Protein 5T3Y (pdb70)

CATH classification: 3.40.50.2300

Solvent-accessible surface area: 7534 Å² total; per-residue (Å²): 167,25,159,39,0,6,0,2,12,125,42,77,98,43,66,58,72,2,75,48,24,0,44,163,54,62,59,109,4,60,38,13,94,85,7,72,40,0,2,84,90,4,32,107,66,53,36,34,0,6,7,1,21,30,104,133,66,219,189,76,6,41,128,50,12,50,43,14,112,138,88,114,66,34,29,135,25,23,14,17,10,5,4,79,90,51,48,109,85,25,102,67,52,15,187,118,26,11,8,92,26,64,43,127,85,86,24,93,58,46,78,4,43,117,62,0,26,76,72,36,103,123,102,108,204

Foldseek 3Di:
DFAEEEEEDQDPCQLCQLCVLVVVVVHHYDYDNHQLVRVVVCVVVPGQEYEEEDDDPDDRGLLCLQVLCVDPRCVPRAYEYEDAPPDPVVQCVCVVSRHDYYYYDDDDSVVSVVVCCCVVDPDDD

Radius of gyration: 13.62 Å; Cα contacts (8 Å, |Δi|>4): 195; chains: 1; bounding box: 39×36×29 Å

B-factor: mean 36.86, std 23.43, range [0.03, 75.54]

Nearest PDB structures (foldseek):
  5t3y-assembly1_A  TM=9.505E-01  e=1.335E-21  Burkholderia multivorans
  4h60-assembly1_A  TM=8.193E-01  e=4.934E-11  Vibrio cholerae O395
  4hnr-assembly1_A  TM=8.234E-01  e=2.715E-10  Vibrio cholerae
  6rh1-assembly1_C  TM=8.132E-01  e=1.227E-09  Thermotoga maritima
  4jav-assembly1_D  TM=8.127E-01  e=3.074E-09  Thermotoga maritima MSB8

Secondary structure (DSSP, 8-state):
---EEEE--SSHHHHHHHHHHHHHHT-EEEE-SSHHHHHHHHHHH--SEEEEE-SS--SSSTTHHHHHHHSTTTSSS-EEEEESS--HHHHHHHHHHT-SEEEESS--HHHHHHHHHHHHS----

Sequence (125 aa):
MIRTILAIDDSATMRALLHATLAQAGYEVTVAADGEAGFDLAATTAYDLVLTDQNMPRKSGLELIAALRQLSAYADTPILVLTTEGSDAFKAAARDAGATGWIEKPIDPGVLVELVATLSEPAANMIRTILAIDDSATMRALLHATLAQAGYEVTVAADGEAGFDLAATTAYDLVLTDQNMPRKSGLELIAALRQLSAYADTPILVLTTEGSDAFKAAARDAGATGWIEKPIDPGVLVELVATLSEPAANMIRTILAIDDSATMRALLHATLAQAGYEVTVAADGEAGFDLAATTAYDLVLTDQNMPRKSGLELIAALRQLSAYADTPILVLTTEGSDAFKAAARDAGATGWIEKPIDPGVLVELVATLSEPAANMIRTILAIDDSATMRALLHATLAQAGYEVTVAADGEAGFDLAATTAYDLVLTDQNMPRKSGLELIAALRQLSAYADTPILVLTTEGSDAFKAAARDAGATGWIEKPIDPGVLVELVATLSEPAANMIRTILAIDDSATMRALLHATLAQAGYEVTVAADGEAGFDLAATTAYDLVLTDQNMPRKSGLELIAALRQLSAYADTPILVLTTEGSDAFKAAARDAGATGWIEKPIDPGVLVELVATLSEPAANMIRTILAIDDSATMRALLHATLAQAGYEVTVAADGEAGFDLAATTAYDLVLTDQNMPRKSGLELIAALRQLSAYADTPILVLTTEGSDAFKAAARDAGATGWIEKPIDPGVLVELVATLSEPAANMIRTILAIDDSATMRALLHATLAQAGYEVTVAADGEAGFDLAATTAYDLVLTDQNMPRKSGLELIAALRQLSAYADTPILVLTTEGSDAFKAAARDAGATGWIEKPIDPGVLVELVATLSEPAANMIRTILAIDDSATMRALLHATLAQAGYEVTVAADGEAGFDLAATTAYDLVLTDQNMPRKSGLELIAALRQLSAYADTPILVLTTEGSDAFKAAARDAGATGWIEKPIDPGVLVELVATLSEPAANMIRTILAIDDSATMRALLHATLAQAGYEVTVAADGEAGFDLAATTAYDLVLTDQNMPRKSGLELIAALRQLSAYADTPILVLTTEGSDAFKAAARDAGATGWIEKPIDPGVLVELVATLSEPAANMIRTILAIDDSATMRALLHATLAQAGYEVTVAADGEAGFDLAATTAYDLVLTDQNMPRKSGLELIAALRQLSAYADTPILVLTTEGSDAFKAAARDAGATGWIEKPIDPGVLVELVATLSEPAANMIRTILAIDDSATMRALLHATLAQAGYEVTVAADGEAGFDLAATTAYDLVLTDQNMPRKSGLELIAALRQLSAYADTPILVLTTEGSDAFKAAARDAGATGWIEKPIDPGVLVELVATLSEPAANMIRTILAIDDSATMRALLHATLAQAGYEVTVAADGEAGFDLAATTAYDLVLTDQNMPRKSGLELIAALRQLSAYADTPILVLTTEGSDAFKAAARDAGATGWIEKPIDPGVLVELVATLSEPAANMIRTILAIDDSATMRALLHATLAQAGYEVTVAADGEAGFDLAATTAYDLVLTDQNMPRKSGLELIAALRQLSAYADTPILVLTTEGSDAFKAAARDAGATGWIEKPIDPGVLVELVATLSEPAANMIRTILAIDDSATMRALLHATLAQAGYEVTVAADGEAGFDLAATTAYDLVLTDQNMPRKSGLELIAALRQLSAYADTPILVLTTEGSDAFKAAARDAGATGWIEKPIDPGVLVELVATLSEPAANMIRTILAIDDSATMRALLHATLAQAGYEVTVAADGEAGFDLAATTAYDLVLTDQNMPRKSGLELIAALRQLSAYADTPILVLTTEGSDAFKAAARDAGATGWIEKPIDPGVLVELVATLSEPAANMIRTILAIDDSATMRALLHATLAQAGYEVTVAADGEAGFDLAATTAYDLVLTDQNMPRKSGLELIAALRQLSAYADTPILVLTTEGSDAFKAAARDAGATGWIEKPIDPGVLVELVATLSEPAANMIRTILAIDDSATMRALLHATLAQAGYEVTVAADGEAGFDLAATTAYDLVLTDQNMPRKSGLELIAALRQLSAYADTPILVLTTEGSDAFKAAARDAGATGWIEKPIDPGVLVELVATLSEPAANMIRTILAIDDSATMRALLHATLAQAGYEVTVAADGEAGFDLAATTAYDLVLTDQNMPRKSGLELIAALRQLSAYADTPILVLTTEGSDAFKAAARDAGATGWIEKPIDPGVLVELVATLSEPAANMIRTILAIDDSATMRALLHATLAQAGYEVTVAADGEAGFDLAATTAYDLVLTDQNMPRKSGLELIAALRQLSAYADTPILVLTTEGSDAFKAAARDAGATGWIEKPIDPGVLVELVATLSEPAANMIRTILAIDDSATMRALLHATLAQAGYEVTVAADGEAGFDLAATTAYDLVLTDQNMPRKSGLELIAALRQLSAYADTPILVLTTEGSDAFKAAARDAGATGWIEKPIDPGVLVELVATLSEPAAN

Structure (mmCIF, N/CA/C/O backbone):
data_5T3Y
#
_entry.id   5T3Y
#
loop_
_atom_site.group_PDB
_atom_site.id
_atom_site.type_symbol
_atom_site.label_atom_id
_atom_site.label_alt_id
_atom_site.label_comp_id
_atom_site.label_asym_id
_atom_site.label_entity_id
_atom_site.label_seq_id
_atom_site.pdbx_PDB_ins_code
_atom_site.Cartn_x
_atom_site.Cartn_y
_atom_site.Cartn_z
_atom_site.occupancy
_atom_site.B_iso_or_equiv
_atom_site.auth_seq_id
_atom_site.auth_comp_id
_atom_site.auth_asym_id
_atom_site.auth_atom_id
_atom_site.pdbx_PDB_model_num
ATOM 1 N N . MET A 1 1 ? 1.329 0.000 0.000 1.00 0.00 1 MET A N 1
ATOM 2 C CA . MET A 1 1 ? 2.093 -0.001 -1.242 1.00 52.33 1 MET A CA 1
ATOM 3 C C . MET A 1 1 ? 3.543 -0.400 -0.989 1.00 31.33 1 MET A C 1
ATOM 4 O O . MET A 1 1 ? 3.935 -0.659 0.150 1.00 40.43 1 MET A O 1
ATOM 18 N N . ILE A 1 2 ? 4.334 -0.449 -2.055 1.00 74.34 2 ILE A N 1
ATOM 19 C CA . ILE A 1 2 ? 5.740 -0.817 -1.947 1.00 10.31 2 ILE A CA 1
ATOM 20 C C . ILE A 1 2 ? 6.549 0.295 -1.288 1.00 44.10 2 ILE A C 1
ATOM 21 O O . ILE A 1 2 ? 6.456 1.459 -1.677 1.00 52.25 2 ILE A O 1
ATOM 37 N N . ARG A 1 3 ? 7.345 -0.072 -0.289 1.00 62.20 3 ARG A N 1
ATOM 38 C CA . ARG A 1 3 ? 8.172 0.894 0.424 1.00 41.02 3 ARG A CA 1
ATOM 39 C C . ARG A 1 3 ? 9.650 0.533 0.310 1.00 4.12 3 ARG A C 1
ATOM 40 O O . ARG A 1 3 ? 10.485 1.380 -0.010 1.00 61.02 3 ARG A O 1
ATOM 61 N N . THR A 1 4 ? 9.968 -0.730 0.575 1.00 30.44 4 THR A N 1
ATOM 62 C CA . THR A 1 4 ? 11.345 -1.203 0.505 1.00 73.32 4 THR A CA 1
ATOM 63 C C . THR A 1 4 ? 11.421 -2.578 -0.150 1.00 11.13 4 THR A C 1
ATOM 64 O O . THR A 1 4 ? 10.485 -3.373 -0.056 1.00 42.11 4 THR A O 1
ATOM 75 N N . ILE A 1 5 ? 12.540 -2.852 -0.811 1.00 42.23 5 ILE A N 1
ATOM 76 C CA . ILE A 1 5 ? 12.738 -4.132 -1.480 1.00 1.14 5 ILE A CA 1
ATOM 77 C C . ILE A 1 5 ? 14.110 -4.715 -1.156 1.00 52.43 5 ILE A C 1
ATOM 78 O O . ILE A 1 5 ? 15.089 -3.982 -1.008 1.00 14.30 5 ILE A O 1
ATOM 94 N N . LEU A 1 6 ? 14.174 -6.037 -1.050 1.00 24.11 6 LEU A N 1
ATOM 95 C CA . LEU A 1 6 ? 15.427 -6.720 -0.746 1.00 42.01 6 LEU A CA 1
ATOM 96 C C . LEU A 1 6 ? 15.698 -7.834 -1.752 1.00 31.20 6 LEU A C 1
ATOM 97 O O . LEU A 1 6 ? 14.790 -8.571 -2.137 1.00 1.43 6 LEU A O 1
ATOM 113 N N . ALA A 1 7 ? 16.953 -7.953 -2.172 1.00 41.33 7 ALA A N 1
ATOM 114 C CA . ALA A 1 7 ? 17.344 -8.980 -3.130 1.00 3.31 7 ALA A CA 1
ATOM 115 C C . ALA A 1 7 ? 18.625 -9.680 -2.691 1.00 24.54 7 ALA A C 1
ATOM 116 O O . ALA A 1 7 ? 19.508 -9.063 -2.095 1.00 25.15 7 ALA A O 1
ATOM 123 N N . ILE A 1 8 ? 18.720 -10.972 -2.988 1.00 35.11 8 ILE A N 1
ATOM 124 C CA . ILE A 1 8 ? 19.893 -11.756 -2.624 1.00 3.24 8 ILE A CA 1
ATOM 125 C C . ILE A 1 8 ? 20.262 -12.740 -3.728 1.00 75.33 8 ILE A C 1
ATOM 126 O O . ILE A 1 8 ? 19.565 -13.731 -3.949 1.00 14.03 8 ILE A O 1
ATOM 142 N N . ASP A 1 9 ? 21.362 -12.462 -4.419 1.00 12.34 9 ASP A N 1
ATOM 143 C CA . ASP A 1 9 ? 21.825 -13.324 -5.499 1.00 63.32 9 ASP A CA 1
ATOM 144 C C . ASP A 1 9 ? 23.283 -13.721 -5.290 1.00 45.04 9 ASP A C 1
ATOM 145 O O . ASP A 1 9 ? 23.965 -13.181 -4.419 1.00 44.01 9 ASP A O 1
ATOM 154 N N . ASP A 1 10 ? 23.754 -14.668 -6.094 1.00 45.23 10 ASP A N 1
ATOM 155 C CA . ASP A 1 10 ? 25.132 -15.137 -5.998 1.00 32.21 10 ASP A CA 1
ATOM 156 C C . ASP A 1 10 ? 26.027 -14.402 -6.991 1.00 21.52 10 ASP A C 1
ATOM 157 O O . ASP A 1 10 ? 27.187 -14.112 -6.699 1.00 21.12 10 ASP A O 1
ATOM 166 N N . SER A 1 11 ? 25.481 -14.106 -8.166 1.00 14.25 11 SER A N 1
ATOM 167 C CA . SER A 1 11 ? 26.231 -13.409 -9.204 1.00 22.42 11 SER A CA 1
ATOM 168 C C . SER A 1 11 ? 26.134 -11.898 -9.023 1.00 0.41 11 SER A C 1
ATOM 169 O O . SER A 1 11 ? 25.041 -11.334 -8.998 1.00 14.53 11 SER A O 1
ATOM 177 N N . ALA A 1 12 ? 27.287 -11.248 -8.897 1.00 55.23 12 ALA A N 1
ATOM 178 C CA . ALA A 1 12 ? 27.333 -9.802 -8.721 1.00 12.33 12 ALA A CA 1
ATOM 179 C C . ALA A 1 12 ? 26.517 -9.091 -9.795 1.00 72.02 12 ALA A C 1
ATOM 180 O O . ALA A 1 12 ? 25.876 -8.073 -9.532 1.00 11.03 12 ALA A O 1
ATOM 187 N N . THR A 1 13 ? 26.545 -9.633 -11.009 1.00 31.33 13 THR A N 1
ATOM 188 C CA . THR A 1 13 ? 25.810 -9.050 -12.124 1.00 35.23 13 THR A CA 1
ATOM 189 C C . THR A 1 13 ? 24.319 -8.967 -11.816 1.00 11.34 13 THR A C 1
ATOM 190 O O . THR A 1 13 ? 23.688 -7.933 -12.033 1.00 12.22 13 THR A O 1
ATOM 201 N N . MET A 1 14 ? 23.762 -10.061 -11.308 1.00 22.33 14 MET A N 1
ATOM 202 C CA . MET A 1 14 ? 22.345 -10.110 -10.968 1.00 31.12 14 MET A CA 1
ATOM 203 C C . MET A 1 14 ? 22.026 -9.150 -9.826 1.00 23.32 14 MET A C 1
ATOM 204 O O . MET A 1 14 ? 21.086 -8.360 -9.911 1.00 2.01 14 MET A O 1
ATOM 218 N N . ARG A 1 15 ? 22.815 -9.225 -8.759 1.00 33.14 15 ARG A N 1
ATOM 219 C CA . ARG A 1 15 ? 22.615 -8.364 -7.599 1.00 41.23 15 ARG A CA 1
ATOM 220 C C . ARG A 1 15 ? 22.542 -6.898 -8.017 1.00 62.12 15 ARG A C 1
ATOM 221 O O . ARG A 1 15 ? 21.781 -6.117 -7.447 1.00 4.11 15 ARG A O 1
ATOM 242 N N . ALA A 1 16 ? 23.339 -6.532 -9.016 1.00 23.52 16 ALA A N 1
ATOM 243 C CA . ALA A 1 16 ? 23.364 -5.162 -9.511 1.00 2.32 16 ALA A CA 1
ATOM 244 C C . ALA A 1 16 ? 22.222 -4.911 -10.490 1.00 4.10 16 ALA A C 1
ATOM 245 O O . ALA A 1 16 ? 21.568 -3.868 -10.443 1.00 23.21 16 ALA A O 1
ATOM 252 N N . LEU A 1 17 ? 21.988 -5.872 -11.377 1.00 1.22 17 LEU A N 1
ATOM 253 C CA . LEU A 1 17 ? 20.925 -5.755 -12.369 1.00 12.33 17 LEU A CA 1
ATOM 254 C C . LEU A 1 17 ? 19.580 -5.497 -11.697 1.00 73.12 17 LEU A C 1
ATOM 255 O O . LEU A 1 17 ? 18.953 -4.460 -11.917 1.00 15.13 17 LEU A O 1
ATOM 271 N N . LEU A 1 18 ? 19.143 -6.446 -10.877 1.00 33.03 18 LEU A N 1
ATOM 272 C CA . LEU A 1 18 ? 17.872 -6.321 -10.170 1.00 64.32 18 LEU A CA 1
ATOM 273 C C . LEU A 1 18 ? 17.847 -5.060 -9.313 1.00 44.44 18 LEU A C 1
ATOM 274 O O . LEU A 1 18 ? 16.812 -4.407 -9.181 1.00 52.43 18 LEU A O 1
ATOM 290 N N . HIS A 1 19 ? 18.995 -4.721 -8.734 1.00 40.25 19 HIS A N 1
ATOM 291 C CA . HIS A 1 19 ? 19.106 -3.535 -7.892 1.00 54.03 19 HIS A CA 1
ATOM 292 C C . HIS A 1 19 ? 18.884 -2.266 -8.709 1.00 41.35 19 HIS A C 1
ATOM 293 O O . HIS A 1 19 ? 18.262 -1.314 -8.239 1.00 51.11 19 HIS A O 1
ATOM 307 N N . ALA A 1 20 ? 19.398 -2.259 -9.935 1.00 23.40 20 ALA A N 1
ATOM 308 C CA . ALA A 1 20 ? 19.255 -1.108 -10.817 1.00 65.14 20 ALA A CA 1
ATOM 309 C C . ALA A 1 20 ? 17.843 -1.023 -11.385 1.00 33.40 20 ALA A C 1
ATOM 310 O O . ALA A 1 20 ? 17.231 0.045 -11.400 1.00 13.35 20 ALA A O 1
ATOM 317 N N . THR A 1 21 ? 17.329 -2.157 -11.853 1.00 52.31 21 THR A N 1
ATOM 318 C CA . THR A 1 21 ? 15.989 -2.210 -12.424 1.00 12.03 21 THR A CA 1
ATOM 319 C C . THR A 1 21 ? 14.964 -1.592 -11.479 1.00 60.41 21 THR A C 1
ATOM 320 O O . THR A 1 21 ? 14.136 -0.778 -11.891 1.00 23.42 21 THR A O 1
ATOM 331 N N . LEU A 1 22 ? 15.025 -1.983 -10.211 1.00 34.21 22 LEU A N 1
ATOM 332 C CA . LEU A 1 22 ? 14.101 -1.467 -9.206 1.00 44.23 22 LEU A CA 1
ATOM 333 C C . LEU A 1 22 ? 14.472 -0.042 -8.807 1.00 61.12 22 LEU A C 1
ATOM 334 O O . LEU A 1 22 ? 13.600 0.792 -8.564 1.00 64.22 22 LEU A O 1
ATOM 350 N N . ALA A 1 23 ? 15.771 0.230 -8.744 1.00 4.02 23 ALA A N 1
ATOM 351 C CA . ALA A 1 23 ? 16.258 1.555 -8.379 1.00 34.23 23 ALA A CA 1
ATOM 352 C C . ALA A 1 23 ? 15.739 2.615 -9.344 1.00 51.21 23 ALA A C 1
ATOM 353 O O . ALA A 1 23 ? 15.159 3.617 -8.926 1.00 35.40 23 ALA A O 1
ATOM 360 N N . GLN A 1 24 ? 15.953 2.388 -10.636 1.00 50.00 24 GLN A N 1
ATOM 361 C CA . GLN A 1 24 ? 15.508 3.326 -11.660 1.00 73.20 24 GLN A CA 1
ATOM 362 C C . GLN A 1 24 ? 14.007 3.574 -11.555 1.00 14.21 24 GLN A C 1
ATOM 363 O O . GLN A 1 24 ? 13.530 4.677 -11.823 1.00 20.34 24 GLN A O 1
ATOM 377 N N . ALA A 1 25 ? 13.267 2.542 -11.164 1.00 31.31 25 ALA A N 1
ATOM 378 C CA . ALA A 1 25 ? 11.820 2.649 -11.022 1.00 22.30 25 ALA A CA 1
ATOM 379 C C . ALA A 1 25 ? 11.449 3.573 -9.868 1.00 13.24 25 ALA A C 1
ATOM 380 O O . ALA A 1 25 ? 10.334 4.091 -9.808 1.00 45.32 25 ALA A O 1
ATOM 387 N N . GLY A 1 26 ? 12.390 3.775 -8.951 1.00 1.25 26 GLY A N 1
ATOM 388 C CA . GLY A 1 26 ? 12.141 4.637 -7.810 1.00 25.25 26 GLY A CA 1
ATOM 389 C C . GLY A 1 26 ? 12.121 3.873 -6.500 1.00 53.32 26 GLY A C 1
ATOM 390 O O . GLY A 1 26 ? 12.519 4.399 -5.461 1.00 3.04 26 GLY A O 1
ATOM 394 N N . TYR A 1 27 ? 11.653 2.631 -6.549 1.00 65.12 27 TYR A N 1
ATOM 395 C CA . TYR A 1 27 ? 11.578 1.795 -5.357 1.00 2.02 27 TYR A CA 1
ATOM 396 C C . TYR A 1 27 ? 12.924 1.747 -4.640 1.00 32.44 27 TYR A C 1
ATOM 397 O O . TYR A 1 27 ? 13.973 1.934 -5.254 1.00 3.51 27 TYR A O 1
ATOM 415 N N . GLU A 1 28 ? 12.883 1.492 -3.335 1.00 41.54 28 GLU A N 1
ATOM 416 C CA . GLU A 1 28 ? 14.099 1.419 -2.534 1.00 10.33 28 GLU A CA 1
ATOM 417 C C . GLU A 1 28 ? 14.563 -0.026 -2.380 1.00 20.31 28 GLU A C 1
ATOM 418 O O . GLU A 1 28 ? 14.315 -0.664 -1.357 1.00 32.33 28 GLU A O 1
ATOM 430 N N . VAL A 1 29 ? 15.238 -0.537 -3.405 1.00 21.23 29 VAL A N 1
ATOM 431 C CA . VAL A 1 29 ? 15.738 -1.907 -3.384 1.00 52.35 29 VAL A CA 1
ATOM 432 C C . VAL A 1 29 ? 17.151 -1.968 -2.815 1.00 53.11 29 VAL A C 1
ATOM 433 O O . VAL A 1 29 ? 17.967 -1.077 -3.052 1.00 2.22 29 VAL A O 1
ATOM 446 N N . THR A 1 30 ? 17.434 -3.026 -2.062 1.00 63.43 30 THR A N 1
ATOM 447 C CA . THR A 1 30 ? 18.748 -3.204 -1.458 1.00 24.50 30 THR A CA 1
ATOM 448 C C . THR A 1 30 ? 19.202 -4.657 -1.545 1.00 75.33 30 THR A C 1
ATOM 449 O O . THR A 1 30 ? 18.388 -5.578 -1.461 1.00 5.11 30 THR A O 1
ATOM 460 N N . VAL A 1 31 ? 20.505 -4.857 -1.714 1.00 52.14 31 VAL A N 1
ATOM 461 C CA . VAL A 1 31 ? 21.067 -6.199 -1.811 1.00 54.23 31 VAL A CA 1
ATOM 462 C C . VAL A 1 31 ? 21.831 -6.567 -0.545 1.00 21.42 31 VAL A C 1
ATOM 463 O O . VAL A 1 31 ? 22.394 -5.703 0.126 1.00 21.02 31 VAL A O 1
ATOM 476 N N . ALA A 1 32 ? 21.847 -7.857 -0.224 1.00 11.11 32 ALA A N 1
ATOM 477 C CA . ALA A 1 32 ? 22.545 -8.341 0.961 1.00 54.21 32 ALA A CA 1
ATOM 478 C C . ALA A 1 32 ? 23.772 -9.161 0.579 1.00 41.25 32 ALA A C 1
ATOM 479 O O . ALA A 1 32 ? 24.056 -9.357 -0.603 1.00 1.43 32 ALA A O 1
ATOM 486 N N . ALA A 1 33 ? 24.497 -9.637 1.586 1.00 71.25 33 ALA A N 1
ATOM 487 C CA . ALA A 1 33 ? 25.693 -10.437 1.354 1.00 23.02 33 ALA A CA 1
ATOM 488 C C . ALA A 1 33 ? 25.340 -11.905 1.142 1.00 34.12 33 ALA A C 1
ATOM 489 O O . ALA A 1 33 ? 25.976 -12.598 0.348 1.00 32.31 33 ALA A O 1
ATOM 496 N N . ASP A 1 34 ? 24.322 -12.373 1.857 1.00 4.11 34 ASP A N 1
ATOM 497 C CA . ASP A 1 34 ? 23.884 -13.759 1.747 1.00 71.33 34 ASP A CA 1
ATOM 498 C C . ASP A 1 34 ? 22.396 -13.885 2.059 1.00 21.24 34 ASP A C 1
ATOM 499 O O . ASP A 1 34 ? 21.826 -13.052 2.762 1.00 4.43 34 ASP A O 1
ATOM 508 N N . GLY A 1 35 ? 21.772 -14.934 1.531 1.00 51.41 35 GLY A N 1
ATOM 509 C CA . GLY A 1 35 ? 20.356 -15.149 1.764 1.00 53.32 35 GLY A CA 1
ATOM 510 C C . GLY A 1 35 ? 20.000 -15.121 3.237 1.00 54.21 35 GLY A C 1
ATOM 511 O O . GLY A 1 35 ? 18.904 -14.703 3.609 1.00 74.03 35 GLY A O 1
ATOM 515 N N . GLU A 1 36 ? 20.928 -15.568 4.077 1.00 35.51 36 GLU A N 1
ATOM 516 C CA . GLU A 1 36 ? 20.704 -15.595 5.518 1.00 73.02 36 GLU A CA 1
ATOM 517 C C . GLU A 1 36 ? 20.656 -14.180 6.087 1.00 23.02 36 GLU A C 1
ATOM 518 O O . GLU A 1 36 ? 19.751 -13.835 6.846 1.00 21.11 36 GLU A O 1
ATOM 530 N N . ALA A 1 37 ? 21.638 -13.366 5.715 1.00 5.32 37 ALA A N 1
ATOM 531 C CA . ALA A 1 37 ? 21.709 -11.988 6.187 1.00 72.31 37 ALA A CA 1
ATOM 532 C C . ALA A 1 37 ? 20.500 -11.185 5.718 1.00 21.24 37 ALA A C 1
ATOM 533 O O . ALA A 1 37 ? 20.010 -10.310 6.431 1.00 43.24 37 ALA A O 1
ATOM 540 N N . GLY A 1 38 ? 20.024 -11.489 4.515 1.00 74.12 38 GLY A N 1
ATOM 541 C CA . GLY A 1 38 ? 18.876 -10.785 3.972 1.00 64.42 38 GLY A CA 1
ATOM 542 C C . GLY A 1 38 ? 17.582 -11.170 4.660 1.00 14.40 38 GLY A C 1
ATOM 543 O O . GLY A 1 38 ? 16.790 -10.305 5.037 1.00 24.05 38 GLY A O 1
ATOM 547 N N . PHE A 1 39 ? 17.363 -12.470 4.823 1.00 61.33 39 PHE A N 1
ATOM 548 C CA . PHE A 1 39 ? 16.153 -12.967 5.468 1.00 65.52 39 PHE A CA 1
ATOM 549 C C . PHE A 1 39 ? 16.122 -12.574 6.942 1.00 40.13 39 PHE A C 1
ATOM 550 O O . PHE A 1 39 ? 15.114 -12.073 7.440 1.00 11.02 39 PHE A O 1
ATOM 567 N N . ASP A 1 40 ? 17.233 -12.805 7.633 1.00 15.12 40 ASP A N 1
ATOM 568 C CA . ASP A 1 40 ? 17.334 -12.475 9.050 1.00 53.50 40 ASP A CA 1
ATOM 569 C C . ASP A 1 40 ? 16.933 -11.024 9.300 1.00 75.12 40 ASP A C 1
ATOM 570 O O . ASP A 1 40 ? 16.310 -10.707 10.314 1.00 0.22 40 ASP A O 1
ATOM 579 N N . LEU A 1 41 ? 17.294 -10.147 8.370 1.00 73.35 41 LEU A N 1
ATOM 580 C CA . LEU A 1 41 ? 16.972 -8.729 8.489 1.00 64.32 41 LEU A CA 1
ATOM 581 C C . LEU A 1 41 ? 15.569 -8.443 7.964 1.00 0.13 41 LEU A C 1
ATOM 582 O O . LEU A 1 41 ? 14.873 -7.564 8.472 1.00 4.10 41 LEU A O 1
ATOM 598 N N . ALA A 1 42 ? 15.159 -9.193 6.946 1.00 11.54 42 ALA A N 1
ATOM 599 C CA . ALA A 1 42 ? 13.837 -9.022 6.356 1.00 21.21 42 ALA A CA 1
ATOM 600 C C . ALA A 1 42 ? 12.746 -9.117 7.417 1.00 72.41 42 ALA A C 1
ATOM 601 O O . ALA A 1 42 ? 11.659 -8.563 7.254 1.00 22.24 42 ALA A O 1
ATOM 608 N N . ALA A 1 43 ? 13.042 -9.824 8.503 1.00 63.35 43 ALA A N 1
ATOM 609 C CA . ALA A 1 43 ? 12.087 -9.991 9.590 1.00 15.23 43 ALA A CA 1
ATOM 610 C C . ALA A 1 43 ? 12.147 -8.815 10.559 1.00 12.30 43 ALA A C 1
ATOM 611 O O . ALA A 1 43 ? 11.157 -8.484 11.214 1.00 45.04 43 ALA A O 1
ATOM 618 N N . THR A 1 44 ? 13.315 -8.186 10.647 1.00 53.51 44 THR A N 1
ATOM 619 C CA . THR A 1 44 ? 13.505 -7.047 11.537 1.00 33.41 44 THR A CA 1
ATOM 620 C C . THR A 1 44 ? 13.093 -5.745 10.860 1.00 33.12 44 THR A C 1
ATOM 621 O O . THR A 1 44 ? 12.693 -4.787 11.523 1.00 33.52 44 THR A O 1
ATOM 632 N N . THR A 1 45 ? 13.192 -5.715 9.535 1.00 61.22 45 THR A N 1
ATOM 633 C CA . THR A 1 45 ? 12.830 -4.530 8.768 1.00 43.02 45 THR A CA 1
ATOM 634 C C . THR A 1 45 ? 11.460 -4.691 8.120 1.00 32.41 45 THR A C 1
ATOM 635 O O . THR A 1 45 ? 10.692 -3.735 8.023 1.00 1.50 45 THR A O 1
ATOM 646 N N . ALA A 1 46 ? 11.159 -5.908 7.679 1.00 74.31 46 ALA A N 1
ATOM 647 C CA . ALA A 1 46 ? 9.879 -6.195 7.043 1.00 71.31 46 ALA A CA 1
ATOM 648 C C . ALA A 1 46 ? 9.735 -5.433 5.730 1.00 22.00 46 ALA A C 1
ATOM 649 O O . ALA A 1 46 ? 9.001 -4.448 5.650 1.00 1.32 46 ALA A O 1
ATOM 656 N N . TYR A 1 47 ? 10.441 -5.894 4.703 1.00 34.34 47 TYR A N 1
ATOM 657 C CA . TYR A 1 47 ? 10.394 -5.254 3.394 1.00 12.45 47 TYR A CA 1
ATOM 658 C C . TYR A 1 47 ? 9.093 -5.588 2.671 1.00 50.44 47 TYR A C 1
ATOM 659 O O . TYR A 1 47 ? 8.291 -6.389 3.150 1.00 60.52 47 TYR A O 1
ATOM 677 N N . ASP A 1 48 ? 8.892 -4.967 1.513 1.00 34.14 48 ASP A N 1
ATOM 678 C CA . ASP A 1 48 ? 7.690 -5.198 0.721 1.00 74.52 48 ASP A CA 1
ATOM 679 C C . ASP A 1 48 ? 7.894 -6.356 -0.251 1.00 63.23 48 ASP A C 1
ATOM 680 O O . ASP A 1 48 ? 6.963 -7.108 -0.543 1.00 40.24 48 ASP A O 1
ATOM 689 N N . LEU A 1 49 ? 9.118 -6.494 -0.750 1.00 53.43 49 LEU A N 1
ATOM 690 C CA . LEU A 1 49 ? 9.445 -7.560 -1.691 1.00 41.50 49 LEU A CA 1
ATOM 691 C C . LEU A 1 49 ? 10.803 -8.174 -1.367 1.00 31.14 49 LEU A C 1
ATOM 692 O O . LEU A 1 49 ? 11.815 -7.475 -1.308 1.00 75.01 49 LEU A O 1
ATOM 708 N N . VAL A 1 50 ? 10.818 -9.487 -1.158 1.00 40.14 50 VAL A N 1
ATOM 709 C CA . VAL A 1 50 ? 12.052 -10.197 -0.843 1.00 51.25 50 VAL A CA 1
ATOM 710 C C . VAL A 1 50 ? 12.398 -11.207 -1.932 1.00 10.13 50 VAL A C 1
ATOM 711 O O . VAL A 1 50 ? 11.518 -11.871 -2.480 1.00 74.22 50 VAL A O 1
ATOM 724 N N . LEU A 1 51 ? 13.685 -11.318 -2.240 1.00 24.33 51 LEU A N 1
ATOM 725 C CA . LEU A 1 51 ? 14.149 -12.249 -3.263 1.00 44.31 51 LEU A CA 1
ATOM 726 C C . LEU A 1 51 ? 15.365 -13.032 -2.776 1.00 55.24 51 LEU A C 1
ATOM 727 O O . LEU A 1 51 ? 16.454 -12.478 -2.625 1.00 63.30 51 LEU A O 1
ATOM 743 N N . THR A 1 52 ? 15.171 -14.325 -2.534 1.00 50.32 52 THR A N 1
ATOM 744 C CA . THR A 1 52 ? 16.251 -15.185 -2.066 1.00 15.51 52 THR A CA 1
ATOM 745 C C . THR A 1 52 ? 16.759 -16.087 -3.184 1.00 74.50 52 THR A C 1
ATOM 746 O O . THR A 1 52 ? 16.077 -16.290 -4.189 1.00 43.13 52 THR A O 1
ATOM 757 N N . ASP A 1 53 ? 17.958 -16.628 -3.002 1.00 63.23 53 ASP A N 1
ATOM 758 C CA . ASP A 1 53 ? 18.557 -17.512 -3.996 1.00 1.11 53 ASP A CA 1
ATOM 759 C C . ASP A 1 53 ? 19.404 -18.589 -3.325 1.00 43.31 53 ASP A C 1
ATOM 760 O O . ASP A 1 53 ? 20.145 -18.310 -2.383 1.00 23.43 53 ASP A O 1
ATOM 769 N N . GLN A 1 54 ? 19.288 -19.818 -3.817 1.00 51.10 54 GLN A N 1
ATOM 770 C CA . GLN A 1 54 ? 20.042 -20.936 -3.263 1.00 61.34 54 GLN A CA 1
ATOM 771 C C . GLN A 1 54 ? 19.824 -22.201 -4.087 1.00 40.15 54 GLN A C 1
ATOM 772 O O . GLN A 1 54 ? 19.129 -22.180 -5.102 1.00 14.10 54 GLN A O 1
ATOM 786 N N . ASN A 1 55 ? 20.424 -23.301 -3.644 1.00 33.00 55 ASN A N 1
ATOM 787 C CA . ASN A 1 55 ? 20.296 -24.575 -4.341 1.00 73.44 55 ASN A CA 1
ATOM 788 C C . ASN A 1 55 ? 20.172 -25.728 -3.350 1.00 23.32 55 ASN A C 1
ATOM 789 O O . ASN A 1 55 ? 21.031 -26.608 -3.295 1.00 42.04 55 ASN A O 1
ATOM 800 N N . MET A 1 56 ? 19.098 -25.717 -2.568 1.00 13.41 56 MET A N 1
ATOM 801 C CA . MET A 1 56 ? 18.861 -26.762 -1.579 1.00 70.23 56 MET A CA 1
ATOM 802 C C . MET A 1 56 ? 19.954 -26.762 -0.515 1.00 52.31 56 MET A C 1
ATOM 803 O O . MET A 1 56 ? 20.760 -27.687 -0.419 1.00 45.21 56 MET A O 1
ATOM 817 N N . PRO A 1 57 ? 19.983 -25.700 0.304 1.00 40.10 57 PRO A N 1
ATOM 818 C CA . PRO A 1 57 ? 20.972 -25.554 1.376 1.00 62.11 57 PRO A CA 1
ATOM 819 C C . PRO A 1 57 ? 20.747 -26.547 2.511 1.00 4.02 57 PRO A C 1
ATOM 820 O O . PRO A 1 57 ? 19.930 -27.461 2.397 1.00 45.25 57 PRO A O 1
ATOM 831 N N . ARG A 1 58 ? 21.477 -26.361 3.607 1.00 72.44 58 ARG A N 1
ATOM 832 C CA . ARG A 1 58 ? 21.357 -27.242 4.762 1.00 10.35 58 ARG A CA 1
ATOM 833 C C . ARG A 1 58 ? 21.306 -26.435 6.057 1.00 61.50 58 ARG A C 1
ATOM 834 O O . ARG A 1 58 ? 20.532 -26.744 6.964 1.00 65.23 58 ARG A O 1
ATOM 855 N N . LYS A 1 59 ? 22.136 -25.401 6.136 1.00 11.15 59 LYS A N 1
ATOM 856 C CA . LYS A 1 59 ? 22.186 -24.549 7.319 1.00 42.24 59 LYS A CA 1
ATOM 857 C C . LYS A 1 59 ? 20.839 -23.876 7.562 1.00 43.42 59 LYS A C 1
ATOM 858 O O . LYS A 1 59 ? 19.841 -24.217 6.928 1.00 13.11 59 LYS A O 1
ATOM 877 N N . SER A 1 60 ? 20.820 -22.917 8.482 1.00 15.03 60 SER A N 1
ATOM 878 C CA . SER A 1 60 ? 19.594 -22.197 8.810 1.00 24.44 60 SER A CA 1
ATOM 879 C C . SER A 1 60 ? 19.426 -20.974 7.914 1.00 21.32 60 SER A C 1
ATOM 880 O O . SER A 1 60 ? 20.159 -20.798 6.942 1.00 52.42 60 SER A O 1
ATOM 888 N N . GLY A 1 61 ? 18.454 -20.131 8.250 1.00 71.52 61 GLY A N 1
ATOM 889 C CA . GLY A 1 61 ? 18.206 -18.935 7.466 1.00 33.53 61 GLY A CA 1
ATOM 890 C C . GLY A 1 61 ? 16.852 -18.959 6.785 1.00 34.24 61 GLY A C 1
ATOM 891 O O . GLY A 1 61 ? 15.898 -18.342 7.262 1.00 72.14 61 GLY A O 1
ATOM 895 N N . LEU A 1 62 ? 16.766 -19.671 5.667 1.00 31.43 62 LEU A N 1
ATOM 896 C CA . LEU A 1 62 ? 15.518 -19.772 4.918 1.00 43.11 62 LEU A CA 1
ATOM 897 C C . LEU A 1 62 ? 14.371 -20.201 5.826 1.00 15.22 62 LEU A C 1
ATOM 898 O O . LEU A 1 62 ? 13.229 -19.782 5.639 1.00 11.50 62 LEU A O 1
ATOM 914 N N . GLU A 1 63 ? 14.683 -21.037 6.811 1.00 31.13 63 GLU A N 1
ATOM 915 C CA . GLU A 1 63 ? 13.677 -21.521 7.749 1.00 31.14 63 GLU A CA 1
ATOM 916 C C . GLU A 1 63 ? 12.876 -20.361 8.335 1.00 60.44 63 GLU A C 1
ATOM 917 O O . GLU A 1 63 ? 11.693 -20.504 8.647 1.00 41.11 63 GLU A O 1
ATOM 929 N N . LEU A 1 64 ? 13.529 -19.214 8.481 1.00 40.11 64 LEU A N 1
ATOM 930 C CA . LEU A 1 64 ? 12.879 -18.028 9.029 1.00 22.41 64 LEU A CA 1
ATOM 931 C C . LEU A 1 64 ? 11.561 -17.750 8.314 1.00 41.02 64 LEU A C 1
ATOM 932 O O . LEU A 1 64 ? 10.611 -17.249 8.916 1.00 51.13 64 LEU A O 1
ATOM 948 N N . ILE A 1 65 ? 11.511 -18.080 7.028 1.00 53.13 65 ILE A N 1
ATOM 949 C CA . ILE A 1 65 ? 10.308 -17.868 6.232 1.00 60.41 65 ILE A CA 1
ATOM 950 C C . ILE A 1 65 ? 9.079 -18.438 6.932 1.00 54.33 65 ILE A C 1
ATOM 951 O O . ILE A 1 65 ? 7.987 -17.877 6.843 1.00 35.54 65 ILE A O 1
ATOM 967 N N . ALA A 1 66 ? 9.265 -19.554 7.628 1.00 10.15 66 ALA A N 1
ATOM 968 C CA . ALA A 1 66 ? 8.172 -20.197 8.347 1.00 22.31 66 ALA A CA 1
ATOM 969 C C . ALA A 1 66 ? 7.582 -19.264 9.399 1.00 24.32 66 ALA A C 1
ATOM 970 O O . ALA A 1 66 ? 6.368 -19.074 9.463 1.00 23.45 66 ALA A O 1
ATOM 977 N N . ALA A 1 67 ? 8.450 -18.685 10.223 1.00 50.14 67 ALA A N 1
ATOM 978 C CA . ALA A 1 67 ? 8.015 -17.771 11.271 1.00 14.40 67 ALA A CA 1
ATOM 979 C C . ALA A 1 67 ? 7.313 -16.552 10.681 1.00 74.55 67 ALA A C 1
ATOM 980 O O . ALA A 1 67 ? 6.384 -16.008 11.279 1.00 53.24 67 ALA A O 1
ATOM 987 N N . LEU A 1 68 ? 7.762 -16.129 9.504 1.00 2.15 68 LEU A N 1
ATOM 988 C CA . LEU A 1 68 ? 7.177 -14.974 8.833 1.00 43.43 68 LEU A CA 1
ATOM 989 C C . LEU A 1 68 ? 5.835 -15.332 8.203 1.00 41.13 68 LEU A C 1
ATOM 990 O O . LEU A 1 68 ? 4.916 -14.513 8.168 1.00 22.31 68 LEU A O 1
ATOM 1006 N N . ARG A 1 69 ? 5.729 -16.561 7.708 1.00 51.44 69 ARG A N 1
ATOM 1007 C CA . ARG A 1 69 ? 4.499 -17.028 7.080 1.00 52.32 69 ARG A CA 1
ATOM 1008 C C . ARG A 1 69 ? 3.379 -17.158 8.108 1.00 10.42 69 ARG A C 1
ATOM 1009 O O . ARG A 1 69 ? 2.274 -16.658 7.902 1.00 54.32 69 ARG A O 1
ATOM 1030 N N . GLN A 1 70 ? 3.674 -17.832 9.215 1.00 61.23 70 GLN A N 1
ATOM 1031 C CA . GLN A 1 70 ? 2.692 -18.029 10.274 1.00 15.50 70 GLN A CA 1
ATOM 1032 C C . GLN A 1 70 ? 2.144 -16.692 10.763 1.00 1.23 70 GLN A C 1
ATOM 1033 O O . GLN A 1 70 ? 0.966 -16.579 11.104 1.00 53.44 70 GLN A O 1
ATOM 1047 N N . LEU A 1 71 ? 3.006 -15.682 10.797 1.00 43.34 71 LEU A N 1
ATOM 1048 C CA . LEU A 1 71 ? 2.609 -14.351 11.245 1.00 63.41 71 LEU A CA 1
ATOM 1049 C C . LEU A 1 71 ? 1.721 -13.670 10.209 1.00 34.50 71 LEU A C 1
ATOM 1050 O O . LEU A 1 71 ? 1.786 -13.982 9.020 1.00 55.11 71 LEU A O 1
ATOM 1066 N N . SER A 1 72 ? 0.892 -12.738 10.669 1.00 64.03 72 SER A N 1
ATOM 1067 C CA . SER A 1 72 ? -0.011 -12.014 9.782 1.00 2.53 72 SER A CA 1
ATOM 1068 C C . SER A 1 72 ? 0.601 -10.684 9.352 1.00 43.03 72 SER A C 1
ATOM 1069 O O . SER A 1 72 ? -0.103 -9.689 9.184 1.00 75.23 72 SER A O 1
ATOM 1077 N N . ALA A 1 73 ? 1.918 -10.676 9.175 1.00 44.21 73 ALA A N 1
ATOM 1078 C CA . ALA A 1 73 ? 2.626 -9.470 8.762 1.00 23.42 73 ALA A CA 1
ATOM 1079 C C . ALA A 1 73 ? 3.381 -9.697 7.456 1.00 14.33 73 ALA A C 1
ATOM 1080 O O . ALA A 1 73 ? 3.533 -8.779 6.649 1.00 30.42 73 ALA A O 1
ATOM 1087 N N . TYR A 1 74 ? 3.851 -10.922 7.255 1.00 21.52 74 TYR A N 1
ATOM 1088 C CA . TYR A 1 74 ? 4.593 -11.268 6.048 1.00 34.13 74 TYR A CA 1
ATOM 1089 C C . TYR A 1 74 ? 3.792 -12.227 5.173 1.00 55.24 74 TYR A C 1
ATOM 1090 O O . TYR A 1 74 ? 3.993 -12.294 3.960 1.00 3.45 74 TYR A O 1
ATOM 1108 N N . ALA A 1 75 ? 2.881 -12.967 5.796 1.00 21.15 75 ALA A N 1
ATOM 1109 C CA . ALA A 1 75 ? 2.047 -13.920 5.075 1.00 30.43 75 ALA A CA 1
ATOM 1110 C C . ALA A 1 75 ? 1.447 -13.288 3.824 1.00 60.20 75 ALA A C 1
ATOM 1111 O O . ALA A 1 75 ? 1.305 -13.945 2.792 1.00 5.32 75 ALA A O 1
ATOM 1118 N N . ASP A 1 76 ? 1.096 -12.011 3.923 1.00 54.04 76 ASP A N 1
ATOM 1119 C CA . ASP A 1 76 ? 0.511 -11.290 2.798 1.00 12.21 76 ASP A CA 1
ATOM 1120 C C . ASP A 1 76 ? 1.597 -10.778 1.857 1.00 71.12 76 ASP A C 1
ATOM 1121 O O . ASP A 1 76 ? 1.408 -10.730 0.641 1.00 63.33 76 ASP A O 1
ATOM 1130 N N . THR A 1 77 ? 2.735 -10.395 2.427 1.00 0.12 77 THR A N 1
ATOM 1131 C CA . THR A 1 77 ? 3.850 -9.885 1.640 1.00 4.41 77 THR A CA 1
ATOM 1132 C C . THR A 1 77 ? 4.297 -10.901 0.596 1.00 61.22 77 THR A C 1
ATOM 1133 O O . THR A 1 77 ? 4.460 -12.088 0.880 1.00 44.02 77 THR A O 1
ATOM 1144 N N . PRO A 1 78 ? 4.501 -10.428 -0.643 1.00 33.04 78 PRO A N 1
ATOM 1145 C CA . PRO A 1 78 ? 4.933 -11.280 -1.754 1.00 71.05 78 PRO A CA 1
ATOM 1146 C C . PRO A 1 78 ? 6.372 -11.756 -1.594 1.00 65.51 78 PRO A C 1
ATOM 1147 O O . PRO A 1 78 ? 7.263 -10.972 -1.265 1.00 53.23 78 PRO A O 1
ATOM 1158 N N . ILE A 1 79 ? 6.594 -13.045 -1.829 1.00 32.54 79 ILE A N 1
ATOM 1159 C CA . ILE A 1 79 ? 7.926 -13.625 -1.711 1.00 41.04 79 ILE A CA 1
ATOM 1160 C C . ILE A 1 79 ? 8.283 -14.438 -2.951 1.00 33.51 79 ILE A C 1
ATOM 1161 O O . ILE A 1 79 ? 7.525 -15.313 -3.372 1.00 73.32 79 ILE A O 1
ATOM 1177 N N . LEU A 1 80 ? 9.442 -14.146 -3.530 1.00 72.03 80 LEU A N 1
ATOM 1178 C CA . LEU A 1 80 ? 9.901 -14.852 -4.722 1.00 2.35 80 LEU A CA 1
ATOM 1179 C C . LEU A 1 80 ? 11.255 -15.510 -4.476 1.00 31.50 80 LEU A C 1
ATOM 1180 O O . LEU A 1 80 ? 12.247 -14.833 -4.204 1.00 74.45 80 LEU A O 1
ATOM 1196 N N . VAL A 1 81 ? 11.289 -16.836 -4.575 1.00 41.44 81 VAL A N 1
ATOM 1197 C CA . VAL A 1 81 ? 12.522 -17.586 -4.367 1.00 74.35 81 VAL A CA 1
ATOM 1198 C C . VAL A 1 81 ? 13.106 -18.061 -5.693 1.00 72.50 81 VAL A C 1
ATOM 1199 O O . VAL A 1 81 ? 12.392 -18.595 -6.543 1.00 71.50 81 VAL A O 1
ATOM 1212 N N . LEU A 1 82 ? 14.408 -17.865 -5.863 1.00 45.44 82 LEU A N 1
ATOM 1213 C CA . LEU A 1 82 ? 15.091 -18.274 -7.086 1.00 54.33 82 LEU A CA 1
ATOM 1214 C C . LEU A 1 82 ? 15.486 -19.746 -7.023 1.00 54.42 82 LEU A C 1
ATOM 1215 O O . LEU A 1 82 ? 15.727 -20.290 -5.945 1.00 42.31 82 LEU A O 1
ATOM 1231 N N . THR A 1 83 ? 15.552 -20.386 -8.186 1.00 53.15 83 THR A N 1
ATOM 1232 C CA . THR A 1 83 ? 15.919 -21.794 -8.264 1.00 75.20 83 THR A CA 1
ATOM 1233 C C . THR A 1 83 ? 16.940 -22.036 -9.369 1.00 63.31 83 THR A C 1
ATOM 1234 O O . THR A 1 83 ? 17.213 -21.152 -10.182 1.00 70.30 83 THR A O 1
ATOM 1245 N N . THR A 1 84 ? 17.504 -23.240 -9.395 1.00 34.32 84 THR A N 1
ATOM 1246 C CA . THR A 1 84 ? 18.496 -23.598 -10.400 1.00 71.52 84 THR A CA 1
ATOM 1247 C C . THR A 1 84 ? 18.166 -24.940 -11.044 1.00 64.23 84 THR A C 1
ATOM 1248 O O . THR A 1 84 ? 18.333 -25.117 -12.251 1.00 12.24 84 THR A O 1
ATOM 1259 N N . GLU A 1 85 ? 17.698 -25.882 -10.232 1.00 32.41 85 GLU A N 1
ATOM 1260 C CA . GLU A 1 85 ? 17.345 -27.209 -10.725 1.00 2.34 85 GLU A CA 1
ATOM 1261 C C . GLU A 1 85 ? 16.051 -27.163 -11.532 1.00 44.24 85 GLU A C 1
ATOM 1262 O O . GLU A 1 85 ? 15.897 -27.882 -12.519 1.00 14.14 85 GLU A O 1
ATOM 1274 N N . GLY A 1 86 ? 15.124 -26.311 -11.105 1.00 73.24 86 GLY A N 1
ATOM 1275 C CA . GLY A 1 86 ? 13.855 -26.187 -11.799 1.00 60.21 86 GLY A CA 1
ATOM 1276 C C . GLY A 1 86 ? 13.050 -27.471 -11.769 1.00 13.04 86 GLY A C 1
ATOM 1277 O O . GLY A 1 86 ? 12.478 -27.877 -12.780 1.00 63.44 86 GLY A O 1
ATOM 1281 N N . SER A 1 87 ? 13.005 -28.112 -10.605 1.00 60.33 87 SER A N 1
ATOM 1282 C CA . SER A 1 87 ? 12.268 -29.361 -10.449 1.00 3.15 87 SER A CA 1
ATOM 1283 C C . SER A 1 87 ? 10.879 -29.103 -9.874 1.00 75.21 87 SER A C 1
ATOM 1284 O O . SER A 1 87 ? 10.600 -28.022 -9.355 1.00 70.12 87 SER A O 1
ATOM 1292 N N . ASP A 1 88 ? 10.010 -30.104 -9.971 1.00 65.02 88 ASP A N 1
ATOM 1293 C CA . ASP A 1 88 ? 8.649 -29.988 -9.461 1.00 3.22 88 ASP A CA 1
ATOM 1294 C C . ASP A 1 88 ? 8.616 -30.192 -7.949 1.00 63.45 88 ASP A C 1
ATOM 1295 O O . ASP A 1 88 ? 7.843 -29.547 -7.243 1.00 32.14 88 ASP A O 1
ATOM 1304 N N . ALA A 1 89 ? 9.460 -31.096 -7.461 1.00 42.42 89 ALA A N 1
ATOM 1305 C CA . ALA A 1 89 ? 9.528 -31.385 -6.034 1.00 42.42 89 ALA A CA 1
ATOM 1306 C C . ALA A 1 89 ? 9.918 -30.142 -5.240 1.00 74.33 89 ALA A C 1
ATOM 1307 O O . ALA A 1 89 ? 9.426 -29.921 -4.133 1.00 71.15 89 ALA A O 1
ATOM 1314 N N . PHE A 1 90 ? 10.804 -29.334 -5.812 1.00 63.32 90 PHE A N 1
ATOM 1315 C CA . PHE A 1 90 ? 11.261 -28.114 -5.157 1.00 22.43 90 PHE A CA 1
ATOM 1316 C C . PHE A 1 90 ? 10.098 -27.155 -4.921 1.00 21.21 90 PHE A C 1
ATOM 1317 O O . PHE A 1 90 ? 10.042 -26.467 -3.902 1.00 3.13 90 PHE A O 1
ATOM 1334 N N . LYS A 1 91 ? 9.170 -27.115 -5.871 1.00 45.14 91 LYS A N 1
ATOM 1335 C CA . LYS A 1 91 ? 8.007 -26.242 -5.769 1.00 42.34 91 LYS A CA 1
ATOM 1336 C C . LYS A 1 91 ? 7.295 -26.438 -4.435 1.00 3.44 91 LYS A C 1
ATOM 1337 O O . LYS A 1 91 ? 6.777 -25.486 -3.852 1.00 12.13 91 LYS A O 1
ATOM 1356 N N . ALA A 1 92 ? 7.276 -27.677 -3.956 1.00 34.20 92 ALA A N 1
ATOM 1357 C CA . ALA A 1 92 ? 6.631 -27.997 -2.688 1.00 54.54 92 ALA A CA 1
ATOM 1358 C C . ALA A 1 92 ? 7.383 -27.374 -1.517 1.00 64.33 92 ALA A C 1
ATOM 1359 O O . ALA A 1 92 ? 6.777 -26.937 -0.540 1.00 2.31 92 ALA A O 1
ATOM 1366 N N . ALA A 1 93 ? 8.708 -27.339 -1.623 1.00 33.11 93 ALA A N 1
ATOM 1367 C CA . ALA A 1 93 ? 9.543 -26.769 -0.573 1.00 32.22 93 ALA A CA 1
ATOM 1368 C C . ALA A 1 93 ? 9.255 -25.283 -0.388 1.00 34.30 93 ALA A C 1
ATOM 1369 O O . ALA A 1 93 ? 8.894 -24.842 0.703 1.00 71.42 93 ALA A O 1
ATOM 1376 N N . ALA A 1 94 ? 9.417 -24.516 -1.461 1.00 11.22 94 ALA A N 1
ATOM 1377 C CA . ALA A 1 94 ? 9.173 -23.079 -1.417 1.00 33.54 94 ALA A CA 1
ATOM 1378 C C . ALA A 1 94 ? 7.798 -22.774 -0.831 1.00 24.05 94 ALA A C 1
ATOM 1379 O O . ALA A 1 94 ? 7.649 -21.863 -0.016 1.00 41.12 94 ALA A O 1
ATOM 1386 N N . ARG A 1 95 ? 6.797 -23.541 -1.250 1.00 45.24 95 ARG A N 1
ATOM 1387 C CA . ARG A 1 95 ? 5.435 -23.350 -0.768 1.00 71.42 95 ARG A CA 1
ATOM 1388 C C . ARG A 1 95 ? 5.312 -23.771 0.693 1.00 34.14 95 ARG A C 1
ATOM 1389 O O . ARG A 1 95 ? 4.572 -23.160 1.465 1.00 23.33 95 ARG A O 1
ATOM 1410 N N . ASP A 1 96 ? 6.040 -24.818 1.066 1.00 51.15 96 ASP A N 1
ATOM 1411 C CA . ASP A 1 96 ? 6.013 -25.320 2.434 1.00 32.43 96 ASP A CA 1
ATOM 1412 C C . ASP A 1 96 ? 6.513 -24.262 3.412 1.00 41.51 96 ASP A C 1
ATOM 1413 O O . ASP A 1 96 ? 5.925 -24.054 4.473 1.00 73.54 96 ASP A O 1
ATOM 1422 N N . ALA A 1 97 ? 7.604 -23.595 3.047 1.00 15.12 97 ALA A N 1
ATOM 1423 C CA . ALA A 1 97 ? 8.182 -22.557 3.891 1.00 24.13 97 ALA A CA 1
ATOM 1424 C C . ALA A 1 97 ? 7.198 -21.413 4.109 1.00 74.35 97 ALA A C 1
ATOM 1425 O O . ALA A 1 97 ? 7.154 -20.814 5.182 1.00 45.32 97 ALA A O 1
ATOM 1432 N N . GLY A 1 98 ? 6.407 -21.115 3.081 1.00 25.43 98 GLY A N 1
ATOM 1433 C CA . GLY A 1 98 ? 5.434 -20.043 3.180 1.00 24.44 98 GLY A CA 1
ATOM 1434 C C . GLY A 1 98 ? 5.716 -18.913 2.211 1.00 43.12 98 GLY A C 1
ATOM 1435 O O . GLY A 1 98 ? 5.452 -17.749 2.510 1.00 12.02 98 GLY A O 1
ATOM 1439 N N . ALA A 1 99 ? 6.256 -19.255 1.046 1.00 64.52 99 ALA A N 1
ATOM 1440 C CA . ALA A 1 99 ? 6.574 -18.261 0.029 1.00 2.41 99 ALA A CA 1
ATOM 1441 C C . ALA A 1 99 ? 5.498 -18.216 -1.050 1.00 40.34 99 ALA A C 1
ATOM 1442 O O . ALA A 1 99 ? 4.936 -19.245 -1.425 1.00 60.34 99 ALA A O 1
ATOM 1449 N N . THR A 1 100 ? 5.214 -17.016 -1.547 1.00 41.41 100 THR A N 1
ATOM 1450 C CA . THR A 1 100 ? 4.204 -16.836 -2.582 1.00 71.21 100 THR A CA 1
ATOM 1451 C C . THR A 1 100 ? 4.509 -17.697 -3.803 1.00 14.12 100 THR A C 1
ATOM 1452 O O . THR A 1 100 ? 3.822 -18.683 -4.066 1.00 52.04 100 THR A O 1
ATOM 1463 N N . GLY A 1 101 ? 5.544 -17.317 -4.545 1.00 64.44 101 GLY A N 1
ATOM 1464 C CA . GLY A 1 101 ? 5.922 -18.066 -5.730 1.00 20.33 101 GLY A CA 1
ATOM 1465 C C . GLY A 1 101 ? 7.425 -18.168 -5.897 1.00 2.44 101 GLY A C 1
ATOM 1466 O O . GLY A 1 101 ? 8.184 -17.657 -5.072 1.00 74.22 101 GLY A O 1
ATOM 1470 N N . TRP A 1 102 ? 7.857 -18.829 -6.964 1.00 53.14 102 TRP A N 1
ATOM 1471 C CA . TRP A 1 102 ? 9.280 -18.997 -7.235 1.00 70.05 102 TRP A CA 1
ATOM 1472 C C . TRP A 1 102 ? 9.583 -18.775 -8.713 1.00 75.53 102 TRP A C 1
ATOM 1473 O O . TRP A 1 102 ? 8.679 -18.788 -9.550 1.00 31.53 102 TRP A O 1
ATOM 1494 N N . ILE A 1 103 ? 10.857 -18.573 -9.028 1.00 4.42 103 ILE A N 1
ATOM 1495 C CA . ILE A 1 103 ? 11.278 -18.350 -10.406 1.00 14.33 103 ILE A CA 1
ATOM 1496 C C . ILE A 1 103 ? 12.694 -18.865 -10.639 1.00 33.13 103 ILE A C 1
ATOM 1497 O O . ILE A 1 103 ? 13.398 -19.221 -9.695 1.00 1.34 103 ILE A O 1
ATOM 1513 N N . GLU A 1 104 ? 13.104 -18.901 -11.903 1.00 2.33 104 GLU A N 1
ATOM 1514 C CA . GLU A 1 104 ? 14.437 -19.372 -12.259 1.00 43.22 104 GLU A CA 1
ATOM 1515 C C . GLU A 1 104 ? 15.340 -18.205 -12.649 1.00 64.11 104 GLU A C 1
ATOM 1516 O O . GLU A 1 104 ? 14.953 -17.340 -13.435 1.00 34.13 104 GLU A O 1
ATOM 1528 N N . LYS A 1 105 ? 16.547 -18.188 -12.094 1.00 3.32 105 LYS A N 1
ATOM 1529 C CA . LYS A 1 105 ? 17.508 -17.129 -12.382 1.00 74.12 105 LYS A CA 1
ATOM 1530 C C . LYS A 1 105 ? 18.361 -17.485 -13.595 1.00 44.32 105 LYS A C 1
ATOM 1531 O O . LYS A 1 105 ? 18.504 -18.651 -13.964 1.00 12.22 105 LYS A O 1
ATOM 1550 N N . PRO A 1 106 ? 18.945 -16.458 -14.231 1.00 11.22 106 PRO A N 1
ATOM 1551 C CA . PRO A 1 106 ? 18.782 -15.066 -13.802 1.00 1.34 106 PRO A CA 1
ATOM 1552 C C . PRO A 1 106 ? 17.371 -14.544 -14.049 1.00 33.14 106 PRO A C 1
ATOM 1553 O O . PRO A 1 106 ? 16.536 -15.238 -14.630 1.00 52.43 106 PRO A O 1
ATOM 1564 N N . ILE A 1 107 ? 17.111 -13.319 -13.604 1.00 23.32 107 ILE A N 1
ATOM 1565 C CA . ILE A 1 107 ? 15.801 -12.705 -13.779 1.00 31.23 107 ILE A CA 1
ATOM 1566 C C . ILE A 1 107 ? 15.885 -11.477 -14.679 1.00 60.30 107 ILE A C 1
ATOM 1567 O O . ILE A 1 107 ? 16.818 -10.681 -14.574 1.00 53.41 107 ILE A O 1
ATOM 1583 N N . ASP A 1 108 ? 14.904 -11.330 -15.562 1.00 72.13 108 ASP A N 1
ATOM 1584 C CA . ASP A 1 108 ? 14.865 -10.197 -16.480 1.00 35.23 108 ASP A CA 1
ATOM 1585 C C . ASP A 1 108 ? 14.212 -8.986 -15.820 1.00 75.45 108 ASP A C 1
ATOM 1586 O O . ASP A 1 108 ? 13.427 -9.109 -14.879 1.00 43.13 108 ASP A O 1
ATOM 1595 N N . PRO A 1 109 ? 14.542 -7.788 -16.324 1.00 40.02 109 PRO A N 1
ATOM 1596 C CA . PRO A 1 109 ? 13.999 -6.532 -15.799 1.00 3.41 109 PRO A CA 1
ATOM 1597 C C . PRO A 1 109 ? 12.517 -6.364 -16.113 1.00 73.14 109 PRO A C 1
ATOM 1598 O O . PRO A 1 109 ? 11.767 -5.788 -15.327 1.00 15.02 109 PRO A O 1
ATOM 1609 N N . GLY A 1 110 ? 12.100 -6.872 -17.269 1.00 64.35 110 GLY A N 1
ATOM 1610 C CA . GLY A 1 110 ? 10.708 -6.769 -17.667 1.00 5.30 110 GLY A CA 1
ATOM 1611 C C . GLY A 1 110 ? 9.801 -7.657 -16.839 1.00 64.31 110 GLY A C 1
ATOM 1612 O O . GLY A 1 110 ? 8.647 -7.313 -16.584 1.00 63.00 110 GLY A O 1
ATOM 1616 N N . VAL A 1 111 ? 10.323 -8.806 -16.419 1.00 41.43 111 VAL A N 1
ATOM 1617 C CA . VAL A 1 111 ? 9.552 -9.747 -15.616 1.00 2.01 111 VAL A CA 1
ATOM 1618 C C . VAL A 1 111 ? 9.533 -9.331 -14.149 1.00 64.23 111 VAL A C 1
ATOM 1619 O O . VAL A 1 111 ? 8.480 -9.314 -13.511 1.00 1.31 111 VAL A O 1
ATOM 1632 N N . LEU A 1 112 ? 10.705 -8.996 -13.620 1.00 71.21 112 LEU A N 1
ATOM 1633 C CA . LEU A 1 112 ? 10.824 -8.579 -12.227 1.00 61.13 112 LEU A CA 1
ATOM 1634 C C . LEU A 1 112 ? 9.951 -7.360 -11.947 1.00 72.32 112 LEU A C 1
ATOM 1635 O O . LEU A 1 112 ? 9.108 -7.380 -11.050 1.00 60.10 112 LEU A O 1
ATOM 1651 N N . VAL A 1 113 ? 10.157 -6.300 -12.723 1.00 35.43 113 VAL A N 1
ATOM 1652 C CA . VAL A 1 113 ? 9.386 -5.073 -12.561 1.00 31.44 113 VAL A CA 1
ATOM 1653 C C . VAL A 1 113 ? 7.893 -5.337 -12.718 1.00 33.52 113 VAL A C 1
ATOM 1654 O O . VAL A 1 113 ? 7.069 -4.720 -12.044 1.00 3.34 113 VAL A O 1
ATOM 1667 N N . GLU A 1 114 ? 7.551 -6.260 -13.612 1.00 42.12 114 GLU A N 1
ATOM 1668 C CA . GLU A 1 114 ? 6.156 -6.605 -13.858 1.00 30.33 114 GLU A CA 1
ATOM 1669 C C . GLU A 1 114 ? 5.569 -7.370 -12.675 1.00 74.10 114 GLU A C 1
ATOM 1670 O O . GLU A 1 114 ? 4.409 -7.174 -12.309 1.00 31.53 114 GLU A O 1
ATOM 1682 N N . LEU A 1 115 ? 6.377 -8.242 -12.082 1.00 75.11 115 LEU A N 1
ATOM 1683 C CA . LEU A 1 115 ? 5.938 -9.038 -10.941 1.00 1.22 115 LEU A CA 1
ATOM 1684 C C . LEU A 1 115 ? 5.643 -8.148 -9.738 1.00 4.15 115 LEU A C 1
ATOM 1685 O O . LEU A 1 115 ? 4.716 -8.409 -8.971 1.00 23.21 115 LEU A O 1
ATOM 1701 N N . VAL A 1 116 ? 6.438 -7.094 -9.579 1.00 14.21 116 VAL A N 1
ATOM 1702 C CA . VAL A 1 116 ? 6.260 -6.163 -8.471 1.00 42.31 116 VAL A CA 1
ATOM 1703 C C . VAL A 1 116 ? 5.211 -5.108 -8.803 1.00 14.25 116 VAL A C 1
ATOM 1704 O O . VAL A 1 116 ? 4.465 -4.664 -7.930 1.00 3.51 116 VAL A O 1
ATOM 1717 N N . ALA A 1 117 ? 5.158 -4.711 -10.070 1.00 32.41 117 ALA A N 1
ATOM 1718 C CA . ALA A 1 117 ? 4.198 -3.710 -10.518 1.00 34.33 117 ALA A CA 1
ATOM 1719 C C . ALA A 1 117 ? 2.781 -4.076 -10.086 1.00 65.34 117 ALA A C 1
ATOM 1720 O O . ALA A 1 117 ? 2.092 -3.283 -9.444 1.00 72.24 117 ALA A O 1
ATOM 1727 N N . THR A 1 118 ? 2.352 -5.283 -10.444 1.00 0.34 118 THR A N 1
ATOM 1728 C CA . THR A 1 118 ? 1.017 -5.753 -10.095 1.00 63.02 118 THR A CA 1
ATOM 1729 C C . THR A 1 118 ? 0.746 -5.582 -8.605 1.00 33.11 118 THR A C 1
ATOM 1730 O O . THR A 1 118 ? -0.382 -5.302 -8.197 1.00 74.50 118 THR A O 1
ATOM 1741 N N . LEU A 1 119 ? 1.786 -5.751 -7.796 1.00 13.12 119 LEU A N 1
ATOM 1742 C CA . LEU A 1 119 ? 1.659 -5.614 -6.349 1.00 23.31 119 LEU A CA 1
ATOM 1743 C C . LEU A 1 119 ? 1.651 -4.145 -5.939 1.00 60.13 119 LEU A C 1
ATOM 1744 O O . LEU A 1 119 ? 0.950 -3.754 -5.006 1.00 72.41 119 LEU A O 1
ATOM 1760 N N . SER A 1 120 ? 2.434 -3.335 -6.645 1.00 14.11 120 SER A N 1
ATOM 1761 C CA . SER A 1 120 ? 2.518 -1.908 -6.354 1.00 33.52 120 SER A CA 1
ATOM 1762 C C . SER A 1 120 ? 1.192 -1.214 -6.652 1.00 23.21 120 SER A C 1
ATOM 1763 O O . SER A 1 120 ? 0.765 -0.327 -5.914 1.00 44.44 120 SER A O 1
ATOM 1771 N N . GLU A 1 121 ? 0.547 -1.626 -7.739 1.00 30.03 121 GLU A N 1
ATOM 1772 C CA . GLU A 1 121 ? -0.729 -1.043 -8.135 1.00 75.12 121 GLU A CA 1
ATOM 1773 C C . GLU A 1 121 ? -1.865 -1.578 -7.267 1.00 41.12 121 GLU A C 1
ATOM 1774 O O . GLU A 1 121 ? -1.798 -2.681 -6.724 1.00 12.32 121 GLU A O 1
ATOM 1786 N N . PRO A 1 122 ? -2.933 -0.778 -7.132 1.00 72.14 122 PRO A N 1
ATOM 1787 C CA . PRO A 1 122 ? -4.104 -1.149 -6.332 1.00 2.02 122 PRO A CA 1
ATOM 1788 C C . PRO A 1 122 ? -4.907 -2.278 -6.968 1.00 20.30 122 PRO A C 1
ATOM 1789 O O . PRO A 1 122 ? -4.499 -2.850 -7.978 1.00 61.04 122 PRO A O 1
ATOM 1800 N N . ALA A 1 123 ? -6.051 -2.594 -6.370 1.00 70.20 123 ALA A N 1
ATOM 1801 C CA . ALA A 1 123 ? -6.913 -3.654 -6.880 1.00 45.42 123 ALA A CA 1
ATOM 1802 C C . ALA A 1 123 ? -8.310 -3.125 -7.187 1.00 64.00 123 ALA A C 1
ATOM 1803 O O . ALA A 1 123 ? -8.799 -2.214 -6.520 1.00 33.32 123 ALA A O 1
ATOM 1810 N N . ALA A 1 124 ? -8.946 -3.702 -8.201 1.00 41.12 124 ALA A N 1
ATOM 1811 C CA . ALA A 1 124 ? -10.287 -3.289 -8.595 1.00 73.52 124 ALA A CA 1
ATOM 1812 C C . ALA A 1 124 ? -10.879 -4.252 -9.620 1.00 4.40 124 ALA A C 1
ATOM 1813 O O . ALA A 1 124 ? -11.049 -3.902 -10.787 1.00 64.22 124 ALA A O 1
ATOM 1820 N N . ASN A 1 125 ? -11.189 -5.465 -9.175 1.00 54.12 125 ASN A N 1
ATOM 1821 C CA . ASN A 1 125 ? -11.761 -6.478 -10.055 1.00 22.21 125 ASN A CA 1
ATOM 1822 C C . ASN A 1 125 ? -13.085 -6.002 -10.645 1.00 22.31 125 ASN A C 1
ATOM 1823 O O . ASN A 1 125 ? -14.133 -6.111 -10.009 1.00 52.44 125 ASN A O 1
ATOM 1834 N N . MET A 1 1 ? 1.640 -0.250 -1.818 1.00 21.13 1 MET A N 2
ATOM 1835 C CA . MET A 1 1 ? 2.647 0.801 -1.903 1.00 4.15 1 MET A CA 2
ATOM 1836 C C . MET A 1 1 ? 4.033 0.254 -1.575 1.00 61.12 1 MET A C 2
ATOM 1837 O O . MET A 1 1 ? 4.387 0.094 -0.407 1.00 30.23 1 MET A O 2
ATOM 1851 N N . ILE A 1 2 ? 4.812 -0.031 -2.613 1.00 61.11 2 ILE A N 2
ATOM 1852 C CA . ILE A 1 2 ? 6.159 -0.559 -2.435 1.00 32.45 2 ILE A CA 2
ATOM 1853 C C . ILE A 1 2 ? 7.065 0.463 -1.758 1.00 2.15 2 ILE A C 2
ATOM 1854 O O . ILE A 1 2 ? 7.446 1.466 -2.361 1.00 50.13 2 ILE A O 2
ATOM 1870 N N . ARG A 1 3 ? 7.408 0.201 -0.501 1.00 25.13 3 ARG A N 2
ATOM 1871 C CA . ARG A 1 3 ? 8.271 1.098 0.259 1.00 61.13 3 ARG A CA 2
ATOM 1872 C C . ARG A 1 3 ? 9.725 0.641 0.190 1.00 23.14 3 ARG A C 2
ATOM 1873 O O . ARG A 1 3 ? 10.637 1.455 0.039 1.00 23.35 3 ARG A O 2
ATOM 1894 N N . THR A 1 4 ? 9.935 -0.667 0.303 1.00 23.02 4 THR A N 2
ATOM 1895 C CA . THR A 1 4 ? 11.278 -1.232 0.256 1.00 33.52 4 THR A CA 2
ATOM 1896 C C . THR A 1 4 ? 11.280 -2.586 -0.444 1.00 73.42 4 THR A C 2
ATOM 1897 O O . THR A 1 4 ? 10.244 -3.244 -0.548 1.00 14.35 4 THR A O 2
ATOM 1908 N N . ILE A 1 5 ? 12.449 -2.998 -0.923 1.00 11.11 5 ILE A N 2
ATOM 1909 C CA . ILE A 1 5 ? 12.585 -4.275 -1.612 1.00 31.21 5 ILE A CA 2
ATOM 1910 C C . ILE A 1 5 ? 13.902 -4.955 -1.254 1.00 60.32 5 ILE A C 2
ATOM 1911 O O . ILE A 1 5 ? 14.911 -4.291 -1.013 1.00 61.24 5 ILE A O 2
ATOM 1927 N N . LEU A 1 6 ? 13.886 -6.283 -1.223 1.00 22.22 6 LEU A N 2
ATOM 1928 C CA . LEU A 1 6 ? 15.080 -7.055 -0.896 1.00 64.14 6 LEU A CA 2
ATOM 1929 C C . LEU A 1 6 ? 15.307 -8.166 -1.917 1.00 54.20 6 LEU A C 2
ATOM 1930 O O . LEU A 1 6 ? 14.363 -8.830 -2.346 1.00 3.31 6 LEU A O 2
ATOM 1946 N N . ALA A 1 7 ? 16.564 -8.363 -2.300 1.00 73.31 7 ALA A N 2
ATOM 1947 C CA . ALA A 1 7 ? 16.914 -9.396 -3.267 1.00 25.32 7 ALA A CA 2
ATOM 1948 C C . ALA A 1 7 ? 18.256 -10.036 -2.924 1.00 73.13 7 ALA A C 2
ATOM 1949 O O . ALA A 1 7 ? 19.286 -9.362 -2.894 1.00 53.14 7 ALA A O 2
ATOM 1956 N N . ILE A 1 8 ? 18.236 -11.339 -2.666 1.00 75.31 8 ILE A N 2
ATOM 1957 C CA . ILE A 1 8 ? 19.451 -12.069 -2.326 1.00 74.01 8 ILE A CA 2
ATOM 1958 C C . ILE A 1 8 ? 19.854 -13.018 -3.449 1.00 62.41 8 ILE A C 2
ATOM 1959 O O . ILE A 1 8 ? 19.089 -13.903 -3.833 1.00 54.35 8 ILE A O 2
ATOM 1975 N N . ASP A 1 9 ? 21.062 -12.830 -3.970 1.00 55.02 9 ASP A N 2
ATOM 1976 C CA . ASP A 1 9 ? 21.569 -13.671 -5.048 1.00 20.43 9 ASP A CA 2
ATOM 1977 C C . ASP A 1 9 ? 23.008 -14.096 -4.774 1.00 5.23 9 ASP A C 2
ATOM 1978 O O . ASP A 1 9 ? 23.654 -13.583 -3.859 1.00 40.25 9 ASP A O 2
ATOM 1987 N N . ASP A 1 10 ? 23.505 -15.036 -5.571 1.00 15.33 10 ASP A N 2
ATOM 1988 C CA . ASP A 1 10 ? 24.868 -15.530 -5.414 1.00 52.54 10 ASP A CA 2
ATOM 1989 C C . ASP A 1 10 ? 25.725 -15.149 -6.618 1.00 32.33 10 ASP A C 2
ATOM 1990 O O . ASP A 1 10 ? 26.495 -15.964 -7.126 1.00 52.02 10 ASP A O 2
ATOM 1999 N N . SER A 1 11 ? 25.585 -13.907 -7.069 1.00 14.22 11 SER A N 2
ATOM 2000 C CA . SER A 1 11 ? 26.342 -13.420 -8.216 1.00 2.13 11 SER A CA 2
ATOM 2001 C C . SER A 1 11 ? 26.272 -11.899 -8.307 1.00 54.41 11 SER A C 2
ATOM 2002 O O . SER A 1 11 ? 25.188 -11.319 -8.369 1.00 73.34 11 SER A O 2
ATOM 2010 N N . ALA A 1 12 ? 27.436 -11.258 -8.315 1.00 11.04 12 ALA A N 2
ATOM 2011 C CA . ALA A 1 12 ? 27.508 -9.805 -8.400 1.00 54.44 12 ALA A CA 2
ATOM 2012 C C . ALA A 1 12 ? 26.686 -9.283 -9.574 1.00 42.24 12 ALA A C 2
ATOM 2013 O O . ALA A 1 12 ? 26.048 -8.233 -9.482 1.00 64.33 12 ALA A O 2
ATOM 2020 N N . THR A 1 13 ? 26.706 -10.022 -10.680 1.00 1.44 13 THR A N 2
ATOM 2021 C CA . THR A 1 13 ? 25.965 -9.632 -11.873 1.00 31.55 13 THR A CA 2
ATOM 2022 C C . THR A 1 13 ? 24.472 -9.532 -11.584 1.00 15.15 13 THR A C 2
ATOM 2023 O O . THR A 1 13 ? 23.832 -8.534 -11.913 1.00 40.44 13 THR A O 2
ATOM 2034 N N . MET A 1 14 ? 23.922 -10.572 -10.965 1.00 11.20 14 MET A N 2
ATOM 2035 C CA . MET A 1 14 ? 22.503 -10.599 -10.630 1.00 12.41 14 MET A CA 2
ATOM 2036 C C . MET A 1 14 ? 22.183 -9.585 -9.535 1.00 65.33 14 MET A C 2
ATOM 2037 O O . MET A 1 14 ? 21.244 -8.800 -9.659 1.00 14.12 14 MET A O 2
ATOM 2051 N N . ARG A 1 15 ? 22.971 -9.609 -8.465 1.00 60.10 15 ARG A N 2
ATOM 2052 C CA . ARG A 1 15 ? 22.771 -8.693 -7.348 1.00 75.45 15 ARG A CA 2
ATOM 2053 C C . ARG A 1 15 ? 22.743 -7.246 -7.831 1.00 11.04 15 ARG A C 2
ATOM 2054 O O . ARG A 1 15 ? 21.981 -6.426 -7.320 1.00 53.31 15 ARG A O 2
ATOM 2075 N N . ALA A 1 16 ? 23.580 -6.940 -8.817 1.00 30.15 16 ALA A N 2
ATOM 2076 C CA . ALA A 1 16 ? 23.650 -5.593 -9.368 1.00 45.24 16 ALA A CA 2
ATOM 2077 C C . ALA A 1 16 ? 22.529 -5.352 -10.373 1.00 40.22 16 ALA A C 2
ATOM 2078 O O . ALA A 1 16 ? 21.876 -4.307 -10.352 1.00 24.30 16 ALA A O 2
ATOM 2085 N N . LEU A 1 17 ? 22.310 -6.323 -11.253 1.00 4.03 17 LEU A N 2
ATOM 2086 C CA . LEU A 1 17 ? 21.267 -6.216 -12.267 1.00 63.10 17 LEU A CA 2
ATOM 2087 C C . LEU A 1 17 ? 19.920 -5.889 -11.631 1.00 3.15 17 LEU A C 2
ATOM 2088 O O . LEU A 1 17 ? 19.326 -4.847 -11.911 1.00 11.14 17 LEU A O 2
ATOM 2104 N N . LEU A 1 18 ? 19.445 -6.784 -10.772 1.00 12.24 18 LEU A N 2
ATOM 2105 C CA . LEU A 1 18 ? 18.168 -6.590 -10.093 1.00 4.54 18 LEU A CA 2
ATOM 2106 C C . LEU A 1 18 ? 18.168 -5.289 -9.295 1.00 61.23 18 LEU A C 2
ATOM 2107 O O . LEU A 1 18 ? 17.244 -4.483 -9.403 1.00 53.31 18 LEU A O 2
ATOM 2123 N N . HIS A 1 19 ? 19.212 -5.091 -8.496 1.00 53.43 19 HIS A N 2
ATOM 2124 C CA . HIS A 1 19 ? 19.333 -3.886 -7.683 1.00 24.14 19 HIS A CA 2
ATOM 2125 C C . HIS A 1 19 ? 19.157 -2.634 -8.536 1.00 41.21 19 HIS A C 2
ATOM 2126 O O . HIS A 1 19 ? 18.571 -1.647 -8.093 1.00 43.50 19 HIS A O 2
ATOM 2140 N N . ALA A 1 20 ? 19.669 -2.682 -9.762 1.00 31.03 20 ALA A N 2
ATOM 2141 C CA . ALA A 1 20 ? 19.567 -1.552 -10.677 1.00 72.31 20 ALA A CA 2
ATOM 2142 C C . ALA A 1 20 ? 18.159 -1.438 -11.253 1.00 4.31 20 ALA A C 2
ATOM 2143 O O . ALA A 1 20 ? 17.581 -0.351 -11.297 1.00 23.24 20 ALA A O 2
ATOM 2150 N N . THR A 1 21 ? 17.612 -2.566 -11.695 1.00 41.31 21 THR A N 2
ATOM 2151 C CA . THR A 1 21 ? 16.273 -2.591 -12.270 1.00 62.41 21 THR A CA 2
ATOM 2152 C C . THR A 1 21 ? 15.267 -1.908 -11.351 1.00 71.32 21 THR A C 2
ATOM 2153 O O . THR A 1 21 ? 14.391 -1.173 -11.810 1.00 23.15 21 THR A O 2
ATOM 2164 N N . LEU A 1 22 ? 15.397 -2.154 -10.052 1.00 61.43 22 LEU A N 2
ATOM 2165 C CA . LEU A 1 22 ? 14.499 -1.562 -9.067 1.00 52.34 22 LEU A CA 2
ATOM 2166 C C . LEU A 1 22 ? 14.958 -0.158 -8.686 1.00 63.03 22 LEU A C 2
ATOM 2167 O O . LEU A 1 22 ? 14.141 0.720 -8.412 1.00 42.21 22 LEU A O 2
ATOM 2183 N N . ALA A 1 23 ? 16.272 0.046 -8.673 1.00 75.15 23 ALA A N 2
ATOM 2184 C CA . ALA A 1 23 ? 16.840 1.344 -8.331 1.00 33.35 23 ALA A CA 2
ATOM 2185 C C . ALA A 1 23 ? 16.355 2.426 -9.289 1.00 70.13 23 ALA A C 2
ATOM 2186 O O . ALA A 1 23 ? 15.828 3.453 -8.864 1.00 3.53 23 ALA A O 2
ATOM 2193 N N . GLN A 1 24 ? 16.537 2.188 -10.584 1.00 63.31 24 GLN A N 2
ATOM 2194 C CA . GLN A 1 24 ? 16.119 3.144 -11.602 1.00 62.15 24 GLN A CA 2
ATOM 2195 C C . GLN A 1 24 ? 14.642 3.492 -11.449 1.00 62.30 24 GLN A C 2
ATOM 2196 O O . GLN A 1 24 ? 14.239 4.636 -11.656 1.00 23.11 24 GLN A O 2
ATOM 2210 N N . ALA A 1 25 ? 13.840 2.497 -11.085 1.00 72.44 25 ALA A N 2
ATOM 2211 C CA . ALA A 1 25 ? 12.408 2.698 -10.903 1.00 33.03 25 ALA A CA 2
ATOM 2212 C C . ALA A 1 25 ? 12.129 3.617 -9.718 1.00 22.31 25 ALA A C 2
ATOM 2213 O O . ALA A 1 25 ? 11.056 4.209 -9.618 1.00 54.01 25 ALA A O 2
ATOM 2220 N N . GLY A 1 26 ? 13.104 3.730 -8.821 1.00 0.13 26 GLY A N 2
ATOM 2221 C CA . GLY A 1 26 ? 12.943 4.578 -7.654 1.00 23.11 26 GLY A CA 2
ATOM 2222 C C . GLY A 1 26 ? 12.793 3.780 -6.374 1.00 14.11 26 GLY A C 2
ATOM 2223 O O . GLY A 1 26 ? 13.207 4.226 -5.304 1.00 3.12 26 GLY A O 2
ATOM 2227 N N . TYR A 1 27 ? 12.197 2.598 -6.482 1.00 55.03 27 TYR A N 2
ATOM 2228 C CA . TYR A 1 27 ? 11.988 1.738 -5.323 1.00 62.05 27 TYR A CA 2
ATOM 2229 C C . TYR A 1 27 ? 13.283 1.563 -4.535 1.00 73.34 27 TYR A C 2
ATOM 2230 O O . TYR A 1 27 ? 14.377 1.667 -5.088 1.00 70.53 27 TYR A O 2
ATOM 2248 N N . GLU A 1 28 ? 13.148 1.296 -3.240 1.00 73.51 28 GLU A N 2
ATOM 2249 C CA . GLU A 1 28 ? 14.306 1.106 -2.375 1.00 63.22 28 GLU A CA 2
ATOM 2250 C C . GLU A 1 28 ? 14.708 -0.365 -2.318 1.00 73.45 28 GLU A C 2
ATOM 2251 O O . GLU A 1 28 ? 14.362 -1.079 -1.377 1.00 31.02 28 GLU A O 2
ATOM 2263 N N . VAL A 1 29 ? 15.440 -0.813 -3.334 1.00 13.41 29 VAL A N 2
ATOM 2264 C CA . VAL A 1 29 ? 15.889 -2.198 -3.401 1.00 23.05 29 VAL A CA 2
ATOM 2265 C C . VAL A 1 29 ? 17.240 -2.371 -2.715 1.00 32.13 29 VAL A C 2
ATOM 2266 O O . VAL A 1 29 ? 18.137 -1.541 -2.865 1.00 52.14 29 VAL A O 2
ATOM 2279 N N . THR A 1 30 ? 17.379 -3.457 -1.960 1.00 2.53 30 THR A N 2
ATOM 2280 C CA . THR A 1 30 ? 18.620 -3.739 -1.250 1.00 21.35 30 THR A CA 2
ATOM 2281 C C . THR A 1 30 ? 19.011 -5.206 -1.388 1.00 33.32 30 THR A C 2
ATOM 2282 O O . THR A 1 30 ? 18.153 -6.089 -1.397 1.00 20.44 30 THR A O 2
ATOM 2293 N N . VAL A 1 31 ? 20.311 -5.460 -1.495 1.00 21.11 31 VAL A N 2
ATOM 2294 C CA . VAL A 1 31 ? 20.816 -6.821 -1.631 1.00 33.22 31 VAL A CA 2
ATOM 2295 C C . VAL A 1 31 ? 21.557 -7.261 -0.373 1.00 44.54 31 VAL A C 2
ATOM 2296 O O . VAL A 1 31 ? 22.314 -6.489 0.215 1.00 51.40 31 VAL A O 2
ATOM 2309 N N . ALA A 1 32 ? 21.335 -8.506 0.033 1.00 24.21 32 ALA A N 2
ATOM 2310 C CA . ALA A 1 32 ? 21.985 -9.050 1.220 1.00 54.24 32 ALA A CA 2
ATOM 2311 C C . ALA A 1 32 ? 23.085 -10.035 0.840 1.00 2.25 32 ALA A C 2
ATOM 2312 O O . ALA A 1 32 ? 23.379 -10.228 -0.339 1.00 4.42 32 ALA A O 2
ATOM 2319 N N . ALA A 1 33 ? 23.691 -10.655 1.848 1.00 35.10 33 ALA A N 2
ATOM 2320 C CA . ALA A 1 33 ? 24.758 -11.621 1.620 1.00 72.24 33 ALA A CA 2
ATOM 2321 C C . ALA A 1 33 ? 24.193 -13.018 1.386 1.00 60.25 33 ALA A C 2
ATOM 2322 O O . ALA A 1 33 ? 24.731 -13.791 0.592 1.00 2.24 33 ALA A O 2
ATOM 2329 N N . ASP A 1 34 ? 23.107 -13.336 2.081 1.00 54.03 34 ASP A N 2
ATOM 2330 C CA . ASP A 1 34 ? 22.468 -14.641 1.948 1.00 4.41 34 ASP A CA 2
ATOM 2331 C C . ASP A 1 34 ? 20.992 -14.564 2.323 1.00 12.22 34 ASP A C 2
ATOM 2332 O O . ASP A 1 34 ? 20.562 -13.636 3.006 1.00 12.55 34 ASP A O 2
ATOM 2341 N N . GLY A 1 35 ? 20.219 -15.547 1.870 1.00 42.40 35 GLY A N 2
ATOM 2342 C CA . GLY A 1 35 ? 18.799 -15.571 2.167 1.00 51.30 35 GLY A CA 2
ATOM 2343 C C . GLY A 1 35 ? 18.514 -15.433 3.649 1.00 22.35 35 GLY A C 2
ATOM 2344 O O . GLY A 1 35 ? 17.493 -14.869 4.042 1.00 64.14 35 GLY A O 2
ATOM 2348 N N . GLU A 1 36 ? 19.418 -15.952 4.475 1.00 42.22 36 GLU A N 2
ATOM 2349 C CA . GLU A 1 36 ? 19.257 -15.886 5.922 1.00 13.25 36 GLU A CA 2
ATOM 2350 C C . GLU A 1 36 ? 19.414 -14.453 6.423 1.00 40.33 36 GLU A C 2
ATOM 2351 O O . GLU A 1 36 ? 18.565 -13.942 7.153 1.00 61.32 36 GLU A O 2
ATOM 2363 N N . ALA A 1 37 ? 20.507 -13.810 6.024 1.00 11.24 37 ALA A N 2
ATOM 2364 C CA . ALA A 1 37 ? 20.776 -12.436 6.430 1.00 14.13 37 ALA A CA 2
ATOM 2365 C C . ALA A 1 37 ? 19.659 -11.501 5.977 1.00 21.33 37 ALA A C 2
ATOM 2366 O O . ALA A 1 37 ? 19.329 -10.534 6.663 1.00 65.24 37 ALA A O 2
ATOM 2373 N N . GLY A 1 38 ? 19.080 -11.796 4.817 1.00 24.51 38 GLY A N 2
ATOM 2374 C CA . GLY A 1 38 ? 18.008 -10.972 4.292 1.00 35.23 38 GLY A CA 2
ATOM 2375 C C . GLY A 1 38 ? 16.690 -11.216 5.001 1.00 53.42 38 GLY A C 2
ATOM 2376 O O . GLY A 1 38 ? 16.057 -10.279 5.489 1.00 74.14 38 GLY A O 2
ATOM 2380 N N . PHE A 1 39 ? 16.274 -12.476 5.057 1.00 71.53 39 PHE A N 2
ATOM 2381 C CA . PHE A 1 39 ? 15.021 -12.840 5.708 1.00 20.13 39 PHE A CA 2
ATOM 2382 C C . PHE A 1 39 ? 15.055 -12.481 7.191 1.00 21.41 39 PHE A C 2
ATOM 2383 O O . PHE A 1 39 ? 14.085 -11.954 7.736 1.00 41.24 39 PHE A O 2
ATOM 2400 N N . ASP A 1 40 ? 16.178 -12.772 7.838 1.00 23.21 40 ASP A N 2
ATOM 2401 C CA . ASP A 1 40 ? 16.340 -12.481 9.258 1.00 43.43 40 ASP A CA 2
ATOM 2402 C C . ASP A 1 40 ? 16.008 -11.022 9.554 1.00 14.41 40 ASP A C 2
ATOM 2403 O O . ASP A 1 40 ? 15.386 -10.710 10.571 1.00 53.44 40 ASP A O 2
ATOM 2412 N N . LEU A 1 41 ? 16.426 -10.132 8.661 1.00 3.43 41 LEU A N 2
ATOM 2413 C CA . LEU A 1 41 ? 16.174 -8.704 8.827 1.00 32.42 41 LEU A CA 2
ATOM 2414 C C . LEU A 1 41 ? 14.804 -8.326 8.272 1.00 4.55 41 LEU A C 2
ATOM 2415 O O . LEU A 1 41 ? 14.169 -7.385 8.749 1.00 64.14 41 LEU A O 2
ATOM 2431 N N . ALA A 1 42 ? 14.355 -9.066 7.264 1.00 14.34 42 ALA A N 2
ATOM 2432 C CA . ALA A 1 42 ? 13.059 -8.810 6.648 1.00 72.22 42 ALA A CA 2
ATOM 2433 C C . ALA A 1 42 ? 11.946 -8.806 7.690 1.00 0.24 42 ALA A C 2
ATOM 2434 O O . ALA A 1 42 ? 10.896 -8.196 7.489 1.00 61.42 42 ALA A O 2
ATOM 2441 N N . ALA A 1 43 ? 12.183 -9.490 8.805 1.00 71.22 43 ALA A N 2
ATOM 2442 C CA . ALA A 1 43 ? 11.201 -9.564 9.879 1.00 12.24 43 ALA A CA 2
ATOM 2443 C C . ALA A 1 43 ? 11.294 -8.346 10.792 1.00 11.14 43 ALA A C 2
ATOM 2444 O O . ALA A 1 43 ? 10.306 -7.938 11.405 1.00 60.43 43 ALA A O 2
ATOM 2451 N N . THR A 1 44 ? 12.488 -7.768 10.881 1.00 52.24 44 THR A N 2
ATOM 2452 C CA . THR A 1 44 ? 12.710 -6.598 11.720 1.00 3.34 44 THR A CA 2
ATOM 2453 C C . THR A 1 44 ? 12.422 -5.310 10.957 1.00 31.20 44 THR A C 2
ATOM 2454 O O . THR A 1 44 ? 12.048 -4.296 11.547 1.00 31.03 44 THR A O 2
ATOM 2465 N N . THR A 1 45 ? 12.597 -5.356 9.640 1.00 61.50 45 THR A N 2
ATOM 2466 C CA . THR A 1 45 ? 12.356 -4.193 8.795 1.00 30.45 45 THR A CA 2
ATOM 2467 C C . THR A 1 45 ? 10.997 -4.283 8.111 1.00 60.32 45 THR A C 2
ATOM 2468 O O . THR A 1 45 ? 10.311 -3.276 7.936 1.00 25.44 45 THR A O 2
ATOM 2479 N N . ALA A 1 46 ? 10.613 -5.496 7.725 1.00 0.21 46 ALA A N 2
ATOM 2480 C CA . ALA A 1 46 ? 9.334 -5.717 7.062 1.00 61.13 46 ALA A CA 2
ATOM 2481 C C . ALA A 1 46 ? 9.294 -5.027 5.702 1.00 22.42 46 ALA A C 2
ATOM 2482 O O . ALA A 1 46 ? 8.777 -3.918 5.573 1.00 14.32 46 ALA A O 2
ATOM 2489 N N . TYR A 1 47 ? 9.844 -5.691 4.691 1.00 2.24 47 TYR A N 2
ATOM 2490 C CA . TYR A 1 47 ? 9.874 -5.140 3.342 1.00 42.32 47 TYR A CA 2
ATOM 2491 C C . TYR A 1 47 ? 8.578 -5.448 2.598 1.00 21.44 47 TYR A C 2
ATOM 2492 O O . TYR A 1 47 ? 7.691 -6.118 3.127 1.00 74.31 47 TYR A O 2
ATOM 2510 N N . ASP A 1 48 ? 8.477 -4.955 1.369 1.00 24.40 48 ASP A N 2
ATOM 2511 C CA . ASP A 1 48 ? 7.291 -5.179 0.550 1.00 4.04 48 ASP A CA 2
ATOM 2512 C C . ASP A 1 48 ? 7.479 -6.389 -0.359 1.00 61.31 48 ASP A C 2
ATOM 2513 O O . ASP A 1 48 ? 6.529 -7.120 -0.642 1.00 53.13 48 ASP A O 2
ATOM 2522 N N . LEU A 1 49 ? 8.710 -6.595 -0.815 1.00 32.24 49 LEU A N 2
ATOM 2523 C CA . LEU A 1 49 ? 9.023 -7.717 -1.694 1.00 13.35 49 LEU A CA 2
ATOM 2524 C C . LEU A 1 49 ? 10.414 -8.268 -1.399 1.00 2.31 49 LEU A C 2
ATOM 2525 O O . LEU A 1 49 ? 11.404 -7.536 -1.437 1.00 32.44 49 LEU A O 2
ATOM 2541 N N . VAL A 1 50 ? 10.483 -9.563 -1.107 1.00 52.15 50 VAL A N 2
ATOM 2542 C CA . VAL A 1 50 ? 11.753 -10.213 -0.810 1.00 23.32 50 VAL A CA 2
ATOM 2543 C C . VAL A 1 50 ? 12.046 -11.330 -1.806 1.00 13.22 50 VAL A C 2
ATOM 2544 O O . VAL A 1 50 ? 11.143 -12.055 -2.225 1.00 33.21 50 VAL A O 2
ATOM 2557 N N . LEU A 1 51 ? 13.313 -11.463 -2.181 1.00 71.12 51 LEU A N 2
ATOM 2558 C CA . LEU A 1 51 ? 13.726 -12.493 -3.129 1.00 0.34 51 LEU A CA 2
ATOM 2559 C C . LEU A 1 51 ? 14.918 -13.279 -2.593 1.00 2.01 51 LEU A C 2
ATOM 2560 O O . LEU A 1 51 ? 15.907 -12.699 -2.143 1.00 21.24 51 LEU A O 2
ATOM 2576 N N . THR A 1 52 ? 14.819 -14.604 -2.646 1.00 43.32 52 THR A N 2
ATOM 2577 C CA . THR A 1 52 ? 15.889 -15.470 -2.168 1.00 1.13 52 THR A CA 2
ATOM 2578 C C . THR A 1 52 ? 16.238 -16.535 -3.201 1.00 33.32 52 THR A C 2
ATOM 2579 O O . THR A 1 52 ? 15.463 -16.799 -4.120 1.00 52.34 52 THR A O 2
ATOM 2590 N N . ASP A 1 53 ? 17.407 -17.145 -3.043 1.00 61.31 53 ASP A N 2
ATOM 2591 C CA . ASP A 1 53 ? 17.858 -18.184 -3.962 1.00 34.31 53 ASP A CA 2
ATOM 2592 C C . ASP A 1 53 ? 18.101 -19.496 -3.222 1.00 5.22 53 ASP A C 2
ATOM 2593 O O . ASP A 1 53 ? 17.363 -20.464 -3.397 1.00 72.32 53 ASP A O 2
ATOM 2602 N N . GLN A 1 54 ? 19.142 -19.518 -2.396 1.00 25.52 54 GLN A N 2
ATOM 2603 C CA . GLN A 1 54 ? 19.484 -20.712 -1.631 1.00 1.11 54 GLN A CA 2
ATOM 2604 C C . GLN A 1 54 ? 19.645 -21.919 -2.549 1.00 22.22 54 GLN A C 2
ATOM 2605 O O . GLN A 1 54 ? 18.751 -22.758 -2.649 1.00 63.31 54 GLN A O 2
ATOM 2619 N N . ASN A 1 55 ? 20.791 -21.999 -3.217 1.00 62.42 55 ASN A N 2
ATOM 2620 C CA . ASN A 1 55 ? 21.069 -23.104 -4.128 1.00 40.01 55 ASN A CA 2
ATOM 2621 C C . ASN A 1 55 ? 21.385 -24.381 -3.355 1.00 14.33 55 ASN A C 2
ATOM 2622 O O . ASN A 1 55 ? 20.588 -25.318 -3.334 1.00 20.44 55 ASN A O 2
ATOM 2633 N N . MET A 1 56 ? 22.552 -24.408 -2.720 1.00 71.20 56 MET A N 2
ATOM 2634 C CA . MET A 1 56 ? 22.972 -25.569 -1.944 1.00 10.04 56 MET A CA 2
ATOM 2635 C C . MET A 1 56 ? 22.189 -25.662 -0.638 1.00 73.20 56 MET A C 2
ATOM 2636 O O . MET A 1 56 ? 21.603 -24.687 -0.167 1.00 22.15 56 MET A O 2
ATOM 2650 N N . PRO A 1 57 ? 22.176 -26.862 -0.039 1.00 32.12 57 PRO A N 2
ATOM 2651 C CA . PRO A 1 57 ? 21.468 -27.110 1.221 1.00 70.54 57 PRO A CA 2
ATOM 2652 C C . PRO A 1 57 ? 22.132 -26.417 2.405 1.00 12.13 57 PRO A C 2
ATOM 2653 O O . PRO A 1 57 ? 21.461 -26.011 3.355 1.00 61.14 57 PRO A O 2
ATOM 2664 N N . ARG A 1 58 ? 23.453 -26.284 2.343 1.00 53.21 58 ARG A N 2
ATOM 2665 C CA . ARG A 1 58 ? 24.207 -25.640 3.411 1.00 11.44 58 ARG A CA 2
ATOM 2666 C C . ARG A 1 58 ? 23.609 -24.278 3.754 1.00 22.34 58 ARG A C 2
ATOM 2667 O O . ARG A 1 58 ? 23.600 -23.867 4.915 1.00 53.53 58 ARG A O 2
ATOM 2688 N N . LYS A 1 59 ? 23.111 -23.583 2.737 1.00 23.33 59 LYS A N 2
ATOM 2689 C CA . LYS A 1 59 ? 22.511 -22.269 2.929 1.00 12.44 59 LYS A CA 2
ATOM 2690 C C . LYS A 1 59 ? 21.218 -22.373 3.733 1.00 43.02 59 LYS A C 2
ATOM 2691 O O . LYS A 1 59 ? 20.134 -22.513 3.167 1.00 63.52 59 LYS A O 2
ATOM 2710 N N . SER A 1 60 ? 21.341 -22.302 5.054 1.00 11.14 60 SER A N 2
ATOM 2711 C CA . SER A 1 60 ? 20.182 -22.391 5.935 1.00 4.24 60 SER A CA 2
ATOM 2712 C C . SER A 1 60 ? 19.630 -21.003 6.248 1.00 20.52 60 SER A C 2
ATOM 2713 O O . SER A 1 60 ? 20.026 -20.013 5.636 1.00 51.34 60 SER A O 2
ATOM 2721 N N . GLY A 1 61 ? 18.711 -20.941 7.208 1.00 64.44 61 GLY A N 2
ATOM 2722 C CA . GLY A 1 61 ? 18.119 -19.672 7.586 1.00 54.11 61 GLY A CA 2
ATOM 2723 C C . GLY A 1 61 ? 16.770 -19.444 6.932 1.00 44.23 61 GLY A C 2
ATOM 2724 O O . GLY A 1 61 ? 15.880 -18.831 7.523 1.00 24.34 61 GLY A O 2
ATOM 2728 N N . LEU A 1 62 ? 16.618 -19.935 5.707 1.00 22.40 62 LEU A N 2
ATOM 2729 C CA . LEU A 1 62 ? 15.369 -19.781 4.970 1.00 14.43 62 LEU A CA 2
ATOM 2730 C C . LEU A 1 62 ? 14.182 -20.249 5.807 1.00 51.35 62 LEU A C 2
ATOM 2731 O O . LEU A 1 62 ? 13.070 -19.744 5.659 1.00 14.42 62 LEU A O 2
ATOM 2747 N N . GLU A 1 63 ? 14.428 -21.215 6.685 1.00 22.24 63 GLU A N 2
ATOM 2748 C CA . GLU A 1 63 ? 13.379 -21.750 7.546 1.00 44.30 63 GLU A CA 2
ATOM 2749 C C . GLU A 1 63 ? 12.636 -20.625 8.261 1.00 44.31 63 GLU A C 2
ATOM 2750 O O . GLU A 1 63 ? 11.454 -20.752 8.583 1.00 62.34 63 GLU A O 2
ATOM 2762 N N . LEU A 1 64 ? 13.338 -19.524 8.507 1.00 13.31 64 LEU A N 2
ATOM 2763 C CA . LEU A 1 64 ? 12.746 -18.375 9.185 1.00 70.23 64 LEU A CA 2
ATOM 2764 C C . LEU A 1 64 ? 11.409 -18.000 8.554 1.00 70.14 64 LEU A C 2
ATOM 2765 O O . LEU A 1 64 ? 10.495 -17.541 9.239 1.00 0.13 64 LEU A O 2
ATOM 2781 N N . ILE A 1 65 ? 11.302 -18.201 7.245 1.00 54.35 65 ILE A N 2
ATOM 2782 C CA . ILE A 1 65 ? 10.075 -17.887 6.522 1.00 1.52 65 ILE A CA 2
ATOM 2783 C C . ILE A 1 65 ? 8.859 -18.495 7.213 1.00 42.41 65 ILE A C 2
ATOM 2784 O O . ILE A 1 65 ? 7.807 -17.863 7.310 1.00 64.23 65 ILE A O 2
ATOM 2800 N N . ALA A 1 66 ? 9.012 -19.724 7.693 1.00 32.33 66 ALA A N 2
ATOM 2801 C CA . ALA A 1 66 ? 7.928 -20.417 8.379 1.00 53.41 66 ALA A CA 2
ATOM 2802 C C . ALA A 1 66 ? 7.398 -19.589 9.545 1.00 43.31 66 ALA A C 2
ATOM 2803 O O . ALA A 1 66 ? 6.202 -19.601 9.835 1.00 44.14 66 ALA A O 2
ATOM 2810 N N . ALA A 1 67 ? 8.297 -18.871 10.211 1.00 52.21 67 ALA A N 2
ATOM 2811 C CA . ALA A 1 67 ? 7.919 -18.036 11.345 1.00 64.03 67 ALA A CA 2
ATOM 2812 C C . ALA A 1 67 ? 7.056 -16.861 10.898 1.00 32.30 67 ALA A C 2
ATOM 2813 O O . ALA A 1 67 ? 6.173 -16.413 11.630 1.00 12.24 67 ALA A O 2
ATOM 2820 N N . LEU A 1 68 ? 7.316 -16.366 9.693 1.00 21.31 68 LEU A N 2
ATOM 2821 C CA . LEU A 1 68 ? 6.562 -15.242 9.149 1.00 64.14 68 LEU A CA 2
ATOM 2822 C C . LEU A 1 68 ? 5.248 -15.714 8.536 1.00 15.31 68 LEU A C 2
ATOM 2823 O O . LEU A 1 68 ? 4.240 -15.008 8.585 1.00 1.22 68 LEU A O 2
ATOM 2839 N N . ARG A 1 69 ? 5.265 -16.912 7.961 1.00 15.23 69 ARG A N 2
ATOM 2840 C CA . ARG A 1 69 ? 4.073 -17.478 7.340 1.00 24.22 69 ARG A CA 2
ATOM 2841 C C . ARG A 1 69 ? 2.898 -17.474 8.314 1.00 43.24 69 ARG A C 2
ATOM 2842 O O . ARG A 1 69 ? 1.796 -17.048 7.968 1.00 24.43 69 ARG A O 2
ATOM 2863 N N . GLN A 1 70 ? 3.142 -17.950 9.530 1.00 24.41 70 GLN A N 2
ATOM 2864 C CA . GLN A 1 70 ? 2.104 -18.002 10.552 1.00 30.23 70 GLN A CA 2
ATOM 2865 C C . GLN A 1 70 ? 1.594 -16.603 10.882 1.00 24.10 70 GLN A C 2
ATOM 2866 O O . GLN A 1 70 ? 0.411 -16.413 11.165 1.00 52.41 70 GLN A O 2
ATOM 2880 N N . LEU A 1 71 ? 2.495 -15.627 10.844 1.00 14.13 71 LEU A N 2
ATOM 2881 C CA . LEU A 1 71 ? 2.136 -14.244 11.140 1.00 44.15 71 LEU A CA 2
ATOM 2882 C C . LEU A 1 71 ? 1.300 -13.646 10.013 1.00 44.43 71 LEU A C 2
ATOM 2883 O O . LEU A 1 71 ? 1.461 -14.008 8.847 1.00 3.43 71 LEU A O 2
ATOM 2899 N N . SER A 1 72 ? 0.409 -12.726 10.368 1.00 34.34 72 SER A N 2
ATOM 2900 C CA . SER A 1 72 ? -0.454 -12.078 9.387 1.00 30.44 72 SER A CA 2
ATOM 2901 C C . SER A 1 72 ? 0.142 -10.750 8.933 1.00 44.31 72 SER A C 2
ATOM 2902 O O . SER A 1 72 ? -0.580 -9.787 8.680 1.00 55.44 72 SER A O 2
ATOM 2910 N N . ALA A 1 73 ? 1.467 -10.707 8.832 1.00 11.53 73 ALA A N 2
ATOM 2911 C CA . ALA A 1 73 ? 2.162 -9.498 8.407 1.00 53.12 73 ALA A CA 2
ATOM 2912 C C . ALA A 1 73 ? 2.999 -9.756 7.158 1.00 35.45 73 ALA A C 2
ATOM 2913 O O . ALA A 1 73 ? 3.171 -8.871 6.320 1.00 11.15 73 ALA A O 2
ATOM 2920 N N . TYR A 1 74 ? 3.517 -10.974 7.041 1.00 12.22 74 TYR A N 2
ATOM 2921 C CA . TYR A 1 74 ? 4.339 -11.348 5.896 1.00 14.52 74 TYR A CA 2
ATOM 2922 C C . TYR A 1 74 ? 3.637 -12.399 5.042 1.00 21.32 74 TYR A C 2
ATOM 2923 O O . TYR A 1 74 ? 3.869 -12.492 3.837 1.00 24.44 74 TYR A O 2
ATOM 2941 N N . ALA A 1 75 ? 2.777 -13.189 5.676 1.00 32.25 75 ALA A N 2
ATOM 2942 C CA . ALA A 1 75 ? 2.039 -14.233 4.976 1.00 14.21 75 ALA A CA 2
ATOM 2943 C C . ALA A 1 75 ? 1.410 -13.695 3.695 1.00 62.21 75 ALA A C 2
ATOM 2944 O O . ALA A 1 75 ? 1.332 -14.399 2.688 1.00 42.13 75 ALA A O 2
ATOM 2951 N N . ASP A 1 76 ? 0.963 -12.445 3.740 1.00 31.23 76 ASP A N 2
ATOM 2952 C CA . ASP A 1 76 ? 0.341 -11.813 2.583 1.00 42.05 76 ASP A CA 2
ATOM 2953 C C . ASP A 1 76 ? 1.398 -11.236 1.646 1.00 51.02 76 ASP A C 2
ATOM 2954 O O . ASP A 1 76 ? 1.226 -11.230 0.426 1.00 0.53 76 ASP A O 2
ATOM 2963 N N . THR A 1 77 ? 2.492 -10.750 2.224 1.00 63.33 77 THR A N 2
ATOM 2964 C CA . THR A 1 77 ? 3.576 -10.169 1.442 1.00 51.04 77 THR A CA 2
ATOM 2965 C C . THR A 1 77 ? 4.022 -11.114 0.332 1.00 32.40 77 THR A C 2
ATOM 2966 O O . THR A 1 77 ? 4.223 -12.310 0.546 1.00 74.22 77 THR A O 2
ATOM 2977 N N . PRO A 1 78 ? 4.182 -10.569 -0.883 1.00 12.32 78 PRO A N 2
ATOM 2978 C CA . PRO A 1 78 ? 4.607 -11.347 -2.050 1.00 42.42 78 PRO A CA 2
ATOM 2979 C C . PRO A 1 78 ? 6.062 -11.792 -1.951 1.00 21.20 78 PRO A C 2
ATOM 2980 O O . PRO A 1 78 ? 6.971 -10.964 -1.875 1.00 34.41 78 PRO A O 2
ATOM 2991 N N . ILE A 1 79 ? 6.276 -13.104 -1.953 1.00 11.43 79 ILE A N 2
ATOM 2992 C CA . ILE A 1 79 ? 7.621 -13.658 -1.865 1.00 0.15 79 ILE A CA 2
ATOM 2993 C C . ILE A 1 79 ? 7.937 -14.530 -3.075 1.00 34.11 79 ILE A C 2
ATOM 2994 O O . ILE A 1 79 ? 7.145 -15.395 -3.454 1.00 44.43 79 ILE A O 2
ATOM 3010 N N . LEU A 1 80 ? 9.098 -14.299 -3.677 1.00 22.44 80 LEU A N 2
ATOM 3011 C CA . LEU A 1 80 ? 9.521 -15.066 -4.844 1.00 13.51 80 LEU A CA 2
ATOM 3012 C C . LEU A 1 80 ? 10.855 -15.759 -4.587 1.00 11.44 80 LEU A C 2
ATOM 3013 O O . LEU A 1 80 ? 11.866 -15.106 -4.327 1.00 51.32 80 LEU A O 2
ATOM 3029 N N . VAL A 1 81 ? 10.851 -17.086 -4.662 1.00 52.23 81 VAL A N 2
ATOM 3030 C CA . VAL A 1 81 ? 12.061 -17.868 -4.441 1.00 43.10 81 VAL A CA 2
ATOM 3031 C C . VAL A 1 81 ? 12.630 -18.385 -5.758 1.00 35.44 81 VAL A C 2
ATOM 3032 O O . VAL A 1 81 ? 11.897 -18.903 -6.602 1.00 22.53 81 VAL A O 2
ATOM 3045 N N . LEU A 1 82 ? 13.939 -18.242 -5.927 1.00 23.40 82 LEU A N 2
ATOM 3046 C CA . LEU A 1 82 ? 14.608 -18.696 -7.142 1.00 33.23 82 LEU A CA 2
ATOM 3047 C C . LEU A 1 82 ? 14.930 -20.185 -7.062 1.00 43.10 82 LEU A C 2
ATOM 3048 O O . LEU A 1 82 ? 15.155 -20.726 -5.979 1.00 4.11 82 LEU A O 2
ATOM 3064 N N . THR A 1 83 ? 14.953 -20.843 -8.217 1.00 42.10 83 THR A N 2
ATOM 3065 C CA . THR A 1 83 ? 15.249 -22.269 -8.279 1.00 3.44 83 THR A CA 2
ATOM 3066 C C . THR A 1 83 ? 16.316 -22.564 -9.327 1.00 1.23 83 THR A C 2
ATOM 3067 O O . THR A 1 83 ? 16.588 -21.740 -10.201 1.00 4.35 83 THR A O 2
ATOM 3078 N N . THR A 1 84 ? 16.918 -23.746 -9.235 1.00 43.52 84 THR A N 2
ATOM 3079 C CA . THR A 1 84 ? 17.956 -24.149 -10.175 1.00 61.44 84 THR A CA 2
ATOM 3080 C C . THR A 1 84 ? 17.534 -25.385 -10.962 1.00 43.25 84 THR A C 2
ATOM 3081 O O . THR A 1 84 ? 17.866 -25.525 -12.139 1.00 51.21 84 THR A O 2
ATOM 3092 N N . GLU A 1 85 ? 16.801 -26.278 -10.305 1.00 52.22 85 GLU A N 2
ATOM 3093 C CA . GLU A 1 85 ? 16.334 -27.502 -10.945 1.00 42.05 85 GLU A CA 2
ATOM 3094 C C . GLU A 1 85 ? 14.988 -27.280 -11.628 1.00 52.34 85 GLU A C 2
ATOM 3095 O O . GLU A 1 85 ? 14.717 -27.842 -12.688 1.00 73.14 85 GLU A O 2
ATOM 3107 N N . GLY A 1 86 ? 14.147 -26.455 -11.011 1.00 52.15 86 GLY A N 2
ATOM 3108 C CA . GLY A 1 86 ? 12.839 -26.173 -11.573 1.00 14.11 86 GLY A CA 2
ATOM 3109 C C . GLY A 1 86 ? 11.931 -27.387 -11.568 1.00 25.21 86 GLY A C 2
ATOM 3110 O O . GLY A 1 86 ? 11.104 -27.556 -12.464 1.00 22.24 86 GLY A O 2
ATOM 3114 N N . SER A 1 87 ? 12.087 -28.236 -10.557 1.00 64.32 87 SER A N 2
ATOM 3115 C CA . SER A 1 87 ? 11.279 -29.445 -10.442 1.00 43.43 87 SER A CA 2
ATOM 3116 C C . SER A 1 87 ? 9.972 -29.156 -9.711 1.00 32.21 87 SER A C 2
ATOM 3117 O O . SER A 1 87 ? 9.844 -28.146 -9.020 1.00 3.54 87 SER A O 2
ATOM 3125 N N . ASP A 1 88 ? 9.003 -30.051 -9.869 1.00 21.40 88 ASP A N 2
ATOM 3126 C CA . ASP A 1 88 ? 7.705 -29.895 -9.224 1.00 32.25 88 ASP A CA 2
ATOM 3127 C C . ASP A 1 88 ? 7.818 -30.106 -7.717 1.00 30.30 88 ASP A C 2
ATOM 3128 O O . ASP A 1 88 ? 7.140 -29.441 -6.934 1.00 60.25 88 ASP A O 2
ATOM 3137 N N . ALA A 1 89 ? 8.679 -31.037 -7.318 1.00 75.21 89 ALA A N 2
ATOM 3138 C CA . ALA A 1 89 ? 8.881 -31.335 -5.906 1.00 21.33 89 ALA A CA 2
ATOM 3139 C C . ALA A 1 89 ? 9.357 -30.101 -5.147 1.00 22.31 89 ALA A C 2
ATOM 3140 O O . ALA A 1 89 ? 8.945 -29.861 -4.012 1.00 4.12 89 ALA A O 2
ATOM 3147 N N . PHE A 1 90 ? 10.227 -29.322 -5.781 1.00 3.15 90 PHE A N 2
ATOM 3148 C CA . PHE A 1 90 ? 10.761 -28.113 -5.164 1.00 50.10 90 PHE A CA 2
ATOM 3149 C C . PHE A 1 90 ? 9.634 -27.174 -4.744 1.00 41.43 90 PHE A C 2
ATOM 3150 O O . PHE A 1 90 ? 9.701 -26.535 -3.694 1.00 2.21 90 PHE A O 2
ATOM 3167 N N . LYS A 1 91 ? 8.599 -27.094 -5.573 1.00 73.21 91 LYS A N 2
ATOM 3168 C CA . LYS A 1 91 ? 7.456 -26.234 -5.290 1.00 74.30 91 LYS A CA 2
ATOM 3169 C C . LYS A 1 91 ? 6.909 -26.499 -3.891 1.00 33.30 91 LYS 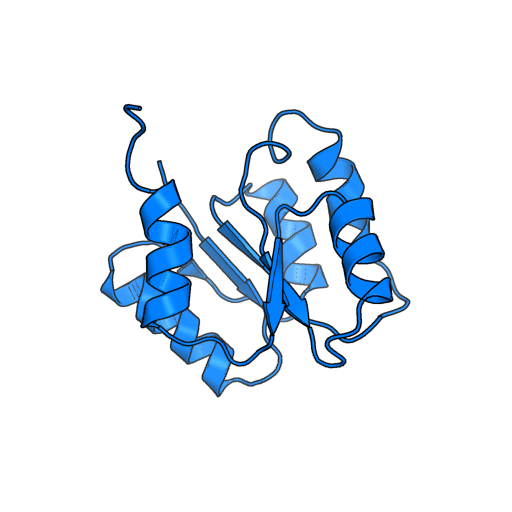A C 2
ATOM 3170 O O . LYS A 1 91 ? 6.465 -25.580 -3.204 1.00 30.25 91 LYS A O 2
ATOM 3189 N N . ALA A 1 92 ? 6.945 -27.761 -3.476 1.00 21.24 92 ALA A N 2
ATOM 3190 C CA . ALA A 1 92 ? 6.456 -28.146 -2.157 1.00 44.23 92 ALA A CA 2
ATOM 3191 C C . ALA A 1 92 ? 7.273 -27.481 -1.054 1.00 35.32 92 ALA A C 2
ATOM 3192 O O . ALA A 1 92 ? 6.732 -27.086 -0.022 1.00 11.54 92 ALA A O 2
ATOM 3199 N N . ALA A 1 93 ? 8.577 -27.363 -1.279 1.00 10.24 93 ALA A N 2
ATOM 3200 C CA . ALA A 1 93 ? 9.467 -26.745 -0.304 1.00 22.03 93 ALA A CA 2
ATOM 3201 C C . ALA A 1 93 ? 9.084 -25.290 -0.055 1.00 62.03 93 ALA A C 2
ATOM 3202 O O . ALA A 1 93 ? 8.767 -24.905 1.070 1.00 72.34 93 ALA A O 2
ATOM 3209 N N . ALA A 1 94 ? 9.117 -24.486 -1.113 1.00 1.53 94 ALA A N 2
ATOM 3210 C CA . ALA A 1 94 ? 8.772 -23.073 -1.009 1.00 21.20 94 ALA A CA 2
ATOM 3211 C C . ALA A 1 94 ? 7.417 -22.887 -0.335 1.00 71.11 94 ALA A C 2
ATOM 3212 O O . ALA A 1 94 ? 7.259 -22.034 0.538 1.00 4.14 94 ALA A O 2
ATOM 3219 N N . ARG A 1 95 ? 6.441 -23.690 -0.747 1.00 23.12 95 ARG A N 2
ATOM 3220 C CA . ARG A 1 95 ? 5.099 -23.612 -0.184 1.00 33.13 95 ARG A CA 2
ATOM 3221 C C . ARG A 1 95 ? 5.109 -23.972 1.299 1.00 3.11 95 ARG A C 2
ATOM 3222 O O . ARG A 1 95 ? 4.360 -23.401 2.092 1.00 71.31 95 ARG A O 2
ATOM 3243 N N . ASP A 1 96 ? 5.963 -24.921 1.666 1.00 73.51 96 ASP A N 2
ATOM 3244 C CA . ASP A 1 96 ? 6.072 -25.357 3.053 1.00 35.43 96 ASP A CA 2
ATOM 3245 C C . ASP A 1 96 ? 6.593 -24.229 3.938 1.00 34.21 96 ASP A C 2
ATOM 3246 O O . ASP A 1 96 ? 6.115 -24.032 5.055 1.00 53.22 96 ASP A O 2
ATOM 3255 N N . ALA A 1 97 ? 7.576 -23.493 3.431 1.00 11.33 97 ALA A N 2
ATOM 3256 C CA . ALA A 1 97 ? 8.161 -22.384 4.175 1.00 62.00 97 ALA A CA 2
ATOM 3257 C C . ALA A 1 97 ? 7.159 -21.247 4.344 1.00 3.12 97 ALA A C 2
ATOM 3258 O O . ALA A 1 97 ? 7.143 -20.568 5.370 1.00 22.33 97 ALA A O 2
ATOM 3265 N N . GLY A 1 98 ? 6.324 -21.044 3.329 1.00 4.25 98 GLY A N 2
ATOM 3266 C CA . GLY A 1 98 ? 5.331 -19.987 3.386 1.00 4.11 98 GLY A CA 2
ATOM 3267 C C . GLY A 1 98 ? 5.580 -18.902 2.357 1.00 71.22 98 GLY A C 2
ATOM 3268 O O . GLY A 1 98 ? 5.281 -17.732 2.594 1.00 63.21 98 GLY A O 2
ATOM 3272 N N . ALA A 1 99 ? 6.130 -19.291 1.211 1.00 54.21 99 ALA A N 2
ATOM 3273 C CA . ALA A 1 99 ? 6.418 -18.343 0.142 1.00 50.21 99 ALA A CA 2
ATOM 3274 C C . ALA A 1 99 ? 5.288 -18.310 -0.882 1.00 3.20 99 ALA A C 2
ATOM 3275 O O . ALA A 1 99 ? 4.681 -19.337 -1.186 1.00 61.12 99 ALA A O 2
ATOM 3282 N N . THR A 1 100 ? 5.010 -17.122 -1.411 1.00 72.31 100 THR A N 2
ATOM 3283 C CA . THR A 1 100 ? 3.952 -16.955 -2.399 1.00 72.14 100 THR A CA 2
ATOM 3284 C C . THR A 1 100 ? 4.208 -17.818 -3.630 1.00 54.50 100 THR A C 2
ATOM 3285 O O . THR A 1 100 ? 3.547 -18.835 -3.835 1.00 42.13 100 THR A O 2
ATOM 3296 N N . GLY A 1 101 ? 5.172 -17.404 -4.447 1.00 30.11 101 GLY A N 2
ATOM 3297 C CA . GLY A 1 101 ? 5.498 -18.151 -5.647 1.00 63.44 101 GLY A CA 2
ATOM 3298 C C . GLY A 1 101 ? 6.993 -18.321 -5.836 1.00 74.52 101 GLY A C 2
ATOM 3299 O O . GLY A 1 101 ? 7.785 -17.866 -5.011 1.00 72.32 101 GLY A O 2
ATOM 3303 N N . TRP A 1 102 ? 7.379 -18.979 -6.923 1.00 75.43 102 TRP A N 2
ATOM 3304 C CA . TRP A 1 102 ? 8.789 -19.210 -7.217 1.00 34.14 102 TRP A CA 2
ATOM 3305 C C . TRP A 1 102 ? 9.083 -18.974 -8.694 1.00 20.12 102 TRP A C 2
ATOM 3306 O O . TRP A 1 102 ? 8.171 -18.940 -9.520 1.00 15.41 102 TRP A O 2
ATOM 3327 N N . ILE A 1 103 ? 10.361 -18.812 -9.019 1.00 70.45 103 ILE A N 2
ATOM 3328 C CA . ILE A 1 103 ? 10.774 -18.581 -10.398 1.00 61.10 103 ILE A CA 2
ATOM 3329 C C . ILE A 1 103 ? 12.170 -19.138 -10.654 1.00 63.13 103 ILE A C 2
ATOM 3330 O O . ILE A 1 103 ? 12.869 -19.539 -9.724 1.00 70.33 103 ILE A O 2
ATOM 3346 N N . GLU A 1 104 ? 12.570 -19.158 -11.922 1.00 43.40 104 GLU A N 2
ATOM 3347 C CA . GLU A 1 104 ? 13.884 -19.665 -12.300 1.00 41.30 104 GLU A CA 2
ATOM 3348 C C . GLU A 1 104 ? 14.831 -18.519 -12.645 1.00 51.20 104 GLU A C 2
ATOM 3349 O O . GLU A 1 104 ? 14.467 -17.595 -13.373 1.00 10.22 104 GLU A O 2
ATOM 3361 N N . LYS A 1 105 ? 16.048 -18.586 -12.117 1.00 2.53 105 LYS A N 2
ATOM 3362 C CA . LYS A 1 105 ? 17.049 -17.556 -12.368 1.00 3.44 105 LYS A CA 2
ATOM 3363 C C . LYS A 1 105 ? 17.973 -17.962 -13.511 1.00 65.20 105 LYS A C 2
ATOM 3364 O O . LYS A 1 105 ? 18.102 -19.139 -13.849 1.00 21.25 105 LYS A O 2
ATOM 3383 N N . PRO A 1 106 ? 18.634 -16.967 -14.121 1.00 62.35 106 PRO A N 2
ATOM 3384 C CA . PRO A 1 106 ? 18.489 -15.562 -13.729 1.00 34.52 106 PRO A CA 2
ATOM 3385 C C . PRO A 1 106 ? 17.116 -15.001 -14.084 1.00 2.53 106 PRO A C 2
ATOM 3386 O O . PRO A 1 106 ? 16.303 -15.676 -14.715 1.00 62.04 106 PRO A O 2
ATOM 3397 N N . ILE A 1 107 ? 16.865 -13.762 -13.674 1.00 44.44 107 ILE A N 2
ATOM 3398 C CA . ILE A 1 107 ? 15.592 -13.109 -13.951 1.00 74.32 107 ILE A CA 2
ATOM 3399 C C . ILE A 1 107 ? 15.782 -11.888 -14.844 1.00 1.32 107 ILE A C 2
ATOM 3400 O O . ILE A 1 107 ? 16.825 -11.234 -14.805 1.00 70.52 107 ILE A O 2
ATOM 3416 N N . ASP A 1 108 ? 14.768 -11.584 -15.646 1.00 15.14 108 ASP A N 2
ATOM 3417 C CA . ASP A 1 108 ? 14.821 -10.438 -16.546 1.00 64.45 108 ASP A CA 2
ATOM 3418 C C . ASP A 1 108 ? 14.307 -9.179 -15.856 1.00 33.31 108 ASP A C 2
ATOM 3419 O O . ASP A 1 108 ? 13.529 -9.238 -14.904 1.00 13.15 108 ASP A O 2
ATOM 3428 N N . PRO A 1 109 ? 14.751 -8.012 -16.345 1.00 70.00 109 PRO A N 2
ATOM 3429 C CA . PRO A 1 109 ? 14.349 -6.716 -15.790 1.00 33.54 109 PRO A CA 2
ATOM 3430 C C . PRO A 1 109 ? 12.886 -6.392 -16.076 1.00 5.14 109 PRO A C 2
ATOM 3431 O O . PRO A 1 109 ? 12.210 -5.762 -15.264 1.00 30.02 109 PRO A O 2
ATOM 3442 N N . GLY A 1 110 ? 12.404 -6.827 -17.236 1.00 23.11 110 GLY A N 2
ATOM 3443 C CA . GLY A 1 110 ? 11.025 -6.573 -17.608 1.00 33.31 110 GLY A CA 2
ATOM 3444 C C . GLY A 1 110 ? 10.043 -7.381 -16.782 1.00 5.13 110 GLY A C 2
ATOM 3445 O O . GLY A 1 110 ? 8.946 -6.914 -16.476 1.00 4.35 110 GLY A O 2
ATOM 3449 N N . VAL A 1 111 ? 10.437 -8.598 -16.421 1.00 23.12 111 VAL A N 2
ATOM 3450 C CA . VAL A 1 111 ? 9.584 -9.473 -15.626 1.00 23.25 111 VAL A CA 2
ATOM 3451 C C . VAL A 1 111 ? 9.573 -9.047 -14.162 1.00 34.22 111 VAL A C 2
ATOM 3452 O O . VAL A 1 111 ? 8.511 -8.905 -13.553 1.00 71.54 111 VAL A O 2
ATOM 3465 N N . LEU A 1 112 ? 10.760 -8.844 -13.601 1.00 54.32 112 LEU A N 2
ATOM 3466 C CA . LEU A 1 112 ? 10.887 -8.433 -12.207 1.00 40.33 112 LEU A CA 2
ATOM 3467 C C . LEU A 1 112 ? 10.041 -7.195 -11.925 1.00 44.00 112 LEU A C 2
ATOM 3468 O O . LEU A 1 112 ? 9.163 -7.214 -11.063 1.00 12.21 112 LEU A O 2
ATOM 3484 N N . VAL A 1 113 ? 10.311 -6.120 -12.659 1.00 63.11 113 VAL A N 2
ATOM 3485 C CA . VAL A 1 113 ? 9.573 -4.874 -12.490 1.00 63.13 113 VAL A CA 2
ATOM 3486 C C . VAL A 1 113 ? 8.071 -5.106 -12.601 1.00 34.25 113 VAL A C 2
ATOM 3487 O O . VAL A 1 113 ? 7.282 -4.468 -11.904 1.00 72.31 113 VAL A O 2
ATOM 3500 N N . GLU A 1 114 ? 7.682 -6.024 -13.480 1.00 70.11 114 GLU A N 2
ATOM 3501 C CA . GLU A 1 114 ? 6.273 -6.340 -13.681 1.00 73.03 114 GLU A CA 2
ATOM 3502 C C . GLU A 1 114 ? 5.678 -6.993 -12.437 1.00 4.14 114 GLU A C 2
ATOM 3503 O O . GLU A 1 114 ? 4.516 -6.765 -12.097 1.00 25.12 114 GLU A O 2
ATOM 3515 N N . LEU A 1 115 ? 6.483 -7.806 -11.761 1.00 11.21 115 LEU A N 2
ATOM 3516 C CA . LEU A 1 115 ? 6.038 -8.493 -10.554 1.00 32.14 115 LEU A CA 2
ATOM 3517 C C . LEU A 1 115 ? 5.823 -7.504 -9.412 1.00 60.50 115 LEU A C 2
ATOM 3518 O O . LEU A 1 115 ? 4.935 -7.685 -8.579 1.00 74.02 115 LEU A O 2
ATOM 3534 N N . VAL A 1 116 ? 6.642 -6.458 -9.381 1.00 14.52 116 VAL A N 2
ATOM 3535 C CA . VAL A 1 116 ? 6.539 -5.438 -8.344 1.00 3.14 116 VAL A CA 2
ATOM 3536 C C . VAL A 1 116 ? 5.481 -4.399 -8.697 1.00 3.30 116 VAL A C 2
ATOM 3537 O O . VAL A 1 116 ? 4.802 -3.867 -7.820 1.00 12.23 116 VAL A O 2
ATOM 3550 N N . ALA A 1 117 ? 5.347 -4.115 -9.988 1.00 40.53 117 ALA A N 2
ATOM 3551 C CA . ALA A 1 117 ? 4.370 -3.141 -10.459 1.00 12.34 117 ALA A CA 2
ATOM 3552 C C . ALA A 1 117 ? 2.987 -3.430 -9.885 1.00 73.12 117 ALA A C 2
ATOM 3553 O O . ALA A 1 117 ? 2.364 -2.564 -9.270 1.00 11.11 117 ALA A O 2
ATOM 3560 N N . THR A 1 118 ? 2.510 -4.654 -10.091 1.00 52.13 118 THR A N 2
ATOM 3561 C CA . THR A 1 118 ? 1.199 -5.057 -9.597 1.00 5.13 118 THR A CA 2
ATOM 3562 C C . THR A 1 118 ? 1.053 -4.745 -8.112 1.00 33.33 118 THR A C 2
ATOM 3563 O O . THR A 1 118 ? -0.033 -4.400 -7.644 1.00 11.23 118 THR A O 2
ATOM 3574 N N . LEU A 1 119 ? 2.151 -4.869 -7.375 1.00 0.51 119 LEU A N 2
ATOM 3575 C CA . LEU A 1 119 ? 2.145 -4.599 -5.941 1.00 52.12 119 LEU A CA 2
ATOM 3576 C C . LEU A 1 119 ? 2.081 -3.099 -5.669 1.00 75.43 119 LEU A C 2
ATOM 3577 O O . LEU A 1 119 ? 1.309 -2.644 -4.825 1.00 23.01 119 LEU A O 2
ATOM 3593 N N . SER A 1 120 ? 2.894 -2.337 -6.392 1.00 45.32 120 SER A N 2
ATOM 3594 C CA . SER A 1 120 ? 2.931 -0.888 -6.228 1.00 64.30 120 SER A CA 2
ATOM 3595 C C . SER A 1 120 ? 1.592 -0.264 -6.608 1.00 31.24 120 SER A C 2
ATOM 3596 O O . SER A 1 120 ? 1.151 0.705 -5.992 1.00 15.14 120 SER A O 2
ATOM 3604 N N . GLU A 1 121 ? 0.951 -0.828 -7.627 1.00 31.34 121 GLU A N 2
ATOM 3605 C CA . GLU A 1 121 ? -0.338 -0.327 -8.089 1.00 43.23 121 GLU A CA 2
ATOM 3606 C C . GLU A 1 121 ? -1.476 -0.885 -7.239 1.00 43.42 121 GLU A C 2
ATOM 3607 O O . GLU A 1 121 ? -1.333 -1.897 -6.553 1.00 0.21 121 GLU A O 2
ATOM 3619 N N . PRO A 1 122 ? -2.633 -0.209 -7.284 1.00 55.04 122 PRO A N 2
ATOM 3620 C CA . PRO A 1 122 ? -3.819 -0.618 -6.525 1.00 2.11 122 PRO A CA 2
ATOM 3621 C C . PRO A 1 122 ? -4.436 -1.905 -7.062 1.00 3.12 122 PRO A C 2
ATOM 3622 O O . PRO A 1 122 ? -3.860 -2.568 -7.924 1.00 3.04 122 PRO A O 2
ATOM 3633 N N . ALA A 1 123 ? -5.611 -2.252 -6.547 1.00 23.01 123 ALA A N 2
ATOM 3634 C CA . ALA A 1 123 ? -6.307 -3.458 -6.977 1.00 23.42 123 ALA A CA 2
ATOM 3635 C C . ALA A 1 123 ? -6.464 -3.491 -8.493 1.00 51.52 123 ALA A C 2
ATOM 3636 O O . ALA A 1 123 ? -6.596 -2.449 -9.135 1.00 51.01 123 ALA A O 2
ATOM 3643 N N . ALA A 1 124 ? -6.448 -4.693 -9.060 1.00 14.42 124 ALA A N 2
ATOM 3644 C CA . ALA A 1 124 ? -6.591 -4.860 -10.501 1.00 3.13 124 ALA A CA 2
ATOM 3645 C C . ALA A 1 124 ? -6.640 -6.336 -10.880 1.00 32.12 124 ALA A C 2
ATOM 3646 O O . ALA A 1 124 ? -5.931 -6.779 -11.782 1.00 41.21 124 ALA A O 2
ATOM 3653 N N . ASN A 1 125 ? -7.482 -7.093 -10.184 1.00 32.12 125 ASN A N 2
ATOM 3654 C CA . ASN A 1 125 ? -7.623 -8.521 -10.447 1.00 41.42 125 ASN A CA 2
ATOM 3655 C C . ASN A 1 125 ? -8.108 -8.766 -11.873 1.00 14.44 125 ASN A C 2
ATOM 3656 O O . ASN A 1 125 ? -8.735 -7.900 -12.482 1.00 51.55 125 ASN A O 2
ATOM 3667 N N . MET A 1 1 ? 1.430 -0.555 -0.605 1.00 2.30 1 MET A N 3
ATOM 3668 C CA . MET A 1 1 ? 2.398 0.427 -1.082 1.00 73.40 1 MET A CA 3
ATOM 3669 C C . MET A 1 1 ? 3.824 -0.076 -0.884 1.00 43.15 1 MET A C 3
ATOM 3670 O O . MET A 1 1 ? 4.281 -0.247 0.246 1.00 34.34 1 MET A O 3
ATOM 3684 N N . ILE A 1 2 ? 4.523 -0.310 -1.990 1.00 73.32 2 ILE A N 3
ATOM 3685 C CA . ILE A 1 2 ? 5.897 -0.792 -1.937 1.00 63.32 2 ILE A CA 3
ATOM 3686 C C . ILE A 1 2 ? 6.816 0.238 -1.290 1.00 25.14 2 ILE A C 3
ATOM 3687 O O . ILE A 1 2 ? 7.055 1.309 -1.847 1.00 43.13 2 ILE A O 3
ATOM 3703 N N . ARG A 1 3 ? 7.331 -0.095 -0.110 1.00 52.42 3 ARG A N 3
ATOM 3704 C CA . ARG A 1 3 ? 8.225 0.801 0.613 1.00 12.34 3 ARG A CA 3
ATOM 3705 C C . ARG A 1 3 ? 9.683 0.493 0.288 1.00 4.31 3 ARG A C 3
ATOM 3706 O O . ARG A 1 3 ? 10.418 1.354 -0.198 1.00 3.04 3 ARG A O 3
ATOM 3727 N N . THR A 1 4 ? 10.097 -0.741 0.560 1.00 42.35 4 THR A N 3
ATOM 3728 C CA . THR A 1 4 ? 11.468 -1.162 0.298 1.00 74.23 4 THR A CA 3
ATOM 3729 C C . THR A 1 4 ? 11.506 -2.555 -0.321 1.00 13.03 4 THR A C 3
ATOM 3730 O O . THR A 1 4 ? 10.518 -3.289 -0.281 1.00 21.35 4 THR A O 3
ATOM 3741 N N . ILE A 1 5 ? 12.651 -2.913 -0.891 1.00 41.33 5 ILE A N 3
ATOM 3742 C CA . ILE A 1 5 ? 12.817 -4.219 -1.516 1.00 44.14 5 ILE A CA 3
ATOM 3743 C C . ILE A 1 5 ? 14.187 -4.810 -1.199 1.00 13.02 5 ILE A C 3
ATOM 3744 O O . ILE A 1 5 ? 15.168 -4.082 -1.043 1.00 23.41 5 ILE A O 3
ATOM 3760 N N . LEU A 1 6 ? 14.246 -6.134 -1.106 1.00 3.21 6 LEU A N 3
ATOM 3761 C CA . LEU A 1 6 ? 15.496 -6.824 -0.809 1.00 24.52 6 LEU A CA 3
ATOM 3762 C C . LEU A 1 6 ? 15.744 -7.955 -1.803 1.00 14.22 6 LEU A C 3
ATOM 3763 O O . LEU A 1 6 ? 14.861 -8.774 -2.058 1.00 65.01 6 LEU A O 3
ATOM 3779 N N . ALA A 1 7 ? 16.950 -7.994 -2.359 1.00 11.50 7 ALA A N 3
ATOM 3780 C CA . ALA A 1 7 ? 17.315 -9.026 -3.321 1.00 53.34 7 ALA A CA 3
ATOM 3781 C C . ALA A 1 7 ? 18.651 -9.665 -2.960 1.00 70.43 7 ALA A C 3
ATOM 3782 O O . ALA A 1 7 ? 19.547 -9.001 -2.440 1.00 45.42 7 ALA A O 3
ATOM 3789 N N . ILE A 1 8 ? 18.777 -10.959 -3.238 1.00 51.45 8 ILE A N 3
ATOM 3790 C CA . ILE A 1 8 ? 20.004 -11.687 -2.943 1.00 23.11 8 ILE A CA 3
ATOM 3791 C C . ILE A 1 8 ? 20.339 -12.675 -4.055 1.00 53.14 8 ILE A C 3
ATOM 3792 O O . ILE A 1 8 ? 19.624 -13.655 -4.265 1.00 55.22 8 ILE A O 3
ATOM 3808 N N . ASP A 1 9 ? 21.431 -12.411 -4.764 1.00 72.43 9 ASP A N 3
ATOM 3809 C CA . ASP A 1 9 ? 21.863 -13.279 -5.854 1.00 53.22 9 ASP A CA 3
ATOM 3810 C C . ASP A 1 9 ? 23.354 -13.583 -5.748 1.00 51.34 9 ASP A C 3
ATOM 3811 O O . ASP A 1 9 ? 24.059 -13.002 -4.923 1.00 51.10 9 ASP A O 3
ATOM 3820 N N . ASP A 1 10 ? 23.827 -14.497 -6.588 1.00 50.22 10 ASP A N 3
ATOM 3821 C CA . ASP A 1 10 ? 25.234 -14.878 -6.589 1.00 65.35 10 ASP A CA 3
ATOM 3822 C C . ASP A 1 10 ? 26.021 -14.052 -7.602 1.00 53.32 10 ASP A C 3
ATOM 3823 O O . ASP A 1 10 ? 27.040 -13.448 -7.268 1.00 64.52 10 ASP A O 3
ATOM 3832 N N . SER A 1 11 ? 25.540 -14.030 -8.841 1.00 51.32 11 SER A N 3
ATOM 3833 C CA . SER A 1 11 ? 26.200 -13.281 -9.904 1.00 64.22 11 SER A CA 3
ATOM 3834 C C . SER A 1 11 ? 26.113 -11.780 -9.647 1.00 2.04 11 SER A C 3
ATOM 3835 O O . SER A 1 11 ? 25.023 -11.219 -9.545 1.00 54.12 11 SER A O 3
ATOM 3843 N N . ALA A 1 12 ? 27.271 -11.136 -9.542 1.00 11.21 12 ALA A N 3
ATOM 3844 C CA . ALA A 1 12 ? 27.327 -9.700 -9.298 1.00 53.22 12 ALA A CA 3
ATOM 3845 C C . ALA A 1 12 ? 26.461 -8.939 -10.297 1.00 62.33 12 ALA A C 3
ATOM 3846 O O . ALA A 1 12 ? 25.801 -7.961 -9.945 1.00 44.12 12 ALA A O 3
ATOM 3853 N N . THR A 1 13 ? 26.468 -9.395 -11.546 1.00 44.54 13 THR A N 3
ATOM 3854 C CA . THR A 1 13 ? 25.686 -8.756 -12.597 1.00 72.10 13 THR A CA 3
ATOM 3855 C C . THR A 1 13 ? 24.201 -8.754 -12.252 1.00 71.03 13 THR A C 3
ATOM 3856 O O . THR A 1 13 ? 23.489 -7.792 -12.538 1.00 42.25 13 THR A O 3
ATOM 3867 N N . MET A 1 14 ? 23.740 -9.837 -11.635 1.00 71.25 14 MET A N 3
ATOM 3868 C CA . MET A 1 14 ? 22.339 -9.958 -11.250 1.00 34.40 14 MET A CA 3
ATOM 3869 C C . MET A 1 14 ? 21.995 -8.976 -10.135 1.00 54.21 14 MET A C 3
ATOM 3870 O O . MET A 1 14 ? 20.970 -8.295 -10.189 1.00 61.33 14 MET A O 3
ATOM 3884 N N . ARG A 1 15 ? 22.856 -8.908 -9.126 1.00 4.52 15 ARG A N 3
ATOM 3885 C CA . ARG A 1 15 ? 22.642 -8.009 -7.998 1.00 21.23 15 ARG A CA 3
ATOM 3886 C C . ARG A 1 15 ? 22.526 -6.563 -8.469 1.00 50.40 15 ARG A C 3
ATOM 3887 O O . ARG A 1 15 ? 21.735 -5.787 -7.934 1.00 11.42 15 ARG A O 3
ATOM 3908 N N . ALA A 1 16 ? 23.320 -6.207 -9.474 1.00 22.53 16 ALA A N 3
ATOM 3909 C CA . ALA A 1 16 ? 23.305 -4.855 -10.018 1.00 25.41 16 ALA A CA 3
ATOM 3910 C C . ALA A 1 16 ? 22.132 -4.661 -10.972 1.00 43.54 16 ALA A C 3
ATOM 3911 O O . ALA A 1 16 ? 21.417 -3.661 -10.897 1.00 15.12 16 ALA A O 3
ATOM 3918 N N . LEU A 1 17 ? 21.941 -5.621 -11.870 1.00 55.42 17 LEU A N 3
ATOM 3919 C CA . LEU A 1 17 ? 20.854 -5.554 -12.841 1.00 34.30 17 LEU A CA 3
ATOM 3920 C C . LEU A 1 17 ? 19.515 -5.327 -12.145 1.00 44.53 17 LEU A C 3
ATOM 3921 O O . LEU A 1 17 ? 18.853 -4.312 -12.368 1.00 35.44 17 LEU A O 3
ATOM 3937 N N . LEU A 1 18 ? 19.125 -6.275 -11.301 1.00 54.20 18 LEU A N 3
ATOM 3938 C CA . LEU A 1 18 ? 17.866 -6.177 -10.570 1.00 31.00 18 LEU A CA 3
ATOM 3939 C C . LEU A 1 18 ? 17.807 -4.888 -9.757 1.00 41.42 18 LEU A C 3
ATOM 3940 O O . LEU A 1 18 ? 16.816 -4.159 -9.801 1.00 14.43 18 LEU A O 3
ATOM 3956 N N . HIS A 1 19 ? 18.876 -4.611 -9.017 1.00 64.05 19 HIS A N 3
ATOM 3957 C CA . HIS A 1 19 ? 18.948 -3.407 -8.197 1.00 34.44 19 HIS A CA 3
ATOM 3958 C C . HIS A 1 19 ? 18.632 -2.166 -9.025 1.00 11.52 19 HIS A C 3
ATOM 3959 O O . HIS A 1 19 ? 17.928 -1.265 -8.568 1.00 23.32 19 HIS A O 3
ATOM 3973 N N . ALA A 1 20 ? 19.158 -2.124 -10.245 1.00 31.34 20 ALA A N 3
ATOM 3974 C CA . ALA A 1 20 ? 18.931 -0.994 -11.136 1.00 41.15 20 ALA A CA 3
ATOM 3975 C C . ALA A 1 20 ? 17.502 -0.993 -11.670 1.00 25.33 20 ALA A C 3
ATOM 3976 O O . ALA A 1 20 ? 16.839 0.044 -11.697 1.00 34.33 20 ALA A O 3
ATOM 3983 N N . THR A 1 21 ? 17.034 -2.163 -12.095 1.00 13.44 21 THR A N 3
ATOM 3984 C CA . THR A 1 21 ? 15.684 -2.296 -12.629 1.00 64.50 21 THR A CA 3
ATOM 3985 C C . THR A 1 21 ? 14.654 -1.699 -11.677 1.00 63.23 21 THR A C 3
ATOM 3986 O O . THR A 1 21 ? 13.724 -1.013 -12.104 1.00 23.14 21 THR A O 3
ATOM 3997 N N . LEU A 1 22 ? 14.825 -1.963 -10.387 1.00 23.24 22 LEU A N 3
ATOM 3998 C CA . LEU A 1 22 ? 13.910 -1.450 -9.373 1.00 71.50 22 LEU A CA 3
ATOM 3999 C C . LEU A 1 22 ? 14.276 -0.023 -8.981 1.00 3.25 22 LEU A C 3
ATOM 4000 O O . LEU A 1 22 ? 13.402 0.807 -8.732 1.00 21.22 22 LEU A O 3
ATOM 4016 N N . ALA A 1 23 ? 15.575 0.257 -8.929 1.00 74.51 23 ALA A N 3
ATOM 4017 C CA . ALA A 1 23 ? 16.057 1.585 -8.571 1.00 74.24 23 ALA A CA 3
ATOM 4018 C C . ALA A 1 23 ? 15.510 2.642 -9.524 1.00 50.34 23 ALA A C 3
ATOM 4019 O O . ALA A 1 23 ? 14.932 3.640 -9.093 1.00 24.30 23 ALA A O 3
ATOM 4026 N N . GLN A 1 24 ? 15.697 2.417 -10.821 1.00 1.31 24 GLN A N 3
ATOM 4027 C CA . GLN A 1 24 ? 15.223 3.353 -11.834 1.00 63.42 24 GLN A CA 3
ATOM 4028 C C . GLN A 1 24 ? 13.726 3.603 -11.687 1.00 21.33 24 GLN A C 3
ATOM 4029 O O . GLN A 1 24 ? 13.243 4.705 -11.943 1.00 51.01 24 GLN A O 3
ATOM 4043 N N . ALA A 1 25 ? 12.997 2.572 -11.272 1.00 70.33 25 ALA A N 3
ATOM 4044 C CA . ALA A 1 25 ? 11.555 2.680 -11.089 1.00 40.32 25 ALA A CA 3
ATOM 4045 C C . ALA A 1 25 ? 11.218 3.605 -9.925 1.00 14.33 25 ALA A C 3
ATOM 4046 O O . ALA A 1 25 ? 10.106 4.125 -9.834 1.00 21.33 25 ALA A O 3
ATOM 4053 N N . GLY A 1 26 ? 12.185 3.806 -9.035 1.00 1.31 26 GLY A N 3
ATOM 4054 C CA . GLY A 1 26 ? 11.970 4.668 -7.887 1.00 50.23 26 GLY A CA 3
ATOM 4055 C C . GLY A 1 26 ? 11.984 3.905 -6.578 1.00 72.40 26 GLY A C 3
ATOM 4056 O O . GLY A 1 26 ? 12.408 4.431 -5.549 1.00 24.40 26 GLY A O 3
ATOM 4060 N N . TYR A 1 27 ? 11.517 2.662 -6.615 1.00 60.52 27 TYR A N 3
ATOM 4061 C CA . TYR A 1 27 ? 11.473 1.825 -5.421 1.00 44.55 27 TYR A CA 3
ATOM 4062 C C . TYR A 1 27 ? 12.837 1.779 -4.739 1.00 61.41 27 TYR A C 3
ATOM 4063 O O . TYR A 1 27 ? 13.870 1.969 -5.380 1.00 22.11 27 TYR A O 3
ATOM 4081 N N . GLU A 1 28 ? 12.830 1.523 -3.435 1.00 24.05 28 GLU A N 3
ATOM 4082 C CA . GLU A 1 28 ? 14.067 1.451 -2.664 1.00 55.05 28 GLU A CA 3
ATOM 4083 C C . GLU A 1 28 ? 14.515 0.003 -2.489 1.00 72.12 28 GLU A C 3
ATOM 4084 O O . GLU A 1 28 ? 14.272 -0.612 -1.451 1.00 25.51 28 GLU A O 3
ATOM 4096 N N . VAL A 1 29 ? 15.170 -0.536 -3.513 1.00 11.41 29 VAL A N 3
ATOM 4097 C CA . VAL A 1 29 ? 15.653 -1.911 -3.473 1.00 50.31 29 VAL A CA 3
ATOM 4098 C C . VAL A 1 29 ? 17.095 -1.973 -2.982 1.00 12.43 29 VAL A C 3
ATOM 4099 O O . VAL A 1 29 ? 17.906 -1.098 -3.288 1.00 53.22 29 VAL A O 3
ATOM 4112 N N . THR A 1 30 ? 17.410 -3.014 -2.217 1.00 15.52 30 THR A N 3
ATOM 4113 C CA . THR A 1 30 ? 18.754 -3.190 -1.682 1.00 34.22 30 THR A CA 3
ATOM 4114 C C . THR A 1 30 ? 19.221 -4.633 -1.835 1.00 61.02 30 THR A C 3
ATOM 4115 O O . THR A 1 30 ? 18.446 -5.571 -1.647 1.00 51.24 30 THR A O 3
ATOM 4126 N N . VAL A 1 31 ? 20.494 -4.805 -2.177 1.00 42.41 31 VAL A N 3
ATOM 4127 C CA . VAL A 1 31 ? 21.066 -6.134 -2.354 1.00 32.22 31 VAL A CA 3
ATOM 4128 C C . VAL A 1 31 ? 21.791 -6.593 -1.093 1.00 54.25 31 VAL A C 3
ATOM 4129 O O . VAL A 1 31 ? 22.493 -5.813 -0.451 1.00 20.13 31 VAL A O 3
ATOM 4142 N N . ALA A 1 32 ? 21.615 -7.864 -0.746 1.00 5.50 32 ALA A N 3
ATOM 4143 C CA . ALA A 1 32 ? 22.255 -8.427 0.436 1.00 30.33 32 ALA A CA 3
ATOM 4144 C C . ALA A 1 32 ? 23.497 -9.227 0.060 1.00 64.23 32 ALA A C 3
ATOM 4145 O O . ALA A 1 32 ? 23.863 -9.309 -1.113 1.00 13.14 32 ALA A O 3
ATOM 4152 N N . ALA A 1 33 ? 24.143 -9.815 1.061 1.00 21.25 33 ALA A N 3
ATOM 4153 C CA . ALA A 1 33 ? 25.344 -10.610 0.835 1.00 51.34 33 ALA A CA 3
ATOM 4154 C C . ALA A 1 33 ? 24.996 -12.075 0.597 1.00 31.35 33 ALA A C 3
ATOM 4155 O O . ALA A 1 33 ? 25.647 -12.758 -0.193 1.00 45.23 33 ALA A O 3
ATOM 4162 N N . ASP A 1 34 ? 23.966 -12.553 1.287 1.00 1.14 34 ASP A N 3
ATOM 4163 C CA . ASP A 1 34 ? 23.531 -13.938 1.151 1.00 22.25 34 ASP A CA 3
ATOM 4164 C C . ASP A 1 34 ? 22.070 -14.092 1.561 1.00 12.30 34 ASP A C 3
ATOM 4165 O O . ASP A 1 34 ? 21.497 -13.209 2.198 1.00 2.14 34 ASP A O 3
ATOM 4174 N N . GLY A 1 35 ? 21.471 -15.219 1.189 1.00 23.30 35 GLY A N 3
ATOM 4175 C CA . GLY A 1 35 ? 20.081 -15.467 1.525 1.00 25.32 35 GLY A CA 3
ATOM 4176 C C . GLY A 1 35 ? 19.800 -15.279 3.003 1.00 51.13 35 GLY A C 3
ATOM 4177 O O . GLY A 1 35 ? 18.702 -14.874 3.385 1.00 64.34 35 GLY A O 3
ATOM 4181 N N . GLU A 1 36 ? 20.793 -15.574 3.835 1.00 21.54 36 GLU A N 3
ATOM 4182 C CA . GLU A 1 36 ? 20.645 -15.437 5.279 1.00 32.35 36 GLU A CA 3
ATOM 4183 C C . GLU A 1 36 ? 20.573 -13.967 5.682 1.00 64.11 36 GLU A C 3
ATOM 4184 O O . GLU A 1 36 ? 19.652 -13.548 6.382 1.00 22.43 36 GLU A O 3
ATOM 4196 N N . ALA A 1 37 ? 21.553 -13.189 5.234 1.00 41.21 37 ALA A N 3
ATOM 4197 C CA . ALA A 1 37 ? 21.601 -11.766 5.545 1.00 3.34 37 ALA A CA 3
ATOM 4198 C C . ALA A 1 37 ? 20.318 -11.065 5.112 1.00 20.12 37 ALA A C 3
ATOM 4199 O O . ALA A 1 37 ? 19.832 -10.162 5.792 1.00 21.42 37 ALA A O 3
ATOM 4206 N N . GLY A 1 38 ? 19.774 -11.487 3.975 1.00 74.12 38 GLY A N 3
ATOM 4207 C CA . GLY A 1 38 ? 18.552 -10.888 3.470 1.00 32.23 38 GLY A CA 3
ATOM 4208 C C . GLY A 1 38 ? 17.339 -11.260 4.300 1.00 54.43 38 GLY A C 3
ATOM 4209 O O . GLY A 1 38 ? 16.544 -10.396 4.671 1.00 13.05 38 GLY A O 3
ATOM 4213 N N . PHE A 1 39 ? 17.194 -12.548 4.590 1.00 70.44 39 PHE A N 3
ATOM 4214 C CA . PHE A 1 39 ? 16.067 -13.033 5.378 1.00 0.22 39 PHE A CA 3
ATOM 4215 C C . PHE A 1 39 ? 16.105 -12.459 6.791 1.00 4.45 39 PHE A C 3
ATOM 4216 O O . PHE A 1 39 ? 15.066 -12.162 7.381 1.00 21.31 39 PHE A O 3
ATOM 4233 N N . ASP A 1 40 ? 17.311 -12.305 7.329 1.00 73.25 40 ASP A N 3
ATOM 4234 C CA . ASP A 1 40 ? 17.486 -11.766 8.672 1.00 20.32 40 ASP A CA 3
ATOM 4235 C C . ASP A 1 40 ? 17.121 -10.286 8.716 1.00 40.32 40 ASP A C 3
ATOM 4236 O O . ASP A 1 40 ? 16.512 -9.813 9.677 1.00 64.40 40 ASP A O 3
ATOM 4245 N N . LEU A 1 41 ? 17.497 -9.558 7.670 1.00 3.02 41 LEU A N 3
ATOM 4246 C CA . LEU A 1 41 ? 17.211 -8.130 7.589 1.00 53.11 41 LEU A CA 3
ATOM 4247 C C . LEU A 1 41 ? 15.708 -7.880 7.509 1.00 41.21 41 LEU A C 3
ATOM 4248 O O . LEU A 1 41 ? 15.210 -6.870 8.005 1.00 53.11 41 LEU A O 3
ATOM 4264 N N . ALA A 1 42 ? 14.992 -8.808 6.883 1.00 54.42 42 ALA A N 3
ATOM 4265 C CA . ALA A 1 42 ? 13.546 -8.690 6.742 1.00 54.13 42 ALA A CA 3
ATOM 4266 C C . ALA A 1 42 ? 12.840 -8.980 8.062 1.00 72.42 42 ALA A C 3
ATOM 4267 O O . ALA A 1 42 ? 11.714 -8.537 8.285 1.00 12.11 42 ALA A O 3
ATOM 4274 N N . ALA A 1 43 ? 13.509 -9.728 8.933 1.00 32.41 43 ALA A N 3
ATOM 4275 C CA . ALA A 1 43 ? 12.946 -10.077 10.232 1.00 53.33 43 ALA A CA 3
ATOM 4276 C C . ALA A 1 43 ? 13.052 -8.909 11.207 1.00 33.30 43 ALA A C 3
ATOM 4277 O O . ALA A 1 43 ? 12.407 -8.902 12.256 1.00 32.12 43 ALA A O 3
ATOM 4284 N N . THR A 1 44 ? 13.870 -7.923 10.855 1.00 2.52 44 THR A N 3
ATOM 4285 C CA . THR A 1 44 ? 14.062 -6.751 11.700 1.00 1.23 44 THR A CA 3
ATOM 4286 C C . THR A 1 44 ? 13.545 -5.490 11.018 1.00 54.23 44 THR A C 3
ATOM 4287 O O . THR A 1 44 ? 13.126 -4.539 11.680 1.00 62.42 44 THR A O 3
ATOM 4298 N N . THR A 1 45 ? 13.574 -5.487 9.689 1.00 65.04 45 THR A N 3
ATOM 4299 C CA . THR A 1 45 ? 13.109 -4.342 8.916 1.00 33.40 45 THR A CA 3
ATOM 4300 C C . THR A 1 45 ? 11.814 -4.666 8.180 1.00 34.10 45 THR A C 3
ATOM 4301 O O . THR A 1 45 ? 10.907 -3.837 8.105 1.00 23.13 45 THR A O 3
ATOM 4312 N N . ALA A 1 46 ? 11.733 -5.877 7.638 1.00 21.03 46 ALA A N 3
ATOM 4313 C CA . ALA A 1 46 ? 10.547 -6.311 6.910 1.00 1.14 46 ALA A CA 3
ATOM 4314 C C . ALA A 1 46 ? 10.353 -5.492 5.639 1.00 0.40 46 ALA A C 3
ATOM 4315 O O . ALA A 1 46 ? 9.817 -4.384 5.679 1.00 43.34 46 ALA A O 3
ATOM 4322 N N . TYR A 1 47 ? 10.792 -6.043 4.513 1.00 1.30 47 TYR A N 3
ATOM 4323 C CA . TYR A 1 47 ? 10.669 -5.361 3.230 1.00 63.11 47 TYR A CA 3
ATOM 4324 C C . TYR A 1 47 ? 9.406 -5.803 2.497 1.00 2.21 47 TYR A C 3
ATOM 4325 O O . TYR A 1 47 ? 8.817 -6.835 2.819 1.00 41.22 47 TYR A O 3
ATOM 4343 N N . ASP A 1 48 ? 8.997 -5.014 1.510 1.00 54.20 48 ASP A N 3
ATOM 4344 C CA . ASP A 1 48 ? 7.805 -5.323 0.729 1.00 54.32 48 ASP A CA 3
ATOM 4345 C C . ASP A 1 48 ? 8.045 -6.527 -0.177 1.00 0.43 48 ASP A C 3
ATOM 4346 O O . ASP A 1 48 ? 7.140 -7.327 -0.416 1.00 62.42 48 ASP A O 3
ATOM 4355 N N . LEU A 1 49 ? 9.269 -6.648 -0.678 1.00 42.01 49 LEU A N 3
ATOM 4356 C CA . LEU A 1 49 ? 9.629 -7.754 -1.559 1.00 1.04 49 LEU A CA 3
ATOM 4357 C C . LEU A 1 49 ? 10.986 -8.336 -1.176 1.00 1.35 49 LEU A C 3
ATOM 4358 O O . LEU A 1 49 ? 11.934 -7.599 -0.900 1.00 34.51 49 LEU A O 3
ATOM 4374 N N . VAL A 1 50 ? 11.073 -9.662 -1.162 1.00 62.12 50 VAL A N 3
ATOM 4375 C CA . VAL A 1 50 ? 12.315 -10.343 -0.816 1.00 61.24 50 VAL A CA 3
ATOM 4376 C C . VAL A 1 50 ? 12.666 -11.405 -1.852 1.00 61.51 50 VAL A C 3
ATOM 4377 O O . VAL A 1 50 ? 11.802 -12.161 -2.300 1.00 25.23 50 VAL A O 3
ATOM 4390 N N . LEU A 1 51 ? 13.939 -11.458 -2.229 1.00 73.41 51 LEU A N 3
ATOM 4391 C CA . LEU A 1 51 ? 14.406 -12.429 -3.213 1.00 34.43 51 LEU A CA 3
ATOM 4392 C C . LEU A 1 51 ? 15.595 -13.219 -2.676 1.00 31.30 51 LEU A C 3
ATOM 4393 O O . LEU A 1 51 ? 16.693 -12.683 -2.522 1.00 14.31 51 LEU A O 3
ATOM 4409 N N . THR A 1 52 ? 15.370 -14.499 -2.394 1.00 63.13 52 THR A N 3
ATOM 4410 C CA . THR A 1 52 ? 16.423 -15.364 -1.876 1.00 51.21 52 THR A CA 3
ATOM 4411 C C . THR A 1 52 ? 16.752 -16.480 -2.860 1.00 75.35 52 THR A C 3
ATOM 4412 O O . THR A 1 52 ? 15.872 -16.981 -3.562 1.00 23.54 52 THR A O 3
ATOM 4423 N N . ASP A 1 53 ? 18.022 -16.866 -2.908 1.00 32.25 53 ASP A N 3
ATOM 4424 C CA . ASP A 1 53 ? 18.466 -17.926 -3.805 1.00 43.24 53 ASP A CA 3
ATOM 4425 C C . ASP A 1 53 ? 18.616 -19.246 -3.056 1.00 75.10 53 ASP A C 3
ATOM 4426 O O . ASP A 1 53 ? 19.704 -19.589 -2.596 1.00 62.31 53 ASP A O 3
ATOM 4435 N N . GLN A 1 54 ? 17.514 -19.981 -2.937 1.00 4.22 54 GLN A N 3
ATOM 4436 C CA . GLN A 1 54 ? 17.523 -21.262 -2.241 1.00 62.33 54 GLN A CA 3
ATOM 4437 C C . GLN A 1 54 ? 18.338 -22.295 -3.014 1.00 35.14 54 GLN A C 3
ATOM 4438 O O . GLN A 1 54 ? 18.174 -22.451 -4.223 1.00 12.41 54 GLN A O 3
ATOM 4452 N N . ASN A 1 55 ? 19.216 -22.998 -2.306 1.00 73.40 55 ASN A N 3
ATOM 4453 C CA . ASN A 1 55 ? 20.057 -24.016 -2.926 1.00 34.13 55 ASN A CA 3
ATOM 4454 C C . ASN A 1 55 ? 19.734 -25.400 -2.371 1.00 32.22 55 ASN A C 3
ATOM 4455 O O . ASN A 1 55 ? 19.268 -26.278 -3.097 1.00 3.10 55 ASN A O 3
ATOM 4466 N N . MET A 1 56 ? 19.984 -25.587 -1.079 1.00 41.10 56 MET A N 3
ATOM 4467 C CA . MET A 1 56 ? 19.718 -26.864 -0.426 1.00 43.43 56 MET A CA 3
ATOM 4468 C C . MET A 1 56 ? 18.896 -26.664 0.843 1.00 73.52 56 MET A C 3
ATOM 4469 O O . MET A 1 56 ? 18.874 -25.585 1.434 1.00 3.13 56 MET A O 3
ATOM 4483 N N . PRO A 1 57 ? 18.202 -27.729 1.272 1.00 13.24 57 PRO A N 3
ATOM 4484 C CA . PRO A 1 57 ? 17.365 -27.695 2.476 1.00 61.23 57 PRO A CA 3
ATOM 4485 C C . PRO A 1 57 ? 18.191 -27.595 3.753 1.00 22.15 57 PRO A C 3
ATOM 4486 O O . PRO A 1 57 ? 18.849 -28.555 4.155 1.00 21.02 57 PRO A O 3
ATOM 4497 N N . ARG A 1 58 ? 18.152 -26.428 4.388 1.00 21.00 58 ARG A N 3
ATOM 4498 C CA . ARG A 1 58 ? 18.898 -26.203 5.620 1.00 30.03 58 ARG A CA 3
ATOM 4499 C C . ARG A 1 58 ? 18.039 -25.477 6.651 1.00 34.12 58 ARG A C 3
ATOM 4500 O O . ARG A 1 58 ? 17.216 -24.629 6.304 1.00 44.01 58 ARG A O 3
ATOM 4521 N N . LYS A 1 59 ? 18.234 -25.816 7.921 1.00 70.30 59 LYS A N 3
ATOM 4522 C CA . LYS A 1 59 ? 17.478 -25.197 9.004 1.00 64.53 59 LYS A CA 3
ATOM 4523 C C . LYS A 1 59 ? 18.172 -23.932 9.497 1.00 23.04 59 LYS A C 3
ATOM 4524 O O . LYS A 1 59 ? 18.636 -23.871 10.636 1.00 64.11 59 LYS A O 3
ATOM 4543 N N . SER A 1 60 ? 18.238 -22.923 8.634 1.00 22.41 60 SER A N 3
ATOM 4544 C CA . SER A 1 60 ? 18.878 -21.660 8.982 1.00 14.11 60 SER A CA 3
ATOM 4545 C C . SER A 1 60 ? 18.581 -20.594 7.932 1.00 43.22 60 SER A C 3
ATOM 4546 O O . SER A 1 60 ? 18.677 -20.845 6.731 1.00 22.34 60 SER A O 3
ATOM 4554 N N . GLY A 1 61 ? 18.220 -19.400 8.394 1.00 22.52 61 GLY A N 3
ATOM 4555 C CA . GLY A 1 61 ? 17.915 -18.313 7.483 1.00 71.12 61 GLY A CA 3
ATOM 4556 C C . GLY A 1 61 ? 16.582 -18.499 6.785 1.00 44.35 61 GLY A C 3
ATOM 4557 O O . GLY A 1 61 ? 15.577 -17.908 7.182 1.00 61.21 61 GLY A O 3
ATOM 4561 N N . LEU A 1 62 ? 16.573 -19.320 5.740 1.00 0.51 62 LEU A N 3
ATOM 4562 C CA . LEU A 1 62 ? 15.354 -19.580 4.983 1.00 73.41 62 LEU A CA 3
ATOM 4563 C C . LEU A 1 62 ? 14.231 -20.050 5.903 1.00 64.11 62 LEU A C 3
ATOM 4564 O O . LEU A 1 62 ? 13.064 -19.729 5.686 1.00 15.23 62 LEU A O 3
ATOM 4580 N N . GLU A 1 63 ? 14.595 -20.810 6.931 1.00 31.50 63 GLU A N 3
ATOM 4581 C CA . GLU A 1 63 ? 13.618 -21.323 7.885 1.00 51.34 63 GLU A CA 3
ATOM 4582 C C . GLU A 1 63 ? 12.733 -20.198 8.414 1.00 0.11 63 GLU A C 3
ATOM 4583 O O . GLU A 1 63 ? 11.566 -20.414 8.744 1.00 1.54 63 GLU A O 3
ATOM 4595 N N . LEU A 1 64 ? 13.296 -18.997 8.493 1.00 64.41 64 LEU A N 3
ATOM 4596 C CA . LEU A 1 64 ? 12.560 -17.837 8.983 1.00 71.33 64 LEU A CA 3
ATOM 4597 C C . LEU A 1 64 ? 11.219 -17.702 8.268 1.00 20.14 64 LEU A C 3
ATOM 4598 O O . LEU A 1 64 ? 10.238 -17.239 8.851 1.00 2.31 64 LEU A O 3
ATOM 4614 N N . ILE A 1 65 ? 11.184 -18.111 7.005 1.00 72.52 65 ILE A N 3
ATOM 4615 C CA . ILE A 1 65 ? 9.962 -18.039 6.213 1.00 64.04 65 ILE A CA 3
ATOM 4616 C C . ILE A 1 65 ? 8.781 -18.639 6.968 1.00 41.24 65 ILE A C 3
ATOM 4617 O O . ILE A 1 65 ? 7.659 -18.142 6.880 1.00 74.22 65 ILE A O 3
ATOM 4633 N N . ALA A 1 66 ? 9.043 -19.709 7.711 1.00 53.01 66 ALA A N 3
ATOM 4634 C CA . ALA A 1 66 ? 8.002 -20.374 8.485 1.00 62.52 66 ALA A CA 3
ATOM 4635 C C . ALA A 1 66 ? 7.524 -19.493 9.634 1.00 62.22 66 ALA A C 3
ATOM 4636 O O . ALA A 1 66 ? 6.329 -19.421 9.917 1.00 12.31 66 ALA A O 3
ATOM 4643 N N . ALA A 1 67 ? 8.466 -18.825 10.293 1.00 73.54 67 ALA A N 3
ATOM 4644 C CA . ALA A 1 67 ? 8.140 -17.948 11.410 1.00 32.10 67 ALA A CA 3
ATOM 4645 C C . ALA A 1 67 ? 7.412 -16.697 10.931 1.00 12.42 67 ALA A C 3
ATOM 4646 O O . ALA A 1 67 ? 6.576 -16.141 11.645 1.00 2.52 67 ALA A O 3
ATOM 4653 N N . LEU A 1 68 ? 7.734 -16.258 9.720 1.00 42.44 68 LEU A N 3
ATOM 4654 C CA . LEU A 1 68 ? 7.111 -15.070 9.145 1.00 31.22 68 LEU A CA 3
ATOM 4655 C C . LEU A 1 68 ? 5.735 -15.399 8.576 1.00 73.24 68 LEU A C 3
ATOM 4656 O O . LEU A 1 68 ? 4.821 -14.575 8.618 1.00 44.23 68 LEU A O 3
ATOM 4672 N N . ARG A 1 69 ? 5.593 -16.610 8.045 1.00 3.44 69 ARG A N 3
ATOM 4673 C CA . ARG A 1 69 ? 4.328 -17.048 7.469 1.00 62.05 69 ARG A CA 3
ATOM 4674 C C . ARG A 1 69 ? 3.209 -16.987 8.503 1.00 14.04 69 ARG A C 3
ATOM 4675 O O . ARG A 1 69 ? 2.154 -16.402 8.256 1.00 22.44 69 ARG A O 3
ATOM 4696 N N . GLN A 1 70 ? 3.446 -17.595 9.661 1.00 1.12 70 GLN A N 3
ATOM 4697 C CA . GLN A 1 70 ? 2.457 -17.610 10.732 1.00 20.34 70 GLN A CA 3
ATOM 4698 C C . GLN A 1 70 ? 2.038 -16.192 11.107 1.00 72.53 70 GLN A C 3
ATOM 4699 O O . GLN A 1 70 ? 0.881 -15.946 11.450 1.00 32.01 70 GLN A O 3
ATOM 4713 N N . LEU A 1 71 ? 2.985 -15.264 11.039 1.00 40.42 71 LEU A N 3
ATOM 4714 C CA . LEU A 1 71 ? 2.714 -13.869 11.371 1.00 63.11 71 LEU A CA 3
ATOM 4715 C C . LEU A 1 71 ? 1.852 -13.211 10.298 1.00 20.33 71 LEU A C 3
ATOM 4716 O O . LEU A 1 71 ? 1.913 -13.581 9.126 1.00 73.22 71 LEU A O 3
ATOM 4732 N N . SER A 1 72 ? 1.051 -12.233 10.708 1.00 41.20 72 SER A N 3
ATOM 4733 C CA . SER A 1 72 ? 0.175 -11.524 9.782 1.00 21.04 72 SER A CA 3
ATOM 4734 C C . SER A 1 72 ? 0.834 -10.240 9.286 1.00 35.24 72 SER A C 3
ATOM 4735 O O . SER A 1 72 ? 0.164 -9.232 9.064 1.00 72.10 72 SER A O 3
ATOM 4743 N N . ALA A 1 73 ? 2.151 -10.286 9.116 1.00 73.25 73 ALA A N 3
ATOM 4744 C CA . ALA A 1 73 ? 2.901 -9.129 8.644 1.00 13.41 73 ALA A CA 3
ATOM 4745 C C . ALA A 1 73 ? 3.666 -9.454 7.366 1.00 5.22 73 ALA A C 3
ATOM 4746 O O . ALA A 1 73 ? 3.865 -8.589 6.513 1.00 42.22 73 ALA A O 3
ATOM 4753 N N . TYR A 1 74 ? 4.095 -10.705 7.241 1.00 34.00 74 TYR A N 3
ATOM 4754 C CA . TYR A 1 74 ? 4.842 -11.143 6.068 1.00 33.41 74 TYR A CA 3
ATOM 4755 C C . TYR A 1 74 ? 4.025 -12.129 5.239 1.00 75.32 74 TYR A C 3
ATOM 4756 O O . TYR A 1 74 ? 4.239 -12.272 4.035 1.00 33.35 74 TYR A O 3
ATOM 4774 N N . ALA A 1 75 ? 3.086 -12.807 5.892 1.00 2.33 75 ALA A N 3
ATOM 4775 C CA . ALA A 1 75 ? 2.234 -13.777 5.216 1.00 22.35 75 ALA A CA 3
ATOM 4776 C C . ALA A 1 75 ? 1.665 -13.202 3.924 1.00 13.02 75 ALA A C 3
ATOM 4777 O O . ALA A 1 75 ? 1.497 -13.917 2.936 1.00 45.11 75 ALA A O 3
ATOM 4784 N N . ASP A 1 76 ? 1.368 -11.907 3.939 1.00 62.22 76 ASP A N 3
ATOM 4785 C CA . ASP A 1 76 ? 0.817 -11.236 2.767 1.00 4.44 76 ASP A CA 3
ATOM 4786 C C . ASP A 1 76 ? 1.927 -10.822 1.806 1.00 63.41 76 ASP A C 3
ATOM 4787 O O . ASP A 1 76 ? 1.751 -10.850 0.587 1.00 12.44 76 ASP A O 3
ATOM 4796 N N . THR A 1 77 ? 3.072 -10.438 2.362 1.00 64.43 77 THR A N 3
ATOM 4797 C CA . THR A 1 77 ? 4.210 -10.017 1.554 1.00 24.25 77 THR A CA 3
ATOM 4798 C C . THR A 1 77 ? 4.578 -11.080 0.526 1.00 61.15 77 THR A C 3
ATOM 4799 O O . THR A 1 77 ? 4.808 -12.244 0.855 1.00 44.12 77 THR A O 3
ATOM 4810 N N . PRO A 1 78 ? 4.636 -10.674 -0.751 1.00 51.24 78 PRO A N 3
ATOM 4811 C CA . PRO A 1 78 ? 4.977 -11.577 -1.855 1.00 12.32 78 PRO A CA 3
ATOM 4812 C C . PRO A 1 78 ? 6.440 -12.005 -1.822 1.00 51.04 78 PRO A C 3
ATOM 4813 O O . PRO A 1 78 ? 7.342 -11.176 -1.948 1.00 32.10 78 PRO A O 3
ATOM 4824 N N . ILE A 1 79 ? 6.668 -13.303 -1.654 1.00 31.12 79 ILE A N 3
ATOM 4825 C CA . ILE A 1 79 ? 8.022 -13.841 -1.607 1.00 0.53 79 ILE A CA 3
ATOM 4826 C C . ILE A 1 79 ? 8.391 -14.517 -2.922 1.00 71.24 79 ILE A C 3
ATOM 4827 O O . ILE A 1 79 ? 7.552 -15.151 -3.564 1.00 31.10 79 ILE A O 3
ATOM 4843 N N . LEU A 1 80 ? 9.651 -14.380 -3.319 1.00 25.24 80 LEU A N 3
ATOM 4844 C CA . LEU A 1 80 ? 10.134 -14.980 -4.558 1.00 35.21 80 LEU A CA 3
ATOM 4845 C C . LEU A 1 80 ? 11.479 -15.667 -4.343 1.00 54.34 80 LEU A C 3
ATOM 4846 O O . LEU A 1 80 ? 12.469 -15.021 -3.999 1.00 71.41 80 LEU A O 3
ATOM 4862 N N . VAL A 1 81 ? 11.507 -16.979 -4.551 1.00 62.33 81 VAL A N 3
ATOM 4863 C CA . VAL A 1 81 ? 12.731 -17.753 -4.384 1.00 64.30 81 VAL A CA 3
ATOM 4864 C C . VAL A 1 81 ? 13.337 -18.123 -5.734 1.00 12.44 81 VAL A C 3
ATOM 4865 O O . VAL A 1 81 ? 12.631 -18.555 -6.646 1.00 31.13 81 VAL A O 3
ATOM 4878 N N . LEU A 1 82 ? 14.648 -17.950 -5.854 1.00 44.14 82 LEU A N 3
ATOM 4879 C CA . LEU A 1 82 ? 15.351 -18.266 -7.093 1.00 53.35 82 LEU A CA 3
ATOM 4880 C C . LEU A 1 82 ? 15.699 -19.749 -7.159 1.00 24.21 82 LEU A C 3
ATOM 4881 O O . LEU A 1 82 ? 15.878 -20.403 -6.130 1.00 42.44 82 LEU A O 3
ATOM 4897 N N . THR A 1 83 ? 15.797 -20.276 -8.376 1.00 1.14 83 THR A N 3
ATOM 4898 C CA . THR A 1 83 ? 16.126 -21.682 -8.576 1.00 14.42 83 THR A CA 3
ATOM 4899 C C . THR A 1 83 ? 17.035 -21.867 -9.785 1.00 40.11 83 THR A C 3
ATOM 4900 O O . THR A 1 83 ? 17.186 -20.962 -10.606 1.00 43.24 83 THR A O 3
ATOM 4911 N N . THR A 1 84 ? 17.640 -23.046 -9.890 1.00 75.41 84 THR A N 3
ATOM 4912 C CA . THR A 1 84 ? 18.535 -23.350 -10.999 1.00 72.33 84 THR A CA 3
ATOM 4913 C C . THR A 1 84 ? 17.834 -24.196 -12.056 1.00 35.10 84 THR A C 3
ATOM 4914 O O . THR A 1 84 ? 18.086 -24.046 -13.251 1.00 32.41 84 THR A O 3
ATOM 4925 N N . GLU A 1 85 ? 16.952 -25.084 -11.607 1.00 72.22 85 GLU A N 3
ATOM 4926 C CA . GLU A 1 85 ? 16.214 -25.954 -12.516 1.00 44.22 85 GLU A CA 3
ATOM 4927 C C . GLU A 1 85 ? 14.725 -25.950 -12.184 1.00 60.30 85 GLU A C 3
ATOM 4928 O O . GLU A 1 85 ? 14.336 -25.792 -11.028 1.00 1.33 85 GLU A O 3
ATOM 4940 N N . GLY A 1 86 ? 13.896 -26.126 -13.208 1.00 54.25 86 GLY A N 3
ATOM 4941 C CA . GLY A 1 86 ? 12.459 -26.139 -13.006 1.00 13.12 86 GLY A CA 3
ATOM 4942 C C . GLY A 1 86 ? 11.944 -27.504 -12.593 1.00 52.50 86 GLY A C 3
ATOM 4943 O O . GLY A 1 86 ? 11.054 -28.059 -13.237 1.00 31.43 86 GLY A O 3
ATOM 4947 N N . SER A 1 87 ? 12.505 -28.046 -11.517 1.00 45.32 87 SER A N 3
ATOM 4948 C CA . SER A 1 87 ? 12.101 -29.357 -11.023 1.00 5.44 87 SER A CA 3
ATOM 4949 C C . SER A 1 87 ? 10.885 -29.241 -10.109 1.00 72.32 87 SER A C 3
ATOM 4950 O O . SER A 1 87 ? 10.895 -28.488 -9.136 1.00 12.32 87 SER A O 3
ATOM 4958 N N . ASP A 1 88 ? 9.838 -29.994 -10.431 1.00 4.31 88 ASP A N 3
ATOM 4959 C CA . ASP A 1 88 ? 8.613 -29.978 -9.640 1.00 3.12 88 ASP A CA 3
ATOM 4960 C C . ASP A 1 88 ? 8.915 -30.232 -8.166 1.00 53.02 88 ASP A C 3
ATOM 4961 O O . ASP A 1 88 ? 8.284 -29.650 -7.284 1.00 74.52 88 ASP A O 3
ATOM 4970 N N . ALA A 1 89 ? 9.883 -31.105 -7.907 1.00 73.14 89 ALA A N 3
ATOM 4971 C CA . ALA A 1 89 ? 10.268 -31.435 -6.541 1.00 62.51 89 ALA A CA 3
ATOM 4972 C C . ALA A 1 89 ? 10.681 -30.186 -5.770 1.00 22.41 89 ALA A C 3
ATOM 4973 O O . ALA A 1 89 ? 10.387 -30.052 -4.582 1.00 72.40 89 ALA A O 3
ATOM 4980 N N . PHE A 1 90 ? 11.365 -29.274 -6.453 1.00 24.53 90 PHE A N 3
ATOM 4981 C CA . PHE A 1 90 ? 11.821 -28.036 -5.831 1.00 34.42 90 PHE A CA 3
ATOM 4982 C C . PHE A 1 90 ? 10.636 -27.167 -5.419 1.00 20.33 90 PHE A C 3
ATOM 4983 O O . PHE A 1 90 ? 10.642 -26.555 -4.350 1.00 73.53 90 PHE A O 3
ATOM 5000 N N . LYS A 1 91 ? 9.621 -27.117 -6.274 1.00 73.33 91 LYS A N 3
ATOM 5001 C CA . LYS A 1 91 ? 8.428 -26.325 -6.001 1.00 52.43 91 LYS A CA 3
ATOM 5002 C C . LYS A 1 91 ? 7.857 -26.657 -4.626 1.00 53.25 91 LYS A C 3
ATOM 5003 O O . LYS A 1 91 ? 7.360 -25.779 -3.922 1.00 14.21 91 LYS A O 3
ATOM 5022 N N . ALA A 1 92 ? 7.933 -27.929 -4.251 1.00 33.32 92 ALA A N 3
ATOM 5023 C CA . ALA A 1 92 ? 7.427 -28.376 -2.959 1.00 14.00 92 ALA A CA 3
ATOM 5024 C C . ALA A 1 92 ? 8.197 -27.728 -1.814 1.00 21.04 92 ALA A C 3
ATOM 5025 O O . ALA A 1 92 ? 7.628 -27.416 -0.768 1.00 73.31 92 ALA A O 3
ATOM 5032 N N . ALA A 1 93 ? 9.495 -27.529 -2.018 1.00 1.21 93 ALA A N 3
ATOM 5033 C CA . ALA A 1 93 ? 10.343 -26.917 -1.002 1.00 40.35 93 ALA A CA 3
ATOM 5034 C C . ALA A 1 93 ? 9.947 -25.464 -0.760 1.00 23.25 93 ALA A C 3
ATOM 5035 O O . ALA A 1 93 ? 9.690 -25.063 0.375 1.00 54.22 93 ALA A O 3
ATOM 5042 N N . ALA A 1 94 ? 9.902 -24.681 -1.832 1.00 50.21 94 ALA A N 3
ATOM 5043 C CA . ALA A 1 94 ? 9.536 -23.273 -1.735 1.00 24.11 94 ALA A CA 3
ATOM 5044 C C . ALA A 1 94 ? 8.194 -23.102 -1.032 1.00 50.21 94 ALA A C 3
ATOM 5045 O O . ALA A 1 94 ? 8.058 -22.280 -0.125 1.00 71.41 94 ALA A O 3
ATOM 5052 N N . ARG A 1 95 ? 7.205 -23.881 -1.457 1.00 61.40 95 ARG A N 3
ATOM 5053 C CA . ARG A 1 95 ? 5.873 -23.814 -0.869 1.00 54.02 95 ARG A CA 3
ATOM 5054 C C . ARG A 1 95 ? 5.883 -24.339 0.564 1.00 43.34 95 ARG A C 3
ATOM 5055 O O . ARG A 1 95 ? 5.169 -23.829 1.427 1.00 34.51 95 ARG A O 3
ATOM 5076 N N . ASP A 1 96 ? 6.698 -25.359 0.808 1.00 32.22 96 ASP A N 3
ATOM 5077 C CA . ASP A 1 96 ? 6.802 -25.953 2.136 1.00 1.21 96 ASP A CA 3
ATOM 5078 C C . ASP A 1 96 ? 7.192 -24.903 3.172 1.00 41.23 96 ASP A C 3
ATOM 5079 O O . ASP A 1 96 ? 6.709 -24.923 4.303 1.00 35.11 96 ASP A O 3
ATOM 5088 N N . ALA A 1 97 ? 8.070 -23.987 2.777 1.00 44.05 97 ALA A N 3
ATOM 5089 C CA . ALA A 1 97 ? 8.525 -22.929 3.670 1.00 53.42 97 ALA A CA 3
ATOM 5090 C C . ALA A 1 97 ? 7.445 -21.869 3.859 1.00 13.21 97 ALA A C 3
ATOM 5091 O O . ALA A 1 97 ? 7.279 -21.325 4.950 1.00 31.32 97 ALA A O 3
ATOM 5098 N N . GLY A 1 98 ? 6.712 -21.579 2.788 1.00 41.11 98 GLY A N 3
ATOM 5099 C CA . GLY A 1 98 ? 5.658 -20.584 2.857 1.00 33.24 98 GLY A CA 3
ATOM 5100 C C . GLY A 1 98 ? 5.898 -19.418 1.920 1.00 42.24 98 GLY A C 3
ATOM 5101 O O . GLY A 1 98 ? 5.628 -18.268 2.266 1.00 72.31 98 GLY A O 3
ATOM 5105 N N . ALA A 1 99 ? 6.410 -19.713 0.729 1.00 34.51 99 ALA A N 3
ATOM 5106 C CA . ALA A 1 99 ? 6.686 -18.680 -0.261 1.00 64.53 99 ALA A CA 3
ATOM 5107 C C . ALA A 1 99 ? 5.552 -18.574 -1.275 1.00 1.21 99 ALA A C 3
ATOM 5108 O O . ALA A 1 9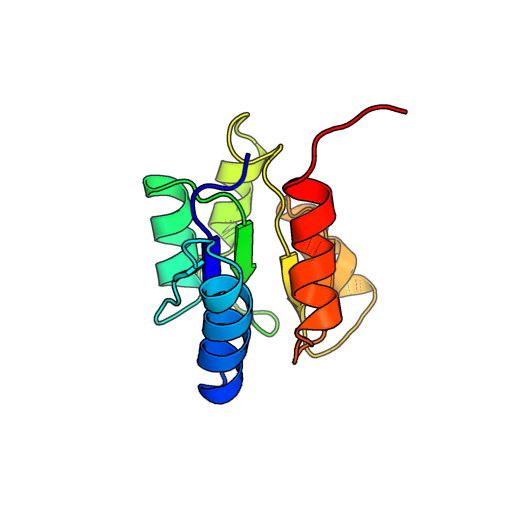9 ? 4.901 -19.567 -1.602 1.00 4.01 99 ALA A O 3
ATOM 5115 N N . THR A 1 100 ? 5.319 -17.362 -1.770 1.00 33.12 100 THR A N 3
ATOM 5116 C CA . THR A 1 100 ? 4.262 -17.125 -2.745 1.00 33.32 100 THR A CA 3
ATOM 5117 C C . THR A 1 100 ? 4.572 -17.811 -4.070 1.00 65.21 100 THR A C 3
ATOM 5118 O O . THR A 1 100 ? 3.828 -18.682 -4.519 1.00 42.33 100 THR A O 3
ATOM 5129 N N . GLY A 1 101 ? 5.678 -17.413 -4.692 1.00 62.34 101 GLY A N 3
ATOM 5130 C CA . GLY A 1 101 ? 6.068 -18.001 -5.961 1.00 20.24 101 GLY A CA 3
ATOM 5131 C C . GLY A 1 101 ? 7.572 -18.126 -6.104 1.00 31.22 101 GLY A C 3
ATOM 5132 O O . GLY A 1 101 ? 8.324 -17.655 -5.251 1.00 44.43 101 GLY A O 3
ATOM 5136 N N . TRP A 1 102 ? 8.011 -18.764 -7.183 1.00 34.33 102 TRP A N 3
ATOM 5137 C CA . TRP A 1 102 ? 9.435 -18.952 -7.433 1.00 42.52 102 TRP A CA 3
ATOM 5138 C C . TRP A 1 102 ? 9.766 -18.710 -8.902 1.00 10.11 102 TRP A C 3
ATOM 5139 O O . TRP A 1 102 ? 8.877 -18.697 -9.754 1.00 13.35 102 TRP A O 3
ATOM 5160 N N . ILE A 1 103 ? 11.049 -18.520 -9.191 1.00 53.44 103 ILE A N 3
ATOM 5161 C CA . ILE A 1 103 ? 11.495 -18.280 -10.558 1.00 64.01 103 ILE A CA 3
ATOM 5162 C C . ILE A 1 103 ? 12.909 -18.810 -10.775 1.00 53.23 103 ILE A C 3
ATOM 5163 O O . ILE A 1 103 ? 13.665 -18.997 -9.823 1.00 12.53 103 ILE A O 3
ATOM 5179 N N . GLU A 1 104 ? 13.258 -19.048 -12.036 1.00 23.04 104 GLU A N 3
ATOM 5180 C CA . GLU A 1 104 ? 14.582 -19.555 -12.378 1.00 30.45 104 GLU A CA 3
ATOM 5181 C C . GLU A 1 104 ? 15.460 -18.445 -12.947 1.00 0.32 104 GLU A C 3
ATOM 5182 O O . GLU A 1 104 ? 15.040 -17.695 -13.828 1.00 74.14 104 GLU A O 3
ATOM 5194 N N . LYS A 1 105 ? 16.682 -18.345 -12.436 1.00 4.51 105 LYS A N 3
ATOM 5195 C CA . LYS A 1 105 ? 17.622 -17.327 -12.892 1.00 51.00 105 LYS A CA 3
ATOM 5196 C C . LYS A 1 105 ? 18.228 -17.710 -14.238 1.00 71.33 105 LYS A C 3
ATOM 5197 O O . LYS A 1 105 ? 18.215 -18.873 -14.643 1.00 43.14 105 LYS A O 3
ATOM 5216 N N . PRO A 1 106 ? 18.773 -16.712 -14.949 1.00 11.32 106 PRO A N 3
ATOM 5217 C CA . PRO A 1 106 ? 18.793 -15.324 -14.477 1.00 42.11 106 PRO A CA 3
ATOM 5218 C C . PRO A 1 106 ? 17.405 -14.693 -14.471 1.00 71.23 106 PRO A C 3
ATOM 5219 O O . PRO A 1 106 ? 16.430 -15.313 -14.898 1.00 50.41 106 PRO A O 3
ATOM 5230 N N . ILE A 1 107 ? 17.323 -13.459 -13.986 1.00 71.01 107 ILE A N 3
ATOM 5231 C CA . ILE A 1 107 ? 16.054 -12.745 -13.927 1.00 13.22 107 ILE A CA 3
ATOM 5232 C C . ILE A 1 107 ? 16.032 -11.580 -14.911 1.00 32.11 107 ILE A C 3
ATOM 5233 O O . ILE A 1 107 ? 17.018 -10.858 -15.056 1.00 64.10 107 ILE A O 3
ATOM 5249 N N . ASP A 1 108 ? 14.900 -11.402 -15.583 1.00 61.34 108 ASP A N 3
ATOM 5250 C CA . ASP A 1 108 ? 14.748 -10.323 -16.552 1.00 71.02 108 ASP A CA 3
ATOM 5251 C C . ASP A 1 108 ? 14.256 -9.049 -15.873 1.00 53.32 108 ASP A C 3
ATOM 5252 O O . ASP A 1 108 ? 13.619 -9.083 -14.820 1.00 60.40 108 ASP A O 3
ATOM 5261 N N . PRO A 1 109 ? 14.558 -7.896 -16.488 1.00 54.43 109 PRO A N 3
ATOM 5262 C CA . PRO A 1 109 ? 14.156 -6.588 -15.961 1.00 21.23 109 PRO A CA 3
ATOM 5263 C C . PRO A 1 109 ? 12.652 -6.360 -16.059 1.00 74.53 109 PRO A C 3
ATOM 5264 O O . PRO A 1 109 ? 12.061 -5.681 -15.221 1.00 75.02 109 PRO A O 3
ATOM 5275 N N . GLY A 1 110 ? 12.037 -6.934 -17.090 1.00 10.04 110 GLY A N 3
ATOM 5276 C CA . GLY A 1 110 ? 10.606 -6.782 -17.278 1.00 42.42 110 GLY A CA 3
ATOM 5277 C C . GLY A 1 110 ? 9.801 -7.608 -16.296 1.00 34.42 110 GLY A C 3
ATOM 5278 O O . GLY A 1 110 ? 8.810 -7.134 -15.740 1.00 31.13 110 GLY A O 3
ATOM 5282 N N . VAL A 1 111 ? 10.225 -8.850 -16.082 1.00 12.00 111 VAL A N 3
ATOM 5283 C CA . VAL A 1 111 ? 9.536 -9.745 -15.160 1.00 74.34 111 VAL A CA 3
ATOM 5284 C C . VAL A 1 111 ? 9.653 -9.251 -13.723 1.00 50.10 111 VAL A C 3
ATOM 5285 O O . VAL A 1 111 ? 8.665 -9.201 -12.989 1.00 53.55 111 VAL A O 3
ATOM 5298 N N . LEU A 1 112 ? 10.867 -8.886 -13.326 1.00 61.30 112 LEU A N 3
ATOM 5299 C CA . LEU A 1 112 ? 11.115 -8.395 -11.975 1.00 52.51 112 LEU A CA 3
ATOM 5300 C C . LEU A 1 112 ? 10.217 -7.204 -11.656 1.00 14.21 112 LEU A C 3
ATOM 5301 O O . LEU A 1 112 ? 9.657 -7.110 -10.563 1.00 70.04 112 LEU A O 3
ATOM 5317 N N . VAL A 1 113 ? 10.081 -6.296 -12.618 1.00 24.32 113 VAL A N 3
ATOM 5318 C CA . VAL A 1 113 ? 9.248 -5.113 -12.441 1.00 3.12 113 VAL A CA 3
ATOM 5319 C C . VAL A 1 113 ? 7.767 -5.468 -12.509 1.00 23.22 113 VAL A C 3
ATOM 5320 O O . VAL A 1 113 ? 6.946 -4.883 -11.803 1.00 61.43 113 VAL A O 3
ATOM 5333 N N . GLU A 1 114 ? 7.434 -6.431 -13.363 1.00 31.14 114 GLU A N 3
ATOM 5334 C CA . GLU A 1 114 ? 6.051 -6.864 -13.522 1.00 74.05 114 GLU A CA 3
ATOM 5335 C C . GLU A 1 114 ? 5.513 -7.458 -12.224 1.00 31.03 114 GLU A C 3
ATOM 5336 O O . GLU A 1 114 ? 4.340 -7.287 -11.888 1.00 42.30 114 GLU A O 3
ATOM 5348 N N . LEU A 1 115 ? 6.378 -8.157 -11.497 1.00 72.34 115 LEU A N 3
ATOM 5349 C CA . LEU A 1 115 ? 5.991 -8.778 -10.235 1.00 41.01 115 LEU A CA 3
ATOM 5350 C C . LEU A 1 115 ? 5.740 -7.722 -9.163 1.00 63.04 115 LEU A C 3
ATOM 5351 O O . LEU A 1 115 ? 4.881 -7.892 -8.298 1.00 70.04 115 LEU A O 3
ATOM 5367 N N . VAL A 1 116 ? 6.495 -6.630 -9.228 1.00 2.21 116 VAL A N 3
ATOM 5368 C CA . VAL A 1 116 ? 6.353 -5.544 -8.265 1.00 72.02 116 VAL A CA 3
ATOM 5369 C C . VAL A 1 116 ? 5.198 -4.623 -8.643 1.00 5.41 116 VAL A C 3
ATOM 5370 O O . VAL A 1 116 ? 4.528 -4.063 -7.776 1.00 21.33 116 VAL A O 3
ATOM 5383 N N . ALA A 1 117 ? 4.972 -4.470 -9.943 1.00 51.45 117 ALA A N 3
ATOM 5384 C CA . ALA A 1 117 ? 3.897 -3.618 -10.437 1.00 13.14 117 ALA A CA 3
ATOM 5385 C C . ALA A 1 117 ? 2.576 -3.947 -9.749 1.00 22.13 117 ALA A C 3
ATOM 5386 O O . ALA A 1 117 ? 1.936 -3.075 -9.161 1.00 35.14 117 ALA A O 3
ATOM 5393 N N . THR A 1 118 ? 2.173 -5.212 -9.826 1.00 52.43 118 THR A N 3
ATOM 5394 C CA . THR A 1 118 ? 0.928 -5.656 -9.213 1.00 15.40 118 THR A CA 3
ATOM 5395 C C . THR A 1 118 ? 0.851 -5.227 -7.752 1.00 71.20 118 THR A C 3
ATOM 5396 O O . THR A 1 118 ? -0.226 -4.919 -7.240 1.00 54.35 118 THR A O 3
ATOM 5407 N N . LEU A 1 119 ? 1.999 -5.209 -7.085 1.00 23.33 119 LEU A N 3
ATOM 5408 C CA . LEU A 1 119 ? 2.063 -4.817 -5.681 1.00 35.31 119 LEU A CA 3
ATOM 5409 C C . LEU A 1 119 ? 1.886 -3.310 -5.528 1.00 42.00 119 LEU A C 3
ATOM 5410 O O . LEU A 1 119 ? 1.112 -2.847 -4.690 1.00 25.32 119 LEU A O 3
ATOM 5426 N N . SER A 1 120 ? 2.607 -2.549 -6.345 1.00 64.00 120 SER A N 3
ATOM 5427 C CA . SER A 1 120 ? 2.532 -1.093 -6.300 1.00 30.53 120 SER A CA 3
ATOM 5428 C C . SER A 1 120 ? 1.084 -0.622 -6.386 1.00 14.34 120 SER A C 3
ATOM 5429 O O . SER A 1 120 ? 0.703 0.365 -5.756 1.00 22.41 120 SER A O 3
ATOM 5437 N N . GLU A 1 121 ? 0.281 -1.334 -7.170 1.00 62.41 121 GLU A N 3
ATOM 5438 C CA . GLU A 1 121 ? -1.125 -0.988 -7.339 1.00 72.24 121 GLU A CA 3
ATOM 5439 C C . GLU A 1 121 ? -2.015 -1.905 -6.506 1.00 34.42 121 GLU A C 3
ATOM 5440 O O . GLU A 1 121 ? -1.645 -3.029 -6.163 1.00 40.55 121 GLU A O 3
ATOM 5452 N N . PRO A 1 122 ? -3.218 -1.416 -6.170 1.00 75.43 122 PRO A N 3
ATOM 5453 C CA . PRO A 1 122 ? -4.187 -2.175 -5.373 1.00 1.11 122 PRO A CA 3
ATOM 5454 C C . PRO A 1 122 ? -4.772 -3.355 -6.141 1.00 31.34 122 PRO A C 3
ATOM 5455 O O . PRO A 1 122 ? -4.491 -3.539 -7.325 1.00 2.55 122 PRO A O 3
ATOM 5466 N N . ALA A 1 123 ? -5.588 -4.153 -5.459 1.00 4.12 123 ALA A N 3
ATOM 5467 C CA . ALA A 1 123 ? -6.214 -5.314 -6.078 1.00 32.21 123 ALA A CA 3
ATOM 5468 C C . ALA A 1 123 ? -7.732 -5.172 -6.101 1.00 33.03 123 ALA A C 3
ATOM 5469 O O . ALA A 1 123 ? -8.323 -4.575 -5.201 1.00 22.31 123 ALA A O 3
ATOM 5476 N N . ALA A 1 124 ? -8.358 -5.723 -7.135 1.00 72.43 124 ALA A N 3
ATOM 5477 C CA . ALA A 1 124 ? -9.808 -5.659 -7.274 1.00 42.10 124 ALA A CA 3
ATOM 5478 C C . ALA A 1 124 ? -10.282 -6.480 -8.468 1.00 51.13 124 ALA A C 3
ATOM 5479 O O . ALA A 1 124 ? -10.784 -5.933 -9.449 1.00 54.01 124 ALA A O 3
ATOM 5486 N N . ASN A 1 125 ? -10.118 -7.796 -8.378 1.00 53.24 125 ASN A N 3
ATOM 5487 C CA . ASN A 1 125 ? -10.529 -8.692 -9.453 1.00 61.20 125 ASN A CA 3
ATOM 5488 C C . ASN A 1 125 ? -12.042 -8.653 -9.646 1.00 42.21 125 ASN A C 3
ATOM 5489 O O . ASN A 1 125 ? -12.723 -9.667 -9.499 1.00 24.54 125 ASN A O 3
ATOM 5500 N N . MET A 1 1 ? 1.494 -0.746 -0.457 1.00 25.24 1 MET A N 4
ATOM 5501 C CA . MET A 1 1 ? 2.418 0.243 -1.000 1.00 25.32 1 MET A CA 4
ATOM 5502 C C . MET A 1 1 ? 3.865 -0.205 -0.814 1.00 72.24 1 MET A C 4
ATOM 5503 O O . MET A 1 1 ? 4.375 -0.239 0.306 1.00 73.40 1 MET A O 4
ATOM 5517 N N . ILE A 1 2 ? 4.520 -0.548 -1.919 1.00 14.44 2 ILE A N 4
ATOM 5518 C CA . ILE A 1 2 ? 5.907 -0.992 -1.877 1.00 20.45 2 ILE A CA 4
ATOM 5519 C C . ILE A 1 2 ? 6.815 0.093 -1.309 1.00 23.02 2 ILE A C 4
ATOM 5520 O O . ILE A 1 2 ? 7.145 1.062 -1.993 1.00 70.45 2 ILE A O 4
ATOM 5536 N N . ARG A 1 3 ? 7.218 -0.077 -0.054 1.00 12.24 3 ARG A N 4
ATOM 5537 C CA . ARG A 1 3 ? 8.089 0.888 0.606 1.00 10.14 3 ARG A CA 4
ATOM 5538 C C . ARG A 1 3 ? 9.555 0.495 0.447 1.00 33.03 3 ARG A C 4
ATOM 5539 O O . ARG A 1 3 ? 10.400 1.326 0.113 1.00 13.44 3 ARG A O 4
ATOM 5560 N N . THR A 1 4 ? 9.850 -0.778 0.689 1.00 23.52 4 THR A N 4
ATOM 5561 C CA . THR A 1 4 ? 11.213 -1.282 0.575 1.00 43.23 4 THR A CA 4
ATOM 5562 C C . THR A 1 4 ? 11.235 -2.671 -0.053 1.00 5.05 4 THR A C 4
ATOM 5563 O O . THR A 1 4 ? 10.226 -3.376 -0.058 1.00 11.13 4 THR A O 4
ATOM 5574 N N . ILE A 1 5 ? 12.392 -3.059 -0.580 1.00 11.44 5 ILE A N 4
ATOM 5575 C CA . ILE A 1 5 ? 12.545 -4.365 -1.208 1.00 31.03 5 ILE A CA 4
ATOM 5576 C C . ILE A 1 5 ? 13.913 -4.966 -0.901 1.00 53.52 5 ILE A C 4
ATOM 5577 O O . ILE A 1 5 ? 14.906 -4.247 -0.784 1.00 64.15 5 ILE A O 4
ATOM 5593 N N . LEU A 1 6 ? 13.957 -6.287 -0.774 1.00 21.13 6 LEU A N 4
ATOM 5594 C CA . LEU A 1 6 ? 15.204 -6.986 -0.483 1.00 21.12 6 LEU A CA 4
ATOM 5595 C C . LEU A 1 6 ? 15.501 -8.036 -1.549 1.00 22.15 6 LEU A C 4
ATOM 5596 O O . LEU A 1 6 ? 14.616 -8.785 -1.960 1.00 32.23 6 LEU A O 4
ATOM 5612 N N . ALA A 1 7 ? 16.754 -8.086 -1.990 1.00 12.41 7 ALA A N 4
ATOM 5613 C CA . ALA A 1 7 ? 17.169 -9.047 -3.004 1.00 52.44 7 ALA A CA 4
ATOM 5614 C C . ALA A 1 7 ? 18.494 -9.701 -2.631 1.00 24.11 7 ALA A C 4
ATOM 5615 O O . ALA A 1 7 ? 19.354 -9.074 -2.012 1.00 2.24 7 ALA A O 4
ATOM 5622 N N . ILE A 1 8 ? 18.653 -10.965 -3.010 1.00 53.43 8 ILE A N 4
ATOM 5623 C CA . ILE A 1 8 ? 19.874 -11.703 -2.715 1.00 61.20 8 ILE A CA 4
ATOM 5624 C C . ILE A 1 8 ? 20.279 -12.588 -3.889 1.00 70.01 8 ILE A C 4
ATOM 5625 O O . ILE A 1 8 ? 19.571 -13.531 -4.242 1.00 31.42 8 ILE A O 4
ATOM 5641 N N . ASP A 1 9 ? 21.423 -12.278 -4.489 1.00 72.13 9 ASP A N 4
ATOM 5642 C CA . ASP A 1 9 ? 21.924 -13.047 -5.622 1.00 45.15 9 ASP A CA 4
ATOM 5643 C C . ASP A 1 9 ? 23.402 -13.381 -5.441 1.00 33.41 9 ASP A C 4
ATOM 5644 O O . ASP A 1 9 ? 24.079 -12.804 -4.590 1.00 41.04 9 ASP A O 4
ATOM 5653 N N . ASP A 1 10 ? 23.894 -14.318 -6.245 1.00 0.45 10 ASP A N 4
ATOM 5654 C CA . ASP A 1 10 ? 25.291 -14.729 -6.173 1.00 21.43 10 ASP A CA 4
ATOM 5655 C C . ASP A 1 10 ? 26.068 -14.228 -7.386 1.00 25.02 10 ASP A C 4
ATOM 5656 O O . ASP A 1 10 ? 26.949 -14.918 -7.900 1.00 10.23 10 ASP A O 4
ATOM 5665 N N . SER A 1 11 ? 25.736 -13.024 -7.839 1.00 12.50 11 SER A N 4
ATOM 5666 C CA . SER A 1 11 ? 26.399 -12.432 -8.995 1.00 2.42 11 SER A CA 4
ATOM 5667 C C . SER A 1 11 ? 26.290 -10.910 -8.964 1.00 23.25 11 SER A C 4
ATOM 5668 O O . SER A 1 11 ? 25.192 -10.356 -8.925 1.00 61.23 11 SER A O 4
ATOM 5676 N N . ALA A 1 12 ? 27.438 -10.241 -8.980 1.00 3.31 12 ALA A N 4
ATOM 5677 C CA . ALA A 1 12 ? 27.473 -8.784 -8.955 1.00 43.35 12 ALA A CA 4
ATOM 5678 C C . ALA A 1 12 ? 26.581 -8.195 -10.043 1.00 1.21 12 ALA A C 4
ATOM 5679 O O . ALA A 1 12 ? 25.952 -7.154 -9.849 1.00 41.11 12 ALA A O 4
ATOM 5686 N N . THR A 1 13 ? 26.531 -8.867 -11.189 1.00 54.20 13 THR A N 4
ATOM 5687 C CA . THR A 1 13 ? 25.717 -8.409 -12.308 1.00 70.02 13 THR A CA 4
ATOM 5688 C C . THR A 1 13 ? 24.235 -8.419 -11.951 1.00 61.30 13 THR A C 4
ATOM 5689 O O . THR A 1 13 ? 23.543 -7.414 -12.106 1.00 11.44 13 THR A O 4
ATOM 5700 N N . MET A 1 14 ? 23.754 -9.562 -11.472 1.00 65.11 14 MET A N 4
ATOM 5701 C CA . MET A 1 14 ? 22.354 -9.702 -11.091 1.00 52.40 14 MET A CA 4
ATOM 5702 C C . MET A 1 14 ? 22.022 -8.806 -9.902 1.00 0.50 14 MET A C 4
ATOM 5703 O O . MET A 1 14 ? 21.040 -8.064 -9.927 1.00 52.30 14 MET A O 4
ATOM 5717 N N . ARG A 1 15 ? 22.847 -8.880 -8.862 1.00 53.24 15 ARG A N 4
ATOM 5718 C CA . ARG A 1 15 ? 22.639 -8.076 -7.664 1.00 22.43 15 ARG A CA 4
ATOM 5719 C C . ARG A 1 15 ? 22.474 -6.602 -8.020 1.00 15.25 15 ARG A C 4
ATOM 5720 O O . ARG A 1 15 ? 21.694 -5.886 -7.392 1.00 54.35 15 ARG A O 4
ATOM 5741 N N . ALA A 1 16 ? 23.213 -6.155 -9.029 1.00 62.44 16 ALA A N 4
ATOM 5742 C CA . ALA A 1 16 ? 23.147 -4.767 -9.469 1.00 62.44 16 ALA A CA 4
ATOM 5743 C C . ALA A 1 16 ? 21.977 -4.549 -10.423 1.00 4.21 16 ALA A C 4
ATOM 5744 O O . ALA A 1 16 ? 21.328 -3.503 -10.395 1.00 53.43 16 ALA A O 4
ATOM 5751 N N . LEU A 1 17 ? 21.714 -5.541 -11.266 1.00 42.01 17 LEU A N 4
ATOM 5752 C CA . LEU A 1 17 ? 20.622 -5.457 -12.230 1.00 1.14 17 LEU A CA 4
ATOM 5753 C C . LEU A 1 17 ? 19.279 -5.323 -11.520 1.00 33.02 17 LEU A C 4
ATOM 5754 O O . LEU A 1 17 ? 18.572 -4.329 -11.688 1.00 54.43 17 LEU A O 4
ATOM 5770 N N . LEU A 1 18 ? 18.933 -6.329 -10.724 1.00 23.01 18 LEU A N 4
ATOM 5771 C CA . LEU A 1 18 ? 17.675 -6.323 -9.986 1.00 22.25 18 LEU A CA 4
ATOM 5772 C C . LEU A 1 18 ? 17.565 -5.081 -9.107 1.00 50.13 18 LEU A C 4
ATOM 5773 O O . LEU A 1 18 ? 16.478 -4.531 -8.925 1.00 44.34 18 LEU A O 4
ATOM 5789 N N . HIS A 1 19 ? 18.697 -4.643 -8.566 1.00 43.43 19 HIS A N 4
ATOM 5790 C CA . HIS A 1 19 ? 18.728 -3.463 -7.709 1.00 45.21 19 HIS A CA 4
ATOM 5791 C C . HIS A 1 19 ? 18.473 -2.196 -8.519 1.00 53.44 19 HIS A C 4
ATOM 5792 O O . HIS A 1 19 ? 17.783 -1.284 -8.063 1.00 63.20 19 HIS A O 4
ATOM 5806 N N . ALA A 1 20 ? 19.034 -2.146 -9.723 1.00 54.52 20 ALA A N 4
ATOM 5807 C CA . ALA A 1 20 ? 18.865 -0.991 -10.597 1.00 22.10 20 ALA A CA 4
ATOM 5808 C C . ALA A 1 20 ? 17.450 -0.932 -11.162 1.00 11.35 20 ALA A C 4
ATOM 5809 O O . ALA A 1 20 ? 16.803 0.116 -11.135 1.00 73.34 20 ALA A O 4
ATOM 5816 N N . THR A 1 21 ? 16.974 -2.063 -11.673 1.00 13.30 21 THR A N 4
ATOM 5817 C CA . THR A 1 21 ? 15.636 -2.139 -12.246 1.00 13.22 21 THR A CA 4
ATOM 5818 C C . THR A 1 21 ? 14.592 -1.587 -11.281 1.00 44.10 21 THR A C 4
ATOM 5819 O O . THR A 1 21 ? 13.706 -0.828 -11.676 1.00 62.13 21 THR A O 4
ATOM 5830 N N . LEU A 1 22 ? 14.703 -1.971 -10.014 1.00 70.33 22 LEU A N 4
ATOM 5831 C CA . LEU A 1 22 ? 13.769 -1.514 -8.992 1.00 13.24 22 LEU A CA 4
ATOM 5832 C C . LEU A 1 22 ? 14.100 -0.093 -8.548 1.00 4.34 22 LEU A C 4
ATOM 5833 O O . LEU A 1 22 ? 13.206 0.716 -8.302 1.00 1.11 22 LEU A O 4
ATOM 5849 N N . ALA A 1 23 ? 15.392 0.205 -8.449 1.00 30.41 23 ALA A N 4
ATOM 5850 C CA . ALA A 1 23 ? 15.842 1.529 -8.039 1.00 52.10 23 ALA A CA 4
ATOM 5851 C C . ALA A 1 23 ? 15.292 2.607 -8.967 1.00 13.24 23 ALA A C 4
ATOM 5852 O O . ALA A 1 23 ? 14.679 3.574 -8.514 1.00 25.00 23 ALA A O 4
ATOM 5859 N N . GLN A 1 24 ? 15.515 2.434 -10.265 1.00 40.23 24 GLN A N 4
ATOM 5860 C CA . GLN A 1 24 ? 15.042 3.394 -11.256 1.00 2.22 24 GLN A CA 4
ATOM 5861 C C . GLN A 1 24 ? 13.536 3.603 -11.136 1.00 3.12 24 GLN A C 4
ATOM 5862 O O . GLN A 1 24 ? 13.032 4.701 -11.368 1.00 52.21 24 GLN A O 4
ATOM 5876 N N . ALA A 1 25 ? 12.824 2.542 -10.772 1.00 72.10 25 ALA A N 4
ATOM 5877 C CA . ALA A 1 25 ? 11.376 2.610 -10.620 1.00 33.43 25 ALA A CA 4
ATOM 5878 C C . ALA A 1 25 ? 10.989 3.489 -9.435 1.00 71.41 25 ALA A C 4
ATOM 5879 O O . ALA A 1 25 ? 9.863 3.979 -9.355 1.00 23.43 25 ALA A O 4
ATOM 5886 N N . GLY A 1 26 ? 11.930 3.684 -8.516 1.00 60.33 26 GLY A N 4
ATOM 5887 C CA . GLY A 1 26 ? 11.667 4.503 -7.348 1.00 4.03 26 GLY A CA 4
ATOM 5888 C C . GLY A 1 26 ? 11.668 3.698 -6.063 1.00 43.22 26 GLY A C 4
ATOM 5889 O O . GLY A 1 26 ? 12.049 4.203 -5.007 1.00 32.15 26 GLY A O 4
ATOM 5893 N N . TYR A 1 27 ? 11.240 2.444 -6.153 1.00 1.04 27 TYR A N 4
ATOM 5894 C CA . TYR A 1 27 ? 11.189 1.569 -4.987 1.00 61.15 27 TYR A CA 4
ATOM 5895 C C . TYR A 1 27 ? 12.530 1.550 -4.261 1.00 4.42 27 TYR A C 4
ATOM 5896 O O . TYR A 1 27 ? 13.576 1.799 -4.860 1.00 21.01 27 TYR A O 4
ATOM 5914 N N . GLU A 1 28 ? 12.490 1.253 -2.966 1.00 4.23 28 GLU A N 4
ATOM 5915 C CA . GLU A 1 28 ? 13.702 1.202 -2.157 1.00 4.24 28 GLU A CA 4
ATOM 5916 C C . GLU A 1 28 ? 14.218 -0.229 -2.039 1.00 64.11 28 GLU A C 4
ATOM 5917 O O . GLU A 1 28 ? 14.058 -0.876 -1.004 1.00 54.10 28 GLU A O 4
ATOM 5929 N N . VAL A 1 29 ? 14.839 -0.718 -3.108 1.00 52.13 29 VAL A N 4
ATOM 5930 C CA . VAL A 1 29 ? 15.379 -2.072 -3.126 1.00 41.02 29 VAL A CA 4
ATOM 5931 C C . VAL A 1 29 ? 16.824 -2.094 -2.639 1.00 15.21 29 VAL A C 4
ATOM 5932 O O . VAL A 1 29 ? 17.593 -1.168 -2.900 1.00 22.42 29 VAL A O 4
ATOM 5945 N N . THR A 1 30 ? 17.187 -3.157 -1.929 1.00 60.50 30 THR A N 4
ATOM 5946 C CA . THR A 1 30 ? 18.539 -3.300 -1.404 1.00 61.51 30 THR A CA 4
ATOM 5947 C C . THR A 1 30 ? 19.032 -4.737 -1.538 1.00 51.33 30 THR A C 4
ATOM 5948 O O . THR A 1 30 ? 18.257 -5.684 -1.407 1.00 22.40 30 THR A O 4
ATOM 5959 N N . VAL A 1 31 ? 20.326 -4.892 -1.800 1.00 51.50 31 VAL A N 4
ATOM 5960 C CA . VAL A 1 31 ? 20.923 -6.213 -1.950 1.00 72.31 31 VAL A CA 4
ATOM 5961 C C . VAL A 1 31 ? 21.643 -6.639 -0.676 1.00 11.04 31 VAL A C 4
ATOM 5962 O O . VAL A 1 31 ? 22.084 -5.801 0.110 1.00 44.44 31 VAL A O 4
ATOM 5975 N N . ALA A 1 32 ? 21.758 -7.948 -0.477 1.00 2.02 32 ALA A N 4
ATOM 5976 C CA . ALA A 1 32 ? 22.427 -8.486 0.701 1.00 2.33 32 ALA A CA 4
ATOM 5977 C C . ALA A 1 32 ? 23.708 -9.220 0.318 1.00 12.43 32 ALA A C 4
ATOM 5978 O O . ALA A 1 32 ? 24.089 -9.253 -0.851 1.00 60.32 32 ALA A O 4
ATOM 5985 N N . ALA A 1 33 ? 24.368 -9.806 1.312 1.00 41.33 33 ALA A N 4
ATOM 5986 C CA . ALA A 1 33 ? 25.605 -10.540 1.078 1.00 23.11 33 ALA A CA 4
ATOM 5987 C C . ALA A 1 33 ? 25.324 -12.010 0.785 1.00 42.13 33 ALA A C 4
ATOM 5988 O O . ALA A 1 33 ? 26.013 -12.634 -0.022 1.00 72.45 33 ALA A O 4
ATOM 5995 N N . ASP A 1 34 ? 24.310 -12.557 1.445 1.00 15.43 34 ASP A N 4
ATOM 5996 C CA . ASP A 1 34 ? 23.937 -13.954 1.255 1.00 42.41 34 ASP A CA 4
ATOM 5997 C C . ASP A 1 34 ? 22.459 -14.169 1.563 1.00 12.14 34 ASP A C 4
ATOM 5998 O O . ASP A 1 34 ? 21.820 -13.335 2.203 1.00 11.42 34 ASP A O 4
ATOM 6007 N N . GLY A 1 35 ? 21.921 -15.294 1.102 1.00 32.15 35 GLY A N 4
ATOM 6008 C CA . GLY A 1 35 ? 20.521 -15.598 1.338 1.00 25.11 35 GLY A CA 4
ATOM 6009 C C . GLY A 1 35 ? 20.146 -15.501 2.803 1.00 31.54 35 GLY A C 4
ATOM 6010 O O . GLY A 1 35 ? 19.020 -15.136 3.139 1.00 52.13 35 GLY A O 4
ATOM 6014 N N . GLU A 1 36 ? 21.091 -15.832 3.678 1.00 10.41 36 GLU A N 4
ATOM 6015 C CA . GLU A 1 36 ? 20.851 -15.782 5.116 1.00 63.34 36 GLU A CA 4
ATOM 6016 C C . GLU A 1 36 ? 20.927 -14.348 5.631 1.00 44.01 36 GLU A C 4
ATOM 6017 O O . GLU A 1 36 ? 20.082 -13.912 6.412 1.00 71.14 36 GLU A O 4
ATOM 6029 N N . ALA A 1 37 ? 21.947 -13.620 5.188 1.00 3.24 37 ALA A N 4
ATOM 6030 C CA . ALA A 1 37 ? 22.134 -12.235 5.603 1.00 51.11 37 ALA A CA 4
ATOM 6031 C C . ALA A 1 37 ? 20.940 -11.376 5.201 1.00 35.05 37 ALA A C 4
ATOM 6032 O O . ALA A 1 37 ? 20.559 -10.451 5.918 1.00 72.22 37 ALA A O 4
ATOM 6039 N N . GLY A 1 38 ? 20.352 -11.688 4.050 1.00 21.11 38 GLY A N 4
ATOM 6040 C CA . GLY A 1 38 ? 19.207 -10.934 3.573 1.00 24.51 38 GLY A CA 4
ATOM 6041 C C . GLY A 1 38 ? 17.930 -11.294 4.306 1.00 61.52 38 GLY A C 4
ATOM 6042 O O . GLY A 1 38 ? 17.221 -10.418 4.801 1.00 44.34 38 GLY A O 4
ATOM 6046 N N . PHE A 1 39 ? 17.634 -12.588 4.374 1.00 32.15 39 PHE A N 4
ATOM 6047 C CA . PHE A 1 39 ? 16.431 -13.062 5.050 1.00 64.13 39 PHE A CA 4
ATOM 6048 C C . PHE A 1 39 ? 16.470 -12.718 6.536 1.00 45.23 39 PHE A C 4
ATOM 6049 O O . PHE A 1 39 ? 15.493 -12.220 7.094 1.00 1.35 39 PHE A O 4
ATOM 6066 N N . ASP A 1 40 ? 17.606 -12.988 7.169 1.00 4.45 40 ASP A N 4
ATOM 6067 C CA . ASP A 1 40 ? 17.775 -12.706 8.591 1.00 75.55 40 ASP A CA 4
ATOM 6068 C C . ASP A 1 40 ? 17.420 -11.256 8.903 1.00 3.01 40 ASP A C 4
ATOM 6069 O O . ASP A 1 40 ? 16.793 -10.965 9.923 1.00 42.44 40 ASP A O 4
ATOM 6078 N N . LEU A 1 41 ? 17.826 -10.350 8.021 1.00 45.13 41 LEU A N 4
ATOM 6079 C CA . LEU A 1 41 ? 17.553 -8.928 8.203 1.00 60.54 41 LEU A CA 4
ATOM 6080 C C . LEU A 1 41 ? 16.131 -8.588 7.770 1.00 55.10 41 LEU A C 4
ATOM 6081 O O . LEU A 1 41 ? 15.486 -7.717 8.353 1.00 34.11 41 LEU A O 4
ATOM 6097 N N . ALA A 1 42 ? 15.647 -9.282 6.745 1.00 20.31 42 ALA A N 4
ATOM 6098 C CA . ALA A 1 42 ? 14.300 -9.057 6.237 1.00 15.53 42 ALA A CA 4
ATOM 6099 C C . ALA A 1 42 ? 13.265 -9.184 7.350 1.00 31.22 42 ALA A C 4
ATOM 6100 O O . ALA A 1 42 ? 12.184 -8.601 7.275 1.00 12.03 42 ALA A O 4
ATOM 6107 N N . ALA A 1 43 ? 13.603 -9.951 8.381 1.00 23.23 43 ALA A N 4
ATOM 6108 C CA . ALA A 1 43 ? 12.704 -10.154 9.510 1.00 31.12 43 ALA A CA 4
ATOM 6109 C C . ALA A 1 43 ? 12.843 -9.030 10.532 1.00 73.34 43 ALA A C 4
ATOM 6110 O O . ALA A 1 43 ? 11.891 -8.700 11.240 1.00 3.43 43 ALA A O 4
ATOM 6117 N N . THR A 1 44 ? 14.035 -8.446 10.603 1.00 14.24 44 THR A N 4
ATOM 6118 C CA . THR A 1 44 ? 14.299 -7.360 11.539 1.00 35.44 44 THR A CA 4
ATOM 6119 C C . THR A 1 44 ? 13.872 -6.017 10.958 1.00 22.22 44 THR A C 4
ATOM 6120 O O . THR A 1 44 ? 13.529 -5.091 11.694 1.00 40.24 44 THR A O 4
ATOM 6131 N N . THR A 1 45 ? 13.895 -5.917 9.633 1.00 40.03 45 THR A N 4
ATOM 6132 C CA . THR A 1 45 ? 13.511 -4.687 8.952 1.00 2.55 45 THR A CA 4
ATOM 6133 C C . THR A 1 45 ? 12.101 -4.790 8.384 1.00 54.41 45 THR A C 4
ATOM 6134 O O . THR A 1 45 ? 11.359 -3.808 8.357 1.00 40.14 45 THR A O 4
ATOM 6145 N N . ALA A 1 46 ? 11.736 -5.985 7.931 1.00 11.23 46 ALA A N 4
ATOM 6146 C CA . ALA A 1 46 ? 10.413 -6.216 7.366 1.00 75.32 46 ALA A CA 4
ATOM 6147 C C . ALA A 1 46 ? 10.215 -5.413 6.085 1.00 53.02 46 ALA A C 4
ATOM 6148 O O . ALA A 1 46 ? 9.720 -4.286 6.117 1.00 35.24 46 ALA A O 4
ATOM 6155 N N . TYR A 1 47 ? 10.605 -5.999 4.959 1.00 41.05 47 TYR A N 4
ATOM 6156 C CA . TYR A 1 47 ? 10.473 -5.336 3.667 1.00 65.04 47 TYR A CA 4
ATOM 6157 C C . TYR A 1 47 ? 9.136 -5.675 3.014 1.00 5.53 47 TYR A C 4
ATOM 6158 O O . TYR A 1 47 ? 8.375 -6.497 3.524 1.00 52.41 47 TYR A O 4
ATOM 6176 N N . ASP A 1 48 ? 8.859 -5.035 1.884 1.00 52.14 48 ASP A N 4
ATOM 6177 C CA . ASP A 1 48 ? 7.615 -5.268 1.159 1.00 60.12 48 ASP A CA 4
ATOM 6178 C C . ASP A 1 48 ? 7.747 -6.467 0.225 1.00 71.20 48 ASP A C 4
ATOM 6179 O O . ASP A 1 48 ? 6.798 -7.229 0.038 1.00 35.51 48 ASP A O 4
ATOM 6188 N N . LEU A 1 49 ? 8.929 -6.628 -0.360 1.00 12.22 49 LEU A N 4
ATOM 6189 C CA . LEU A 1 49 ? 9.185 -7.734 -1.276 1.00 2.12 49 LEU A CA 4
ATOM 6190 C C . LEU A 1 49 ? 10.564 -8.338 -1.028 1.00 35.14 49 LEU A C 4
ATOM 6191 O O . LEU A 1 49 ? 11.531 -7.620 -0.774 1.00 20.55 49 LEU A O 4
ATOM 6207 N N . VAL A 1 50 ? 10.646 -9.663 -1.105 1.00 1.40 50 VAL A N 4
ATOM 6208 C CA . VAL A 1 50 ? 11.907 -10.364 -0.892 1.00 54.31 50 VAL A CA 4
ATOM 6209 C C . VAL A 1 50 ? 12.301 -11.171 -2.124 1.00 22.13 50 VAL A C 4
ATOM 6210 O O . VAL A 1 50 ? 11.443 -11.651 -2.866 1.00 24.42 50 VAL A O 4
ATOM 6223 N N . LEU A 1 51 ? 13.604 -11.318 -2.336 1.00 4.55 51 LEU A N 4
ATOM 6224 C CA . LEU A 1 51 ? 14.114 -12.068 -3.478 1.00 22.11 51 LEU A CA 4
ATOM 6225 C C . LEU A 1 51 ? 15.301 -12.936 -3.073 1.00 61.40 51 LEU A C 4
ATOM 6226 O O . LEU A 1 51 ? 16.350 -12.428 -2.676 1.00 0.15 51 LEU A O 4
ATOM 6242 N N . THR A 1 52 ? 15.130 -14.251 -3.178 1.00 52.45 52 THR A N 4
ATOM 6243 C CA . THR A 1 52 ? 16.186 -15.190 -2.825 1.00 5.13 52 THR A CA 4
ATOM 6244 C C . THR A 1 52 ? 16.523 -16.105 -3.996 1.00 61.50 52 THR A C 4
ATOM 6245 O O . THR A 1 52 ? 15.704 -16.309 -4.892 1.00 60.23 52 THR A O 4
ATOM 6256 N N . ASP A 1 53 ? 17.732 -16.655 -3.982 1.00 62.44 53 ASP A N 4
ATOM 6257 C CA . ASP A 1 53 ? 18.177 -17.552 -5.043 1.00 54.35 53 ASP A CA 4
ATOM 6258 C C . ASP A 1 53 ? 18.876 -18.777 -4.463 1.00 11.33 53 ASP A C 4
ATOM 6259 O O . ASP A 1 53 ? 19.919 -19.200 -4.959 1.00 63.31 53 ASP A O 4
ATOM 6268 N N . GLN A 1 54 ? 18.294 -19.340 -3.409 1.00 2.45 54 GLN A N 4
ATOM 6269 C CA . GLN A 1 54 ? 18.863 -20.515 -2.760 1.00 3.25 54 GLN A CA 4
ATOM 6270 C C . GLN A 1 54 ? 17.794 -21.284 -1.991 1.00 54.12 54 GLN A C 4
ATOM 6271 O O . GLN A 1 54 ? 16.880 -20.691 -1.419 1.00 73.24 54 GLN A O 4
ATOM 6285 N N . ASN A 1 55 ? 17.914 -22.607 -1.983 1.00 24.41 55 ASN A N 4
ATOM 6286 C CA . ASN A 1 55 ? 16.957 -23.458 -1.285 1.00 52.03 55 ASN A CA 4
ATOM 6287 C C . ASN A 1 55 ? 17.628 -24.731 -0.780 1.00 32.44 55 ASN A C 4
ATOM 6288 O O . ASN A 1 55 ? 18.014 -25.596 -1.566 1.00 11.22 55 ASN A O 4
ATOM 6299 N N . MET A 1 56 ? 17.762 -24.839 0.538 1.00 25.52 56 MET A N 4
ATOM 6300 C CA . MET A 1 56 ? 18.385 -26.008 1.149 1.00 21.20 56 MET A CA 4
ATOM 6301 C C . MET A 1 56 ? 18.153 -26.022 2.657 1.00 72.45 56 MET A C 4
ATOM 6302 O O . MET A 1 56 ? 17.893 -24.992 3.278 1.00 34.14 56 MET A O 4
ATOM 6316 N N . PRO A 1 57 ? 18.248 -27.217 3.260 1.00 40.42 57 PRO A N 4
ATOM 6317 C CA . PRO A 1 57 ? 18.052 -27.393 4.702 1.00 52.13 57 PRO A CA 4
ATOM 6318 C C . PRO A 1 57 ? 19.183 -26.780 5.520 1.00 40.20 57 PRO A C 4
ATOM 6319 O O . PRO A 1 57 ? 20.360 -27.004 5.236 1.00 74.42 57 PRO A O 4
ATOM 6330 N N . ARG A 1 58 ? 18.819 -26.005 6.537 1.00 62.32 58 ARG A N 4
ATOM 6331 C CA . ARG A 1 58 ? 19.804 -25.359 7.396 1.00 63.32 58 ARG A CA 4
ATOM 6332 C C . ARG A 1 58 ? 19.137 -24.751 8.626 1.00 42.10 58 ARG A C 4
ATOM 6333 O O . ARG A 1 58 ? 17.952 -24.418 8.603 1.00 70.53 58 ARG A O 4
ATOM 6354 N N . LYS A 1 59 ? 19.906 -24.608 9.700 1.00 64.50 59 LYS A N 4
ATOM 6355 C CA . LYS A 1 59 ? 19.392 -24.040 10.940 1.00 10.21 59 LYS A CA 4
ATOM 6356 C C . LYS A 1 59 ? 19.157 -22.540 10.794 1.00 12.24 59 LYS A C 4
ATOM 6357 O O . LYS A 1 59 ? 18.198 -21.996 11.343 1.00 61.13 59 LYS A O 4
ATOM 6376 N N . SER A 1 60 ? 20.037 -21.877 10.051 1.00 11.30 60 SER A N 4
ATOM 6377 C CA . SER A 1 60 ? 19.926 -20.439 9.835 1.00 12.12 60 SER A CA 4
ATOM 6378 C C . SER A 1 60 ? 19.983 -20.107 8.347 1.00 13.12 60 SER A C 4
ATOM 6379 O O . SER A 1 60 ? 20.827 -20.623 7.616 1.00 33.42 60 SER A O 4
ATOM 6387 N N . GLY A 1 61 ? 19.076 -19.240 7.906 1.00 45.25 61 GLY A N 4
ATOM 6388 C CA . GLY A 1 61 ? 19.040 -18.853 6.507 1.00 14.03 61 GLY A CA 4
ATOM 6389 C C . GLY A 1 61 ? 17.654 -18.980 5.907 1.00 54.00 61 GLY A C 4
ATOM 6390 O O . GLY A 1 61 ? 16.681 -18.460 6.456 1.00 41.35 61 GLY A O 4
ATOM 6394 N N . LEU A 1 62 ? 17.561 -19.672 4.777 1.00 44.44 62 LEU A N 4
ATOM 6395 C CA . LEU A 1 62 ? 16.284 -19.864 4.099 1.00 33.25 62 LEU A CA 4
ATOM 6396 C C . LEU A 1 62 ? 15.234 -20.411 5.062 1.00 2.52 62 LEU A C 4
ATOM 6397 O O . LEU A 1 62 ? 14.057 -20.062 4.975 1.00 44.22 62 LEU A O 4
ATOM 6413 N N . GLU A 1 63 ? 15.670 -21.267 5.981 1.00 71.13 63 GLU A N 4
ATOM 6414 C CA . GLU A 1 63 ? 14.767 -21.860 6.961 1.00 42.04 63 GLU A CA 4
ATOM 6415 C C . GLU A 1 63 ? 13.952 -20.783 7.671 1.00 70.12 63 GLU A C 4
ATOM 6416 O O . GLU A 1 63 ? 12.804 -21.010 8.056 1.00 22.11 63 GLU A O 4
ATOM 6428 N N . LEU A 1 64 ? 14.553 -19.611 7.841 1.00 11.31 64 LEU A N 4
ATOM 6429 C CA . LEU A 1 64 ? 13.884 -18.497 8.505 1.00 20.45 64 LEU A CA 4
ATOM 6430 C C . LEU A 1 64 ? 12.504 -18.254 7.904 1.00 73.22 64 LEU A C 4
ATOM 6431 O O . LEU A 1 64 ? 11.574 -17.848 8.602 1.00 23.21 64 LEU A O 4
ATOM 6447 N N . ILE A 1 65 ? 12.377 -18.507 6.605 1.00 1.15 65 ILE A N 4
ATOM 6448 C CA . ILE A 1 65 ? 11.109 -18.318 5.911 1.00 24.51 65 ILE A CA 4
ATOM 6449 C C . ILE A 1 65 ? 9.967 -19.001 6.657 1.00 45.42 65 ILE A C 4
ATOM 6450 O O . ILE A 1 65 ? 8.844 -18.499 6.686 1.00 42.14 65 ILE A O 4
ATOM 6466 N N . ALA A 1 66 ? 10.264 -20.147 7.261 1.00 53.13 66 ALA A N 4
ATOM 6467 C CA . ALA A 1 66 ? 9.263 -20.896 8.010 1.00 21.32 66 ALA A CA 4
ATOM 6468 C C . ALA A 1 66 ? 8.781 -20.107 9.223 1.00 72.32 66 ALA A C 4
ATOM 6469 O O . ALA A 1 66 ? 7.597 -20.130 9.559 1.00 42.41 66 ALA A O 4
ATOM 6476 N N . ALA A 1 67 ? 9.706 -19.411 9.876 1.00 35.30 67 ALA A N 4
ATOM 6477 C CA . ALA A 1 67 ? 9.374 -18.614 11.051 1.00 72.44 67 ALA A CA 4
ATOM 6478 C C . ALA A 1 67 ? 8.544 -17.393 10.669 1.00 31.30 67 ALA A C 4
ATOM 6479 O O . ALA A 1 67 ? 7.673 -16.961 11.425 1.00 12.00 67 ALA A O 4
ATOM 6486 N N . LEU A 1 68 ? 8.819 -16.841 9.493 1.00 45.31 68 LEU A N 4
ATOM 6487 C CA . LEU A 1 68 ? 8.098 -15.668 9.011 1.00 42.22 68 LEU A CA 4
ATOM 6488 C C . LEU A 1 68 ? 6.740 -16.061 8.438 1.00 44.02 68 LEU A C 4
ATOM 6489 O O . LEU A 1 68 ? 5.765 -15.321 8.564 1.00 35.10 68 LEU A O 4
ATOM 6505 N N . ARG A 1 69 ? 6.685 -17.231 7.810 1.00 43.13 69 ARG A N 4
ATOM 6506 C CA . ARG A 1 69 ? 5.447 -17.723 7.218 1.00 11.03 69 ARG A CA 4
ATOM 6507 C C . ARG A 1 69 ? 4.350 -17.841 8.273 1.00 63.42 69 ARG A C 4
ATOM 6508 O O . ARG A 1 69 ? 3.248 -17.323 8.096 1.00 4.42 69 ARG A O 4
ATOM 6529 N N . GLN A 1 70 ? 4.661 -18.528 9.368 1.00 42.51 70 GLN A N 4
ATOM 6530 C CA . GLN A 1 70 ? 3.701 -18.715 10.450 1.00 45.34 70 GLN A CA 4
ATOM 6531 C C . GLN A 1 70 ? 3.185 -17.373 10.957 1.00 12.42 70 GLN A C 4
ATOM 6532 O O . GLN A 1 70 ? 2.020 -17.248 11.338 1.00 1.50 70 GLN A O 4
ATOM 6546 N N . LEU A 1 71 ? 4.058 -16.371 10.961 1.00 72.35 71 LEU A N 4
ATOM 6547 C CA . LEU A 1 71 ? 3.690 -15.037 11.422 1.00 70.11 71 LEU A CA 4
ATOM 6548 C C . LEU A 1 71 ? 2.740 -14.363 10.437 1.00 33.14 71 LEU A C 4
ATOM 6549 O O . LEU A 1 71 ? 2.765 -14.649 9.240 1.00 12.04 71 LEU A O 4
ATOM 6565 N N . SER A 1 72 ? 1.904 -13.465 10.950 1.00 71.53 72 SER A N 4
ATOM 6566 C CA . SER A 1 72 ? 0.944 -12.751 10.116 1.00 60.41 72 SER A CA 4
ATOM 6567 C C . SER A 1 72 ? 1.500 -11.398 9.685 1.00 43.32 72 SER A C 4
ATOM 6568 O O . SER A 1 72 ? 0.764 -10.418 9.576 1.00 74.15 72 SER A O 4
ATOM 6576 N N . ALA A 1 73 ? 2.806 -11.352 9.441 1.00 10.05 73 ALA A N 4
ATOM 6577 C CA . ALA A 1 73 ? 3.462 -10.120 9.020 1.00 31.25 73 ALA A CA 4
ATOM 6578 C C . ALA A 1 73 ? 4.149 -10.298 7.671 1.00 52.33 73 ALA A C 4
ATOM 6579 O O . ALA A 1 73 ? 4.238 -9.358 6.880 1.00 14.11 73 ALA A O 4
ATOM 6586 N N . TYR A 1 74 ? 4.634 -11.507 7.413 1.00 34.35 74 TYR A N 4
ATOM 6587 C CA . TYR A 1 74 ? 5.316 -11.807 6.160 1.00 13.31 74 TYR A CA 4
ATOM 6588 C C . TYR A 1 74 ? 4.496 -12.774 5.311 1.00 11.32 74 TYR A C 4
ATOM 6589 O O . TYR A 1 74 ? 4.615 -12.797 4.087 1.00 41.43 74 TYR A O 4
ATOM 6607 N N . ALA A 1 75 ? 3.663 -13.571 5.972 1.00 11.22 75 ALA A N 4
ATOM 6608 C CA . ALA A 1 75 ? 2.821 -14.538 5.280 1.00 73.41 75 ALA A CA 4
ATOM 6609 C C . ALA A 1 75 ? 2.095 -13.893 4.105 1.00 51.45 75 ALA A C 4
ATOM 6610 O O . ALA A 1 75 ? 1.893 -14.522 3.066 1.00 43.13 75 ALA A O 4
ATOM 6617 N N . ASP A 1 76 ? 1.704 -12.635 4.276 1.00 42.44 76 ASP A N 4
ATOM 6618 C CA . ASP A 1 76 ? 1.001 -11.903 3.228 1.00 34.32 76 ASP A CA 4
ATOM 6619 C C . ASP A 1 76 ? 1.979 -11.375 2.184 1.00 53.33 76 ASP A C 4
ATOM 6620 O O . ASP A 1 76 ? 1.666 -11.324 0.993 1.00 24.25 76 ASP A O 4
ATOM 6629 N N . THR A 1 77 ? 3.165 -10.980 2.637 1.00 54.11 77 THR A N 4
ATOM 6630 C CA . THR A 1 77 ? 4.188 -10.453 1.743 1.00 53.22 77 THR A CA 4
ATOM 6631 C C . THR A 1 77 ? 4.476 -11.424 0.604 1.00 25.42 77 THR A C 4
ATOM 6632 O O . THR A 1 77 ? 4.787 -12.596 0.820 1.00 71.23 77 THR A O 4
ATOM 6643 N N . PRO A 1 78 ? 4.373 -10.929 -0.638 1.00 25.00 78 PRO A N 4
ATOM 6644 C CA . PRO A 1 78 ? 4.621 -11.737 -1.836 1.00 21.34 78 PRO A CA 4
ATOM 6645 C C . PRO A 1 78 ? 6.094 -12.099 -1.997 1.00 13.05 78 PRO A C 4
ATOM 6646 O O . PRO A 1 78 ? 6.867 -11.344 -2.587 1.00 73.23 78 PRO A O 4
ATOM 6657 N N . ILE A 1 79 ? 6.475 -13.257 -1.468 1.00 71.02 79 ILE A N 4
ATOM 6658 C CA . ILE A 1 79 ? 7.855 -13.718 -1.555 1.00 72.43 79 ILE A CA 4
ATOM 6659 C C . ILE A 1 79 ? 8.138 -14.352 -2.913 1.00 71.12 79 ILE A C 4
ATOM 6660 O O . ILE A 1 79 ? 7.310 -15.088 -3.452 1.00 52.42 79 ILE A O 4
ATOM 6676 N N . LEU A 1 80 ? 9.313 -14.064 -3.461 1.00 3.42 80 LEU A N 4
ATOM 6677 C CA . LEU A 1 80 ? 9.708 -14.607 -4.756 1.00 12.30 80 LEU A CA 4
ATOM 6678 C C . LEU A 1 80 ? 11.065 -15.298 -4.666 1.00 53.32 80 LEU A C 4
ATOM 6679 O O . LEU A 1 80 ? 12.074 -14.668 -4.349 1.00 20.11 80 LEU A O 4
ATOM 6695 N N . VAL A 1 81 ? 11.082 -16.596 -4.950 1.00 32.21 81 VAL A N 4
ATOM 6696 C CA . VAL A 1 81 ? 12.315 -17.372 -4.905 1.00 22.54 81 VAL A CA 4
ATOM 6697 C C . VAL A 1 81 ? 12.712 -17.855 -6.295 1.00 61.12 81 VAL A C 4
ATOM 6698 O O . VAL A 1 81 ? 11.856 -18.125 -7.139 1.00 10.32 81 VAL A O 4
ATOM 6711 N N . LEU A 1 82 ? 14.016 -17.963 -6.528 1.00 55.42 82 LEU A N 4
ATOM 6712 C CA . LEU A 1 82 ? 14.528 -18.414 -7.818 1.00 15.14 82 LEU A CA 4
ATOM 6713 C C . LEU A 1 82 ? 14.789 -19.916 -7.804 1.00 24.52 82 LEU A C 4
ATOM 6714 O O . LEU A 1 82 ? 15.088 -20.497 -6.759 1.00 42.43 82 LEU A O 4
ATOM 6730 N N . THR A 1 83 ? 14.677 -20.542 -8.971 1.00 63.43 83 THR A N 4
ATOM 6731 C CA . THR A 1 83 ? 14.903 -21.977 -9.094 1.00 73.02 83 THR A CA 4
ATOM 6732 C C . THR A 1 83 ? 15.807 -22.292 -10.281 1.00 13.15 83 THR A C 4
ATOM 6733 O O . THR A 1 83 ? 15.756 -21.618 -11.310 1.00 75.22 83 THR A O 4
ATOM 6744 N N . THR A 1 84 ? 16.635 -23.321 -10.131 1.00 1.01 84 THR A N 4
ATOM 6745 C CA . THR A 1 84 ? 17.551 -23.725 -11.190 1.00 21.01 84 THR A CA 4
ATOM 6746 C C . THR A 1 84 ? 16.947 -24.832 -12.047 1.00 2.24 84 THR A C 4
ATOM 6747 O O . THR A 1 84 ? 17.167 -24.882 -13.256 1.00 52.23 84 THR A O 4
ATOM 6758 N N . GLU A 1 85 ? 16.185 -25.717 -11.411 1.00 43.23 85 GLU A N 4
ATOM 6759 C CA . GLU A 1 85 ? 15.550 -26.823 -12.117 1.00 71.23 85 GLU A CA 4
ATOM 6760 C C . GLU A 1 85 ? 14.287 -26.356 -12.836 1.00 65.43 85 GLU A C 4
ATOM 6761 O O . GLU A 1 85 ? 14.253 -26.275 -14.063 1.00 71.24 85 GLU A O 4
ATOM 6773 N N . GLY A 1 86 ? 13.251 -26.051 -12.062 1.00 33.12 86 GLY A N 4
ATOM 6774 C CA . GLY A 1 86 ? 12.000 -25.597 -12.641 1.00 61.13 86 GLY A CA 4
ATOM 6775 C C . GLY A 1 86 ? 10.984 -26.714 -12.777 1.00 25.34 86 GLY A C 4
ATOM 6776 O O . GLY A 1 86 ? 10.262 -26.789 -13.770 1.00 40.44 86 GLY A O 4
ATOM 6780 N N . SER A 1 87 ? 10.930 -27.587 -11.775 1.00 52.33 87 SER A N 4
ATOM 6781 C CA . SER A 1 87 ? 9.999 -28.709 -11.789 1.00 70.13 87 SER A CA 4
ATOM 6782 C C . SER A 1 87 ? 8.947 -28.556 -10.695 1.00 20.21 87 SER A C 4
ATOM 6783 O O . SER A 1 87 ? 9.085 -27.725 -9.798 1.00 3.34 87 SER A O 4
ATOM 6791 N N . ASP A 1 88 ? 7.896 -29.364 -10.777 1.00 31.44 88 ASP A N 4
ATOM 6792 C CA . ASP A 1 88 ? 6.820 -29.321 -9.793 1.00 52.14 88 ASP A CA 4
ATOM 6793 C C . ASP A 1 88 ? 7.344 -29.651 -8.399 1.00 51.52 88 ASP A C 4
ATOM 6794 O O . ASP A 1 88 ? 6.997 -28.988 -7.422 1.00 51.42 88 ASP A O 4
ATOM 6803 N N . ALA A 1 89 ? 8.181 -30.680 -8.315 1.00 53.41 89 ALA A N 4
ATOM 6804 C CA . ALA A 1 89 ? 8.753 -31.097 -7.041 1.00 42.42 89 ALA A CA 4
ATOM 6805 C C . ALA A 1 89 ? 9.403 -29.921 -6.320 1.00 44.44 89 ALA A C 4
ATOM 6806 O O . ALA A 1 89 ? 9.271 -29.775 -5.105 1.00 44.40 89 ALA A O 4
ATOM 6813 N N . PHE A 1 90 ? 10.107 -29.084 -7.077 1.00 35.40 90 PHE A N 4
ATOM 6814 C CA . PHE A 1 90 ? 10.779 -27.922 -6.510 1.00 2.44 90 PHE A CA 4
ATOM 6815 C C . PHE A 1 90 ? 9.773 -26.969 -5.872 1.00 14.53 90 PHE A C 4
ATOM 6816 O O . PHE A 1 90 ? 10.011 -26.426 -4.792 1.00 60.24 90 PHE A O 4
ATOM 6833 N N . LYS A 1 91 ? 8.646 -26.769 -6.547 1.00 41.43 91 LYS A N 4
ATOM 6834 C CA . LYS A 1 91 ? 7.601 -25.882 -6.049 1.00 23.15 91 LYS A CA 4
ATOM 6835 C C . LYS A 1 91 ? 7.222 -26.240 -4.615 1.00 64.31 91 LYS A C 4
ATOM 6836 O O . LYS A 1 91 ? 6.936 -25.363 -3.801 1.00 41.22 91 LYS A O 4
ATOM 6855 N N . ALA A 1 92 ? 7.224 -27.534 -4.313 1.00 64.50 92 ALA A N 4
ATOM 6856 C CA . ALA A 1 92 ? 6.884 -28.008 -2.977 1.00 4.41 92 ALA A CA 4
ATOM 6857 C C . ALA A 1 92 ? 7.860 -27.466 -1.938 1.00 2.12 92 ALA A C 4
ATOM 6858 O O . ALA A 1 92 ? 7.473 -27.155 -0.812 1.00 22.43 92 ALA A O 4
ATOM 6865 N N . ALA A 1 93 ? 9.127 -27.356 -2.324 1.00 2.35 93 ALA A N 4
ATOM 6866 C CA . ALA A 1 93 ? 10.158 -26.850 -1.425 1.00 71.23 93 ALA A CA 4
ATOM 6867 C C . ALA A 1 93 ? 9.901 -25.392 -1.060 1.00 71.11 93 ALA A C 4
ATOM 6868 O O . ALA A 1 93 ? 9.744 -25.055 0.113 1.00 43.31 93 ALA A O 4
ATOM 6875 N N . ALA A 1 94 ? 9.860 -24.532 -2.072 1.00 55.12 94 ALA A N 4
ATOM 6876 C CA . ALA A 1 94 ? 9.620 -23.110 -1.857 1.00 62.21 94 ALA A CA 4
ATOM 6877 C C . ALA A 1 94 ? 8.365 -22.885 -1.020 1.00 65.13 94 ALA A C 4
ATOM 6878 O O . ALA A 1 94 ? 8.375 -22.106 -0.067 1.00 41.23 94 ALA A O 4
ATOM 6885 N N . ARG A 1 95 ? 7.287 -23.572 -1.383 1.00 11.30 95 ARG A N 4
ATOM 6886 C CA . ARG A 1 95 ? 6.024 -23.445 -0.666 1.00 53.33 95 ARG A CA 4
ATOM 6887 C C . ARG A 1 95 ? 6.143 -24.003 0.749 1.00 41.21 95 ARG A C 4
ATOM 6888 O O . ARG A 1 95 ? 5.541 -23.479 1.686 1.00 3.24 95 ARG A O 4
ATOM 6909 N N . ASP A 1 96 ? 6.923 -25.069 0.895 1.00 14.50 96 ASP A N 4
ATOM 6910 C CA . ASP A 1 96 ? 7.121 -25.698 2.195 1.00 5.25 96 ASP A CA 4
ATOM 6911 C C . ASP A 1 96 ? 7.819 -24.744 3.160 1.00 44.33 96 ASP A C 4
ATOM 6912 O O . ASP A 1 96 ? 7.464 -24.663 4.335 1.00 74.10 96 ASP A O 4
ATOM 6921 N N . ALA A 1 97 ? 8.816 -24.024 2.654 1.00 14.43 97 ALA A N 4
ATOM 6922 C CA . ALA A 1 97 ? 9.563 -23.075 3.470 1.00 12.33 97 ALA A CA 4
ATOM 6923 C C . ALA A 1 97 ? 8.675 -21.919 3.920 1.00 30.44 97 ALA A C 4
ATOM 6924 O O . ALA A 1 97 ? 8.800 -21.427 5.041 1.00 64.31 97 ALA A O 4
ATOM 6931 N N . GLY A 1 98 ? 7.777 -21.490 3.038 1.00 24.22 98 GLY A N 4
ATOM 6932 C CA . GLY A 1 98 ? 6.882 -20.395 3.364 1.00 64.14 98 GLY A CA 4
ATOM 6933 C C . GLY A 1 98 ? 6.932 -19.281 2.337 1.00 61.12 98 GLY A C 4
ATOM 6934 O O . GLY A 1 98 ? 6.821 -18.105 2.681 1.00 13.03 98 GLY A O 4
ATOM 6938 N N . ALA A 1 99 ? 7.102 -19.652 1.072 1.00 55.42 99 ALA A N 4
ATOM 6939 C CA . ALA A 1 99 ? 7.166 -18.675 -0.008 1.00 54.13 99 ALA A CA 4
ATOM 6940 C C . ALA A 1 99 ? 5.830 -18.575 -0.738 1.00 64.11 99 ALA A C 4
ATOM 6941 O O . ALA A 1 99 ? 4.985 -19.465 -0.633 1.00 41.43 99 ALA A O 4
ATOM 6948 N N . THR A 1 100 ? 5.645 -17.486 -1.478 1.00 64.21 100 THR A N 4
ATOM 6949 C CA . THR A 1 100 ? 4.412 -17.269 -2.224 1.00 22.31 100 THR A CA 4
ATOM 6950 C C . THR A 1 100 ? 4.573 -17.679 -3.683 1.00 41.24 100 THR A C 4
ATOM 6951 O O . THR A 1 100 ? 3.822 -18.511 -4.191 1.00 44.42 100 THR A O 4
ATOM 6962 N N . GLY A 1 101 ? 5.558 -17.089 -4.354 1.00 3.12 101 GLY A N 4
ATOM 6963 C CA . GLY A 1 101 ? 5.800 -17.406 -5.749 1.00 71.21 101 GLY A CA 4
ATOM 6964 C C . GLY A 1 101 ? 7.260 -17.697 -6.033 1.00 42.02 101 GLY A C 4
ATOM 6965 O O . GLY A 1 101 ? 8.129 -17.409 -5.210 1.00 13.04 101 GLY A O 4
ATOM 6969 N N . TRP A 1 102 ? 7.531 -18.270 -7.200 1.00 23.20 102 TRP A N 4
ATOM 6970 C CA . TRP A 1 102 ? 8.897 -18.602 -7.589 1.00 43.24 102 TRP A CA 4
ATOM 6971 C C . TRP A 1 102 ? 9.132 -18.297 -9.065 1.00 11.03 102 TRP A C 4
ATOM 6972 O O . TRP A 1 102 ? 8.184 -18.105 -9.826 1.00 53.44 102 TRP A O 4
ATOM 6993 N N . ILE A 1 103 ? 10.399 -18.255 -9.461 1.00 43.44 103 ILE A N 4
ATOM 6994 C CA . ILE A 1 103 ? 10.757 -17.974 -10.846 1.00 72.44 103 ILE A CA 4
ATOM 6995 C C . ILE A 1 103 ? 12.000 -18.754 -11.262 1.00 11.12 103 ILE A C 4
ATOM 6996 O O . ILE A 1 103 ? 12.677 -19.352 -10.426 1.00 73.13 103 ILE A O 4
ATOM 7012 N N . GLU A 1 104 ? 12.295 -18.740 -12.558 1.00 74.31 104 GLU A N 4
ATOM 7013 C CA . GLU A 1 104 ? 13.458 -19.446 -13.084 1.00 14.43 104 GLU A CA 4
ATOM 7014 C C . GLU A 1 104 ? 14.545 -18.462 -13.507 1.00 72.01 104 GLU A C 4
ATOM 7015 O O . GLU A 1 104 ? 14.471 -17.861 -14.579 1.00 2.40 104 GLU A O 4
ATOM 7027 N N . LYS A 1 105 ? 15.554 -18.303 -12.657 1.00 53.33 105 LYS A N 4
ATOM 7028 C CA . LYS A 1 105 ? 16.658 -17.394 -12.941 1.00 54.53 105 LYS A CA 4
ATOM 7029 C C . LYS A 1 105 ? 17.489 -17.898 -14.117 1.00 1.54 105 LYS A C 4
ATOM 7030 O O . LYS A 1 105 ? 17.515 -19.090 -14.424 1.00 2.54 105 LYS A O 4
ATOM 7049 N N . PRO A 1 106 ? 18.187 -16.971 -14.790 1.00 15.51 106 PRO A N 4
ATOM 7050 C CA . PRO A 1 106 ? 18.163 -15.549 -14.434 1.00 12.31 106 PRO A CA 4
ATOM 7051 C C . PRO A 1 106 ? 16.817 -14.898 -14.737 1.00 5.33 106 PRO A C 4
ATOM 7052 O O . PRO A 1 106 ? 15.980 -15.476 -15.430 1.00 41.53 106 PRO A O 4
ATOM 7063 N N . ILE A 1 107 ? 16.617 -13.693 -14.213 1.00 22.10 107 ILE A N 4
ATOM 7064 C CA . ILE A 1 107 ? 15.374 -12.964 -14.429 1.00 52.23 107 ILE A CA 4
ATOM 7065 C C . ILE A 1 107 ? 15.619 -11.681 -15.216 1.00 12.31 107 ILE A C 4
ATOM 7066 O O . ILE A 1 107 ? 16.684 -11.071 -15.113 1.00 74.34 107 ILE A O 4
ATOM 7082 N N . ASP A 1 108 ? 14.626 -11.275 -16.000 1.00 32.14 108 ASP A N 4
ATOM 7083 C CA . ASP A 1 108 ? 14.732 -10.062 -16.802 1.00 73.11 108 ASP A CA 4
ATOM 7084 C C . ASP A 1 108 ? 14.248 -8.847 -16.017 1.00 3.03 108 ASP A C 4
ATOM 7085 O O . ASP A 1 108 ? 13.486 -8.961 -15.056 1.00 45.13 108 ASP A O 4
ATOM 7094 N N . PRO A 1 109 ? 14.701 -7.655 -16.432 1.00 44.12 109 PRO A N 4
ATOM 7095 C CA . PRO A 1 109 ? 14.329 -6.396 -15.781 1.00 55.51 109 PRO A CA 4
ATOM 7096 C C . PRO A 1 109 ? 12.867 -6.032 -16.017 1.00 14.23 109 PRO A C 4
ATOM 7097 O O . PRO A 1 109 ? 12.203 -5.485 -15.137 1.00 22.14 109 PRO A O 4
ATOM 7108 N N . GLY A 1 110 ? 12.370 -6.340 -17.211 1.00 53.40 110 GLY A N 4
ATOM 7109 C CA . GLY A 1 110 ? 10.989 -6.038 -17.540 1.00 50.23 110 GLY A CA 4
ATOM 7110 C C . GLY A 1 110 ? 10.011 -6.956 -16.835 1.00 73.32 110 GLY A C 4
ATOM 7111 O O . GLY A 1 110 ? 8.949 -6.520 -16.389 1.00 65.10 110 GLY A O 4
ATOM 7115 N N . VAL A 1 111 ? 10.367 -8.233 -16.735 1.00 72.13 111 VAL A N 4
ATOM 7116 C CA . VAL A 1 111 ? 9.512 -9.216 -16.080 1.00 63.11 111 VAL A CA 4
ATOM 7117 C C . VAL A 1 111 ? 9.430 -8.960 -14.579 1.00 44.25 111 VAL A C 4
ATOM 7118 O O . VAL A 1 111 ? 8.345 -8.958 -13.997 1.00 41.10 111 VAL A O 4
ATOM 7131 N N . LEU A 1 112 ? 10.584 -8.743 -13.958 1.00 65.32 112 LEU A N 4
ATOM 7132 C CA . LEU A 1 112 ? 10.644 -8.485 -12.524 1.00 4.33 112 LEU A CA 4
ATOM 7133 C C . LEU A 1 112 ? 9.741 -7.317 -12.143 1.00 14.43 112 LEU A C 4
ATOM 7134 O O . LEU A 1 112 ? 8.879 -7.442 -11.272 1.00 25.51 112 LEU A O 4
ATOM 7150 N N . VAL A 1 113 ? 9.941 -6.180 -12.802 1.00 61.14 113 VAL A N 4
ATOM 7151 C CA . VAL A 1 113 ? 9.142 -4.990 -12.536 1.00 23.05 113 VAL A CA 4
ATOM 7152 C C . VAL A 1 113 ? 7.652 -5.297 -12.625 1.00 73.24 113 VAL A C 4
ATOM 7153 O O . VAL A 1 113 ? 6.847 -4.738 -11.881 1.00 23.12 113 VAL A O 4
ATOM 7166 N N . GLU A 1 114 ? 7.291 -6.190 -13.542 1.00 42.11 114 GLU A N 4
ATOM 7167 C CA . GLU A 1 114 ? 5.896 -6.571 -13.729 1.00 62.01 114 GLU A CA 4
ATOM 7168 C C . GLU A 1 114 ? 5.396 -7.401 -12.550 1.00 62.23 114 GLU A C 4
ATOM 7169 O O . GLU A 1 114 ? 4.246 -7.273 -12.130 1.00 13.05 114 GLU A O 4
ATOM 7181 N N . LEU A 1 115 ? 6.268 -8.253 -12.022 1.00 43.31 115 LEU A N 4
ATOM 7182 C CA . LEU A 1 115 ? 5.917 -9.105 -10.892 1.00 34.32 115 LEU A CA 4
ATOM 7183 C C . LEU A 1 115 ? 5.644 -8.271 -9.644 1.00 45.13 115 LEU A C 4
ATOM 7184 O O . LEU A 1 115 ? 4.761 -8.593 -8.850 1.00 22.15 115 LEU A O 4
ATOM 7200 N N . VAL A 1 116 ? 6.408 -7.195 -9.480 1.00 21.33 116 VAL A N 4
ATOM 7201 C CA . VAL A 1 116 ? 6.247 -6.312 -8.331 1.00 23.12 116 VAL A CA 4
ATOM 7202 C C . VAL A 1 116 ? 5.149 -5.284 -8.578 1.00 4.42 116 VAL A C 4
ATOM 7203 O O . VAL A 1 116 ? 4.431 -4.895 -7.658 1.00 14.04 116 VAL A O 4
ATOM 7216 N N . ALA A 1 117 ? 5.026 -4.847 -9.827 1.00 14.32 117 ALA A N 4
ATOM 7217 C CA . ALA A 1 117 ? 4.013 -3.865 -10.196 1.00 4.12 117 ALA A CA 4
ATOM 7218 C C . ALA A 1 117 ? 2.627 -4.307 -9.739 1.00 4.14 117 ALA A C 4
ATOM 7219 O O . ALA A 1 117 ? 1.922 -3.566 -9.053 1.00 2.12 117 ALA A O 4
ATOM 7226 N N . THR A 1 118 ? 2.241 -5.520 -10.123 1.00 40.52 118 THR A N 4
ATOM 7227 C CA . THR A 1 118 ? 0.939 -6.059 -9.754 1.00 74.54 118 THR A CA 4
ATOM 7228 C C . THR A 1 118 ? 0.703 -5.948 -8.253 1.00 35.55 118 THR A C 4
ATOM 7229 O O . THR A 1 118 ? -0.426 -5.744 -7.804 1.00 55.15 118 THR A O 4
ATOM 7240 N N . LEU A 1 119 ? 1.774 -6.084 -7.479 1.00 13.34 119 LEU A N 4
ATOM 7241 C CA . LEU A 1 119 ? 1.683 -5.998 -6.025 1.00 42.41 119 LEU A CA 4
ATOM 7242 C C . LEU A 1 119 ? 1.649 -4.543 -5.567 1.00 24.22 119 LEU A C 4
ATOM 7243 O O . LEU A 1 119 ? 0.965 -4.202 -4.602 1.00 50.44 119 LEU A O 4
ATOM 7259 N N . SER A 1 120 ? 2.391 -3.690 -6.266 1.00 63.31 120 SER A N 4
ATOM 7260 C CA . SER A 1 120 ? 2.448 -2.272 -5.930 1.00 74.51 120 SER A CA 4
ATOM 7261 C C . SER A 1 120 ? 1.094 -1.607 -6.156 1.00 15.45 120 SER A C 4
ATOM 7262 O O . SER A 1 120 ? 0.642 -0.804 -5.340 1.00 10.42 120 SER A O 4
ATOM 7270 N N . GLU A 1 121 ? 0.452 -1.947 -7.269 1.00 34.13 121 GLU A N 4
ATOM 7271 C CA . GLU A 1 121 ? -0.850 -1.382 -7.602 1.00 55.32 121 GLU A CA 4
ATOM 7272 C C . GLU A 1 121 ? -1.969 -2.373 -7.294 1.00 71.04 121 GLU A C 4
ATOM 7273 O O . GLU A 1 121 ? -1.764 -3.586 -7.252 1.00 64.25 121 GLU A O 4
ATOM 7285 N N . PRO A 1 122 ? -3.182 -1.845 -7.073 1.00 32.51 122 PRO A N 4
ATOM 7286 C CA . PRO A 1 122 ? -4.358 -2.665 -6.765 1.00 22.31 122 PRO A CA 4
ATOM 7287 C C . PRO A 1 122 ? -4.824 -3.483 -7.964 1.00 75.22 122 PRO A C 4
ATOM 7288 O O . PRO A 1 122 ? -4.144 -3.546 -8.988 1.00 2.35 122 PRO A O 4
ATOM 7299 N N . ALA A 1 123 ? -5.990 -4.108 -7.831 1.00 24.51 123 ALA A N 4
ATOM 7300 C CA . ALA A 1 123 ? -6.548 -4.920 -8.905 1.00 31.41 123 ALA A CA 4
ATOM 7301 C C . ALA A 1 123 ? -6.614 -4.134 -10.210 1.00 20.41 123 ALA A C 4
ATOM 7302 O O . ALA A 1 123 ? -6.783 -2.915 -10.203 1.00 61.54 123 ALA A O 4
ATOM 7309 N N . ALA A 1 124 ? -6.479 -4.840 -11.328 1.00 22.21 124 ALA A N 4
ATOM 7310 C CA . ALA A 1 124 ? -6.524 -4.208 -12.641 1.00 33.25 124 ALA A CA 4
ATOM 7311 C C . ALA A 1 124 ? -6.503 -5.251 -13.753 1.00 33.01 124 ALA A C 4
ATOM 7312 O O . ALA A 1 124 ? -5.706 -5.162 -14.685 1.00 43.42 124 ALA A O 4
ATOM 7319 N N . ASN A 1 125 ? -7.385 -6.240 -13.647 1.00 40.04 125 ASN A N 4
ATOM 7320 C CA . ASN A 1 125 ? -7.466 -7.301 -14.645 1.00 33.14 125 ASN A CA 4
ATOM 7321 C C . ASN A 1 125 ? -7.781 -6.729 -16.023 1.00 51.24 125 ASN A C 4
ATOM 7322 O O . ASN A 1 125 ? -8.771 -6.020 -16.200 1.00 53.33 125 ASN A O 4
ATOM 7333 N N . MET A 1 1 ? 0.899 -1.054 -0.420 1.00 63.23 1 MET A N 5
ATOM 7334 C CA . MET A 1 1 ? 1.799 -0.199 -1.186 1.00 23.33 1 MET A CA 5
ATOM 7335 C C . MET A 1 1 ? 3.253 -0.603 -0.963 1.00 23.11 1 MET A C 5
ATOM 7336 O O . MET A 1 1 ? 3.687 -0.793 0.174 1.00 41.32 1 MET A O 5
ATOM 7350 N N . ILE A 1 2 ? 4.000 -0.733 -2.054 1.00 24.10 2 ILE A N 5
ATOM 7351 C CA . ILE A 1 2 ? 5.405 -1.114 -1.976 1.00 43.43 2 ILE A CA 5
ATOM 7352 C C . ILE A 1 2 ? 6.250 0.017 -1.400 1.00 1.53 2 ILE A C 5
ATOM 7353 O O . ILE A 1 2 ? 6.169 1.159 -1.853 1.00 4.31 2 ILE A O 5
ATOM 7369 N N . ARG A 1 3 ? 7.062 -0.308 -0.399 1.00 35.41 3 ARG A N 5
ATOM 7370 C CA . ARG A 1 3 ? 7.922 0.680 0.240 1.00 43.04 3 ARG A CA 5
ATOM 7371 C C . ARG A 1 3 ? 9.393 0.313 0.065 1.00 2.53 3 ARG A C 5
ATOM 7372 O O . ARG A 1 3 ? 10.218 1.158 -0.288 1.00 33.44 3 ARG A O 5
ATOM 7393 N N . THR A 1 4 ? 9.716 -0.952 0.316 1.00 44.43 4 THR A N 5
ATOM 7394 C CA . THR A 1 4 ? 11.087 -1.430 0.188 1.00 1.14 4 THR A CA 5
ATOM 7395 C C . THR A 1 4 ? 11.133 -2.792 -0.494 1.00 20.31 4 THR A C 5
ATOM 7396 O O . THR A 1 4 ? 10.122 -3.490 -0.576 1.00 32.14 4 THR A O 5
ATOM 7407 N N . ILE A 1 5 ? 12.311 -3.165 -0.982 1.00 24.15 5 ILE A N 5
ATOM 7408 C CA . ILE A 1 5 ? 12.488 -4.446 -1.655 1.00 43.42 5 ILE A CA 5
ATOM 7409 C C . ILE A 1 5 ? 13.848 -5.055 -1.330 1.00 11.31 5 ILE A C 5
ATOM 7410 O O . ILE A 1 5 ? 14.831 -4.338 -1.136 1.00 30.43 5 ILE A O 5
ATOM 7426 N N . LEU A 1 6 ? 13.897 -6.381 -1.274 1.00 4.03 6 LEU A N 5
ATOM 7427 C CA . LEU A 1 6 ? 15.138 -7.088 -0.974 1.00 34.21 6 LEU A CA 5
ATOM 7428 C C . LEU A 1 6 ? 15.416 -8.166 -2.017 1.00 51.31 6 LEU A C 5
ATOM 7429 O O . LEU A 1 6 ? 14.520 -8.914 -2.405 1.00 35.53 6 LEU A O 5
ATOM 7445 N N . ALA A 1 7 ? 16.665 -8.239 -2.466 1.00 34.00 7 ALA A N 5
ATOM 7446 C CA . ALA A 1 7 ? 17.062 -9.228 -3.461 1.00 0.52 7 ALA A CA 5
ATOM 7447 C C . ALA A 1 7 ? 18.345 -9.939 -3.045 1.00 61.24 7 ALA A C 5
ATOM 7448 O O . ALA A 1 7 ? 19.232 -9.336 -2.441 1.00 25.30 7 ALA A O 5
ATOM 7455 N N . ILE A 1 8 ? 18.436 -11.224 -3.373 1.00 1.25 8 ILE A N 5
ATOM 7456 C CA . ILE A 1 8 ? 19.611 -12.017 -3.033 1.00 42.43 8 ILE A CA 5
ATOM 7457 C C . ILE A 1 8 ? 19.969 -12.979 -4.160 1.00 61.25 8 ILE A C 5
ATOM 7458 O O . ILE A 1 8 ? 19.226 -13.917 -4.449 1.00 33.30 8 ILE A O 5
ATOM 7474 N N . ASP A 1 9 ? 21.113 -12.742 -4.793 1.00 53.51 9 ASP A N 5
ATOM 7475 C CA . ASP A 1 9 ? 21.572 -13.589 -5.887 1.00 74.25 9 ASP A CA 5
ATOM 7476 C C . ASP A 1 9 ? 23.094 -13.691 -5.894 1.00 73.23 9 ASP A C 5
ATOM 7477 O O . ASP A 1 9 ? 23.776 -12.996 -5.142 1.00 13.54 9 ASP A O 5
ATOM 7486 N N . ASP A 1 10 ? 23.619 -14.563 -6.748 1.00 22.02 10 ASP A N 5
ATOM 7487 C CA . ASP A 1 10 ? 25.061 -14.756 -6.853 1.00 32.53 10 ASP A CA 5
ATOM 7488 C C . ASP A 1 10 ? 25.585 -14.227 -8.184 1.00 13.42 10 ASP A C 5
ATOM 7489 O O . ASP A 1 10 ? 25.835 -14.994 -9.114 1.00 15.35 10 ASP A O 5
ATOM 7498 N N . SER A 1 11 ? 25.748 -12.910 -8.268 1.00 74.11 11 SER A N 5
ATOM 7499 C CA . SER A 1 11 ? 26.237 -12.277 -9.487 1.00 40.01 11 SER A CA 5
ATOM 7500 C C . SER A 1 11 ? 26.333 -10.764 -9.313 1.00 22.34 11 SER A C 5
ATOM 7501 O O . SER A 1 11 ? 25.320 -10.078 -9.182 1.00 42.01 11 SER A O 5
ATOM 7509 N N . ALA A 1 12 ? 27.559 -10.252 -9.311 1.00 65.04 12 ALA A N 5
ATOM 7510 C CA . ALA A 1 12 ? 27.789 -8.821 -9.155 1.00 65.21 12 ALA A CA 5
ATOM 7511 C C . ALA A 1 12 ? 26.943 -8.019 -10.138 1.00 3.44 12 ALA A C 5
ATOM 7512 O O . ALA A 1 12 ? 26.233 -7.091 -9.749 1.00 32.04 12 ALA A O 5
ATOM 7519 N N . THR A 1 13 ? 27.024 -8.381 -11.414 1.00 41.54 13 THR A N 5
ATOM 7520 C CA . THR A 1 13 ? 26.267 -7.693 -12.453 1.00 64.00 13 THR A CA 5
ATOM 7521 C C . THR A 1 13 ? 24.777 -7.687 -12.134 1.00 53.14 13 THR A C 5
ATOM 7522 O O . THR A 1 13 ? 24.073 -6.722 -12.431 1.00 41.20 13 THR A O 5
ATOM 7533 N N . MET A 1 14 ? 24.301 -8.770 -11.528 1.00 5.10 14 MET A N 5
ATOM 7534 C CA . MET A 1 14 ? 22.893 -8.887 -11.167 1.00 63.44 14 MET A CA 5
ATOM 7535 C C . MET A 1 14 ? 22.544 -7.939 -10.025 1.00 31.44 14 MET A C 5
ATOM 7536 O O . MET A 1 14 ? 21.568 -7.193 -10.101 1.00 73.23 14 MET A O 5
ATOM 7550 N N . ARG A 1 15 ? 23.347 -7.974 -8.966 1.00 73.50 15 ARG A N 5
ATOM 7551 C CA . ARG A 1 15 ? 23.121 -7.119 -7.807 1.00 74.41 15 ARG A CA 5
ATOM 7552 C C . ARG A 1 15 ? 23.038 -5.653 -8.221 1.00 71.11 15 ARG A C 5
ATOM 7553 O O . ARG A 1 15 ? 22.291 -4.873 -7.632 1.00 11.32 15 ARG A O 5
ATOM 7574 N N . ALA A 1 16 ? 23.811 -5.286 -9.238 1.00 71.21 16 ALA A N 5
ATOM 7575 C CA . ALA A 1 16 ? 23.824 -3.915 -9.732 1.00 11.22 16 ALA A CA 5
ATOM 7576 C C . ALA A 1 16 ? 22.658 -3.662 -10.681 1.00 15.01 16 ALA A C 5
ATOM 7577 O O . ALA A 1 16 ? 22.092 -2.568 -10.708 1.00 34.20 16 ALA A O 5
ATOM 7584 N N . LEU A 1 17 ? 22.303 -4.679 -11.459 1.00 11.32 17 LEU A N 5
ATOM 7585 C CA . LEU A 1 17 ? 21.203 -4.566 -12.411 1.00 23.41 17 LEU A CA 5
ATOM 7586 C C . LEU A 1 17 ? 19.860 -4.521 -11.689 1.00 24.31 17 LEU A C 5
ATOM 7587 O O . LEU A 1 17 ? 19.132 -3.531 -11.770 1.00 64.05 17 LEU A O 5
ATOM 7603 N N . LEU A 1 18 ? 19.539 -5.598 -10.981 1.00 31.31 18 LEU A N 5
ATOM 7604 C CA . LEU A 1 18 ? 18.284 -5.681 -10.242 1.00 30.53 18 LEU A CA 5
ATOM 7605 C C . LEU A 1 18 ? 18.102 -4.466 -9.339 1.00 3.43 18 LEU A C 5
ATOM 7606 O O . LEU A 1 18 ? 16.986 -3.981 -9.149 1.00 42.15 18 LEU A O 5
ATOM 7622 N N . HIS A 1 19 ? 19.207 -3.976 -8.785 1.00 0.12 19 HIS A N 5
ATOM 7623 C CA . HIS A 1 19 ? 19.170 -2.814 -7.904 1.00 21.24 19 HIS A CA 5
ATOM 7624 C C . HIS A 1 19 ? 18.778 -1.558 -8.676 1.00 71.43 19 HIS A C 5
ATOM 7625 O O . HIS A 1 19 ? 18.049 -0.708 -8.168 1.00 13.52 19 HIS A O 5
ATOM 7639 N N . ALA A 1 20 ? 19.268 -1.450 -9.907 1.00 54.31 20 ALA A N 5
ATOM 7640 C CA . ALA A 1 20 ? 18.967 -0.299 -10.750 1.00 3.02 20 ALA A CA 5
ATOM 7641 C C . ALA A 1 20 ? 17.558 -0.393 -11.325 1.00 44.15 20 ALA A C 5
ATOM 7642 O O . ALA A 1 20 ? 16.815 0.589 -11.340 1.00 32.25 20 ALA A O 5
ATOM 7649 N N . THR A 1 21 ? 17.196 -1.580 -11.801 1.00 62.42 21 THR A N 5
ATOM 7650 C CA . THR A 1 21 ? 15.877 -1.802 -12.380 1.00 22.00 21 THR A CA 5
ATOM 7651 C C . THR A 1 21 ? 14.778 -1.305 -11.449 1.00 15.23 21 THR A C 5
ATOM 7652 O O . THR A 1 21 ? 13.815 -0.674 -11.889 1.00 21.33 21 THR A O 5
ATOM 7663 N N . LEU A 1 22 ? 14.926 -1.591 -10.160 1.00 71.10 22 LEU A N 5
ATOM 7664 C CA . LEU A 1 22 ? 13.945 -1.172 -9.165 1.00 53.22 22 LEU A CA 5
ATOM 7665 C C . LEU A 1 22 ? 14.212 0.258 -8.706 1.00 54.11 22 LEU A C 5
ATOM 7666 O O . LEU A 1 22 ? 13.282 1.015 -8.429 1.00 50.32 22 LEU A O 5
ATOM 7682 N N . ALA A 1 23 ? 15.488 0.621 -8.630 1.00 12.02 23 ALA A N 5
ATOM 7683 C CA . ALA A 1 23 ? 15.877 1.961 -8.209 1.00 0.13 23 ALA A CA 5
ATOM 7684 C C . ALA A 1 23 ? 15.221 3.024 -9.084 1.00 21.30 23 ALA A C 5
ATOM 7685 O O . ALA A 1 23 ? 14.562 3.933 -8.582 1.00 15.14 23 ALA A O 5
ATOM 7692 N N . GLN A 1 24 ? 15.408 2.902 -10.394 1.00 52.33 24 GLN A N 5
ATOM 7693 C CA . GLN A 1 24 ? 14.835 3.854 -11.339 1.00 12.25 24 GLN A CA 5
ATOM 7694 C C . GLN A 1 24 ? 13.324 3.959 -11.157 1.00 2.04 24 GLN A C 5
ATOM 7695 O O . GLN A 1 24 ? 12.740 5.028 -11.335 1.00 65.55 24 GLN A O 5
ATOM 7709 N N . ALA A 1 25 ? 12.697 2.843 -10.801 1.00 21.35 25 ALA A N 5
ATOM 7710 C CA . ALA A 1 25 ? 11.255 2.810 -10.593 1.00 32.30 25 ALA A CA 5
ATOM 7711 C C . ALA A 1 25 ? 10.858 3.626 -9.367 1.00 73.44 25 ALA A C 5
ATOM 7712 O O . ALA A 1 25 ? 9.706 4.036 -9.229 1.00 43.34 25 ALA A O 5
ATOM 7719 N N . GLY A 1 26 ? 11.819 3.856 -8.479 1.00 4.44 26 GLY A N 5
ATOM 7720 C CA . GLY A 1 26 ? 11.549 4.622 -7.275 1.00 64.35 26 GLY A CA 5
ATOM 7721 C C . GLY A 1 26 ? 11.567 3.763 -6.026 1.00 43.42 26 GLY A C 5
ATOM 7722 O O . GLY A 1 26 ? 11.943 4.229 -4.950 1.00 64.12 26 GLY A O 5
ATOM 7726 N N . TYR A 1 27 ? 11.158 2.508 -6.167 1.00 65.55 27 TYR A N 5
ATOM 7727 C CA . TYR A 1 27 ? 11.125 1.583 -5.040 1.00 40.33 27 TYR A CA 5
ATOM 7728 C C . TYR A 1 27 ? 12.469 1.554 -4.319 1.00 42.53 27 TYR A C 5
ATOM 7729 O O . TYR A 1 27 ? 13.510 1.835 -4.913 1.00 12.41 27 TYR A O 5
ATOM 7747 N N . GLU A 1 28 ? 12.437 1.212 -3.035 1.00 64.02 28 GLU A N 5
ATOM 7748 C CA . GLU A 1 28 ? 13.653 1.146 -2.232 1.00 50.44 28 GLU A CA 5
ATOM 7749 C C . GLU A 1 28 ? 14.203 -0.276 -2.194 1.00 23.43 28 GLU A C 5
ATOM 7750 O O . GLU A 1 28 ? 14.060 -0.982 -1.195 1.00 64.43 28 GLU A O 5
ATOM 7762 N N . VAL A 1 29 ? 14.833 -0.691 -3.289 1.00 32.24 29 VAL A N 5
ATOM 7763 C CA . VAL A 1 29 ? 15.405 -2.029 -3.381 1.00 3.12 29 VAL A CA 5
ATOM 7764 C C . VAL A 1 29 ? 16.801 -2.073 -2.768 1.00 53.14 29 VAL A C 5
ATOM 7765 O O . VAL A 1 29 ? 17.569 -1.117 -2.876 1.00 42.41 29 VAL A O 5
ATOM 7778 N N . THR A 1 30 ? 17.124 -3.190 -2.125 1.00 33.43 30 THR A N 5
ATOM 7779 C CA . THR A 1 30 ? 18.427 -3.360 -1.494 1.00 14.21 30 THR A CA 5
ATOM 7780 C C . THR A 1 30 ? 18.954 -4.776 -1.693 1.00 71.12 30 THR A C 5
ATOM 7781 O O . THR A 1 30 ? 18.211 -5.749 -1.569 1.00 35.54 30 THR A O 5
ATOM 7792 N N . VAL A 1 31 ? 20.242 -4.885 -2.003 1.00 1.01 31 VAL A N 5
ATOM 7793 C CA . VAL A 1 31 ? 20.870 -6.183 -2.218 1.00 33.34 31 VAL A CA 5
ATOM 7794 C C . VAL A 1 31 ? 21.570 -6.671 -0.954 1.00 42.24 31 VAL A C 5
ATOM 7795 O O . VAL A 1 31 ? 21.851 -5.888 -0.047 1.00 33.52 31 VAL A O 5
ATOM 7808 N N . ALA A 1 32 ? 21.851 -7.969 -0.903 1.00 53.23 32 ALA A N 5
ATOM 7809 C CA . ALA A 1 32 ? 22.521 -8.561 0.248 1.00 41.23 32 ALA A CA 5
ATOM 7810 C C . ALA A 1 32 ? 23.738 -9.373 -0.183 1.00 52.34 32 ALA A C 5
ATOM 7811 O O . ALA A 1 32 ? 24.073 -9.426 -1.366 1.00 74.33 32 ALA A O 5
ATOM 7818 N N . ALA A 1 33 ? 24.396 -10.003 0.784 1.00 2.52 33 ALA A N 5
ATOM 7819 C CA . ALA A 1 33 ? 25.575 -10.813 0.504 1.00 41.40 33 ALA A CA 5
ATOM 7820 C C . ALA A 1 33 ? 25.206 -12.284 0.348 1.00 53.23 33 ALA A C 5
ATOM 7821 O O . ALA A 1 33 ? 25.798 -13.000 -0.460 1.00 54.11 33 ALA A O 5
ATOM 7828 N N . ASP A 1 34 ? 24.225 -12.729 1.126 1.00 40.53 34 ASP A N 5
ATOM 7829 C CA . ASP A 1 34 ? 23.776 -14.115 1.073 1.00 25.13 34 ASP A CA 5
ATOM 7830 C C . ASP A 1 34 ? 22.312 -14.228 1.485 1.00 20.51 34 ASP A C 5
ATOM 7831 O O . ASP A 1 34 ? 21.768 -13.335 2.133 1.00 20.53 34 ASP A O 5
ATOM 7840 N N . GLY A 1 35 ? 21.679 -15.333 1.103 1.00 74.31 35 GLY A N 5
ATOM 7841 C CA . GLY A 1 35 ? 20.283 -15.543 1.440 1.00 13.52 35 GLY A CA 5
ATOM 7842 C C . GLY A 1 35 ? 20.010 -15.361 2.920 1.00 25.43 35 GLY A C 5
ATOM 7843 O O . GLY A 1 35 ? 18.923 -14.938 3.310 1.00 50.40 35 GLY A O 5
ATOM 7847 N N . GLU A 1 36 ? 21.000 -15.685 3.747 1.00 44.25 36 GLU A N 5
ATOM 7848 C CA . GLU A 1 36 ? 20.860 -15.557 5.192 1.00 22.43 36 GLU A CA 5
ATOM 7849 C C . GLU A 1 36 ? 20.919 -14.093 5.618 1.00 62.13 36 GLU A C 5
ATOM 7850 O O . GLU A 1 36 ? 20.091 -13.629 6.400 1.00 34.35 36 GLU A O 5
ATOM 7862 N N . ALA A 1 37 ? 21.905 -13.371 5.096 1.00 5.14 37 ALA A N 5
ATOM 7863 C CA . ALA A 1 37 ? 22.073 -11.960 5.420 1.00 14.43 37 ALA A CA 5
ATOM 7864 C C . ALA A 1 37 ? 20.831 -11.159 5.042 1.00 0.15 37 ALA A C 5
ATOM 7865 O O . ALA A 1 37 ? 20.465 -10.203 5.725 1.00 21.35 37 ALA A O 5
ATOM 7872 N N . GLY A 1 38 ? 20.187 -11.555 3.949 1.00 73.21 38 GLY A N 5
ATOM 7873 C CA . GLY A 1 38 ? 18.993 -10.863 3.499 1.00 4.40 38 GLY A CA 5
ATOM 7874 C C . GLY A 1 38 ? 17.769 -11.228 4.314 1.00 32.40 38 GLY A C 5
ATOM 7875 O O . GLY A 1 38 ? 16.993 -10.357 4.708 1.00 63.00 38 GLY A O 5
ATOM 7879 N N . PHE A 1 39 ? 17.593 -12.521 4.567 1.00 74.13 39 PHE A N 5
ATOM 7880 C CA . PHE A 1 39 ? 16.452 -13.001 5.338 1.00 53.31 39 PHE A CA 5
ATOM 7881 C C . PHE A 1 39 ? 16.533 -12.523 6.785 1.00 44.54 39 PHE A C 5
ATOM 7882 O O . PHE A 1 39 ? 15.554 -12.028 7.342 1.00 12.44 39 PHE A O 5
ATOM 7899 N N . ASP A 1 40 ? 17.708 -12.675 7.386 1.00 0.31 40 ASP A N 5
ATOM 7900 C CA . ASP A 1 40 ? 17.919 -12.259 8.768 1.00 42.53 40 ASP A CA 5
ATOM 7901 C C . ASP A 1 40 ? 17.487 -10.810 8.971 1.00 50.32 40 ASP A C 5
ATOM 7902 O O . ASP A 1 40 ? 16.903 -10.463 9.998 1.00 31.15 40 ASP A O 5
ATOM 7911 N N . LEU A 1 41 ? 17.778 -9.967 7.986 1.00 64.20 41 LEU A N 5
ATOM 7912 C CA . LEU A 1 41 ? 17.421 -8.555 8.057 1.00 52.44 41 LEU A CA 5
ATOM 7913 C C . LEU A 1 41 ? 15.974 -8.337 7.625 1.00 10.05 41 LEU A C 5
ATOM 7914 O O . LEU A 1 41 ? 15.289 -7.453 8.139 1.00 3.21 41 LEU A O 5
ATOM 7930 N N . ALA A 1 42 ? 15.515 -9.151 6.680 1.00 12.34 42 ALA A N 5
ATOM 7931 C CA . ALA A 1 42 ? 14.148 -9.050 6.183 1.00 2.05 42 ALA A CA 5
ATOM 7932 C C . ALA A 1 42 ? 13.141 -9.133 7.326 1.00 62.25 42 ALA A C 5
ATOM 7933 O O . ALA A 1 42 ? 12.025 -8.625 7.220 1.00 63.11 42 ALA A O 5
ATOM 7940 N N . ALA A 1 43 ? 13.542 -9.778 8.416 1.00 5.44 43 ALA A N 5
ATOM 7941 C CA . ALA A 1 43 ? 12.675 -9.926 9.578 1.00 2.05 43 ALA A CA 5
ATOM 7942 C C . ALA A 1 43 ? 12.762 -8.705 10.488 1.00 40.23 43 ALA A C 5
ATOM 7943 O O . ALA A 1 43 ? 11.812 -8.379 11.200 1.00 11.12 43 ALA A O 5
ATOM 7950 N N . THR A 1 44 ? 13.908 -8.032 10.460 1.00 43.15 44 THR A N 5
ATOM 7951 C CA . THR A 1 44 ? 14.120 -6.848 11.282 1.00 12.24 44 THR A CA 5
ATOM 7952 C C . THR A 1 44 ? 13.615 -5.593 10.580 1.00 50.31 44 THR A C 5
ATOM 7953 O O . THR A 1 44 ? 13.228 -4.619 11.227 1.00 42.20 44 THR A O 5
ATOM 7964 N N . THR A 1 45 ? 13.620 -5.621 9.251 1.00 61.22 45 THR A N 5
ATOM 7965 C CA . THR A 1 45 ? 13.163 -4.485 8.460 1.00 30.51 45 THR A CA 5
ATOM 7966 C C . THR A 1 45 ? 11.757 -4.721 7.921 1.00 34.13 45 THR A C 5
ATOM 7967 O O . THR A 1 45 ? 10.950 -3.795 7.840 1.00 33.42 45 THR A O 5
ATOM 7978 N N . ALA A 1 46 ? 11.469 -5.966 7.555 1.00 41.32 46 ALA A N 5
ATOM 7979 C CA . ALA A 1 46 ? 10.159 -6.323 7.026 1.00 34.12 46 ALA A CA 5
ATOM 7980 C C . ALA A 1 46 ? 9.894 -5.626 5.696 1.00 3.31 46 ALA A C 5
ATOM 7981 O O . ALA A 1 46 ? 9.126 -4.666 5.629 1.00 31.01 46 ALA A O 5
ATOM 7988 N N . TYR A 1 47 ? 10.536 -6.113 4.640 1.00 31.42 47 TYR A N 5
ATOM 7989 C CA . TYR A 1 47 ? 10.372 -5.535 3.312 1.00 43.40 47 TYR A CA 5
ATOM 7990 C C . TYR A 1 47 ? 9.042 -5.954 2.695 1.00 15.01 47 TYR A C 5
ATOM 7991 O O . TYR A 1 47 ? 8.381 -6.873 3.181 1.00 44.23 47 TYR A O 5
ATOM 8009 N N . ASP A 1 48 ? 8.654 -5.274 1.622 1.00 64.05 48 ASP A N 5
ATOM 8010 C CA . ASP A 1 48 ? 7.403 -5.576 0.935 1.00 5.34 48 ASP A CA 5
ATOM 8011 C C . ASP A 1 48 ? 7.578 -6.751 -0.021 1.00 61.21 48 ASP A C 5
ATOM 8012 O O . ASP A 1 48 ? 6.662 -7.553 -0.210 1.00 41.35 48 ASP A O 5
ATOM 8021 N N . LEU A 1 49 ? 8.759 -6.848 -0.622 1.00 53.54 49 LEU A N 5
ATOM 8022 C CA . LEU A 1 49 ? 9.054 -7.925 -1.561 1.00 13.22 49 LEU A CA 5
ATOM 8023 C C . LEU A 1 49 ? 10.490 -8.412 -1.396 1.00 74.42 49 LEU A C 5
ATOM 8024 O O . LEU A 1 49 ? 11.435 -7.628 -1.469 1.00 42.55 49 LEU A O 5
ATOM 8040 N N . VAL A 1 50 ? 10.646 -9.714 -1.175 1.00 55.13 50 VAL A N 5
ATOM 8041 C CA . VAL A 1 50 ? 11.966 -10.307 -1.004 1.00 22.32 50 VAL A CA 5
ATOM 8042 C C . VAL A 1 50 ? 12.208 -11.415 -2.023 1.00 54.13 50 VAL A C 5
ATOM 8043 O O . VAL A 1 50 ? 11.273 -12.092 -2.454 1.00 1.01 50 VAL A O 5
ATOM 8056 N N . LEU A 1 51 ? 13.467 -11.595 -2.406 1.00 20.15 51 LEU A N 5
ATOM 8057 C CA . LEU A 1 51 ? 13.833 -12.622 -3.375 1.00 51.10 51 LEU A CA 5
ATOM 8058 C C . LEU A 1 51 ? 15.051 -13.409 -2.901 1.00 54.14 51 LEU A C 5
ATOM 8059 O O . LEU A 1 51 ? 16.116 -12.840 -2.658 1.00 74.13 51 LEU A O 5
ATOM 8075 N N . THR A 1 52 ? 14.887 -14.722 -2.774 1.00 24.12 52 THR A N 5
ATOM 8076 C CA . THR A 1 52 ? 15.973 -15.588 -2.331 1.00 11.23 52 THR A CA 5
ATOM 8077 C C . THR A 1 52 ? 16.379 -16.566 -3.427 1.00 40.43 52 THR A C 5
ATOM 8078 O O . THR A 1 52 ? 15.631 -16.793 -4.378 1.00 54.52 52 THR A O 5
ATOM 8089 N N . ASP A 1 53 ? 17.568 -17.142 -3.289 1.00 33.34 53 ASP A N 5
ATOM 8090 C CA . ASP A 1 53 ? 18.073 -18.098 -4.267 1.00 73.05 53 ASP A CA 5
ATOM 8091 C C . ASP A 1 53 ? 18.308 -19.461 -3.625 1.00 23.25 53 ASP A C 5
ATOM 8092 O O . ASP A 1 53 ? 17.849 -20.484 -4.131 1.00 74.13 53 ASP A O 5
ATOM 8101 N N . GLN A 1 54 ? 19.028 -19.466 -2.507 1.00 71.31 54 GLN A N 5
ATOM 8102 C CA . GLN A 1 54 ? 19.326 -20.704 -1.797 1.00 33.35 54 GLN A CA 5
ATOM 8103 C C . GLN A 1 54 ? 18.044 -21.452 -1.445 1.00 12.24 54 GLN A C 5
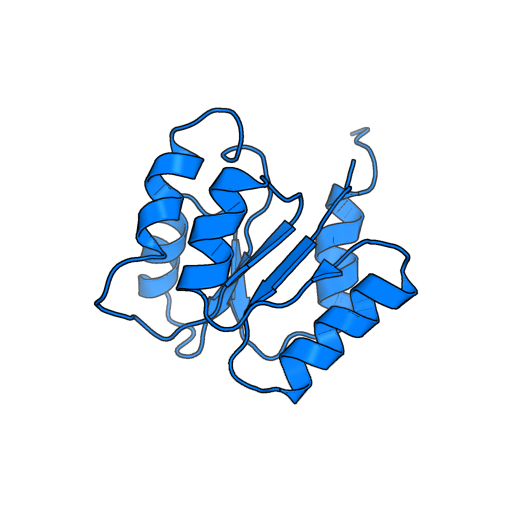ATOM 8104 O O . GLN A 1 54 ? 17.032 -20.842 -1.101 1.00 45.50 54 GLN A O 5
ATOM 8118 N N . ASN A 1 55 ? 18.094 -22.777 -1.533 1.00 61.02 55 ASN A N 5
ATOM 8119 C CA . ASN A 1 55 ? 16.936 -23.608 -1.225 1.00 20.21 55 ASN A CA 5
ATOM 8120 C C . ASN A 1 55 ? 17.209 -24.493 -0.013 1.00 31.24 55 ASN A C 5
ATOM 8121 O O . ASN A 1 55 ? 17.596 -25.653 -0.153 1.00 2.13 55 ASN A O 5
ATOM 8132 N N . MET A 1 56 ? 17.003 -23.938 1.177 1.00 5.41 56 MET A N 5
ATOM 8133 C CA . MET A 1 56 ? 17.226 -24.677 2.414 1.00 34.22 56 MET A CA 5
ATOM 8134 C C . MET A 1 56 ? 18.619 -25.297 2.434 1.00 21.31 56 MET A C 5
ATOM 8135 O O . MET A 1 56 ? 18.783 -26.516 2.380 1.00 70.33 56 MET A O 5
ATOM 8149 N N . PRO A 1 57 ? 19.648 -24.441 2.514 1.00 41.44 57 PRO A N 5
ATOM 8150 C CA . PRO A 1 57 ? 21.046 -24.882 2.543 1.00 75.44 57 PRO A CA 5
ATOM 8151 C C . PRO A 1 57 ? 21.404 -25.587 3.847 1.00 51.52 57 PRO A C 5
ATOM 8152 O O . PRO A 1 57 ? 21.996 -26.666 3.838 1.00 3.30 57 PRO A O 5
ATOM 8163 N N . ARG A 1 58 ? 21.041 -24.969 4.966 1.00 35.43 58 ARG A N 5
ATOM 8164 C CA . ARG A 1 58 ? 21.325 -25.537 6.279 1.00 72.44 58 ARG A CA 5
ATOM 8165 C C . ARG A 1 58 ? 20.121 -25.395 7.205 1.00 75.31 58 ARG A C 5
ATOM 8166 O O . ARG A 1 58 ? 19.078 -24.872 6.810 1.00 21.25 58 ARG A O 5
ATOM 8187 N N . LYS A 1 59 ? 20.271 -25.865 8.439 1.00 60.13 59 LYS A N 5
ATOM 8188 C CA . LYS A 1 59 ? 19.198 -25.790 9.423 1.00 75.54 59 LYS A CA 5
ATOM 8189 C C . LYS A 1 59 ? 18.792 -24.342 9.677 1.00 25.11 59 LYS A C 5
ATOM 8190 O O . LYS A 1 59 ? 17.618 -24.045 9.895 1.00 72.35 59 LYS A O 5
ATOM 8209 N N . SER A 1 60 ? 19.772 -23.444 9.647 1.00 22.43 60 SER A N 5
ATOM 8210 C CA . SER A 1 60 ? 19.518 -22.027 9.877 1.00 35.12 60 SER A CA 5
ATOM 8211 C C . SER A 1 60 ? 19.486 -21.260 8.559 1.00 43.12 60 SER A C 5
ATOM 8212 O O . SER A 1 60 ? 19.866 -21.785 7.513 1.00 3.30 60 SER A O 5
ATOM 8220 N N . GLY A 1 61 ? 19.030 -20.012 8.618 1.00 71.43 61 GLY A N 5
ATOM 8221 C CA . GLY A 1 61 ? 18.957 -19.192 7.423 1.00 73.02 61 GLY A CA 5
ATOM 8222 C C . GLY A 1 61 ? 17.596 -19.257 6.757 1.00 23.04 61 GLY A C 5
ATOM 8223 O O . GLY A 1 61 ? 16.620 -18.707 7.268 1.00 11.43 61 GLY A O 5
ATOM 8227 N N . LEU A 1 62 ? 17.531 -19.930 5.614 1.00 54.53 62 LEU A N 5
ATOM 8228 C CA . LEU A 1 62 ? 16.279 -20.063 4.876 1.00 65.35 62 LEU A CA 5
ATOM 8229 C C . LEU A 1 62 ? 15.164 -20.572 5.783 1.00 72.13 62 LEU A C 5
ATOM 8230 O O . LEU A 1 62 ? 14.002 -20.202 5.620 1.00 74.25 62 LEU A O 5
ATOM 8246 N N . GLU A 1 63 ? 15.527 -21.421 6.740 1.00 54.54 63 GLU A N 5
ATOM 8247 C CA . GLU A 1 63 ? 14.556 -21.978 7.673 1.00 35.45 63 GLU A CA 5
ATOM 8248 C C . GLU A 1 63 ? 13.725 -20.873 8.320 1.00 63.21 63 GLU A C 5
ATOM 8249 O O . GLU A 1 63 ? 12.567 -21.083 8.683 1.00 50.41 63 GLU A O 5
ATOM 8261 N N . LEU A 1 64 ? 14.325 -19.697 8.461 1.00 4.52 64 LEU A N 5
ATOM 8262 C CA . LEU A 1 64 ? 13.643 -18.557 9.064 1.00 32.03 64 LEU A CA 5
ATOM 8263 C C . LEU A 1 64 ? 12.269 -18.350 8.435 1.00 34.23 64 LEU A C 5
ATOM 8264 O O . LEU A 1 64 ? 11.332 -17.904 9.099 1.00 44.40 64 LEU A O 5
ATOM 8280 N N . ILE A 1 65 ? 12.155 -18.680 7.153 1.00 11.32 65 ILE A N 5
ATOM 8281 C CA . ILE A 1 65 ? 10.894 -18.533 6.436 1.00 23.02 65 ILE A CA 5
ATOM 8282 C C . ILE A 1 65 ? 9.740 -19.145 7.223 1.00 61.13 65 ILE A C 5
ATOM 8283 O O . ILE A 1 65 ? 8.618 -18.640 7.193 1.00 64.04 65 ILE A O 5
ATOM 8299 N N . ALA A 1 66 ? 10.024 -20.235 7.928 1.00 61.34 66 ALA A N 5
ATOM 8300 C CA . ALA A 1 66 ? 9.011 -20.914 8.726 1.00 70.43 66 ALA A CA 5
ATOM 8301 C C . ALA A 1 66 ? 8.285 -19.934 9.641 1.00 71.13 66 ALA A C 5
ATOM 8302 O O . ALA A 1 66 ? 7.057 -19.938 9.720 1.00 11.14 66 ALA A O 5
ATOM 8309 N N . ALA A 1 67 ? 9.052 -19.096 10.330 1.00 41.10 67 ALA A N 5
ATOM 8310 C CA . ALA A 1 67 ? 8.481 -18.109 11.238 1.00 23.24 67 ALA A CA 5
ATOM 8311 C C . ALA A 1 67 ? 7.683 -17.058 10.475 1.00 14.15 67 ALA A C 5
ATOM 8312 O O . ALA A 1 67 ? 6.645 -16.589 10.946 1.00 22.10 67 ALA A O 5
ATOM 8319 N N . LEU A 1 68 ? 8.172 -16.691 9.296 1.00 11.33 68 LEU A N 5
ATOM 8320 C CA . LEU A 1 68 ? 7.504 -15.693 8.468 1.00 74.24 68 LEU A CA 5
ATOM 8321 C C . LEU A 1 68 ? 6.162 -16.215 7.963 1.00 10.11 68 LEU A C 5
ATOM 8322 O O . LEU A 1 68 ? 5.206 -15.454 7.813 1.00 34.34 68 LEU A O 5
ATOM 8338 N N . ARG A 1 69 ? 6.099 -17.517 7.705 1.00 54.04 69 ARG A N 5
ATOM 8339 C CA . ARG A 1 69 ? 4.874 -18.141 7.218 1.00 51.40 69 ARG A CA 5
ATOM 8340 C C . ARG A 1 69 ? 3.786 -18.110 8.288 1.00 62.13 69 ARG A C 5
ATOM 8341 O O . ARG A 1 69 ? 2.630 -17.801 8.001 1.00 0.42 69 ARG A O 5
ATOM 8362 N N . GLN A 1 70 ? 4.166 -18.434 9.520 1.00 53.34 70 GLN A N 5
ATOM 8363 C CA . GLN A 1 70 ? 3.222 -18.444 10.631 1.00 30.41 70 GLN A CA 5
ATOM 8364 C C . GLN A 1 70 ? 2.858 -17.024 11.050 1.00 3.31 70 GLN A C 5
ATOM 8365 O O . GLN A 1 70 ? 1.720 -16.751 11.434 1.00 3.45 70 GLN A O 5
ATOM 8379 N N . LEU A 1 71 ? 3.831 -16.122 10.974 1.00 62.52 71 LEU A N 5
ATOM 8380 C CA . LEU A 1 71 ? 3.614 -14.729 11.345 1.00 12.45 71 LEU A CA 5
ATOM 8381 C C . LEU A 1 71 ? 2.671 -14.043 10.362 1.00 60.45 71 LEU A C 5
ATOM 8382 O O . LEU A 1 71 ? 2.676 -14.346 9.168 1.00 34.34 71 LEU A O 5
ATOM 8398 N N . SER A 1 72 ? 1.865 -13.117 10.870 1.00 52.22 72 SER A N 5
ATOM 8399 C CA . SER A 1 72 ? 0.915 -12.389 10.036 1.00 21.21 72 SER A CA 5
ATOM 8400 C C . SER A 1 72 ? 1.502 -11.057 9.580 1.00 64.13 72 SER A C 5
ATOM 8401 O O . SER A 1 72 ? 0.788 -10.064 9.449 1.00 41.41 72 SER A O 5
ATOM 8409 N N . ALA A 1 73 ? 2.809 -11.045 9.339 1.00 64.30 73 ALA A N 5
ATOM 8410 C CA . ALA A 1 73 ? 3.494 -9.837 8.895 1.00 34.13 73 ALA A CA 5
ATOM 8411 C C . ALA A 1 73 ? 4.248 -10.081 7.593 1.00 43.52 73 ALA A C 5
ATOM 8412 O O . ALA A 1 73 ? 4.360 -9.187 6.753 1.00 65.32 73 ALA A O 5
ATOM 8419 N N . TYR A 1 74 ? 4.765 -11.294 7.432 1.00 54.34 74 TYR A N 5
ATOM 8420 C CA . TYR A 1 74 ? 5.512 -11.653 6.232 1.00 32.33 74 TYR A CA 5
ATOM 8421 C C . TYR A 1 74 ? 4.767 -12.711 5.423 1.00 24.24 74 TYR A C 5
ATOM 8422 O O . TYR A 1 74 ? 4.918 -12.797 4.205 1.00 12.41 74 TYR A O 5
ATOM 8440 N N . ALA A 1 75 ? 3.963 -13.515 6.111 1.00 23.23 75 ALA A N 5
ATOM 8441 C CA . ALA A 1 75 ? 3.193 -14.566 5.458 1.00 33.12 75 ALA A CA 5
ATOM 8442 C C . ALA A 1 75 ? 2.462 -14.030 4.232 1.00 15.54 75 ALA A C 5
ATOM 8443 O O . ALA A 1 75 ? 2.351 -14.714 3.215 1.00 43.43 75 ALA A O 5
ATOM 8450 N N . ASP A 1 76 ? 1.963 -12.803 4.337 1.00 41.43 76 ASP A N 5
ATOM 8451 C CA . ASP A 1 76 ? 1.242 -12.174 3.236 1.00 42.01 76 ASP A CA 5
ATOM 8452 C C . ASP A 1 76 ? 2.210 -11.676 2.167 1.00 52.31 76 ASP A C 5
ATOM 8453 O O . ASP A 1 76 ? 1.910 -11.720 0.973 1.00 4.01 76 ASP A O 5
ATOM 8462 N N . THR A 1 77 ? 3.372 -11.200 2.603 1.00 0.12 77 THR A N 5
ATOM 8463 C CA . THR A 1 77 ? 4.383 -10.691 1.685 1.00 53.02 77 THR A CA 5
ATOM 8464 C C . THR A 1 77 ? 4.693 -11.707 0.591 1.00 3.43 77 THR A C 5
ATOM 8465 O O . THR A 1 77 ? 5.020 -12.863 0.859 1.00 31.14 77 THR A O 5
ATOM 8476 N N . PRO A 1 78 ? 4.591 -11.267 -0.672 1.00 33.42 78 PRO A N 5
ATOM 8477 C CA . PRO A 1 78 ? 4.858 -12.123 -1.832 1.00 22.13 78 PRO A CA 5
ATOM 8478 C C . PRO A 1 78 ? 6.337 -12.469 -1.968 1.00 40.23 78 PRO A C 5
ATOM 8479 O O . PRO A 1 78 ? 7.124 -11.675 -2.485 1.00 61.43 78 PRO A O 5
ATOM 8490 N N . ILE A 1 79 ? 6.708 -13.657 -1.503 1.00 14.34 79 ILE A N 5
ATOM 8491 C CA . ILE A 1 79 ? 8.092 -14.107 -1.575 1.00 20.01 79 ILE A CA 5
ATOM 8492 C C . ILE A 1 79 ? 8.346 -14.902 -2.851 1.00 74.21 79 ILE A C 5
ATOM 8493 O O . ILE A 1 79 ? 7.549 -15.762 -3.228 1.00 72.54 79 ILE A O 5
ATOM 8509 N N . LEU A 1 80 ? 9.461 -14.611 -3.511 1.00 53.55 80 LEU A N 5
ATOM 8510 C CA . LEU A 1 80 ? 9.822 -15.300 -4.746 1.00 15.34 80 LEU A CA 5
ATOM 8511 C C . LEU A 1 80 ? 11.202 -15.938 -4.629 1.00 50.02 80 LEU A C 5
ATOM 8512 O O . LEU A 1 80 ? 12.193 -15.255 -4.370 1.00 63.52 80 LEU A O 5
ATOM 8528 N N . VAL A 1 81 ? 11.259 -17.252 -4.824 1.00 44.44 81 VAL A N 5
ATOM 8529 C CA . VAL A 1 81 ? 12.519 -17.982 -4.745 1.00 33.13 81 VAL A CA 5
ATOM 8530 C C . VAL A 1 81 ? 13.032 -18.346 -6.133 1.00 53.14 81 VAL A C 5
ATOM 8531 O O . VAL A 1 81 ? 12.257 -18.714 -7.017 1.00 74.20 81 VAL A O 5
ATOM 8544 N N . LEU A 1 82 ? 14.343 -18.241 -6.320 1.00 12.12 82 LEU A N 5
ATOM 8545 C CA . LEU A 1 82 ? 14.961 -18.560 -7.602 1.00 43.40 82 LEU A CA 5
ATOM 8546 C C . LEU A 1 82 ? 15.228 -20.057 -7.721 1.00 10.22 82 LEU A C 5
ATOM 8547 O O . LEU A 1 82 ? 15.482 -20.735 -6.725 1.00 1.34 82 LEU A O 5
ATOM 8563 N N . THR A 1 83 ? 15.170 -20.568 -8.947 1.00 5.51 83 THR A N 5
ATOM 8564 C CA . THR A 1 83 ? 15.407 -21.984 -9.197 1.00 13.23 83 THR A CA 5
ATOM 8565 C C . THR A 1 83 ? 16.127 -22.195 -10.523 1.00 61.54 83 THR A C 5
ATOM 8566 O O . THR A 1 83 ? 16.317 -21.256 -11.296 1.00 41.41 83 THR A O 5
ATOM 8577 N N . THR A 1 84 ? 16.527 -23.437 -10.783 1.00 54.42 84 THR A N 5
ATOM 8578 C CA . THR A 1 84 ? 17.227 -23.772 -12.017 1.00 12.33 84 THR A CA 5
ATOM 8579 C C . THR A 1 84 ? 16.659 -25.039 -12.644 1.00 73.35 84 THR A C 5
ATOM 8580 O O . THR A 1 84 ? 16.508 -25.125 -13.863 1.00 14.04 84 THR A O 5
ATOM 8591 N N . GLU A 1 85 ? 16.345 -26.021 -11.805 1.00 3.04 85 GLU A N 5
ATOM 8592 C CA . GLU A 1 85 ? 15.794 -27.285 -12.279 1.00 54.53 85 GLU A CA 5
ATOM 8593 C C . GLU A 1 85 ? 14.474 -27.061 -13.012 1.00 14.13 85 GLU A C 5
ATOM 8594 O O . GLU A 1 85 ? 14.412 -27.133 -14.238 1.00 52.42 85 GLU A O 5
ATOM 8606 N N . GLY A 1 86 ? 13.419 -26.790 -12.249 1.00 13.11 86 GLY A N 5
ATOM 8607 C CA . GLY A 1 86 ? 12.114 -26.561 -12.842 1.00 0.35 86 GLY A CA 5
ATOM 8608 C C . GLY A 1 86 ? 11.160 -27.714 -12.606 1.00 75.51 86 GLY A C 5
ATOM 8609 O O . GLY A 1 86 ? 10.374 -28.068 -13.485 1.00 74.10 86 GLY A O 5
ATOM 8613 N N . SER A 1 87 ? 11.228 -28.304 -11.417 1.00 24.21 87 SER A N 5
ATOM 8614 C CA . SER A 1 87 ? 10.367 -29.429 -11.070 1.00 42.23 87 SER A CA 5
ATOM 8615 C C . SER A 1 87 ? 9.430 -29.062 -9.924 1.00 31.14 87 SER A C 5
ATOM 8616 O O . SER A 1 87 ? 9.851 -28.476 -8.926 1.00 41.34 87 SER A O 5
ATOM 8624 N N . ASP A 1 88 ? 8.157 -29.412 -10.074 1.00 2.24 88 ASP A N 5
ATOM 8625 C CA . ASP A 1 88 ? 7.159 -29.121 -9.051 1.00 71.21 88 ASP A CA 5
ATOM 8626 C C . ASP A 1 88 ? 7.604 -29.649 -7.691 1.00 63.40 88 ASP A C 5
ATOM 8627 O O . ASP A 1 88 ? 7.264 -29.083 -6.653 1.00 22.24 88 ASP A O 5
ATOM 8636 N N . ALA A 1 89 ? 8.366 -30.738 -7.705 1.00 62.24 89 ALA A N 5
ATOM 8637 C CA . ALA A 1 89 ? 8.859 -31.342 -6.474 1.00 32.24 89 ALA A CA 5
ATOM 8638 C C . ALA A 1 89 ? 9.792 -30.392 -5.731 1.00 40.22 89 ALA A C 5
ATOM 8639 O O . ALA A 1 89 ? 9.857 -30.404 -4.502 1.00 1.02 89 ALA A O 5
ATOM 8646 N N . PHE A 1 90 ? 10.514 -29.569 -6.485 1.00 73.33 90 PHE A N 5
ATOM 8647 C CA . PHE A 1 90 ? 11.445 -28.613 -5.898 1.00 61.13 90 PHE A CA 5
ATOM 8648 C C . PHE A 1 90 ? 10.697 -27.445 -5.262 1.00 31.41 90 PHE A C 5
ATOM 8649 O O . PHE A 1 90 ? 10.921 -27.109 -4.099 1.00 42.41 90 PHE A O 5
ATOM 8666 N N . LYS A 1 91 ? 9.807 -26.831 -6.033 1.00 55.51 91 LYS A N 5
ATOM 8667 C CA . LYS A 1 91 ? 9.023 -25.701 -5.547 1.00 44.31 91 LYS A CA 5
ATOM 8668 C C . LYS A 1 91 ? 8.159 -26.109 -4.358 1.00 71.05 91 LYS A C 5
ATOM 8669 O O . LYS A 1 91 ? 7.909 -25.309 -3.457 1.00 74.24 91 LYS A O 5
ATOM 8688 N N . ALA A 1 92 ? 7.707 -27.359 -4.363 1.00 1.12 92 ALA A N 5
ATOM 8689 C CA . ALA A 1 92 ? 6.874 -27.874 -3.283 1.00 40.32 92 ALA A CA 5
ATOM 8690 C C . ALA A 1 92 ? 7.509 -27.603 -1.923 1.00 74.13 92 ALA A C 5
ATOM 8691 O O . ALA A 1 92 ? 6.811 -27.350 -0.942 1.00 10.23 92 ALA A O 5
ATOM 8698 N N . ALA A 1 93 ? 8.835 -27.659 -1.873 1.00 25.21 93 ALA A N 5
ATOM 8699 C CA . ALA A 1 93 ? 9.564 -27.419 -0.633 1.00 53.24 93 ALA A CA 5
ATOM 8700 C C . ALA A 1 93 ? 9.652 -25.927 -0.329 1.00 64.22 93 ALA A C 5
ATOM 8701 O O . ALA A 1 93 ? 9.560 -25.513 0.826 1.00 70.11 93 ALA A O 5
ATOM 8708 N N . ALA A 1 94 ? 9.833 -25.125 -1.373 1.00 51.22 94 ALA A N 5
ATOM 8709 C CA . ALA A 1 94 ? 9.933 -23.679 -1.217 1.00 73.03 94 ALA A CA 5
ATOM 8710 C C . ALA A 1 94 ? 8.665 -23.105 -0.593 1.00 61.34 94 ALA A C 5
ATOM 8711 O O . ALA A 1 94 ? 8.728 -22.326 0.357 1.00 12.15 94 ALA A O 5
ATOM 8718 N N . ARG A 1 95 ? 7.516 -23.495 -1.135 1.00 72.21 95 ARG A N 5
ATOM 8719 C CA . ARG A 1 95 ? 6.233 -23.018 -0.632 1.00 43.34 95 ARG A CA 5
ATOM 8720 C C . ARG A 1 95 ? 5.929 -23.617 0.737 1.00 31.43 95 ARG A C 5
ATOM 8721 O O . ARG A 1 95 ? 5.344 -22.960 1.598 1.00 52.41 95 ARG A O 5
ATOM 8742 N N . ASP A 1 96 ? 6.329 -24.869 0.931 1.00 23.04 96 ASP A N 5
ATOM 8743 C CA . ASP A 1 96 ? 6.100 -25.558 2.196 1.00 1.33 96 ASP A CA 5
ATOM 8744 C C . ASP A 1 96 ? 6.727 -24.789 3.355 1.00 0.31 96 ASP A C 5
ATOM 8745 O O . ASP A 1 96 ? 6.144 -24.688 4.434 1.00 32.40 96 ASP A O 5
ATOM 8754 N N . ALA A 1 97 ? 7.919 -24.248 3.124 1.00 61.50 97 ALA A N 5
ATOM 8755 C CA . ALA A 1 97 ? 8.625 -23.488 4.148 1.00 74.00 97 ALA A CA 5
ATOM 8756 C C . ALA A 1 97 ? 7.925 -22.162 4.427 1.00 61.03 97 ALA A C 5
ATOM 8757 O O . ALA A 1 97 ? 7.901 -21.688 5.562 1.00 64.03 97 ALA A O 5
ATOM 8764 N N . GLY A 1 98 ? 7.356 -21.567 3.382 1.00 4.03 98 GLY A N 5
ATOM 8765 C CA . GLY A 1 98 ? 6.665 -20.300 3.536 1.00 32.51 98 GLY A CA 5
ATOM 8766 C C . GLY A 1 98 ? 6.965 -19.335 2.407 1.00 63.02 98 GLY A C 5
ATOM 8767 O O . GLY A 1 98 ? 7.092 -18.131 2.628 1.00 65.12 98 GLY A O 5
ATOM 8771 N N . ALA A 1 99 ? 7.081 -19.864 1.193 1.00 13.01 99 ALA A N 5
ATOM 8772 C CA . ALA A 1 99 ? 7.368 -19.041 0.025 1.00 11.41 99 ALA A CA 5
ATOM 8773 C C . ALA A 1 99 ? 6.135 -18.895 -0.861 1.00 22.23 99 ALA A C 5
ATOM 8774 O O . ALA A 1 99 ? 5.566 -19.887 -1.319 1.00 12.53 99 ALA A O 5
ATOM 8781 N N . THR A 1 100 ? 5.726 -17.653 -1.099 1.00 2.24 100 THR A N 5
ATOM 8782 C CA . THR A 1 100 ? 4.560 -17.378 -1.928 1.00 13.32 100 THR A CA 5
ATOM 8783 C C . THR A 1 100 ? 4.650 -18.107 -3.264 1.00 5.35 100 THR A C 5
ATOM 8784 O O . THR A 1 100 ? 3.756 -18.869 -3.628 1.00 24.44 100 THR A O 5
ATOM 8795 N N . GLY A 1 101 ? 5.738 -17.867 -3.991 1.00 33.54 101 GLY A N 5
ATOM 8796 C CA . GLY A 1 101 ? 5.925 -18.510 -5.278 1.00 41.14 101 GLY A CA 5
ATOM 8797 C C . GLY A 1 101 ? 7.387 -18.620 -5.664 1.00 31.31 101 GLY A C 5
ATOM 8798 O O . GLY A 1 101 ? 8.267 -18.201 -4.912 1.00 61.14 101 GLY A O 5
ATOM 8802 N N . TRP A 1 102 ? 7.646 -19.187 -6.837 1.00 23.14 102 TRP A N 5
ATOM 8803 C CA . TRP A 1 102 ? 9.013 -19.353 -7.319 1.00 74.15 102 TRP A CA 5
ATOM 8804 C C . TRP A 1 102 ? 9.113 -19.000 -8.799 1.00 65.33 102 TRP A C 5
ATOM 8805 O O . TRP A 1 102 ? 8.102 -18.915 -9.497 1.00 1.05 102 TRP A O 5
ATOM 8826 N N . ILE A 1 103 ? 10.338 -18.797 -9.272 1.00 43.34 103 ILE A N 5
ATOM 8827 C CA . ILE A 1 103 ? 10.570 -18.455 -10.670 1.00 53.43 103 ILE A CA 5
ATOM 8828 C C . ILE A 1 103 ? 11.924 -18.970 -11.145 1.00 40.34 103 ILE A C 5
ATOM 8829 O O . ILE A 1 103 ? 12.738 -19.430 -10.346 1.00 65.33 103 ILE A O 5
ATOM 8845 N N . GLU A 1 104 ? 12.158 -18.886 -12.451 1.00 73.55 104 GLU A N 5
ATOM 8846 C CA . GLU A 1 104 ? 13.415 -19.344 -13.033 1.00 14.35 104 GLU A CA 5
ATOM 8847 C C . GLU A 1 104 ? 14.355 -18.169 -13.286 1.00 65.45 104 GLU A C 5
ATOM 8848 O O . GLU A 1 104 ? 14.040 -17.260 -14.054 1.00 75.22 104 GLU A O 5
ATOM 8860 N N . LYS A 1 105 ? 15.514 -18.195 -12.636 1.00 35.54 105 LYS A N 5
ATOM 8861 C CA . LYS A 1 105 ? 16.502 -17.135 -12.790 1.00 24.14 105 LYS A CA 5
ATOM 8862 C C . LYS A 1 105 ? 17.480 -17.462 -13.914 1.00 21.01 105 LYS A C 5
ATOM 8863 O O . LYS A 1 105 ? 17.634 -18.614 -14.320 1.00 32.12 105 LYS A O 5
ATOM 8882 N N . PRO A 1 106 ? 18.159 -16.426 -14.429 1.00 75.12 106 PRO A N 5
ATOM 8883 C CA . PRO A 1 106 ? 17.983 -15.050 -13.954 1.00 64.35 106 PRO A CA 5
ATOM 8884 C C . PRO A 1 106 ? 16.623 -14.475 -14.334 1.00 43.32 106 PRO A C 5
ATOM 8885 O O . PRO A 1 106 ? 15.847 -15.111 -15.048 1.00 43.20 106 PRO A O 5
ATOM 8896 N N . ILE A 1 107 ? 16.341 -13.269 -13.853 1.00 43.33 107 ILE A N 5
ATOM 8897 C CA . ILE A 1 107 ? 15.075 -12.608 -14.144 1.00 42.33 107 ILE A CA 5
ATOM 8898 C C . ILE A 1 107 ? 15.292 -11.345 -14.972 1.00 34.14 107 ILE A C 5
ATOM 8899 O O . ILE A 1 107 ? 16.267 -10.621 -14.774 1.00 1.42 107 ILE A O 5
ATOM 8915 N N . ASP A 1 108 ? 14.375 -11.087 -15.898 1.00 13.15 108 ASP A N 5
ATOM 8916 C CA . ASP A 1 108 ? 14.463 -9.910 -16.754 1.00 0.33 108 ASP A CA 5
ATOM 8917 C C . ASP A 1 108 ? 14.149 -8.641 -15.967 1.00 51.12 108 ASP A C 5
ATOM 8918 O O . ASP A 1 108 ? 13.481 -8.671 -14.934 1.00 34.45 108 ASP A O 5
ATOM 8927 N N . PRO A 1 109 ? 14.642 -7.498 -16.466 1.00 3.32 109 PRO A N 5
ATOM 8928 C CA . PRO A 1 109 ? 14.428 -6.197 -15.825 1.00 55.22 109 PRO A CA 5
ATOM 8929 C C . PRO A 1 109 ? 12.979 -5.731 -15.929 1.00 61.52 109 PRO A C 5
ATOM 8930 O O . PRO A 1 109 ? 12.438 -5.140 -14.996 1.00 23.33 109 PRO A O 5
ATOM 8941 N N . GLY A 1 110 ? 12.355 -6.003 -17.072 1.00 5.02 110 GLY A N 5
ATOM 8942 C CA . GLY A 1 110 ? 10.975 -5.605 -17.276 1.00 71.11 110 GLY A CA 5
ATOM 8943 C C . GLY A 1 110 ? 10.001 -6.471 -16.501 1.00 43.22 110 GLY A C 5
ATOM 8944 O O . GLY A 1 110 ? 8.958 -5.996 -16.052 1.00 3.50 110 GLY A O 5
ATOM 8948 N N . VAL A 1 111 ? 10.341 -7.746 -16.345 1.00 72.50 111 VAL A N 5
ATOM 8949 C CA . VAL A 1 111 ? 9.489 -8.681 -15.620 1.00 33.13 111 VAL A CA 5
ATOM 8950 C C . VAL A 1 111 ? 9.580 -8.454 -14.115 1.00 53.30 111 VAL A C 5
ATOM 8951 O O . VAL A 1 111 ? 8.562 -8.333 -13.432 1.00 1.45 111 VAL A O 5
ATOM 8964 N N . LEU A 1 112 ? 10.805 -8.396 -13.604 1.00 54.12 112 LEU A N 5
ATOM 8965 C CA . LEU A 1 112 ? 11.030 -8.182 -12.179 1.00 32.12 112 LEU A CA 5
ATOM 8966 C C . LEU A 1 112 ? 10.250 -6.970 -11.680 1.00 41.42 112 LEU A C 5
ATOM 8967 O O . LEU A 1 112 ? 9.702 -6.981 -10.578 1.00 75.31 112 LEU A O 5
ATOM 8983 N N . VAL A 1 113 ? 10.203 -5.924 -12.500 1.00 64.42 113 VAL A N 5
ATOM 8984 C CA . VAL A 1 113 ? 9.488 -4.705 -12.144 1.00 51.13 113 VAL A CA 5
ATOM 8985 C C . VAL A 1 113 ? 7.981 -4.936 -12.132 1.00 10.43 113 VAL A C 5
ATOM 8986 O O . VAL A 1 113 ? 7.258 -4.332 -11.340 1.00 32.10 113 VAL A O 5
ATOM 8999 N N . GLU A 1 114 ? 7.515 -5.813 -13.015 1.00 32.45 114 GLU A N 5
ATOM 9000 C CA . GLU A 1 114 ? 6.093 -6.123 -13.105 1.00 32.44 114 GLU A CA 5
ATOM 9001 C C . GLU A 1 114 ? 5.616 -6.859 -11.855 1.00 40.24 114 GLU A C 5
ATOM 9002 O O . GLU A 1 114 ? 4.556 -6.554 -11.308 1.00 54.40 114 GLU A O 5
ATOM 9014 N N . LEU A 1 115 ? 6.406 -7.829 -11.410 1.00 61.50 115 LEU A N 5
ATOM 9015 C CA . LEU A 1 115 ? 6.066 -8.610 -10.226 1.00 32.05 115 LEU A CA 5
ATOM 9016 C C . LEU A 1 115 ? 5.735 -7.698 -9.049 1.00 13.32 115 LEU A C 5
ATOM 9017 O O . LEU A 1 115 ? 4.781 -7.942 -8.309 1.00 42.14 115 LEU A O 5
ATOM 9033 N N . VAL A 1 116 ? 6.528 -6.644 -8.882 1.00 53.12 116 VAL A N 5
ATOM 9034 C CA . VAL A 1 116 ? 6.317 -5.693 -7.798 1.00 2.44 116 VAL A CA 5
ATOM 9035 C C . VAL A 1 116 ? 5.283 -4.641 -8.182 1.00 55.00 116 VAL A C 5
ATOM 9036 O O . VAL A 1 116 ? 4.520 -4.169 -7.340 1.00 34.13 116 VAL A O 5
ATOM 9049 N N . ALA A 1 117 ? 5.262 -4.278 -9.460 1.00 63.45 117 ALA A N 5
ATOM 9050 C CA . ALA A 1 117 ? 4.319 -3.284 -9.958 1.00 25.23 117 ALA A CA 5
ATOM 9051 C C . ALA A 1 117 ? 2.892 -3.628 -9.548 1.00 34.52 117 ALA A C 5
ATOM 9052 O O . ALA A 1 117 ? 2.194 -2.813 -8.943 1.00 60.40 117 ALA A O 5
ATOM 9059 N N . THR A 1 118 ? 2.461 -4.841 -9.881 1.00 70.34 118 THR A N 5
ATOM 9060 C CA . THR A 1 118 ? 1.116 -5.293 -9.550 1.00 15.43 118 THR A CA 5
ATOM 9061 C C . THR A 1 118 ? 0.813 -5.080 -8.071 1.00 0.31 118 THR A C 5
ATOM 9062 O O . THR A 1 118 ? -0.320 -4.775 -7.696 1.00 11.00 118 THR A O 5
ATOM 9073 N N . LEU A 1 119 ? 1.832 -5.241 -7.234 1.00 42.13 119 LEU A N 5
ATOM 9074 C CA . LEU A 1 119 ? 1.675 -5.065 -5.795 1.00 25.34 119 LEU A CA 5
ATOM 9075 C C . LEU A 1 119 ? 1.567 -3.587 -5.435 1.00 3.10 119 LEU A C 5
ATOM 9076 O O . LEU A 1 119 ? 0.721 -3.193 -4.632 1.00 25.41 119 LEU A O 5
ATOM 9092 N N . SER A 1 120 ? 2.428 -2.772 -6.037 1.00 23.35 120 SER A N 5
ATOM 9093 C CA . SER A 1 120 ? 2.431 -1.337 -5.779 1.00 32.14 120 SER A CA 5
ATOM 9094 C C . SER A 1 120 ? 1.117 -0.703 -6.225 1.00 10.32 120 SER A C 5
ATOM 9095 O O . SER A 1 120 ? 0.480 0.028 -5.467 1.00 42.42 120 SER A O 5
ATOM 9103 N N . GLU A 1 121 ? 0.719 -0.989 -7.460 1.00 55.24 121 GLU A N 5
ATOM 9104 C CA . GLU A 1 121 ? -0.519 -0.446 -8.008 1.00 42.33 121 GLU A CA 5
ATOM 9105 C C . GLU A 1 121 ? -1.719 -1.286 -7.580 1.00 5.22 121 GLU A C 5
ATOM 9106 O O . GLU A 1 121 ? -1.604 -2.479 -7.299 1.00 12.15 121 GLU A O 5
ATOM 9118 N N . PRO A 1 122 ? -2.898 -0.649 -7.528 1.00 21.01 122 PRO A N 5
ATOM 9119 C CA . PRO A 1 122 ? -4.142 -1.318 -7.135 1.00 2.43 122 PRO A CA 5
ATOM 9120 C C . PRO A 1 122 ? -4.618 -2.319 -8.181 1.00 64.15 122 PRO A C 5
ATOM 9121 O O . PRO A 1 122 ? -3.913 -2.601 -9.150 1.00 42.31 122 PRO A O 5
ATOM 9132 N N . ALA A 1 123 ? -5.818 -2.854 -7.980 1.00 4.41 123 ALA A N 5
ATOM 9133 C CA . ALA A 1 123 ? -6.388 -3.822 -8.908 1.00 52.11 123 ALA A CA 5
ATOM 9134 C C . ALA A 1 123 ? -6.374 -3.288 -10.336 1.00 53.42 123 ALA A C 5
ATOM 9135 O O . ALA A 1 123 ? -6.422 -2.078 -10.557 1.00 1.22 123 ALA A O 5
ATOM 9142 N N . ALA A 1 124 ? -6.308 -4.197 -11.303 1.00 31.32 124 ALA A N 5
ATOM 9143 C CA . ALA A 1 124 ? -6.289 -3.817 -12.710 1.00 12.12 124 ALA A CA 5
ATOM 9144 C C . ALA A 1 124 ? -6.265 -5.047 -13.611 1.00 5.03 124 ALA A C 5
ATOM 9145 O O . ALA A 1 124 ? -5.374 -5.198 -14.446 1.00 71.20 124 ALA A O 5
ATOM 9152 N N . ASN A 1 125 ? -7.248 -5.924 -13.434 1.00 42.35 125 ASN A N 5
ATOM 9153 C CA . ASN A 1 125 ? -7.338 -7.142 -14.231 1.00 44.13 125 ASN A CA 5
ATOM 9154 C C . ASN A 1 125 ? -7.578 -6.814 -15.702 1.00 13.43 125 ASN A C 5
ATOM 9155 O O . ASN A 1 125 ? -8.654 -7.078 -16.239 1.00 24.54 125 ASN A O 5
ATOM 9166 N N . MET A 1 1 ? 1.255 0.279 0.216 1.00 43.21 1 MET A N 6
ATOM 9167 C CA . MET A 1 1 ? 2.173 0.744 -0.818 1.00 73.42 1 MET A CA 6
ATOM 9168 C C . MET A 1 1 ? 3.589 0.242 -0.554 1.00 33.20 1 MET A C 6
ATOM 9169 O O . MET A 1 1 ? 4.062 0.263 0.582 1.00 25.14 1 MET A O 6
ATOM 9183 N N . ILE A 1 2 ? 4.258 -0.209 -1.609 1.00 45.14 2 ILE A N 6
ATOM 9184 C CA . ILE A 1 2 ? 5.620 -0.715 -1.490 1.00 42.02 2 ILE A CA 6
ATOM 9185 C C . ILE A 1 2 ? 6.539 0.324 -0.857 1.00 23.24 2 ILE A C 6
ATOM 9186 O O . ILE A 1 2 ? 6.778 1.388 -1.429 1.00 30.54 2 ILE A O 6
ATOM 9202 N N . ARG A 1 3 ? 7.054 0.007 0.327 1.00 13.22 3 ARG A N 6
ATOM 9203 C CA . ARG A 1 3 ? 7.948 0.913 1.039 1.00 74.23 3 ARG A CA 6
ATOM 9204 C C . ARG A 1 3 ? 9.406 0.600 0.718 1.00 3.01 3 ARG A C 6
ATOM 9205 O O . ARG A 1 3 ? 10.207 1.503 0.473 1.00 24.30 3 ARG A O 6
ATOM 9226 N N . THR A 1 4 ? 9.745 -0.686 0.722 1.00 3.52 4 THR A N 6
ATOM 9227 C CA . THR A 1 4 ? 11.107 -1.118 0.434 1.00 50.21 4 THR A CA 6
ATOM 9228 C C . THR A 1 4 ? 11.122 -2.508 -0.192 1.00 13.32 4 THR A C 6
ATOM 9229 O O . THR A 1 4 ? 10.114 -3.215 -0.179 1.00 31.12 4 THR A O 6
ATOM 9240 N N . ILE A 1 5 ? 12.270 -2.893 -0.738 1.00 71.41 5 ILE A N 6
ATOM 9241 C CA . ILE A 1 5 ? 12.415 -4.200 -1.367 1.00 62.30 5 ILE A CA 6
ATOM 9242 C C . ILE A 1 5 ? 13.767 -4.823 -1.035 1.00 11.10 5 ILE A C 6
ATOM 9243 O O . ILE A 1 5 ? 14.786 -4.133 -0.988 1.00 1.32 5 ILE A O 6
ATOM 9259 N N . LEU A 1 6 ? 13.769 -6.132 -0.807 1.00 41.31 6 LEU A N 6
ATOM 9260 C CA . LEU A 1 6 ? 14.997 -6.849 -0.481 1.00 74.51 6 LEU A CA 6
ATOM 9261 C C . LEU A 1 6 ? 15.260 -7.963 -1.489 1.00 62.24 6 LEU A C 6
ATOM 9262 O O . LEU A 1 6 ? 14.370 -8.751 -1.805 1.00 74.53 6 LEU A O 6
ATOM 9278 N N . ALA A 1 7 ? 16.490 -8.023 -1.989 1.00 41.24 7 ALA A N 6
ATOM 9279 C CA . ALA A 1 7 ? 16.872 -9.043 -2.958 1.00 42.53 7 ALA A CA 6
ATOM 9280 C C . ALA A 1 7 ? 18.242 -9.626 -2.630 1.00 4.11 7 ALA A C 6
ATOM 9281 O O . ALA A 1 7 ? 19.105 -8.938 -2.083 1.00 30.33 7 ALA A O 6
ATOM 9288 N N . ILE A 1 8 ? 18.435 -10.897 -2.967 1.00 3.44 8 ILE A N 6
ATOM 9289 C CA . ILE A 1 8 ? 19.701 -11.571 -2.707 1.00 61.34 8 ILE A CA 6
ATOM 9290 C C . ILE A 1 8 ? 20.083 -12.488 -3.865 1.00 14.12 8 ILE A C 6
ATOM 9291 O O . ILE A 1 8 ? 19.235 -13.183 -4.425 1.00 31.32 8 ILE A O 6
ATOM 9307 N N . ASP A 1 9 ? 21.363 -12.485 -4.217 1.00 25.01 9 ASP A N 6
ATOM 9308 C CA . ASP A 1 9 ? 21.859 -13.319 -5.306 1.00 51.31 9 ASP A CA 6
ATOM 9309 C C . ASP A 1 9 ? 23.366 -13.523 -5.192 1.00 3.04 9 ASP A C 6
ATOM 9310 O O . ASP A 1 9 ? 24.031 -12.874 -4.384 1.00 21.23 9 ASP A O 6
ATOM 9319 N N . ASP A 1 10 ? 23.899 -14.429 -6.004 1.00 53.14 10 ASP A N 6
ATOM 9320 C CA . ASP A 1 10 ? 25.328 -14.719 -5.995 1.00 32.14 10 ASP A CA 6
ATOM 9321 C C . ASP A 1 10 ? 26.078 -13.790 -6.944 1.00 15.31 10 ASP A C 6
ATOM 9322 O O . ASP A 1 10 ? 26.921 -13.000 -6.519 1.00 34.15 10 ASP A O 6
ATOM 9331 N N . SER A 1 11 ? 25.765 -13.890 -8.232 1.00 22.40 11 SER A N 6
ATOM 9332 C CA . SER A 1 11 ? 26.413 -13.062 -9.243 1.00 32.44 11 SER A CA 6
ATOM 9333 C C . SER A 1 11 ? 26.349 -11.587 -8.859 1.00 22.24 11 SER A C 6
ATOM 9334 O O . SER A 1 11 ? 25.291 -10.962 -8.925 1.00 61.32 11 SER A O 6
ATOM 9342 N N . ALA A 1 12 ? 27.490 -11.037 -8.456 1.00 62.33 12 ALA A N 6
ATOM 9343 C CA . ALA A 1 12 ? 27.566 -9.636 -8.063 1.00 51.32 12 ALA A CA 6
ATOM 9344 C C . ALA A 1 12 ? 27.012 -8.728 -9.157 1.00 24.33 12 ALA A C 6
ATOM 9345 O O . ALA A 1 12 ? 26.089 -7.948 -8.923 1.00 33.13 12 ALA A O 6
ATOM 9352 N N . THR A 1 13 ? 27.583 -8.834 -10.353 1.00 22.43 13 THR A N 6
ATOM 9353 C CA . THR A 1 13 ? 27.148 -8.022 -11.482 1.00 22.11 13 THR A CA 6
ATOM 9354 C C . THR A 1 13 ? 25.640 -8.117 -11.679 1.00 15.04 13 THR A C 6
ATOM 9355 O O . THR A 1 13 ? 24.991 -7.142 -12.057 1.00 1.21 13 THR A O 6
ATOM 9366 N N . MET A 1 14 ? 25.087 -9.297 -11.419 1.00 34.22 14 MET A N 6
ATOM 9367 C CA . MET A 1 14 ? 23.653 -9.518 -11.566 1.00 14.22 14 MET A CA 6
ATOM 9368 C C . MET A 1 14 ? 22.862 -8.568 -10.672 1.00 11.22 14 MET A C 6
ATOM 9369 O O . MET A 1 14 ? 22.006 -7.821 -11.147 1.00 64.13 14 MET A O 6
ATOM 9383 N N . ARG A 1 15 ? 23.153 -8.602 -9.376 1.00 5.23 15 ARG A N 6
ATOM 9384 C CA . ARG A 1 15 ? 22.468 -7.745 -8.416 1.00 3.23 15 ARG A CA 6
ATOM 9385 C C . ARG A 1 15 ? 22.510 -6.286 -8.862 1.00 63.32 15 ARG A C 6
ATOM 9386 O O . ARG A 1 15 ? 21.548 -5.542 -8.678 1.00 34.34 15 ARG A O 6
ATOM 9407 N N . ALA A 1 16 ? 23.633 -5.885 -9.450 1.00 13.20 16 ALA A N 6
ATOM 9408 C CA . ALA A 1 16 ? 23.800 -4.517 -9.924 1.00 13.41 16 ALA A CA 6
ATOM 9409 C C . ALA A 1 16 ? 22.790 -4.188 -11.019 1.00 2.35 16 ALA A C 6
ATOM 9410 O O . ALA A 1 16 ? 22.298 -3.062 -11.106 1.00 1.13 16 ALA A O 6
ATOM 9417 N N . LEU A 1 17 ? 22.486 -5.176 -11.852 1.00 70.05 17 LEU A N 6
ATOM 9418 C CA . LEU A 1 17 ? 21.535 -4.991 -12.943 1.00 72.40 17 LEU A CA 6
ATOM 9419 C C . LEU A 1 17 ? 20.105 -4.930 -12.414 1.00 63.23 17 LEU A C 6
ATOM 9420 O O . LEU A 1 17 ? 19.369 -3.983 -12.693 1.00 73.24 17 LEU A O 6
ATOM 9436 N N . LEU A 1 18 ? 19.720 -5.944 -11.648 1.00 33.50 18 LEU A N 6
ATOM 9437 C CA . LEU A 1 18 ? 18.379 -6.005 -11.077 1.00 75.53 18 LEU A CA 6
ATOM 9438 C C . LEU A 1 18 ? 18.119 -4.809 -10.168 1.00 54.42 18 LEU A C 6
ATOM 9439 O O . LEU A 1 18 ? 17.042 -4.211 -10.203 1.00 21.52 18 LEU A O 6
ATOM 9455 N N . HIS A 1 19 ? 19.112 -4.462 -9.357 1.00 5.45 19 HIS A N 6
ATOM 9456 C CA . HIS A 1 19 ? 18.992 -3.333 -8.440 1.00 24.52 19 HIS A CA 6
ATOM 9457 C C . HIS A 1 19 ? 18.609 -2.062 -9.190 1.00 51.25 19 HIS A C 6
ATOM 9458 O O . HIS A 1 19 ? 17.745 -1.305 -8.749 1.00 34.54 19 HIS A O 6
ATOM 9472 N N . ALA A 1 20 ? 19.258 -1.833 -10.327 1.00 43.22 20 ALA A N 6
ATOM 9473 C CA . ALA A 1 20 ? 18.984 -0.654 -11.139 1.00 44.23 20 ALA A CA 6
ATOM 9474 C C . ALA A 1 20 ? 17.562 -0.684 -11.688 1.00 50.23 20 ALA A C 6
ATOM 9475 O O . ALA A 1 20 ? 16.924 0.357 -11.846 1.00 53.53 20 ALA A O 6
ATOM 9482 N N . THR A 1 21 ? 17.070 -1.884 -11.979 1.00 33.23 21 THR A N 6
ATOM 9483 C CA . THR A 1 21 ? 15.724 -2.050 -12.512 1.00 15.40 21 THR A CA 6
ATOM 9484 C C . THR A 1 21 ? 14.683 -1.452 -11.572 1.00 74.12 21 THR A C 6
ATOM 9485 O O . THR A 1 21 ? 13.917 -0.567 -11.958 1.00 65.44 21 THR A O 6
ATOM 9496 N N . LEU A 1 22 ? 14.659 -1.940 -10.337 1.00 12.33 22 LEU A N 6
ATOM 9497 C CA . LEU A 1 22 ? 13.711 -1.453 -9.340 1.00 43.21 22 LEU A CA 6
ATOM 9498 C C . LEU A 1 22 ? 14.072 -0.041 -8.890 1.00 52.42 22 LEU A C 6
ATOM 9499 O O . LEU A 1 22 ? 13.206 0.827 -8.782 1.00 51.11 22 LEU A O 6
ATOM 9515 N N . ALA A 1 23 ? 15.356 0.183 -8.631 1.00 61.43 23 ALA A N 6
ATOM 9516 C CA . ALA A 1 23 ? 15.832 1.490 -8.198 1.00 12.35 23 ALA A CA 6
ATOM 9517 C C . ALA A 1 23 ? 15.407 2.581 -9.175 1.00 13.12 23 ALA A C 6
ATOM 9518 O O . ALA A 1 23 ? 14.781 3.566 -8.785 1.00 1.35 23 ALA A O 6
ATOM 9525 N N . GLN A 1 24 ? 15.751 2.398 -10.445 1.00 62.13 24 GLN A N 6
ATOM 9526 C CA . GLN A 1 24 ? 15.406 3.368 -11.477 1.00 52.24 24 GLN A CA 6
ATOM 9527 C C . GLN A 1 24 ? 13.899 3.598 -11.526 1.00 11.11 24 GLN A C 6
ATOM 9528 O O . GLN A 1 24 ? 13.439 4.703 -11.811 1.00 52.23 24 GLN A O 6
ATOM 9542 N N . ALA A 1 25 ? 13.136 2.547 -11.246 1.00 34.13 25 ALA A N 6
ATOM 9543 C CA . ALA A 1 25 ? 11.681 2.635 -11.256 1.00 34.12 25 ALA A CA 6
ATOM 9544 C C . ALA A 1 25 ? 11.176 3.523 -10.123 1.00 65.21 25 ALA A C 6
ATOM 9545 O O . ALA A 1 25 ? 10.056 4.029 -10.170 1.00 44.50 25 ALA A O 6
ATOM 9552 N N . GLY A 1 26 ? 12.011 3.706 -9.105 1.00 4.53 26 GLY A N 6
ATOM 9553 C CA . GLY A 1 26 ? 11.632 4.533 -7.974 1.00 35.22 26 GLY A CA 6
ATOM 9554 C C . GLY A 1 26 ? 11.677 3.776 -6.661 1.00 63.13 26 GLY A C 6
ATOM 9555 O O . GLY A 1 26 ? 11.989 4.349 -5.617 1.00 24.40 26 GLY A O 6
ATOM 9559 N N . TYR A 1 27 ? 11.364 2.486 -6.713 1.00 41.10 27 TYR A N 6
ATOM 9560 C CA . TYR A 1 27 ? 11.367 1.650 -5.518 1.00 53.51 27 TYR A CA 6
ATOM 9561 C C . TYR A 1 27 ? 12.754 1.610 -4.885 1.00 1.03 27 TYR A C 6
ATOM 9562 O O . TYR A 1 27 ? 13.765 1.771 -5.568 1.00 54.20 27 TYR A O 6
ATOM 9580 N N . GLU A 1 28 ? 12.793 1.393 -3.574 1.00 32.12 28 GLU A N 6
ATOM 9581 C CA . GLU A 1 28 ? 14.056 1.331 -2.847 1.00 53.24 28 GLU A CA 6
ATOM 9582 C C . GLU A 1 28 ? 14.491 -0.116 -2.635 1.00 41.21 28 GLU A C 6
ATOM 9583 O O . GLU A 1 28 ? 14.294 -0.684 -1.561 1.00 30.10 28 GLU A O 6
ATOM 9595 N N . VAL A 1 29 ? 15.084 -0.707 -3.668 1.00 2.23 29 VAL A N 6
ATOM 9596 C CA . VAL A 1 29 ? 15.548 -2.087 -3.595 1.00 44.04 29 VAL A CA 6
ATOM 9597 C C . VAL A 1 29 ? 16.937 -2.168 -2.971 1.00 41.25 29 VAL A C 6
ATOM 9598 O O . VAL A 1 29 ? 17.842 -1.420 -3.344 1.00 22.23 29 VAL A O 6
ATOM 9611 N N . THR A 1 30 ? 17.100 -3.081 -2.019 1.00 71.23 30 THR A N 6
ATOM 9612 C CA . THR A 1 30 ? 18.378 -3.260 -1.342 1.00 61.14 30 THR A CA 6
ATOM 9613 C C . THR A 1 30 ? 18.897 -4.683 -1.515 1.00 44.12 30 THR A C 6
ATOM 9614 O O . THR A 1 30 ? 18.139 -5.648 -1.417 1.00 52.42 30 THR A O 6
ATOM 9625 N N . VAL A 1 31 ? 20.196 -4.807 -1.772 1.00 53.02 31 VAL A N 6
ATOM 9626 C CA . VAL A 1 31 ? 20.817 -6.113 -1.957 1.00 0.01 31 VAL A CA 6
ATOM 9627 C C . VAL A 1 31 ? 21.642 -6.506 -0.737 1.00 21.42 31 VAL A C 6
ATOM 9628 O O . VAL A 1 31 ? 22.320 -5.672 -0.138 1.00 12.02 31 VAL A O 6
ATOM 9641 N N . ALA A 1 32 ? 21.580 -7.784 -0.374 1.00 42.52 32 ALA A N 6
ATOM 9642 C CA . ALA A 1 32 ? 22.324 -8.289 0.773 1.00 12.21 32 ALA A CA 6
ATOM 9643 C C . ALA A 1 32 ? 23.572 -9.043 0.329 1.00 23.42 32 ALA A C 6
ATOM 9644 O O . ALA A 1 32 ? 23.884 -9.101 -0.860 1.00 31.41 32 ALA A O 6
ATOM 9651 N N . ALA A 1 33 ? 24.284 -9.620 1.293 1.00 53.44 33 ALA A N 6
ATOM 9652 C CA . ALA A 1 33 ? 25.498 -10.372 1.000 1.00 14.42 33 ALA A CA 6
ATOM 9653 C C . ALA A 1 33 ? 25.182 -11.837 0.722 1.00 31.33 33 ALA A C 6
ATOM 9654 O O . ALA A 1 33 ? 25.802 -12.464 -0.137 1.00 43.31 33 ALA A O 6
ATOM 9661 N N . ASP A 1 34 ? 24.215 -12.378 1.455 1.00 74.43 34 ASP A N 6
ATOM 9662 C CA . ASP A 1 34 ? 23.816 -13.771 1.287 1.00 63.15 34 ASP A CA 6
ATOM 9663 C C . ASP A 1 34 ? 22.350 -13.966 1.659 1.00 53.54 34 ASP A C 6
ATOM 9664 O O . ASP A 1 34 ? 21.749 -13.120 2.321 1.00 64.31 34 ASP A O 6
ATOM 9673 N N . GLY A 1 35 ? 21.778 -15.086 1.226 1.00 10.53 35 GLY A N 6
ATOM 9674 C CA . GLY A 1 35 ? 20.386 -15.370 1.523 1.00 61.05 35 GLY A CA 6
ATOM 9675 C C . GLY A 1 35 ? 20.073 -15.257 3.001 1.00 23.45 35 GLY A C 6
ATOM 9676 O O . GLY A 1 35 ? 18.968 -14.872 3.380 1.00 31.04 35 GLY A O 6
ATOM 9680 N N . GLU A 1 36 ? 21.049 -15.596 3.839 1.00 71.34 36 GLU A N 6
ATOM 9681 C CA . GLU A 1 36 ? 20.870 -15.533 5.284 1.00 20.34 36 GLU A CA 6
ATOM 9682 C C . GLU A 1 36 ? 20.861 -14.086 5.769 1.00 25.31 36 GLU A C 6
ATOM 9683 O O . GLU A 1 36 ? 19.990 -13.684 6.539 1.00 3.23 36 GLU A O 6
ATOM 9695 N N . ALA A 1 37 ? 21.838 -13.310 5.312 1.00 4.31 37 ALA A N 6
ATOM 9696 C CA . ALA A 1 37 ? 21.943 -11.908 5.697 1.00 2.21 37 ALA A CA 6
ATOM 9697 C C . ALA A 1 37 ? 20.713 -11.123 5.253 1.00 64.00 37 ALA A C 6
ATOM 9698 O O . ALA A 1 37 ? 20.270 -10.204 5.940 1.00 41.31 37 ALA A O 6
ATOM 9705 N N . GLY A 1 38 ? 20.167 -11.492 4.098 1.00 14.05 38 GLY A N 6
ATOM 9706 C CA . GLY A 1 38 ? 18.993 -10.811 3.582 1.00 24.43 38 GLY A CA 6
ATOM 9707 C C . GLY A 1 38 ? 17.734 -11.167 4.346 1.00 35.33 38 GLY A C 6
ATOM 9708 O O . GLY A 1 38 ? 16.990 -10.286 4.777 1.00 0.41 38 GLY A O 6
ATOM 9712 N N . PHE A 1 39 ? 17.491 -12.463 4.514 1.00 62.12 39 PHE A N 6
ATOM 9713 C CA . PHE A 1 39 ? 16.311 -12.934 5.229 1.00 53.02 39 PHE A CA 6
ATOM 9714 C C . PHE A 1 39 ? 16.371 -12.535 6.700 1.00 22.35 39 PHE A C 6
ATOM 9715 O O . PHE A 1 39 ? 15.407 -12.003 7.251 1.00 70.23 39 PHE A O 6
ATOM 9732 N N . ASP A 1 40 ? 17.510 -12.797 7.332 1.00 64.24 40 ASP A N 6
ATOM 9733 C CA . ASP A 1 40 ? 17.698 -12.466 8.739 1.00 3.13 40 ASP A CA 6
ATOM 9734 C C . ASP A 1 40 ? 17.343 -11.007 9.006 1.00 15.33 40 ASP A C 6
ATOM 9735 O O . ASP A 1 40 ? 16.784 -10.674 10.053 1.00 63.03 40 ASP A O 6
ATOM 9744 N N . LEU A 1 41 ? 17.670 -10.140 8.055 1.00 51.34 41 LEU A N 6
ATOM 9745 C CA . LEU A 1 41 ? 17.386 -8.715 8.187 1.00 40.11 41 LEU A CA 6
ATOM 9746 C C . LEU A 1 41 ? 15.952 -8.404 7.770 1.00 61.42 41 LEU A C 6
ATOM 9747 O O . LEU A 1 41 ? 15.315 -7.508 8.322 1.00 50.23 41 LEU A O 6
ATOM 9763 N N . ALA A 1 42 ? 15.450 -9.153 6.793 1.00 30.23 42 ALA A N 6
ATOM 9764 C CA . ALA A 1 42 ? 14.090 -8.961 6.305 1.00 0.23 42 ALA A CA 6
ATOM 9765 C C . ALA A 1 42 ? 13.082 -9.026 7.448 1.00 4.20 42 ALA A C 6
ATOM 9766 O O . ALA A 1 42 ? 11.999 -8.447 7.367 1.00 63.24 42 ALA A O 6
ATOM 9773 N N . ALA A 1 43 ? 13.446 -9.734 8.512 1.00 61.20 43 ALA A N 6
ATOM 9774 C CA . ALA A 1 43 ? 12.574 -9.873 9.672 1.00 61.54 43 ALA A CA 6
ATOM 9775 C C . ALA A 1 43 ? 12.734 -8.693 10.623 1.00 14.24 43 ALA A C 6
ATOM 9776 O O . ALA A 1 43 ? 11.805 -8.337 11.350 1.00 60.01 43 ALA A O 6
ATOM 9783 N N . THR A 1 44 ? 13.918 -8.088 10.616 1.00 74.13 44 THR A N 6
ATOM 9784 C CA . THR A 1 44 ? 14.199 -6.949 11.480 1.00 45.34 44 THR A CA 6
ATOM 9785 C C . THR A 1 44 ? 13.755 -5.643 10.830 1.00 24.10 44 THR A C 6
ATOM 9786 O O . THR A 1 44 ? 13.425 -4.676 11.517 1.00 1.12 44 THR A O 6
ATOM 9797 N N . THR A 1 45 ? 13.749 -5.621 9.501 1.00 75.03 45 THR A N 6
ATOM 9798 C CA . THR A 1 45 ? 13.3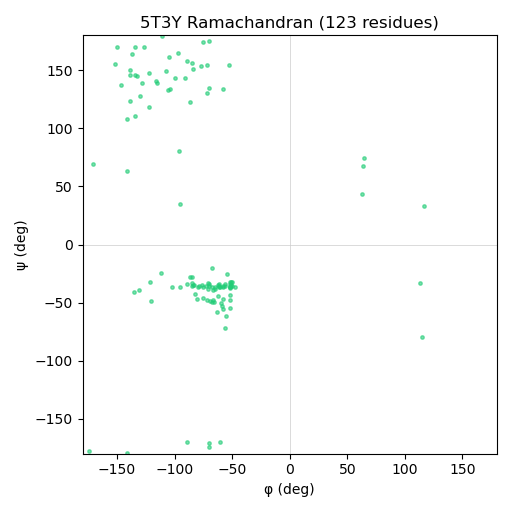45 -4.434 8.758 1.00 2.31 45 THR A CA 6
ATOM 9799 C C . THR A 1 45 ? 11.924 -4.575 8.224 1.00 23.33 45 THR A C 6
ATOM 9800 O O . THR A 1 45 ? 11.173 -3.603 8.167 1.00 12.43 45 THR A O 6
ATOM 9811 N N . ALA A 1 46 ? 11.562 -5.793 7.835 1.00 62.32 46 ALA A N 6
ATOM 9812 C CA . ALA A 1 46 ? 10.230 -6.062 7.308 1.00 30.31 46 ALA A CA 6
ATOM 9813 C C . ALA A 1 46 ? 9.997 -5.319 5.997 1.00 5.12 46 ALA A C 6
ATOM 9814 O O . ALA A 1 46 ? 9.406 -4.239 5.981 1.00 2.01 46 ALA A O 6
ATOM 9821 N N . TYR A 1 47 ? 10.467 -5.903 4.900 1.00 15.12 47 TYR A N 6
ATOM 9822 C CA . TYR A 1 47 ? 10.312 -5.294 3.584 1.00 3.25 47 TYR A CA 6
ATOM 9823 C C . TYR A 1 47 ? 8.972 -5.673 2.962 1.00 32.03 47 TYR A C 6
ATOM 9824 O O . TYR A 1 47 ? 8.225 -6.481 3.514 1.00 12.05 47 TYR A O 6
ATOM 9842 N N . ASP A 1 48 ? 8.675 -5.084 1.809 1.00 33.03 48 ASP A N 6
ATOM 9843 C CA . ASP A 1 48 ? 7.426 -5.360 1.109 1.00 35.13 48 ASP A CA 6
ATOM 9844 C C . ASP A 1 48 ? 7.577 -6.560 0.180 1.00 21.30 48 ASP A C 6
ATOM 9845 O O . ASP A 1 48 ? 6.646 -7.349 0.010 1.00 43.11 48 ASP A O 6
ATOM 9854 N N . LEU A 1 49 ? 8.755 -6.692 -0.420 1.00 30.31 49 LEU A N 6
ATOM 9855 C CA . LEU A 1 49 ? 9.029 -7.796 -1.334 1.00 32.25 49 LEU A CA 6
ATOM 9856 C C . LEU A 1 49 ? 10.427 -8.360 -1.103 1.00 44.40 49 LEU A C 6
ATOM 9857 O O . LEU A 1 49 ? 11.411 -7.620 -1.084 1.00 41.44 49 LEU A O 6
ATOM 9873 N N . VAL A 1 50 ? 10.509 -9.675 -0.930 1.00 32.12 50 VAL A N 6
ATOM 9874 C CA . VAL A 1 50 ? 11.787 -10.339 -0.704 1.00 42.21 50 VAL A CA 6
ATOM 9875 C C . VAL A 1 50 ? 12.145 -11.254 -1.870 1.00 12.21 50 VAL A C 6
ATOM 9876 O O . VAL A 1 50 ? 11.276 -11.907 -2.450 1.00 4.01 50 VAL A O 6
ATOM 9889 N N . LEU A 1 51 ? 13.429 -11.297 -2.209 1.00 14.15 51 LEU A N 6
ATOM 9890 C CA . LEU A 1 51 ? 13.903 -12.133 -3.306 1.00 33.01 51 LEU A CA 6
ATOM 9891 C C . LEU A 1 51 ? 15.106 -12.966 -2.875 1.00 42.55 51 LEU A C 6
ATOM 9892 O O . LEU A 1 51 ? 16.183 -12.430 -2.609 1.00 14.02 51 LEU A O 6
ATOM 9908 N N . THR A 1 52 ? 14.918 -14.280 -2.812 1.00 33.14 52 THR A N 6
ATOM 9909 C CA . THR A 1 52 ? 15.987 -15.187 -2.415 1.00 22.10 52 THR A CA 6
ATOM 9910 C C . THR A 1 52 ? 16.306 -16.181 -3.526 1.00 54.01 52 THR A C 6
ATOM 9911 O O . THR A 1 52 ? 15.487 -16.417 -4.415 1.00 14.44 52 THR A O 6
ATOM 9922 N N . ASP A 1 53 ? 17.499 -16.762 -3.470 1.00 1.41 53 ASP A N 6
ATOM 9923 C CA . ASP A 1 53 ? 17.925 -17.732 -4.471 1.00 60.34 53 ASP A CA 6
ATOM 9924 C C . ASP A 1 53 ? 18.522 -18.970 -3.809 1.00 61.00 53 ASP A C 6
ATOM 9925 O O . ASP A 1 53 ? 18.258 -20.097 -4.227 1.00 50.11 53 ASP A O 6
ATOM 9934 N N . GLN A 1 54 ? 19.328 -18.751 -2.775 1.00 62.02 54 GLN A N 6
ATOM 9935 C CA . GLN A 1 54 ? 19.964 -19.849 -2.057 1.00 32.22 54 GLN A CA 6
ATOM 9936 C C . GLN A 1 54 ? 18.923 -20.841 -1.548 1.00 64.41 54 GLN A C 6
ATOM 9937 O O . GLN A 1 54 ? 17.829 -20.454 -1.141 1.00 3.23 54 GLN A O 6
ATOM 9951 N N . ASN A 1 55 ? 19.273 -22.124 -1.575 1.00 54.53 55 ASN A N 6
ATOM 9952 C CA . ASN A 1 55 ? 18.368 -23.172 -1.118 1.00 0.04 55 ASN A CA 6
ATOM 9953 C C . ASN A 1 55 ? 19.007 -23.993 -0.002 1.00 23.20 55 ASN A C 6
ATOM 9954 O O . ASN A 1 55 ? 19.917 -24.786 -0.244 1.00 41.43 55 ASN A O 6
ATOM 9965 N N . MET A 1 56 ? 18.524 -23.798 1.221 1.00 50.15 56 MET A N 6
ATOM 9966 C CA . MET A 1 56 ? 19.047 -24.522 2.373 1.00 1.13 56 MET A CA 6
ATOM 9967 C C . MET A 1 56 ? 18.231 -24.213 3.625 1.00 64.42 56 MET A C 6
ATOM 9968 O O . MET A 1 56 ? 18.673 -23.494 4.521 1.00 21.00 56 MET A O 6
ATOM 9982 N N . PRO A 1 57 ? 17.012 -24.769 3.690 1.00 43.03 57 PRO A N 6
ATOM 9983 C CA . PRO A 1 57 ? 16.110 -24.567 4.827 1.00 31.12 57 PRO A CA 6
ATOM 9984 C C . PRO A 1 57 ? 16.603 -25.266 6.089 1.00 30.25 57 PRO A C 6
ATOM 9985 O O . PRO A 1 57 ? 16.398 -24.778 7.201 1.00 71.10 57 PRO A O 6
ATOM 9996 N N . ARG A 1 58 ? 17.254 -26.411 5.911 1.00 41.25 58 ARG A N 6
ATOM 9997 C CA . ARG A 1 58 ? 17.776 -27.177 7.036 1.00 73.12 58 ARG A CA 6
ATOM 9998 C C . ARG A 1 58 ? 18.670 -26.309 7.916 1.00 22.44 58 ARG A C 6
ATOM 9999 O O . ARG A 1 58 ? 18.679 -26.449 9.140 1.00 42.24 58 ARG A O 6
ATOM 10020 N N . LYS A 1 59 ? 19.422 -25.414 7.286 1.00 43.41 59 LYS A N 6
ATOM 10021 C CA . LYS A 1 59 ? 20.320 -24.522 8.010 1.00 22.14 59 LYS A CA 6
ATOM 10022 C C . LYS A 1 59 ? 19.664 -23.166 8.250 1.00 42.02 59 LYS A C 6
ATOM 10023 O O . LYS A 1 59 ? 18.500 -22.960 7.907 1.00 31.03 59 LYS A O 6
ATOM 10042 N N . SER A 1 60 ? 20.419 -22.244 8.839 1.00 62.05 60 SER A N 6
ATOM 10043 C CA . SER A 1 60 ? 19.910 -20.908 9.126 1.00 71.14 60 SER A CA 6
ATOM 10044 C C . SER A 1 60 ? 19.783 -20.088 7.845 1.00 22.31 60 SER A C 6
ATOM 10045 O O . SER A 1 60 ? 20.241 -20.503 6.781 1.00 21.03 60 SER A O 6
ATOM 10053 N N . GLY A 1 61 ? 19.157 -18.921 7.957 1.00 41.41 61 GLY A N 6
ATOM 10054 C CA . GLY A 1 61 ? 18.980 -18.060 6.802 1.00 64.12 61 GLY A CA 6
ATOM 10055 C C . GLY A 1 61 ? 17.645 -18.276 6.117 1.00 44.20 61 GLY A C 6
ATOM 10056 O O . GLY A 1 61 ? 16.707 -17.502 6.312 1.00 33.54 61 GLY A O 6
ATOM 10060 N N . LEU A 1 62 ? 17.559 -19.328 5.311 1.00 61.02 62 LEU A N 6
ATOM 10061 C CA . LEU A 1 62 ? 16.329 -19.643 4.593 1.00 50.25 62 LEU A CA 6
ATOM 10062 C C . LEU A 1 62 ? 15.251 -20.140 5.550 1.00 1.04 62 LEU A C 6
ATOM 10063 O O . LEU A 1 62 ? 14.066 -19.872 5.358 1.00 33.13 62 LEU A O 6
ATOM 10079 N N . GLU A 1 63 ? 15.672 -20.863 6.583 1.00 23.42 63 GLU A N 6
ATOM 10080 C CA . GLU A 1 63 ? 14.742 -21.396 7.572 1.00 62.44 63 GLU A CA 6
ATOM 10081 C C . GLU A 1 63 ? 13.825 -20.299 8.103 1.00 4.55 63 GLU A C 6
ATOM 10082 O O . GLU A 1 63 ? 12.671 -20.552 8.451 1.00 2.01 63 GLU A O 6
ATOM 10094 N N . LEU A 1 64 ? 14.347 -19.078 8.165 1.00 62.44 64 LEU A N 6
ATOM 10095 C CA . LEU A 1 64 ? 13.577 -17.940 8.654 1.00 30.54 64 LEU A CA 6
ATOM 10096 C C . LEU A 1 64 ? 12.222 -17.861 7.959 1.00 15.34 64 LEU A C 6
ATOM 10097 O O . LEU A 1 64 ? 11.226 -17.460 8.563 1.00 2.33 64 LEU A O 6
ATOM 10113 N N . ILE A 1 65 ? 12.191 -18.247 6.688 1.00 14.24 65 ILE A N 6
ATOM 10114 C CA . ILE A 1 65 ? 10.957 -18.222 5.913 1.00 53.11 65 ILE A CA 6
ATOM 10115 C C . ILE A 1 65 ? 9.824 -18.917 6.660 1.00 73.51 65 ILE A C 6
ATOM 10116 O O . ILE A 1 65 ? 8.698 -18.423 6.701 1.00 52.43 65 ILE A O 6
ATOM 10132 N N . ALA A 1 66 ? 10.131 -20.067 7.251 1.00 34.35 66 ALA A N 6
ATOM 10133 C CA . ALA A 1 66 ? 9.139 -20.829 8.001 1.00 64.32 66 ALA A CA 6
ATOM 10134 C C . ALA A 1 66 ? 8.508 -19.979 9.098 1.00 51.01 66 ALA A C 6
ATOM 10135 O O . ALA A 1 66 ? 7.288 -19.824 9.151 1.00 3.43 66 ALA A O 6
ATOM 10142 N N . ALA A 1 67 ? 9.346 -19.431 9.972 1.00 60.12 67 ALA A N 6
ATOM 10143 C CA . ALA A 1 67 ? 8.869 -18.596 11.067 1.00 43.41 67 ALA A CA 6
ATOM 10144 C C . ALA A 1 67 ? 7.988 -17.463 10.550 1.00 22.31 67 ALA A C 6
ATOM 10145 O O . ALA A 1 67 ? 6.925 -17.187 11.107 1.00 53.12 67 ALA A O 6
ATOM 10152 N N . LEU A 1 68 ? 8.437 -16.811 9.484 1.00 53.34 68 LEU A N 6
ATOM 10153 C CA . LEU A 1 68 ? 7.689 -15.707 8.892 1.00 52.14 68 LEU A CA 6
ATOM 10154 C C . LEU A 1 68 ? 6.280 -16.147 8.509 1.00 74.44 68 LEU A C 6
ATOM 10155 O O . LEU A 1 68 ? 5.330 -15.369 8.596 1.00 10.11 68 LEU A O 6
ATOM 10171 N N . ARG A 1 69 ? 6.151 -17.401 8.086 1.00 4.11 69 ARG A N 6
ATOM 10172 C CA . ARG A 1 69 ? 4.858 -17.945 7.691 1.00 60.41 69 ARG A CA 6
ATOM 10173 C C . ARG A 1 69 ? 3.900 -17.988 8.878 1.00 24.01 69 ARG A C 6
ATOM 10174 O O . ARG A 1 69 ? 2.698 -17.773 8.725 1.00 4.25 69 ARG A O 6
ATOM 10195 N N . GLN A 1 70 ? 4.442 -18.268 10.059 1.00 3.41 70 GLN A N 6
ATOM 10196 C CA . GLN A 1 70 ? 3.635 -18.340 11.271 1.00 3.45 70 GLN A CA 6
ATOM 10197 C C . GLN A 1 70 ? 3.154 -16.954 11.688 1.00 54.21 70 GLN A C 6
ATOM 10198 O O . GLN A 1 70 ? 2.000 -16.778 12.082 1.00 73.35 70 GLN A O 6
ATOM 10212 N N . LEU A 1 71 ? 4.044 -15.972 11.599 1.00 22.10 71 LEU A N 6
ATOM 10213 C CA . LEU A 1 71 ? 3.710 -14.600 11.967 1.00 61.51 71 LEU A CA 6
ATOM 10214 C C . LEU A 1 71 ? 2.714 -13.999 10.980 1.00 22.25 71 LEU A C 6
ATOM 10215 O O . LEU A 1 71 ? 2.702 -14.354 9.802 1.00 54.12 71 LEU A O 6
ATOM 10231 N N . SER A 1 72 ? 1.882 -13.086 11.470 1.00 1.32 72 SER A N 6
ATOM 10232 C CA . SER A 1 72 ? 0.881 -12.436 10.632 1.00 3.22 72 SER A CA 6
ATOM 10233 C C . SER A 1 72 ? 1.396 -11.098 10.109 1.00 65.41 72 SER A C 6
ATOM 10234 O O . SER A 1 72 ? 0.633 -10.147 9.948 1.00 1.33 72 SER A O 6
ATOM 10242 N N . ALA A 1 73 ? 2.697 -11.035 9.845 1.00 64.01 73 ALA A N 6
ATOM 10243 C CA . ALA A 1 73 ? 3.316 -9.816 9.338 1.00 75.20 73 ALA A CA 6
ATOM 10244 C C . ALA A 1 73 ? 4.024 -10.071 8.012 1.00 41.41 73 ALA A C 6
ATOM 10245 O O . ALA A 1 73 ? 4.075 -9.196 7.146 1.00 33.42 73 ALA A O 6
ATOM 10252 N N . TYR A 1 74 ? 4.571 -11.272 7.859 1.00 15.44 74 TYR A N 6
ATOM 10253 C CA . TYR A 1 74 ? 5.279 -11.640 6.640 1.00 44.45 74 TYR A CA 6
ATOM 10254 C C . TYR A 1 74 ? 4.531 -12.733 5.883 1.00 31.14 74 TYR A C 6
ATOM 10255 O O . TYR A 1 74 ? 4.614 -12.825 4.659 1.00 24.11 74 TYR A O 6
ATOM 10273 N N . ALA A 1 75 ? 3.799 -13.560 6.623 1.00 51.21 75 ALA A N 6
ATOM 10274 C CA . ALA A 1 75 ? 3.033 -14.646 6.024 1.00 40.33 75 ALA A CA 6
ATOM 10275 C C . ALA A 1 75 ? 2.225 -14.153 4.828 1.00 10.11 75 ALA A C 6
ATOM 10276 O O . ALA A 1 75 ? 2.085 -14.858 3.829 1.00 52.25 75 ALA A O 6
ATOM 10283 N N . ASP A 1 76 ? 1.695 -12.940 4.938 1.00 41.32 76 ASP A N 6
ATOM 10284 C CA . ASP A 1 76 ? 0.901 -12.352 3.865 1.00 72.40 76 ASP A CA 6
ATOM 10285 C C . ASP A 1 76 ? 1.800 -11.722 2.806 1.00 72.22 76 ASP A C 6
ATOM 10286 O O . ASP A 1 76 ? 1.477 -11.728 1.617 1.00 34.24 76 ASP A O 6
ATOM 10295 N N . THR A 1 77 ? 2.930 -11.177 3.244 1.00 24.23 77 THR A N 6
ATOM 10296 C CA . THR A 1 77 ? 3.875 -10.541 2.335 1.00 1.22 77 THR A CA 6
ATOM 10297 C C . THR A 1 77 ? 4.226 -11.463 1.173 1.00 3.03 77 THR A C 6
ATOM 10298 O O . THR A 1 77 ? 4.513 -12.647 1.353 1.00 1.45 77 THR A O 6
ATOM 10309 N N . PRO A 1 78 ? 4.205 -10.911 -0.049 1.00 11.31 78 PRO A N 6
ATOM 10310 C CA . PRO A 1 78 ? 4.520 -11.667 -1.265 1.00 1.53 78 PRO A CA 6
ATOM 10311 C C . PRO A 1 78 ? 5.997 -12.037 -1.351 1.00 12.43 78 PRO A C 6
ATOM 10312 O O . PRO A 1 78 ? 6.856 -11.168 -1.500 1.00 3.40 78 PRO A O 6
ATOM 10323 N N . ILE A 1 79 ? 6.284 -13.330 -1.256 1.00 62.41 79 ILE A N 6
ATOM 10324 C CA . ILE A 1 79 ? 7.657 -13.814 -1.325 1.00 24.50 79 ILE A CA 6
ATOM 10325 C C . ILE A 1 79 ? 7.955 -14.433 -2.687 1.00 34.13 79 ILE A C 6
ATOM 10326 O O . ILE A 1 79 ? 7.111 -15.117 -3.268 1.00 31.34 79 ILE A O 6
ATOM 10342 N N . LEU A 1 80 ? 9.159 -14.190 -3.190 1.00 44.14 80 LEU A N 6
ATOM 10343 C CA . LEU A 1 80 ? 9.570 -14.725 -4.484 1.00 41.21 80 LEU A CA 6
ATOM 10344 C C . LEU A 1 80 ? 10.945 -15.378 -4.391 1.00 62.44 80 LEU A C 6
ATOM 10345 O O . LEU A 1 80 ? 11.946 -14.709 -4.136 1.00 64.12 80 LEU A O 6
ATOM 10361 N N . VAL A 1 81 ? 10.987 -16.690 -4.603 1.00 33.14 81 VAL A N 6
ATOM 10362 C CA . VAL A 1 81 ? 12.239 -17.434 -4.546 1.00 63.23 81 VAL A CA 6
ATOM 10363 C C . VAL A 1 81 ? 12.685 -17.865 -5.939 1.00 24.41 81 VAL A C 6
ATOM 10364 O O . VAL A 1 81 ? 11.860 -18.110 -6.820 1.00 14.25 81 VAL A O 6
ATOM 10377 N N . LEU A 1 82 ? 13.996 -17.958 -6.132 1.00 5.51 82 LEU A N 6
ATOM 10378 C CA . LEU A 1 82 ? 14.554 -18.360 -7.418 1.00 60.33 82 LEU A CA 6
ATOM 10379 C C . LEU A 1 82 ? 14.908 -19.844 -7.418 1.00 5.13 82 LEU A C 6
ATOM 10380 O O . LEU A 1 82 ? 15.225 -20.418 -6.375 1.00 42.21 82 LEU A O 6
ATOM 10396 N N . THR A 1 83 ? 14.855 -20.460 -8.594 1.00 61.54 83 THR A N 6
ATOM 10397 C CA . THR A 1 83 ? 15.171 -21.877 -8.730 1.00 43.32 83 THR A CA 6
ATOM 10398 C C . THR A 1 83 ? 16.153 -22.114 -9.872 1.00 55.25 83 THR A C 6
ATOM 10399 O O . THR A 1 83 ? 16.215 -21.334 -10.824 1.00 31.41 83 THR A O 6
ATOM 10410 N N . THR A 1 84 ? 16.919 -23.196 -9.774 1.00 14.15 84 THR A N 6
ATOM 10411 C CA . THR A 1 84 ? 17.898 -23.536 -10.798 1.00 55.43 84 THR A CA 6
ATOM 10412 C C . THR A 1 84 ? 17.347 -24.583 -11.759 1.00 31.41 84 THR A C 6
ATOM 10413 O O . THR A 1 84 ? 17.619 -24.542 -12.958 1.00 71.32 84 THR A O 6
ATOM 10424 N N . GLU A 1 85 ? 16.571 -25.521 -11.224 1.00 0.14 85 GLU A N 6
ATOM 10425 C CA . GLU A 1 85 ? 15.983 -26.580 -12.035 1.00 55.44 85 GLU A CA 6
ATOM 10426 C C . GLU A 1 85 ? 14.705 -26.097 -12.716 1.00 14.04 85 GLU A C 6
ATOM 10427 O O . GLU A 1 85 ? 14.683 -25.859 -13.922 1.00 52.24 85 GLU A O 6
ATOM 10439 N N . GLY A 1 86 ? 13.640 -25.956 -11.931 1.00 44.31 86 GLY A N 6
ATOM 10440 C CA . GLY A 1 86 ? 12.373 -25.503 -12.474 1.00 61.24 86 GLY A CA 6
ATOM 10441 C C . GLY A 1 86 ? 11.365 -26.628 -12.609 1.00 4.42 86 GLY A C 6
ATOM 10442 O O . GLY A 1 86 ? 10.574 -26.651 -13.551 1.00 73.41 86 GLY A O 6
ATOM 10446 N N . SER A 1 87 ? 11.395 -27.563 -11.665 1.00 2.11 87 SER A N 6
ATOM 10447 C CA . SER A 1 87 ? 10.481 -28.699 -11.685 1.00 11.30 87 SER A CA 6
ATOM 10448 C C . SER A 1 87 ? 9.358 -28.511 -10.669 1.00 4.50 87 SER A C 6
ATOM 10449 O O . SER A 1 87 ? 9.530 -27.832 -9.656 1.00 41.34 87 SER A O 6
ATOM 10457 N N . ASP A 1 88 ? 8.210 -29.117 -10.947 1.00 55.54 88 ASP A N 6
ATOM 10458 C CA . ASP A 1 88 ? 7.058 -29.018 -10.058 1.00 51.33 88 ASP A CA 6
ATOM 10459 C C . ASP A 1 88 ? 7.425 -29.451 -8.643 1.00 25.04 88 ASP A C 6
ATOM 10460 O O . ASP A 1 88 ? 6.986 -28.848 -7.664 1.00 52.43 88 ASP A O 6
ATOM 10469 N N . ALA A 1 89 ? 8.234 -30.501 -8.542 1.00 34.32 89 ALA A N 6
ATOM 10470 C CA . ALA A 1 89 ? 8.661 -31.015 -7.246 1.00 51.23 89 ALA A CA 6
ATOM 10471 C C . ALA A 1 89 ? 9.304 -29.917 -6.406 1.00 25.22 89 ALA A C 6
ATOM 10472 O O . ALA A 1 89 ? 8.999 -29.768 -5.222 1.00 41.15 89 ALA A O 6
ATOM 10479 N N . PHE A 1 90 ? 10.197 -29.152 -7.024 1.00 43.53 90 PHE A N 6
ATOM 10480 C CA . PHE A 1 90 ? 10.886 -28.068 -6.332 1.00 74.11 90 PHE A CA 6
ATOM 10481 C C . PHE A 1 90 ? 9.887 -27.142 -5.644 1.00 4.31 90 PHE A C 6
ATOM 10482 O O . PHE A 1 90 ? 10.120 -26.678 -4.527 1.00 64.13 90 PHE A O 6
ATOM 10499 N N . LYS A 1 91 ? 8.774 -26.875 -6.319 1.00 22.44 91 LYS A N 6
ATOM 10500 C CA . LYS A 1 91 ? 7.739 -26.005 -5.774 1.00 74.21 91 LYS A CA 6
ATOM 10501 C C . LYS A 1 91 ? 7.321 -26.463 -4.380 1.00 41.41 91 LYS A C 6
ATOM 10502 O O . LYS A 1 91 ? 7.034 -25.643 -3.508 1.00 72.21 91 LYS A O 6
ATOM 10521 N N . ALA A 1 92 ? 7.291 -27.776 -4.177 1.00 44.33 92 ALA A N 6
ATOM 10522 C CA . ALA A 1 92 ? 6.913 -28.341 -2.888 1.00 73.13 92 ALA A CA 6
ATOM 10523 C C . ALA A 1 92 ? 7.775 -27.775 -1.766 1.00 3.44 92 ALA A C 6
ATOM 10524 O O . ALA A 1 92 ? 7.294 -27.543 -0.657 1.00 21.21 92 ALA A O 6
ATOM 10531 N N . ALA A 1 93 ? 9.052 -27.554 -2.060 1.00 63.35 93 ALA A N 6
ATOM 10532 C CA . ALA A 1 93 ? 9.981 -27.014 -1.076 1.00 4.21 93 ALA A CA 6
ATOM 10533 C C . ALA A 1 93 ? 9.668 -25.553 -0.770 1.00 24.12 93 ALA A C 6
ATOM 10534 O O . ALA A 1 93 ? 9.358 -25.200 0.368 1.00 71.25 93 ALA A O 6
ATOM 10541 N N . ALA A 1 94 ? 9.753 -24.708 -1.792 1.00 12.21 94 ALA A N 6
ATOM 10542 C CA . ALA A 1 94 ? 9.477 -23.286 -1.632 1.00 2.53 94 ALA A CA 6
ATOM 10543 C C . ALA A 1 94 ? 8.119 -23.060 -0.975 1.00 43.05 94 ALA A C 6
ATOM 10544 O O . ALA A 1 94 ? 7.962 -22.166 -0.144 1.00 40.42 94 ALA A O 6
ATOM 10551 N N . ARG A 1 95 ? 7.141 -23.876 -1.355 1.00 1.23 95 ARG A N 6
ATOM 10552 C CA . ARG A 1 95 ? 5.796 -23.763 -0.804 1.00 71.50 95 ARG A CA 6
ATOM 10553 C C . ARG A 1 95 ? 5.757 -24.256 0.640 1.00 75.14 95 ARG A C 6
ATOM 10554 O O . ARG A 1 95 ? 5.030 -23.713 1.472 1.00 53.02 95 ARG A O 6
ATOM 10575 N N . ASP A 1 96 ? 6.542 -25.288 0.929 1.00 41.42 96 ASP A N 6
ATOM 10576 C CA . ASP A 1 96 ? 6.598 -25.853 2.272 1.00 73.43 96 ASP A CA 6
ATOM 10577 C C . ASP A 1 96 ? 7.313 -24.907 3.231 1.00 64.32 96 ASP A C 6
ATOM 10578 O O . ASP A 1 96 ? 6.948 -24.800 4.401 1.00 73.21 96 ASP A O 6
ATOM 10587 N N . ALA A 1 97 ? 8.336 -24.224 2.727 1.00 52.11 97 ALA A N 6
ATOM 10588 C CA . ALA A 1 97 ? 9.102 -23.286 3.538 1.00 22.53 97 ALA A CA 6
ATOM 10589 C C . ALA A 1 97 ? 8.254 -22.082 3.934 1.00 23.41 97 ALA A C 6
ATOM 10590 O O . ALA A 1 97 ? 8.370 -21.567 5.045 1.00 25.32 97 ALA A O 6
ATOM 10597 N N . GLY A 1 98 ? 7.401 -21.638 3.016 1.00 2.53 98 GLY A N 6
ATOM 10598 C CA . GLY A 1 98 ? 6.547 -20.496 3.289 1.00 71.43 98 GLY A CA 6
ATOM 10599 C C . GLY A 1 98 ? 6.666 -19.417 2.231 1.00 71.43 98 GLY A C 6
ATOM 10600 O O . GLY A 1 98 ? 6.559 -18.229 2.532 1.00 65.01 98 GLY A O 6
ATOM 10604 N N . ALA A 1 99 ? 6.889 -19.832 0.988 1.00 51.32 99 ALA A N 6
ATOM 10605 C CA . ALA A 1 99 ? 7.022 -18.892 -0.118 1.00 43.23 99 ALA A CA 6
ATOM 10606 C C . ALA A 1 99 ? 5.744 -18.836 -0.949 1.00 25.23 99 ALA A C 6
ATOM 10607 O O . ALA A 1 99 ? 5.096 -19.857 -1.179 1.00 71.51 99 ALA A O 6
ATOM 10614 N N . THR A 1 100 ? 5.386 -17.637 -1.396 1.00 4.40 100 THR A N 6
ATOM 10615 C CA . THR A 1 100 ? 4.185 -17.448 -2.199 1.00 50.41 100 THR A CA 6
ATOM 10616 C C . THR A 1 100 ? 4.411 -17.894 -3.639 1.00 54.42 100 THR A C 6
ATOM 10617 O O . THR A 1 100 ? 3.687 -18.743 -4.157 1.00 32.11 100 THR A O 6
ATOM 10628 N N . GLY A 1 101 ? 5.421 -17.315 -4.282 1.00 15.10 101 GLY A N 6
ATOM 10629 C CA . GLY A 1 101 ? 5.724 -17.667 -5.657 1.00 14.50 101 GLY A CA 6
ATOM 10630 C C . GLY A 1 101 ? 7.206 -17.888 -5.886 1.00 34.24 101 GLY A C 6
ATOM 10631 O O . GLY A 1 101 ? 8.029 -17.549 -5.036 1.00 11.42 101 GLY A O 6
ATOM 10635 N N . TRP A 1 102 ? 7.546 -18.460 -7.035 1.00 31.44 102 TRP A N 6
ATOM 10636 C CA . TRP A 1 102 ? 8.939 -18.729 -7.371 1.00 45.23 102 TRP A CA 6
ATOM 10637 C C . TRP A 1 102 ? 9.214 -18.422 -8.839 1.00 55.05 102 TRP A C 6
ATOM 10638 O O . TRP A 1 102 ? 8.286 -18.277 -9.636 1.00 52.11 102 TRP A O 6
ATOM 10659 N N . ILE A 1 103 ? 10.491 -18.325 -9.191 1.00 3.34 103 ILE A N 6
ATOM 10660 C CA . ILE A 1 103 ? 10.886 -18.036 -10.564 1.00 32.41 103 ILE A CA 6
ATOM 10661 C C . ILE A 1 103 ? 12.169 -18.773 -10.933 1.00 51.04 103 ILE A C 6
ATOM 10662 O O . ILE A 1 103 ? 12.848 -19.327 -10.070 1.00 2.01 103 ILE A O 6
ATOM 10678 N N . GLU A 1 104 ? 12.495 -18.773 -12.222 1.00 53.12 104 GLU A N 6
ATOM 10679 C CA . GLU A 1 104 ? 13.698 -19.441 -12.705 1.00 55.24 104 GLU A CA 6
ATOM 10680 C C . GLU A 1 104 ? 14.737 -18.423 -13.167 1.00 73.11 104 GLU A C 6
ATOM 10681 O O . GLU A 1 104 ? 14.486 -17.630 -14.075 1.00 33.02 104 GLU A O 6
ATOM 10693 N N . LYS A 1 105 ? 15.905 -18.451 -12.535 1.00 61.20 105 LYS A N 6
ATOM 10694 C CA . LYS A 1 105 ? 16.984 -17.533 -12.879 1.00 61.04 105 LYS A CA 6
ATOM 10695 C C . LYS A 1 105 ? 17.686 -17.974 -14.160 1.00 21.23 105 LYS A C 6
ATOM 10696 O O . LYS A 1 105 ? 17.639 -19.140 -14.552 1.00 75.21 105 LYS A O 6
ATOM 10715 N N . PRO A 1 106 ? 18.355 -17.022 -14.827 1.00 60.20 106 PRO A N 6
ATOM 10716 C CA . PRO A 1 106 ? 18.418 -15.631 -14.370 1.00 2.21 106 PRO A CA 6
ATOM 10717 C C . PRO A 1 106 ? 17.077 -14.917 -14.499 1.00 41.32 106 PRO A C 6
ATOM 10718 O O . PRO A 1 106 ? 16.118 -15.470 -15.039 1.00 4.12 106 PRO A O 6
ATOM 10729 N N . ILE A 1 107 ? 17.017 -13.686 -14.002 1.00 30.12 107 ILE A N 6
ATOM 10730 C CA . ILE A 1 107 ? 15.793 -12.897 -14.064 1.00 3.42 107 ILE A CA 6
ATOM 10731 C C . ILE A 1 107 ? 15.975 -11.669 -14.950 1.00 4.12 107 ILE A C 6
ATOM 10732 O O . ILE A 1 107 ? 17.019 -11.017 -14.917 1.00 41.34 107 ILE A O 6
ATOM 10748 N N . ASP A 1 108 ? 14.953 -11.359 -15.739 1.00 12.21 108 ASP A N 6
ATOM 10749 C CA . ASP A 1 108 ? 14.998 -10.207 -16.632 1.00 62.12 108 ASP A CA 6
ATOM 10750 C C . ASP A 1 108 ? 14.424 -8.968 -15.952 1.00 21.44 108 ASP A C 6
ATOM 10751 O O . ASP A 1 108 ? 13.658 -9.056 -14.992 1.00 32.30 108 ASP A O 6
ATOM 10760 N N . PRO A 1 109 ? 14.803 -7.785 -16.458 1.00 20.53 109 PRO A N 6
ATOM 10761 C CA . PRO A 1 109 ? 14.338 -6.506 -15.914 1.00 21.25 109 PRO A CA 6
ATOM 10762 C C . PRO A 1 109 ? 12.859 -6.262 -16.191 1.00 12.53 109 PRO A C 6
ATOM 10763 O O . PRO A 1 109 ? 12.162 -5.641 -15.390 1.00 15.53 109 PRO A O 6
ATOM 10774 N N . GLY A 1 110 ? 12.385 -6.755 -17.331 1.00 44.32 110 GLY A N 6
ATOM 10775 C CA . GLY A 1 110 ? 10.991 -6.579 -17.693 1.00 61.32 110 GLY A CA 6
ATOM 10776 C C . GLY A 1 110 ? 10.065 -7.462 -16.879 1.00 44.44 110 GLY A C 6
ATOM 10777 O O . GLY A 1 110 ? 8.974 -7.041 -16.496 1.00 34.52 110 GLY A O 6
ATOM 10781 N N . VAL A 1 111 ? 10.501 -8.690 -16.616 1.00 12.41 111 VAL A N 6
ATOM 10782 C CA . VAL A 1 111 ? 9.703 -9.634 -15.843 1.00 22.21 111 VAL A CA 6
ATOM 10783 C C . VAL A 1 111 ? 9.692 -9.263 -14.364 1.00 52.34 111 VAL A C 6
ATOM 10784 O O . VAL A 1 111 ? 8.659 -9.349 -13.699 1.00 73.41 111 VAL A O 6
ATOM 10797 N N . LEU A 1 112 ? 10.847 -8.848 -13.855 1.00 74.24 112 LEU A N 6
ATOM 10798 C CA . LEU A 1 112 ? 10.971 -8.462 -12.454 1.00 75.20 112 LEU A CA 6
ATOM 10799 C C . LEU A 1 112 ? 10.047 -7.293 -12.128 1.00 31.04 112 LEU A C 6
ATOM 10800 O O . LEU A 1 112 ? 9.210 -7.381 -11.229 1.00 23.23 112 LEU A O 6
ATOM 10816 N N . VAL A 1 113 ? 10.203 -6.198 -12.865 1.00 72.45 113 VAL A N 6
ATOM 10817 C CA . VAL A 1 113 ? 9.381 -5.012 -12.657 1.00 72.40 113 VAL A CA 6
ATOM 10818 C C . VAL A 1 113 ? 7.897 -5.359 -12.696 1.00 54.44 113 VAL A C 6
ATOM 10819 O O . VAL A 1 113 ? 7.095 -4.781 -11.963 1.00 43.50 113 VAL A O 6
ATOM 10832 N N . GLU A 1 114 ? 7.538 -6.306 -13.557 1.00 41.03 114 GLU A N 6
ATOM 10833 C CA . GLU A 1 114 ? 6.149 -6.729 -13.692 1.00 1.20 114 GLU A CA 6
ATOM 10834 C C . GLU A 1 114 ? 5.688 -7.487 -12.450 1.00 42.42 114 GLU A C 6
ATOM 10835 O O . GLU A 1 114 ? 4.537 -7.367 -12.028 1.00 23.44 114 GLU A O 6
ATOM 10847 N N . LEU A 1 115 ? 6.594 -8.267 -11.870 1.00 51.54 115 LEU A N 6
ATOM 10848 C CA . LEU A 1 115 ? 6.282 -9.045 -10.677 1.00 35.20 115 LEU A CA 6
ATOM 10849 C C . LEU A 1 115 ? 5.967 -8.131 -9.497 1.00 43.11 115 LEU A C 6
ATOM 10850 O O . LEU A 1 115 ? 5.088 -8.425 -8.687 1.00 50.13 115 LEU A O 6
ATOM 10866 N N . VAL A 1 116 ? 6.691 -7.019 -9.407 1.00 73.33 116 VAL A N 6
ATOM 10867 C CA . VAL A 1 116 ? 6.487 -6.060 -8.329 1.00 2.34 116 VAL A CA 6
ATOM 10868 C C . VAL A 1 116 ? 5.355 -5.093 -8.659 1.00 63.41 116 VAL A C 6
ATOM 10869 O O . VAL A 1 116 ? 4.605 -4.676 -7.778 1.00 12.22 116 VAL A O 6
ATOM 10882 N N . ALA A 1 117 ? 5.238 -4.742 -9.936 1.00 22.25 117 ALA A N 6
ATOM 10883 C CA . ALA A 1 117 ? 4.196 -3.827 -10.383 1.00 40.24 117 ALA A CA 6
ATOM 10884 C C . ALA A 1 117 ? 2.823 -4.277 -9.896 1.00 2.15 117 ALA A C 6
ATOM 10885 O O . ALA A 1 117 ? 2.102 -3.516 -9.249 1.00 73.33 117 ALA A O 6
ATOM 10892 N N . THR A 1 118 ? 2.466 -5.519 -10.209 1.00 44.43 118 THR A N 6
ATOM 10893 C CA . THR A 1 118 ? 1.179 -6.069 -9.805 1.00 22.44 118 THR A CA 6
ATOM 10894 C C . THR A 1 118 ? 0.947 -5.884 -8.309 1.00 42.55 118 THR A C 6
ATOM 10895 O O . THR A 1 118 ? -0.181 -5.659 -7.869 1.00 1.50 118 THR A O 6
ATOM 10906 N N . LEU A 1 119 ? 2.021 -5.978 -7.533 1.00 32.02 119 LEU A N 6
ATOM 10907 C CA . LEU A 1 119 ? 1.934 -5.819 -6.085 1.00 63.32 119 LEU A CA 6
ATOM 10908 C C . LEU A 1 119 ? 1.785 -4.349 -5.707 1.00 21.24 119 LEU A C 6
ATOM 10909 O O . LEU A 1 119 ? 0.973 -3.998 -4.851 1.00 0.40 119 LEU A O 6
ATOM 10925 N N . SER A 1 120 ? 2.573 -3.495 -6.351 1.00 50.52 120 SER A N 6
ATOM 10926 C CA . SER A 1 120 ? 2.530 -2.062 -6.081 1.00 72.21 120 SER A CA 6
ATOM 10927 C C . SER A 1 120 ? 1.158 -1.487 -6.420 1.00 42.53 120 SER A C 6
ATOM 10928 O O . SER A 1 120 ? 0.616 -0.670 -5.677 1.00 14.11 120 SER A O 6
ATOM 10936 N N . GLU A 1 121 ? 0.604 -1.919 -7.549 1.00 24.23 121 GLU A N 6
ATOM 10937 C CA . GLU A 1 121 ? -0.703 -1.446 -7.987 1.00 74.23 121 GLU A CA 6
ATOM 10938 C C . GLU A 1 121 ? -1.812 -2.367 -7.485 1.00 24.20 121 GLU A C 6
ATOM 10939 O O . GLU A 1 121 ? -1.602 -3.555 -7.239 1.00 30.24 121 GLU A O 6
ATOM 10951 N N . PRO A 1 122 ? -3.020 -1.807 -7.329 1.00 33.24 122 PRO A N 6
ATOM 10952 C CA . PRO A 1 122 ? -4.186 -2.559 -6.854 1.00 62.24 122 PRO A CA 6
ATOM 10953 C C . PRO A 1 122 ? -4.680 -3.572 -7.882 1.00 43.20 122 PRO A C 6
ATOM 10954 O O . PRO A 1 122 ? -4.026 -3.809 -8.897 1.00 61.11 122 PRO A O 6
ATOM 10965 N N . ALA A 1 123 ? -5.838 -4.165 -7.612 1.00 24.42 123 ALA A N 6
ATOM 10966 C CA . ALA A 1 123 ? -6.420 -5.151 -8.515 1.00 1.54 123 ALA A CA 6
ATOM 10967 C C . ALA A 1 123 ? -6.527 -4.600 -9.933 1.00 23.13 123 ALA A C 6
ATOM 10968 O O . ALA A 1 123 ? -6.565 -3.387 -10.137 1.00 30.25 123 ALA A O 6
ATOM 10975 N N . ALA A 1 124 ? -6.574 -5.500 -10.910 1.00 4.13 124 ALA A N 6
ATOM 10976 C CA . ALA A 1 124 ? -6.677 -5.104 -12.309 1.00 11.24 124 ALA A CA 6
ATOM 10977 C C . ALA A 1 124 ? -6.795 -6.323 -13.217 1.00 40.21 124 ALA A C 6
ATOM 10978 O O . ALA A 1 124 ? -5.995 -6.505 -14.134 1.00 11.12 124 ALA A O 6
ATOM 10985 N N . ASN A 1 125 ? -7.797 -7.155 -12.955 1.00 74.44 125 ASN A N 6
ATOM 10986 C CA . ASN A 1 125 ? -8.019 -8.359 -13.749 1.00 43.44 125 ASN A CA 6
ATOM 10987 C C . ASN A 1 125 ? -8.431 -8.002 -15.174 1.00 42.24 125 ASN A C 6
ATOM 10988 O O . ASN A 1 125 ? -8.103 -8.715 -16.122 1.00 42.34 125 ASN A O 6
ATOM 10999 N N . MET A 1 1 ? 0.786 -1.589 -1.198 1.00 12.44 1 MET A N 7
ATOM 11000 C CA . MET A 1 1 ? 1.803 -0.777 -1.856 1.00 55.31 1 MET A CA 7
ATOM 11001 C C . MET A 1 1 ? 3.203 -1.259 -1.493 1.00 22.34 1 MET A C 7
ATOM 11002 O O . MET A 1 1 ? 3.426 -1.777 -0.398 1.00 24.02 1 MET A O 7
ATOM 11016 N N . ILE A 1 2 ? 4.142 -1.087 -2.417 1.00 1.43 2 ILE A N 7
ATOM 11017 C CA . ILE A 1 2 ? 5.520 -1.504 -2.192 1.00 64.10 2 ILE A CA 7
ATOM 11018 C C . ILE A 1 2 ? 6.344 -0.376 -1.580 1.00 52.35 2 ILE A C 7
ATOM 11019 O O . ILE A 1 2 ? 6.395 0.731 -2.118 1.00 65.52 2 ILE A O 7
ATOM 11035 N N . ARG A 1 3 ? 6.988 -0.664 -0.454 1.00 52.22 3 ARG A N 7
ATOM 11036 C CA . ARG A 1 3 ? 7.810 0.327 0.231 1.00 71.54 3 ARG A CA 7
ATOM 11037 C C . ARG A 1 3 ? 9.292 -0.008 0.092 1.00 43.32 3 ARG A C 7
ATOM 11038 O O . ARG A 1 3 ? 10.100 0.843 -0.284 1.00 73.22 3 ARG A O 7
ATOM 11059 N N . THR A 1 4 ? 9.644 -1.253 0.398 1.00 3.54 4 THR A N 7
ATOM 11060 C CA . THR A 1 4 ? 11.029 -1.699 0.310 1.00 72.12 4 THR A CA 7
ATOM 11061 C C . THR A 1 4 ? 11.119 -3.095 -0.296 1.00 35.22 4 THR A C 7
ATOM 11062 O O . THR A 1 4 ? 10.132 -3.831 -0.331 1.00 31.23 4 THR A O 7
ATOM 11073 N N . ILE A 1 5 ? 12.306 -3.454 -0.771 1.00 4.31 5 ILE A N 7
ATOM 11074 C CA . ILE A 1 5 ? 12.524 -4.763 -1.373 1.00 42.13 5 ILE A CA 7
ATOM 11075 C C . ILE A 1 5 ? 13.903 -5.309 -1.019 1.00 2.23 5 ILE A C 7
ATOM 11076 O O . ILE A 1 5 ? 14.875 -4.558 -0.924 1.00 51.31 5 ILE A O 7
ATOM 11092 N N . LEU A 1 6 ? 13.982 -6.621 -0.825 1.00 42.40 6 LEU A N 7
ATOM 11093 C CA . LEU A 1 6 ? 15.243 -7.269 -0.483 1.00 3.14 6 LEU A CA 7
ATOM 11094 C C . LEU A 1 6 ? 15.462 -8.517 -1.332 1.00 22.04 6 LEU A C 7
ATOM 11095 O O . LEU A 1 6 ? 14.584 -9.373 -1.432 1.00 22.42 6 LEU A O 7
ATOM 11111 N N . ALA A 1 7 ? 16.640 -8.614 -1.940 1.00 0.24 7 ALA A N 7
ATOM 11112 C CA . ALA A 1 7 ? 16.976 -9.759 -2.776 1.00 70.13 7 ALA A CA 7
ATOM 11113 C C . ALA A 1 7 ? 18.369 -10.286 -2.452 1.00 25.35 7 ALA A C 7
ATOM 11114 O O . ALA A 1 7 ? 19.214 -9.556 -1.933 1.00 2.14 7 ALA A O 7
ATOM 11121 N N . ILE A 1 8 ? 18.602 -11.558 -2.759 1.00 45.33 8 ILE A N 7
ATOM 11122 C CA . ILE A 1 8 ? 19.894 -12.182 -2.500 1.00 1.40 8 ILE A CA 7
ATOM 11123 C C . ILE A 1 8 ? 20.294 -13.112 -3.640 1.00 32.10 8 ILE A C 7
ATOM 11124 O O . ILE A 1 8 ? 19.472 -13.874 -4.150 1.00 24.31 8 ILE A O 7
ATOM 11140 N N . ASP A 1 9 ? 21.561 -13.046 -4.034 1.00 12.41 9 ASP A N 7
ATOM 11141 C CA . ASP A 1 9 ? 22.071 -13.884 -5.112 1.00 63.30 9 ASP A CA 7
ATOM 11142 C C . ASP A 1 9 ? 23.596 -13.927 -5.092 1.00 21.35 9 ASP A C 7
ATOM 11143 O O . ASP A 1 9 ? 24.237 -13.196 -4.337 1.00 25.23 9 ASP A O 7
ATOM 11152 N N . ASP A 1 10 ? 24.170 -14.789 -5.924 1.00 53.12 10 ASP A N 7
ATOM 11153 C CA . ASP A 1 10 ? 25.619 -14.928 -6.002 1.00 3.41 10 ASP A CA 7
ATOM 11154 C C . ASP A 1 10 ? 26.197 -14.002 -7.068 1.00 23.10 10 ASP A C 7
ATOM 11155 O O . ASP A 1 10 ? 27.005 -13.123 -6.769 1.00 11.41 10 ASP A O 7
ATOM 11164 N N . SER A 1 11 ? 25.779 -14.208 -8.313 1.00 10.42 11 SER A N 7
ATOM 11165 C CA . SER A 1 11 ? 26.259 -13.395 -9.424 1.00 52.14 11 SER A CA 7
ATOM 11166 C C . SER A 1 11 ? 26.049 -11.910 -9.142 1.00 71.33 11 SER A C 7
ATOM 11167 O O . SER A 1 11 ? 24.939 -11.394 -9.269 1.00 30.23 11 SER A O 7
ATOM 11175 N N . ALA A 1 12 ? 27.124 -11.230 -8.759 1.00 41.53 12 ALA A N 7
ATOM 11176 C CA . ALA A 1 12 ? 27.060 -9.804 -8.461 1.00 34.20 12 ALA A CA 7
ATOM 11177 C C . ALA A 1 12 ? 26.422 -9.031 -9.610 1.00 61.14 12 ALA A C 7
ATOM 11178 O O . ALA A 1 12 ? 25.700 -8.057 -9.393 1.00 61.42 12 ALA A O 7
ATOM 11185 N N . THR A 1 13 ? 26.694 -9.470 -10.836 1.00 11.04 13 THR A N 7
ATOM 11186 C CA . THR A 1 13 ? 26.149 -8.818 -12.019 1.00 74.15 13 THR A CA 7
ATOM 11187 C C . THR A 1 13 ? 24.626 -8.895 -12.038 1.00 23.34 13 THR A C 7
ATOM 11188 O O . THR A 1 13 ? 23.951 -7.927 -12.384 1.00 54.12 13 THR A O 7
ATOM 11199 N N . MET A 1 14 ? 24.093 -10.053 -11.662 1.00 14.25 14 MET A N 7
ATOM 11200 C CA . MET A 1 14 ? 22.649 -10.255 -11.633 1.00 54.31 14 MET A CA 7
ATOM 11201 C C . MET A 1 14 ? 21.986 -9.301 -10.644 1.00 53.25 14 MET A C 7
ATOM 11202 O O . MET A 1 14 ? 21.099 -8.529 -11.011 1.00 61.44 14 MET A O 7
ATOM 11216 N N . ARG A 1 15 ? 22.421 -9.359 -9.390 1.00 71.21 15 ARG A N 7
ATOM 11217 C CA . ARG A 1 15 ? 21.868 -8.501 -8.349 1.00 21.31 15 ARG A CA 7
ATOM 11218 C C . ARG A 1 15 ? 22.071 -7.029 -8.693 1.00 43.31 15 ARG A C 7
ATOM 11219 O O . ARG A 1 15 ? 21.238 -6.184 -8.367 1.00 74.23 15 ARG A O 7
ATOM 11240 N N . ALA A 1 16 ? 23.185 -6.729 -9.353 1.00 42.10 16 ALA A N 7
ATOM 11241 C CA . ALA A 1 16 ? 23.497 -5.359 -9.742 1.00 62.35 16 ALA A CA 7
ATOM 11242 C C . ALA A 1 16 ? 22.554 -4.871 -10.836 1.00 74.25 16 ALA A C 7
ATOM 11243 O O . ALA A 1 16 ? 22.157 -3.705 -10.854 1.00 63.10 16 ALA A O 7
ATOM 11250 N N . LEU A 1 17 ? 22.198 -5.769 -11.748 1.00 73.42 17 LEU A N 7
ATOM 11251 C CA . LEU A 1 17 ? 21.300 -5.430 -12.847 1.00 44.22 17 LEU A CA 7
ATOM 11252 C C . LEU A 1 17 ? 19.869 -5.259 -12.348 1.00 40.25 17 LEU A C 7
ATOM 11253 O O . LEU A 1 17 ? 19.173 -4.320 -12.737 1.00 10.44 17 LEU A O 7
ATOM 11269 N N . LEU A 1 18 ? 19.436 -6.171 -11.485 1.00 1.30 18 LEU A N 7
ATOM 11270 C CA . LEU A 1 18 ? 18.088 -6.120 -10.930 1.00 52.04 18 LEU A CA 7
ATOM 11271 C C . LEU A 1 18 ? 17.943 -4.956 -9.955 1.00 44.14 18 LEU A C 7
ATOM 11272 O O . LEU A 1 18 ? 16.951 -4.227 -9.984 1.00 70.43 18 LEU A O 7
ATOM 11288 N N . HIS A 1 19 ? 18.941 -4.785 -9.094 1.00 21.24 19 HIS A N 7
ATOM 11289 C CA . HIS A 1 19 ? 18.927 -3.707 -8.111 1.00 73.31 19 HIS A CA 7
ATOM 11290 C C . HIS A 1 19 ? 18.654 -2.364 -8.782 1.00 33.42 19 HIS A C 7
ATOM 11291 O O . HIS A 1 19 ? 17.876 -1.555 -8.278 1.00 11.11 19 HIS A O 7
ATOM 11305 N N . ALA A 1 20 ? 19.300 -2.135 -9.920 1.00 75.05 20 ALA A N 7
ATOM 11306 C CA . ALA A 1 20 ? 19.125 -0.891 -10.660 1.00 63.34 20 ALA A CA 7
ATOM 11307 C C . ALA A 1 20 ? 17.718 -0.789 -11.239 1.00 20.22 20 ALA A C 7
ATOM 11308 O O . ALA A 1 20 ? 17.141 0.297 -11.310 1.00 24.32 20 ALA A O 7
ATOM 11315 N N . THR A 1 21 ? 17.169 -1.927 -11.653 1.00 21.25 21 THR A N 7
ATOM 11316 C CA . THR A 1 21 ? 15.830 -1.965 -12.227 1.00 21.43 21 THR A CA 7
ATOM 11317 C C . THR A 1 21 ? 14.794 -1.435 -11.242 1.00 43.31 21 THR A C 7
ATOM 11318 O O . THR A 1 21 ? 14.071 -0.483 -11.539 1.00 72.10 21 THR A O 7
ATOM 11329 N N . LEU A 1 22 ? 14.728 -2.055 -10.069 1.00 41.31 22 LEU A N 7
ATOM 11330 C CA . LEU A 1 22 ? 13.780 -1.644 -9.039 1.00 43.30 22 LEU A CA 7
ATOM 11331 C C . LEU A 1 22 ? 14.139 -0.268 -8.486 1.00 63.22 22 LEU A C 7
ATOM 11332 O O . LEU A 1 22 ? 13.261 0.541 -8.190 1.00 51.34 22 LEU A O 7
ATOM 11348 N N . ALA A 1 23 ? 15.436 -0.010 -8.352 1.00 21.34 23 ALA A N 7
ATOM 11349 C CA . ALA A 1 23 ? 15.911 1.269 -7.839 1.00 24.32 23 ALA A CA 7
ATOM 11350 C C . ALA A 1 23 ? 15.478 2.418 -8.743 1.00 23.22 23 ALA A C 7
ATOM 11351 O O . ALA A 1 23 ? 14.960 3.429 -8.270 1.00 43.12 23 ALA A O 7
ATOM 11358 N N . GLN A 1 24 ? 15.695 2.255 -10.044 1.00 73.20 24 GLN A N 7
ATOM 11359 C CA . GLN A 1 24 ? 15.327 3.280 -11.013 1.00 44.43 24 GLN A CA 7
ATOM 11360 C C . GLN A 1 24 ? 13.817 3.490 -11.038 1.00 0.32 24 GLN A C 7
ATOM 11361 O O . GLN A 1 24 ? 13.339 4.602 -11.258 1.00 52.54 24 GLN A O 7
ATOM 11375 N N . ALA A 1 25 ? 13.071 2.414 -10.810 1.00 42.12 25 ALA A N 7
ATOM 11376 C CA . ALA A 1 25 ? 11.615 2.481 -10.805 1.00 22.04 25 ALA A CA 7
ATOM 11377 C C . ALA A 1 25 ? 11.108 3.297 -9.621 1.00 13.51 25 ALA A C 7
ATOM 11378 O O . ALA A 1 25 ? 9.979 3.787 -9.630 1.00 42.24 25 ALA A O 7
ATOM 11385 N N . GLY A 1 26 ? 11.949 3.439 -8.601 1.00 43.53 26 GLY A N 7
ATOM 11386 C CA . GLY A 1 26 ? 11.567 4.197 -7.424 1.00 20.21 26 GLY A CA 7
ATOM 11387 C C . GLY A 1 26 ? 11.598 3.360 -6.161 1.00 24.44 26 GLY A C 7
ATOM 11388 O O . GLY A 1 26 ? 11.898 3.866 -5.079 1.00 55.21 26 GLY A O 7
ATOM 11392 N N . TYR A 1 27 ? 11.287 2.075 -6.296 1.00 45.33 27 TYR A N 7
ATOM 11393 C CA . TYR A 1 27 ? 11.277 1.167 -5.156 1.00 22.21 27 TYR A CA 7
ATOM 11394 C C . TYR A 1 27 ? 12.644 1.128 -4.478 1.00 73.54 27 TYR A C 7
ATOM 11395 O O . TYR A 1 27 ? 13.670 1.364 -5.114 1.00 62.02 27 TYR A O 7
ATOM 11413 N N . GLU A 1 28 ? 12.647 0.826 -3.184 1.00 15.34 28 GLU A N 7
ATOM 11414 C CA . GLU A 1 28 ? 13.886 0.756 -2.419 1.00 62.11 28 GLU A CA 7
ATOM 11415 C C . GLU A 1 28 ? 14.396 -0.680 -2.340 1.00 71.21 28 GLU A C 7
ATOM 11416 O O . GLU A 1 28 ? 14.227 -1.356 -1.325 1.00 75.12 28 GLU A O 7
ATOM 11428 N N . VAL A 1 29 ? 15.021 -1.140 -3.419 1.00 71.43 29 VAL A N 7
ATOM 11429 C CA . VAL A 1 29 ? 15.556 -2.496 -3.473 1.00 41.53 29 VAL A CA 7
ATOM 11430 C C . VAL A 1 29 ? 16.951 -2.560 -2.861 1.00 33.32 29 VAL A C 7
ATOM 11431 O O . VAL A 1 29 ? 17.795 -1.701 -3.118 1.00 31.24 29 VAL A O 7
ATOM 11444 N N . THR A 1 30 ? 17.187 -3.586 -2.049 1.00 25.03 30 THR A N 7
ATOM 11445 C CA . THR A 1 30 ? 18.480 -3.764 -1.398 1.00 54.44 30 THR A CA 7
ATOM 11446 C C . THR A 1 30 ? 18.965 -5.203 -1.524 1.00 21.10 30 THR A C 7
ATOM 11447 O O . THR A 1 30 ? 18.166 -6.140 -1.533 1.00 3.22 30 THR A O 7
ATOM 11458 N N . VAL A 1 31 ? 20.280 -5.373 -1.620 1.00 70.13 31 VAL A N 7
ATOM 11459 C CA . VAL A 1 31 ? 20.872 -6.700 -1.743 1.00 44.44 31 VAL A CA 7
ATOM 11460 C C . VAL A 1 31 ? 21.802 -6.997 -0.572 1.00 62.25 31 VAL A C 7
ATOM 11461 O O . VAL A 1 31 ? 22.563 -6.134 -0.136 1.00 31.01 31 VAL A O 7
ATOM 11474 N N . ALA A 1 32 ? 21.736 -8.225 -0.068 1.00 74.04 32 ALA A N 7
ATOM 11475 C CA . ALA A 1 32 ? 22.573 -8.638 1.051 1.00 43.13 32 ALA A CA 7
ATOM 11476 C C . ALA A 1 32 ? 23.759 -9.469 0.572 1.00 74.12 32 ALA A C 7
ATOM 11477 O O . ALA A 1 32 ? 23.951 -9.658 -0.629 1.00 25.22 32 ALA A O 7
ATOM 11484 N N . ALA A 1 33 ? 24.550 -9.963 1.518 1.00 3.33 33 ALA A N 7
ATOM 11485 C CA . ALA A 1 33 ? 25.716 -10.775 1.192 1.00 0.24 33 ALA A CA 7
ATOM 11486 C C . ALA A 1 33 ? 25.329 -12.236 0.994 1.00 72.22 33 ALA A C 7
ATOM 11487 O O . ALA A 1 33 ? 25.898 -12.930 0.151 1.00 53.14 33 ALA A O 7
ATOM 11494 N N . ASP A 1 34 ? 24.359 -12.698 1.775 1.00 11.14 34 ASP A N 7
ATOM 11495 C CA . ASP A 1 34 ? 23.895 -14.078 1.685 1.00 44.41 34 ASP A CA 7
ATOM 11496 C C . ASP A 1 34 ? 22.434 -14.189 2.107 1.00 54.52 34 ASP A C 7
ATOM 11497 O O . ASP A 1 34 ? 21.874 -13.263 2.693 1.00 3.12 34 ASP A O 7
ATOM 11506 N N . GLY A 1 35 ? 21.820 -15.328 1.803 1.00 71.32 35 GLY A N 7
ATOM 11507 C CA . GLY A 1 35 ? 20.428 -15.539 2.157 1.00 43.32 35 GLY A CA 7
ATOM 11508 C C . GLY A 1 35 ? 20.174 -15.361 3.640 1.00 2.55 35 GLY A C 7
ATOM 11509 O O . GLY A 1 35 ? 19.110 -14.891 4.042 1.00 71.12 35 GLY A O 7
ATOM 11513 N N . GLU A 1 36 ? 21.153 -15.738 4.457 1.00 44.23 36 GLU A N 7
ATOM 11514 C CA . GLU A 1 36 ? 21.028 -15.619 5.905 1.00 64.14 36 GLU A CA 7
ATOM 11515 C C . GLU A 1 36 ? 21.017 -14.154 6.331 1.00 11.03 36 GLU A C 7
ATOM 11516 O O . GLU A 1 36 ? 20.162 -13.730 7.109 1.00 44.33 36 GLU A O 7
ATOM 11528 N N . ALA A 1 37 ? 21.972 -13.387 5.817 1.00 3.52 37 ALA A N 7
ATOM 11529 C CA . ALA A 1 37 ? 22.072 -11.969 6.143 1.00 31.31 37 ALA A CA 7
ATOM 11530 C C . ALA A 1 37 ? 20.823 -11.215 5.701 1.00 74.14 37 ALA A C 7
ATOM 11531 O O . ALA A 1 37 ? 20.394 -10.266 6.356 1.00 70.14 37 ALA A O 7
ATOM 11538 N N . GLY A 1 38 ? 20.243 -11.644 4.584 1.00 54.35 38 GLY A N 7
ATOM 11539 C CA . GLY A 1 38 ? 19.048 -10.997 4.072 1.00 4.44 38 GLY A CA 7
ATOM 11540 C C . GLY A 1 38 ? 17.800 -11.398 4.833 1.00 24.52 38 GLY A C 7
ATOM 11541 O O . GLY A 1 38 ? 16.978 -10.552 5.183 1.00 3.53 38 GLY A O 7
ATOM 11545 N N . PHE A 1 39 ? 17.657 -12.695 5.089 1.00 52.42 39 PHE A N 7
ATOM 11546 C CA . PHE A 1 39 ? 16.498 -13.208 5.811 1.00 43.33 39 PHE A CA 7
ATOM 11547 C C . PHE A 1 39 ? 16.490 -12.706 7.252 1.00 73.32 39 PHE A C 7
ATOM 11548 O O . PHE A 1 39 ? 15.462 -12.253 7.756 1.00 5.44 39 PHE A O 7
ATOM 11565 N N . ASP A 1 40 ? 17.641 -12.792 7.909 1.00 62.35 40 ASP A N 7
ATOM 11566 C CA . ASP A 1 40 ? 17.768 -12.347 9.291 1.00 32.25 40 ASP A CA 7
ATOM 11567 C C . ASP A 1 40 ? 17.281 -10.910 9.447 1.00 52.14 40 ASP A C 7
ATOM 11568 O O . ASP A 1 40 ? 16.687 -10.551 10.464 1.00 1.33 40 ASP A O 7
ATOM 11577 N N . LEU A 1 41 ? 17.536 -10.091 8.432 1.00 25.50 41 LEU A N 7
ATOM 11578 C CA . LEU A 1 41 ? 17.125 -8.692 8.456 1.00 60.05 41 LEU A CA 7
ATOM 11579 C C . LEU A 1 41 ? 15.688 -8.539 7.966 1.00 5.54 41 LEU A C 7
ATOM 11580 O O . LEU A 1 41 ? 14.959 -7.656 8.419 1.00 63.44 41 LEU A O 7
ATOM 11596 N N . ALA A 1 42 ? 15.288 -9.405 7.041 1.00 1.42 42 ALA A N 7
ATOM 11597 C CA . ALA A 1 42 ? 13.938 -9.368 6.494 1.00 54.00 42 ALA A CA 7
ATOM 11598 C C . ALA A 1 42 ? 12.894 -9.424 7.604 1.00 13.42 42 ALA A C 7
ATOM 11599 O O . ALA A 1 42 ? 11.773 -8.944 7.440 1.00 53.45 42 ALA A O 7
ATOM 11606 N N . ALA A 1 43 ? 13.270 -10.013 8.734 1.00 35.24 43 ALA A N 7
ATOM 11607 C CA . ALA A 1 43 ? 12.366 -10.130 9.872 1.00 31.21 43 ALA A CA 7
ATOM 11608 C C . ALA A 1 43 ? 12.403 -8.873 10.734 1.00 21.14 43 ALA A C 7
ATOM 11609 O O . ALA A 1 43 ? 11.428 -8.541 11.410 1.00 24.42 43 ALA A O 7
ATOM 11616 N N . THR A 1 44 ? 13.535 -8.176 10.708 1.00 52.24 44 THR A N 7
ATOM 11617 C CA . THR A 1 44 ? 13.700 -6.956 11.488 1.00 33.22 44 THR A CA 7
ATOM 11618 C C . THR A 1 44 ? 13.186 -5.741 10.725 1.00 72.04 44 THR A C 7
ATOM 11619 O O . THR A 1 44 ? 12.761 -4.752 11.323 1.00 32.11 44 THR A O 7
ATOM 11630 N N . THR A 1 45 ? 13.226 -5.821 9.398 1.00 3.41 45 THR A N 7
ATOM 11631 C CA . THR A 1 45 ? 12.765 -4.727 8.552 1.00 20.04 45 THR A CA 7
ATOM 11632 C C . THR A 1 45 ? 11.385 -5.022 7.977 1.00 53.24 45 THR A C 7
ATOM 11633 O O . THR A 1 45 ? 10.545 -4.129 7.864 1.00 22.13 45 THR A O 7
ATOM 11644 N N . ALA A 1 46 ? 11.156 -6.280 7.614 1.00 42.31 46 ALA A N 7
ATOM 11645 C CA . ALA A 1 46 ? 9.876 -6.692 7.052 1.00 20.32 46 ALA A CA 7
ATOM 11646 C C . ALA A 1 46 ? 9.625 -6.020 5.707 1.00 72.35 46 ALA A C 7
ATOM 11647 O O . ALA A 1 46 ? 8.716 -5.201 5.571 1.00 73.21 46 ALA A O 7
ATOM 11654 N N . TYR A 1 47 ? 10.436 -6.371 4.715 1.00 60.21 47 TYR A N 7
ATOM 11655 C CA . TYR A 1 47 ? 10.303 -5.799 3.380 1.00 24.33 47 TYR A CA 7
ATOM 11656 C C . TYR A 1 47 ? 9.002 -6.247 2.722 1.00 32.35 47 TYR A C 7
ATOM 11657 O O . TYR A 1 47 ? 8.402 -7.245 3.123 1.00 11.01 47 TYR A O 7
ATOM 11675 N N . ASP A 1 48 ? 8.572 -5.503 1.710 1.00 14.41 48 ASP A N 7
ATOM 11676 C CA . ASP A 1 48 ? 7.342 -5.822 0.994 1.00 21.40 48 ASP A CA 7
ATOM 11677 C C . ASP A 1 48 ? 7.546 -7.022 0.074 1.00 54.13 48 ASP A C 7
ATOM 11678 O O . ASP A 1 48 ? 6.632 -7.822 -0.133 1.00 11.15 48 ASP A O 7
ATOM 11687 N N . LEU A 1 49 ? 8.748 -7.140 -0.478 1.00 23.41 49 LEU A N 7
ATOM 11688 C CA . LEU A 1 49 ? 9.072 -8.242 -1.378 1.00 1.03 49 LEU A CA 7
ATOM 11689 C C . LEU A 1 49 ? 10.461 -8.798 -1.080 1.00 32.21 49 LEU A C 7
ATOM 11690 O O . LEU A 1 49 ? 11.439 -8.053 -1.017 1.00 61.52 49 LEU A O 7
ATOM 11706 N N . VAL A 1 50 ? 10.540 -10.113 -0.899 1.00 11.31 50 VAL A N 7
ATOM 11707 C CA . VAL A 1 50 ? 11.809 -10.770 -0.611 1.00 43.21 50 VAL A CA 7
ATOM 11708 C C . VAL A 1 50 ? 12.196 -11.732 -1.729 1.00 11.13 50 VAL A C 7
ATOM 11709 O O . VAL A 1 50 ? 11.334 -12.335 -2.370 1.00 0.41 50 VAL A O 7
ATOM 11722 N N . LEU A 1 51 ? 13.497 -11.872 -1.957 1.00 71.12 51 LEU A N 7
ATOM 11723 C CA . LEU A 1 51 ? 13.999 -12.762 -2.998 1.00 64.30 51 LEU A CA 7
ATOM 11724 C C . LEU A 1 51 ? 15.219 -13.537 -2.510 1.00 21.13 51 LEU A C 7
ATOM 11725 O O . LEU A 1 51 ? 16.288 -12.964 -2.296 1.00 62.30 51 LEU A O 7
ATOM 11741 N N . THR A 1 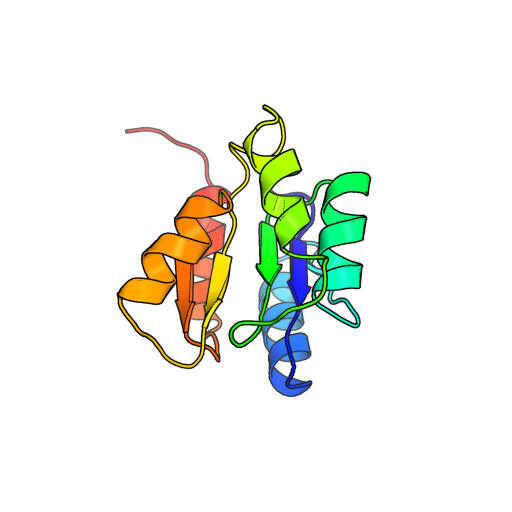52 ? 15.053 -14.845 -2.337 1.00 11.25 52 THR A N 7
ATOM 11742 C CA . THR A 1 52 ? 16.140 -15.699 -1.875 1.00 12.12 52 THR A CA 7
ATOM 11743 C C . THR A 1 52 ? 16.434 -16.806 -2.880 1.00 62.13 52 THR A C 7
ATOM 11744 O O . THR A 1 52 ? 15.616 -17.099 -3.752 1.00 60.52 52 THR A O 7
ATOM 11755 N N . ASP A 1 53 ? 17.606 -17.418 -2.753 1.00 23.00 53 ASP A N 7
ATOM 11756 C CA . ASP A 1 53 ? 18.008 -18.495 -3.650 1.00 60.22 53 ASP A CA 7
ATOM 11757 C C . ASP A 1 53 ? 17.868 -19.852 -2.967 1.00 72.02 53 ASP A C 7
ATOM 11758 O O . ASP A 1 53 ? 17.483 -19.933 -1.801 1.00 60.01 53 ASP A O 7
ATOM 11767 N N . GLN A 1 54 ? 18.182 -20.914 -3.702 1.00 74.02 54 GLN A N 7
ATOM 11768 C CA . GLN A 1 54 ? 18.089 -22.267 -3.167 1.00 74.22 54 GLN A CA 7
ATOM 11769 C C . GLN A 1 54 ? 19.381 -23.039 -3.411 1.00 23.02 54 GLN A C 7
ATOM 11770 O O . GLN A 1 54 ? 19.359 -24.244 -3.657 1.00 71.02 54 GLN A O 7
ATOM 11784 N N . ASN A 1 55 ? 20.507 -22.336 -3.340 1.00 52.35 55 ASN A N 7
ATOM 11785 C CA . ASN A 1 55 ? 21.810 -22.955 -3.555 1.00 33.05 55 ASN A CA 7
ATOM 11786 C C . ASN A 1 55 ? 22.767 -22.615 -2.417 1.00 3.25 55 ASN A C 7
ATOM 11787 O O . ASN A 1 55 ? 23.719 -21.856 -2.599 1.00 31.24 55 ASN A O 7
ATOM 11798 N N . MET A 1 56 ? 22.508 -23.182 -1.243 1.00 22.20 56 MET A N 7
ATOM 11799 C CA . MET A 1 56 ? 23.348 -22.940 -0.076 1.00 22.43 56 MET A CA 7
ATOM 11800 C C . MET A 1 56 ? 23.861 -24.254 0.506 1.00 3.23 56 MET A C 7
ATOM 11801 O O . MET A 1 56 ? 23.313 -25.327 0.256 1.00 21.42 56 MET A O 7
ATOM 11815 N N . PRO A 1 57 ? 24.938 -24.169 1.301 1.00 24.21 57 PRO A N 7
ATOM 11816 C CA . PRO A 1 57 ? 25.549 -25.342 1.935 1.00 54.21 57 PRO A CA 7
ATOM 11817 C C . PRO A 1 57 ? 24.667 -25.934 3.029 1.00 75.34 57 PRO A C 7
ATOM 11818 O O . PRO A 1 57 ? 24.527 -27.153 3.134 1.00 13.11 57 PRO A O 7
ATOM 11829 N N . ARG A 1 58 ? 24.073 -25.065 3.840 1.00 44.31 58 ARG A N 7
ATOM 11830 C CA . ARG A 1 58 ? 23.205 -25.503 4.926 1.00 3.22 58 ARG A CA 7
ATOM 11831 C C . ARG A 1 58 ? 22.110 -24.475 5.195 1.00 3.33 58 ARG A C 7
ATOM 11832 O O . ARG A 1 58 ? 22.147 -23.360 4.673 1.00 64.52 58 ARG A O 7
ATOM 11853 N N . LYS A 1 59 ? 21.136 -24.857 6.014 1.00 53.43 59 LYS A N 7
ATOM 11854 C CA . LYS A 1 59 ? 20.030 -23.969 6.354 1.00 72.21 59 LYS A CA 7
ATOM 11855 C C . LYS A 1 59 ? 20.470 -22.913 7.363 1.00 60.32 59 LYS A C 7
ATOM 11856 O O . LYS A 1 59 ? 20.223 -23.046 8.562 1.00 44.35 59 LYS A O 7
ATOM 11875 N N . SER A 1 60 ? 21.121 -21.865 6.869 1.00 25.04 60 SER A N 7
ATOM 11876 C CA . SER A 1 60 ? 21.598 -20.787 7.729 1.00 71.44 60 SER A CA 7
ATOM 11877 C C . SER A 1 60 ? 20.432 -19.953 8.251 1.00 61.14 60 SER A C 7
ATOM 11878 O O . SER A 1 60 ? 20.064 -20.044 9.421 1.00 71.11 60 SER A O 7
ATOM 11886 N N . GLY A 1 61 ? 19.855 -19.139 7.372 1.00 52.01 61 GLY A N 7
ATOM 11887 C CA . GLY A 1 61 ? 18.737 -18.300 7.761 1.00 11.45 61 GLY A CA 7
ATOM 11888 C C . GLY A 1 61 ? 17.548 -18.450 6.833 1.00 10.23 61 GLY A C 7
ATOM 11889 O O . GLY A 1 61 ? 16.797 -17.498 6.615 1.00 30.20 61 GLY A O 7
ATOM 11893 N N . LEU A 1 62 ? 17.376 -19.647 6.284 1.00 42.13 62 LEU A N 7
ATOM 11894 C CA . LEU A 1 62 ? 16.270 -19.919 5.372 1.00 44.42 62 LEU A CA 7
ATOM 11895 C C . LEU A 1 62 ? 15.045 -20.413 6.134 1.00 40.12 62 LEU A C 7
ATOM 11896 O O . LEU A 1 62 ? 13.910 -20.113 5.764 1.00 24.00 62 LEU A O 7
ATOM 11912 N N . GLU A 1 63 ? 15.283 -21.170 7.200 1.00 2.13 63 GLU A N 7
ATOM 11913 C CA . GLU A 1 63 ? 14.198 -21.704 8.015 1.00 61.01 63 GLU A CA 7
ATOM 11914 C C . GLU A 1 63 ? 13.288 -20.584 8.511 1.00 2.01 63 GLU A C 7
ATOM 11915 O O . GLU A 1 63 ? 12.114 -20.808 8.807 1.00 13.12 63 GLU A O 7
ATOM 11927 N N . LEU A 1 64 ? 13.839 -19.378 8.600 1.00 32.31 64 LEU A N 7
ATOM 11928 C CA . LEU A 1 64 ? 13.078 -18.222 9.061 1.00 41.01 64 LEU A CA 7
ATOM 11929 C C . LEU A 1 64 ? 11.739 -18.127 8.336 1.00 4.31 64 LEU A C 7
ATOM 11930 O O . LEU A 1 64 ? 10.744 -17.678 8.906 1.00 5.21 64 LEU A O 7
ATOM 11946 N N . ILE A 1 65 ? 11.722 -18.554 7.078 1.00 41.51 65 ILE A N 7
ATOM 11947 C CA . ILE A 1 65 ? 10.505 -18.519 6.277 1.00 72.22 65 ILE A CA 7
ATOM 11948 C C . ILE A 1 65 ? 9.328 -19.118 7.039 1.00 31.23 65 ILE A C 7
ATOM 11949 O O . ILE A 1 65 ? 8.209 -18.611 6.971 1.00 33.35 65 ILE A O 7
ATOM 11965 N N . ALA A 1 66 ? 9.590 -20.199 7.766 1.00 33.45 66 ALA A N 7
ATOM 11966 C CA . ALA A 1 66 ? 8.553 -20.866 8.545 1.00 3.54 66 ALA A CA 7
ATOM 11967 C C . ALA A 1 66 ? 8.083 -19.986 9.699 1.00 70.10 66 ALA A C 7
ATOM 11968 O O . ALA A 1 66 ? 6.884 -19.854 9.943 1.00 71.44 66 ALA A O 7
ATOM 11975 N N . ALA A 1 67 ? 9.035 -19.387 10.406 1.00 1.34 67 ALA A N 7
ATOM 11976 C CA . ALA A 1 67 ? 8.718 -18.519 11.534 1.00 53.14 67 ALA A CA 7
ATOM 11977 C C . ALA A 1 67 ? 7.930 -17.295 11.079 1.00 14.02 67 ALA A C 7
ATOM 11978 O O . ALA A 1 67 ? 7.094 -16.772 11.818 1.00 24.12 67 ALA A O 7
ATOM 11985 N N . LEU A 1 68 ? 8.200 -16.842 9.860 1.00 5.01 68 LEU A N 7
ATOM 11986 C CA . LEU A 1 68 ? 7.517 -15.678 9.307 1.00 73.10 68 LEU A CA 7
ATOM 11987 C C . LEU A 1 68 ? 6.136 -16.057 8.780 1.00 65.03 68 LEU A C 7
ATOM 11988 O O . LEU A 1 68 ? 5.196 -15.265 8.848 1.00 62.22 68 LEU A O 7
ATOM 12004 N N . ARG A 1 69 ? 6.022 -17.273 8.256 1.00 21.21 69 ARG A N 7
ATOM 12005 C CA . ARG A 1 69 ? 4.757 -17.758 7.718 1.00 14.53 69 ARG A CA 7
ATOM 12006 C C . ARG A 1 69 ? 3.674 -17.759 8.794 1.00 71.14 69 ARG A C 7
ATOM 12007 O O . ARG A 1 69 ? 2.588 -17.216 8.594 1.00 11.33 69 ARG A O 7
ATOM 12028 N N . GLN A 1 70 ? 3.979 -18.374 9.932 1.00 54.11 70 GLN A N 7
ATOM 12029 C CA . GLN A 1 70 ? 3.031 -18.447 11.038 1.00 52.15 70 GLN A CA 7
ATOM 12030 C C . GLN A 1 70 ? 2.571 -17.053 11.453 1.00 21.54 70 GLN A C 7
ATOM 12031 O O . GLN A 1 70 ? 1.418 -16.858 11.841 1.00 23.42 70 GLN A O 7
ATOM 12045 N N . LEU A 1 71 ? 3.479 -16.087 11.371 1.00 61.32 71 LEU A N 7
ATOM 12046 C CA . LEU A 1 71 ? 3.167 -14.711 11.739 1.00 41.40 71 LEU A CA 7
ATOM 12047 C C . LEU A 1 71 ? 2.202 -14.084 10.737 1.00 20.44 71 LEU A C 7
ATOM 12048 O O . LEU A 1 71 ? 2.185 -14.452 9.563 1.00 64.42 71 LEU A O 7
ATOM 12064 N N . SER A 1 72 ? 1.401 -13.135 11.210 1.00 52.24 72 SER A N 7
ATOM 12065 C CA . SER A 1 72 ? 0.432 -12.458 10.356 1.00 75.11 72 SER A CA 7
ATOM 12066 C C . SER A 1 72 ? 1.001 -11.149 9.819 1.00 4.51 72 SER A C 7
ATOM 12067 O O . SER A 1 72 ? 0.278 -10.167 9.651 1.00 4.14 72 SER A O 7
ATOM 12075 N N . ALA A 1 73 ? 2.303 -11.143 9.552 1.00 42.42 73 ALA A N 7
ATOM 12076 C CA . ALA A 1 73 ? 2.971 -9.956 9.032 1.00 11.43 73 ALA A CA 7
ATOM 12077 C C . ALA A 1 73 ? 3.678 -10.256 7.715 1.00 4.13 73 ALA A C 7
ATOM 12078 O O . ALA A 1 73 ? 3.771 -9.396 6.839 1.00 3.21 73 ALA A O 7
ATOM 12085 N N . TYR A 1 74 ? 4.176 -11.480 7.582 1.00 22.24 74 TYR A N 7
ATOM 12086 C CA . TYR A 1 74 ? 4.878 -11.893 6.373 1.00 45.41 74 TYR A CA 7
ATOM 12087 C C . TYR A 1 74 ? 4.052 -12.901 5.580 1.00 3.03 74 TYR A C 7
ATOM 12088 O O . TYR A 1 74 ? 4.216 -13.039 4.369 1.00 43.35 74 TYR A O 7
ATOM 12106 N N . ALA A 1 75 ? 3.163 -13.604 6.275 1.00 42.44 75 ALA A N 7
ATOM 12107 C CA . ALA A 1 75 ? 2.309 -14.597 5.637 1.00 73.51 75 ALA A CA 7
ATOM 12108 C C . ALA A 1 75 ? 1.671 -14.041 4.369 1.00 40.44 75 ALA A C 7
ATOM 12109 O O . ALA A 1 75 ? 1.478 -14.763 3.391 1.00 72.22 75 ALA A O 7
ATOM 12116 N N . ASP A 1 76 ? 1.346 -12.753 4.392 1.00 52.20 76 ASP A N 7
ATOM 12117 C CA . ASP A 1 76 ? 0.730 -12.099 3.243 1.00 12.23 76 ASP A CA 7
ATOM 12118 C C . ASP A 1 76 ? 1.790 -11.632 2.251 1.00 50.22 76 ASP A C 7
ATOM 12119 O O . ASP A 1 76 ? 1.572 -11.649 1.039 1.00 44.53 76 ASP A O 7
ATOM 12128 N N . THR A 1 77 ? 2.939 -11.214 2.773 1.00 40.22 77 THR A N 7
ATOM 12129 C CA . THR A 1 77 ? 4.032 -10.740 1.934 1.00 42.24 77 THR A CA 7
ATOM 12130 C C . THR A 1 77 ? 4.362 -11.748 0.839 1.00 24.43 77 THR A C 7
ATOM 12131 O O . THR A 1 77 ? 4.580 -12.932 1.098 1.00 63.21 77 THR A O 7
ATOM 12142 N N . PRO A 1 78 ? 4.402 -11.271 -0.414 1.00 34.53 78 PRO A N 7
ATOM 12143 C CA . PRO A 1 78 ? 4.706 -12.116 -1.573 1.00 1.32 78 PRO A CA 7
ATOM 12144 C C . PRO A 1 78 ? 6.162 -12.567 -1.595 1.00 24.14 78 PRO A C 7
ATOM 12145 O O . PRO A 1 78 ? 7.055 -11.798 -1.952 1.00 1.34 78 PRO A O 7
ATOM 12156 N N . ILE A 1 79 ? 6.395 -13.818 -1.211 1.00 40.13 79 ILE A N 7
ATOM 12157 C CA . ILE A 1 79 ? 7.743 -14.371 -1.189 1.00 23.22 79 ILE A CA 7
ATOM 12158 C C . ILE A 1 79 ? 8.076 -15.062 -2.507 1.00 2.11 79 ILE A C 7
ATOM 12159 O O . ILE A 1 79 ? 7.300 -15.878 -3.007 1.00 1.45 79 ILE A O 7
ATOM 12175 N N . LEU A 1 80 ? 9.236 -14.732 -3.065 1.00 55.41 80 LEU A N 7
ATOM 12176 C CA . LEU A 1 80 ? 9.673 -15.322 -4.325 1.00 44.55 80 LEU A CA 7
ATOM 12177 C C . LEU A 1 80 ? 11.032 -15.997 -4.168 1.00 31.15 80 LEU A C 7
ATOM 12178 O O . LEU A 1 80 ? 12.028 -15.346 -3.851 1.00 73.12 80 LEU A O 7
ATOM 12194 N N . VAL A 1 81 ? 11.065 -17.307 -4.392 1.00 4.10 81 VAL A N 7
ATOM 12195 C CA . VAL A 1 81 ? 12.302 -18.071 -4.278 1.00 41.40 81 VAL A CA 7
ATOM 12196 C C . VAL A 1 81 ? 12.851 -18.435 -5.653 1.00 24.34 81 VAL A C 7
ATOM 12197 O O . VAL A 1 81 ? 12.101 -18.816 -6.552 1.00 41.44 81 VAL A O 7
ATOM 12210 N N . LEU A 1 82 ? 14.165 -18.318 -5.809 1.00 4.34 82 LEU A N 7
ATOM 12211 C CA . LEU A 1 82 ? 14.817 -18.636 -7.074 1.00 41.34 82 LEU A CA 7
ATOM 12212 C C . LEU A 1 82 ? 15.096 -20.131 -7.182 1.00 62.45 82 LEU A C 7
ATOM 12213 O O . LEU A 1 82 ? 15.347 -20.802 -6.180 1.00 54.22 82 LEU A O 7
ATOM 12229 N N . THR A 1 83 ? 15.054 -20.649 -8.406 1.00 74.32 83 THR A N 7
ATOM 12230 C CA . THR A 1 83 ? 15.303 -22.065 -8.646 1.00 32.10 83 THR A CA 7
ATOM 12231 C C . THR A 1 83 ? 15.993 -22.282 -9.988 1.00 33.42 83 THR A C 7
ATOM 12232 O O . THR A 1 83 ? 16.191 -21.340 -10.756 1.00 61.50 83 THR A O 7
ATOM 12243 N N . THR A 1 84 ? 16.357 -23.531 -10.266 1.00 14.52 84 THR A N 7
ATOM 12244 C CA . THR A 1 84 ? 17.025 -23.871 -11.515 1.00 71.53 84 THR A CA 7
ATOM 12245 C C . THR A 1 84 ? 16.312 -25.016 -12.226 1.00 15.11 84 THR A C 7
ATOM 12246 O O . THR A 1 84 ? 16.101 -24.971 -13.437 1.00 41.44 84 THR A O 7
ATOM 12257 N N . GLU A 1 85 ? 15.941 -26.040 -11.464 1.00 23.50 85 GLU A N 7
ATOM 12258 C CA . GLU A 1 85 ? 15.251 -27.197 -12.023 1.00 0.01 85 GLU A CA 7
ATOM 12259 C C . GLU A 1 85 ? 14.651 -28.059 -10.916 1.00 73.44 85 GLU A C 7
ATOM 12260 O O . GLU A 1 85 ? 15.074 -29.194 -10.700 1.00 74.45 85 GLU A O 7
ATOM 12272 N N . GLY A 1 86 ? 13.662 -27.511 -10.217 1.00 55.12 86 GLY A N 7
ATOM 12273 C CA . GLY A 1 86 ? 13.019 -28.243 -9.141 1.00 42.31 86 GLY A CA 7
ATOM 12274 C C . GLY A 1 86 ? 11.699 -28.856 -9.564 1.00 62.12 86 GLY A C 7
ATOM 12275 O O . GLY A 1 86 ? 11.219 -29.803 -8.941 1.00 50.13 86 GLY A O 7
ATOM 12279 N N . SER A 1 87 ? 11.110 -28.315 -10.626 1.00 0.34 87 SER A N 7
ATOM 12280 C CA . SER A 1 87 ? 9.834 -28.811 -11.128 1.00 64.31 87 SER A CA 7
ATOM 12281 C C . SER A 1 87 ? 8.731 -28.620 -10.092 1.00 52.12 87 SER A C 7
ATOM 12282 O O . SER A 1 87 ? 8.973 -28.111 -8.997 1.00 63.35 87 SER A O 7
ATOM 12290 N N . ASP A 1 88 ? 7.518 -29.031 -10.446 1.00 42.22 88 ASP A N 7
ATOM 12291 C CA . ASP A 1 88 ? 6.376 -28.906 -9.548 1.00 61.20 88 ASP A CA 7
ATOM 12292 C C . ASP A 1 88 ? 6.700 -29.485 -8.174 1.00 54.11 88 ASP A C 7
ATOM 12293 O O . ASP A 1 88 ? 6.233 -28.982 -7.152 1.00 42.15 88 ASP A O 7
ATOM 12302 N N . ALA A 1 89 ? 7.500 -30.545 -8.158 1.00 24.40 89 ALA A N 7
ATOM 12303 C CA . ALA A 1 89 ? 7.887 -31.192 -6.910 1.00 52.10 89 ALA A CA 7
ATOM 12304 C C . ALA A 1 89 ? 8.506 -30.190 -5.941 1.00 54.23 89 ALA A C 7
ATOM 12305 O O . ALA A 1 89 ? 8.385 -30.332 -4.724 1.00 51.23 89 ALA A O 7
ATOM 12312 N N . PHE A 1 90 ? 9.169 -29.177 -6.489 1.00 1.12 90 PHE A N 7
ATOM 12313 C CA . PHE A 1 90 ? 9.809 -28.152 -5.673 1.00 14.45 90 PHE A CA 7
ATOM 12314 C C . PHE A 1 90 ? 8.792 -27.111 -5.211 1.00 21.50 90 PHE A C 7
ATOM 12315 O O . PHE A 1 90 ? 8.886 -26.583 -4.103 1.00 21.11 90 PHE A O 7
ATOM 12332 N N . LYS A 1 91 ? 7.820 -26.821 -6.069 1.00 61.43 91 LYS A N 7
ATOM 12333 C CA . LYS A 1 91 ? 6.784 -25.845 -5.752 1.00 24.51 91 LYS A CA 7
ATOM 12334 C C . LYS A 1 91 ? 6.156 -26.141 -4.394 1.00 22.02 91 LYS A C 7
ATOM 12335 O O . LYS A 1 91 ? 5.770 -25.227 -3.666 1.00 3.11 91 LYS A O 7
ATOM 12354 N N . ALA A 1 92 ? 6.058 -27.423 -4.059 1.00 21.33 92 ALA A N 7
ATOM 12355 C CA . ALA A 1 92 ? 5.480 -27.838 -2.787 1.00 22.45 92 ALA A CA 7
ATOM 12356 C C . ALA A 1 92 ? 6.418 -27.518 -1.627 1.00 75.12 92 ALA A C 7
ATOM 12357 O O . ALA A 1 92 ? 5.972 -27.156 -0.538 1.00 63.45 92 ALA A O 7
ATOM 12364 N N . ALA A 1 93 ? 7.717 -27.654 -1.868 1.00 64.23 93 ALA A N 7
ATOM 12365 C CA . ALA A 1 93 ? 8.717 -27.378 -0.844 1.00 42.13 93 ALA A CA 7
ATOM 12366 C C . ALA A 1 93 ? 8.727 -25.899 -0.471 1.00 72.41 93 ALA A C 7
ATOM 12367 O O . ALA A 1 93 ? 8.556 -25.543 0.694 1.00 11.41 93 ALA A O 7
ATOM 12374 N N . ALA A 1 94 ? 8.928 -25.044 -1.468 1.00 5.43 94 ALA A N 7
ATOM 12375 C CA . ALA A 1 94 ? 8.959 -23.604 -1.244 1.00 10.33 94 ALA A CA 7
ATOM 12376 C C . ALA A 1 94 ? 7.728 -23.142 -0.472 1.00 13.13 94 ALA A C 7
ATOM 12377 O O . ALA A 1 94 ? 7.833 -22.361 0.474 1.00 23.23 94 ALA A O 7
ATOM 12384 N N . ARG A 1 95 ? 6.561 -23.629 -0.882 1.00 10.43 95 ARG A N 7
ATOM 12385 C CA . ARG A 1 95 ? 5.309 -23.264 -0.229 1.00 43.13 95 ARG A CA 7
ATOM 12386 C C . ARG A 1 95 ? 5.231 -23.864 1.171 1.00 22.14 95 ARG A C 7
ATOM 12387 O O . ARG A 1 95 ? 4.702 -23.244 2.095 1.00 64.55 95 ARG A O 7
ATOM 12408 N N . ASP A 1 96 ? 5.761 -25.073 1.322 1.00 74.25 96 ASP A N 7
ATOM 12409 C CA . ASP A 1 96 ? 5.752 -25.757 2.609 1.00 34.34 96 ASP A CA 7
ATOM 12410 C C . ASP A 1 96 ? 6.521 -24.957 3.655 1.00 4.13 96 ASP A C 7
ATOM 12411 O O . ASP A 1 96 ? 6.083 -24.826 4.798 1.00 72.24 96 ASP A O 7
ATOM 12420 N N . ALA A 1 97 ? 7.672 -24.424 3.257 1.00 71.35 97 ALA A N 7
ATOM 12421 C CA . ALA A 1 97 ? 8.502 -23.636 4.159 1.00 62.22 97 ALA A CA 7
ATOM 12422 C C . ALA A 1 97 ? 7.775 -22.376 4.614 1.00 52.40 97 ALA A C 7
ATOM 12423 O O . ALA A 1 97 ? 7.899 -21.956 5.764 1.00 65.12 97 ALA A O 7
ATOM 12430 N N . GLY A 1 98 ? 7.015 -21.775 3.703 1.00 12.33 98 GLY A N 7
ATOM 12431 C CA . GLY A 1 98 ? 6.279 -20.567 4.031 1.00 64.24 98 GLY A CA 7
ATOM 12432 C C . GLY A 1 98 ? 6.432 -19.491 2.974 1.00 74.22 98 GLY A C 7
ATOM 12433 O O . GLY A 1 98 ? 6.512 -18.305 3.293 1.00 60.51 98 GLY A O 7
ATOM 12437 N N . ALA A 1 99 ? 6.473 -19.905 1.712 1.00 71.33 99 ALA A N 7
ATOM 12438 C CA . ALA A 1 99 ? 6.616 -18.968 0.605 1.00 63.15 99 ALA A CA 7
ATOM 12439 C C . ALA A 1 99 ? 5.322 -18.861 -0.195 1.00 2.52 99 ALA A C 7
ATOM 12440 O O . ALA A 1 99 ? 4.380 -19.623 0.023 1.00 14.54 99 ALA A O 7
ATOM 12447 N N . THR A 1 100 ? 5.282 -17.909 -1.122 1.00 10.40 100 THR A N 7
ATOM 12448 C CA . THR A 1 100 ? 4.103 -17.700 -1.953 1.00 12.14 100 THR A CA 7
ATOM 12449 C C . THR A 1 100 ? 4.306 -18.275 -3.350 1.00 14.13 100 THR A C 7
ATOM 12450 O O . THR A 1 100 ? 3.551 -19.140 -3.791 1.00 74.12 100 THR A O 7
ATOM 12461 N N . GLY A 1 101 ? 5.332 -17.789 -4.042 1.00 15.42 101 GLY A N 7
ATOM 12462 C CA . GLY A 1 101 ? 5.615 -18.267 -5.382 1.00 43.23 101 GLY A CA 7
ATOM 12463 C C . GLY A 1 101 ? 7.100 -18.436 -5.635 1.00 43.33 101 GLY A C 7
ATOM 12464 O O . GLY A 1 101 ? 7.924 -18.099 -4.784 1.00 73.05 101 GLY A O 7
ATOM 12468 N N . TRP A 1 102 ? 7.443 -18.960 -6.806 1.00 41.24 102 TRP A N 7
ATOM 12469 C CA . TRP A 1 102 ? 8.840 -19.174 -7.168 1.00 32.51 102 TRP A CA 7
ATOM 12470 C C . TRP A 1 102 ? 9.094 -18.777 -8.618 1.00 1.13 102 TRP A C 7
ATOM 12471 O O . TRP A 1 102 ? 8.159 -18.648 -9.408 1.00 70.25 102 TRP A O 7
ATOM 12492 N N . ILE A 1 103 ? 10.363 -18.584 -8.960 1.00 24.01 103 ILE A N 7
ATOM 12493 C CA . ILE A 1 103 ? 10.739 -18.202 -10.316 1.00 21.45 103 ILE A CA 7
ATOM 12494 C C . ILE A 1 103 ? 12.131 -18.718 -10.666 1.00 75.42 103 ILE A C 7
ATOM 12495 O O . ILE A 1 103 ? 12.859 -19.204 -9.802 1.00 34.45 103 ILE A O 7
ATOM 12511 N N . GLU A 1 104 ? 12.493 -18.607 -11.940 1.00 63.24 104 GLU A N 7
ATOM 12512 C CA . GLU A 1 104 ? 13.799 -19.062 -12.405 1.00 14.03 104 GLU A CA 7
ATOM 12513 C C . GLU A 1 104 ? 14.734 -17.880 -12.641 1.00 2.20 104 GLU A C 7
ATOM 12514 O O . GLU A 1 104 ? 14.348 -16.879 -13.245 1.00 44.30 104 GLU A O 7
ATOM 12526 N N . LYS A 1 105 ? 15.967 -18.003 -12.160 1.00 15.13 105 LYS A N 7
ATOM 12527 C CA . LYS A 1 105 ? 16.959 -16.947 -12.318 1.00 2.33 105 LYS A CA 7
ATOM 12528 C C . LYS A 1 105 ? 17.924 -17.272 -13.453 1.00 70.34 105 LYS A C 7
ATOM 12529 O O . LYS A 1 105 ? 18.086 -18.426 -13.851 1.00 23.45 105 LYS A O 7
ATOM 12548 N N . PRO A 1 106 ? 18.581 -16.233 -13.989 1.00 25.01 106 PRO A N 7
ATOM 12549 C CA . PRO A 1 106 ? 18.396 -14.855 -13.525 1.00 11.12 106 PRO A CA 7
ATOM 12550 C C . PRO A 1 106 ? 17.023 -14.300 -13.890 1.00 21.35 106 PRO A C 7
ATOM 12551 O O . PRO A 1 106 ? 16.239 -14.960 -14.572 1.00 55.42 106 PRO A O 7
ATOM 12562 N N . ILE A 1 107 ? 16.740 -13.086 -13.431 1.00 12.11 107 ILE A N 7
ATOM 12563 C CA . ILE A 1 107 ? 15.462 -12.443 -13.711 1.00 0.01 107 ILE A CA 7
ATOM 12564 C C . ILE A 1 107 ? 15.644 -11.229 -14.616 1.00 11.05 107 ILE A C 7
ATOM 12565 O O . ILE A 1 107 ? 16.633 -10.504 -14.507 1.00 11.30 107 ILE A O 7
ATOM 12581 N N . ASP A 1 108 ? 14.683 -11.013 -15.507 1.00 13.15 108 ASP A N 7
ATOM 12582 C CA . ASP A 1 108 ? 14.735 -9.884 -16.429 1.00 33.51 108 ASP A CA 7
ATOM 12583 C C . ASP A 1 108 ? 14.176 -8.623 -15.777 1.00 24.42 108 ASP A C 7
ATOM 12584 O O . ASP A 1 108 ? 13.383 -8.680 -14.837 1.00 73.13 108 ASP A O 7
ATOM 12593 N N . PRO A 1 109 ? 14.600 -7.457 -16.285 1.00 4.32 109 PRO A N 7
ATOM 12594 C CA . PRO A 1 109 ? 14.156 -6.159 -15.767 1.00 30.54 109 PRO A CA 7
ATOM 12595 C C . PRO A 1 109 ? 12.692 -5.879 -16.086 1.00 13.50 109 PRO A C 7
ATOM 12596 O O . PRO A 1 109 ? 11.981 -5.260 -15.295 1.00 3.22 109 PRO A O 7
ATOM 12607 N N . GLY A 1 110 ? 12.246 -6.338 -17.251 1.00 71.24 110 GLY A N 7
ATOM 12608 C CA . GLY A 1 110 ? 10.868 -6.126 -17.654 1.00 71.42 110 GLY A CA 7
ATOM 12609 C C . GLY A 1 110 ? 9.894 -6.970 -16.855 1.00 41.51 110 GLY A C 7
ATOM 12610 O O . GLY A 1 110 ? 8.784 -6.531 -16.554 1.00 31.11 110 GLY A O 7
ATOM 12614 N N . VAL A 1 111 ? 10.309 -8.185 -16.512 1.00 3.34 111 VAL A N 7
ATOM 12615 C CA . VAL A 1 111 ? 9.466 -9.092 -15.743 1.00 75.11 111 VAL A CA 7
ATOM 12616 C C . VAL A 1 111 ? 9.564 -8.802 -14.250 1.00 23.03 111 VAL A C 7
ATOM 12617 O O . VAL A 1 111 ? 8.584 -8.931 -13.515 1.00 23.33 111 VAL A O 7
ATOM 12630 N N . LEU A 1 112 ? 10.753 -8.409 -13.807 1.00 3.25 112 LEU A N 7
ATOM 12631 C CA . LEU A 1 112 ? 10.981 -8.099 -12.399 1.00 61.13 112 LEU A CA 7
ATOM 12632 C C . LEU A 1 112 ? 10.181 -6.872 -11.975 1.00 40.33 112 LEU A C 7
ATOM 12633 O O . LEU A 1 112 ? 9.674 -6.804 -10.856 1.00 31.45 112 LEU A O 7
ATOM 12649 N N . VAL A 1 113 ? 10.070 -5.903 -12.879 1.00 1.12 113 VAL A N 7
ATOM 12650 C CA . VAL A 1 113 ? 9.329 -4.679 -12.600 1.00 54.20 113 VAL A CA 7
ATOM 12651 C C . VAL A 1 113 ? 7.829 -4.894 -12.768 1.00 72.51 113 VAL A C 7
ATOM 12652 O O . VAL A 1 113 ? 7.020 -4.223 -12.129 1.00 2.44 113 VAL A O 7
ATOM 12665 N N . GLU A 1 114 ? 7.465 -5.837 -13.632 1.00 40.35 114 GLU A N 7
ATOM 12666 C CA . GLU A 1 114 ? 6.061 -6.140 -13.884 1.00 63.35 114 GLU A CA 7
ATOM 12667 C C . GLU A 1 114 ? 5.445 -6.883 -12.703 1.00 34.04 114 GLU A C 7
ATOM 12668 O O . GLU A 1 114 ? 4.325 -6.587 -12.284 1.00 54.53 114 GLU A O 7
ATOM 12680 N N . LEU A 1 115 ? 6.183 -7.850 -12.169 1.00 51.00 115 LEU A N 7
ATOM 12681 C CA . LEU A 1 115 ? 5.710 -8.637 -11.035 1.00 53.33 115 LEU A CA 7
ATOM 12682 C C . LEU A 1 115 ? 5.513 -7.756 -9.806 1.00 22.15 115 LEU A C 7
ATOM 12683 O O . LEU A 1 115 ? 4.601 -7.978 -9.009 1.00 61.21 115 LEU A O 7
ATOM 12699 N N . VAL A 1 116 ? 6.374 -6.754 -9.658 1.00 10.11 116 VAL A N 7
ATOM 12700 C CA . VAL A 1 116 ? 6.293 -5.837 -8.527 1.00 63.11 116 VAL A CA 7
ATOM 12701 C C . VAL A 1 116 ? 5.299 -4.714 -8.800 1.00 31.10 116 VAL A C 7
ATOM 12702 O O . VAL A 1 116 ? 4.623 -4.235 -7.890 1.00 21.00 116 VAL A O 7
ATOM 12715 N N . ALA A 1 117 ? 5.215 -4.299 -10.060 1.00 14.04 117 ALA A N 7
ATOM 12716 C CA . ALA A 1 117 ? 4.301 -3.234 -10.453 1.00 52.14 117 ALA A CA 7
ATOM 12717 C C . ALA A 1 117 ? 2.882 -3.523 -9.975 1.00 70.23 117 ALA A C 7
ATOM 12718 O O . ALA A 1 117 ? 2.251 -2.687 -9.327 1.00 70.51 117 ALA A O 7
ATOM 12725 N N . THR A 1 118 ? 2.384 -4.712 -10.300 1.00 31.42 118 THR A N 7
ATOM 12726 C CA . THR A 1 118 ? 1.039 -5.111 -9.905 1.00 72.12 118 THR A CA 7
ATOM 12727 C C . THR A 1 118 ? 0.824 -4.915 -8.409 1.00 11.12 118 THR A C 7
ATOM 12728 O O . THR A 1 118 ? -0.280 -4.593 -7.967 1.00 21.44 118 THR A O 7
ATOM 12739 N N . LEU A 1 119 ? 1.885 -5.109 -7.633 1.00 74.31 119 LEU A N 7
ATOM 12740 C CA . LEU A 1 119 ? 1.812 -4.953 -6.185 1.00 1.35 119 LEU A CA 7
ATOM 12741 C C . LEU A 1 119 ? 1.938 -3.485 -5.789 1.00 30.15 119 LEU A C 7
ATOM 12742 O O . LEU A 1 119 ? 1.303 -3.032 -4.836 1.00 71.13 119 LEU A O 7
ATOM 12758 N N . SER A 1 120 ? 2.760 -2.747 -6.527 1.00 41.41 120 SER A N 7
ATOM 12759 C CA . SER A 1 120 ? 2.970 -1.330 -6.252 1.00 65.12 120 SER A CA 7
ATOM 12760 C C . SER A 1 120 ? 1.699 -0.530 -6.518 1.00 33.40 120 SER A C 7
ATOM 12761 O O . SER A 1 120 ? 1.267 0.264 -5.683 1.00 42.13 120 SER A O 7
ATOM 12769 N N . GLU A 1 121 ? 1.104 -0.747 -7.687 1.00 61.30 121 GLU A N 7
ATOM 12770 C CA . GLU A 1 121 ? -0.118 -0.046 -8.064 1.00 22.34 121 GLU A CA 7
ATOM 12771 C C . GLU A 1 121 ? -1.333 -0.958 -7.924 1.00 73.32 121 GLU A C 7
ATOM 12772 O O . GLU A 1 121 ? -1.236 -2.182 -8.013 1.00 60.42 121 GLU A O 7
ATOM 12784 N N . PRO A 1 122 ? -2.507 -0.349 -7.700 1.00 20.15 122 PRO A N 7
ATOM 12785 C CA . PRO A 1 122 ? -3.764 -1.086 -7.543 1.00 33.22 122 PRO A CA 7
ATOM 12786 C C . PRO A 1 122 ? -4.232 -1.720 -8.849 1.00 4.42 122 PRO A C 7
ATOM 12787 O O . PRO A 1 122 ? -3.505 -1.726 -9.842 1.00 4.54 122 PRO A O 7
ATOM 12798 N N . ALA A 1 123 ? -5.449 -2.252 -8.841 1.00 14.35 123 ALA A N 7
ATOM 12799 C CA . ALA A 1 123 ? -6.014 -2.885 -10.025 1.00 72.35 123 ALA A CA 7
ATOM 12800 C C . ALA A 1 123 ? -5.961 -1.948 -11.227 1.00 75.02 123 ALA A C 7
ATOM 12801 O O . ALA A 1 123 ? -6.276 -0.763 -11.117 1.00 31.55 123 ALA A O 7
ATOM 12808 N N . ALA A 1 124 ? -5.561 -2.486 -12.374 1.00 71.34 124 ALA A N 7
ATOM 12809 C CA . ALA A 1 124 ? -5.469 -1.698 -13.597 1.00 5.21 124 ALA A CA 7
ATOM 12810 C C . ALA A 1 124 ? -5.743 -2.557 -14.826 1.00 61.14 124 ALA A C 7
ATOM 12811 O O . ALA A 1 124 ? -5.098 -2.399 -15.862 1.00 23.31 124 ALA A O 7
ATOM 12818 N N . ASN A 1 125 ? -6.704 -3.467 -14.704 1.00 61.13 125 ASN A N 7
ATOM 12819 C CA . ASN A 1 125 ? -7.062 -4.353 -15.806 1.00 54.32 125 ASN A CA 7
ATOM 12820 C C . ASN A 1 125 ? -7.387 -3.552 -17.064 1.00 24.31 125 ASN A C 7
ATOM 12821 O O . ASN A 1 125 ? -8.061 -4.045 -17.968 1.00 42.11 125 ASN A O 7
ATOM 12832 N N . MET A 1 1 ? 1.885 -1.016 0.594 1.00 53.25 1 MET A N 8
ATOM 12833 C CA . MET A 1 1 ? 2.537 -0.682 -0.667 1.00 63.22 1 MET A CA 8
ATOM 12834 C C . MET A 1 1 ? 4.014 -1.063 -0.632 1.00 50.15 1 MET A C 8
ATOM 12835 O O . MET A 1 1 ? 4.634 -1.085 0.431 1.00 35.55 1 MET A O 8
ATOM 12849 N N . ILE A 1 2 ? 4.571 -1.361 -1.801 1.00 61.42 2 ILE A N 8
ATOM 12850 C CA . ILE A 1 2 ? 5.975 -1.740 -1.903 1.00 71.12 2 ILE A CA 8
ATOM 12851 C C . ILE A 1 2 ? 6.884 -0.624 -1.400 1.00 55.41 2 ILE A C 8
ATOM 12852 O O . ILE A 1 2 ? 7.173 0.329 -2.124 1.00 54.13 2 ILE A O 8
ATOM 12868 N N . ARG A 1 3 ? 7.332 -0.749 -0.155 1.00 42.14 3 ARG A N 8
ATOM 12869 C CA . ARG A 1 3 ? 8.209 0.249 0.445 1.00 50.42 3 ARG A CA 8
ATOM 12870 C C . ARG A 1 3 ? 9.673 -0.157 0.302 1.00 11.33 3 ARG A C 8
ATOM 12871 O O . ARG A 1 3 ? 10.510 0.636 -0.131 1.00 12.45 3 ARG A O 8
ATOM 12892 N N . THR A 1 4 ? 9.976 -1.398 0.670 1.00 40.02 4 THR A N 8
ATOM 12893 C CA . THR A 1 4 ? 11.338 -1.909 0.585 1.00 62.22 4 THR A CA 8
ATOM 12894 C C . THR A 1 4 ? 11.370 -3.281 -0.079 1.00 21.34 4 THR A C 8
ATOM 12895 O O . THR A 1 4 ? 10.355 -3.975 -0.139 1.00 72.42 4 THR A O 8
ATOM 12906 N N . ILE A 1 5 ? 12.541 -3.667 -0.574 1.00 2.31 5 ILE A N 8
ATOM 12907 C CA . ILE A 1 5 ? 12.705 -4.957 -1.231 1.00 74.41 5 ILE A CA 8
ATOM 12908 C C . ILE A 1 5 ? 14.053 -5.582 -0.889 1.00 0.22 5 ILE A C 8
ATOM 12909 O O . ILE A 1 5 ? 15.066 -4.887 -0.796 1.00 71.05 5 ILE A O 8
ATOM 12925 N N . LEU A 1 6 ? 14.059 -6.897 -0.703 1.00 64.22 6 LEU A N 8
ATOM 12926 C CA . LEU A 1 6 ? 15.284 -7.617 -0.373 1.00 24.31 6 LEU A CA 8
ATOM 12927 C C . LEU A 1 6 ? 15.517 -8.771 -1.344 1.00 14.34 6 LEU A C 8
ATOM 12928 O O . LEU A 1 6 ? 14.613 -9.563 -1.609 1.00 23.22 6 LEU A O 8
ATOM 12944 N N . ALA A 1 7 ? 16.734 -8.859 -1.869 1.00 22.21 7 ALA A N 8
ATOM 12945 C CA . ALA A 1 7 ? 17.087 -9.918 -2.807 1.00 35.14 7 ALA A CA 8
ATOM 12946 C C . ALA A 1 7 ? 18.493 -10.442 -2.539 1.00 63.34 7 ALA A C 8
ATOM 12947 O O . ALA A 1 7 ? 19.345 -9.723 -2.016 1.00 53.00 7 ALA A O 8
ATOM 12954 N N . ILE A 1 8 ? 18.730 -11.699 -2.901 1.00 41.32 8 ILE A N 8
ATOM 12955 C CA . ILE A 1 8 ? 20.034 -12.318 -2.700 1.00 62.15 8 ILE A CA 8
ATOM 12956 C C . ILE A 1 8 ? 20.407 -13.210 -3.880 1.00 34.11 8 ILE A C 8
ATOM 12957 O O . ILE A 1 8 ? 19.566 -13.933 -4.415 1.00 15.24 8 ILE A O 8
ATOM 12973 N N . ASP A 1 9 ? 21.672 -13.155 -4.279 1.00 63.34 9 ASP A N 8
ATOM 12974 C CA . ASP A 1 9 ? 22.158 -13.961 -5.394 1.00 52.51 9 ASP A CA 8
ATOM 12975 C C . ASP A 1 9 ? 23.681 -14.035 -5.388 1.00 5.24 9 ASP A C 8
ATOM 12976 O O . ASP A 1 9 ? 24.343 -13.352 -4.606 1.00 11.52 9 ASP A O 8
ATOM 12985 N N . ASP A 1 10 ? 24.232 -14.869 -6.263 1.00 34.11 10 ASP A N 8
ATOM 12986 C CA . ASP A 1 10 ? 25.678 -15.033 -6.358 1.00 75.03 10 ASP A CA 8
ATOM 12987 C C . ASP A 1 10 ? 26.263 -14.093 -7.408 1.00 31.22 10 ASP A C 8
ATOM 12988 O O . ASP A 1 10 ? 27.188 -13.331 -7.126 1.00 71.53 10 ASP A O 8
ATOM 12997 N N . SER A 1 11 ? 25.718 -14.154 -8.619 1.00 0.33 11 SER A N 8
ATOM 12998 C CA . SER A 1 11 ? 26.189 -13.312 -9.712 1.00 4.41 11 SER A CA 8
ATOM 12999 C C . SER A 1 11 ? 25.997 -11.835 -9.382 1.00 15.41 11 SER A C 8
ATOM 13000 O O . SER A 1 11 ? 24.890 -11.305 -9.479 1.00 31.12 11 SER A O 8
ATOM 13008 N N . ALA A 1 12 ? 27.082 -11.175 -8.992 1.00 24.34 12 ALA A N 8
ATOM 13009 C CA . ALA A 1 12 ? 27.035 -9.759 -8.649 1.00 35.30 12 ALA A CA 8
ATOM 13010 C C . ALA A 1 12 ? 26.372 -8.948 -9.758 1.00 22.34 12 ALA A C 8
ATOM 13011 O O . ALA A 1 12 ? 25.663 -7.977 -9.493 1.00 5.35 12 ALA A O 8
ATOM 13018 N N . THR A 1 13 ? 26.608 -9.353 -11.002 1.00 51.30 13 THR A N 8
ATOM 13019 C CA . THR A 1 13 ? 26.036 -8.663 -12.151 1.00 51.42 13 THR A CA 8
ATOM 13020 C C . THR A 1 13 ? 24.513 -8.731 -12.132 1.00 2.25 13 THR A C 8
ATOM 13021 O O . THR A 1 13 ? 23.835 -7.737 -12.391 1.00 32.42 13 THR A O 8
ATOM 13032 N N . MET A 1 14 ? 23.982 -9.909 -11.822 1.00 22.13 14 MET A N 8
ATOM 13033 C CA . MET A 1 14 ? 22.538 -10.105 -11.766 1.00 62.45 14 MET A CA 8
ATOM 13034 C C . MET A 1 14 ? 21.905 -9.191 -10.722 1.00 71.43 14 MET A C 8
ATOM 13035 O O . MET A 1 14 ? 21.015 -8.400 -11.034 1.00 71.25 14 MET A O 8
ATOM 13049 N N . ARG A 1 15 ? 22.369 -9.306 -9.482 1.00 62.13 15 ARG A N 8
ATOM 13050 C CA . ARG A 1 15 ? 21.847 -8.491 -8.392 1.00 54.14 15 ARG A CA 8
ATOM 13051 C C . ARG A 1 15 ? 22.042 -7.006 -8.682 1.00 43.42 15 ARG A C 8
ATOM 13052 O O . ARG A 1 15 ? 21.216 -6.175 -8.304 1.00 65.31 15 ARG A O 8
ATOM 13073 N N . ALA A 1 16 ? 23.141 -6.679 -9.355 1.00 30.02 16 ALA A N 8
ATOM 13074 C CA . ALA A 1 16 ? 23.444 -5.295 -9.696 1.00 44.15 16 ALA A CA 8
ATOM 13075 C C . ALA A 1 16 ? 22.449 -4.750 -10.716 1.00 24.23 16 ALA A C 8
ATOM 13076 O O . ALA A 1 16 ? 22.084 -3.575 -10.675 1.00 11.41 16 ALA A O 8
ATOM 13083 N N . LEU A 1 17 ? 22.015 -5.611 -11.630 1.00 10.15 17 LEU A N 8
ATOM 13084 C CA . LEU A 1 17 ? 21.062 -5.216 -12.661 1.00 11.32 17 LEU A CA 8
ATOM 13085 C C . LEU A 1 17 ? 19.673 -5.004 -12.067 1.00 1.04 17 LEU A C 8
ATOM 13086 O O . LEU A 1 17 ? 19.063 -3.950 -12.248 1.00 14.30 17 LEU A O 8
ATOM 13102 N N . LEU A 1 18 ? 19.180 -6.011 -11.355 1.00 23.44 18 LEU A N 8
ATOM 13103 C CA . LEU A 1 18 ? 17.864 -5.935 -10.731 1.00 32.22 18 LEU A CA 8
ATOM 13104 C C . LEU A 1 18 ? 17.814 -4.813 -9.698 1.00 65.54 18 LEU A C 8
ATOM 13105 O O . LEU A 1 18 ? 16.821 -4.092 -9.596 1.00 64.44 18 LEU A O 8
ATOM 13121 N N . HIS A 1 19 ? 18.894 -4.670 -8.936 1.00 33.34 19 HIS A N 8
ATOM 13122 C CA . HIS A 1 19 ? 18.975 -3.634 -7.912 1.00 53.25 19 HIS A CA 8
ATOM 13123 C C . HIS A 1 19 ? 18.626 -2.267 -8.495 1.00 24.32 19 HIS A C 8
ATOM 13124 O O . HIS A 1 19 ? 17.911 -1.481 -7.874 1.00 25.31 19 HIS A O 8
ATOM 13138 N N . ALA A 1 20 ? 19.137 -1.991 -9.690 1.00 64.11 20 ALA A N 8
ATOM 13139 C CA . ALA A 1 20 ? 18.879 -0.721 -10.356 1.00 43.52 20 ALA A CA 8
ATOM 13140 C C . ALA A 1 20 ? 17.473 -0.685 -10.946 1.00 24.42 20 ALA A C 8
ATOM 13141 O O . ALA A 1 20 ? 16.820 0.358 -10.959 1.00 14.24 20 ALA A O 8
ATOM 13148 N N . THR A 1 21 ? 17.013 -1.833 -11.435 1.00 13.33 21 THR A N 8
ATOM 13149 C CA . THR A 1 21 ? 15.685 -1.933 -12.028 1.00 1.44 21 THR A CA 8
ATOM 13150 C C . THR A 1 21 ? 14.612 -1.452 -11.057 1.00 60.33 21 THR A C 8
ATOM 13151 O O . THR A 1 21 ? 13.684 -0.741 -11.445 1.00 34.45 21 THR A O 8
ATOM 13162 N N . LEU A 1 2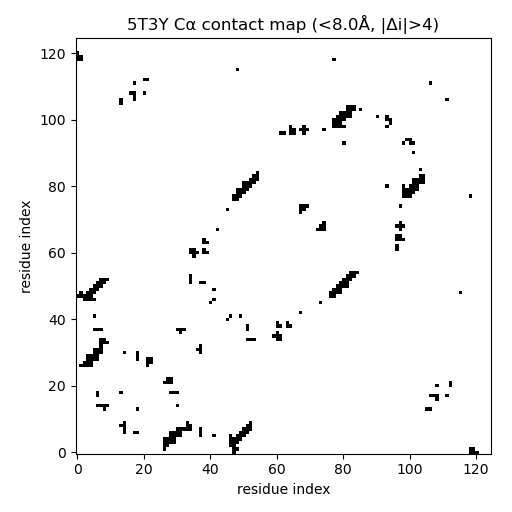2 ? 14.745 -1.844 -9.795 1.00 12.42 22 LEU A N 8
ATOM 13163 C CA . LEU A 1 22 ? 13.786 -1.452 -8.767 1.00 50.25 22 LEU A CA 8
ATOM 13164 C C . LEU A 1 22 ? 14.119 -0.072 -8.210 1.00 1.33 22 LEU A C 8
ATOM 13165 O O . LEU A 1 22 ? 13.226 0.702 -7.867 1.00 11.13 22 LEU A O 8
ATOM 13181 N N . ALA A 1 23 ? 15.410 0.230 -8.124 1.00 5.21 23 ALA A N 8
ATOM 13182 C CA . ALA A 1 23 ? 15.861 1.518 -7.612 1.00 44.41 23 ALA A CA 8
ATOM 13183 C C . ALA A 1 23 ? 15.331 2.665 -8.467 1.00 24.32 23 ALA A C 8
ATOM 13184 O O . ALA A 1 23 ? 14.727 3.605 -7.953 1.00 14.13 23 ALA A O 8
ATOM 13191 N N . GLN A 1 24 ? 15.563 2.579 -9.773 1.00 3.43 24 GLN A N 8
ATOM 13192 C CA . GLN A 1 24 ? 15.110 3.611 -10.698 1.00 12.34 24 GLN A CA 8
ATOM 13193 C C . GLN A 1 24 ? 13.609 3.845 -10.559 1.00 70.35 24 GLN A C 8
ATOM 13194 O O . GLN A 1 24 ? 13.137 4.978 -10.646 1.00 74.33 24 GLN A O 8
ATOM 13208 N N . ALA A 1 25 ? 12.865 2.765 -10.344 1.00 74.13 25 ALA A N 8
ATOM 13209 C CA . ALA A 1 25 ? 11.418 2.853 -10.193 1.00 34.54 25 ALA A CA 8
ATOM 13210 C C . ALA A 1 25 ? 11.044 3.600 -8.917 1.00 74.20 25 ALA A C 8
ATOM 13211 O O . ALA A 1 25 ? 9.930 4.107 -8.787 1.00 4.21 25 ALA A O 8
ATOM 13218 N N . GLY A 1 26 ? 11.982 3.663 -7.977 1.00 34.13 26 GLY A N 8
ATOM 13219 C CA . GLY A 1 26 ? 11.730 4.350 -6.723 1.00 64.51 26 GLY A CA 8
ATOM 13220 C C . GLY A 1 26 ? 11.792 3.418 -5.529 1.00 75.42 26 GLY A C 8
ATOM 13221 O O . GLY A 1 26 ? 12.204 3.818 -4.441 1.00 10.34 26 GLY A O 8
ATOM 13225 N N . TYR A 1 27 ? 11.379 2.171 -5.732 1.00 12.40 27 TYR A N 8
ATOM 13226 C CA . TYR A 1 27 ? 11.385 1.181 -4.662 1.00 75.21 27 TYR A CA 8
ATOM 13227 C C . TYR A 1 27 ? 12.751 1.115 -3.988 1.00 4.13 27 TYR A C 8
ATOM 13228 O O . TYR A 1 27 ? 13.772 1.431 -4.598 1.00 60.54 27 TYR A O 8
ATOM 13246 N N . GLU A 1 28 ? 12.761 0.702 -2.724 1.00 44.21 28 GLU A N 8
ATOM 13247 C CA . GLU A 1 28 ? 14.002 0.595 -1.966 1.00 44.00 28 GLU A CA 8
ATOM 13248 C C . GLU A 1 28 ? 14.483 -0.852 -1.911 1.00 62.22 28 GLU A C 8
ATOM 13249 O O . GLU A 1 28 ? 14.266 -1.554 -0.923 1.00 55.51 28 GLU A O 8
ATOM 13261 N N . VAL A 1 29 ? 15.138 -1.293 -2.981 1.00 1.03 29 VAL A N 8
ATOM 13262 C CA . VAL A 1 29 ? 15.651 -2.656 -3.055 1.00 54.14 29 VAL A CA 8
ATOM 13263 C C . VAL A 1 29 ? 17.083 -2.733 -2.540 1.00 63.31 29 VAL A C 8
ATOM 13264 O O . VAL A 1 29 ? 17.900 -1.852 -2.808 1.00 3.52 29 VAL A O 8
ATOM 13277 N N . THR A 1 30 ? 17.383 -3.795 -1.799 1.00 23.24 30 THR A N 8
ATOM 13278 C CA . THR A 1 30 ? 18.717 -3.988 -1.245 1.00 23.44 30 THR A CA 8
ATOM 13279 C C . THR A 1 30 ? 19.188 -5.426 -1.432 1.00 74.30 30 THR A C 8
ATOM 13280 O O . THR A 1 30 ? 18.383 -6.358 -1.437 1.00 13.21 30 THR A O 8
ATOM 13291 N N . VAL A 1 31 ? 20.496 -5.601 -1.586 1.00 4.24 31 VAL A N 8
ATOM 13292 C CA . VAL A 1 31 ? 21.074 -6.926 -1.772 1.00 23.44 31 VAL A CA 8
ATOM 13293 C C . VAL A 1 31 ? 22.015 -7.282 -0.625 1.00 54.34 31 VAL A C 8
ATOM 13294 O O . VAL A 1 31 ? 22.789 -6.445 -0.163 1.00 24.13 31 VAL A O 8
ATOM 13307 N N . ALA A 1 32 ? 21.941 -8.529 -0.172 1.00 41.20 32 ALA A N 8
ATOM 13308 C CA . ALA A 1 32 ? 22.788 -8.996 0.919 1.00 74.23 32 ALA A CA 8
ATOM 13309 C C . ALA A 1 32 ? 23.887 -9.919 0.404 1.00 50.03 32 ALA A C 8
ATOM 13310 O O . ALA A 1 32 ? 24.024 -10.124 -0.802 1.00 3.50 32 ALA A O 8
ATOM 13317 N N . ALA A 1 33 ? 24.668 -10.473 1.325 1.00 1.12 33 ALA A N 8
ATOM 13318 C CA . ALA A 1 33 ? 25.755 -11.375 0.964 1.00 55.12 33 ALA A CA 8
ATOM 13319 C C . ALA A 1 33 ? 25.252 -12.806 0.811 1.00 31.55 33 ALA A C 8
ATOM 13320 O O . ALA A 1 33 ? 25.730 -13.555 -0.042 1.00 14.35 33 ALA A O 8
ATOM 13327 N N . ASP A 1 34 ? 24.287 -13.181 1.644 1.00 74.24 34 ASP A N 8
ATOM 13328 C CA . ASP A 1 34 ? 23.719 -14.524 1.601 1.00 12.20 34 ASP A CA 8
ATOM 13329 C C . ASP A 1 34 ? 22.253 -14.507 2.023 1.00 71.42 34 ASP A C 8
ATOM 13330 O O . ASP A 1 34 ? 21.776 -13.537 2.610 1.00 22.31 34 ASP A O 8
ATOM 13339 N N . GLY A 1 35 ? 21.542 -15.589 1.718 1.00 62.15 35 GLY A N 8
ATOM 13340 C CA . GLY A 1 35 ? 20.138 -15.678 2.071 1.00 14.12 35 GLY A CA 8
ATOM 13341 C C . GLY A 1 35 ? 19.903 -15.511 3.559 1.00 13.54 35 GLY A C 8
ATOM 13342 O O . GLY A 1 35 ? 18.876 -14.975 3.975 1.00 31.12 35 GLY A O 8
ATOM 13346 N N . GLU A 1 36 ? 20.856 -15.971 4.363 1.00 23.20 36 GLU A N 8
ATOM 13347 C CA . GLU A 1 36 ? 20.746 -15.871 5.814 1.00 70.44 36 GLU A CA 8
ATOM 13348 C C . GLU A 1 36 ? 20.826 -14.416 6.267 1.00 72.45 36 GLU A C 8
ATOM 13349 O O . GLU A 1 36 ? 20.068 -13.983 7.134 1.00 41.11 36 GLU A O 8
ATOM 13361 N N . ALA A 1 37 ? 21.750 -13.668 5.673 1.00 53.11 37 ALA A N 8
ATOM 13362 C CA . ALA A 1 37 ? 21.928 -12.262 6.013 1.00 4.05 37 ALA A CA 8
ATOM 13363 C C . ALA A 1 37 ? 20.750 -11.425 5.527 1.00 61.21 37 ALA A C 8
ATOM 13364 O O . ALA A 1 37 ? 20.352 -10.459 6.176 1.00 31.34 37 ALA A O 8
ATOM 13371 N N . GLY A 1 38 ? 20.196 -11.803 4.378 1.00 2.45 38 GLY A N 8
ATOM 13372 C CA . GLY A 1 38 ? 19.069 -11.075 3.824 1.00 22.42 38 GLY A CA 8
ATOM 13373 C C . GLY A 1 38 ? 17.790 -11.305 4.605 1.00 64.23 38 GLY A C 8
ATOM 13374 O O . GLY A 1 38 ? 17.075 -10.358 4.932 1.00 4.20 38 GLY A O 8
ATOM 13378 N N . PHE A 1 39 ? 17.500 -12.567 4.903 1.00 74.22 39 PHE A N 8
ATOM 13379 C CA . PHE A 1 39 ? 16.296 -12.919 5.648 1.00 63.14 39 PHE A CA 8
ATOM 13380 C C . PHE A 1 39 ? 16.406 -12.471 7.102 1.00 24.11 39 PHE A C 8
ATOM 13381 O O . PHE A 1 39 ? 15.421 -12.052 7.710 1.00 44.31 39 PHE A O 8
ATOM 13398 N N . ASP A 1 40 ? 17.611 -12.564 7.654 1.00 43.14 40 ASP A N 8
ATOM 13399 C CA . ASP A 1 40 ? 17.852 -12.168 9.036 1.00 32.14 40 ASP A CA 8
ATOM 13400 C C . ASP A 1 40 ? 17.382 -10.738 9.282 1.00 50.42 40 ASP A C 8
ATOM 13401 O O . ASP A 1 40 ? 16.670 -10.464 10.249 1.00 52.11 40 ASP A O 8
ATOM 13410 N N . LEU A 1 41 ? 17.786 -9.829 8.401 1.00 13.32 41 LEU A N 8
ATOM 13411 C CA . LEU A 1 41 ? 17.407 -8.425 8.522 1.00 30.03 41 LEU A CA 8
ATOM 13412 C C . LEU A 1 41 ? 15.903 -8.249 8.338 1.00 0.03 41 LEU A C 8
ATOM 13413 O O . LEU A 1 41 ? 15.258 -7.514 9.086 1.00 62.23 41 LEU A O 8
ATOM 13429 N N . ALA A 1 42 ? 15.351 -8.930 7.340 1.00 54.14 42 ALA A N 8
ATOM 13430 C CA . ALA A 1 42 ? 13.922 -8.852 7.060 1.00 21.13 42 ALA A CA 8
ATOM 13431 C C . ALA A 1 42 ? 13.102 -9.280 8.272 1.00 34.32 42 ALA A C 8
ATOM 13432 O O . ALA A 1 42 ? 11.931 -8.921 8.400 1.00 64.34 42 ALA A O 8
ATOM 13439 N N . ALA A 1 43 ? 13.723 -10.050 9.160 1.00 71.35 43 ALA A N 8
ATOM 13440 C CA . ALA A 1 43 ? 13.050 -10.526 10.362 1.00 61.22 43 ALA A CA 8
ATOM 13441 C C . ALA A 1 43 ? 12.626 -9.362 11.251 1.00 63.10 43 ALA A C 8
ATOM 13442 O O . ALA A 1 43 ? 11.625 -9.444 11.964 1.00 44.51 43 ALA A O 8
ATOM 13449 N N . THR A 1 44 ? 13.395 -8.278 11.205 1.00 34.13 44 THR A N 8
ATOM 13450 C CA . THR A 1 44 ? 13.100 -7.098 12.008 1.00 12.10 44 THR A CA 8
ATOM 13451 C C . THR A 1 44 ? 12.681 -5.925 11.129 1.00 65.25 44 THR A C 8
ATOM 13452 O O . THR A 1 44 ? 11.882 -5.082 11.538 1.00 63.23 44 THR A O 8
ATOM 13463 N N . THR A 1 45 ? 13.226 -5.877 9.917 1.00 52.45 45 THR A N 8
ATOM 13464 C CA . THR A 1 45 ? 12.909 -4.807 8.979 1.00 43.41 45 THR A CA 8
ATOM 13465 C C . THR A 1 45 ? 11.574 -5.059 8.287 1.00 4.43 45 THR A C 8
ATOM 13466 O O . THR A 1 45 ? 10.801 -4.131 8.054 1.00 15.31 45 THR A O 8
ATOM 13477 N N . ALA A 1 46 ? 11.311 -6.320 7.962 1.00 15.02 46 ALA A N 8
ATOM 13478 C CA . ALA A 1 46 ? 10.067 -6.694 7.300 1.00 43.14 46 ALA A CA 8
ATOM 13479 C C . ALA A 1 46 ? 9.921 -5.977 5.962 1.00 52.32 46 ALA A C 8
ATOM 13480 O O . ALA A 1 46 ? 9.248 -4.950 5.867 1.00 11.03 46 ALA A O 8
ATOM 13487 N N . TYR A 1 47 ? 10.555 -6.523 4.931 1.00 61.14 47 TYR A N 8
ATOM 13488 C CA . TYR A 1 47 ? 10.498 -5.933 3.598 1.00 32.24 47 TYR A CA 8
ATOM 13489 C C . TYR A 1 47 ? 9.195 -6.302 2.895 1.00 42.31 47 TYR A C 8
ATOM 13490 O O . TYR A 1 47 ? 8.551 -7.294 3.237 1.00 40.32 47 TYR A O 8
ATOM 13508 N N . ASP A 1 48 ? 8.814 -5.496 1.910 1.00 1.10 48 ASP A N 8
ATOM 13509 C CA . ASP A 1 48 ? 7.589 -5.737 1.156 1.00 44.53 48 ASP A CA 8
ATOM 13510 C C . ASP A 1 48 ? 7.751 -6.935 0.225 1.00 12.43 48 ASP A C 8
ATOM 13511 O O . ASP A 1 48 ? 6.807 -7.695 0.005 1.00 11.11 48 ASP A O 8
ATOM 13520 N N . LEU A 1 49 ? 8.952 -7.097 -0.319 1.00 54.20 49 LEU A N 8
ATOM 13521 C CA . LEU A 1 49 ? 9.237 -8.202 -1.227 1.00 61.22 49 LEU A CA 8
ATOM 13522 C C . LEU A 1 49 ? 10.598 -8.820 -0.922 1.00 50.13 49 LEU A C 8
ATOM 13523 O O . LEU A 1 49 ? 11.586 -8.110 -0.734 1.00 52.31 49 LEU A O 8
ATOM 13539 N N . VAL A 1 50 ? 10.643 -10.148 -0.877 1.00 52.41 50 VAL A N 8
ATOM 13540 C CA . VAL A 1 50 ? 11.883 -10.862 -0.599 1.00 1.34 50 VAL A CA 8
ATOM 13541 C C . VAL A 1 50 ? 12.224 -11.831 -1.725 1.00 32.12 50 VAL A C 8
ATOM 13542 O O . VAL A 1 50 ? 11.335 -12.357 -2.396 1.00 42.14 50 VAL A O 8
ATOM 13555 N N . LEU A 1 51 ? 13.516 -12.064 -1.926 1.00 70.43 51 LEU A N 8
ATOM 13556 C CA . LEU A 1 51 ? 13.976 -12.972 -2.972 1.00 34.13 51 LEU A CA 8
ATOM 13557 C C . LEU A 1 51 ? 15.143 -13.822 -2.480 1.00 42.14 51 LEU A C 8
ATOM 13558 O O . LEU A 1 51 ? 16.120 -13.302 -1.940 1.00 31.03 51 LEU A O 8
ATOM 13574 N N . THR A 1 52 ? 15.037 -15.133 -2.674 1.00 11.13 52 THR A N 8
ATOM 13575 C CA . THR A 1 52 ? 16.084 -16.055 -2.252 1.00 34.04 52 THR A CA 8
ATOM 13576 C C . THR A 1 52 ? 16.150 -17.269 -3.171 1.00 23.10 52 THR A C 8
ATOM 13577 O O . THR A 1 52 ? 15.136 -17.701 -3.720 1.00 2.43 52 THR A O 8
ATOM 13588 N N . ASP A 1 53 ? 17.350 -17.816 -3.334 1.00 73.33 53 ASP A N 8
ATOM 13589 C CA . ASP A 1 53 ? 17.548 -18.983 -4.187 1.00 3.15 53 ASP A CA 8
ATOM 13590 C C . ASP A 1 53 ? 17.732 -20.244 -3.348 1.00 2.34 53 ASP A C 8
ATOM 13591 O O . ASP A 1 53 ? 18.099 -20.172 -2.175 1.00 51.31 53 ASP A O 8
ATOM 13600 N N . GLN A 1 54 ? 17.474 -21.396 -3.957 1.00 32.54 54 GLN A N 8
ATOM 13601 C CA . GLN A 1 54 ? 17.609 -22.673 -3.264 1.00 42.35 54 GLN A CA 8
ATOM 13602 C C . GLN A 1 54 ? 19.048 -22.895 -2.810 1.00 32.24 54 GLN A C 8
ATOM 13603 O O . GLN A 1 54 ? 19.293 -23.502 -1.768 1.00 74.41 54 GLN A O 8
ATOM 13617 N N . ASN A 1 55 ? 19.996 -22.400 -3.598 1.00 50.51 55 ASN A N 8
ATOM 13618 C CA . ASN A 1 55 ? 21.411 -22.545 -3.276 1.00 60.35 55 ASN A CA 8
ATOM 13619 C C . ASN A 1 55 ? 21.748 -21.834 -1.969 1.00 51.05 55 ASN A C 8
ATOM 13620 O O . ASN A 1 55 ? 21.865 -20.610 -1.930 1.00 14.42 55 ASN A O 8
ATOM 13631 N N . MET A 1 56 ? 21.903 -22.611 -0.902 1.00 42.24 56 MET A N 8
ATOM 13632 C CA . MET A 1 56 ? 22.229 -22.055 0.406 1.00 34.20 56 MET A CA 8
ATOM 13633 C C . MET A 1 56 ? 23.097 -23.021 1.206 1.00 32.02 56 MET A C 8
ATOM 13634 O O . MET A 1 56 ? 23.117 -24.227 0.958 1.00 52.21 56 MET A O 8
ATOM 13648 N N . PRO A 1 57 ? 23.832 -22.481 2.190 1.00 63.45 57 PRO A N 8
ATOM 13649 C CA . PRO A 1 57 ? 24.716 -23.278 3.046 1.00 73.41 57 PRO A CA 8
ATOM 13650 C C . PRO A 1 57 ? 23.940 -24.188 3.992 1.00 14.13 57 PRO A C 8
ATOM 13651 O O . PRO A 1 57 ? 22.723 -24.330 3.873 1.00 15.32 57 PRO A O 8
ATOM 13662 N N . ARG A 1 58 ? 24.651 -24.802 4.932 1.00 3.41 58 ARG A N 8
ATOM 13663 C CA . ARG A 1 58 ? 24.029 -25.698 5.899 1.00 73.25 58 ARG A CA 8
ATOM 13664 C C . ARG A 1 58 ? 23.442 -24.914 7.069 1.00 42.34 58 ARG A C 8
ATOM 13665 O O . ARG A 1 58 ? 22.407 -25.284 7.622 1.00 31.53 58 ARG A O 8
ATOM 13686 N N . LYS A 1 59 ? 24.111 -23.828 7.441 1.00 43.34 59 LYS A N 8
ATOM 13687 C CA . LYS A 1 59 ? 23.658 -22.989 8.544 1.00 74.40 59 LYS A CA 8
ATOM 13688 C C . LYS A 1 59 ? 22.191 -22.607 8.369 1.00 3.14 59 LYS A C 8
ATOM 13689 O O . LYS A 1 59 ? 21.622 -22.770 7.290 1.00 12.53 59 LYS A O 8
ATOM 13708 N N . SER A 1 60 ? 21.586 -22.097 9.437 1.00 3.33 60 SER A N 8
ATOM 13709 C CA . SER A 1 60 ? 20.186 -21.693 9.402 1.00 34.03 60 SER A CA 8
ATOM 13710 C C . SER A 1 60 ? 19.983 -20.515 8.454 1.00 62.21 60 SER A C 8
ATOM 13711 O O . SER A 1 60 ? 20.899 -20.118 7.735 1.00 1.01 60 SER A O 8
ATOM 13719 N N . GLY A 1 61 ? 18.775 -19.961 8.458 1.00 13.44 61 GLY A N 8
ATOM 13720 C CA . GLY A 1 61 ? 18.472 -18.834 7.595 1.00 3.00 61 GLY A CA 8
ATOM 13721 C C . GLY A 1 61 ? 17.106 -18.949 6.949 1.00 13.24 61 GLY A C 8
ATOM 13722 O O . GLY A 1 61 ? 16.130 -18.378 7.438 1.00 33.13 61 GLY A O 8
ATOM 13726 N N . LEU A 1 62 ? 17.034 -19.687 5.847 1.00 2.31 62 LEU A N 8
ATOM 13727 C CA . LEU A 1 62 ? 15.777 -19.873 5.132 1.00 74.44 62 LEU A CA 8
ATOM 13728 C C . LEU A 1 62 ? 14.679 -20.352 6.076 1.00 33.30 62 LEU A C 8
ATOM 13729 O O . LEU A 1 62 ? 13.509 -20.008 5.908 1.00 4.13 62 LEU A O 8
ATOM 13745 N N . GLU A 1 63 ? 15.065 -21.147 7.070 1.00 52.43 63 GLU A N 8
ATOM 13746 C CA . GLU A 1 63 ? 14.112 -21.671 8.041 1.00 25.15 63 GLU A CA 8
ATOM 13747 C C . GLU A 1 63 ? 13.256 -20.550 8.623 1.00 32.22 63 GLU A C 8
ATOM 13748 O O . GLU A 1 63 ? 12.097 -20.762 8.985 1.00 65.43 63 GLU A O 8
ATOM 13760 N N . LEU A 1 64 ? 13.833 -19.357 8.711 1.00 23.22 64 LEU A N 8
ATOM 13761 C CA . LEU A 1 64 ? 13.124 -18.202 9.249 1.00 1.45 64 LEU A CA 8
ATOM 13762 C C . LEU A 1 64 ? 11.756 -18.047 8.592 1.00 64.30 64 LEU A C 8
ATOM 13763 O O . LEU A 1 64 ? 10.796 -17.613 9.229 1.00 61.30 64 LEU A O 8
ATOM 13779 N N . ILE A 1 65 ? 11.675 -18.407 7.316 1.00 64.35 65 ILE A N 8
ATOM 13780 C CA . ILE A 1 65 ? 10.425 -18.312 6.573 1.00 14.23 65 ILE A CA 8
ATOM 13781 C C . ILE A 1 65 ? 9.279 -18.963 7.341 1.00 70.13 65 ILE A C 8
ATOM 13782 O O . ILE A 1 65 ? 8.162 -18.448 7.363 1.00 14.02 65 ILE A O 8
ATOM 13798 N N . ALA A 1 66 ? 9.565 -20.098 7.970 1.00 24.00 66 ALA A N 8
ATOM 13799 C CA . ALA A 1 66 ? 8.560 -20.818 8.742 1.00 3.02 66 ALA A CA 8
ATOM 13800 C C . ALA A 1 66 ? 7.918 -19.912 9.788 1.00 63.25 66 ALA A C 8
ATOM 13801 O O . ALA A 1 66 ? 6.697 -19.889 9.936 1.00 0.23 66 ALA A O 8
ATOM 13808 N N . ALA A 1 67 ? 8.750 -19.168 10.510 1.00 74.12 67 ALA A N 8
ATOM 13809 C CA . ALA A 1 67 ? 8.262 -18.260 11.540 1.00 4.24 67 ALA A CA 8
ATOM 13810 C C . ALA A 1 67 ? 7.552 -17.060 10.923 1.00 2.33 67 ALA A C 8
ATOM 13811 O O . ALA A 1 67 ? 6.605 -16.522 11.499 1.00 71.51 67 ALA A O 8
ATOM 13818 N N . LEU A 1 68 ? 8.015 -16.643 9.750 1.00 24.11 68 LEU A N 8
ATOM 13819 C CA . LEU A 1 68 ? 7.424 -15.505 9.055 1.00 65.04 68 LEU A CA 8
ATOM 13820 C C . LEU A 1 68 ? 6.045 -15.858 8.508 1.00 51.52 68 LEU A C 8
ATOM 13821 O O . LEU A 1 68 ? 5.152 -15.012 8.457 1.00 53.30 68 LEU A O 8
ATOM 13837 N N . ARG A 1 69 ? 5.878 -17.112 8.102 1.00 52.12 69 ARG A N 8
ATOM 13838 C CA . ARG A 1 69 ? 4.607 -17.577 7.560 1.00 54.41 69 ARG A CA 8
ATOM 13839 C C . ARG A 1 69 ? 3.547 -17.660 8.654 1.00 13.45 69 ARG A C 8
ATOM 13840 O O . ARG A 1 69 ? 2.449 -17.121 8.510 1.00 25.34 69 ARG A O 8
ATOM 13861 N N . GLN A 1 70 ? 3.883 -18.338 9.747 1.00 44.32 70 GLN A N 8
ATOM 13862 C CA . GLN A 1 70 ? 2.960 -18.492 10.865 1.00 51.33 70 GLN A CA 8
ATOM 13863 C C . GLN A 1 70 ? 2.487 -17.133 11.372 1.00 63.25 70 GLN A C 8
ATOM 13864 O O . GLN A 1 70 ? 1.340 -16.981 11.793 1.00 51.20 70 GLN A O 8
ATOM 13878 N N . LEU A 1 71 ? 3.378 -16.149 11.328 1.00 1.33 71 LEU A N 8
ATOM 13879 C CA . LEU A 1 71 ? 3.052 -14.802 11.784 1.00 43.44 71 LEU A CA 8
ATOM 13880 C C . LEU A 1 71 ? 2.166 -14.084 10.771 1.00 74.00 71 LEU A C 8
ATOM 13881 O O . LEU A 1 71 ? 2.213 -14.372 9.575 1.00 20.42 71 LEU A O 8
ATOM 13897 N N . SER A 1 72 ? 1.359 -13.147 11.258 1.00 50.51 72 SER A N 8
ATOM 13898 C CA . SER A 1 72 ? 0.460 -12.388 10.396 1.00 61.34 72 SER A CA 8
ATOM 13899 C C . SER A 1 72 ? 1.095 -11.065 9.979 1.00 61.25 72 SER A C 8
ATOM 13900 O O . SER A 1 72 ? 0.411 -10.052 9.841 1.00 54.12 72 SER A O 8
ATOM 13908 N N . ALA A 1 73 ? 2.409 -11.084 9.779 1.00 11.41 73 ALA A N 8
ATOM 13909 C CA . ALA A 1 73 ? 3.137 -9.887 9.376 1.00 62.01 73 ALA A CA 8
ATOM 13910 C C . ALA A 1 73 ? 3.863 -10.106 8.053 1.00 52.23 73 ALA A C 8
ATOM 13911 O O . ALA A 1 73 ? 4.035 -9.174 7.267 1.00 41.14 73 ALA A O 8
ATOM 13918 N N . TYR A 1 74 ? 4.286 -11.342 7.813 1.00 4.31 74 TYR A N 8
ATOM 13919 C CA . TYR A 1 74 ? 4.997 -11.682 6.586 1.00 54.21 74 TYR A CA 8
ATOM 13920 C C . TYR A 1 74 ? 4.165 -12.621 5.717 1.00 13.44 74 TYR A C 8
ATOM 13921 O O . TYR A 1 74 ? 4.338 -12.675 4.500 1.00 13.42 74 TYR A O 8
ATOM 13939 N N . ALA A 1 75 ? 3.261 -13.358 6.353 1.00 35.52 75 ALA A N 8
ATOM 13940 C CA . ALA A 1 75 ? 2.399 -14.293 5.640 1.00 22.40 75 ALA A CA 8
ATOM 13941 C C . ALA A 1 75 ? 1.765 -13.634 4.420 1.00 71.30 75 ALA A C 8
ATOM 13942 O O . ALA A 1 75 ? 1.591 -14.269 3.379 1.00 25.15 75 ALA A O 8
ATOM 13949 N N . ASP A 1 76 ? 1.420 -12.359 4.555 1.00 1.50 76 ASP A N 8
ATOM 13950 C CA . ASP A 1 76 ? 0.805 -11.613 3.463 1.00 71.00 76 ASP A CA 8
ATOM 13951 C C . ASP A 1 76 ? 1.854 -11.171 2.448 1.00 44.11 76 ASP A C 8
ATOM 13952 O O . ASP A 1 76 ? 1.594 -11.135 1.245 1.00 65.44 76 ASP A O 8
ATOM 13961 N N . THR A 1 77 ? 3.042 -10.833 2.941 1.00 71.01 77 THR A N 8
ATOM 13962 C CA . THR A 1 77 ? 4.130 -10.391 2.078 1.00 40.00 77 THR A CA 8
ATOM 13963 C C . THR A 1 77 ? 4.369 -11.381 0.944 1.00 41.13 77 THR A C 8
ATOM 13964 O O . THR A 1 77 ? 4.576 -12.575 1.163 1.00 52.34 77 THR A O 8
ATOM 13975 N N . PRO A 1 78 ? 4.342 -10.876 -0.299 1.00 35.32 78 PRO A N 8
ATOM 13976 C CA . PRO A 1 78 ? 4.555 -11.700 -1.493 1.00 13.04 78 PRO A CA 8
ATOM 13977 C C . PRO A 1 78 ? 5.996 -12.182 -1.615 1.00 4.53 78 PRO A C 8
ATOM 13978 O O . PRO A 1 78 ? 6.854 -11.473 -2.143 1.00 24.34 78 PRO A O 8
ATOM 13989 N N . ILE A 1 79 ? 6.256 -13.389 -1.124 1.00 54.13 79 ILE A N 8
ATOM 13990 C CA . ILE A 1 79 ? 7.593 -13.965 -1.181 1.00 4.34 79 ILE A CA 8
ATOM 13991 C C . ILE A 1 79 ? 7.818 -14.706 -2.494 1.00 41.11 79 ILE A C 8
ATOM 13992 O O . ILE A 1 79 ? 6.959 -15.463 -2.948 1.00 15.34 79 ILE A O 8
ATOM 14008 N N . LEU A 1 80 ? 8.979 -14.485 -3.100 1.00 63.14 80 LEU A N 8
ATOM 14009 C CA . LEU A 1 80 ? 9.319 -15.134 -4.362 1.00 41.31 80 LEU A CA 8
ATOM 14010 C C . LEU A 1 80 ? 10.649 -15.873 -4.254 1.00 1.34 80 LEU A C 8
ATOM 14011 O O . LEU A 1 80 ? 11.687 -15.268 -3.983 1.00 71.30 80 LEU A O 8
ATOM 14027 N N . VAL A 1 81 ? 10.611 -17.184 -4.469 1.00 10.14 81 VAL A N 8
ATOM 14028 C CA . VAL A 1 81 ? 11.813 -18.005 -4.398 1.00 65.44 81 VAL A CA 8
ATOM 14029 C C . VAL A 1 81 ? 12.238 -18.478 -5.784 1.00 51.13 81 VAL A C 8
ATOM 14030 O O . VAL A 1 81 ? 11.410 -18.921 -6.582 1.00 23.02 81 VAL A O 8
ATOM 14043 N N . LEU A 1 82 ? 13.533 -18.381 -6.065 1.00 74.24 82 LEU A N 8
ATOM 14044 C CA . LEU A 1 82 ? 14.069 -18.800 -7.356 1.00 53.40 82 LEU A CA 8
ATOM 14045 C C . LEU A 1 82 ? 14.344 -20.300 -7.371 1.00 10.21 82 LEU A C 8
ATOM 14046 O O . LEU A 1 82 ? 14.657 -20.895 -6.339 1.00 61.45 82 LEU A O 8
ATOM 14062 N N . THR A 1 83 ? 14.227 -20.906 -8.548 1.00 62.13 83 THR A N 8
ATOM 14063 C CA . THR A 1 83 ? 14.464 -22.336 -8.698 1.00 62.34 83 THR A CA 8
ATOM 14064 C C . THR A 1 83 ? 15.460 -22.614 -9.819 1.00 31.02 83 THR A C 8
ATOM 14065 O O . THR A 1 83 ? 15.505 -21.894 -10.817 1.00 1.33 83 THR A O 8
ATOM 14076 N N . THR A 1 84 ? 16.258 -23.664 -9.649 1.00 14.13 84 THR A N 8
ATOM 14077 C CA . THR A 1 84 ? 17.253 -24.037 -10.646 1.00 2.34 84 THR A CA 8
ATOM 14078 C C . THR A 1 84 ? 16.759 -25.189 -11.513 1.00 15.42 84 THR A C 8
ATOM 14079 O O . THR A 1 84 ? 17.062 -25.256 -12.703 1.00 44.53 84 THR A O 8
ATOM 14090 N N . GLU A 1 85 ? 15.994 -26.093 -10.908 1.00 44.10 85 GLU A N 8
ATOM 14091 C CA . GLU A 1 85 ? 15.458 -27.243 -11.627 1.00 40.51 85 GLU A CA 8
ATOM 14092 C C . GLU A 1 85 ? 14.096 -26.917 -12.234 1.00 64.45 85 GLU A C 8
ATOM 14093 O O . GLU A 1 85 ? 13.808 -27.287 -13.372 1.00 13.21 85 GLU A O 8
ATOM 14105 N N . GLY A 1 86 ? 13.262 -26.223 -11.466 1.00 24.21 86 GLY A N 8
ATOM 14106 C CA . GLY A 1 86 ? 11.941 -25.860 -11.944 1.00 61.40 86 GLY A CA 8
ATOM 14107 C C . GLY A 1 86 ? 11.007 -27.051 -12.026 1.00 61.44 86 GLY A C 8
ATOM 14108 O O . GLY A 1 86 ? 10.355 -27.268 -13.048 1.00 24.21 86 GLY A O 8
ATOM 14112 N N . SER A 1 87 ? 10.943 -27.827 -10.949 1.00 13.33 87 SER A N 8
ATOM 14113 C CA . SER A 1 87 ? 10.086 -29.006 -10.905 1.00 54.43 87 SER A CA 8
ATOM 14114 C C . SER A 1 87 ? 8.821 -28.729 -10.097 1.00 44.35 87 SER A C 8
ATOM 14115 O O . SER A 1 87 ? 8.765 -27.777 -9.318 1.00 63.32 87 SER A O 8
ATOM 14123 N N . ASP A 1 88 ? 7.809 -29.567 -10.290 1.00 11.13 88 ASP A N 8
ATOM 14124 C CA . ASP A 1 88 ? 6.545 -29.414 -9.579 1.00 74.50 88 ASP A CA 8
ATOM 14125 C C . ASP A 1 88 ? 6.701 -29.784 -8.107 1.00 53.21 88 ASP A C 8
ATOM 14126 O O . ASP A 1 88 ? 6.109 -29.152 -7.232 1.00 40.15 88 ASP A O 8
ATOM 14135 N N . ALA A 1 89 ? 7.500 -30.812 -7.842 1.00 2.32 89 ALA A N 8
ATOM 14136 C CA . ALA A 1 89 ? 7.735 -31.264 -6.476 1.00 74.53 89 ALA A CA 8
ATOM 14137 C C . ALA A 1 89 ? 8.413 -30.180 -5.647 1.00 44.40 89 ALA A C 8
ATOM 14138 O O . ALA A 1 89 ? 8.121 -30.015 -4.462 1.00 70.54 89 ALA A O 8
ATOM 14145 N N . PHE A 1 90 ? 9.322 -29.441 -6.277 1.00 34.44 90 PHE A N 8
ATOM 14146 C CA . PHE A 1 90 ? 10.044 -28.373 -5.596 1.00 15.21 90 PHE A CA 8
ATOM 14147 C C . PHE A 1 90 ? 9.079 -27.313 -5.071 1.00 70.22 90 PHE A C 8
ATOM 14148 O O . PHE A 1 90 ? 9.274 -26.761 -3.988 1.00 34.40 90 PHE A O 8
ATOM 14165 N N . LYS A 1 91 ? 8.038 -27.033 -5.848 1.00 32.23 91 LYS A N 8
ATOM 14166 C CA . LYS A 1 91 ? 7.041 -26.041 -5.463 1.00 41.24 91 LYS A CA 8
ATOM 14167 C C . LYS A 1 91 ? 6.506 -26.321 -4.063 1.00 32.41 91 LYS A C 8
ATOM 14168 O O . LYS A 1 91 ? 6.219 -25.398 -3.301 1.00 64.23 91 LYS A O 8
ATOM 14187 N N . ALA A 1 92 ? 6.375 -27.601 -3.730 1.00 34.31 92 ALA A N 8
ATOM 14188 C CA . ALA A 1 92 ? 5.877 -28.003 -2.420 1.00 3.42 92 ALA A CA 8
ATOM 14189 C C . ALA A 1 92 ? 6.827 -27.559 -1.312 1.00 41.35 92 ALA A C 8
ATOM 14190 O O . ALA A 1 92 ? 6.394 -27.186 -0.223 1.00 32.44 92 ALA A O 8
ATOM 14197 N N . ALA A 1 93 ? 8.124 -27.602 -1.599 1.00 41.42 93 ALA A N 8
ATOM 14198 C CA . ALA A 1 93 ? 9.135 -27.202 -0.628 1.00 32.52 93 ALA A CA 8
ATOM 14199 C C . ALA A 1 93 ? 8.984 -25.732 -0.251 1.00 61.53 93 ALA A C 8
ATOM 14200 O O . ALA A 1 93 ? 8.770 -25.399 0.914 1.00 74.32 93 ALA A O 8
ATOM 14207 N N . ALA A 1 94 ? 9.098 -24.857 -1.245 1.00 25.22 94 ALA A N 8
ATOM 14208 C CA . ALA A 1 94 ? 8.974 -23.423 -1.017 1.00 55.14 94 ALA A CA 8
ATOM 14209 C C . ALA A 1 94 ? 7.689 -23.096 -0.263 1.00 22.51 94 ALA A C 8
ATOM 14210 O O . ALA A 1 94 ? 7.704 -22.339 0.708 1.00 72.42 94 ALA A O 8
ATOM 14217 N N . ARG A 1 95 ? 6.580 -23.672 -0.716 1.00 11.44 95 ARG A N 8
ATOM 14218 C CA . ARG A 1 95 ? 5.287 -23.440 -0.084 1.00 14.21 95 ARG A CA 8
ATOM 14219 C C . ARG A 1 95 ? 5.269 -23.993 1.338 1.00 3.42 95 ARG A C 8
ATOM 14220 O O . ARG A 1 95 ? 4.651 -23.414 2.232 1.00 30.51 95 ARG A O 8
ATOM 14241 N N . ASP A 1 96 ? 5.951 -25.115 1.539 1.00 1.23 96 ASP A N 8
ATOM 14242 C CA . ASP A 1 96 ? 6.015 -25.746 2.852 1.00 13.15 96 ASP A CA 8
ATOM 14243 C C . ASP A 1 96 ? 6.761 -24.860 3.846 1.00 55.05 96 ASP A C 8
ATOM 14244 O O . ASP A 1 96 ? 6.355 -24.726 4.999 1.00 34.15 96 ASP A O 8
ATOM 14253 N N . ALA A 1 97 ? 7.854 -24.258 3.389 1.00 72.13 97 ALA A N 8
ATOM 14254 C CA . ALA A 1 97 ? 8.656 -23.385 4.236 1.00 13.54 97 ALA A CA 8
ATOM 14255 C C . ALA A 1 97 ? 7.874 -22.138 4.635 1.00 13.32 97 ALA A C 8
ATOM 14256 O O . ALA A 1 97 ? 8.013 -21.636 5.750 1.00 42.44 97 ALA A O 8
ATOM 14263 N N . GLY A 1 98 ? 7.050 -21.642 3.716 1.00 3.24 98 GLY A N 8
ATOM 14264 C CA . GLY A 1 98 ? 6.259 -20.457 3.992 1.00 51.25 98 GLY A CA 8
ATOM 14265 C C . GLY A 1 98 ? 6.427 -19.388 2.930 1.00 73.23 98 GLY A C 8
ATOM 14266 O O . GLY A 1 98 ? 6.576 -18.208 3.245 1.00 32.14 98 GLY A O 8
ATOM 14270 N N . ALA A 1 99 ? 6.404 -19.802 1.667 1.00 22.10 99 ALA A N 8
ATOM 14271 C CA . ALA A 1 99 ? 6.555 -18.872 0.555 1.00 13.53 99 ALA A CA 8
ATOM 14272 C C . ALA A 1 99 ? 5.263 -18.761 -0.247 1.00 74.21 99 ALA A C 8
ATOM 14273 O O . ALA A 1 99 ? 4.475 -19.706 -0.310 1.00 22.13 99 ALA A O 8
ATOM 14280 N N . THR A 1 100 ? 5.049 -17.601 -0.860 1.00 1.11 100 THR A N 8
ATOM 14281 C CA . THR A 1 100 ? 3.852 -17.366 -1.657 1.00 34.42 100 THR A CA 8
ATOM 14282 C C . THR A 1 100 ? 3.982 -17.989 -3.042 1.00 44.11 100 THR A C 8
ATOM 14283 O O . THR A 1 100 ? 3.240 -18.905 -3.394 1.00 43.34 100 THR A O 8
ATOM 14294 N N . GLY A 1 101 ? 4.932 -17.486 -3.825 1.00 2.21 101 GLY A N 8
ATOM 14295 C CA . GLY A 1 101 ? 5.143 -18.006 -5.163 1.00 41.43 101 GLY A CA 8
ATOM 14296 C C . GLY A 1 101 ? 6.611 -18.209 -5.482 1.00 20.34 101 GLY A C 8
ATOM 14297 O O . GLY A 1 101 ? 7.480 -17.866 -4.680 1.00 40.43 101 GLY A O 8
ATOM 14301 N N . TRP A 1 102 ? 6.888 -18.771 -6.653 1.00 1.42 102 TRP A N 8
ATOM 14302 C CA . TRP A 1 102 ? 8.262 -19.021 -7.074 1.00 71.11 102 TRP A CA 8
ATOM 14303 C C . TRP A 1 102 ? 8.460 -18.644 -8.538 1.00 74.42 102 TRP A C 8
ATOM 14304 O O . TRP A 1 102 ? 7.492 -18.477 -9.281 1.00 61.44 102 TRP A O 8
ATOM 14325 N N . ILE A 1 103 ? 9.717 -18.513 -8.946 1.00 42.51 103 ILE A N 8
ATOM 14326 C CA . ILE A 1 103 ? 10.040 -18.157 -10.322 1.00 41.23 103 ILE A CA 8
ATOM 14327 C C . ILE A 1 103 ? 11.375 -18.759 -10.747 1.00 3.32 103 ILE A C 8
ATOM 14328 O O . ILE A 1 103 ? 12.117 -19.292 -9.922 1.00 54.11 103 ILE A O 8
ATOM 14344 N N . GLU A 1 104 ? 11.675 -18.667 -12.039 1.00 24.43 104 GLU A N 8
ATOM 14345 C CA . GLU A 1 104 ? 12.923 -19.202 -12.572 1.00 75.52 104 GLU A CA 8
ATOM 14346 C C . GLU A 1 104 ? 13.935 -18.086 -12.812 1.00 71.22 104 GLU A C 8
ATOM 14347 O O . GLU A 1 104 ? 13.602 -17.039 -13.367 1.00 12.43 104 GLU A O 8
ATOM 14359 N N . LYS A 1 105 ? 15.173 -18.318 -12.390 1.00 43.10 105 LYS A N 8
ATOM 14360 C CA . LYS A 1 105 ? 16.236 -17.334 -12.558 1.00 62.14 105 LYS A CA 8
ATOM 14361 C C . LYS A 1 105 ? 17.116 -17.683 -13.755 1.00 12.11 105 LYS A C 8
ATOM 14362 O O . LYS A 1 105 ? 17.170 -18.828 -14.203 1.00 71.31 105 LYS A O 8
ATOM 14381 N N . PRO A 1 106 ? 17.823 -16.674 -14.285 1.00 0.23 106 PRO A N 8
ATOM 14382 C CA . PRO A 1 106 ? 17.766 -15.306 -13.760 1.00 22.21 106 PRO A CA 8
ATOM 14383 C C . PRO A 1 106 ? 16.423 -14.637 -14.031 1.00 1.24 106 PRO A C 8
ATOM 14384 O O . PRO A 1 106 ? 15.559 -15.206 -14.699 1.00 2.43 106 PRO A O 8
ATOM 14395 N N . ILE A 1 107 ? 16.255 -13.427 -13.509 1.00 14.35 107 ILE A N 8
ATOM 14396 C CA . ILE A 1 107 ? 15.017 -12.680 -13.696 1.00 11.01 107 ILE A CA 8
ATOM 14397 C C . ILE A 1 107 ? 15.251 -11.431 -14.538 1.00 52.43 107 ILE A C 8
ATOM 14398 O O . ILE A 1 107 ? 16.274 -10.759 -14.401 1.00 34.32 107 ILE A O 8
ATOM 14414 N N . ASP A 1 108 ? 14.295 -11.123 -15.409 1.00 25.52 108 ASP A N 8
ATOM 14415 C CA . ASP A 1 108 ? 14.395 -9.952 -16.272 1.00 64.41 108 ASP A CA 8
ATOM 14416 C C . ASP A 1 108 ? 13.878 -8.706 -15.560 1.00 21.51 108 ASP A C 8
ATOM 14417 O O . ASP A 1 108 ? 13.100 -8.783 -14.609 1.00 73.21 108 ASP A O 8
ATOM 14426 N N . PRO A 1 109 ? 14.321 -7.530 -16.028 1.00 75.13 109 PRO A N 8
ATOM 14427 C CA . PRO A 1 109 ? 13.916 -6.245 -15.450 1.00 74.24 109 PRO A CA 8
ATOM 14428 C C . PRO A 1 109 ? 12.453 -5.918 -15.732 1.00 31.35 109 PRO A C 8
ATOM 14429 O O . PRO A 1 109 ? 11.766 -5.333 -14.896 1.00 33.35 109 PRO A O 8
ATOM 14440 N N . GLY A 1 110 ? 11.982 -6.301 -16.915 1.00 5.20 110 GLY A N 8
ATOM 14441 C CA . GLY A 1 110 ? 10.604 -6.040 -17.285 1.00 14.13 110 GLY A CA 8
ATOM 14442 C C . GLY A 1 110 ? 9.626 -6.925 -16.538 1.00 73.32 110 GLY A C 8
ATOM 14443 O O . GLY A 1 110 ? 8.537 -6.486 -16.168 1.00 74.25 110 GLY A O 8
ATOM 14447 N N . VAL A 1 111 ? 10.013 -8.177 -16.317 1.00 24.41 111 VAL A N 8
ATOM 14448 C CA . VAL A 1 111 ? 9.163 -9.128 -15.610 1.00 53.42 111 VAL A CA 8
ATOM 14449 C C . VAL A 1 111 ? 9.077 -8.791 -14.126 1.00 4.51 111 VAL A C 8
ATOM 14450 O O . VAL A 1 111 ? 7.992 -8.775 -13.543 1.00 4.42 111 VAL A O 8
ATOM 14463 N N . LEU A 1 112 ? 10.228 -8.521 -13.519 1.00 51.12 112 LEU A N 8
ATOM 14464 C CA . LEU A 1 112 ? 10.284 -8.183 -12.101 1.00 43.11 112 LEU A CA 8
ATOM 14465 C C . LEU A 1 112 ? 9.446 -6.944 -11.803 1.00 31.01 112 LEU A C 8
ATOM 14466 O O . LEU A 1 112 ? 8.497 -6.997 -11.020 1.00 62.21 112 LEU A O 8
ATOM 14482 N N . VAL A 1 113 ? 9.801 -5.829 -12.434 1.00 22.31 113 VAL A N 8
ATOM 14483 C CA . VAL A 1 113 ? 9.080 -4.577 -12.239 1.00 33.40 113 VAL A CA 8
ATOM 14484 C C . VAL A 1 113 ? 7.581 -4.770 -12.440 1.00 52.10 113 VAL A C 8
ATOM 14485 O O . VAL A 1 113 ? 6.768 -4.150 -11.754 1.00 65.42 113 VAL A O 8
ATOM 14498 N N . GLU A 1 114 ? 7.222 -5.633 -13.385 1.00 20.40 114 GLU A N 8
ATOM 14499 C CA . GLU A 1 114 ? 5.820 -5.907 -13.676 1.00 73.12 114 GLU A CA 8
ATOM 14500 C C . GLU A 1 114 ? 5.192 -6.758 -12.576 1.00 74.34 114 GLU A C 8
ATOM 14501 O O . GLU A 1 114 ? 4.020 -6.589 -12.237 1.00 54.13 114 GLU A O 8
ATOM 14513 N N . LEU A 1 115 ? 5.979 -7.674 -12.023 1.00 71.23 115 LEU A N 8
ATOM 14514 C CA . LEU A 1 115 ? 5.501 -8.553 -10.962 1.00 23.43 115 LEU A CA 8
ATOM 14515 C C . LEU A 1 115 ? 5.323 -7.784 -9.657 1.00 31.33 115 LEU A C 8
ATOM 14516 O O . LEU A 1 115 ? 4.412 -8.065 -8.878 1.00 14.11 115 LEU A O 8
ATOM 14532 N N . VAL A 1 116 ? 6.198 -6.811 -9.425 1.00 22.11 116 VAL A N 8
ATOM 14533 C CA . VAL A 1 116 ? 6.136 -5.999 -8.216 1.00 13.42 116 VAL A CA 8
ATOM 14534 C C . VAL A 1 116 ? 5.151 -4.846 -8.379 1.00 3.13 116 VAL A C 8
ATOM 14535 O O . VAL A 1 116 ? 4.475 -4.455 -7.428 1.00 10.21 116 VAL A O 8
ATOM 14548 N N . ALA A 1 117 ? 5.076 -4.306 -9.591 1.00 2.03 117 ALA A N 8
ATOM 14549 C CA . ALA A 1 117 ? 4.172 -3.199 -9.879 1.00 65.44 117 ALA A CA 8
ATOM 14550 C C . ALA A 1 117 ? 2.753 -3.515 -9.419 1.00 5.13 117 ALA A C 8
ATOM 14551 O O . ALA A 1 117 ? 2.152 -2.755 -8.658 1.00 64.23 117 ALA A O 8
ATOM 14558 N N . THR A 1 118 ? 2.221 -4.641 -9.885 1.00 5.25 118 THR A N 8
ATOM 14559 C CA . THR A 1 118 ? 0.872 -5.056 -9.522 1.00 3.21 118 THR A CA 8
ATOM 14560 C C . THR A 1 118 ? 0.679 -5.036 -8.010 1.00 54.10 118 THR A C 8
ATOM 14561 O O . THR A 1 118 ? -0.406 -4.722 -7.517 1.00 23.53 118 THR A O 8
ATOM 14572 N N . LEU A 1 119 ? 1.735 -5.371 -7.279 1.00 25.55 119 LEU A N 8
ATOM 14573 C CA . LEU A 1 119 ? 1.682 -5.391 -5.821 1.00 31.32 119 LEU A CA 8
ATOM 14574 C C . LEU A 1 119 ? 1.600 -3.975 -5.260 1.00 25.44 119 LEU A C 8
ATOM 14575 O O . LEU A 1 119 ? 0.790 -3.692 -4.378 1.00 31.25 119 LEU A O 8
ATOM 14591 N N . SER A 1 120 ? 2.444 -3.089 -5.779 1.00 23.24 120 SER A N 8
ATOM 14592 C CA . SER A 1 120 ? 2.469 -1.702 -5.328 1.00 60.42 120 SER A CA 8
ATOM 14593 C C . SER A 1 120 ? 1.165 -0.993 -5.682 1.00 25.10 120 SER A C 8
ATOM 14594 O O . SER A 1 120 ? 0.518 -0.398 -4.822 1.00 35.24 120 SER A O 8
ATOM 14602 N N . GLU A 1 121 ? 0.788 -1.061 -6.955 1.00 24.51 121 GLU A N 8
ATOM 14603 C CA . GLU A 1 121 ? -0.437 -0.425 -7.423 1.00 73.11 121 GLU A CA 8
ATOM 14604 C C . GLU A 1 121 ? -1.270 -1.395 -8.256 1.00 61.24 121 GLU A C 8
ATOM 14605 O O . GLU A 1 121 ? -0.753 -2.332 -8.865 1.00 30.53 121 GLU A O 8
ATOM 14617 N N . PRO A 1 122 ? -2.591 -1.166 -8.285 1.00 73.41 122 PRO A N 8
ATOM 14618 C CA . PRO A 1 122 ? -3.524 -2.008 -9.040 1.00 33.54 122 PRO A CA 8
ATOM 14619 C C . PRO A 1 122 ? -3.364 -1.844 -10.547 1.00 70.41 122 PRO A C 8
ATOM 14620 O O . PRO A 1 122 ? -2.719 -0.906 -11.014 1.00 25.43 122 PRO A O 8
ATOM 14631 N N . ALA A 1 123 ? -3.956 -2.763 -11.304 1.00 11.42 123 ALA A N 8
ATOM 14632 C CA . ALA A 1 123 ? -3.881 -2.718 -12.759 1.00 2.32 123 ALA A CA 8
ATOM 14633 C C . ALA A 1 123 ? -5.247 -2.972 -13.387 1.00 42.33 123 ALA A C 8
ATOM 14634 O O . ALA A 1 123 ? -6.214 -3.277 -12.690 1.00 51.24 123 ALA A O 8
ATOM 14641 N N . ALA A 1 124 ? -5.318 -2.843 -14.708 1.00 74.11 124 ALA A N 8
ATOM 14642 C CA . ALA A 1 124 ? -6.566 -3.060 -15.430 1.00 62.12 124 ALA A CA 8
ATOM 14643 C C . ALA A 1 124 ? -6.339 -3.035 -16.938 1.00 1.11 124 ALA A C 8
ATOM 14644 O O . ALA A 1 124 ? -7.179 -2.548 -17.693 1.00 43.43 124 ALA A O 8
ATOM 14651 N N . ASN A 1 125 ? -5.198 -3.563 -17.369 1.00 2.22 125 ASN A N 8
ATOM 14652 C CA . ASN A 1 125 ? -4.860 -3.599 -18.787 1.00 70.51 125 ASN A CA 8
ATOM 14653 C C . ASN A 1 125 ? -5.972 -4.263 -19.594 1.00 50.31 125 ASN A C 8
ATOM 14654 O O . ASN A 1 125 ? -5.753 -5.280 -20.251 1.00 32.44 125 ASN A O 8
ATOM 14665 N N . MET A 1 1 ? 1.339 -0.890 -0.665 1.00 12.24 1 MET A N 9
ATOM 14666 C CA . MET A 1 1 ? 2.190 0.290 -0.562 1.00 21.20 1 MET A CA 9
ATOM 14667 C C . MET A 1 1 ? 3.652 -0.109 -0.383 1.00 53.53 1 MET A C 9
ATOM 14668 O O . MET A 1 1 ? 4.141 -0.220 0.741 1.00 10.12 1 MET A O 9
ATOM 14682 N N . ILE A 1 2 ? 4.343 -0.322 -1.498 1.00 14.11 2 ILE A N 9
ATOM 14683 C CA . ILE A 1 2 ? 5.748 -0.707 -1.463 1.00 40.10 2 ILE A CA 9
ATOM 14684 C C . ILE A 1 2 ? 6.618 0.435 -0.948 1.00 61.23 2 ILE A C 9
ATOM 14685 O O . ILE A 1 2 ? 6.377 1.601 -1.260 1.00 4.33 2 ILE A O 9
ATOM 14701 N N . ARG A 1 3 ? 7.631 0.090 -0.160 1.00 44.34 3 ARG A N 9
ATOM 14702 C CA . ARG A 1 3 ? 8.538 1.086 0.397 1.00 5.32 3 ARG A CA 9
ATOM 14703 C C . ARG A 1 3 ? 9.991 0.645 0.245 1.00 61.44 3 ARG A C 9
ATOM 14704 O O . ARG A 1 3 ? 10.847 1.421 -0.181 1.00 53.51 3 ARG A O 9
ATOM 14725 N N . THR A 1 4 ? 10.263 -0.608 0.596 1.00 64.44 4 THR A N 9
ATOM 14726 C CA . THR A 1 4 ? 11.612 -1.153 0.500 1.00 73.25 4 THR A CA 9
ATOM 14727 C C . THR A 1 4 ? 11.594 -2.566 -0.073 1.00 44.11 4 THR A C 9
ATOM 14728 O O . THR A 1 4 ? 10.622 -3.302 0.096 1.00 21.32 4 THR A O 9
ATOM 14739 N N . ILE A 1 5 ? 12.675 -2.938 -0.750 1.00 43.03 5 ILE A N 9
ATOM 14740 C CA . ILE A 1 5 ? 12.784 -4.264 -1.346 1.00 41.21 5 ILE A CA 9
ATOM 14741 C C . ILE A 1 5 ? 14.127 -4.906 -1.016 1.00 31.53 5 ILE A C 9
ATOM 14742 O O . ILE A 1 5 ? 15.153 -4.228 -0.952 1.00 23.50 5 ILE A O 9
ATOM 14758 N N . LEU A 1 6 ? 14.113 -6.218 -0.808 1.00 63.51 6 LEU A N 9
ATOM 14759 C CA . LEU A 1 6 ? 15.331 -6.955 -0.486 1.00 52.20 6 LEU A CA 9
ATOM 14760 C C . LEU A 1 6 ? 15.604 -8.037 -1.526 1.00 41.51 6 LEU A C 9
ATOM 14761 O O . LEU A 1 6 ? 14.707 -8.790 -1.902 1.00 63.53 6 LEU A O 9
ATOM 14777 N N . ALA A 1 7 ? 16.849 -8.108 -1.985 1.00 43.31 7 ALA A N 9
ATOM 14778 C CA . ALA A 1 7 ? 17.242 -9.100 -2.978 1.00 51.22 7 ALA A CA 9
ATOM 14779 C C . ALA A 1 7 ? 18.514 -9.826 -2.555 1.00 60.42 7 ALA A C 9
ATOM 14780 O O . ALA A 1 7 ? 19.386 -9.245 -1.908 1.00 73.30 7 ALA A O 9
ATOM 14787 N N . ILE A 1 8 ? 18.613 -11.099 -2.924 1.00 24.00 8 ILE A N 9
ATOM 14788 C CA . ILE A 1 8 ? 19.780 -11.904 -2.583 1.00 14.05 8 ILE A CA 9
ATOM 14789 C C . ILE A 1 8 ? 20.175 -12.816 -3.738 1.00 63.54 8 ILE A C 9
ATOM 14790 O O . ILE A 1 8 ? 19.489 -13.795 -4.034 1.00 15.34 8 ILE A O 9
ATOM 14806 N N . ASP A 1 9 ? 21.287 -12.491 -4.388 1.00 3.31 9 ASP A N 9
ATOM 14807 C CA . ASP A 1 9 ? 21.777 -13.283 -5.510 1.00 40.43 9 ASP A CA 9
ATOM 14808 C C . ASP A 1 9 ? 23.300 -13.371 -5.490 1.00 11.14 9 ASP A C 9
ATOM 14809 O O . ASP A 1 9 ? 23.960 -12.693 -4.702 1.00 42.12 9 ASP A O 9
ATOM 14818 N N . ASP A 1 10 ? 23.850 -14.211 -6.359 1.00 24.01 10 ASP A N 9
ATOM 14819 C CA . ASP A 1 10 ? 25.296 -14.388 -6.441 1.00 34.33 10 ASP A CA 9
ATOM 14820 C C . ASP A 1 10 ? 25.865 -13.656 -7.652 1.00 22.22 10 ASP A C 9
ATOM 14821 O O . ASP A 1 10 ? 26.852 -12.928 -7.542 1.00 70.51 10 ASP A O 9
ATOM 14830 N N . SER A 1 11 ? 25.237 -13.855 -8.806 1.00 44.03 11 SER A N 9
ATOM 14831 C CA . SER A 1 11 ? 25.685 -13.218 -10.039 1.00 54.43 11 SER A CA 9
ATOM 14832 C C . SER A 1 11 ? 25.829 -11.711 -9.850 1.00 54.55 11 SER A C 9
ATOM 14833 O O . SER A 1 11 ? 24.839 -10.996 -9.693 1.00 30.43 11 SER A O 9
ATOM 14841 N N . ALA A 1 12 ? 27.069 -11.234 -9.868 1.00 22.31 12 ALA A N 9
ATOM 14842 C CA . ALA A 1 12 ? 27.344 -9.813 -9.701 1.00 2.42 12 ALA A CA 9
ATOM 14843 C C . ALA A 1 12 ? 26.516 -8.976 -10.670 1.00 12.33 12 ALA A C 9
ATOM 14844 O O . ALA A 1 12 ? 26.074 -7.876 -10.336 1.00 40.41 12 ALA A O 9
ATOM 14851 N N . THR A 1 13 ? 26.309 -9.503 -11.873 1.00 12.05 13 THR A N 9
ATOM 14852 C CA . THR A 1 13 ? 25.535 -8.804 -12.891 1.00 2.23 13 THR A CA 9
ATOM 14853 C C . THR A 1 13 ? 24.057 -8.757 -12.522 1.00 53.12 13 THR A C 9
ATOM 14854 O O . THR A 1 13 ? 23.383 -7.752 -12.748 1.00 72.32 13 THR A O 9
ATOM 14865 N N . MET A 1 14 ? 23.559 -9.850 -11.953 1.00 54.40 14 MET A N 9
ATOM 14866 C CA . MET A 1 14 ? 22.159 -9.931 -11.551 1.00 60.34 14 MET A CA 9
ATOM 14867 C C . MET A 1 14 ? 21.876 -9.004 -10.374 1.00 4.22 14 MET A C 9
ATOM 14868 O O . MET A 1 14 ? 20.936 -8.210 -10.409 1.00 30.12 14 MET A O 9
ATOM 14882 N N . ARG A 1 15 ? 22.696 -9.110 -9.333 1.00 13.22 15 ARG A N 9
ATOM 14883 C CA . ARG A 1 15 ? 22.532 -8.281 -8.144 1.00 61.43 15 ARG A CA 9
ATOM 14884 C C . ARG A 1 15 ? 22.583 -6.799 -8.504 1.00 30.34 15 ARG A C 9
ATOM 14885 O O . ARG A 1 15 ? 21.865 -5.985 -7.924 1.00 60.00 15 ARG A O 9
ATOM 14906 N N . ALA A 1 16 ? 23.437 -6.457 -9.463 1.00 31.22 16 ALA A N 9
ATOM 14907 C CA . ALA A 1 16 ? 23.580 -5.074 -9.900 1.00 64.21 16 ALA A CA 9
ATOM 14908 C C . ALA A 1 16 ? 22.430 -4.665 -10.813 1.00 53.11 16 ALA A C 9
ATOM 14909 O O . ALA A 1 16 ? 21.860 -3.583 -10.664 1.00 34.22 16 ALA A O 9
ATOM 14916 N N . LEU A 1 17 ? 22.093 -5.535 -11.759 1.00 10.21 17 LEU A N 9
ATOM 14917 C CA . LEU A 1 17 ? 21.010 -5.263 -12.698 1.00 33.45 17 LEU A CA 9
ATOM 14918 C C . LEU A 1 17 ? 19.680 -5.115 -11.966 1.00 14.22 17 LEU A C 9
ATOM 14919 O O . LEU A 1 17 ? 19.049 -4.058 -12.011 1.00 12.35 17 LEU A O 9
ATOM 14935 N N . LEU A 1 18 ? 19.260 -6.179 -11.291 1.00 34.02 18 LEU A N 9
ATOM 14936 C CA . LEU A 1 18 ? 18.005 -6.167 -10.547 1.00 10.15 18 LEU A CA 9
ATOM 14937 C C . LEU A 1 18 ? 17.936 -4.961 -9.615 1.00 50.23 18 LEU A C 9
ATOM 14938 O O . LEU A 1 18 ? 16.870 -4.377 -9.416 1.00 30.44 18 LEU A O 9
ATOM 14954 N N . HIS A 1 19 ? 19.080 -4.590 -9.049 1.00 62.51 19 HIS A N 9
ATOM 14955 C CA . HIS A 1 19 ? 19.150 -3.451 -8.141 1.00 23.42 19 HIS A CA 9
ATOM 14956 C C . HIS A 1 19 ? 18.787 -2.157 -8.863 1.00 62.41 19 HIS A C 9
ATOM 14957 O O . HIS A 1 19 ? 18.080 -1.310 -8.320 1.00 13.31 19 HIS A O 9
ATOM 14971 N N . ALA A 1 20 ? 19.277 -2.013 -10.090 1.00 41.20 20 ALA A N 9
ATOM 14972 C CA . ALA A 1 20 ? 19.003 -0.823 -10.887 1.00 21.34 20 ALA A CA 9
ATOM 14973 C C . ALA A 1 20 ? 17.590 -0.859 -11.458 1.00 71.05 20 ALA A C 9
ATOM 14974 O O . ALA A 1 20 ? 16.890 0.154 -11.476 1.00 72.04 20 ALA A O 9
ATOM 14981 N N . THR A 1 21 ? 17.175 -2.032 -11.926 1.00 62.35 21 THR A N 9
ATOM 14982 C CA . THR A 1 21 ? 15.846 -2.200 -12.501 1.00 3.42 21 THR A CA 9
ATOM 14983 C C . THR A 1 21 ? 14.770 -1.665 -11.562 1.00 64.52 21 THR A C 9
ATOM 14984 O O . THR A 1 21 ? 13.842 -0.980 -11.992 1.00 12.41 21 THR A O 9
ATOM 14995 N N . LEU A 1 22 ? 14.901 -1.983 -10.279 1.00 11.21 22 LEU A N 9
ATOM 14996 C CA . LEU A 1 22 ? 13.939 -1.534 -9.278 1.00 43.30 22 LEU A CA 9
ATOM 14997 C C . LEU A 1 22 ? 14.271 -0.125 -8.798 1.00 3.52 22 LEU A C 9
ATOM 14998 O O . LEU A 1 22 ? 13.377 0.678 -8.532 1.00 21.02 22 LEU A O 9
ATOM 15014 N N . ALA A 1 23 ? 15.563 0.170 -8.691 1.00 71.23 23 ALA A N 9
ATOM 15015 C CA . ALA A 1 23 ? 16.013 1.483 -8.248 1.00 0.35 23 ALA A CA 9
ATOM 15016 C C . ALA A 1 23 ? 15.471 2.584 -9.153 1.00 45.12 23 ALA A C 9
ATOM 15017 O O . ALA A 1 23 ? 14.863 3.544 -8.682 1.00 4.44 23 ALA A O 9
ATOM 15024 N N . GLN A 1 24 ? 15.697 2.438 -10.455 1.00 22.42 24 GLN A N 9
ATOM 15025 C CA . GLN A 1 24 ? 15.232 3.421 -11.426 1.00 5.34 24 GLN A CA 9
ATOM 15026 C C . GLN A 1 24 ? 13.727 3.634 -11.307 1.00 71.11 24 GLN A C 9
ATOM 15027 O O . GLN A 1 24 ? 13.227 4.737 -11.524 1.00 2.43 24 GLN A O 9
ATOM 15041 N N . ALA A 1 25 ? 13.009 2.570 -10.962 1.00 64.33 25 ALA A N 9
ATOM 15042 C CA . ALA A 1 25 ? 11.561 2.640 -10.813 1.00 41.44 25 ALA A CA 9
ATOM 15043 C C . ALA A 1 25 ? 11.174 3.505 -9.619 1.00 14.42 25 ALA A C 9
ATOM 15044 O O . ALA A 1 25 ? 10.049 3.998 -9.535 1.00 63.32 25 ALA A O 9
ATOM 15051 N N . GLY A 1 26 ? 12.113 3.686 -8.695 1.00 72.00 26 GLY A N 9
ATOM 15052 C CA . GLY A 1 26 ? 11.849 4.491 -7.517 1.00 4.22 26 GLY A CA 9
ATOM 15053 C C . GLY A 1 26 ? 11.916 3.684 -6.236 1.00 20.52 26 GLY A C 9
ATOM 15054 O O . GLY A 1 26 ? 12.319 4.196 -5.191 1.00 61.42 26 GLY A O 9
ATOM 15058 N N . TYR A 1 27 ? 11.519 2.419 -6.315 1.00 35.43 27 TYR A N 9
ATOM 15059 C CA . TYR A 1 27 ? 11.531 1.540 -5.151 1.00 70.45 27 TYR A CA 9
ATOM 15060 C C . TYR A 1 27 ? 12.916 1.501 -4.513 1.00 31.32 27 TYR A C 9
ATOM 15061 O O . TYR A 1 27 ? 13.924 1.734 -5.178 1.00 43.41 27 TYR A O 9
ATOM 15079 N N . GLU A 1 28 ? 12.955 1.203 -3.218 1.00 21.12 28 GLU A N 9
ATOM 15080 C CA . GLU A 1 28 ? 14.216 1.133 -2.488 1.00 51.35 28 GLU A CA 9
ATOM 15081 C C . GLU A 1 28 ? 14.684 -0.312 -2.348 1.00 31.35 28 GLU A C 9
ATOM 15082 O O . GLU A 1 28 ? 14.493 -0.940 -1.306 1.00 2.34 28 GLU A O 9
ATOM 15094 N N . VAL A 1 29 ? 15.297 -0.835 -3.405 1.00 22.34 29 VAL A N 9
ATOM 15095 C CA . VAL A 1 29 ? 15.793 -2.206 -3.400 1.00 22.42 29 VAL A CA 9
ATOM 15096 C C . VAL A 1 29 ? 17.227 -2.270 -2.886 1.00 22.20 29 VAL A C 9
ATOM 15097 O O . VAL A 1 29 ? 18.034 -1.377 -3.149 1.00 34.32 29 VAL A O 9
ATOM 15110 N N . THR A 1 30 ? 17.540 -3.333 -2.151 1.00 60.12 30 THR A N 9
ATOM 15111 C CA . THR A 1 30 ? 18.877 -3.514 -1.599 1.00 73.13 30 THR A CA 9
ATOM 15112 C C . THR A 1 30 ? 19.324 -4.967 -1.708 1.00 21.33 30 THR A C 9
ATOM 15113 O O . THR A 1 30 ? 18.547 -5.887 -1.453 1.00 72.43 30 THR A O 9
ATOM 15124 N N . VAL A 1 31 ? 20.583 -5.168 -2.086 1.00 55.44 31 VAL A N 9
ATOM 15125 C CA . VAL A 1 31 ? 21.134 -6.510 -2.227 1.00 3.14 31 VAL A CA 9
ATOM 15126 C C . VAL A 1 31 ? 21.903 -6.921 -0.976 1.00 64.33 31 VAL A C 9
ATOM 15127 O O . VAL A 1 31 ? 22.636 -6.122 -0.395 1.00 4.20 31 VAL A O 9
ATOM 15140 N N . ALA A 1 32 ? 21.731 -8.174 -0.568 1.00 23.30 32 ALA A N 9
ATOM 15141 C CA . ALA A 1 32 ? 22.411 -8.693 0.612 1.00 23.32 32 ALA A CA 9
ATOM 15142 C C . ALA A 1 32 ? 23.644 -9.502 0.224 1.00 23.31 32 ALA A C 9
ATOM 15143 O O . ALA A 1 32 ? 23.948 -9.660 -0.958 1.00 33.31 32 ALA A O 9
ATOM 15150 N N . ALA A 1 33 ? 24.352 -10.012 1.227 1.00 13.01 33 ALA A N 9
ATOM 15151 C CA . ALA A 1 33 ? 25.551 -10.806 0.990 1.00 0.31 33 ALA A CA 9
ATOM 15152 C C . ALA A 1 33 ? 25.202 -12.273 0.762 1.00 3.35 33 ALA A C 9
ATOM 15153 O O . ALA A 1 33 ? 25.847 -12.958 -0.032 1.00 53.30 33 ALA A O 9
ATOM 15160 N N . ASP A 1 34 ? 24.180 -12.749 1.465 1.00 41.33 34 ASP A N 9
ATOM 15161 C CA . ASP A 1 34 ? 23.746 -14.135 1.339 1.00 74.12 34 ASP A CA 9
ATOM 15162 C C . ASP A 1 34 ? 22.290 -14.289 1.767 1.00 33.23 34 ASP A C 9
ATOM 15163 O O . ASP A 1 34 ? 21.736 -13.423 2.443 1.00 73.02 34 ASP A O 9
ATOM 15172 N N . GLY A 1 35 ? 21.675 -15.399 1.368 1.00 13.34 35 GLY A N 9
ATOM 15173 C CA . GLY A 1 35 ? 20.288 -15.645 1.719 1.00 24.53 35 GLY A CA 9
ATOM 15174 C C . GLY A 1 35 ? 20.034 -15.508 3.207 1.00 15.51 35 GLY A C 9
ATOM 15175 O O . GLY A 1 35 ? 18.948 -15.102 3.622 1.00 45.31 35 GLY A O 9
ATOM 15179 N N . GLU A 1 36 ? 21.036 -15.848 4.012 1.00 54.22 36 GLU A N 9
ATOM 15180 C CA . GLU A 1 36 ? 20.913 -15.762 5.462 1.00 14.32 36 GLU A CA 9
ATOM 15181 C C . GLU A 1 36 ? 20.909 -14.307 5.923 1.00 52.24 36 GLU A C 9
ATOM 15182 O O . GLU A 1 36 ? 20.033 -13.886 6.678 1.00 50.04 36 GLU A O 9
ATOM 15194 N N . ALA A 1 37 ? 21.895 -13.544 5.462 1.00 21.22 37 ALA A N 9
ATOM 15195 C CA . ALA A 1 37 ? 22.005 -12.137 5.825 1.00 43.32 37 ALA A CA 9
ATOM 15196 C C . ALA A 1 37 ? 20.781 -11.353 5.364 1.00 70.44 37 ALA A C 9
ATOM 15197 O O . ALA A 1 37 ? 20.345 -10.416 6.030 1.00 53.32 37 ALA A O 9
ATOM 15204 N N . GLY A 1 38 ? 20.231 -11.744 4.218 1.00 72.40 38 GLY A N 9
ATOM 15205 C CA . GLY A 1 38 ? 19.062 -11.067 3.687 1.00 22.21 38 GLY A CA 9
ATOM 15206 C C . GLY A 1 38 ? 17.802 -11.391 4.464 1.00 75.22 38 GLY A C 9
ATOM 15207 O O . GLY A 1 38 ? 17.081 -10.491 4.896 1.00 63.00 38 GLY A O 9
ATOM 15211 N N . PHE A 1 39 ? 17.532 -12.680 4.641 1.00 64.53 39 PHE A N 9
ATOM 15212 C CA . PHE A 1 39 ? 16.348 -13.121 5.368 1.00 21.44 39 PHE A CA 9
ATOM 15213 C C . PHE A 1 39 ? 16.424 -12.704 6.834 1.00 33.02 39 PHE A C 9
ATOM 15214 O O . PHE A 1 39 ? 15.465 -12.164 7.387 1.00 22.53 39 PHE A O 9
ATOM 15231 N N . ASP A 1 40 ? 17.569 -12.958 7.457 1.00 61.30 40 ASP A N 9
ATOM 15232 C CA . ASP A 1 40 ? 17.771 -12.609 8.858 1.00 24.23 40 ASP A CA 9
ATOM 15233 C C . ASP A 1 40 ? 17.417 -11.147 9.111 1.00 41.03 40 ASP A C 9
ATOM 15234 O O . ASP A 1 40 ? 16.885 -10.799 10.166 1.00 61.12 40 ASP A O 9
ATOM 15243 N N . LEU A 1 41 ? 17.716 -10.295 8.137 1.00 42.34 41 LEU A N 9
ATOM 15244 C CA . LEU A 1 41 ? 17.430 -8.869 8.253 1.00 4.10 41 LEU A CA 9
ATOM 15245 C C . LEU A 1 41 ? 16.002 -8.562 7.814 1.00 62.20 41 LEU A C 9
ATOM 15246 O O . LEU A 1 41 ? 15.357 -7.663 8.351 1.00 13.33 41 LEU A O 9
ATOM 15262 N N . ALA A 1 42 ? 15.514 -9.318 6.835 1.00 3.34 42 ALA A N 9
ATOM 15263 C CA . ALA A 1 42 ? 14.161 -9.129 6.327 1.00 22.53 42 ALA A CA 9
ATOM 15264 C C . ALA A 1 42 ? 13.138 -9.185 7.457 1.00 41.54 42 ALA A C 9
ATOM 15265 O O . ALA A 1 42 ? 12.057 -8.605 7.356 1.00 2.13 42 ALA A O 9
ATOM 15272 N N . ALA A 1 43 ? 13.486 -9.886 8.531 1.00 42.34 43 ALA A N 9
ATOM 15273 C CA . ALA A 1 43 ? 12.598 -10.015 9.679 1.00 23.13 43 ALA A CA 9
ATOM 15274 C C . ALA A 1 43 ? 12.750 -8.830 10.627 1.00 40.13 43 ALA A C 9
ATOM 15275 O O . ALA A 1 43 ? 11.810 -8.460 11.331 1.00 1.12 43 ALA A O 9
ATOM 15282 N N . THR A 1 44 ? 13.940 -8.237 10.640 1.00 21.30 44 THR A N 9
ATOM 15283 C CA . THR A 1 44 ? 14.215 -7.095 11.502 1.00 24.13 44 THR A CA 9
ATOM 15284 C C . THR A 1 44 ? 13.780 -5.791 10.843 1.00 23.24 44 THR A C 9
ATOM 15285 O O . THR A 1 44 ? 13.446 -4.820 11.524 1.00 63.35 44 THR A O 9
ATOM 15296 N N . THR A 1 45 ? 13.785 -5.775 9.514 1.00 4.40 45 THR A N 9
ATOM 15297 C CA . THR A 1 45 ? 13.392 -4.589 8.763 1.00 74.41 45 THR A CA 9
ATOM 15298 C C . THR A 1 45 ? 11.975 -4.730 8.217 1.00 2.22 45 THR A C 9
ATOM 15299 O O . THR A 1 45 ? 11.221 -3.759 8.164 1.00 3.31 45 THR A O 9
ATOM 15310 N N . ALA A 1 46 ? 11.619 -5.945 7.813 1.00 5.11 46 ALA A N 9
ATOM 15311 C CA . ALA A 1 46 ? 10.292 -6.212 7.274 1.00 71.51 46 ALA A CA 9
ATOM 15312 C C . ALA A 1 46 ? 10.064 -5.451 5.972 1.00 24.43 46 ALA A C 9
ATOM 15313 O O . ALA A 1 46 ? 9.248 -4.532 5.914 1.00 10.42 46 ALA A O 9
ATOM 15320 N N . TYR A 1 47 ? 10.791 -5.840 4.931 1.00 44.14 47 TYR A N 9
ATOM 15321 C CA . TYR A 1 47 ? 10.671 -5.192 3.630 1.00 12.31 47 TYR A CA 9
ATOM 15322 C C . TYR A 1 47 ? 9.311 -5.481 3.001 1.00 2.22 47 TYR A C 9
ATOM 15323 O O . TYR A 1 47 ? 8.521 -6.259 3.535 1.00 14.12 47 TYR A O 9
ATOM 15341 N N . ASP A 1 48 ? 9.047 -4.849 1.863 1.00 1.10 48 ASP A N 9
ATOM 15342 C CA . ASP A 1 48 ? 7.784 -5.038 1.159 1.00 63.34 48 ASP A CA 9
ATOM 15343 C C . ASP A 1 48 ? 7.861 -6.237 0.218 1.00 43.21 48 ASP A C 9
ATOM 15344 O O . ASP A 1 48 ? 6.877 -6.951 0.023 1.00 53.22 48 ASP A O 9
ATOM 15353 N N . LEU A 1 49 ? 9.036 -6.451 -0.364 1.00 23.34 49 LEU A N 9
ATOM 15354 C CA . LEU A 1 49 ? 9.242 -7.563 -1.285 1.00 61.14 49 LEU A CA 9
ATOM 15355 C C . LEU A 1 49 ? 10.620 -8.187 -1.087 1.00 41.44 49 LEU A C 9
ATOM 15356 O O . LEU A 1 49 ? 11.630 -7.484 -1.038 1.00 13.01 49 LEU A O 9
ATOM 15372 N N . VAL A 1 50 ? 10.654 -9.511 -0.977 1.00 5.11 50 VAL A N 9
ATOM 15373 C CA . VAL A 1 50 ? 11.909 -10.230 -0.788 1.00 13.10 50 VAL A CA 9
ATOM 15374 C C . VAL A 1 50 ? 12.245 -11.079 -2.009 1.00 13.02 50 VAL A C 9
ATOM 15375 O O . VAL A 1 50 ? 11.353 -11.571 -2.701 1.00 34.31 50 VAL A O 9
ATOM 15388 N N . LEU A 1 51 ? 13.537 -11.247 -2.268 1.00 34.42 51 LEU A N 9
ATOM 15389 C CA . LEU A 1 51 ? 13.992 -12.038 -3.406 1.00 20.31 51 LEU A CA 9
ATOM 15390 C C . LEU A 1 51 ? 15.142 -12.957 -3.005 1.00 43.55 51 LEU A C 9
ATOM 15391 O O . LEU A 1 51 ? 16.238 -12.494 -2.684 1.00 35.44 51 LEU A O 9
ATOM 15407 N N . THR A 1 52 ? 14.887 -14.261 -3.029 1.00 64.24 52 THR A N 9
ATOM 15408 C CA . THR A 1 52 ? 15.901 -15.245 -2.670 1.00 40.32 52 THR A CA 9
ATOM 15409 C C . THR A 1 52 ? 16.251 -16.133 -3.859 1.00 1.23 52 THR A C 9
ATOM 15410 O O . THR A 1 52 ? 15.434 -16.333 -4.758 1.00 22.22 52 THR A O 9
ATOM 15421 N N . ASP A 1 53 ? 17.469 -16.663 -3.857 1.00 0.05 53 ASP A N 9
ATOM 15422 C CA . ASP A 1 53 ? 17.927 -17.532 -4.935 1.00 14.04 53 ASP A CA 9
ATOM 15423 C C . ASP A 1 53 ? 18.185 -18.945 -4.421 1.00 74.11 53 ASP A C 9
ATOM 15424 O O . ASP A 1 53 ? 17.409 -19.863 -4.688 1.00 3.05 53 ASP A O 9
ATOM 15433 N N . GLN A 1 54 ? 19.279 -19.111 -3.685 1.00 73.31 54 GLN A N 9
ATOM 15434 C CA . GLN A 1 54 ? 19.639 -20.413 -3.136 1.00 62.23 54 GLN A CA 9
ATOM 15435 C C . GLN A 1 54 ? 18.624 -20.863 -2.090 1.00 45.13 54 GLN A C 9
ATOM 15436 O O . GLN A 1 54 ? 18.249 -20.095 -1.205 1.00 61.05 54 GLN A O 9
ATOM 15450 N N . ASN A 1 55 ? 18.184 -22.112 -2.199 1.00 22.22 55 ASN A N 9
ATOM 15451 C CA . ASN A 1 55 ? 17.212 -22.664 -1.262 1.00 53.15 55 ASN A CA 9
ATOM 15452 C C . ASN A 1 55 ? 17.610 -24.072 -0.832 1.00 32.34 55 ASN A C 9
ATOM 15453 O O . ASN A 1 55 ? 17.580 -25.008 -1.630 1.00 74.21 55 ASN A O 9
ATOM 15464 N N . MET A 1 56 ? 17.982 -24.214 0.436 1.00 30.33 56 MET A N 9
ATOM 15465 C CA . MET A 1 56 ? 18.384 -25.509 0.974 1.00 42.12 56 MET A CA 9
ATOM 15466 C C . MET A 1 56 ? 17.961 -25.647 2.433 1.00 61.02 56 MET A C 9
ATOM 15467 O O . MET A 1 56 ? 17.684 -24.663 3.120 1.00 65.44 56 MET A O 9
ATOM 15481 N N . PRO A 1 57 ? 17.909 -26.896 2.919 1.00 14.01 57 PRO A N 9
ATOM 15482 C CA . PRO A 1 57 ? 17.520 -27.192 4.301 1.00 1.43 57 PRO A CA 9
ATOM 15483 C C . PRO A 1 57 ? 18.572 -26.739 5.308 1.00 13.15 57 PRO A C 9
ATOM 15484 O O . PRO A 1 57 ? 19.745 -27.095 5.198 1.00 71.14 57 PRO A O 9
ATOM 15495 N N . ARG A 1 58 ? 18.144 -25.952 6.291 1.00 72.43 58 ARG A N 9
ATOM 15496 C CA . ARG A 1 58 ? 19.049 -25.451 7.317 1.00 3.42 58 ARG A CA 9
ATOM 15497 C C . ARG A 1 58 ? 18.270 -24.914 8.514 1.00 22.25 58 ARG A C 9
ATOM 15498 O O . ARG A 1 58 ? 17.234 -24.269 8.356 1.00 35.12 58 ARG A O 9
ATOM 15519 N N . LYS A 1 59 ? 18.776 -25.186 9.713 1.00 50.13 59 LYS A N 9
ATOM 15520 C CA . LYS A 1 59 ? 18.129 -24.731 10.938 1.00 43.12 59 LYS A CA 9
ATOM 15521 C C . LYS A 1 59 ? 17.920 -23.220 10.914 1.00 62.12 59 LYS A C 9
ATOM 15522 O O . LYS A 1 59 ? 16.900 -22.718 11.385 1.00 2.34 59 LYS A O 9
ATOM 15541 N N . SER A 1 60 ? 18.892 -22.501 10.360 1.00 33.44 60 SER A N 9
ATOM 15542 C CA . SER A 1 60 ? 18.815 -21.048 10.277 1.00 14.41 60 SER A CA 9
ATOM 15543 C C . SER A 1 60 ? 19.000 -20.575 8.838 1.00 35.42 60 SER A C 9
ATOM 15544 O O . SER A 1 60 ? 19.604 -21.266 8.019 1.00 3.11 60 SER A O 9
ATOM 15552 N N . GLY A 1 61 ? 18.473 -19.392 8.538 1.00 40.20 61 GLY A N 9
ATOM 15553 C CA . GLY A 1 61 ? 18.590 -18.846 7.198 1.00 32.33 61 GLY A CA 9
ATOM 15554 C C . GLY A 1 61 ? 17.279 -18.890 6.438 1.00 22.40 61 GLY A C 9
ATOM 15555 O O . GLY A 1 61 ? 16.363 -18.116 6.719 1.00 44.01 61 GLY A O 9
ATOM 15559 N N . LEU A 1 62 ? 17.188 -19.797 5.471 1.00 22.14 62 LEU A N 9
ATOM 15560 C CA . LEU A 1 62 ? 15.980 -19.938 4.666 1.00 31.43 62 LEU A CA 9
ATOM 15561 C C . LEU A 1 62 ? 14.801 -20.384 5.526 1.00 4.53 62 LEU A C 9
ATOM 15562 O O . LEU A 1 62 ? 13.663 -19.977 5.294 1.00 5.02 62 LEU A O 9
ATOM 15578 N N . GLU A 1 63 ? 15.083 -21.219 6.521 1.00 65.20 63 GLU A N 9
ATOM 15579 C CA . GLU A 1 63 ? 14.046 -21.718 7.416 1.00 2.23 63 GLU A CA 9
ATOM 15580 C C . GLU A 1 63 ? 13.225 -20.567 7.991 1.00 35.50 63 GLU A C 9
ATOM 15581 O O . GLU A 1 63 ? 12.042 -20.726 8.296 1.00 33.03 63 GLU A O 9
ATOM 15593 N N . LEU A 1 64 ? 13.860 -19.410 8.136 1.00 15.24 64 LEU A N 9
ATOM 15594 C CA . LEU A 1 64 ? 13.189 -18.232 8.675 1.00 12.40 64 LEU A CA 9
ATOM 15595 C C . LEU A 1 64 ? 11.856 -17.995 7.972 1.00 12.03 64 LEU A C 9
ATOM 15596 O O . LEU A 1 64 ? 10.899 -17.514 8.581 1.00 62.24 64 LEU A O 9
ATOM 15612 N N . ILE A 1 65 ? 11.800 -18.338 6.690 1.00 41.43 65 ILE A N 9
ATOM 15613 C CA . ILE A 1 65 ? 10.583 -18.166 5.906 1.00 44.52 65 ILE A CA 9
ATOM 15614 C C . ILE A 1 65 ? 9.377 -18.759 6.625 1.00 21.14 65 ILE A C 9
ATOM 15615 O O . ILE A 1 65 ? 8.276 -18.212 6.568 1.00 3.13 65 ILE A O 9
ATOM 15631 N N . ALA A 1 66 ? 9.593 -19.881 7.304 1.00 20.12 66 ALA A N 9
ATOM 15632 C CA . ALA A 1 66 ? 8.525 -20.547 8.039 1.00 73.23 66 ALA A CA 9
ATOM 15633 C C . ALA A 1 66 ? 8.060 -19.701 9.219 1.00 31.23 66 ALA A C 9
ATOM 15634 O O . ALA A 1 66 ? 6.863 -19.584 9.478 1.00 55.03 66 ALA A O 9
ATOM 15641 N N . ALA A 1 67 ? 9.015 -19.114 9.933 1.00 41.01 67 ALA A N 9
ATOM 15642 C CA . ALA A 1 67 ? 8.703 -18.278 11.085 1.00 11.22 67 ALA A CA 9
ATOM 15643 C C . ALA A 1 67 ? 7.937 -17.028 10.665 1.00 11.03 67 ALA A C 9
ATOM 15644 O O . ALA A 1 67 ? 7.085 -16.532 11.404 1.00 51.02 67 ALA A O 9
ATOM 15651 N N . LEU A 1 68 ? 8.245 -16.523 9.476 1.00 1.40 68 LEU A N 9
ATOM 15652 C CA . LEU A 1 68 ? 7.586 -15.329 8.958 1.00 74.14 68 LEU A CA 9
ATOM 15653 C C . LEU A 1 68 ? 6.203 -15.666 8.408 1.00 22.12 68 LEU A C 9
ATOM 15654 O O . LEU A 1 68 ? 5.272 -14.868 8.512 1.00 52.33 68 LEU A O 9
ATOM 15670 N N . ARG A 1 69 ? 6.077 -16.854 7.826 1.00 31.10 69 ARG A N 9
ATOM 15671 C CA . ARG A 1 69 ? 4.808 -17.297 7.261 1.00 31.24 69 ARG A CA 9
ATOM 15672 C C . ARG A 1 69 ? 3.724 -17.348 8.334 1.00 53.40 69 ARG A C 9
ATOM 15673 O O . ARG A 1 69 ? 2.644 -16.783 8.164 1.00 14.13 69 ARG A O 9
ATOM 15694 N N . GLN A 1 70 ? 4.020 -18.028 9.437 1.00 45.05 70 GLN A N 9
ATOM 15695 C CA . GLN A 1 70 ? 3.070 -18.153 10.535 1.00 3.25 70 GLN A CA 9
ATOM 15696 C C . GLN A 1 70 ? 2.627 -16.780 11.030 1.00 34.11 70 GLN A C 9
ATOM 15697 O O . GLN A 1 70 ? 1.474 -16.592 11.421 1.00 73.01 70 GLN A O 9
ATOM 15711 N N . LEU A 1 71 ? 3.548 -15.824 11.011 1.00 4.31 71 LEU A N 9
ATOM 15712 C CA . LEU A 1 71 ? 3.252 -14.467 11.458 1.00 5.11 71 LEU A CA 9
ATOM 15713 C C . LEU A 1 71 ? 2.349 -13.749 10.460 1.00 65.51 71 LEU A C 9
ATOM 15714 O O . LEU A 1 71 ? 2.380 -14.035 9.263 1.00 62.20 71 LEU A O 9
ATOM 15730 N N . SER A 1 72 ? 1.548 -12.815 10.960 1.00 13.14 72 SER A N 9
ATOM 15731 C CA . SER A 1 72 ? 0.635 -12.057 10.113 1.00 74.12 72 SER A CA 9
ATOM 15732 C C . SER A 1 72 ? 1.259 -10.730 9.692 1.00 31.11 72 SER A C 9
ATOM 15733 O O . SER A 1 72 ? 0.570 -9.717 9.574 1.00 20.30 72 SER A O 9
ATOM 15741 N N . ALA A 1 73 ? 2.569 -10.745 9.467 1.00 13.44 73 ALA A N 9
ATOM 15742 C CA . ALA A 1 73 ? 3.287 -9.544 9.058 1.00 32.00 73 ALA A CA 9
ATOM 15743 C C . ALA A 1 73 ? 3.987 -9.753 7.719 1.00 14.43 73 ALA A C 9
ATOM 15744 O O . ALA A 1 73 ? 4.130 -8.818 6.930 1.00 35.33 73 ALA A O 9
ATOM 15751 N N . TYR A 1 74 ? 4.422 -10.983 7.470 1.00 54.40 74 TYR A N 9
ATOM 15752 C CA . TYR A 1 74 ? 5.110 -11.313 6.228 1.00 53.24 74 TYR A CA 9
ATOM 15753 C C . TYR A 1 74 ? 4.268 -12.255 5.372 1.00 12.23 74 TYR A C 9
ATOM 15754 O O . TYR A 1 74 ? 4.422 -12.308 4.153 1.00 73.05 74 TYR A O 9
ATOM 15772 N N . ALA A 1 75 ? 3.377 -12.996 6.022 1.00 33.23 75 ALA A N 9
ATOM 15773 C CA . ALA A 1 75 ? 2.508 -13.934 5.323 1.00 72.43 75 ALA A CA 9
ATOM 15774 C C . ALA A 1 75 ? 1.851 -13.277 4.114 1.00 73.33 75 ALA A C 9
ATOM 15775 O O . ALA A 1 75 ? 1.700 -13.900 3.062 1.00 0.13 75 ALA A O 9
ATOM 15782 N N . ASP A 1 76 ? 1.461 -12.017 4.270 1.00 21.03 76 ASP A N 9
ATOM 15783 C CA . ASP A 1 76 ? 0.820 -11.275 3.191 1.00 70.22 76 ASP A CA 9
ATOM 15784 C C . ASP A 1 76 ? 1.844 -10.840 2.148 1.00 44.15 76 ASP A C 9
ATOM 15785 O O . ASP A 1 76 ? 1.552 -10.803 0.952 1.00 63.13 76 ASP A O 9
ATOM 15794 N N . THR A 1 77 ? 3.047 -10.509 2.608 1.00 31.31 77 THR A N 9
ATOM 15795 C CA . THR A 1 77 ? 4.114 -10.074 1.716 1.00 60.31 77 THR A CA 9
ATOM 15796 C C . THR A 1 77 ? 4.417 -11.135 0.663 1.00 2.54 77 THR A C 9
ATOM 15797 O O . THR A 1 77 ? 4.678 -12.297 0.975 1.00 3.44 77 THR A O 9
ATOM 15808 N N . PRO A 1 78 ? 4.383 -10.728 -0.614 1.00 44.23 78 PRO A N 9
ATOM 15809 C CA . PRO A 1 78 ? 4.654 -11.628 -1.739 1.00 74.21 78 PRO A CA 9
ATOM 15810 C C . PRO A 1 78 ? 6.119 -12.046 -1.808 1.00 55.13 78 PRO A C 9
ATOM 15811 O O . PRO A 1 78 ? 7.004 -11.209 -1.988 1.00 61.40 78 PRO A O 9
ATOM 15822 N N . ILE A 1 79 ? 6.366 -13.343 -1.665 1.00 64.42 79 ILE A N 9
ATOM 15823 C CA . ILE A 1 79 ? 7.724 -13.871 -1.713 1.00 63.03 79 ILE A CA 9
ATOM 15824 C C . ILE A 1 79 ? 8.006 -14.543 -3.053 1.00 33.11 79 ILE A C 9
ATOM 15825 O O . ILE A 1 79 ? 7.253 -15.412 -3.495 1.00 35.05 79 ILE A O 9
ATOM 15841 N N . LEU A 1 80 ? 9.096 -14.137 -3.695 1.00 14.03 80 LEU A N 9
ATOM 15842 C CA . LEU A 1 80 ? 9.479 -14.701 -4.984 1.00 71.13 80 LEU A CA 9
ATOM 15843 C C . LEU A 1 80 ? 10.884 -15.291 -4.924 1.00 63.05 80 LEU A C 9
ATOM 15844 O O . LEU A 1 80 ? 11.866 -14.568 -4.752 1.00 13.00 80 LEU A O 9
ATOM 15860 N N . VAL A 1 81 ? 10.974 -16.609 -5.070 1.00 60.22 81 VAL A N 9
ATOM 15861 C CA . VAL A 1 81 ? 12.259 -17.296 -5.036 1.00 65.42 81 VAL A CA 9
ATOM 15862 C C . VAL A 1 81 ? 12.699 -17.709 -6.436 1.00 44.14 81 VAL A C 9
ATOM 15863 O O . VAL A 1 81 ? 11.872 -18.044 -7.286 1.00 23.15 81 VAL A O 9
ATOM 15876 N N . LEU A 1 82 ? 14.007 -17.683 -6.671 1.00 55.44 82 LEU A N 9
ATOM 15877 C CA . LEU A 1 82 ? 14.558 -18.055 -7.970 1.00 1.42 82 LEU A CA 9
ATOM 15878 C C . LEU A 1 82 ? 15.113 -19.475 -7.939 1.00 32.20 82 LEU A C 9
ATOM 15879 O O . LEU A 1 82 ? 15.548 -19.962 -6.895 1.00 13.45 82 LEU A O 9
ATOM 15895 N N . THR A 1 83 ? 15.097 -20.137 -9.092 1.00 54.52 83 THR A N 9
ATOM 15896 C CA . THR A 1 83 ? 15.599 -21.501 -9.198 1.00 55.40 83 THR A CA 9
ATOM 15897 C C . THR A 1 83 ? 16.447 -21.679 -10.452 1.00 55.32 83 THR A C 9
ATOM 15898 O O . THR A 1 83 ? 16.372 -20.877 -11.384 1.00 72.44 83 THR A O 9
ATOM 15909 N N . THR A 1 84 ? 17.254 -22.735 -10.470 1.00 74.04 84 THR A N 9
ATOM 15910 C CA . THR A 1 84 ? 18.116 -23.018 -11.610 1.00 65.13 84 THR A CA 9
ATOM 15911 C C . THR A 1 84 ? 17.563 -24.165 -12.448 1.00 34.24 84 THR A C 9
ATOM 15912 O O . THR A 1 84 ? 17.525 -24.087 -13.675 1.00 70.20 84 THR A O 9
ATOM 15923 N N . GLU A 1 85 ? 17.133 -25.229 -11.776 1.00 2.24 85 GLU A N 9
ATOM 15924 C CA . GLU A 1 85 ? 16.581 -26.392 -12.460 1.00 22.22 85 GLU A CA 9
ATOM 15925 C C . GLU A 1 85 ? 15.176 -26.102 -12.979 1.00 32.24 85 GLU A C 9
ATOM 15926 O O . GLU A 1 85 ? 14.928 -26.134 -14.183 1.00 41.32 85 GLU A O 9
ATOM 15938 N N . GLY A 1 86 ? 14.258 -25.820 -12.059 1.00 1.03 86 GLY A N 9
ATOM 15939 C CA . GLY A 1 86 ? 12.889 -25.529 -12.442 1.00 32.24 86 GLY A CA 9
ATOM 15940 C C . GLY A 1 86 ? 12.024 -26.773 -12.493 1.00 24.32 86 GLY A C 9
ATOM 15941 O O . GLY A 1 86 ? 11.115 -26.872 -13.316 1.00 70.05 86 GLY A O 9
ATOM 15945 N N . SER A 1 87 ? 12.309 -27.727 -11.612 1.00 3.35 87 SER A N 9
ATOM 15946 C CA . SER A 1 87 ? 11.554 -28.973 -11.563 1.00 64.43 87 SER A CA 9
ATOM 15947 C C . SER A 1 87 ? 10.259 -28.794 -10.778 1.00 54.24 87 SER A C 9
ATOM 15948 O O . SER A 1 87 ? 10.139 -27.886 -9.955 1.00 62.21 87 SER A O 9
ATOM 15956 N N . ASP A 1 88 ? 9.291 -29.665 -11.040 1.00 34.23 88 ASP A N 9
ATOM 15957 C CA . ASP A 1 88 ? 8.003 -29.605 -10.358 1.00 11.11 88 ASP A CA 9
ATOM 15958 C C . ASP A 1 88 ? 8.161 -29.904 -8.870 1.00 41.14 88 ASP A C 9
ATOM 15959 O O . ASP A 1 88 ? 7.473 -29.321 -8.033 1.00 40.54 88 ASP A O 9
ATOM 15968 N N . ALA A 1 89 ? 9.071 -30.817 -8.549 1.00 64.52 89 ALA A N 9
ATOM 15969 C CA . ALA A 1 89 ? 9.320 -31.193 -7.163 1.00 64.31 89 ALA A CA 9
ATOM 15970 C C . ALA A 1 89 ? 9.835 -30.006 -6.356 1.00 51.13 89 ALA A C 9
ATOM 15971 O O . ALA A 1 89 ? 9.494 -29.844 -5.184 1.00 72.34 89 ALA A O 9
ATOM 15978 N N . PHE A 1 90 ? 10.658 -29.178 -6.991 1.00 10.44 90 PHE A N 9
ATOM 15979 C CA . PHE A 1 90 ? 11.221 -28.005 -6.331 1.00 21.32 90 PHE A CA 9
ATOM 15980 C C . PHE A 1 90 ? 10.116 -27.077 -5.836 1.00 2.24 90 PHE A C 9
ATOM 15981 O O . PHE A 1 90 ? 10.227 -26.475 -4.767 1.00 43.45 90 PHE A O 9
ATOM 15998 N N . LYS A 1 91 ? 9.050 -26.965 -6.620 1.00 74.20 91 LYS A N 9
ATOM 15999 C CA . LYS A 1 91 ? 7.923 -26.111 -6.263 1.00 72.43 91 LYS A CA 9
ATOM 16000 C C . LYS A 1 91 ? 7.428 -26.424 -4.855 1.00 2.54 91 LYS A C 9
ATOM 16001 O O . LYS A 1 91 ? 7.015 -25.528 -4.119 1.00 52.31 91 LYS A O 9
ATOM 16020 N N . ALA A 1 92 ? 7.475 -27.699 -4.485 1.00 72.30 92 ALA A N 9
ATOM 16021 C CA . ALA A 1 92 ? 7.035 -28.128 -3.163 1.00 72.33 92 ALA A CA 9
ATOM 16022 C C . ALA A 1 92 ? 7.921 -27.538 -2.071 1.00 72.34 92 ALA A C 9
ATOM 16023 O O . ALA A 1 92 ? 7.447 -27.210 -0.984 1.00 53.24 92 ALA A O 9
ATOM 16030 N N . ALA A 1 93 ? 9.210 -27.407 -2.368 1.00 74.30 93 ALA A N 9
ATOM 16031 C CA . ALA A 1 93 ? 10.161 -26.856 -1.412 1.00 3.43 93 ALA A CA 9
ATOM 16032 C C . ALA A 1 93 ? 9.840 -25.399 -1.096 1.00 2.31 93 ALA A C 9
ATOM 16033 O O . ALA A 1 93 ? 9.632 -25.036 0.061 1.00 20.15 93 ALA A O 9
ATOM 16040 N N . ALA A 1 94 ? 9.802 -24.568 -2.132 1.00 45.24 94 ALA A N 9
ATOM 16041 C CA . ALA A 1 94 ? 9.505 -23.151 -1.965 1.00 5.40 94 ALA A CA 9
ATOM 16042 C C . ALA A 1 94 ? 8.219 -22.949 -1.171 1.00 24.32 94 ALA A C 9
ATOM 16043 O O . ALA A 1 94 ? 8.186 -22.179 -0.211 1.00 34.32 94 ALA A O 9
ATOM 16050 N N . ARG A 1 95 ? 7.163 -23.646 -1.578 1.00 0.43 95 ARG A N 9
ATOM 16051 C CA . ARG A 1 95 ? 5.874 -23.541 -0.905 1.00 31.32 95 ARG A CA 9
ATOM 16052 C C . ARG A 1 95 ? 5.955 -24.094 0.515 1.00 25.30 95 ARG A C 9
ATOM 16053 O O . ARG A 1 95 ? 5.312 -23.580 1.430 1.00 5.22 95 ARG A O 9
ATOM 16074 N N . ASP A 1 96 ? 6.749 -25.145 0.690 1.00 3.14 96 ASP A N 9
ATOM 16075 C CA . ASP A 1 96 ? 6.916 -25.768 1.998 1.00 14.25 96 ASP A CA 9
ATOM 16076 C C . ASP A 1 96 ? 7.471 -24.769 3.009 1.00 31.12 96 ASP A C 9
ATOM 16077 O O . ASP A 1 96 ? 7.003 -24.695 4.145 1.00 72.22 96 ASP A O 9
ATOM 16086 N N . ALA A 1 97 ? 8.472 -24.004 2.588 1.00 3.40 97 ALA A N 9
ATOM 16087 C CA . ALA A 1 97 ? 9.091 -23.009 3.456 1.00 53.02 97 ALA A CA 9
ATOM 16088 C C . ALA A 1 97 ? 8.117 -21.881 3.779 1.00 33.13 97 ALA A C 9
ATOM 16089 O O . ALA A 1 97 ? 8.101 -21.362 4.895 1.00 70.24 97 ALA A O 9
ATOM 16096 N N . GLY A 1 98 ? 7.305 -21.505 2.795 1.00 21.52 98 GLY A N 9
ATOM 16097 C CA . GLY A 1 98 ? 6.340 -20.440 2.995 1.00 31.55 98 GLY A CA 9
ATOM 16098 C C . GLY A 1 98 ? 6.460 -19.346 1.954 1.00 51.22 98 GLY A C 9
ATOM 16099 O O . GLY A 1 98 ? 6.265 -18.169 2.256 1.00 44.25 98 GLY A O 9
ATOM 16103 N N . ALA A 1 99 ? 6.783 -19.734 0.724 1.00 11.25 99 ALA A N 9
ATOM 16104 C CA . ALA A 1 99 ? 6.928 -18.777 -0.365 1.00 44.32 99 ALA A CA 9
ATOM 16105 C C . ALA A 1 99 ? 5.697 -18.778 -1.265 1.00 64.11 99 ALA A C 9
ATOM 16106 O O . ALA A 1 99 ? 5.107 -19.827 -1.526 1.00 53.21 99 ALA A O 9
ATOM 16113 N N . THR A 1 100 ? 5.314 -17.596 -1.737 1.00 53.04 100 THR A N 9
ATOM 16114 C CA . THR A 1 100 ? 4.152 -17.461 -2.607 1.00 12.34 100 THR A CA 9
ATOM 16115 C C . THR A 1 100 ? 4.418 -18.069 -3.979 1.00 32.02 100 THR A C 9
ATOM 16116 O O . THR A 1 100 ? 3.820 -19.079 -4.348 1.00 15.34 100 THR A O 9
ATOM 16127 N N . GLY A 1 101 ? 5.321 -17.448 -4.732 1.00 14.33 101 GLY A N 9
ATOM 16128 C CA . GLY A 1 101 ? 5.650 -17.943 -6.055 1.00 63.23 101 GLY A CA 9
ATOM 16129 C C . GLY A 1 101 ? 7.146 -18.036 -6.284 1.00 31.14 101 GLY A C 9
ATOM 16130 O O . GLY A 1 101 ? 7.936 -17.557 -5.470 1.00 14.02 101 GLY A O 9
ATOM 16134 N N . TRP A 1 102 ? 7.536 -18.655 -7.392 1.00 30.00 102 TRP A N 9
ATOM 16135 C CA . TRP A 1 102 ? 8.948 -18.811 -7.724 1.00 13.32 102 TRP A CA 9
ATOM 16136 C C . TRP A 1 102 ? 9.184 -18.590 -9.214 1.00 22.42 102 TRP A C 9
ATOM 16137 O O . TRP A 1 102 ? 8.240 -18.566 -10.004 1.00 42.21 102 TRP A O 9
ATOM 16158 N N . ILE A 1 103 ? 10.448 -18.431 -9.591 1.00 23.03 103 ILE A N 9
ATOM 16159 C CA . ILE A 1 103 ? 10.807 -18.214 -10.987 1.00 22.33 103 ILE A CA 9
ATOM 16160 C C . ILE A 1 103 ? 12.122 -18.907 -11.330 1.00 54.23 103 ILE A C 9
ATOM 16161 O O . ILE A 1 103 ? 12.854 -19.344 -10.443 1.00 41.24 103 ILE A O 9
ATOM 16177 N N . GLU A 1 104 ? 12.414 -19.001 -12.624 1.00 20.33 104 GLU A N 9
ATOM 16178 C CA . GLU A 1 104 ? 13.641 -19.640 -13.084 1.00 24.00 104 GLU A CA 9
ATOM 16179 C C . GLU A 1 104 ? 14.616 -18.607 -13.642 1.00 41.11 104 GLU A C 9
ATOM 16180 O O . GLU A 1 104 ? 14.256 -17.792 -14.491 1.00 51.44 104 GLU A O 9
ATOM 16192 N N . LYS A 1 105 ? 15.853 -18.647 -13.158 1.00 32.10 105 LYS A N 9
ATOM 16193 C CA . LYS A 1 105 ? 16.881 -17.716 -13.607 1.00 64.42 105 LYS A CA 9
ATOM 16194 C C . LYS A 1 105 ? 17.382 -18.089 -14.999 1.00 51.11 105 LYS A C 9
ATOM 16195 O O . LYS A 1 105 ? 17.218 -19.218 -15.462 1.00 44.12 105 LYS A O 9
ATOM 16214 N N . PRO A 1 106 ? 18.008 -17.119 -15.683 1.00 32.51 106 PRO A N 9
ATOM 16215 C CA . PRO A 1 106 ? 18.208 -15.772 -15.142 1.00 54.31 106 PRO A CA 9
ATOM 16216 C C . PRO A 1 106 ? 16.903 -14.990 -15.037 1.00 13.12 106 PRO A C 9
ATOM 16217 O O . PRO A 1 106 ? 15.844 -15.474 -15.439 1.00 23.01 106 PRO A O 9
ATOM 16228 N N . ILE A 1 107 ? 16.986 -13.780 -14.495 1.00 15.34 107 ILE A N 9
ATOM 16229 C CA . ILE A 1 107 ? 15.811 -12.931 -14.339 1.00 32.15 107 ILE A CA 9
ATOM 16230 C C . ILE A 1 107 ? 15.871 -11.731 -15.277 1.00 51.05 107 ILE A C 9
ATOM 16231 O O . ILE A 1 107 ? 16.933 -11.145 -15.485 1.00 45.02 107 ILE A O 9
ATOM 16247 N N . ASP A 1 108 ? 14.723 -11.370 -15.841 1.00 4.43 108 ASP A N 9
ATOM 16248 C CA . ASP A 1 108 ? 14.644 -10.237 -16.756 1.00 1.12 108 ASP A CA 9
ATOM 16249 C C . ASP A 1 108 ? 14.119 -8.996 -16.040 1.00 63.03 108 ASP A C 9
ATOM 16250 O O . ASP A 1 108 ? 13.431 -9.081 -15.023 1.00 55.53 108 ASP A O 9
ATOM 16259 N N . PRO A 1 109 ? 14.452 -7.815 -16.582 1.00 5.02 109 PRO A N 9
ATOM 16260 C CA . PRO A 1 109 ? 14.026 -6.534 -16.011 1.00 52.11 109 PRO A CA 9
ATOM 16261 C C . PRO A 1 109 ? 12.528 -6.297 -16.174 1.00 3.13 109 PRO A C 9
ATOM 16262 O O . PRO A 1 109 ? 11.899 -5.646 -15.341 1.00 11.21 109 PRO A O 9
ATOM 16273 N N . GLY A 1 110 ? 11.963 -6.831 -17.252 1.00 53.44 110 GLY A N 9
ATOM 16274 C CA . GLY A 1 110 ? 10.543 -6.666 -17.504 1.00 0.01 110 GLY A CA 9
ATOM 16275 C C . GLY A 1 110 ? 9.689 -7.525 -16.592 1.00 43.31 110 GLY A C 9
ATOM 16276 O O . GLY A 1 110 ? 8.618 -7.104 -16.155 1.00 73.43 110 GLY A O 9
ATOM 16280 N N . VAL A 1 111 ? 10.163 -8.733 -16.305 1.00 4.24 111 VAL A N 9
ATOM 16281 C CA . VAL A 1 111 ? 9.436 -9.654 -15.439 1.00 51.43 111 VAL A CA 9
ATOM 16282 C C . VAL A 1 111 ? 9.574 -9.256 -13.974 1.00 55.41 111 VAL A C 9
ATOM 16283 O O . VAL A 1 111 ? 8.589 -9.216 -13.235 1.00 51.40 111 VAL A O 9
ATOM 16296 N N . LEU A 1 112 ? 10.801 -8.961 -13.560 1.00 32.24 112 LEU A N 9
ATOM 16297 C CA . LEU A 1 112 ? 11.068 -8.565 -12.181 1.00 44.04 112 LEU A CA 9
ATOM 16298 C C . LEU A 1 112 ? 10.221 -7.360 -11.787 1.00 14.02 112 LEU A C 9
ATOM 16299 O O . LEU A 1 112 ? 9.532 -7.379 -10.767 1.00 31.55 112 LEU A O 9
ATOM 16315 N N . VAL A 1 113 ? 10.274 -6.312 -12.603 1.00 61.33 113 VAL A N 9
ATOM 16316 C CA . VAL A 1 113 ? 9.509 -5.099 -12.342 1.00 34.34 113 VAL A CA 9
ATOM 16317 C C . VAL A 1 113 ? 8.010 -5.376 -12.382 1.00 51.23 113 VAL A C 9
ATOM 16318 O O . VAL A 1 113 ? 7.281 -5.038 -11.450 1.00 43.52 113 VAL A O 9
ATOM 16331 N N . GLU A 1 114 ? 7.557 -5.993 -13.469 1.00 32.31 114 GLU A N 9
ATOM 16332 C CA . GLU A 1 114 ? 6.144 -6.315 -13.631 1.00 12.13 114 GLU A CA 9
ATOM 16333 C C . GLU A 1 114 ? 5.626 -7.109 -12.435 1.00 63.41 114 GLU A C 9
ATOM 16334 O O . GLU A 1 114 ? 4.482 -6.941 -12.012 1.00 31.14 114 GLU A O 9
ATOM 16346 N N . LEU A 1 115 ? 6.476 -7.976 -11.896 1.00 5.14 115 LEU A N 9
ATOM 16347 C CA . LEU A 1 115 ? 6.106 -8.798 -10.749 1.00 3.03 115 LEU A CA 9
ATOM 16348 C C . LEU A 1 115 ? 5.800 -7.930 -9.532 1.00 45.24 115 LEU A C 9
ATOM 16349 O O . LEU A 1 115 ? 4.916 -8.247 -8.737 1.00 4.15 115 LEU A O 9
ATOM 16365 N N . VAL A 1 116 ? 6.536 -6.831 -9.396 1.00 23.12 116 VAL A N 9
ATOM 16366 C CA . VAL A 1 116 ? 6.342 -5.915 -8.279 1.00 13.34 116 VAL A CA 9
ATOM 16367 C C . VAL A 1 116 ? 5.225 -4.920 -8.572 1.00 53.43 116 VAL A C 9
ATOM 16368 O O . VAL A 1 116 ? 4.474 -4.532 -7.678 1.00 0.24 116 VAL A O 9
ATOM 16381 N N . ALA A 1 117 ? 5.121 -4.510 -9.832 1.00 74.24 117 ALA A N 9
ATOM 16382 C CA . ALA A 1 117 ? 4.093 -3.562 -10.245 1.00 44.01 117 ALA A CA 9
ATOM 16383 C C . ALA A 1 117 ? 2.711 -4.019 -9.792 1.00 52.32 117 ALA A C 9
ATOM 16384 O O . ALA A 1 117 ? 1.986 -3.276 -9.128 1.00 63.42 117 ALA A O 9
ATOM 16391 N N . THR A 1 118 ? 2.349 -5.245 -10.156 1.00 20.21 118 THR A N 9
ATOM 16392 C CA . THR A 1 118 ? 1.052 -5.800 -9.789 1.00 24.24 118 THR A CA 9
ATOM 16393 C C . THR A 1 118 ? 0.797 -5.657 -8.293 1.00 13.23 118 THR A C 9
ATOM 16394 O O . THR A 1 118 ? -0.339 -5.448 -7.864 1.00 20.53 118 THR A O 9
ATOM 16405 N N . LEU A 1 119 ? 1.859 -5.769 -7.502 1.00 54.45 119 LEU A N 9
ATOM 16406 C CA . LEU A 1 119 ? 1.749 -5.650 -6.053 1.00 22.44 119 LEU A CA 9
ATOM 16407 C C . LEU A 1 119 ? 1.671 -4.187 -5.630 1.00 4.11 119 LEU A C 9
ATOM 16408 O O . LEU A 1 119 ? 0.969 -3.841 -4.680 1.00 22.43 119 LEU A O 9
ATOM 16424 N N . SER A 1 120 ? 2.396 -3.331 -6.343 1.00 52.15 120 SER A N 9
ATOM 16425 C CA . SER A 1 120 ? 2.410 -1.904 -6.041 1.00 61.34 120 SER A CA 9
ATOM 16426 C C . SER A 1 120 ? 1.020 -1.299 -6.212 1.00 1.00 120 SER A C 9
ATOM 16427 O O . SER A 1 120 ? 0.618 -0.419 -5.452 1.00 34.35 120 SER A O 9
ATOM 16435 N N . GLU A 1 121 ? 0.292 -1.778 -7.216 1.00 42.52 121 GLU A N 9
ATOM 16436 C CA . GLU A 1 121 ? -1.053 -1.283 -7.487 1.00 65.05 121 GLU A CA 9
ATOM 16437 C C . GLU A 1 121 ? -2.106 -2.270 -6.992 1.00 65.21 121 GLU A C 9
ATOM 16438 O O . GLU A 1 121 ? -1.854 -3.467 -6.853 1.00 61.31 121 GLU A O 9
ATOM 16450 N N . PRO A 1 122 ? -3.314 -1.757 -6.718 1.00 73.45 122 PRO A N 9
ATOM 16451 C CA . PRO A 1 122 ? -4.430 -2.576 -6.234 1.00 51.43 122 PRO A CA 9
ATOM 16452 C C . PRO A 1 122 ? -4.965 -3.519 -7.306 1.00 62.22 122 PRO A C 9
ATOM 16453 O O . PRO A 1 122 ? -4.375 -3.655 -8.377 1.00 65.13 122 PRO A O 9
ATOM 16464 N N . ALA A 1 123 ? -6.086 -4.169 -7.010 1.00 41.24 123 ALA A N 9
ATOM 16465 C CA . ALA A 1 123 ? -6.701 -5.098 -7.950 1.00 52.31 123 ALA A CA 9
ATOM 16466 C C . ALA A 1 123 ? -6.988 -4.419 -9.285 1.00 41.21 123 ALA A C 9
ATOM 16467 O O . ALA A 1 123 ? -7.240 -3.215 -9.339 1.00 31.54 123 ALA A O 9
ATOM 16474 N N . ALA A 1 124 ? -6.947 -5.198 -10.361 1.00 22.02 124 ALA A N 9
ATOM 16475 C CA . ALA A 1 124 ? -7.203 -4.672 -11.696 1.00 15.34 124 ALA A CA 9
ATOM 16476 C C . ALA A 1 124 ? -7.442 -5.799 -12.694 1.00 35.41 124 ALA A C 9
ATOM 16477 O O . ALA A 1 124 ? -6.796 -5.863 -13.739 1.00 31.44 124 ALA A O 9
ATOM 16484 N N . ASN A 1 125 ? -8.375 -6.688 -12.364 1.00 43.52 125 ASN A N 9
ATOM 16485 C CA . ASN A 1 125 ? -8.698 -7.814 -13.232 1.00 61.21 125 ASN A CA 9
ATOM 16486 C C . ASN A 1 125 ? -9.248 -7.330 -14.570 1.00 44.14 125 ASN A C 9
ATOM 16487 O O . ASN A 1 125 ? -10.261 -7.833 -15.055 1.00 21.04 125 ASN A O 9
ATOM 16498 N N . MET A 1 1 ? 1.238 -0.199 -0.660 1.00 11.20 1 MET A N 10
ATOM 16499 C CA . MET A 1 1 ? 2.174 0.746 -1.258 1.00 13.51 1 MET A CA 10
ATOM 16500 C C . MET A 1 1 ? 3.614 0.291 -1.049 1.00 65.00 1 MET A C 10
ATOM 16501 O O . MET A 1 1 ? 4.113 0.274 0.077 1.00 35.10 1 MET A O 10
ATOM 16515 N N . ILE A 1 2 ? 4.278 -0.077 -2.140 1.00 32.22 2 ILE A N 10
ATOM 16516 C CA . ILE A 1 2 ? 5.661 -0.532 -2.075 1.00 2.21 2 ILE A CA 10
ATOM 16517 C C . ILE A 1 2 ? 6.566 0.543 -1.481 1.00 72.14 2 ILE A C 10
ATOM 16518 O O . ILE A 1 2 ? 6.729 1.619 -2.057 1.00 73.21 2 ILE A O 10
ATOM 16534 N N . ARG A 1 3 ? 7.153 0.243 -0.328 1.00 2.14 3 ARG A N 10
ATOM 16535 C CA . ARG A 1 3 ? 8.042 1.183 0.344 1.00 44.21 3 ARG A CA 10
ATOM 16536 C C . ARG A 1 3 ? 9.503 0.794 0.135 1.00 10.02 3 ARG A C 10
ATOM 16537 O O . ARG A 1 3 ? 10.336 1.630 -0.218 1.00 73.33 3 ARG A O 10
ATOM 16558 N N . THR A 1 4 ? 9.808 -0.481 0.357 1.00 50.11 4 THR A N 10
ATOM 16559 C CA . THR A 1 4 ? 11.167 -0.981 0.195 1.00 3.11 4 THR A CA 10
ATOM 16560 C C . THR A 1 4 ? 11.171 -2.368 -0.436 1.00 63.43 4 THR A C 10
ATOM 16561 O O . THR A 1 4 ? 10.140 -3.039 -0.489 1.00 61.31 4 THR A O 10
ATOM 16572 N N . ILE A 1 5 ? 12.337 -2.793 -0.913 1.00 54.11 5 ILE A N 10
ATOM 16573 C CA . ILE A 1 5 ? 12.474 -4.102 -1.539 1.00 71.02 5 ILE A CA 10
ATOM 16574 C C . ILE A 1 5 ? 13.805 -4.749 -1.173 1.00 61.53 5 ILE A C 10
ATOM 16575 O O . ILE A 1 5 ? 14.826 -4.071 -1.053 1.00 41.25 5 ILE A O 10
ATOM 16591 N N . LEU A 1 6 ? 13.788 -6.066 -0.998 1.00 71.25 6 LEU A N 10
ATOM 16592 C CA . LEU A 1 6 ? 14.995 -6.807 -0.648 1.00 34.30 6 LEU A CA 10
ATOM 16593 C C . LEU A 1 6 ? 15.271 -7.910 -1.665 1.00 45.54 6 LEU A C 10
ATOM 16594 O O . LEU A 1 6 ? 14.360 -8.617 -2.093 1.00 15.33 6 LEU A O 10
ATOM 16610 N N . ALA A 1 7 ? 16.536 -8.051 -2.047 1.00 45.14 7 ALA A N 10
ATOM 16611 C CA . ALA A 1 7 ? 16.934 -9.070 -3.011 1.00 2.30 7 ALA A CA 10
ATOM 16612 C C . ALA A 1 7 ? 18.229 -9.753 -2.584 1.00 71.24 7 ALA A C 10
ATOM 16613 O O . ALA A 1 7 ? 19.093 -9.134 -1.963 1.00 41.23 7 ALA A O 10
ATOM 16620 N N . ILE A 1 8 ? 18.356 -11.032 -2.921 1.00 33.33 8 ILE A N 10
ATOM 16621 C CA . ILE A 1 8 ? 19.546 -11.799 -2.572 1.00 55.13 8 ILE A CA 10
ATOM 16622 C C . ILE A 1 8 ? 19.947 -12.736 -3.706 1.00 62.02 8 ILE A C 10
ATOM 16623 O O . ILE A 1 8 ? 19.128 -13.504 -4.210 1.00 73.23 8 ILE A O 10
ATOM 16639 N N . ASP A 1 9 ? 21.214 -12.668 -4.102 1.00 34.45 9 ASP A N 10
ATOM 16640 C CA . ASP A 1 9 ? 21.726 -13.513 -5.174 1.00 71.03 9 ASP A CA 10
ATOM 16641 C C . ASP A 1 9 ? 23.243 -13.648 -5.083 1.00 13.15 9 ASP A C 10
ATOM 16642 O O . ASP A 1 9 ? 23.908 -12.850 -4.422 1.00 50.54 9 ASP A O 10
ATOM 16651 N N . ASP A 1 10 ? 23.782 -14.663 -5.748 1.00 25.23 10 ASP A N 10
ATOM 16652 C CA . ASP A 1 10 ? 25.221 -14.903 -5.741 1.00 71.04 10 ASP A CA 10
ATOM 16653 C C . ASP A 1 10 ? 25.900 -14.165 -6.891 1.00 10.33 10 ASP A C 10
ATOM 16654 O O . ASP A 1 10 ? 26.966 -13.574 -6.718 1.00 51.33 10 ASP A O 10
ATOM 16663 N N . SER A 1 11 ? 25.276 -14.204 -8.064 1.00 32.24 11 SER A N 10
ATOM 16664 C CA . SER A 1 11 ? 25.822 -13.543 -9.243 1.00 22.21 11 SER A CA 10
ATOM 16665 C C . SER A 1 11 ? 25.754 -12.026 -9.096 1.00 72.20 11 SER A C 10
ATOM 16666 O O . SER A 1 11 ? 24.671 -11.443 -9.059 1.00 34.53 11 SER A O 10
ATOM 16674 N N . ALA A 1 12 ? 26.919 -11.393 -9.013 1.00 43.10 12 ALA A N 10
ATOM 16675 C CA . ALA A 1 12 ? 26.993 -9.944 -8.872 1.00 61.02 12 ALA A CA 10
ATOM 16676 C C . ALA A 1 12 ? 26.163 -9.245 -9.943 1.00 74.34 12 ALA A C 10
ATOM 16677 O O . ALA A 1 12 ? 25.544 -8.211 -9.689 1.00 30.33 12 ALA A O 10
ATOM 16684 N N . THR A 1 13 ? 26.153 -9.816 -11.144 1.00 40.12 13 THR A N 10
ATOM 16685 C CA . THR A 1 13 ? 25.400 -9.247 -12.255 1.00 1.12 13 THR A CA 10
ATOM 16686 C C . THR A 1 13 ? 23.932 -9.065 -11.888 1.00 12.24 13 THR A C 10
ATOM 16687 O O . THR A 1 13 ? 23.361 -7.993 -12.085 1.00 44.55 13 THR A O 10
ATOM 16698 N N . MET A 1 14 ? 23.326 -10.119 -11.351 1.00 53.04 14 MET A N 10
ATOM 16699 C CA . MET A 1 14 ? 21.923 -10.074 -10.955 1.00 1.43 14 MET A CA 10
ATOM 16700 C C . MET A 1 14 ? 21.717 -9.102 -9.797 1.00 54.45 14 MET A C 10
ATOM 16701 O O . MET A 1 14 ? 20.801 -8.279 -9.822 1.00 2.23 14 MET A O 10
ATOM 16715 N N . ARG A 1 15 ? 22.573 -9.203 -8.786 1.00 15.42 15 ARG A N 10
ATOM 16716 C CA . ARG A 1 15 ? 22.482 -8.333 -7.619 1.00 63.10 15 ARG A CA 10
ATOM 16717 C C . ARG A 1 15 ? 22.434 -6.866 -8.036 1.00 61.25 15 ARG A C 10
ATOM 16718 O O . ARG A 1 15 ? 21.718 -6.064 -7.439 1.00 10.34 15 ARG A O 10
ATOM 16739 N N . ALA A 1 16 ? 23.202 -6.524 -9.066 1.00 13.20 16 ALA A N 10
ATOM 16740 C CA . ALA A 1 16 ? 23.245 -5.155 -9.564 1.00 45.32 16 ALA A CA 10
ATOM 16741 C C . ALA A 1 16 ? 22.083 -4.878 -10.511 1.00 50.24 16 ALA A C 10
ATOM 16742 O O . ALA A 1 16 ? 21.445 -3.827 -10.437 1.00 42.44 16 ALA A O 10
ATOM 16749 N N . LEU A 1 17 ? 21.812 -5.826 -11.401 1.00 65.14 17 LEU A N 10
ATOM 16750 C CA . LEU A 1 17 ? 20.726 -5.684 -12.365 1.00 2.03 17 LEU A CA 10
ATOM 16751 C C . LEU A 1 17 ? 19.407 -5.389 -11.658 1.00 71.21 17 LEU A C 10
ATOM 16752 O O . LEU A 1 17 ? 18.804 -4.334 -11.860 1.00 4.13 17 LEU A O 10
ATOM 16768 N N . LEU A 1 18 ? 18.964 -6.327 -10.828 1.00 22.01 18 LEU A N 10
ATOM 16769 C CA . LEU A 1 18 ? 17.717 -6.167 -10.088 1.00 72.35 18 LEU A CA 10
ATOM 16770 C C . LEU A 1 18 ? 17.748 -4.905 -9.233 1.00 45.44 18 LEU A C 10
ATOM 16771 O O . LEU A 1 18 ? 16.731 -4.232 -9.063 1.00 43.44 18 LEU A O 10
ATOM 16787 N N . HIS A 1 19 ? 18.923 -4.587 -8.699 1.00 24.43 19 HIS A N 10
ATOM 16788 C CA . HIS A 1 19 ? 19.088 -3.403 -7.863 1.00 64.22 19 HIS A CA 10
ATOM 16789 C C . HIS A 1 19 ? 18.863 -2.131 -8.674 1.00 13.40 19 HIS A C 10
ATOM 16790 O O . HIS A 1 19 ? 18.266 -1.171 -8.187 1.00 40.21 19 HIS A O 10
ATOM 16804 N N . ALA A 1 20 ? 19.344 -2.131 -9.913 1.00 5.44 20 ALA A N 10
ATOM 16805 C CA . ALA A 1 20 ? 19.194 -0.977 -10.791 1.00 1.03 20 ALA A CA 10
ATOM 16806 C C . ALA A 1 20 ? 17.777 -0.893 -11.349 1.00 5.22 20 ALA A C 10
ATOM 16807 O O . ALA A 1 20 ? 17.153 0.168 -11.329 1.00 15.22 20 ALA A O 10
ATOM 16814 N N . THR A 1 21 ? 17.275 -2.018 -11.848 1.00 20.01 21 THR A N 10
ATOM 16815 C CA . THR A 1 21 ? 15.933 -2.071 -12.413 1.00 51.04 21 THR A CA 10
ATOM 16816 C C . THR A 1 21 ? 14.907 -1.485 -11.450 1.00 32.40 21 THR A C 10
ATOM 16817 O O . THR A 1 21 ? 13.987 -0.777 -11.862 1.00 31.34 21 THR A O 10
ATOM 16828 N N . LEU A 1 22 ? 15.070 -1.784 -10.166 1.00 21.20 22 LEU A N 10
ATOM 16829 C CA . LEU A 1 22 ? 14.158 -1.286 -9.143 1.00 34.25 22 LEU A CA 10
ATOM 16830 C C . LEU A 1 22 ? 14.534 0.130 -8.720 1.00 54.54 22 LEU A C 10
ATOM 16831 O O . LEU A 1 22 ? 13.666 0.952 -8.427 1.00 11.14 22 LEU A O 10
ATOM 16847 N N . ALA A 1 23 ? 15.833 0.410 -8.695 1.00 33.53 23 ALA A N 10
ATOM 16848 C CA . ALA A 1 23 ? 16.323 1.728 -8.313 1.00 25.10 23 ALA A CA 10
ATOM 16849 C C . ALA A 1 23 ? 15.807 2.802 -9.264 1.00 10.42 23 ALA A C 10
ATOM 16850 O O . ALA A 1 23 ? 15.243 3.807 -8.831 1.00 44.21 23 ALA A O 10
ATOM 16857 N N . GLN A 1 24 ? 16.004 2.583 -10.560 1.00 11.41 24 GLN A N 10
ATOM 16858 C CA . GLN A 1 24 ? 15.559 3.535 -11.571 1.00 73.21 24 GLN A CA 10
ATOM 16859 C C . GLN A 1 24 ? 14.065 3.814 -11.436 1.00 64.10 24 GLN A C 10
ATOM 16860 O O . GLN A 1 24 ? 13.615 4.943 -11.629 1.00 61.34 24 GLN A O 10
ATOM 16874 N N . ALA A 1 25 ? 13.303 2.778 -11.103 1.00 75.23 25 ALA A N 10
ATOM 16875 C CA . ALA A 1 25 ? 11.860 2.912 -10.941 1.00 3.02 25 ALA A CA 10
ATOM 16876 C C . ALA A 1 25 ? 11.522 3.796 -9.745 1.00 45.22 25 ALA A C 10
ATOM 16877 O O . ALA A 1 25 ? 10.422 4.338 -9.653 1.00 32.03 25 ALA A O 10
ATOM 16884 N N . GLY A 1 26 ? 12.477 3.937 -8.830 1.00 42.14 26 GLY A N 10
ATOM 16885 C CA . GLY A 1 26 ? 12.260 4.756 -7.652 1.00 65.01 26 GLY A CA 10
ATOM 16886 C C . GLY A 1 26 ? 12.185 3.934 -6.381 1.00 13.02 26 GLY A C 10
ATOM 16887 O O . GLY A 1 26 ? 12.571 4.399 -5.308 1.00 44.44 26 GLY A O 10
ATOM 16891 N N . TYR A 1 27 ? 11.684 2.709 -6.499 1.00 40.41 27 TYR A N 10
ATOM 16892 C CA . TYR A 1 27 ? 11.555 1.822 -5.349 1.00 53.22 27 TYR A CA 10
ATOM 16893 C C . TYR A 1 27 ? 12.867 1.740 -4.575 1.00 35.34 27 TYR A C 10
ATOM 16894 O O . TYR A 1 27 ? 13.943 1.944 -5.134 1.00 24.32 27 TYR A O 10
ATOM 16912 N N . GLU A 1 28 ? 12.766 1.438 -3.284 1.00 10.33 28 GLU A N 10
ATOM 16913 C CA . GLU A 1 28 ? 13.944 1.329 -2.432 1.00 21.34 28 GLU A CA 10
ATOM 16914 C C . GLU A 1 28 ? 14.440 -0.113 -2.372 1.00 21.22 28 GLU A C 10
ATOM 16915 O O . GLU A 1 28 ? 14.208 -0.821 -1.392 1.00 21.32 28 GLU A O 10
ATOM 16927 N N . VAL A 1 29 ? 15.124 -0.542 -3.428 1.00 2.21 29 VAL A N 10
ATOM 16928 C CA . VAL A 1 29 ? 15.654 -1.898 -3.497 1.00 31.45 29 VAL A CA 10
ATOM 16929 C C . VAL A 1 29 ? 17.016 -1.992 -2.817 1.00 55.22 29 VAL A C 10
ATOM 16930 O O . VAL A 1 29 ? 17.847 -1.092 -2.941 1.00 1.12 29 VAL A O 10
ATOM 16943 N N . THR A 1 30 ? 17.238 -3.088 -2.098 1.00 44.24 30 THR A N 10
ATOM 16944 C CA . THR A 1 30 ? 18.499 -3.299 -1.398 1.00 71.43 30 THR A CA 10
ATOM 16945 C C . THR A 1 30 ? 18.939 -4.756 -1.486 1.00 60.25 30 THR A C 10
ATOM 16946 O O . THR A 1 30 ? 18.151 -5.669 -1.241 1.00 74.43 30 THR A O 10
ATOM 16957 N N . VAL A 1 31 ? 20.204 -4.967 -1.838 1.00 34.44 31 VAL A N 10
ATOM 16958 C CA . VAL A 1 31 ? 20.749 -6.314 -1.956 1.00 63.23 31 VAL A CA 10
ATOM 16959 C C . VAL A 1 31 ? 21.490 -6.721 -0.687 1.00 41.14 31 VAL A C 10
ATOM 16960 O O . VAL A 1 31 ? 22.217 -5.922 -0.098 1.00 64.01 31 VAL A O 10
ATOM 16973 N N . ALA A 1 32 ? 21.300 -7.969 -0.272 1.00 63.03 32 ALA A N 10
ATOM 16974 C CA . ALA A 1 32 ? 21.953 -8.483 0.926 1.00 75.14 32 ALA A CA 10
ATOM 16975 C C . ALA A 1 32 ? 23.217 -9.259 0.572 1.00 0.33 32 ALA A C 10
ATOM 16976 O O . ALA A 1 32 ? 23.603 -9.336 -0.593 1.00 65.35 32 ALA A O 10
ATOM 16983 N N . ALA A 1 33 ? 23.858 -9.831 1.587 1.00 53.35 33 ALA A N 10
ATOM 16984 C CA . ALA A 1 33 ? 25.078 -10.601 1.382 1.00 31.22 33 ALA A CA 10
ATOM 16985 C C . ALA A 1 33 ? 24.762 -12.067 1.107 1.00 73.33 33 ALA A C 10
ATOM 16986 O O . ALA A 1 33 ? 25.446 -12.723 0.321 1.00 40.34 33 ALA A O 10
ATOM 16993 N N . ASP A 1 34 ? 23.722 -12.576 1.759 1.00 61.03 34 ASP A N 10
ATOM 16994 C CA . ASP A 1 34 ? 23.315 -13.965 1.583 1.00 21.45 34 ASP A CA 10
ATOM 16995 C C . ASP A 1 34 ? 21.838 -14.145 1.920 1.00 70.44 34 ASP A C 10
ATOM 16996 O O . ASP A 1 34 ? 21.221 -13.278 2.536 1.00 52.54 34 ASP A O 10
ATOM 17005 N N . GLY A 1 35 ? 21.276 -15.279 1.509 1.00 5.41 35 GLY A N 10
ATOM 17006 C CA . GLY A 1 35 ? 19.876 -15.551 1.775 1.00 61.34 35 GLY A CA 10
ATOM 17007 C C . GLY A 1 35 ? 19.522 -15.391 3.240 1.00 71.22 35 GLY A C 10
ATOM 17008 O O . GLY A 1 35 ? 18.407 -14.994 3.575 1.00 74.11 35 GLY A O 10
ATOM 17012 N N . GLU A 1 36 ? 20.473 -15.703 4.115 1.00 43.35 36 GLU A N 10
ATOM 17013 C CA . GLU A 1 36 ? 20.254 -15.593 5.552 1.00 71.30 36 GLU A CA 10
ATOM 17014 C C . GLU A 1 36 ? 20.332 -14.138 6.005 1.00 23.21 36 GLU A C 10
ATOM 17015 O O . GLU A 1 36 ? 19.465 -13.656 6.733 1.00 72.14 36 GLU A O 10
ATOM 17027 N N . ALA A 1 37 ? 21.379 -13.445 5.570 1.00 50.44 37 ALA A N 10
ATOM 17028 C CA . ALA A 1 37 ? 21.571 -12.045 5.928 1.00 12.05 37 ALA A CA 10
ATOM 17029 C C . ALA A 1 37 ? 20.388 -11.195 5.476 1.00 21.22 37 ALA A C 10
ATOM 17030 O O . ALA A 1 37 ? 20.005 -10.239 6.148 1.00 5.45 37 ALA A O 10
ATOM 17037 N N . GLY A 1 38 ? 19.813 -11.551 4.331 1.00 10.13 38 GLY A N 10
ATOM 17038 C CA . GLY A 1 38 ? 18.680 -10.810 3.809 1.00 41.34 38 GLY A CA 10
ATOM 17039 C C . GLY A 1 38 ? 17.391 -11.129 4.540 1.00 62.13 38 GLY A C 10
ATOM 17040 O O . GLY A 1 38 ? 16.638 -10.228 4.908 1.00 1.51 38 GLY A O 10
ATOM 17044 N N . PHE A 1 39 ? 17.135 -12.416 4.749 1.00 31.21 39 PHE A N 10
ATOM 17045 C CA . PHE A 1 39 ? 15.926 -12.853 5.439 1.00 43.34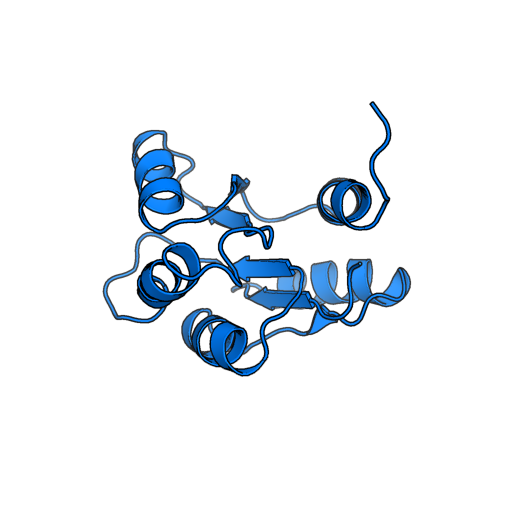 39 PHE A CA 10
ATOM 17046 C C . PHE A 1 39 ? 15.937 -12.398 6.895 1.00 12.01 39 PHE A C 10
ATOM 17047 O O . PHE A 1 39 ? 14.951 -11.855 7.394 1.00 20.13 39 PHE A O 10
ATOM 17064 N N . ASP A 1 40 ? 17.058 -12.624 7.571 1.00 32.31 40 ASP A N 10
ATOM 17065 C CA . ASP A 1 40 ? 17.198 -12.238 8.970 1.00 22.13 40 ASP A CA 10
ATOM 17066 C C . ASP A 1 40 ? 16.829 -10.771 9.169 1.00 64.23 40 ASP A C 10
ATOM 17067 O O . ASP A 1 40 ? 16.229 -10.402 10.179 1.00 74.13 40 ASP A O 10
ATOM 17076 N N . LEU A 1 41 ? 17.194 -9.939 8.200 1.00 52.33 41 LEU A N 10
ATOM 17077 C CA . LEU A 1 41 ? 16.902 -8.511 8.268 1.00 43.12 41 LEU A CA 10
ATOM 17078 C C . LEU A 1 41 ? 15.491 -8.219 7.769 1.00 14.03 41 LEU A C 10
ATOM 17079 O O . LEU A 1 41 ? 14.816 -7.323 8.276 1.00 73.22 41 LEU A O 10
ATOM 17095 N N . ALA A 1 42 ? 15.050 -8.983 6.775 1.00 40.31 42 ALA A N 10
ATOM 17096 C CA . ALA A 1 42 ? 13.717 -8.809 6.211 1.00 42.21 42 ALA A CA 10
ATOM 17097 C C . ALA A 1 42 ? 12.647 -8.897 7.294 1.00 42.42 42 ALA A C 10
ATOM 17098 O O . ALA A 1 42 ? 11.559 -8.340 7.151 1.00 70.12 42 ALA A O 10
ATOM 17105 N N . ALA A 1 43 ? 12.964 -9.600 8.376 1.00 14.33 43 ALA A N 10
ATOM 17106 C CA . ALA A 1 43 ? 12.029 -9.759 9.484 1.00 44.02 43 ALA A CA 10
ATOM 17107 C C . ALA A 1 43 ? 12.113 -8.579 10.447 1.00 61.45 43 ALA A C 10
ATOM 17108 O O . ALA A 1 43 ? 11.131 -8.226 11.100 1.00 73.30 43 ALA A O 10
ATOM 17115 N N . THR A 1 44 ? 13.293 -7.972 10.531 1.00 70.43 44 THR A N 10
ATOM 17116 C CA . THR A 1 44 ? 13.505 -6.834 11.415 1.00 4.31 44 THR A CA 10
ATOM 17117 C C . THR A 1 44 ? 13.077 -5.532 10.748 1.00 54.11 44 THR A C 10
ATOM 17118 O O . THR A 1 44 ? 12.691 -4.575 11.420 1.00 12.30 44 THR A O 10
ATOM 17129 N N . THR A 1 45 ? 13.146 -5.502 9.421 1.00 54.35 45 THR A N 10
ATOM 17130 C CA . THR A 1 45 ? 12.765 -4.317 8.662 1.00 11.22 45 THR A CA 10
ATOM 17131 C C . THR A 1 45 ? 11.375 -4.475 8.057 1.00 52.41 45 THR A C 10
ATOM 17132 O O . THR A 1 45 ? 10.613 -3.512 7.969 1.00 32.32 45 THR A O 10
ATOM 17143 N N . ALA A 1 46 ? 11.051 -5.695 7.641 1.00 15.50 46 ALA A N 10
ATOM 17144 C CA . ALA A 1 46 ? 9.750 -5.978 7.046 1.00 24.53 46 ALA A CA 10
ATOM 17145 C C . ALA A 1 46 ? 9.568 -5.218 5.737 1.00 33.31 46 ALA A C 10
ATOM 17146 O O . ALA A 1 46 ? 8.855 -4.215 5.684 1.00 24.44 46 ALA A O 10
ATOM 17153 N N . TYR A 1 47 ? 10.216 -5.701 4.683 1.00 74.32 47 TYR A N 10
ATOM 17154 C CA . TYR A 1 47 ? 10.127 -5.065 3.374 1.00 71.11 47 TYR A CA 10
ATOM 17155 C C . TYR A 1 47 ? 8.801 -5.396 2.696 1.00 71.10 47 TYR A C 10
ATOM 17156 O O . TYR A 1 47 ? 8.017 -6.201 3.200 1.00 41.13 47 TYR A O 10
ATOM 17174 N N . ASP A 1 48 ? 8.557 -4.770 1.550 1.00 5.21 48 ASP A N 10
ATOM 17175 C CA . ASP A 1 48 ? 7.328 -4.998 0.800 1.00 14.23 48 ASP A CA 10
ATOM 17176 C C . ASP A 1 48 ? 7.470 -6.203 -0.124 1.00 44.45 48 ASP A C 10
ATOM 17177 O O . ASP A 1 48 ? 6.518 -6.955 -0.333 1.00 32.21 48 ASP A O 10
ATOM 17186 N N . LEU A 1 49 ? 8.665 -6.379 -0.677 1.00 64.13 49 LEU A N 10
ATOM 17187 C CA . LEU A 1 49 ? 8.933 -7.492 -1.581 1.00 62.24 49 LEU A CA 10
ATOM 17188 C C . LEU A 1 49 ? 10.342 -8.038 -1.370 1.00 73.42 49 LEU A C 10
ATOM 17189 O O . LEU A 1 49 ? 11.327 -7.311 -1.498 1.00 33.00 49 LEU A O 10
ATOM 17205 N N . VAL A 1 50 ? 10.430 -9.325 -1.048 1.00 72.11 50 VAL A N 10
ATOM 17206 C CA . VAL A 1 50 ? 11.718 -9.970 -0.823 1.00 32.24 50 VAL A CA 10
ATOM 17207 C C . VAL A 1 50 ? 12.002 -11.019 -1.892 1.00 51.22 50 VAL A C 10
ATOM 17208 O O . VAL A 1 50 ? 11.083 -11.636 -2.432 1.00 32.44 50 VAL A O 10
ATOM 17221 N N . LEU A 1 51 ? 13.280 -11.216 -2.195 1.00 4.33 51 LEU A N 10
ATOM 17222 C CA . LEU A 1 51 ? 13.687 -12.191 -3.200 1.00 62.04 51 LEU A CA 10
ATOM 17223 C C . LEU A 1 51 ? 14.907 -12.978 -2.733 1.00 64.24 51 LEU A C 10
ATOM 17224 O O . LEU A 1 51 ? 16.011 -12.439 -2.645 1.00 23.53 51 LEU A O 10
ATOM 17240 N N . THR A 1 52 ? 14.702 -14.258 -2.437 1.00 50.13 52 THR A N 10
ATOM 17241 C CA . THR A 1 52 ? 15.785 -15.120 -1.981 1.00 33.04 52 THR A CA 10
ATOM 17242 C C . THR A 1 52 ? 16.162 -16.141 -3.048 1.00 10.02 52 THR A C 10
ATOM 17243 O O . THR A 1 52 ? 15.399 -16.387 -3.982 1.00 62.03 52 THR A O 10
ATOM 17254 N N . ASP A 1 53 ? 17.342 -16.733 -2.903 1.00 3.15 53 ASP A N 10
ATOM 17255 C CA . ASP A 1 53 ? 17.820 -17.729 -3.854 1.00 22.52 53 ASP A CA 10
ATOM 17256 C C . ASP A 1 53 ? 17.937 -19.100 -3.193 1.00 54.51 53 ASP A C 10
ATOM 17257 O O . ASP A 1 53 ? 18.187 -19.200 -1.992 1.00 62.15 53 ASP A O 10
ATOM 17266 N N . GLN A 1 54 ? 17.752 -20.151 -3.985 1.00 53.43 54 GLN A N 10
ATOM 17267 C CA . GLN A 1 54 ? 17.834 -21.514 -3.476 1.00 63.41 54 GLN A CA 10
ATOM 17268 C C . GLN A 1 54 ? 19.143 -21.737 -2.725 1.00 41.24 54 GLN A C 10
ATOM 17269 O O . GLN A 1 54 ? 20.039 -20.895 -2.758 1.00 3.30 54 GLN A O 10
ATOM 17283 N N . ASN A 1 55 ? 19.245 -22.876 -2.049 1.00 64.42 55 ASN A N 10
ATOM 17284 C CA . ASN A 1 55 ? 20.445 -23.209 -1.289 1.00 72.11 55 ASN A CA 10
ATOM 17285 C C . ASN A 1 55 ? 20.463 -24.690 -0.922 1.00 41.04 55 ASN A C 10
ATOM 17286 O O . ASN A 1 55 ? 19.423 -25.281 -0.634 1.00 21.04 55 ASN A O 10
ATOM 17297 N N . MET A 1 56 ? 21.653 -25.283 -0.936 1.00 14.43 56 MET A N 10
ATOM 17298 C CA . MET A 1 56 ? 21.807 -26.694 -0.603 1.00 35.03 56 MET A CA 10
ATOM 17299 C C . MET A 1 56 ? 21.146 -27.012 0.735 1.00 71.11 56 MET A C 10
ATOM 17300 O O . MET A 1 56 ? 20.889 -26.129 1.553 1.00 11.22 56 MET A O 10
ATOM 17314 N N . PRO A 1 57 ? 20.863 -28.303 0.964 1.00 25.13 57 PRO A N 10
ATOM 17315 C CA . PRO A 1 57 ? 20.229 -28.767 2.202 1.00 43.11 57 PRO A CA 10
ATOM 17316 C C . PRO A 1 57 ? 21.158 -28.655 3.406 1.00 13.44 57 PRO A C 10
ATOM 17317 O O . PRO A 1 57 ? 21.740 -29.646 3.848 1.00 54.51 57 PRO A O 10
ATOM 17328 N N . ARG A 1 58 ? 21.291 -27.442 3.934 1.00 42.03 58 ARG A N 10
ATOM 17329 C CA . ARG A 1 58 ? 22.150 -27.201 5.087 1.00 12.30 58 ARG A CA 10
ATOM 17330 C C . ARG A 1 58 ? 21.477 -26.255 6.077 1.00 11.42 58 ARG A C 10
ATOM 17331 O O . ARG A 1 58 ? 20.354 -25.801 5.855 1.00 62.13 58 ARG A O 10
ATOM 17352 N N . LYS A 1 59 ? 22.171 -25.961 7.172 1.00 74.12 59 LYS A N 10
ATOM 17353 C CA . LYS A 1 59 ? 21.642 -25.069 8.197 1.00 42.22 59 LYS A CA 10
ATOM 17354 C C . LYS A 1 59 ? 21.767 -23.611 7.766 1.00 54.13 59 LYS A C 10
ATOM 17355 O O . LYS A 1 59 ? 22.590 -22.865 8.296 1.00 32.10 59 LYS A O 10
ATOM 17374 N N . SER A 1 60 ? 20.943 -23.211 6.802 1.00 62.11 60 SER A N 10
ATOM 17375 C CA . SER A 1 60 ? 20.963 -21.843 6.298 1.00 1.23 60 SER A CA 10
ATOM 17376 C C . SER A 1 60 ? 19.938 -20.980 7.029 1.00 64.22 60 SER A C 10
ATOM 17377 O O . SER A 1 60 ? 19.276 -21.437 7.959 1.00 21.15 60 SER A O 10
ATOM 17385 N N . GLY A 1 61 ? 19.814 -19.728 6.599 1.00 70.00 61 GLY A N 10
ATOM 17386 C CA . GLY A 1 61 ? 18.869 -18.820 7.222 1.00 31.24 61 GLY A CA 10
ATOM 17387 C C . GLY A 1 61 ? 17.546 -18.763 6.484 1.00 22.52 61 GLY A C 10
ATOM 17388 O O . GLY A 1 61 ? 16.885 -17.725 6.459 1.00 14.21 61 GLY A O 10
ATOM 17392 N N . LEU A 1 62 ? 17.160 -19.881 5.880 1.00 75.51 62 LEU A N 10
ATOM 17393 C CA . LEU A 1 62 ? 15.907 -19.955 5.135 1.00 1.04 62 LEU A CA 10
ATOM 17394 C C . LEU A 1 62 ? 14.760 -20.390 6.041 1.00 32.14 62 LEU A C 10
ATOM 17395 O O . LEU A 1 62 ? 13.624 -19.948 5.875 1.00 13.32 62 LEU A O 10
ATOM 17411 N N . GLU A 1 63 ? 15.066 -21.258 7.001 1.00 44.41 63 GLU A N 10
ATOM 17412 C CA . GLU A 1 63 ? 14.060 -21.751 7.934 1.00 2.20 63 GLU A CA 10
ATOM 17413 C C . GLU A 1 63 ? 13.291 -20.594 8.566 1.00 71.21 63 GLU A C 10
ATOM 17414 O O . GLU A 1 63 ? 12.111 -20.725 8.895 1.00 1.32 63 GLU A O 10
ATOM 17426 N N . LEU A 1 64 ? 13.967 -19.463 8.733 1.00 60.03 64 LEU A N 10
ATOM 17427 C CA . LEU A 1 64 ? 13.348 -18.282 9.326 1.00 65.34 64 LEU A CA 10
ATOM 17428 C C . LEU A 1 64 ? 12.017 -17.968 8.651 1.00 30.30 64 LEU A C 10
ATOM 17429 O O . LEU A 1 64 ? 11.091 -17.465 9.288 1.00 71.31 64 LEU A O 10
ATOM 17445 N N . ILE A 1 65 ? 11.928 -18.270 7.360 1.00 20.11 65 ILE A N 10
ATOM 17446 C CA . ILE A 1 65 ? 10.709 -18.023 6.601 1.00 73.03 65 ILE A CA 10
ATOM 17447 C C . ILE A 1 65 ? 9.489 -18.592 7.318 1.00 24.11 65 ILE A C 10
ATOM 17448 O O . ILE A 1 65 ? 8.405 -18.012 7.275 1.00 33.43 65 ILE A O 10
ATOM 17464 N N . ALA A 1 66 ? 9.676 -19.730 7.979 1.00 70.14 66 ALA A N 10
ATOM 17465 C CA . ALA A 1 66 ? 8.592 -20.376 8.709 1.00 5.10 66 ALA A CA 10
ATOM 17466 C C . ALA A 1 66 ? 8.047 -19.463 9.802 1.00 74.22 66 ALA A C 10
ATOM 17467 O O . ALA A 1 66 ? 6.836 -19.378 10.005 1.00 31.34 66 ALA A O 10
ATOM 17474 N N . ALA A 1 67 ? 8.948 -18.783 10.503 1.00 54.32 67 ALA A N 10
ATOM 17475 C CA . ALA A 1 67 ? 8.556 -17.875 11.574 1.00 33.30 67 ALA A CA 10
ATOM 17476 C C . ALA A 1 67 ? 7.740 -16.706 11.032 1.00 21.23 67 ALA A C 10
ATOM 17477 O O . ALA A 1 67 ? 6.827 -16.212 11.696 1.00 63.42 67 ALA A O 10
ATOM 17484 N N . LEU A 1 68 ? 8.075 -16.267 9.824 1.00 32.01 68 LEU A N 10
ATOM 17485 C CA . LEU A 1 68 ? 7.373 -15.154 9.193 1.00 64.50 68 LEU A CA 10
ATOM 17486 C C . LEU A 1 68 ? 6.043 -15.613 8.604 1.00 21.13 68 LEU A C 10
ATOM 17487 O O . LEU A 1 68 ? 5.061 -14.871 8.611 1.00 1.43 68 LEU A O 10
ATOM 17503 N N . ARG A 1 69 ? 6.018 -16.841 8.098 1.00 62.44 69 ARG A N 10
ATOM 17504 C CA . ARG A 1 69 ? 4.808 -17.400 7.506 1.00 2.51 69 ARG A CA 10
ATOM 17505 C C . ARG A 1 69 ? 3.685 -17.476 8.536 1.00 51.10 69 ARG A C 10
ATOM 17506 O O . ARG A 1 69 ? 2.573 -17.008 8.291 1.00 4.12 69 ARG A O 10
ATOM 17527 N N . GLN A 1 70 ? 3.984 -18.069 9.687 1.00 31.31 70 GLN A N 10
ATOM 17528 C CA . GLN A 1 70 ? 2.999 -18.208 10.753 1.00 14.20 70 GLN A CA 10
ATOM 17529 C C . GLN A 1 70 ? 2.429 -16.849 11.148 1.00 24.21 70 GLN A C 10
ATOM 17530 O O . GLN A 1 70 ? 1.251 -16.733 11.486 1.00 13.44 70 GLN A O 10
ATOM 17544 N N . LEU A 1 71 ? 3.273 -15.824 11.103 1.00 23.25 71 LEU A N 10
ATOM 17545 C CA . LEU A 1 71 ? 2.854 -14.472 11.457 1.00 25.32 71 LEU A CA 10
ATOM 17546 C C . LEU A 1 71 ? 1.946 -13.885 10.382 1.00 42.32 71 LEU A C 10
ATOM 17547 O O . LEU A 1 71 ? 2.046 -14.242 9.208 1.00 50.30 71 LEU A O 10
ATOM 17563 N N . SER A 1 72 ? 1.062 -12.980 10.791 1.00 61.34 72 SER A N 10
ATOM 17564 C CA . SER A 1 72 ? 0.135 -12.344 9.862 1.00 12.14 72 SER A CA 10
ATOM 17565 C C . SER A 1 72 ? 0.681 -11.003 9.382 1.00 5.24 72 SER A C 10
ATOM 17566 O O . SER A 1 72 ? -0.072 -10.053 9.170 1.00 22.22 72 SER A O 10
ATOM 17574 N N . ALA A 1 73 ? 1.998 -10.934 9.213 1.00 11.05 73 ALA A N 10
ATOM 17575 C CA . ALA A 1 73 ? 2.647 -9.711 8.757 1.00 75.12 73 ALA A CA 10
ATOM 17576 C C . ALA A 1 73 ? 3.406 -9.945 7.455 1.00 33.43 73 ALA A C 10
ATOM 17577 O O . ALA A 1 73 ? 3.513 -9.049 6.618 1.00 62.21 73 ALA A O 10
ATOM 17584 N N . TYR A 1 74 ? 3.931 -11.154 7.292 1.00 61.41 74 TYR A N 10
ATOM 17585 C CA . TYR A 1 74 ? 4.683 -11.505 6.093 1.00 24.32 74 TYR A CA 10
ATOM 17586 C C . TYR A 1 74 ? 3.928 -12.535 5.258 1.00 42.41 74 TYR A C 10
ATOM 17587 O O . TYR A 1 74 ? 4.089 -12.600 4.040 1.00 72.24 74 TYR A O 10
ATOM 17605 N N . ALA A 1 75 ? 3.103 -13.336 5.923 1.00 22.52 75 ALA A N 10
ATOM 17606 C CA . ALA A 1 75 ? 2.320 -14.361 5.243 1.00 24.14 75 ALA A CA 10
ATOM 17607 C C . ALA A 1 75 ? 1.626 -13.794 4.010 1.00 2.50 75 ALA A C 10
ATOM 17608 O O . ALA A 1 75 ? 1.487 -14.476 2.995 1.00 20.20 75 ALA A O 10
ATOM 17615 N N . ASP A 1 76 ? 1.192 -12.542 4.105 1.00 50.30 76 ASP A N 10
ATOM 17616 C CA . ASP A 1 76 ? 0.512 -11.882 2.996 1.00 21.02 76 ASP A CA 10
ATOM 17617 C C . ASP A 1 76 ? 1.519 -11.269 2.028 1.00 25.14 76 ASP A C 10
ATOM 17618 O O . ASP A 1 76 ? 1.291 -11.230 0.819 1.00 61.21 76 ASP A O 10
ATOM 17627 N N . THR A 1 77 ? 2.636 -10.790 2.569 1.00 55.42 77 THR A N 10
ATOM 17628 C CA . THR A 1 77 ? 3.677 -10.176 1.754 1.00 31.43 77 THR A CA 10
ATOM 17629 C C . THR A 1 77 ? 4.102 -11.100 0.618 1.00 13.13 77 THR A C 10
ATOM 17630 O O . THR A 1 77 ? 4.338 -12.293 0.811 1.00 2.42 77 THR A O 10
ATOM 17641 N N . PRO A 1 78 ? 4.202 -10.538 -0.596 1.00 22.43 78 PRO A N 10
ATOM 17642 C CA . PRO A 1 78 ? 4.601 -11.294 -1.787 1.00 35.31 78 PRO A CA 10
ATOM 17643 C C . PRO A 1 78 ? 6.068 -11.706 -1.748 1.00 61.51 78 PRO A C 10
ATOM 17644 O O . PRO A 1 78 ? 6.961 -10.872 -1.898 1.00 51.21 78 PRO A O 10
ATOM 17655 N N . ILE A 1 79 ? 6.310 -12.997 -1.546 1.00 62.35 79 ILE A N 10
ATOM 17656 C CA . ILE A 1 79 ? 7.670 -13.519 -1.490 1.00 31.21 79 ILE A CA 10
ATOM 17657 C C . ILE A 1 79 ? 7.971 -14.400 -2.698 1.00 24.25 79 ILE A C 10
ATOM 17658 O O . ILE A 1 79 ? 7.238 -15.347 -2.988 1.00 4.50 79 ILE A O 10
ATOM 17674 N N . LEU A 1 80 ? 9.055 -14.084 -3.397 1.00 64.32 80 LEU A N 10
ATOM 17675 C CA . LEU A 1 80 ? 9.456 -14.848 -4.574 1.00 23.34 80 LEU A CA 10
ATOM 17676 C C . LEU A 1 80 ? 10.828 -15.484 -4.369 1.00 14.03 80 LEU A C 10
ATOM 17677 O O . LEU A 1 80 ? 11.817 -14.789 -4.136 1.00 62.45 80 LEU A O 10
ATOM 17693 N N . VAL A 1 81 ? 10.879 -16.809 -4.458 1.00 63.34 81 VAL A N 10
ATOM 17694 C CA . VAL A 1 81 ? 12.130 -17.539 -4.286 1.00 73.03 81 VAL A CA 10
ATOM 17695 C C . VAL A 1 81 ? 12.671 -18.025 -5.626 1.00 43.20 81 VAL A C 10
ATOM 17696 O O . VAL A 1 81 ? 11.921 -18.517 -6.470 1.00 40.41 81 VAL A O 10
ATOM 17709 N N . LEU A 1 82 ? 13.979 -17.885 -5.815 1.00 53.41 82 LEU A N 10
ATOM 17710 C CA . LEU A 1 82 ? 14.623 -18.310 -7.053 1.00 53.11 82 LEU A CA 10
ATOM 17711 C C . LEU A 1 82 ? 14.943 -19.801 -7.016 1.00 1.21 82 LEU A C 10
ATOM 17712 O O . LEU A 1 82 ? 15.235 -20.359 -5.957 1.00 53.43 82 LEU A O 10
ATOM 17728 N N . THR A 1 83 ? 14.889 -20.442 -8.179 1.00 40.24 83 THR A N 10
ATOM 17729 C CA . THR A 1 83 ? 15.174 -21.867 -8.281 1.00 23.44 83 THR A CA 10
ATOM 17730 C C . THR A 1 83 ? 16.125 -22.157 -9.436 1.00 61.23 83 THR A C 10
ATOM 17731 O O . THR A 1 83 ? 16.303 -21.330 -10.331 1.00 12.31 83 THR A O 10
ATOM 17742 N N . THR A 1 84 ? 16.735 -23.338 -9.413 1.00 21.30 84 THR A N 10
ATOM 17743 C CA . THR A 1 84 ? 17.668 -23.737 -10.459 1.00 25.23 84 THR A CA 10
ATOM 17744 C C . THR A 1 84 ? 17.110 -24.892 -11.283 1.00 3.14 84 THR A C 10
ATOM 17745 O O . THR A 1 84 ? 17.308 -24.952 -12.496 1.00 33.44 84 THR A O 10
ATOM 17756 N N . GLU A 1 85 ? 16.412 -25.806 -10.616 1.00 3.24 85 GLU A N 10
ATOM 17757 C CA . GLU A 1 85 ? 15.826 -26.959 -11.288 1.00 72.02 85 GLU A CA 10
ATOM 17758 C C . GLU A 1 85 ? 14.609 -26.548 -12.111 1.00 55.24 85 GLU A C 10
ATOM 17759 O O . GLU A 1 85 ? 14.657 -26.522 -13.340 1.00 53.44 85 GLU A O 10
ATOM 17771 N N . GLY A 1 86 ? 13.517 -26.228 -11.423 1.00 53.53 86 GLY A N 10
ATOM 17772 C CA . GLY A 1 86 ? 12.302 -25.823 -12.106 1.00 52.31 86 GLY A CA 10
ATOM 17773 C C . GLY A 1 86 ? 11.276 -26.936 -12.173 1.00 73.40 86 GLY A C 10
ATOM 17774 O O . GLY A 1 86 ? 10.524 -27.039 -13.142 1.00 73.41 86 GLY A O 10
ATOM 17778 N N . SER A 1 87 ? 11.245 -27.774 -11.141 1.00 42.32 87 SER A N 10
ATOM 17779 C CA . SER A 1 87 ? 10.307 -28.889 -11.089 1.00 64.13 87 SER A CA 10
ATOM 17780 C C . SER A 1 87 ? 9.351 -28.740 -9.910 1.00 21.52 87 SER A C 10
ATOM 17781 O O . SER A 1 87 ? 9.432 -27.776 -9.149 1.00 33.01 87 SER A O 10
ATOM 17789 N N . ASP A 1 88 ? 8.447 -29.702 -9.765 1.00 75.42 88 ASP A N 10
ATOM 17790 C CA . ASP A 1 88 ? 7.474 -29.681 -8.678 1.00 44.33 88 ASP A CA 10
ATOM 17791 C C . ASP A 1 88 ? 8.144 -29.995 -7.344 1.00 50.21 88 ASP A C 10
ATOM 17792 O O . ASP A 1 88 ? 7.780 -29.437 -6.309 1.00 43.33 88 ASP A O 10
ATOM 17801 N N . ALA A 1 89 ? 9.123 -30.893 -7.376 1.00 43.32 89 ALA A N 10
ATOM 17802 C CA . ALA A 1 89 ? 9.844 -31.280 -6.170 1.00 21.40 89 ALA A CA 10
ATOM 17803 C C . ALA A 1 89 ? 10.370 -30.057 -5.428 1.00 4.33 89 ALA A C 10
ATOM 17804 O O . ALA A 1 89 ? 10.373 -30.018 -4.197 1.00 60.21 89 ALA A O 10
ATOM 17811 N N . PHE A 1 90 ? 10.816 -29.059 -6.183 1.00 41.53 90 PHE A N 10
ATOM 17812 C CA . PHE A 1 90 ? 11.347 -27.834 -5.597 1.00 12.55 90 PHE A CA 10
ATOM 17813 C C . PHE A 1 90 ? 10.224 -26.978 -5.017 1.00 5.34 90 PHE A C 10
ATOM 17814 O O . PHE A 1 90 ? 10.367 -26.389 -3.945 1.00 2.22 90 PHE A O 10
ATOM 17831 N N . LYS A 1 91 ? 9.107 -26.913 -5.733 1.00 64.01 91 LYS A N 10
ATOM 17832 C CA . LYS A 1 91 ? 7.959 -26.131 -5.292 1.00 11.43 91 LYS A CA 10
ATOM 17833 C C . LYS A 1 91 ? 7.557 -26.509 -3.870 1.00 32.12 91 LYS A C 10
ATOM 17834 O O . LYS A 1 91 ? 7.144 -25.657 -3.084 1.00 2.21 91 LYS A O 10
ATOM 17853 N N . ALA A 1 92 ? 7.681 -27.792 -3.546 1.00 45.01 92 ALA A N 10
ATOM 17854 C CA . ALA A 1 92 ? 7.334 -28.282 -2.218 1.00 4.12 92 ALA A CA 10
ATOM 17855 C C . ALA A 1 92 ? 8.151 -27.575 -1.141 1.00 53.23 92 ALA A C 10
ATOM 17856 O O . ALA A 1 92 ? 7.634 -27.245 -0.074 1.00 25.11 92 ALA A O 10
ATOM 17863 N N . ALA A 1 93 ? 9.428 -27.345 -1.429 1.00 32.43 93 ALA A N 10
ATOM 17864 C CA . ALA A 1 93 ? 10.315 -26.676 -0.485 1.00 71.23 93 ALA A CA 10
ATOM 17865 C C . ALA A 1 93 ? 9.856 -25.247 -0.219 1.00 54.43 93 ALA A C 10
ATOM 17866 O O . ALA A 1 93 ? 9.602 -24.869 0.924 1.00 1.20 93 ALA A O 10
ATOM 17873 N N . ALA A 1 94 ? 9.752 -24.456 -1.282 1.00 75.15 94 ALA A N 10
ATOM 17874 C CA . ALA A 1 94 ? 9.322 -23.068 -1.163 1.00 74.44 94 ALA A CA 10
ATOM 17875 C C . ALA A 1 94 ? 8.013 -22.964 -0.388 1.00 54.21 94 ALA A C 10
ATOM 17876 O O . ALA A 1 94 ? 7.889 -22.157 0.533 1.00 12.24 94 ALA A O 10
ATOM 17883 N N . ARG A 1 95 ? 7.038 -23.784 -0.768 1.00 23.13 95 ARG A N 10
ATOM 17884 C CA . ARG A 1 95 ? 5.738 -23.782 -0.109 1.00 13.02 95 ARG A CA 10
ATOM 17885 C C . ARG A 1 95 ? 5.865 -24.223 1.346 1.00 12.35 95 ARG A C 10
ATOM 17886 O O . ARG A 1 95 ? 5.159 -23.721 2.221 1.00 34.23 95 ARG A O 10
ATOM 17907 N N . ASP A 1 96 ? 6.769 -25.163 1.597 1.00 33.34 96 ASP A N 10
ATOM 17908 C CA . ASP A 1 96 ? 6.989 -25.672 2.946 1.00 11.45 96 ASP A CA 10
ATOM 17909 C C . ASP A 1 96 ? 7.503 -24.568 3.866 1.00 51.03 96 ASP A C 10
ATOM 17910 O O . ASP A 1 96 ? 7.102 -24.476 5.025 1.00 13.34 96 ASP A O 10
ATOM 17919 N N . ALA A 1 97 ? 8.394 -23.734 3.340 1.00 52.23 97 ALA A N 10
ATOM 17920 C CA . ALA A 1 97 ? 8.962 -22.636 4.112 1.00 31.25 97 ALA A CA 10
ATOM 17921 C C . ALA A 1 97 ? 7.920 -21.554 4.377 1.00 23.53 97 ALA A C 10
ATOM 17922 O O . ALA A 1 97 ? 7.895 -20.953 5.450 1.00 34.13 97 ALA A O 10
ATOM 17929 N N . GLY A 1 98 ? 7.062 -21.311 3.391 1.00 22.21 98 GLY A N 10
ATOM 17930 C CA . GLY A 1 98 ? 6.031 -20.301 3.538 1.00 53.14 98 GLY A CA 10
ATOM 17931 C C . GLY A 1 98 ? 6.200 -19.154 2.561 1.00 11.23 98 GLY A C 10
ATOM 17932 O O . GLY A 1 98 ? 5.886 -18.007 2.880 1.00 61.40 98 GLY A O 10
ATOM 17936 N N . ALA A 1 99 ? 6.699 -19.462 1.369 1.00 71.51 99 ALA A N 10
ATOM 17937 C CA . ALA A 1 99 ? 6.909 -18.449 0.343 1.00 1.50 99 ALA A CA 10
ATOM 17938 C C . ALA A 1 99 ? 5.722 -18.380 -0.612 1.00 65.03 99 ALA A C 10
ATOM 17939 O O . ALA A 1 99 ? 5.208 -19.408 -1.055 1.00 53.51 99 ALA A O 10
ATOM 17946 N N . THR A 1 100 ? 5.291 -17.162 -0.927 1.00 21.42 100 THR A N 10
ATOM 17947 C CA . THR A 1 100 ? 4.164 -16.960 -1.828 1.00 51.10 100 THR A CA 10
ATOM 17948 C C . THR A 1 100 ? 4.366 -17.711 -3.139 1.00 21.42 100 THR A C 10
ATOM 17949 O O . THR A 1 100 ? 3.676 -18.691 -3.417 1.00 31.11 100 THR A O 10
ATOM 17960 N N . GLY A 1 101 ? 5.318 -17.246 -3.942 1.00 3.02 101 GLY A N 10
ATOM 17961 C CA . GLY A 1 101 ? 5.595 -17.887 -5.214 1.00 75.02 101 GLY A CA 10
ATOM 17962 C C . GLY A 1 101 ? 7.077 -18.105 -5.444 1.00 11.40 101 GLY A C 10
ATOM 17963 O O . GLY A 1 101 ? 7.900 -17.767 -4.593 1.00 13.20 101 GLY A O 10
ATOM 17967 N N . TRP A 1 102 ? 7.418 -18.671 -6.595 1.00 62.35 102 TRP A N 10
ATOM 17968 C CA . TRP A 1 102 ? 8.812 -18.935 -6.934 1.00 23.34 102 TRP A CA 10
ATOM 17969 C C . TRP A 1 102 ? 9.101 -18.563 -8.384 1.00 14.02 102 TRP A C 10
ATOM 17970 O O . TRP A 1 102 ? 8.180 -18.361 -9.177 1.00 4.23 102 TRP A O 10
ATOM 17991 N N . ILE A 1 103 ? 10.382 -18.474 -8.724 1.00 30.32 103 ILE A N 10
ATOM 17992 C CA . ILE A 1 103 ? 10.790 -18.128 -10.080 1.00 12.54 103 ILE A CA 10
ATOM 17993 C C . ILE A 1 103 ? 12.131 -18.762 -10.429 1.00 65.34 103 ILE A C 10
ATOM 17994 O O . ILE A 1 103 ? 12.850 -19.241 -9.552 1.00 52.33 103 ILE A O 10
ATOM 18010 N N . GLU A 1 104 ? 12.463 -18.761 -11.717 1.00 1.33 104 GLU A N 10
ATOM 18011 C CA . GLU A 1 104 ? 13.720 -19.336 -12.182 1.00 13.11 104 GLU A CA 10
ATOM 18012 C C . GLU A 1 104 ? 14.688 -18.242 -12.624 1.00 72.43 104 GLU A C 10
ATOM 18013 O O . GLU A 1 104 ? 14.494 -17.608 -13.661 1.00 52.52 104 GLU A O 10
ATOM 18025 N N . LYS A 1 105 ? 15.731 -18.027 -11.830 1.00 61.42 105 LYS A N 10
ATOM 18026 C CA . LYS A 1 105 ? 16.731 -17.012 -12.138 1.00 41.00 105 LYS A CA 10
ATOM 18027 C C . LYS A 1 105 ? 17.629 -17.463 -13.286 1.00 55.42 105 LYS A C 10
ATOM 18028 O O . LYS A 1 105 ? 17.734 -18.650 -13.595 1.00 13.15 105 LYS A O 10
ATOM 18047 N N . PRO A 1 106 ? 18.293 -16.494 -13.934 1.00 72.24 106 PRO A N 10
ATOM 18048 C CA . PRO A 1 106 ? 18.175 -15.078 -13.577 1.00 10.53 106 PRO A CA 10
ATOM 18049 C C . PRO A 1 106 ? 16.805 -14.504 -13.922 1.00 71.34 106 PRO A C 10
ATOM 18050 O O . PRO A 1 106 ? 16.004 -15.151 -14.598 1.00 12.01 106 PRO A O 10
ATOM 18061 N N . ILE A 1 107 ? 16.543 -13.288 -13.456 1.00 34.23 107 ILE A N 10
ATOM 18062 C CA . ILE A 1 107 ? 15.270 -12.628 -13.717 1.00 74.25 107 ILE A CA 10
ATOM 18063 C C . ILE A 1 107 ? 15.460 -11.394 -14.592 1.00 1.40 107 ILE A C 10
ATOM 18064 O O . ILE A 1 107 ? 16.412 -10.634 -14.413 1.00 24.23 107 ILE A O 10
ATOM 18080 N N . ASP A 1 108 ? 14.547 -11.199 -15.537 1.00 44.42 108 ASP A N 10
ATOM 18081 C CA . ASP A 1 108 ? 14.613 -10.054 -16.439 1.00 34.04 108 ASP A CA 10
ATOM 18082 C C . ASP A 1 108 ? 14.004 -8.815 -15.789 1.00 35.40 108 ASP A C 10
ATOM 18083 O O . ASP A 1 108 ? 13.201 -8.903 -14.859 1.00 51.15 108 ASP A O 10
ATOM 18092 N N . PRO A 1 109 ? 14.394 -7.633 -16.288 1.00 15.13 109 PRO A N 10
ATOM 18093 C CA . PRO A 1 109 ? 13.899 -6.354 -15.770 1.00 54.34 109 PRO A CA 10
ATOM 18094 C C . PRO A 1 109 ? 12.430 -6.122 -16.107 1.00 15.32 109 PRO A C 10
ATOM 18095 O O . PRO A 1 109 ? 11.697 -5.501 -15.338 1.00 1.23 109 PRO A O 10
ATOM 18106 N N . GLY A 1 110 ? 12.005 -6.626 -17.262 1.00 13.43 110 GLY A N 10
ATOM 18107 C CA . GLY A 1 110 ? 10.624 -6.463 -17.679 1.00 3.30 110 GLY A CA 10
ATOM 18108 C C . GLY A 1 110 ? 9.670 -7.320 -16.872 1.00 73.22 110 GLY A C 10
ATOM 18109 O O . GLY A 1 110 ? 8.529 -6.928 -16.625 1.00 70.53 110 GLY A O 10
ATOM 18113 N N . VAL A 1 111 ? 10.135 -8.495 -16.461 1.00 65.40 111 VAL A N 10
ATOM 18114 C CA . VAL A 1 111 ? 9.315 -9.411 -15.678 1.00 31.51 111 VAL A CA 10
ATOM 18115 C C . VAL A 1 111 ? 9.314 -9.025 -14.203 1.00 51.43 111 VAL A C 10
ATOM 18116 O O . VAL A 1 111 ? 8.268 -9.017 -13.553 1.00 20.13 111 VAL A O 10
ATOM 18129 N N . LEU A 1 112 ? 10.492 -8.703 -13.681 1.00 63.20 112 LEU A N 10
ATOM 18130 C CA . LEU A 1 112 ? 10.628 -8.314 -12.282 1.00 5.13 112 LEU A CA 10
ATOM 18131 C C . LEU A 1 112 ? 9.760 -7.100 -11.967 1.00 42.12 112 LEU A C 10
ATOM 18132 O O . LEU A 1 112 ? 8.871 -7.163 -11.118 1.00 52.33 112 LEU A O 10
ATOM 18148 N N . VAL A 1 113 ? 10.023 -5.996 -12.659 1.00 1.41 113 VAL A N 10
ATOM 18149 C CA . VAL A 1 113 ? 9.264 -4.768 -12.456 1.00 53.41 113 VAL A CA 10
ATOM 18150 C C . VAL A 1 113 ? 7.767 -5.016 -12.605 1.00 31.25 113 VAL A C 10
ATOM 18151 O O . VAL A 1 113 ? 6.956 -4.416 -11.901 1.00 13.42 113 VAL A O 10
ATOM 18164 N N . GLU A 1 114 ? 7.409 -5.906 -13.525 1.00 33.11 114 GLU A N 10
ATOM 18165 C CA . GLU A 1 114 ? 6.008 -6.234 -13.765 1.00 43.35 114 GLU A CA 10
ATOM 18166 C C . GLU A 1 114 ? 5.431 -7.039 -12.605 1.00 71.42 114 GLU A C 10
ATOM 18167 O O . GLU A 1 114 ? 4.270 -6.867 -12.231 1.00 40.34 114 GLU A O 10
ATOM 18179 N N . LEU A 1 115 ? 6.249 -7.920 -12.040 1.00 32.23 115 LEU A N 10
ATOM 18180 C CA . LEU A 1 115 ? 5.821 -8.754 -10.922 1.00 34.01 115 LEU A CA 10
ATOM 18181 C C . LEU A 1 115 ? 5.495 -7.901 -9.700 1.00 22.32 115 LEU A C 10
ATOM 18182 O O . LEU A 1 115 ? 4.553 -8.189 -8.962 1.00 33.11 115 LEU A O 10
ATOM 18198 N N . VAL A 1 116 ? 6.280 -6.849 -9.493 1.00 3.21 116 VAL A N 10
ATOM 18199 C CA . VAL A 1 116 ? 6.074 -5.952 -8.362 1.00 51.53 116 VAL A CA 10
ATOM 18200 C C . VAL A 1 116 ? 5.024 -4.894 -8.684 1.00 74.53 116 VAL A C 10
ATOM 18201 O O . VAL A 1 116 ? 4.259 -4.480 -7.814 1.00 54.32 116 VAL A O 10
ATOM 18214 N N . ALA A 1 117 ? 4.992 -4.463 -9.941 1.00 2.11 117 ALA A N 10
ATOM 18215 C CA . ALA A 1 117 ? 4.034 -3.456 -10.379 1.00 11.20 117 ALA A CA 10
ATOM 18216 C C . ALA A 1 117 ? 2.613 -3.840 -9.981 1.00 30.13 117 ALA A C 10
ATOM 18217 O O . ALA A 1 117 ? 1.902 -3.060 -9.346 1.00 73.04 117 ALA A O 10
ATOM 18224 N N . THR A 1 118 ? 2.204 -5.048 -10.357 1.00 53.44 118 THR A N 10
ATOM 18225 C CA . THR A 1 118 ? 0.867 -5.535 -10.041 1.00 50.33 118 THR A CA 10
ATOM 18226 C C . THR A 1 118 ? 0.566 -5.390 -8.554 1.00 4.41 118 THR A C 10
ATOM 18227 O O . THR A 1 118 ? -0.568 -5.110 -8.164 1.00 2.44 118 THR A O 10
ATOM 18238 N N . LEU A 1 119 ? 1.589 -5.581 -7.727 1.00 54.23 119 LEU A N 10
ATOM 18239 C CA . LEU A 1 119 ? 1.434 -5.470 -6.281 1.00 31.21 119 LEU A CA 10
ATOM 18240 C C . LEU A 1 119 ? 1.376 -4.008 -5.850 1.00 33.23 119 LEU A C 10
ATOM 18241 O O . LEU A 1 119 ? 0.565 -3.632 -5.003 1.00 24.33 119 LEU A O 10
ATOM 18257 N N . SER A 1 120 ? 2.239 -3.188 -6.440 1.00 11.32 120 SER A N 10
ATOM 18258 C CA . SER A 1 120 ? 2.287 -1.767 -6.116 1.00 11.23 120 SER A CA 10
ATOM 18259 C C . SER A 1 120 ? 0.967 -1.085 -6.463 1.00 33.53 120 SER A C 10
ATOM 18260 O O . SER A 1 120 ? 0.426 -0.317 -5.669 1.00 10.52 120 SER A O 10
ATOM 18268 N N . GLU A 1 121 ? 0.454 -1.374 -7.655 1.00 23.41 121 GLU A N 10
ATOM 18269 C CA . GLU A 1 121 ? -0.802 -0.789 -8.108 1.00 31.02 121 GLU A CA 10
ATOM 18270 C C . GLU A 1 121 ? -1.983 -1.681 -7.736 1.00 71.12 121 GLU A C 10
ATOM 18271 O O . GLU A 1 121 ? -1.852 -2.896 -7.584 1.00 54.23 121 GLU A O 10
ATOM 18283 N N . PRO A 1 122 ? -3.165 -1.065 -7.586 1.00 0.05 122 PRO A N 10
ATOM 18284 C CA . PRO A 1 122 ? -4.392 -1.783 -7.230 1.00 34.21 122 PRO A CA 10
ATOM 18285 C C . PRO A 1 122 ? -4.891 -2.675 -8.362 1.00 1.11 122 PRO A C 10
ATOM 18286 O O . PRO A 1 122 ? -4.210 -2.852 -9.371 1.00 44.44 122 PRO A O 10
ATOM 18297 N N . ALA A 1 123 ? -6.084 -3.234 -8.187 1.00 23.31 123 ALA A N 10
ATOM 18298 C CA . ALA A 1 123 ? -6.674 -4.106 -9.195 1.00 51.32 123 ALA A CA 10
ATOM 18299 C C . ALA A 1 123 ? -6.672 -3.439 -10.566 1.00 50.35 123 ALA A C 10
ATOM 18300 O O . ALA A 1 123 ? -6.751 -2.215 -10.672 1.00 60.21 123 ALA A O 10
ATOM 18307 N N . ALA A 1 124 ? -6.581 -4.251 -11.614 1.00 65.03 124 ALA A N 10
ATOM 18308 C CA . ALA A 1 124 ? -6.569 -3.739 -12.979 1.00 75.21 124 ALA A CA 10
ATOM 18309 C C . ALA A 1 124 ? -6.559 -4.878 -13.993 1.00 24.44 124 ALA A C 10
ATOM 18310 O O . ALA A 1 124 ? -5.734 -4.902 -14.905 1.00 53.44 124 ALA A O 10
ATOM 18317 N N . ASN A 1 125 ? -7.479 -5.822 -13.825 1.00 32.31 125 ASN A N 10
ATOM 18318 C CA . ASN A 1 125 ? -7.574 -6.966 -14.725 1.00 52.21 125 ASN A CA 10
ATOM 18319 C C . ASN A 1 125 ? -7.838 -6.510 -16.157 1.00 74.40 125 ASN A C 10
ATOM 18320 O O . ASN A 1 125 ? -7.459 -7.186 -17.113 1.00 41.23 125 ASN A O 10
ATOM 18331 N N . MET A 1 1 ? 1.268 -1.009 -0.882 1.00 60.24 1 MET A N 11
ATOM 18332 C CA . MET A 1 1 ? 2.205 0.084 -1.114 1.00 25.32 1 MET A CA 11
ATOM 18333 C C . MET A 1 1 ? 3.645 -0.388 -0.935 1.00 61.05 1 MET A C 11
ATOM 18334 O O . MET A 1 1 ? 4.131 -0.516 0.189 1.00 60.23 1 MET A O 11
ATOM 18348 N N . ILE A 1 2 ? 4.321 -0.645 -2.050 1.00 42.11 2 ILE A N 11
ATOM 18349 C CA . ILE A 1 2 ? 5.705 -1.102 -2.016 1.00 10.55 2 ILE A CA 11
ATOM 18350 C C . ILE A 1 2 ? 6.612 -0.059 -1.371 1.00 11.13 2 ILE A C 11
ATOM 18351 O O . ILE A 1 2 ? 6.930 0.963 -1.979 1.00 13.34 2 ILE A O 11
ATOM 18367 N N . ARG A 1 3 ? 7.027 -0.326 -0.137 1.00 12.34 3 ARG A N 11
ATOM 18368 C CA . ARG A 1 3 ? 7.898 0.589 0.591 1.00 42.11 3 ARG A CA 11
ATOM 18369 C C . ARG A 1 3 ? 9.363 0.332 0.250 1.00 70.33 3 ARG A C 11
ATOM 18370 O O . ARG A 1 3 ? 10.057 1.211 -0.261 1.00 3.52 3 ARG A O 11
ATOM 18391 N N . THR A 1 4 ? 9.828 -0.881 0.535 1.00 12.35 4 THR A N 11
ATOM 18392 C CA . THR A 1 4 ? 11.210 -1.254 0.261 1.00 54.21 4 THR A CA 11
ATOM 18393 C C . THR A 1 4 ? 11.293 -2.655 -0.333 1.00 60.22 4 THR A C 11
ATOM 18394 O O . THR A 1 4 ? 10.312 -3.399 -0.333 1.00 55.21 4 THR A O 11
ATOM 18405 N N . ILE A 1 5 ? 12.470 -3.010 -0.838 1.00 11.40 5 ILE A N 11
ATOM 18406 C CA . ILE A 1 5 ? 12.681 -4.323 -1.433 1.00 73.34 5 ILE A CA 11
ATOM 18407 C C . ILE A 1 5 ? 14.042 -4.891 -1.045 1.00 35.14 5 ILE A C 11
ATOM 18408 O O . ILE A 1 5 ? 15.018 -4.153 -0.906 1.00 31.02 5 ILE A O 11
ATOM 18424 N N . LEU A 1 6 ? 14.100 -6.207 -0.872 1.00 12.13 6 LEU A N 11
ATOM 18425 C CA . LEU A 1 6 ? 15.342 -6.876 -0.501 1.00 1.43 6 LEU A CA 11
ATOM 18426 C C . LEU A 1 6 ? 15.660 -8.010 -1.469 1.00 61.23 6 LEU A C 11
ATOM 18427 O O . LEU A 1 6 ? 14.788 -8.806 -1.817 1.00 11.34 6 LEU A O 11
ATOM 18443 N N . ALA A 1 7 ? 16.915 -8.079 -1.900 1.00 25.21 7 ALA A N 11
ATOM 18444 C CA . ALA A 1 7 ? 17.350 -9.119 -2.825 1.00 13.13 7 ALA A CA 11
ATOM 18445 C C . ALA A 1 7 ? 18.666 -9.741 -2.372 1.00 64.04 7 ALA A C 11
ATOM 18446 O O . ALA A 1 7 ? 19.533 -9.055 -1.830 1.00 25.31 7 ALA A O 11
ATOM 18453 N N . ILE A 1 8 ? 18.809 -11.043 -2.598 1.00 52.43 8 ILE A N 11
ATOM 18454 C CA . ILE A 1 8 ? 20.020 -11.756 -2.214 1.00 23.11 8 ILE A CA 11
ATOM 18455 C C . ILE A 1 8 ? 20.416 -12.779 -3.274 1.00 13.33 8 ILE A C 11
ATOM 18456 O O . ILE A 1 8 ? 19.597 -13.592 -3.702 1.00 60.21 8 ILE A O 11
ATOM 18472 N N . ASP A 1 9 ? 21.676 -12.732 -3.691 1.00 70.42 9 ASP A N 11
ATOM 18473 C CA . ASP A 1 9 ? 22.182 -13.657 -4.699 1.00 51.12 9 ASP A CA 11
ATOM 18474 C C . ASP A 1 9 ? 23.707 -13.675 -4.703 1.00 23.43 9 ASP A C 11
ATOM 18475 O O . ASP A 1 9 ? 24.349 -12.869 -4.029 1.00 64.23 9 ASP A O 11
ATOM 18484 N N . ASP A 1 10 ? 24.281 -14.601 -5.464 1.00 13.21 10 ASP A N 11
ATOM 18485 C CA . ASP A 1 10 ? 25.731 -14.725 -5.555 1.00 51.32 10 ASP A CA 11
ATOM 18486 C C . ASP A 1 10 ? 26.282 -13.844 -6.672 1.00 63.44 10 ASP A C 11
ATOM 18487 O O . ASP A 1 10 ? 27.188 -13.040 -6.453 1.00 22.41 10 ASP A O 11
ATOM 18496 N N . SER A 1 11 ? 25.730 -14.003 -7.871 1.00 62.00 11 SER A N 11
ATOM 18497 C CA . SER A 1 11 ? 26.170 -13.226 -9.024 1.00 60.21 11 SER A CA 11
ATOM 18498 C C . SER A 1 11 ? 25.913 -11.738 -8.807 1.00 34.22 11 SER A C 11
ATOM 18499 O O . SER A 1 11 ? 24.777 -11.274 -8.899 1.00 52.43 11 SER A O 11
ATOM 18507 N N . ALA A 1 12 ? 26.976 -10.996 -8.517 1.00 65.22 12 ALA A N 11
ATOM 18508 C CA . ALA A 1 12 ? 26.867 -9.561 -8.288 1.00 44.25 12 ALA A CA 11
ATOM 18509 C C . ALA A 1 12 ? 26.126 -8.877 -9.432 1.00 74.43 12 ALA A C 11
ATOM 18510 O O . ALA A 1 12 ? 25.354 -7.943 -9.215 1.00 53.45 12 ALA A O 11
ATOM 18517 N N . THR A 1 13 ? 26.365 -9.349 -10.652 1.00 73.11 13 THR A N 11
ATOM 18518 C CA . THR A 1 13 ? 25.721 -8.782 -11.830 1.00 71.34 13 THR A CA 11
ATOM 18519 C C . THR A 1 13 ? 24.204 -8.907 -11.741 1.00 42.45 13 THR A C 11
ATOM 18520 O O . THR A 1 13 ? 23.472 -8.027 -12.195 1.00 65.34 13 THR A O 11
ATOM 18531 N N . MET A 1 14 ? 23.738 -10.004 -11.153 1.00 44.43 14 MET A N 11
ATOM 18532 C CA . MET A 1 14 ? 22.307 -10.241 -11.003 1.00 44.05 14 MET A CA 11
ATOM 18533 C C . MET A 1 14 ? 21.683 -9.220 -10.058 1.00 11.20 14 MET A C 11
ATOM 18534 O O . MET A 1 14 ? 20.745 -8.512 -10.426 1.00 21.04 14 MET A O 11
ATOM 18548 N N . ARG A 1 15 ? 22.209 -9.149 -8.839 1.00 74.24 15 ARG A N 11
ATOM 18549 C CA . ARG A 1 15 ? 21.701 -8.216 -7.841 1.00 42.53 15 ARG A CA 11
ATOM 18550 C C . ARG A 1 15 ? 21.846 -6.774 -8.322 1.00 34.52 15 ARG A C 11
ATOM 18551 O O . ARG A 1 15 ? 21.017 -5.920 -8.010 1.00 52.12 15 ARG A O 11
ATOM 18572 N N . ALA A 1 16 ? 22.904 -6.513 -9.082 1.00 1.24 16 ALA A N 11
ATOM 18573 C CA . ALA A 1 16 ? 23.156 -5.176 -9.606 1.00 64.51 16 ALA A CA 11
ATOM 18574 C C . ALA A 1 16 ? 22.216 -4.854 -10.762 1.00 54.21 16 ALA A C 11
ATOM 18575 O O . ALA A 1 16 ? 21.788 -3.711 -10.927 1.00 51.44 16 ALA A O 11
ATOM 18582 N N . LEU A 1 17 ? 21.897 -5.867 -11.560 1.00 64.01 17 LEU A N 11
ATOM 18583 C CA . LEU A 1 17 ? 21.007 -5.691 -12.702 1.00 60.02 17 LEU A CA 11
ATOM 18584 C C . LEU A 1 17 ? 19.568 -5.476 -12.243 1.00 64.20 17 LEU A C 11
ATOM 18585 O O . LEU A 1 17 ? 18.815 -4.720 -12.858 1.00 62.34 17 LEU A O 11
ATOM 18601 N N . LEU A 1 18 ? 19.194 -6.144 -11.157 1.00 55.24 18 LEU A N 11
ATOM 18602 C CA . LEU A 1 18 ? 17.845 -6.024 -10.613 1.00 62.54 18 LEU A CA 11
ATOM 18603 C C . LEU A 1 18 ? 17.723 -4.790 -9.726 1.00 42.43 18 LEU A C 11
ATOM 18604 O O . LEU A 1 18 ? 16.678 -4.139 -9.690 1.00 20.44 18 LEU A O 11
ATOM 18620 N N . HIS A 1 19 ? 18.799 -4.470 -9.014 1.00 21.41 19 HIS A N 11
ATOM 18621 C CA . HIS A 1 19 ? 18.814 -3.311 -8.129 1.00 34.12 19 HIS A CA 11
ATOM 18622 C C . HIS A 1 19 ? 18.601 -2.023 -8.918 1.00 1.44 19 HIS A C 11
ATOM 18623 O O . HIS A 1 19 ? 17.955 -1.090 -8.440 1.00 23.43 19 HIS A O 11
ATOM 18637 N N . ALA A 1 20 ? 19.149 -1.978 -10.127 1.00 44.24 20 ALA A N 11
ATOM 18638 C CA . ALA A 1 20 ? 19.019 -0.805 -10.982 1.00 54.54 20 ALA A CA 11
ATOM 18639 C C . ALA A 1 20 ? 17.601 -0.679 -11.529 1.00 73.24 20 ALA A C 11
ATOM 18640 O O . ALA A 1 20 ? 17.033 0.413 -11.569 1.00 43.15 20 ALA A O 11
ATOM 18647 N N . THR A 1 21 ? 17.032 -1.805 -11.951 1.00 43.53 21 THR A N 11
ATOM 18648 C CA . THR A 1 21 ? 15.681 -1.820 -12.498 1.00 24.31 21 THR A CA 11
ATOM 18649 C C . THR A 1 21 ? 14.684 -1.215 -11.516 1.00 61.54 21 THR A C 11
ATOM 18650 O O . THR A 1 21 ? 14.007 -0.235 -11.828 1.00 73.25 21 THR A O 11
ATOM 18661 N N . LEU A 1 22 ? 14.599 -1.805 -10.329 1.00 14.42 22 LEU A N 11
ATOM 18662 C CA . LEU A 1 22 ? 13.684 -1.323 -9.300 1.00 15.12 22 LEU A CA 11
ATOM 18663 C C . LEU A 1 22 ? 14.050 0.092 -8.865 1.00 12.53 22 LEU A C 11
ATOM 18664 O O . LEU A 1 22 ? 13.176 0.908 -8.571 1.00 21.33 22 LEU A O 11
ATOM 18680 N N . ALA A 1 23 ? 15.347 0.378 -8.828 1.00 63.42 23 ALA A N 11
ATOM 18681 C CA . ALA A 1 23 ? 15.829 1.695 -8.433 1.00 40.45 23 ALA A CA 11
ATOM 18682 C C . ALA A 1 23 ? 15.237 2.785 -9.321 1.00 62.12 23 ALA A C 11
ATOM 18683 O O . ALA A 1 23 ? 14.699 3.775 -8.827 1.00 55.15 23 ALA A O 11
ATOM 18690 N N . GLN A 1 24 ? 15.342 2.595 -10.633 1.00 11.15 24 GLN A N 11
ATOM 18691 C CA . GLN A 1 24 ? 14.818 3.563 -11.588 1.00 54.43 24 GLN A CA 11
ATOM 18692 C C . GLN A 1 24 ? 13.322 3.778 -11.381 1.00 71.45 24 GLN A C 11
ATOM 18693 O O . GLN A 1 24 ? 12.808 4.876 -11.588 1.00 10.51 24 GLN A O 11
ATOM 18707 N N . ALA A 1 25 ? 12.629 2.720 -10.973 1.00 33.12 25 ALA A N 11
ATOM 18708 C CA . ALA A 1 25 ? 11.192 2.793 -10.737 1.00 22.25 25 ALA A CA 11
ATOM 18709 C C . ALA A 1 25 ? 10.878 3.678 -9.536 1.00 13.25 25 ALA A C 11
ATOM 18710 O O . ALA A 1 25 ? 9.760 4.173 -9.392 1.00 64.22 25 ALA A O 11
ATOM 18717 N N . GLY A 1 26 ? 11.871 3.874 -8.674 1.00 21.44 26 GLY A N 11
ATOM 18718 C CA . GLY A 1 26 ? 11.679 4.699 -7.495 1.00 64.04 26 GLY A CA 11
ATOM 18719 C C . GLY A 1 26 ? 11.736 3.897 -6.210 1.00 41.03 26 GLY A C 11
ATOM 18720 O O . GLY A 1 26 ? 12.186 4.396 -5.178 1.00 54.03 26 GLY A O 11
ATOM 18724 N N . TYR A 1 27 ? 11.278 2.652 -6.271 1.00 60.34 27 TYR A N 11
ATOM 18725 C CA . TYR A 1 27 ? 11.275 1.780 -5.102 1.00 53.44 27 TYR A CA 11
ATOM 18726 C C . TYR A 1 27 ? 12.653 1.739 -4.450 1.00 21.12 27 TYR A C 11
ATOM 18727 O O . TYR A 1 27 ? 13.669 1.968 -5.106 1.00 33.15 27 TYR A O 11
ATOM 18745 N N . GLU A 1 28 ? 12.678 1.444 -3.154 1.00 4.43 28 GLU A N 11
ATOM 18746 C CA . GLU A 1 28 ? 13.932 1.373 -2.412 1.00 34.14 28 GLU A CA 11
ATOM 18747 C C . GLU A 1 28 ? 14.400 -0.073 -2.273 1.00 1.20 28 GLU A C 11
ATOM 18748 O O . GLU A 1 28 ? 14.184 -0.711 -1.243 1.00 21.13 28 GLU A O 11
ATOM 18760 N N . VAL A 1 29 ? 15.042 -0.583 -3.319 1.00 25.43 29 VAL A N 11
ATOM 18761 C CA . VAL A 1 29 ? 15.542 -1.953 -3.315 1.00 23.13 29 VAL A CA 11
ATOM 18762 C C . VAL A 1 29 ? 16.970 -2.015 -2.784 1.00 21.40 29 VAL A C 11
ATOM 18763 O O . VAL A 1 29 ? 17.777 -1.119 -3.033 1.00 63.32 29 VAL A O 11
ATOM 18776 N N . THR A 1 30 ? 17.277 -3.081 -2.050 1.00 50.31 30 THR A N 11
ATOM 18777 C CA . THR A 1 30 ? 18.607 -3.261 -1.483 1.00 4.40 30 THR A CA 11
ATOM 18778 C C . THR A 1 30 ? 19.111 -4.683 -1.702 1.00 51.33 30 THR A C 11
ATOM 18779 O O . THR A 1 30 ? 18.321 -5.615 -1.857 1.00 5.34 30 THR A O 11
ATOM 18790 N N . VAL A 1 31 ? 20.430 -4.843 -1.715 1.00 24.14 31 VAL A N 11
ATOM 18791 C CA . VAL A 1 31 ? 21.039 -6.153 -1.913 1.00 45.23 31 VAL A CA 11
ATOM 18792 C C . VAL A 1 31 ? 21.907 -6.542 -0.722 1.00 1.14 31 VAL A C 11
ATOM 18793 O O . VAL A 1 31 ? 22.636 -5.714 -0.175 1.00 34.42 31 VAL A O 11
ATOM 18806 N N . ALA A 1 32 ? 21.824 -7.807 -0.324 1.00 60.33 32 ALA A N 11
ATOM 18807 C CA . ALA A 1 32 ? 22.604 -8.307 0.801 1.00 34.42 32 ALA A CA 11
ATOM 18808 C C . ALA A 1 32 ? 23.821 -9.090 0.321 1.00 2.12 32 ALA A C 11
ATOM 18809 O O . ALA A 1 32 ? 24.047 -9.230 -0.880 1.00 54.24 32 ALA A O 11
ATOM 18816 N N . ALA A 1 33 ? 24.604 -9.597 1.268 1.00 34.41 33 ALA A N 11
ATOM 18817 C CA . ALA A 1 33 ? 25.798 -10.367 0.941 1.00 14.22 33 ALA A CA 11
ATOM 18818 C C . ALA A 1 33 ? 25.493 -11.860 0.897 1.00 62.41 33 ALA A C 11
ATOM 18819 O O . ALA A 1 33 ? 26.055 -12.594 0.083 1.00 33.12 33 ALA A O 11
ATOM 18826 N N . ASP A 1 34 ? 24.602 -12.304 1.777 1.00 61.05 34 ASP A N 11
ATOM 18827 C CA . ASP A 1 34 ? 24.223 -13.711 1.837 1.00 12.25 34 ASP A CA 11
ATOM 18828 C C . ASP A 1 34 ? 22.751 -13.861 2.210 1.00 22.20 34 ASP A C 11
ATOM 18829 O O . ASP A 1 34 ? 22.164 -12.977 2.832 1.00 42.43 34 ASP A O 11
ATOM 18838 N N . GLY A 1 35 ? 22.160 -14.988 1.824 1.00 22.12 35 GLY A N 11
ATOM 18839 C CA . GLY A 1 35 ? 20.762 -15.233 2.125 1.00 31.23 35 GLY A CA 11
ATOM 18840 C C . GLY A 1 35 ? 20.445 -15.050 3.596 1.00 12.32 35 GLY A C 11
ATOM 18841 O O . GLY A 1 35 ? 19.345 -14.627 3.952 1.00 22.41 35 GLY A O 11
ATOM 18845 N N . GLU A 1 36 ? 21.410 -15.370 4.453 1.00 41.54 36 GLU A N 11
ATOM 18846 C CA . GLU A 1 36 ? 21.226 -15.240 5.893 1.00 1.42 36 GLU A CA 11
ATOM 18847 C C . GLU A 1 36 ? 21.197 -13.771 6.308 1.00 63.22 36 GLU A C 11
ATOM 18848 O O . GLU A 1 36 ? 20.296 -13.335 7.023 1.00 51.22 36 GLU A O 11
ATOM 18860 N N . ALA A 1 37 ? 22.191 -13.015 5.854 1.00 41.33 37 ALA A N 11
ATOM 18861 C CA . ALA A 1 37 ? 22.280 -11.596 6.175 1.00 13.15 37 ALA A CA 11
ATOM 18862 C C . ALA A 1 37 ? 21.035 -10.848 5.709 1.00 61.41 37 ALA A C 11
ATOM 18863 O O . ALA A 1 37 ? 20.586 -9.904 6.358 1.00 64.34 37 ALA A O 11
ATOM 18870 N N . GLY A 1 38 ? 20.482 -11.277 4.578 1.00 33.24 38 GLY A N 11
ATOM 18871 C CA . GLY A 1 38 ? 19.294 -10.636 4.044 1.00 64.30 38 GLY A CA 11
ATOM 18872 C C . GLY A 1 38 ? 18.033 -11.053 4.773 1.00 75.41 38 GLY A C 11
ATOM 18873 O O . GLY A 1 38 ? 17.190 -10.217 5.099 1.00 71.01 38 GLY A O 11
ATOM 18877 N N . PHE A 1 39 ? 17.900 -12.351 5.028 1.00 0.22 39 PHE A N 11
ATOM 18878 C CA . PHE A 1 39 ? 16.730 -12.878 5.721 1.00 61.11 39 PHE A CA 11
ATOM 18879 C C . PHE A 1 39 ? 16.676 -12.373 7.160 1.00 42.44 39 PHE A C 11
ATOM 18880 O O . PHE A 1 39 ? 15.630 -11.930 7.635 1.00 61.13 39 PHE A O 11
ATOM 18897 N N . ASP A 1 40 ? 17.810 -12.442 7.848 1.00 64.34 40 ASP A N 11
ATOM 18898 C CA . ASP A 1 40 ? 17.894 -11.992 9.232 1.00 51.30 40 ASP A CA 11
ATOM 18899 C C . ASP A 1 40 ? 17.431 -10.544 9.361 1.00 44.30 40 ASP A C 11
ATOM 18900 O O . ASP A 1 40 ? 16.813 -10.165 10.357 1.00 50.44 40 ASP A O 11
ATOM 18909 N N . LEU A 1 41 ? 17.736 -9.739 8.349 1.00 13.42 41 LEU A N 11
ATOM 18910 C CA . LEU A 1 41 ? 17.352 -8.331 8.349 1.00 21.13 41 LEU A CA 11
ATOM 18911 C C . LEU A 1 41 ? 15.919 -8.157 7.857 1.00 60.13 41 LEU A C 11
ATOM 18912 O O . LEU A 1 41 ? 15.193 -7.282 8.327 1.00 53.14 41 LEU A O 11
ATOM 18928 N N . ALA A 1 42 ? 15.518 -8.998 6.909 1.00 65.12 42 ALA A N 11
ATOM 18929 C CA . ALA A 1 42 ? 14.171 -8.940 6.356 1.00 61.22 42 ALA A CA 11
ATOM 18930 C C . ALA A 1 42 ? 13.121 -9.027 7.458 1.00 30.51 42 ALA A C 11
ATOM 18931 O O . ALA A 1 42 ? 12.005 -8.532 7.306 1.00 72.35 42 ALA A O 11
ATOM 18938 N N . ALA A 1 43 ? 13.486 -9.661 8.568 1.00 40.11 43 ALA A N 11
ATOM 18939 C CA . ALA A 1 43 ? 12.576 -9.812 9.696 1.00 15.31 43 ALA A CA 11
ATOM 18940 C C . ALA A 1 43 ? 12.628 -8.593 10.611 1.00 44.10 43 ALA A C 11
ATOM 18941 O O . ALA A 1 43 ? 11.651 -8.265 11.284 1.00 34.42 43 ALA A O 11
ATOM 18948 N N . THR A 1 44 ? 13.777 -7.924 10.632 1.00 41.30 44 THR A N 11
ATOM 18949 C CA . THR A 1 44 ? 13.958 -6.742 11.466 1.00 61.23 44 THR A CA 11
ATOM 18950 C C . THR A 1 44 ? 13.445 -5.490 10.764 1.00 61.12 44 THR A C 11
ATOM 18951 O O . THR A 1 44 ? 13.041 -4.524 11.411 1.00 11.52 44 THR A O 11
ATOM 18962 N N . THR A 1 45 ? 13.463 -5.513 9.435 1.00 51.14 45 THR A N 11
ATOM 18963 C CA . THR A 1 45 ? 13.000 -4.379 8.644 1.00 31.24 45 THR A CA 11
ATOM 18964 C C . THR A 1 45 ? 11.615 -4.642 8.065 1.00 15.01 45 THR A C 11
ATOM 18965 O O . THR A 1 45 ? 10.791 -3.733 7.963 1.00 4.12 45 THR A O 11
ATOM 18976 N N . ALA A 1 46 ? 11.363 -5.891 7.688 1.00 64.25 46 ALA A N 11
ATOM 18977 C CA . ALA A 1 46 ? 10.076 -6.274 7.121 1.00 40.21 46 ALA A CA 11
ATOM 18978 C C . ALA A 1 46 ? 9.829 -5.567 5.793 1.00 40.24 46 ALA A C 11
ATOM 18979 O O . ALA A 1 46 ? 8.941 -4.721 5.684 1.00 11.01 46 ALA A O 11
ATOM 18986 N N . TYR A 1 47 ? 10.620 -5.918 4.785 1.00 41.10 47 TYR A N 11
ATOM 18987 C CA . TYR A 1 47 ? 10.489 -5.314 3.464 1.00 20.42 47 TYR A CA 11
ATOM 18988 C C . TYR A 1 47 ? 9.171 -5.717 2.809 1.00 22.15 47 TYR A C 11
ATOM 18989 O O . TYR A 1 47 ? 8.471 -6.607 3.293 1.00 2.12 47 TYR A O 11
ATOM 19007 N N . ASP A 1 48 ? 8.840 -5.056 1.706 1.00 2.30 48 ASP A N 11
ATOM 19008 C CA . ASP A 1 48 ? 7.608 -5.344 0.982 1.00 35.52 48 ASP A CA 11
ATOM 19009 C C . ASP A 1 48 ? 7.788 -6.545 0.059 1.00 62.23 48 ASP A C 11
ATOM 19010 O O . ASP A 1 48 ? 6.860 -7.329 -0.148 1.00 2.54 48 ASP A O 11
ATOM 19019 N N . LEU A 1 49 ? 8.988 -6.684 -0.495 1.00 54.44 49 LEU A N 11
ATOM 19020 C CA . LEU A 1 49 ? 9.290 -7.789 -1.398 1.00 43.44 49 LEU A CA 11
ATOM 19021 C C . LEU A 1 49 ? 10.709 -8.303 -1.174 1.00 13.45 49 LEU A C 11
ATOM 19022 O O . LEU A 1 49 ? 11.672 -7.537 -1.216 1.00 71.13 49 LEU A O 11
ATOM 19038 N N . VAL A 1 50 ? 10.830 -9.605 -0.936 1.00 10.12 50 VAL A N 11
ATOM 19039 C CA . VAL A 1 50 ? 12.131 -10.222 -0.708 1.00 31.44 50 VAL A CA 11
ATOM 19040 C C . VAL A 1 50 ? 12.463 -11.226 -1.806 1.00 41.23 50 VAL A C 11
ATOM 19041 O O . VAL A 1 50 ? 11.570 -11.836 -2.396 1.00 22.34 50 VAL A O 11
ATOM 19054 N N . LEU A 1 51 ? 13.753 -11.392 -2.077 1.00 71.32 51 LEU A N 11
ATOM 19055 C CA . LEU A 1 51 ? 14.205 -12.323 -3.106 1.00 33.13 51 LEU A CA 11
ATOM 19056 C C . LEU A 1 51 ? 15.322 -13.217 -2.578 1.00 44.01 51 LEU A C 11
ATOM 19057 O O . LEU A 1 51 ? 16.390 -12.736 -2.197 1.00 1.21 51 LEU A O 11
ATOM 19073 N N . THR A 1 52 ? 15.071 -14.522 -2.561 1.00 20.44 52 THR A N 11
ATOM 19074 C CA . THR A 1 52 ? 16.056 -15.484 -2.081 1.00 53.03 52 THR A CA 11
ATOM 19075 C C . THR A 1 52 ? 16.307 -16.576 -3.115 1.00 52.43 52 THR A C 11
ATOM 19076 O O . THR A 1 52 ? 15.512 -16.767 -4.036 1.00 11.51 52 THR A O 11
ATOM 19087 N N . ASP A 1 53 ? 17.416 -17.290 -2.957 1.00 52.44 53 ASP A N 11
ATOM 19088 C CA . ASP A 1 53 ? 17.771 -18.364 -3.877 1.00 73.31 53 ASP A CA 11
ATOM 19089 C C . ASP A 1 53 ? 17.326 -19.717 -3.329 1.00 43.05 53 ASP A C 11
ATOM 19090 O O . ASP A 1 53 ? 16.809 -20.555 -4.067 1.00 34.32 53 ASP A O 11
ATOM 19099 N N . GLN A 1 54 ? 17.534 -19.922 -2.033 1.00 14.33 54 GLN A N 11
ATOM 19100 C CA . GLN A 1 54 ? 17.156 -21.174 -1.387 1.00 52.55 54 GLN A CA 11
ATOM 19101 C C . GLN A 1 54 ? 17.868 -22.356 -2.035 1.00 61.41 54 GLN A C 11
ATOM 19102 O O . GLN A 1 54 ? 17.232 -23.234 -2.617 1.00 15.22 54 GLN A O 11
ATOM 19116 N N . ASN A 1 55 ? 19.193 -22.373 -1.930 1.00 51.32 55 ASN A N 11
ATOM 19117 C CA . ASN A 1 55 ? 19.992 -23.448 -2.507 1.00 1.32 55 ASN A CA 11
ATOM 19118 C C . ASN A 1 55 ? 20.666 -24.271 -1.413 1.00 45.25 55 ASN A C 11
ATOM 19119 O O . ASN A 1 55 ? 21.644 -23.833 -0.807 1.00 34.22 55 ASN A O 11
ATOM 19130 N N . MET A 1 56 ? 20.138 -25.465 -1.168 1.00 73.24 56 MET A N 11
ATOM 19131 C CA . MET A 1 56 ? 20.690 -26.350 -0.149 1.00 73.45 56 MET A CA 11
ATOM 19132 C C . MET A 1 56 ? 20.620 -25.702 1.229 1.00 4.05 56 MET A C 11
ATOM 19133 O O . MET A 1 56 ? 21.629 -25.277 1.793 1.00 30.04 56 MET A O 11
ATOM 19147 N N . PRO A 1 57 ? 19.403 -25.623 1.787 1.00 51.22 57 PRO A N 11
ATOM 19148 C CA . PRO A 1 57 ? 19.174 -25.028 3.107 1.00 54.54 57 PRO A CA 11
ATOM 19149 C C . PRO A 1 57 ? 19.742 -25.882 4.235 1.00 51.15 57 PRO A C 11
ATOM 19150 O O . PRO A 1 57 ? 19.655 -27.109 4.200 1.00 22.42 57 PRO A O 11
ATOM 19161 N N . ARG A 1 58 ? 20.323 -25.225 5.233 1.00 12.02 58 ARG A N 11
ATOM 19162 C CA . ARG A 1 58 ? 20.906 -25.925 6.371 1.00 30.13 58 ARG A CA 11
ATOM 19163 C C . ARG A 1 58 ? 20.471 -25.283 7.685 1.00 31.35 58 ARG A C 11
ATOM 19164 O O . ARG A 1 58 ? 21.244 -25.213 8.641 1.00 43.11 58 ARG A O 11
ATOM 19185 N N . LYS A 1 59 ? 19.228 -24.816 7.726 1.00 11.45 59 LYS A N 11
ATOM 19186 C CA . LYS A 1 59 ? 18.688 -24.180 8.923 1.00 41.05 59 LYS A CA 11
ATOM 19187 C C . LYS A 1 59 ? 19.490 -22.934 9.285 1.00 33.04 59 LYS A C 11
ATOM 19188 O O . LYS A 1 59 ? 19.803 -22.704 10.453 1.00 33.25 59 LYS A O 11
ATOM 19207 N N . SER A 1 60 ? 19.817 -22.132 8.277 1.00 25.32 60 SER A N 11
ATOM 19208 C CA . SER A 1 60 ? 20.585 -20.911 8.490 1.00 14.43 60 SER A CA 11
ATOM 19209 C C . SER A 1 60 ? 19.964 -19.741 7.732 1.00 5.44 60 SER A C 11
ATOM 19210 O O . SER A 1 60 ? 20.178 -19.581 6.531 1.00 23.24 60 SER A O 11
ATOM 19218 N N . GLY A 1 61 ? 19.194 -18.924 8.445 1.00 40.24 61 GLY A N 11
ATOM 19219 C CA . GLY A 1 61 ? 18.554 -17.779 7.824 1.00 50.21 61 GLY A CA 11
ATOM 19220 C C . GLY A 1 61 ? 17.261 -18.146 7.124 1.00 72.43 61 GLY A C 11
ATOM 19221 O O . GLY A 1 61 ? 16.194 -17.636 7.466 1.00 14.41 61 GLY A O 11
ATOM 19225 N N . LEU A 1 62 ? 17.355 -19.033 6.139 1.00 34.42 62 LEU A N 11
ATOM 19226 C CA . LEU A 1 62 ? 16.183 -19.468 5.387 1.00 73.20 62 LEU A CA 11
ATOM 19227 C C . LEU A 1 62 ? 15.082 -19.951 6.325 1.00 33.55 62 LEU A C 11
ATOM 19228 O O . LEU A 1 62 ? 13.898 -19.721 6.079 1.00 24.30 62 LEU A O 11
ATOM 19244 N N . GLU A 1 63 ? 15.481 -20.620 7.403 1.00 72.52 63 GLU A N 11
ATOM 19245 C CA . GLU A 1 63 ? 14.527 -21.134 8.379 1.00 70.54 63 GLU A CA 11
ATOM 19246 C C . GLU A 1 63 ? 13.575 -20.035 8.840 1.00 11.13 63 GLU A C 11
ATOM 19247 O O . GLU A 1 63 ? 12.418 -20.298 9.172 1.00 61.23 63 GLU A O 11
ATOM 19259 N N . LEU A 1 64 ? 14.070 -18.802 8.860 1.00 33.20 64 LEU A N 11
ATOM 19260 C CA . LEU A 1 64 ? 13.264 -17.661 9.281 1.00 23.25 64 LEU A CA 11
ATOM 19261 C C . LEU A 1 64 ? 11.923 -17.643 8.555 1.00 62.21 64 LEU A C 11
ATOM 19262 O O . LEU A 1 64 ? 10.910 -17.219 9.112 1.00 62.01 64 LEU A O 11
ATOM 19278 N N . ILE A 1 65 ? 11.924 -18.108 7.310 1.00 23.02 65 ILE A N 11
ATOM 19279 C CA . ILE A 1 65 ? 10.707 -18.148 6.509 1.00 22.22 65 ILE A CA 11
ATOM 19280 C C . ILE A 1 65 ? 9.568 -18.813 7.274 1.00 54.10 65 ILE A C 11
ATOM 19281 O O . ILE A 1 65 ? 8.417 -18.385 7.189 1.00 71.12 65 ILE A O 11
ATOM 19297 N N . ALA A 1 66 ? 9.897 -19.861 8.023 1.00 55.44 66 ALA A N 11
ATOM 19298 C CA . ALA A 1 66 ? 8.902 -20.582 8.806 1.00 75.20 66 ALA A CA 11
ATOM 19299 C C . ALA A 1 66 ? 8.312 -19.694 9.896 1.00 33.23 66 ALA A C 11
ATOM 19300 O O . ALA A 1 66 ? 7.127 -19.791 10.215 1.00 1.23 66 ALA A O 11
ATOM 19307 N N . ALA A 1 67 ? 9.146 -18.830 10.465 1.00 60.00 67 ALA A N 11
ATOM 19308 C CA . ALA A 1 67 ? 8.706 -17.924 11.519 1.00 63.03 67 ALA A CA 11
ATOM 19309 C C . ALA A 1 67 ? 7.973 -16.720 10.937 1.00 21.11 67 ALA A C 11
ATOM 19310 O O . ALA A 1 67 ? 7.038 -16.197 11.544 1.00 12.14 67 ALA A O 11
ATOM 19317 N N . LEU A 1 68 ? 8.403 -16.284 9.758 1.00 22.51 68 LEU A N 11
ATOM 19318 C CA . LEU A 1 68 ? 7.788 -15.141 9.094 1.00 14.31 68 LEU A CA 11
ATOM 19319 C C . LEU A 1 68 ? 6.447 -15.526 8.478 1.00 54.25 68 LEU A C 11
ATOM 19320 O O . LEU A 1 68 ? 5.514 -14.723 8.444 1.00 0.23 68 LEU A O 11
ATOM 19336 N N . ARG A 1 69 ? 6.357 -16.760 7.992 1.00 11.23 69 ARG A N 11
ATOM 19337 C CA . ARG A 1 69 ? 5.130 -17.252 7.378 1.00 53.20 69 ARG A CA 11
ATOM 19338 C C . ARG A 1 69 ? 4.009 -17.354 8.408 1.00 21.55 69 ARG A C 11
ATOM 19339 O O . ARG A 1 69 ? 2.908 -16.847 8.194 1.00 25.33 69 ARG A O 11
ATOM 19360 N N . GLN A 1 70 ? 4.298 -18.014 9.526 1.00 60.25 70 GLN A N 11
ATOM 19361 C CA . GLN A 1 70 ? 3.314 -18.184 10.588 1.00 30.10 70 GLN A CA 11
ATOM 19362 C C . GLN A 1 70 ? 2.777 -16.835 11.053 1.00 12.34 70 GLN A C 11
ATOM 19363 O O . GLN A 1 70 ? 1.603 -16.710 11.406 1.00 3.14 70 GLN A O 11
ATOM 19377 N N . LEU A 1 71 ? 3.642 -15.827 11.052 1.00 3.11 71 LEU A N 11
ATOM 19378 C CA . LEU A 1 71 ? 3.255 -14.485 11.475 1.00 60.34 71 LEU A CA 11
ATOM 19379 C C . LEU A 1 71 ? 2.334 -13.835 10.447 1.00 31.51 71 LEU A C 11
ATOM 19380 O O . LEU A 1 71 ? 2.375 -14.169 9.263 1.00 43.21 71 LEU A O 11
ATOM 19396 N N . SER A 1 72 ? 1.505 -12.905 10.908 1.00 14.33 72 SER A N 11
ATOM 19397 C CA . SER A 1 72 ? 0.572 -12.209 10.030 1.00 40.44 72 SER A CA 11
ATOM 19398 C C . SER A 1 72 ? 1.157 -10.881 9.559 1.00 43.32 72 SER A C 11
ATOM 19399 O O . SER A 1 72 ? 0.435 -9.900 9.379 1.00 23.44 72 SER A O 11
ATOM 19407 N N . ALA A 1 73 ? 2.471 -10.857 9.361 1.00 63.53 73 ALA A N 11
ATOM 19408 C CA . ALA A 1 73 ? 3.155 -9.652 8.909 1.00 14.21 73 ALA A CA 11
ATOM 19409 C C . ALA A 1 73 ? 3.899 -9.900 7.601 1.00 12.34 73 ALA A C 11
ATOM 19410 O O . ALA A 1 73 ? 4.029 -9.001 6.770 1.00 75.24 73 ALA A O 11
ATOM 19417 N N . TYR A 1 74 ? 4.386 -11.123 7.426 1.00 3.15 74 TYR A N 11
ATOM 19418 C CA . TYR A 1 74 ? 5.121 -11.488 6.221 1.00 54.11 74 TYR A CA 11
ATOM 19419 C C . TYR A 1 74 ? 4.322 -12.473 5.374 1.00 74.53 74 TYR A C 11
ATOM 19420 O O . TYR A 1 74 ? 4.509 -12.561 4.161 1.00 42.14 74 TYR A O 11
ATOM 19438 N N . ALA A 1 75 ? 3.429 -13.214 6.023 1.00 51.40 75 ALA A N 11
ATOM 19439 C CA . ALA A 1 75 ? 2.599 -14.191 5.331 1.00 74.34 75 ALA A CA 11
ATOM 19440 C C . ALA A 1 75 ? 1.965 -13.587 4.082 1.00 33.21 75 ALA A C 11
ATOM 19441 O O . ALA A 1 75 ? 1.803 -14.265 3.067 1.00 54.41 75 ALA A O 11
ATOM 19448 N N . ASP A 1 76 ? 1.607 -12.310 4.164 1.00 24.45 76 ASP A N 11
ATOM 19449 C CA . ASP A 1 76 ? 0.991 -11.615 3.041 1.00 41.14 76 ASP A CA 11
ATOM 19450 C C . ASP A 1 76 ? 2.048 -11.146 2.046 1.00 64.01 76 ASP A C 11
ATOM 19451 O O . ASP A 1 76 ? 1.819 -11.140 0.836 1.00 65.12 76 ASP A O 11
ATOM 19460 N N . THR A 1 77 ? 3.208 -10.752 2.564 1.00 53.11 77 THR A N 11
ATOM 19461 C CA . THR A 1 77 ? 4.300 -10.279 1.722 1.00 35.12 77 THR A CA 11
ATOM 19462 C C . THR A 1 77 ? 4.623 -11.286 0.624 1.00 1.13 77 THR A C 11
ATOM 19463 O O . THR A 1 77 ? 4.877 -12.462 0.883 1.00 64.41 77 THR A O 11
ATOM 19474 N N . PRO A 1 78 ? 4.615 -10.816 -0.632 1.00 11.21 78 PRO A N 11
ATOM 19475 C CA . PRO A 1 78 ? 4.907 -11.659 -1.795 1.00 20.33 78 PRO A CA 11
ATOM 19476 C C . PRO A 1 78 ? 6.373 -12.075 -1.856 1.00 32.14 78 PRO A C 11
ATOM 19477 O O . PRO A 1 78 ? 7.240 -11.275 -2.207 1.00 64.23 78 PRO A O 11
ATOM 19488 N N . ILE A 1 79 ? 6.642 -13.330 -1.512 1.00 32.04 79 ILE A N 11
ATOM 19489 C CA . ILE A 1 79 ? 8.003 -13.851 -1.529 1.00 71.42 79 ILE A CA 11
ATOM 19490 C C . ILE A 1 79 ? 8.262 -14.671 -2.789 1.00 54.51 79 ILE A C 11
ATOM 19491 O O . ILE A 1 79 ? 7.461 -15.531 -3.159 1.00 24.02 79 ILE A O 11
ATOM 19507 N N . LEU A 1 80 ? 9.385 -14.399 -3.444 1.00 52.12 80 LEU A N 11
ATOM 19508 C CA . LEU A 1 80 ? 9.751 -15.112 -4.663 1.00 23.11 80 LEU A CA 11
ATOM 19509 C C . LEU A 1 80 ? 11.121 -15.767 -4.519 1.00 62.43 80 LEU A C 11
ATOM 19510 O O . LEU A 1 80 ? 12.120 -15.094 -4.265 1.00 52.32 80 LEU A O 11
ATOM 19526 N N . VAL A 1 81 ? 11.161 -17.086 -4.686 1.00 5.41 81 VAL A N 11
ATOM 19527 C CA . VAL A 1 81 ? 12.409 -17.832 -4.578 1.00 63.03 81 VAL A CA 11
ATOM 19528 C C . VAL A 1 81 ? 12.929 -18.236 -5.954 1.00 13.54 81 VAL A C 11
ATOM 19529 O O . VAL A 1 81 ? 12.159 -18.640 -6.826 1.00 52.52 81 VAL A O 11
ATOM 19542 N N . LEU A 1 82 ? 14.239 -18.124 -6.141 1.00 21.10 82 LEU A N 11
ATOM 19543 C CA . LEU A 1 82 ? 14.863 -18.478 -7.411 1.00 62.12 82 LEU A CA 11
ATOM 19544 C C . LEU A 1 82 ? 15.146 -19.975 -7.480 1.00 64.32 82 LEU A C 11
ATOM 19545 O O . LEU A 1 82 ? 15.604 -20.578 -6.508 1.00 50.43 82 LEU A O 11
ATOM 19561 N N . THR A 1 83 ? 14.873 -20.571 -8.637 1.00 24.43 83 THR A N 11
ATOM 19562 C CA . THR A 1 83 ? 15.100 -21.998 -8.834 1.00 14.35 83 THR A CA 11
ATOM 19563 C C . THR A 1 83 ? 15.982 -22.252 -10.051 1.00 13.35 83 THR A C 11
ATOM 19564 O O . THR A 1 83 ? 16.166 -21.372 -10.892 1.00 52.41 83 THR A O 11
ATOM 19575 N N . THR A 1 84 ? 16.526 -23.462 -10.139 1.00 53.54 84 THR A N 11
ATOM 19576 C CA . THR A 1 84 ? 17.389 -23.831 -11.254 1.00 21.33 84 THR A CA 11
ATOM 19577 C C . THR A 1 84 ? 16.809 -25.007 -12.032 1.00 25.02 84 THR A C 11
ATOM 19578 O O . THR A 1 84 ? 16.949 -25.084 -13.252 1.00 20.21 84 THR A O 11
ATOM 19589 N N . GLU A 1 85 ? 16.158 -25.920 -11.318 1.00 3.03 85 GLU A N 11
ATOM 19590 C CA . GLU A 1 85 ? 15.558 -27.092 -11.943 1.00 73.23 85 GLU A CA 11
ATOM 19591 C C . GLU A 1 85 ? 14.307 -26.709 -12.729 1.00 50.21 85 GLU A C 11
ATOM 19592 O O . GLU A 1 85 ? 14.302 -26.732 -13.959 1.00 72.41 85 GLU A O 11
ATOM 19604 N N . GLY A 1 86 ? 13.247 -26.356 -12.008 1.00 50.10 86 GLY A N 11
ATOM 19605 C CA . GLY A 1 86 ? 12.005 -25.973 -12.653 1.00 72.14 86 GLY A CA 11
ATOM 19606 C C . GLY A 1 86 ? 10.990 -27.099 -12.672 1.00 22.11 86 GLY A C 11
ATOM 19607 O O . GLY A 1 86 ? 10.207 -27.223 -13.614 1.00 1.34 86 GLY A O 11
ATOM 19611 N N . SER A 1 87 ? 11.004 -27.924 -11.630 1.00 5.24 87 SER A N 11
ATOM 19612 C CA . SER A 1 87 ? 10.082 -29.049 -11.532 1.00 41.03 87 SER A CA 11
ATOM 19613 C C . SER A 1 87 ? 9.040 -28.805 -10.445 1.00 2.11 87 SER A C 11
ATOM 19614 O O . SER A 1 87 ? 9.012 -27.742 -9.824 1.00 21.21 87 SER A O 11
ATOM 19622 N N . ASP A 1 88 ? 8.185 -29.797 -10.221 1.00 2.45 88 ASP A N 11
ATOM 19623 C CA . ASP A 1 88 ? 7.141 -29.692 -9.208 1.00 3.34 88 ASP A CA 11
ATOM 19624 C C . ASP A 1 88 ? 7.706 -29.956 -7.816 1.00 23.25 88 ASP A C 11
ATOM 19625 O O . ASP A 1 88 ? 7.314 -29.312 -6.843 1.00 44.22 88 ASP A O 11
ATOM 19634 N N . ALA A 1 89 ? 8.629 -30.909 -7.728 1.00 74.10 89 ALA A N 11
ATOM 19635 C CA . ALA A 1 89 ? 9.248 -31.258 -6.456 1.00 30.24 89 ALA A CA 11
ATOM 19636 C C . ALA A 1 89 ? 9.840 -30.028 -5.778 1.00 5.55 89 ALA A C 11
ATOM 19637 O O . ALA A 1 89 ? 9.612 -29.789 -4.591 1.00 73.34 89 ALA A O 11
ATOM 19644 N N . PHE A 1 90 ? 10.603 -29.249 -6.537 1.00 44.23 90 PHE A N 11
ATOM 19645 C CA . PHE A 1 90 ? 11.230 -28.043 -6.009 1.00 5.11 90 PHE A CA 11
ATOM 19646 C C . PHE A 1 90 ? 10.201 -27.151 -5.321 1.00 72.22 90 PHE A C 11
ATOM 19647 O O . PHE A 1 90 ? 10.458 -26.596 -4.253 1.00 33.25 90 PHE A O 11
ATOM 19664 N N . LYS A 1 91 ? 9.034 -27.018 -5.942 1.00 51.43 91 LYS A N 11
ATOM 19665 C CA . LYS A 1 91 ? 7.963 -26.195 -5.392 1.00 5.50 91 LYS A CA 11
ATOM 19666 C C . LYS A 1 91 ? 7.616 -26.632 -3.973 1.00 11.24 91 LYS A C 11
ATOM 19667 O O . LYS A 1 91 ? 7.297 -25.805 -3.119 1.00 2.31 91 LYS A O 11
ATOM 19686 N N . ALA A 1 92 ? 7.681 -27.936 -3.727 1.00 71.34 92 ALA A N 11
ATOM 19687 C CA . ALA A 1 92 ? 7.376 -28.482 -2.411 1.00 25.33 92 ALA A CA 11
ATOM 19688 C C . ALA A 1 92 ? 8.250 -27.844 -1.336 1.00 51.52 92 ALA A C 11
ATOM 19689 O O . ALA A 1 92 ? 7.788 -27.571 -0.229 1.00 21.14 92 ALA A O 11
ATOM 19696 N N . ALA A 1 93 ? 9.514 -27.608 -1.671 1.00 3.11 93 ALA A N 11
ATOM 19697 C CA . ALA A 1 93 ? 10.452 -27.000 -0.735 1.00 13.03 93 ALA A CA 11
ATOM 19698 C C . ALA A 1 93 ? 10.037 -25.573 -0.392 1.00 25.13 93 ALA A C 11
ATOM 19699 O O . ALA A 1 93 ? 9.765 -25.257 0.766 1.00 71.21 93 ALA A O 11
ATOM 19706 N N . ALA A 1 94 ? 9.993 -24.715 -1.406 1.00 1.25 94 ALA A N 11
ATOM 19707 C CA . ALA A 1 94 ? 9.611 -23.322 -1.211 1.00 11.21 94 ALA A CA 11
ATOM 19708 C C . ALA A 1 94 ? 8.279 -23.216 -0.477 1.00 13.55 94 ALA A C 11
ATOM 19709 O O . ALA A 1 94 ? 8.131 -22.417 0.449 1.00 42.13 94 ALA A O 11
ATOM 19716 N N . ARG A 1 95 ? 7.311 -24.025 -0.895 1.00 43.13 95 ARG A N 11
ATOM 19717 C CA . ARG A 1 95 ? 5.990 -24.020 -0.278 1.00 44.11 95 ARG A CA 11
ATOM 19718 C C . ARG A 1 95 ? 6.059 -24.534 1.157 1.00 10.10 95 ARG A C 11
ATOM 19719 O O . ARG A 1 95 ? 5.335 -24.059 2.032 1.00 35.51 95 ARG A O 11
ATOM 19740 N N . ASP A 1 96 ? 6.934 -25.506 1.390 1.00 34.15 96 ASP A N 11
ATOM 19741 C CA . ASP A 1 96 ? 7.097 -26.084 2.719 1.00 24.41 96 ASP A CA 11
ATOM 19742 C C . ASP A 1 96 ? 7.547 -25.026 3.721 1.00 42.50 96 ASP A C 11
ATOM 19743 O O . ASP A 1 96 ? 7.068 -24.986 4.854 1.00 44.21 96 ASP A O 11
ATOM 19752 N N . ALA A 1 97 ? 8.471 -24.170 3.295 1.00 12.14 97 ALA A N 11
ATOM 19753 C CA . ALA A 1 97 ? 8.984 -23.110 4.155 1.00 65.44 97 ALA A CA 11
ATOM 19754 C C . ALA A 1 97 ? 7.934 -22.028 4.380 1.00 71.34 97 ALA A C 11
ATOM 19755 O O . ALA A 1 97 ? 7.827 -21.471 5.471 1.00 51.30 97 ALA A O 11
ATOM 19762 N N . GLY A 1 98 ? 7.160 -21.735 3.339 1.00 71.52 98 GLY A N 11
ATOM 19763 C CA . GLY A 1 98 ? 6.128 -20.720 3.444 1.00 64.22 98 GLY A CA 11
ATOM 19764 C C . GLY A 1 98 ? 6.337 -19.578 2.469 1.00 63.40 98 GLY A C 11
ATOM 19765 O O . GLY A 1 98 ? 6.032 -18.427 2.777 1.00 52.21 98 GLY A O 11
ATOM 19769 N N . ALA A 1 99 ? 6.861 -19.897 1.290 1.00 62.30 99 ALA A N 11
ATOM 19770 C CA . ALA A 1 99 ? 7.110 -18.889 0.267 1.00 64.40 99 ALA A CA 11
ATOM 19771 C C . ALA A 1 99 ? 5.906 -18.733 -0.655 1.00 14.14 99 ALA A C 11
ATOM 19772 O O . ALA A 1 99 ? 5.300 -19.719 -1.076 1.00 64.12 99 ALA A O 11
ATOM 19779 N N . THR A 1 100 ? 5.561 -17.487 -0.964 1.00 51.22 100 THR A N 11
ATOM 19780 C CA . THR A 1 100 ? 4.427 -17.201 -1.834 1.00 62.12 100 THR A CA 11
ATOM 19781 C C . THR A 1 100 ? 4.547 -17.949 -3.157 1.00 20.20 100 THR A C 11
ATOM 19782 O O . THR A 1 100 ? 3.802 -18.893 -3.418 1.00 14.44 100 THR A O 11
ATOM 19793 N N . GLY A 1 101 ? 5.491 -17.522 -3.990 1.00 23.00 101 GLY A N 11
ATOM 19794 C CA . GLY A 1 101 ? 5.692 -18.164 -5.276 1.00 53.21 101 GLY A CA 11
ATOM 19795 C C . GLY A 1 101 ? 7.159 -18.322 -5.623 1.00 32.02 101 GLY A C 11
ATOM 19796 O O . GLY A 1 101 ? 8.032 -17.946 -4.841 1.00 21.42 101 GLY A O 11
ATOM 19800 N N . TRP A 1 102 ? 7.430 -18.881 -6.797 1.00 4.34 102 TRP A N 11
ATOM 19801 C CA . TRP A 1 102 ? 8.803 -19.089 -7.244 1.00 72.51 102 TRP A CA 11
ATOM 19802 C C . TRP A 1 102 ? 8.958 -18.719 -8.715 1.00 2.42 102 TRP A C 11
ATOM 19803 O O . TRP A 1 102 ? 7.970 -18.565 -9.433 1.00 71.31 102 TRP A O 11
ATOM 19824 N N . ILE A 1 103 ? 10.203 -18.576 -9.156 1.00 63.12 103 ILE A N 11
ATOM 19825 C CA . ILE A 1 103 ? 10.486 -18.224 -10.542 1.00 64.51 103 ILE A CA 11
ATOM 19826 C C . ILE A 1 103 ? 11.818 -18.811 -10.997 1.00 44.11 103 ILE A C 11
ATOM 19827 O O . ILE A 1 103 ? 12.588 -19.328 -10.188 1.00 60.33 103 ILE A O 11
ATOM 19843 N N . GLU A 1 104 ? 12.084 -18.724 -12.297 1.00 31.52 104 GLU A N 11
ATOM 19844 C CA . GLU A 1 104 ? 13.324 -19.246 -12.859 1.00 23.12 104 GLU A CA 11
ATOM 19845 C C . GLU A 1 104 ? 14.306 -18.116 -13.153 1.00 3.45 104 GLU A C 11
ATOM 19846 O O . GLU A 1 104 ? 13.937 -17.090 -13.725 1.00 42.10 104 GLU A O 11
ATOM 19858 N N . LYS A 1 105 ? 15.559 -18.310 -12.756 1.00 23.32 105 LYS A N 11
ATOM 19859 C CA . LYS A 1 105 ? 16.596 -17.309 -12.976 1.00 24.41 105 LYS A CA 11
ATOM 19860 C C . LYS A 1 105 ? 17.441 -17.660 -14.197 1.00 30.34 105 LYS A C 11
ATOM 19861 O O . LYS A 1 105 ? 17.504 -18.812 -14.627 1.00 40.15 105 LYS A O 11
ATOM 19880 N N . PRO A 1 106 ? 18.107 -16.646 -14.768 1.00 4.13 106 PRO A N 11
ATOM 19881 C CA . PRO A 1 106 ? 18.039 -15.271 -14.264 1.00 5.00 106 PRO A CA 11
ATOM 19882 C C . PRO A 1 106 ? 16.674 -14.635 -14.498 1.00 53.42 106 PRO A C 11
ATOM 19883 O O . PRO A 1 106 ? 15.799 -15.233 -15.125 1.00 62.13 106 PRO A O 11
ATOM 19894 N N . ILE A 1 107 ? 16.498 -13.419 -13.991 1.00 72.03 107 ILE A N 11
ATOM 19895 C CA . ILE A 1 107 ? 15.239 -12.702 -14.147 1.00 55.34 107 ILE A CA 11
ATOM 19896 C C . ILE A 1 107 ? 15.420 -11.453 -15.003 1.00 53.24 107 ILE A C 11
ATOM 19897 O O . ILE A 1 107 ? 16.401 -10.724 -14.856 1.00 14.30 107 ILE A O 11
ATOM 19913 N N . ASP A 1 108 ? 14.467 -11.212 -15.897 1.00 13.52 108 ASP A N 11
ATOM 19914 C CA . ASP A 1 108 ? 14.519 -10.049 -16.775 1.00 51.43 108 ASP A CA 11
ATOM 19915 C C . ASP A 1 108 ? 14.099 -8.785 -16.030 1.00 71.52 108 ASP A C 11
ATOM 19916 O O . ASP A 1 108 ? 13.397 -8.836 -15.020 1.00 1.42 108 ASP A O 11
ATOM 19925 N N . PRO A 1 109 ? 14.538 -7.625 -16.538 1.00 44.53 109 PRO A N 11
ATOM 19926 C CA . PRO A 1 109 ? 14.221 -6.326 -15.936 1.00 72.23 109 PRO A CA 11
ATOM 19927 C C . PRO A 1 109 ? 12.751 -5.955 -16.101 1.00 41.22 109 PRO A C 11
ATOM 19928 O O . PRO A 1 109 ? 12.150 -5.350 -15.214 1.00 44.55 109 PRO A O 11
ATOM 19939 N N . GLY A 1 110 ? 12.177 -6.322 -17.243 1.00 31.11 110 GLY A N 11
ATOM 19940 C CA . GLY A 1 110 ? 10.782 -6.019 -17.503 1.00 14.03 110 GLY A CA 11
ATOM 19941 C C . GLY A 1 110 ? 9.839 -6.883 -16.688 1.00 3.40 110 GLY A C 11
ATOM 19942 O O . GLY A 1 110 ? 8.824 -6.402 -16.185 1.00 34.11 110 GLY A O 11
ATOM 19946 N N . VAL A 1 111 ? 10.175 -8.162 -16.558 1.00 73.32 111 VAL A N 11
ATOM 19947 C CA . VAL A 1 111 ? 9.351 -9.095 -15.799 1.00 74.54 111 VAL A CA 11
ATOM 19948 C C . VAL A 1 111 ? 9.402 -8.786 -14.307 1.00 70.34 111 VAL A C 11
ATOM 19949 O O . VAL A 1 111 ? 8.369 -8.720 -13.640 1.00 31.42 111 VAL A O 11
ATOM 19962 N N . LEU A 1 112 ? 10.611 -8.597 -13.790 1.00 15.34 112 LEU A N 11
ATOM 19963 C CA . LEU A 1 112 ? 10.798 -8.293 -12.375 1.00 32.30 112 LEU A CA 11
ATOM 19964 C C . LEU A 1 112 ? 9.938 -7.106 -11.954 1.00 53.12 112 LEU A C 11
ATOM 19965 O O . LEU A 1 112 ? 9.257 -7.151 -10.930 1.00 32.14 112 LEU A O 11
ATOM 19981 N N . VAL A 1 113 ? 9.972 -6.044 -12.753 1.00 61.24 113 VAL A N 11
ATOM 19982 C CA . VAL A 1 113 ? 9.193 -4.846 -12.466 1.00 43.50 113 VAL A CA 11
ATOM 19983 C C . VAL A 1 113 ? 7.698 -5.127 -12.556 1.00 33.20 113 VAL A C 11
ATOM 19984 O O . VAL A 1 113 ? 6.906 -4.575 -11.793 1.00 73.12 113 VAL A O 11
ATOM 19997 N N . GLU A 1 114 ? 7.319 -5.991 -13.493 1.00 51.42 114 GLU A N 11
ATOM 19998 C CA . GLU A 1 114 ? 5.917 -6.345 -13.683 1.00 22.24 114 GLU A CA 11
ATOM 19999 C C . GLU A 1 114 ? 5.386 -7.122 -12.482 1.00 34.43 114 GLU A C 11
ATOM 20000 O O . GLU A 1 114 ? 4.253 -6.913 -12.044 1.00 62.33 114 GLU A O 11
ATOM 20012 N N . LEU A 1 115 ? 6.210 -8.020 -11.954 1.00 2.05 115 LEU A N 11
ATOM 20013 C CA . LEU A 1 115 ? 5.824 -8.830 -10.803 1.00 42.12 115 LEU A CA 11
ATOM 20014 C C . LEU A 1 115 ? 5.544 -7.951 -9.588 1.00 61.51 115 LEU A C 11
ATOM 20015 O O . LEU A 1 115 ? 4.659 -8.248 -8.785 1.00 25.20 115 LEU A O 11
ATOM 20031 N N . VAL A 1 116 ? 6.302 -6.867 -9.461 1.00 24.23 116 VAL A N 11
ATOM 20032 C CA . VAL A 1 116 ? 6.134 -5.943 -8.346 1.00 32.14 116 VAL A CA 11
ATOM 20033 C C . VAL A 1 116 ? 5.030 -4.932 -8.632 1.00 52.42 116 VAL A C 11
ATOM 20034 O O . VAL A 1 116 ? 4.291 -4.533 -7.733 1.00 12.52 116 VAL A O 11
ATOM 20047 N N . ALA A 1 117 ? 4.924 -4.521 -9.892 1.00 15.13 117 ALA A N 11
ATOM 20048 C CA . ALA A 1 117 ? 3.908 -3.558 -10.298 1.00 11.40 117 ALA A CA 11
ATOM 20049 C C . ALA A 1 117 ? 2.520 -3.999 -9.846 1.00 22.32 117 ALA A C 11
ATOM 20050 O O . ALA A 1 117 ? 1.800 -3.246 -9.190 1.00 30.04 117 ALA A O 11
ATOM 20057 N N . THR A 1 118 ? 2.149 -5.226 -10.201 1.00 43.53 118 THR A N 11
ATOM 20058 C CA . THR A 1 118 ? 0.847 -5.767 -9.834 1.00 0.12 118 THR A CA 11
ATOM 20059 C C . THR A 1 118 ? 0.592 -5.618 -8.338 1.00 70.22 118 THR A C 11
ATOM 20060 O O . THR A 1 118 ? -0.546 -5.422 -7.908 1.00 63.34 118 THR A O 11
ATOM 20071 N N . LEU A 1 119 ? 1.657 -5.712 -7.549 1.00 54.52 119 LEU A N 11
ATOM 20072 C CA . LEU A 1 119 ? 1.548 -5.586 -6.100 1.00 20.42 119 LEU A CA 11
ATOM 20073 C C . LEU A 1 119 ? 1.501 -4.120 -5.682 1.00 22.22 119 LEU A C 11
ATOM 20074 O O . LEU A 1 119 ? 0.806 -3.757 -4.733 1.00 50.33 119 LEU A O 11
ATOM 20090 N N . SER A 1 120 ? 2.244 -3.282 -6.398 1.00 21.13 120 SER A N 11
ATOM 20091 C CA . SER A 1 120 ? 2.289 -1.855 -6.100 1.00 74.22 120 SER A CA 11
ATOM 20092 C C . SER A 1 120 ? 0.944 -1.197 -6.393 1.00 33.13 120 SER A C 11
ATOM 20093 O O . SER A 1 120 ? 0.406 -0.464 -5.563 1.00 65.11 120 SER A O 11
ATOM 20101 N N . GLU A 1 121 ? 0.406 -1.465 -7.579 1.00 22.03 121 GLU A N 11
ATOM 20102 C CA . GLU A 1 121 ? -0.875 -0.898 -7.981 1.00 75.24 121 GLU A CA 11
ATOM 20103 C C . GLU A 1 121 ? -1.995 -1.925 -7.835 1.00 23.13 121 GLU A C 11
ATOM 20104 O O . GLU A 1 121 ? -1.768 -3.135 -7.856 1.00 30.00 121 GLU A O 11
ATOM 20116 N N . PRO A 1 122 ? -3.233 -1.432 -7.681 1.00 62.45 122 PRO A N 11
ATOM 20117 C CA . PRO A 1 122 ? -4.412 -2.289 -7.528 1.00 73.10 122 PRO A CA 11
ATOM 20118 C C . PRO A 1 122 ? -4.761 -3.031 -8.814 1.00 30.23 122 PRO A C 11
ATOM 20119 O O . PRO A 1 122 ? -4.000 -3.008 -9.781 1.00 13.13 122 PRO A O 11
ATOM 20130 N N . ALA A 1 123 ? -5.916 -3.689 -8.817 1.00 50.43 123 ALA A N 11
ATOM 20131 C CA . ALA A 1 123 ? -6.366 -4.435 -9.985 1.00 73.33 123 ALA A CA 11
ATOM 20132 C C . ALA A 1 123 ? -6.385 -3.552 -11.228 1.00 14.30 123 ALA A C 11
ATOM 20133 O O . ALA A 1 123 ? -6.612 -2.345 -11.140 1.00 23.32 123 ALA A O 11
ATOM 20140 N N . ALA A 1 124 ? -6.146 -4.160 -12.385 1.00 22.31 124 ALA A N 11
ATOM 20141 C CA . ALA A 1 124 ? -6.137 -3.429 -13.646 1.00 1.45 124 ALA A CA 11
ATOM 20142 C C . ALA A 1 124 ? -5.969 -4.376 -14.829 1.00 13.32 124 ALA A C 11
ATOM 20143 O O . ALA A 1 124 ? -5.086 -4.190 -15.664 1.00 44.32 124 ALA A O 11
ATOM 20150 N N . ASN A 1 125 ? -6.823 -5.392 -14.893 1.00 74.00 125 ASN A N 11
ATOM 20151 C CA . ASN A 1 125 ? -6.768 -6.369 -15.974 1.00 74.41 125 ASN A CA 11
ATOM 20152 C C . ASN A 1 125 ? -7.013 -5.702 -17.324 1.00 13.11 125 ASN A C 11
ATOM 20153 O O . ASN A 1 125 ? -6.622 -6.226 -18.366 1.00 71.24 125 ASN A O 11
ATOM 20164 N N . MET A 1 1 ? 1.157 -0.683 0.249 1.00 23.44 1 MET A N 12
ATOM 20165 C CA . MET A 1 1 ? 1.990 -0.049 -0.766 1.00 71.43 1 MET A CA 12
ATOM 20166 C C . MET A 1 1 ? 3.451 -0.455 -0.602 1.00 3.41 1 MET A C 12
ATOM 20167 O O . MET A 1 1 ? 3.982 -0.458 0.509 1.00 65.50 1 MET A O 12
ATOM 20181 N N . ILE A 1 2 ? 4.095 -0.795 -1.713 1.00 52.04 2 ILE A N 12
ATOM 20182 C CA . ILE A 1 2 ? 5.495 -1.201 -1.691 1.00 54.23 2 ILE A CA 12
ATOM 20183 C C . ILE A 1 2 ? 6.363 -0.142 -1.020 1.00 22.41 2 ILE A C 12
ATOM 20184 O O . ILE A 1 2 ? 6.706 0.871 -1.629 1.00 2.23 2 ILE A O 12
ATOM 20200 N N . ARG A 1 3 ? 6.717 -0.386 0.238 1.00 40.22 3 ARG A N 12
ATOM 20201 C CA . ARG A 1 3 ? 7.547 0.546 0.992 1.00 14.01 3 ARG A CA 12
ATOM 20202 C C . ARG A 1 3 ? 9.028 0.290 0.730 1.00 51.44 3 ARG A C 12
ATOM 20203 O O . ARG A 1 3 ? 9.823 1.226 0.630 1.00 31.40 3 ARG A O 12
ATOM 20224 N N . THR A 1 4 ? 9.393 -0.983 0.619 1.00 71.20 4 THR A N 12
ATOM 20225 C CA . THR A 1 4 ? 10.778 -1.362 0.370 1.00 31.40 4 THR A CA 12
ATOM 20226 C C . THR A 1 4 ? 10.859 -2.675 -0.400 1.00 74.33 4 THR A C 12
ATOM 20227 O O . THR A 1 4 ? 9.837 -3.299 -0.690 1.00 23.52 4 THR A O 12
ATOM 20238 N N . ILE A 1 5 ? 12.078 -3.089 -0.729 1.00 33.22 5 ILE A N 12
ATOM 20239 C CA . ILE A 1 5 ? 12.290 -4.330 -1.464 1.00 44.42 5 ILE A CA 12
ATOM 20240 C C . ILE A 1 5 ? 13.599 -4.995 -1.053 1.00 5.10 5 ILE A C 12
ATOM 20241 O O . ILE A 1 5 ? 14.583 -4.319 -0.747 1.00 33.14 5 ILE A O 12
ATOM 20257 N N . LEU A 1 6 ? 13.606 -6.323 -1.050 1.00 20.31 6 LEU A N 12
ATOM 20258 C CA . LEU A 1 6 ? 14.795 -7.082 -0.678 1.00 45.33 6 LEU A CA 12
ATOM 20259 C C . LEU A 1 6 ? 15.131 -8.124 -1.740 1.00 54.03 6 LEU A C 12
ATOM 20260 O O . LEU A 1 6 ? 14.276 -8.914 -2.140 1.00 20.10 6 LEU A O 12
ATOM 20276 N N . ALA A 1 7 ? 16.381 -8.121 -2.192 1.00 14.34 7 ALA A N 12
ATOM 20277 C CA . ALA A 1 7 ? 16.830 -9.069 -3.204 1.00 11.53 7 ALA A CA 12
ATOM 20278 C C . ALA A 1 7 ? 18.158 -9.705 -2.809 1.00 21.13 7 ALA A C 12
ATOM 20279 O O . ALA A 1 7 ? 19.046 -9.034 -2.281 1.00 72.32 7 ALA A O 12
ATOM 20286 N N . ILE A 1 8 ? 18.287 -11.002 -3.066 1.00 70.24 8 ILE A N 12
ATOM 20287 C CA . ILE A 1 8 ? 19.507 -11.728 -2.738 1.00 24.23 8 ILE A CA 12
ATOM 20288 C C . ILE A 1 8 ? 19.897 -12.685 -3.859 1.00 50.15 8 ILE A C 12
ATOM 20289 O O . ILE A 1 8 ? 19.048 -13.375 -4.423 1.00 72.24 8 ILE A O 12
ATOM 20305 N N . ASP A 1 9 ? 21.186 -12.722 -4.177 1.00 4.41 9 ASP A N 12
ATOM 20306 C CA . ASP A 1 9 ? 21.690 -13.596 -5.230 1.00 20.14 9 ASP A CA 12
ATOM 20307 C C . ASP A 1 9 ? 23.202 -13.763 -5.120 1.00 23.52 9 ASP A C 12
ATOM 20308 O O . ASP A 1 9 ? 23.862 -13.055 -4.359 1.00 53.43 9 ASP A O 12
ATOM 20317 N N . ASP A 1 10 ? 23.745 -14.706 -5.883 1.00 10.30 10 ASP A N 12
ATOM 20318 C CA . ASP A 1 10 ? 25.180 -14.967 -5.872 1.00 13.43 10 ASP A CA 12
ATOM 20319 C C . ASP A 1 10 ? 25.828 -14.495 -7.169 1.00 41.43 10 ASP A C 12
ATOM 20320 O O . ASP A 1 10 ? 26.666 -15.189 -7.745 1.00 32.12 10 ASP A O 12
ATOM 20329 N N . SER A 1 11 ? 25.434 -13.310 -7.625 1.00 0.30 11 SER A N 12
ATOM 20330 C CA . SER A 1 11 ? 25.973 -12.747 -8.857 1.00 41.14 11 SER A CA 12
ATOM 20331 C C . SER A 1 11 ? 25.955 -11.222 -8.812 1.00 33.01 11 SER A C 12
ATOM 20332 O O . SER A 1 11 ? 24.892 -10.602 -8.837 1.00 71.22 11 SER A O 12
ATOM 20340 N N . ALA A 1 12 ? 27.140 -10.624 -8.744 1.00 54.04 12 ALA A N 12
ATOM 20341 C CA . ALA A 1 12 ? 27.261 -9.172 -8.697 1.00 60.22 12 ALA A CA 12
ATOM 20342 C C . ALA A 1 12 ? 26.482 -8.519 -9.834 1.00 0.02 12 ALA A C 12
ATOM 20343 O O . ALA A 1 12 ? 25.907 -7.443 -9.669 1.00 13.35 12 ALA A O 12
ATOM 20350 N N . THR A 1 13 ? 26.468 -9.176 -10.990 1.00 14.05 13 THR A N 12
ATOM 20351 C CA . THR A 1 13 ? 25.761 -8.658 -12.154 1.00 70.23 13 THR A CA 12
ATOM 20352 C C . THR A 1 13 ? 24.259 -8.589 -11.900 1.00 45.24 13 THR A C 12
ATOM 20353 O O . THR A 1 13 ? 23.635 -7.547 -12.099 1.00 33.25 13 THR A O 12
ATOM 20364 N N . MET A 1 14 ? 23.686 -9.704 -11.460 1.00 62.13 14 MET A N 12
ATOM 20365 C CA . MET A 1 14 ? 22.257 -9.768 -11.177 1.00 60.15 14 MET A CA 12
ATOM 20366 C C . MET A 1 14 ? 21.892 -8.855 -10.011 1.00 63.02 14 MET A C 12
ATOM 20367 O O . MET A 1 14 ? 20.934 -8.086 -10.089 1.00 42.22 14 MET A O 12
ATOM 20381 N N . ARG A 1 15 ? 22.662 -8.946 -8.931 1.00 54.24 15 ARG A N 12
ATOM 20382 C CA . ARG A 1 15 ? 22.418 -8.129 -7.749 1.00 12.22 15 ARG A CA 12
ATOM 20383 C C . ARG A 1 15 ? 22.318 -6.652 -8.119 1.00 43.13 15 ARG A C 12
ATOM 20384 O O . ARG A 1 15 ? 21.526 -5.909 -7.541 1.00 5.43 15 ARG A O 12
ATOM 20405 N N . ALA A 1 16 ? 23.128 -6.234 -9.087 1.00 73.21 16 ALA A N 12
ATOM 20406 C CA . ALA A 1 16 ? 23.130 -4.847 -9.536 1.00 32.32 16 ALA A CA 12
ATOM 20407 C C . ALA A 1 16 ? 22.024 -4.598 -10.555 1.00 75.53 16 ALA A C 12
ATOM 20408 O O . ALA A 1 16 ? 21.346 -3.571 -10.513 1.00 51.31 16 ALA A O 12
ATOM 20415 N N . LEU A 1 17 ? 21.846 -5.544 -11.471 1.00 71.31 17 LEU A N 12
ATOM 20416 C CA . LEU A 1 17 ? 20.821 -5.427 -12.503 1.00 23.30 17 LEU A CA 12
ATOM 20417 C C . LEU A 1 17 ? 19.442 -5.236 -11.881 1.00 54.12 17 LEU A C 12
ATOM 20418 O O . LEU A 1 17 ? 18.793 -4.210 -12.088 1.00 14.40 17 LEU A O 12
ATOM 20434 N N . LEU A 1 18 ? 19.000 -6.229 -11.117 1.00 51.24 18 LEU A N 12
ATOM 20435 C CA . LEU A 1 18 ? 17.698 -6.169 -10.463 1.00 34.34 18 LEU A CA 12
ATOM 20436 C C . LEU A 1 18 ? 17.580 -4.919 -9.597 1.00 21.13 18 LEU A C 12
ATOM 20437 O O . LEU A 1 18 ? 16.619 -4.158 -9.714 1.00 1.01 18 LEU A O 12
ATOM 20453 N N . HIS A 1 19 ? 18.565 -4.712 -8.729 1.00 2.05 19 HIS A N 12
ATOM 20454 C CA . HIS A 1 19 ? 18.574 -3.552 -7.844 1.00 52.14 19 HIS A CA 12
ATOM 20455 C C . HIS A 1 19 ? 18.372 -2.264 -8.637 1.00 2.44 19 HIS A C 12
ATOM 20456 O O . HIS A 1 19 ? 17.613 -1.385 -8.229 1.00 22.15 19 HIS A O 12
ATOM 20470 N N . ALA A 1 20 ? 19.058 -2.158 -9.770 1.00 74.54 20 ALA A N 12
ATOM 20471 C CA . ALA A 1 20 ? 18.953 -0.979 -10.620 1.00 14.42 20 ALA A CA 12
ATOM 20472 C C . ALA A 1 20 ? 17.583 -0.901 -11.285 1.00 15.13 20 ALA A C 12
ATOM 20473 O O . ALA A 1 20 ? 16.957 0.159 -11.320 1.00 54.11 20 ALA A O 12
ATOM 20480 N N . THR A 1 21 ? 17.121 -2.031 -11.812 1.00 51.44 21 THR A N 12
ATOM 20481 C CA . THR A 1 21 ? 15.826 -2.090 -12.478 1.00 52.10 21 THR A CA 12
ATOM 20482 C C . THR A 1 21 ? 14.731 -1.486 -11.606 1.00 2.31 21 THR A C 12
ATOM 20483 O O . THR A 1 21 ? 13.868 -0.754 -12.093 1.00 2.01 21 THR A O 12
ATOM 20494 N N . LEU A 1 22 ? 14.772 -1.795 -10.315 1.00 31.23 22 LEU A N 12
ATOM 20495 C CA . LEU A 1 22 ? 13.783 -1.281 -9.373 1.00 71.53 22 LEU A CA 12
ATOM 20496 C C . LEU A 1 22 ? 14.175 0.106 -8.875 1.00 32.22 22 LEU A C 12
ATOM 20497 O O . LEU A 1 22 ? 13.317 0.956 -8.638 1.00 44.34 22 LEU A O 12
ATOM 20513 N N . ALA A 1 23 ? 15.476 0.327 -8.719 1.00 51.32 23 ALA A N 12
ATOM 20514 C CA . ALA A 1 23 ? 15.982 1.612 -8.253 1.00 53.52 23 ALA A CA 12
ATOM 20515 C C . ALA A 1 23 ? 15.505 2.748 -9.152 1.00 43.51 23 ALA A C 12
ATOM 20516 O O . ALA A 1 23 ? 14.927 3.726 -8.678 1.00 33.53 23 ALA A O 12
ATOM 20523 N N . GLN A 1 24 ? 15.753 2.613 -10.451 1.00 3.02 24 GLN A N 12
ATOM 20524 C CA . GLN A 1 24 ? 15.350 3.630 -11.415 1.00 63.10 24 GLN A CA 12
ATOM 20525 C C . GLN A 1 24 ? 13.857 3.919 -11.309 1.00 13.54 24 GLN A C 12
ATOM 20526 O O . GLN A 1 24 ? 13.422 5.059 -11.476 1.00 21.53 24 GLN A O 12
ATOM 20540 N N . ALA A 1 25 ? 13.076 2.881 -11.030 1.00 20.30 25 ALA A N 12
ATOM 20541 C CA . ALA A 1 25 ? 11.631 3.024 -10.900 1.00 3.13 25 ALA A CA 12
ATOM 20542 C C . ALA A 1 25 ? 11.271 3.875 -9.687 1.00 3.23 25 ALA A C 12
ATOM 20543 O O . ALA A 1 25 ? 10.176 4.430 -9.608 1.00 60.14 25 ALA A O 12
ATOM 20550 N N . GLY A 1 26 ? 12.201 3.973 -8.741 1.00 41.42 26 GLY A N 12
ATOM 20551 C CA . GLY A 1 26 ? 11.962 4.758 -7.544 1.00 53.11 26 GLY A CA 12
ATOM 20552 C C . GLY A 1 26 ? 11.912 3.905 -6.292 1.00 52.11 26 GLY A C 12
ATOM 20553 O O . GLY A 1 26 ? 12.296 4.353 -5.212 1.00 0.14 26 GLY A O 12
ATOM 20557 N N . TYR A 1 27 ? 11.436 2.673 -6.436 1.00 51.32 27 TYR A N 12
ATOM 20558 C CA . TYR A 1 27 ? 11.333 1.757 -5.307 1.00 20.22 27 TYR A CA 12
ATOM 20559 C C . TYR A 1 27 ? 12.647 1.694 -4.535 1.00 24.12 27 TYR A C 12
ATOM 20560 O O . TYR A 1 27 ? 13.718 1.935 -5.091 1.00 61.52 27 TYR A O 12
ATOM 20578 N N . GLU A 1 28 ? 12.556 1.368 -3.249 1.00 60.12 28 GLU A N 12
ATOM 20579 C CA . GLU A 1 28 ? 13.738 1.273 -2.400 1.00 54.30 28 GLU A CA 12
ATOM 20580 C C . GLU A 1 28 ? 14.124 -0.184 -2.166 1.00 64.34 28 GLU A C 12
ATOM 20581 O O . GLU A 1 28 ? 13.568 -0.854 -1.296 1.00 24.01 28 GLU A O 12
ATOM 20593 N N . VAL A 1 29 ? 15.081 -0.670 -2.951 1.00 45.51 29 VAL A N 12
ATOM 20594 C CA . VAL A 1 29 ? 15.544 -2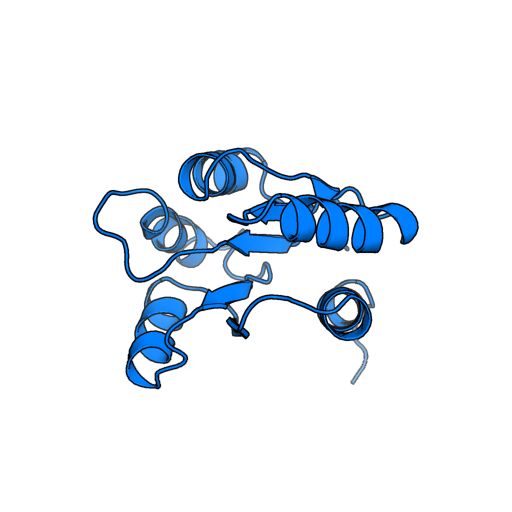.047 -2.830 1.00 51.04 29 VAL A CA 12
ATOM 20595 C C . VAL A 1 29 ? 16.794 -2.133 -1.963 1.00 4.24 29 VAL A C 12
ATOM 20596 O O . VAL A 1 29 ? 17.511 -1.147 -1.787 1.00 1.04 29 VAL A O 12
ATOM 20609 N N . THR A 1 30 ? 17.052 -3.319 -1.421 1.00 61.52 30 THR A N 12
ATOM 20610 C CA . THR A 1 30 ? 18.216 -3.535 -0.571 1.00 11.03 30 THR A CA 12
ATOM 20611 C C . THR A 1 30 ? 18.814 -4.919 -0.797 1.00 51.35 30 THR A C 12
ATOM 20612 O O . THR A 1 30 ? 18.214 -5.932 -0.438 1.00 1.11 30 THR A O 12
ATOM 20623 N N . VAL A 1 31 ? 20.000 -4.955 -1.396 1.00 4.22 31 VAL A N 12
ATOM 20624 C CA . VAL A 1 31 ? 20.681 -6.215 -1.669 1.00 11.01 31 VAL A CA 12
ATOM 20625 C C . VAL A 1 31 ? 21.686 -6.546 -0.571 1.00 51.03 31 VAL A C 12
ATOM 20626 O O . VAL A 1 31 ? 22.400 -5.670 -0.085 1.00 12.35 31 VAL A O 12
ATOM 20639 N N . ALA A 1 32 ? 21.736 -7.817 -0.187 1.00 23.05 32 ALA A N 12
ATOM 20640 C CA . ALA A 1 32 ? 22.656 -8.265 0.852 1.00 51.10 32 ALA A CA 12
ATOM 20641 C C . ALA A 1 32 ? 23.801 -9.079 0.258 1.00 14.30 32 ALA A C 12
ATOM 20642 O O . ALA A 1 32 ? 23.906 -9.222 -0.960 1.00 21.24 32 ALA A O 12
ATOM 20649 N N . ALA A 1 33 ? 24.656 -9.609 1.126 1.00 42.21 33 ALA A N 12
ATOM 20650 C CA . ALA A 1 33 ? 25.792 -10.409 0.687 1.00 64.24 33 ALA A CA 12
ATOM 20651 C C . ALA A 1 33 ? 25.378 -11.853 0.422 1.00 15.42 33 ALA A C 12
ATOM 20652 O O . ALA A 1 33 ? 25.889 -12.498 -0.493 1.00 5.12 33 ALA A O 12
ATOM 20659 N N . ASP A 1 34 ? 24.448 -12.353 1.229 1.00 64.32 34 ASP A N 12
ATOM 20660 C CA . ASP A 1 34 ? 23.965 -13.721 1.081 1.00 35.14 34 ASP A CA 12
ATOM 20661 C C . ASP A 1 34 ? 22.503 -13.829 1.507 1.00 64.45 34 ASP A C 12
ATOM 20662 O O . ASP A 1 34 ? 21.946 -12.901 2.090 1.00 54.24 34 ASP A O 12
ATOM 20671 N N . GLY A 1 35 ? 21.889 -14.970 1.209 1.00 74.21 35 GLY A N 12
ATOM 20672 C CA . GLY A 1 35 ? 20.498 -15.178 1.566 1.00 34.44 35 GLY A CA 12
ATOM 20673 C C . GLY A 1 35 ? 20.271 -15.132 3.064 1.00 32.25 35 GLY A C 12
ATOM 20674 O O . GLY A 1 35 ? 19.214 -14.703 3.525 1.00 13.41 35 GLY A O 12
ATOM 20678 N N . GLU A 1 36 ? 21.265 -15.577 3.826 1.00 23.31 36 GLU A N 12
ATOM 20679 C CA . GLU A 1 36 ? 21.167 -15.587 5.281 1.00 41.20 36 GLU A CA 12
ATOM 20680 C C . GLU A 1 36 ? 21.157 -14.165 5.835 1.00 54.12 36 GLU A C 12
ATOM 20681 O O . GLU A 1 36 ? 20.359 -13.835 6.712 1.00 54.14 36 GLU A O 12
ATOM 20693 N N . ALA A 1 37 ? 22.049 -13.328 5.317 1.00 42.24 37 ALA A N 12
ATOM 20694 C CA . ALA A 1 37 ? 22.142 -11.942 5.757 1.00 4.54 37 ALA A CA 12
ATOM 20695 C C . ALA A 1 37 ? 20.904 -11.151 5.348 1.00 2.03 37 ALA A C 12
ATOM 20696 O O . ALA A 1 37 ? 20.455 -10.263 6.072 1.00 23.32 37 ALA A O 12
ATOM 20703 N N . GLY A 1 38 ? 20.357 -11.479 4.182 1.00 74.21 38 GLY A N 12
ATOM 20704 C CA . GLY A 1 38 ? 19.176 -10.789 3.697 1.00 73.34 38 GLY A CA 12
ATOM 20705 C C . GLY A 1 38 ? 17.922 -11.186 4.450 1.00 33.11 38 GLY A C 12
ATOM 20706 O O . GLY A 1 38 ? 17.141 -10.329 4.865 1.00 20.44 38 GLY A O 12
ATOM 20710 N N . PHE A 1 39 ? 17.726 -12.489 4.626 1.00 2.31 39 PHE A N 12
ATOM 20711 C CA . PHE A 1 39 ? 16.556 -12.998 5.332 1.00 4.34 39 PHE A CA 12
ATOM 20712 C C . PHE A 1 39 ? 16.576 -12.568 6.796 1.00 35.15 39 PHE A C 12
ATOM 20713 O O . PHE A 1 39 ? 15.548 -12.185 7.356 1.00 73.13 39 PHE A O 12
ATOM 20730 N N . ASP A 1 40 ? 17.751 -12.635 7.411 1.00 23.40 40 ASP A N 12
ATOM 20731 C CA . ASP A 1 40 ? 17.906 -12.253 8.810 1.00 71.31 40 ASP A CA 12
ATOM 20732 C C . ASP A 1 40 ? 17.450 -10.815 9.034 1.00 52.11 40 ASP A C 12
ATOM 20733 O O . ASP A 1 40 ? 16.844 -10.497 10.058 1.00 55.21 40 ASP A O 12
ATOM 20742 N N . LEU A 1 41 ? 17.746 -9.949 8.071 1.00 61.10 41 LEU A N 12
ATOM 20743 C CA . LEU A 1 41 ? 17.368 -8.543 8.163 1.00 35.30 41 LEU A CA 12
ATOM 20744 C C . LEU A 1 41 ? 15.928 -8.336 7.704 1.00 13.13 41 LEU A C 12
ATOM 20745 O O . LEU A 1 41 ? 15.216 -7.480 8.229 1.00 40.34 41 LEU A O 12
ATOM 20761 N N . ALA A 1 42 ? 15.505 -9.127 6.724 1.00 73.11 42 ALA A N 12
ATOM 20762 C CA . ALA A 1 42 ? 14.149 -9.033 6.198 1.00 74.23 42 ALA A CA 12
ATOM 20763 C C . ALA A 1 42 ? 13.117 -9.153 7.314 1.00 30.52 42 ALA A C 12
ATOM 20764 O O . ALA A 1 42 ? 12.003 -8.644 7.200 1.00 54.00 42 ALA A O 12
ATOM 20771 N N . ALA A 1 43 ? 13.496 -9.831 8.393 1.00 74.11 43 ALA A N 12
ATOM 20772 C CA . ALA A 1 43 ? 12.603 -10.017 9.530 1.00 4.05 43 ALA A CA 12
ATOM 20773 C C . ALA A 1 43 ? 12.673 -8.828 10.483 1.00 61.12 43 ALA A C 12
ATOM 20774 O O . ALA A 1 43 ? 11.707 -8.521 11.182 1.00 53.24 43 ALA A O 12
ATOM 20781 N N . THR A 1 44 ? 13.823 -8.161 10.507 1.00 62.51 44 THR A N 12
ATOM 20782 C CA . THR A 1 44 ? 14.020 -7.007 11.375 1.00 73.41 44 THR A CA 12
ATOM 20783 C C . THR A 1 44 ? 13.504 -5.732 10.719 1.00 52.22 44 THR A C 12
ATOM 20784 O O . THR A 1 44 ? 13.109 -4.786 11.401 1.00 14.31 44 THR A O 12
ATOM 20795 N N . THR A 1 45 ? 13.509 -5.712 9.389 1.00 1.55 45 THR A N 12
ATOM 20796 C CA . THR A 1 45 ? 13.042 -4.552 8.641 1.00 41.41 45 THR A CA 12
ATOM 20797 C C . THR A 1 45 ? 11.645 -4.787 8.078 1.00 0.51 45 THR A C 12
ATOM 20798 O O . THR A 1 45 ? 10.826 -3.870 8.021 1.00 3.43 45 THR A O 12
ATOM 20809 N N . ALA A 1 46 ? 11.379 -6.021 7.664 1.00 50.14 46 ALA A N 12
ATOM 20810 C CA . ALA A 1 46 ? 10.079 -6.377 7.108 1.00 43.43 46 ALA A CA 12
ATOM 20811 C C . ALA A 1 46 ? 9.815 -5.626 5.807 1.00 54.00 46 ALA A C 12
ATOM 20812 O O . ALA A 1 46 ? 9.239 -4.538 5.813 1.00 1.51 46 ALA A O 12
ATOM 20819 N N . TYR A 1 47 ? 10.238 -6.214 4.694 1.00 45.53 47 TYR A N 12
ATOM 20820 C CA . TYR A 1 47 ? 10.050 -5.598 3.385 1.00 32.43 47 TYR A CA 12
ATOM 20821 C C . TYR A 1 47 ? 8.730 -6.040 2.761 1.00 15.31 47 TYR A C 12
ATOM 20822 O O . TYR A 1 47 ? 8.015 -6.873 3.318 1.00 73.33 47 TYR A O 12
ATOM 20840 N N . ASP A 1 48 ? 8.413 -5.475 1.601 1.00 2.32 48 ASP A N 12
ATOM 20841 C CA . ASP A 1 48 ? 7.180 -5.810 0.898 1.00 1.15 48 ASP A CA 12
ATOM 20842 C C . ASP A 1 48 ? 7.403 -6.968 -0.069 1.00 25.23 48 ASP A C 12
ATOM 20843 O O . ASP A 1 48 ? 6.521 -7.804 -0.267 1.00 70.42 48 ASP A O 12
ATOM 20852 N N . LEU A 1 49 ? 8.588 -7.011 -0.669 1.00 12.01 49 LEU A N 12
ATOM 20853 C CA . LEU A 1 49 ? 8.927 -8.066 -1.617 1.00 25.51 49 LEU A CA 12
ATOM 20854 C C . LEU A 1 49 ? 10.336 -8.594 -1.362 1.00 73.44 49 LEU A C 12
ATOM 20855 O O . LEU A 1 49 ? 11.295 -7.826 -1.293 1.00 61.01 49 LEU A O 12
ATOM 20871 N N . VAL A 1 50 ? 10.453 -9.912 -1.226 1.00 52.51 50 VAL A N 12
ATOM 20872 C CA . VAL A 1 50 ? 11.744 -10.543 -0.983 1.00 22.11 50 VAL A CA 12
ATOM 20873 C C . VAL A 1 50 ? 12.085 -11.539 -2.086 1.00 22.14 50 VAL A C 12
ATOM 20874 O O . VAL A 1 50 ? 11.227 -12.296 -2.541 1.00 53.33 50 VAL A O 12
ATOM 20887 N N . LEU A 1 51 ? 13.344 -11.535 -2.511 1.00 12.54 51 LEU A N 12
ATOM 20888 C CA . LEU A 1 51 ? 13.800 -12.439 -3.561 1.00 10.43 51 LEU A CA 12
ATOM 20889 C C . LEU A 1 51 ? 14.974 -13.285 -3.079 1.00 0.23 51 LEU A C 12
ATOM 20890 O O . LEU A 1 51 ? 16.078 -12.778 -2.876 1.00 51.44 51 LEU A O 12
ATOM 20906 N N . THR A 1 52 ? 14.729 -14.579 -2.898 1.00 64.00 52 THR A N 12
ATOM 20907 C CA . THR A 1 52 ? 15.766 -15.496 -2.441 1.00 72.21 52 THR A CA 12
ATOM 20908 C C . THR A 1 52 ? 16.139 -16.492 -3.533 1.00 43.12 52 THR A C 12
ATOM 20909 O O . THR A 1 52 ? 15.278 -16.970 -4.272 1.00 0.32 52 THR A O 12
ATOM 20920 N N . ASP A 1 53 ? 17.428 -16.801 -3.630 1.00 34.23 53 ASP A N 12
ATOM 20921 C CA . ASP A 1 53 ? 17.915 -17.742 -4.631 1.00 60.43 53 ASP A CA 12
ATOM 20922 C C . ASP A 1 53 ? 18.421 -19.022 -3.973 1.00 71.55 53 ASP A C 12
ATOM 20923 O O . ASP A 1 53 ? 18.260 -20.115 -4.516 1.00 72.21 53 ASP A O 12
ATOM 20932 N N . GLN A 1 54 ? 19.033 -18.878 -2.803 1.00 4.02 54 GLN A N 12
ATOM 20933 C CA . GLN A 1 54 ? 19.564 -20.023 -2.073 1.00 3.04 54 GLN A CA 12
ATOM 20934 C C . GLN A 1 54 ? 18.505 -21.109 -1.919 1.00 61.51 54 GLN A C 12
ATOM 20935 O O . GLN A 1 54 ? 17.315 -20.860 -2.104 1.00 12.34 54 GLN A O 12
ATOM 20949 N N . ASN A 1 55 ? 18.947 -22.316 -1.581 1.00 22.43 55 ASN A N 12
ATOM 20950 C CA . ASN A 1 55 ? 18.037 -23.442 -1.403 1.00 52.24 55 ASN A CA 12
ATOM 20951 C C . ASN A 1 55 ? 18.579 -24.423 -0.368 1.00 44.35 55 ASN A C 12
ATOM 20952 O O . ASN A 1 55 ? 19.690 -24.258 0.135 1.00 64.14 55 ASN A O 12
ATOM 20963 N N . MET A 1 56 ? 17.787 -25.443 -0.056 1.00 64.22 56 MET A N 12
ATOM 20964 C CA . MET A 1 56 ? 18.189 -26.452 0.917 1.00 3.24 56 MET A CA 12
ATOM 20965 C C . MET A 1 56 ? 18.534 -25.808 2.257 1.00 53.14 56 MET A C 12
ATOM 20966 O O . MET A 1 56 ? 19.699 -25.701 2.640 1.00 51.44 56 MET A O 12
ATOM 20980 N N . PRO A 1 57 ? 17.498 -25.368 2.987 1.00 70.23 57 PRO A N 12
ATOM 20981 C CA . PRO A 1 57 ? 17.667 -24.728 4.294 1.00 14.54 57 PRO A CA 12
ATOM 20982 C C . PRO A 1 57 ? 18.131 -25.709 5.365 1.00 1.21 57 PRO A C 12
ATOM 20983 O O . PRO A 1 57 ? 17.321 -26.411 5.970 1.00 20.21 57 PRO A O 12
ATOM 20994 N N . ARG A 1 58 ? 19.439 -25.752 5.594 1.00 5.44 58 ARG A N 12
ATOM 20995 C CA . ARG A 1 58 ? 20.011 -26.648 6.592 1.00 4.21 58 ARG A CA 12
ATOM 20996 C C . ARG A 1 58 ? 20.418 -25.878 7.845 1.00 11.21 58 ARG A C 12
ATOM 20997 O O . ARG A 1 58 ? 20.292 -26.378 8.963 1.00 63.40 58 ARG A O 12
ATOM 21018 N N . LYS A 1 59 ? 20.906 -24.657 7.651 1.00 62.40 59 LYS A N 12
ATOM 21019 C CA . LYS A 1 59 ? 21.331 -23.817 8.764 1.00 50.30 59 LYS A CA 12
ATOM 21020 C C . LYS A 1 59 ? 20.564 -22.498 8.774 1.00 70.34 59 LYS A C 12
ATOM 21021 O O . LYS A 1 59 ? 19.595 -22.327 8.033 1.00 24.44 59 LYS A O 12
ATOM 21040 N N . SER A 1 60 ? 21.004 -21.569 9.615 1.00 4.35 60 SER A N 12
ATOM 21041 C CA . SER A 1 60 ? 20.358 -20.266 9.723 1.00 75.34 60 SER A CA 12
ATOM 21042 C C . SER A 1 60 ? 20.216 -19.615 8.350 1.00 25.20 60 SER A C 12
ATOM 21043 O O . SER A 1 60 ? 20.925 -19.967 7.408 1.00 41.11 60 SER A O 12
ATOM 21051 N N . GLY A 1 61 ? 19.295 -18.663 8.246 1.00 54.44 61 GLY A N 12
ATOM 21052 C CA . GLY A 1 61 ? 19.076 -17.977 6.985 1.00 0.14 61 GLY A CA 12
ATOM 21053 C C . GLY A 1 61 ? 17.724 -18.295 6.379 1.00 15.13 61 GLY A C 12
ATOM 21054 O O . GLY A 1 61 ? 16.691 -17.838 6.872 1.00 41.55 61 GLY A O 12
ATOM 21058 N N . LEU A 1 62 ? 17.727 -19.079 5.307 1.00 23.43 62 LEU A N 12
ATOM 21059 C CA . LEU A 1 62 ? 16.491 -19.457 4.631 1.00 31.24 62 LEU A CA 12
ATOM 21060 C C . LEU A 1 62 ? 15.481 -20.026 5.622 1.00 34.33 62 LEU A C 12
ATOM 21061 O O . LEU A 1 62 ? 14.276 -19.819 5.482 1.00 32.22 62 LEU A O 12
ATOM 21077 N N . GLU A 1 63 ? 15.981 -20.742 6.624 1.00 30.44 63 GLU A N 12
ATOM 21078 C CA . GLU A 1 63 ? 15.121 -21.340 7.639 1.00 2.23 63 GLU A CA 12
ATOM 21079 C C . GLU A 1 63 ? 14.172 -20.300 8.229 1.00 23.30 63 GLU A C 12
ATOM 21080 O O . GLU A 1 63 ? 13.056 -20.623 8.637 1.00 12.14 63 GLU A O 12
ATOM 21092 N N . LEU A 1 64 ? 14.624 -19.052 8.271 1.00 43.11 64 LEU A N 12
ATOM 21093 C CA . LEU A 1 64 ? 13.817 -17.964 8.811 1.00 51.50 64 LEU A CA 12
ATOM 21094 C C . LEU A 1 64 ? 12.426 -17.955 8.186 1.00 74.43 64 LEU A C 12
ATOM 21095 O O . LEU A 1 64 ? 11.441 -17.616 8.843 1.00 42.33 64 LEU A O 12
ATOM 21111 N N . ILE A 1 65 ? 12.352 -18.333 6.914 1.00 20.50 65 ILE A N 12
ATOM 21112 C CA . ILE A 1 65 ? 11.081 -18.373 6.202 1.00 40.24 65 ILE A CA 12
ATOM 21113 C C . ILE A 1 65 ? 10.027 -19.132 7.000 1.00 14.20 65 ILE A C 12
ATOM 21114 O O . ILE A 1 65 ? 8.866 -18.727 7.057 1.00 71.13 65 ILE A O 12
ATOM 21130 N N . ALA A 1 66 ? 10.440 -20.234 7.617 1.00 35.02 66 ALA A N 12
ATOM 21131 C CA . ALA A 1 66 ? 9.532 -21.048 8.416 1.00 13.11 66 ALA A CA 12
ATOM 21132 C C . ALA A 1 66 ? 9.012 -20.270 9.620 1.00 3.33 66 ALA A C 12
ATOM 21133 O O . ALA A 1 66 ? 7.862 -20.432 10.027 1.00 24.32 66 ALA A O 12
ATOM 21140 N N . ALA A 1 67 ? 9.868 -19.425 10.187 1.00 54.34 67 ALA A N 12
ATOM 21141 C CA . ALA A 1 67 ? 9.494 -18.621 11.344 1.00 40.45 67 ALA A CA 12
ATOM 21142 C C . ALA A 1 67 ? 8.631 -17.433 10.931 1.00 10.01 67 ALA A C 12
ATOM 21143 O O . ALA A 1 67 ? 7.748 -17.005 11.676 1.00 24.13 67 ALA A O 12
ATOM 21150 N N . LEU A 1 68 ? 8.891 -16.904 9.741 1.00 41.33 68 LEU A N 12
ATOM 21151 C CA . LEU A 1 68 ? 8.138 -15.764 9.229 1.00 10.00 68 LEU A CA 12
ATOM 21152 C C . LEU A 1 68 ? 6.774 -16.203 8.707 1.00 53.10 68 LEU A C 12
ATOM 21153 O O . LEU A 1 68 ? 5.792 -15.466 8.810 1.00 65.44 68 LEU A O 12
ATOM 21169 N N . ARG A 1 69 ? 6.719 -17.408 8.149 1.00 41.21 69 ARG A N 12
ATOM 21170 C CA . ARG A 1 69 ? 5.475 -17.945 7.612 1.00 72.41 69 ARG A CA 12
ATOM 21171 C C . ARG A 1 69 ? 4.429 -18.100 8.713 1.00 44.34 69 ARG A C 12
ATOM 21172 O O . ARG A 1 69 ? 3.301 -17.626 8.580 1.00 23.02 69 ARG A O 12
ATOM 21193 N N . GLN A 1 70 ? 4.813 -18.765 9.797 1.00 61.50 70 GLN A N 12
ATOM 21194 C CA . GLN A 1 70 ? 3.908 -18.983 10.919 1.00 1.14 70 GLN A CA 12
ATOM 21195 C C . GLN A 1 70 ? 3.362 -17.659 11.443 1.00 43.50 70 GLN A C 12
ATOM 21196 O O . GLN A 1 70 ? 2.213 -17.578 11.879 1.00 3.45 70 GLN A O 12
ATOM 21210 N N . LEU A 1 71 ? 4.193 -16.623 11.397 1.00 13.31 71 LEU A N 12
ATOM 21211 C CA . LEU A 1 71 ? 3.794 -15.301 11.867 1.00 14.34 71 LEU A CA 12
ATOM 21212 C C . LEU A 1 71 ? 2.786 -14.665 10.915 1.00 43.05 71 LEU A C 12
ATOM 21213 O O . LEU A 1 71 ? 2.771 -14.966 9.721 1.00 53.41 71 LEU A O 12
ATOM 21229 N N . SER A 1 72 ? 1.948 -13.783 11.450 1.00 61.22 72 SER A N 12
ATOM 21230 C CA . SER A 1 72 ? 0.936 -13.106 10.647 1.00 3.34 72 SER A CA 12
ATOM 21231 C C . SER A 1 72 ? 1.441 -11.747 10.172 1.00 54.43 72 SER A C 12
ATOM 21232 O O . SER A 1 72 ? 0.677 -10.786 10.081 1.00 31.00 72 SER A O 12
ATOM 21240 N N . ALA A 1 73 ? 2.733 -11.675 9.869 1.00 12.24 73 ALA A N 12
ATOM 21241 C CA . ALA A 1 73 ? 3.340 -10.435 9.401 1.00 30.21 73 ALA A CA 12
ATOM 21242 C C . ALA A 1 73 ? 3.980 -10.621 8.030 1.00 62.33 73 ALA A C 12
ATOM 21243 O O . ALA A 1 73 ? 4.013 -9.696 7.218 1.00 14.23 73 ALA A O 12
ATOM 21250 N N . TYR A 1 74 ? 4.489 -11.822 7.778 1.00 72.24 74 TYR A N 12
ATOM 21251 C CA . TYR A 1 74 ? 5.131 -12.128 6.505 1.00 23.30 74 TYR A CA 12
ATOM 21252 C C . TYR A 1 74 ? 4.300 -13.124 5.701 1.00 45.31 74 TYR A C 12
ATOM 21253 O O . TYR A 1 74 ? 4.373 -13.161 4.473 1.00 2.20 74 TYR A O 12
ATOM 21271 N N . ALA A 1 75 ? 3.510 -13.929 6.404 1.00 44.24 75 ALA A N 12
ATOM 21272 C CA . ALA A 1 75 ? 2.663 -14.923 5.757 1.00 62.02 75 ALA A CA 12
ATOM 21273 C C . ALA A 1 75 ? 1.888 -14.311 4.595 1.00 63.45 75 ALA A C 12
ATOM 21274 O O . ALA A 1 75 ? 1.659 -14.965 3.577 1.00 40.13 75 ALA A O 12
ATOM 21281 N N . ASP A 1 76 ? 1.487 -13.055 4.753 1.00 20.13 76 ASP A N 12
ATOM 21282 C CA . ASP A 1 76 ? 0.738 -12.355 3.716 1.00 13.15 76 ASP A CA 12
ATOM 21283 C C . ASP A 1 76 ? 1.679 -11.761 2.673 1.00 32.00 76 ASP A C 12
ATOM 21284 O O . ASP A 1 76 ? 1.350 -11.699 1.488 1.00 64.43 76 ASP A O 12
ATOM 21293 N N . THR A 1 77 ? 2.851 -11.323 3.122 1.00 63.43 77 THR A N 12
ATOM 21294 C CA . THR A 1 77 ? 3.839 -10.732 2.228 1.00 22.20 77 THR A CA 12
ATOM 21295 C C . THR A 1 77 ? 4.210 -11.694 1.105 1.00 22.12 77 THR A C 12
ATOM 21296 O O . THR A 1 77 ? 4.472 -12.876 1.329 1.00 61.11 77 THR A O 12
ATOM 21307 N N . PRO A 1 78 ? 4.235 -11.179 -0.133 1.00 14.42 78 PRO A N 12
ATOM 21308 C CA . PRO A 1 78 ? 4.574 -11.975 -1.316 1.00 31.34 78 PRO A CA 12
ATOM 21309 C C . PRO A 1 78 ? 6.046 -12.371 -1.345 1.00 43.44 78 PRO A C 12
ATOM 21310 O O . PRO A 1 78 ? 6.926 -11.516 -1.455 1.00 52.32 78 PRO A O 12
ATOM 21321 N N . ILE A 1 79 ? 6.308 -13.670 -1.248 1.00 15.34 79 ILE A N 12
ATOM 21322 C CA . ILE A 1 79 ? 7.674 -14.177 -1.265 1.00 72.12 79 ILE A CA 12
ATOM 21323 C C . ILE A 1 79 ? 7.951 -14.965 -2.541 1.00 44.20 79 ILE A C 12
ATOM 21324 O O . ILE A 1 79 ? 7.339 -16.005 -2.787 1.00 51.35 79 ILE A O 12
ATOM 21340 N N . LEU A 1 80 ? 8.880 -14.464 -3.349 1.00 15.13 80 LEU A N 12
ATOM 21341 C CA . LEU A 1 80 ? 9.241 -15.122 -4.600 1.00 11.43 80 LEU A CA 12
ATOM 21342 C C . LEU A 1 80 ? 10.611 -15.782 -4.491 1.00 63.44 80 LEU A C 12
ATOM 21343 O O . LEU A 1 80 ? 11.623 -15.110 -4.291 1.00 53.42 80 LEU A O 12
ATOM 21359 N N . VAL A 1 81 ? 10.638 -17.105 -4.627 1.00 55.52 81 VAL A N 12
ATOM 21360 C CA . VAL A 1 81 ? 11.884 -17.857 -4.548 1.00 41.41 81 VAL A CA 12
ATOM 21361 C C . VAL A 1 81 ? 12.347 -18.301 -5.931 1.00 54.22 81 VAL A C 12
ATOM 21362 O O . VAL A 1 81 ? 11.559 -18.817 -6.725 1.00 62.32 81 VAL A O 12
ATOM 21375 N N . LEU A 1 82 ? 13.629 -18.097 -6.214 1.00 34.23 82 LEU A N 12
ATOM 21376 C CA . LEU A 1 82 ? 14.198 -18.477 -7.502 1.00 31.40 82 LEU A CA 12
ATOM 21377 C C . LEU A 1 82 ? 14.592 -19.951 -7.509 1.00 45.24 82 LEU A C 12
ATOM 21378 O O . LEU A 1 82 ? 15.070 -20.482 -6.506 1.00 61.44 82 LEU A O 12
ATOM 21394 N N . THR A 1 83 ? 14.392 -20.606 -8.649 1.00 32.35 83 THR A N 12
ATOM 21395 C CA . THR A 1 83 ? 14.727 -22.018 -8.787 1.00 43.35 83 THR A CA 12
ATOM 21396 C C . THR A 1 83 ? 15.621 -22.254 -10.000 1.00 55.30 83 THR A C 12
ATOM 21397 O O . THR A 1 83 ? 15.733 -21.398 -10.878 1.00 53.32 83 THR A O 12
ATOM 21408 N N . THR A 1 84 ? 16.255 -23.421 -10.044 1.00 22.14 84 THR A N 12
ATOM 21409 C CA . THR A 1 84 ? 17.139 -23.770 -11.149 1.00 2.34 84 THR A CA 12
ATOM 21410 C C . THR A 1 84 ? 16.631 -24.999 -11.893 1.00 33.13 84 THR A C 12
ATOM 21411 O O . THR A 1 84 ? 16.775 -25.102 -13.110 1.00 64.23 84 THR A O 12
ATOM 21422 N N . GLU A 1 85 ? 16.034 -25.929 -11.153 1.00 4.44 85 GLU A N 12
ATOM 21423 C CA . GLU A 1 85 ? 15.505 -27.151 -11.744 1.00 73.53 85 GLU A CA 12
ATOM 21424 C C . GLU A 1 85 ? 14.187 -26.881 -12.465 1.00 11.14 85 GLU A C 12
ATOM 21425 O O . GLU A 1 85 ? 13.988 -27.309 -13.601 1.00 24.33 85 GLU A O 12
ATOM 21437 N N . GLY A 1 86 ? 13.288 -26.166 -11.794 1.00 22.42 86 GLY A N 12
ATOM 21438 C CA . GLY A 1 86 ? 12.001 -25.851 -12.384 1.00 75.22 86 GLY A CA 12
ATOM 21439 C C . GLY A 1 86 ? 11.091 -27.061 -12.472 1.00 44.13 86 GLY A C 12
ATOM 21440 O O . GLY A 1 86 ? 10.558 -27.369 -13.538 1.00 42.22 86 GLY A O 12
ATOM 21444 N N . SER A 1 87 ? 10.915 -27.750 -11.349 1.00 50.23 87 SER A N 12
ATOM 21445 C CA . SER A 1 87 ? 10.068 -28.936 -11.305 1.00 64.24 87 SER A CA 12
ATOM 21446 C C . SER A 1 87 ? 8.984 -28.791 -10.242 1.00 53.44 87 SER A C 12
ATOM 21447 O O . SER A 1 87 ? 9.156 -28.070 -9.259 1.00 55.11 87 SER A O 12
ATOM 21455 N N . ASP A 1 88 ? 7.867 -29.480 -10.448 1.00 11.13 88 ASP A N 12
ATOM 21456 C CA . ASP A 1 88 ? 6.753 -29.429 -9.507 1.00 63.34 88 ASP A CA 12
ATOM 21457 C C . ASP A 1 88 ? 7.227 -29.727 -8.088 1.00 54.10 88 ASP A C 12
ATOM 21458 O O . ASP A 1 88 ? 6.981 -28.950 -7.166 1.00 32.34 88 ASP A O 12
ATOM 21467 N N . ALA A 1 89 ? 7.906 -30.857 -7.921 1.00 11.10 89 ALA A N 12
ATOM 21468 C CA . ALA A 1 89 ? 8.414 -31.257 -6.615 1.00 2.44 89 ALA A CA 12
ATOM 21469 C C . ALA A 1 89 ? 9.213 -30.130 -5.968 1.00 41.03 89 ALA A C 12
ATOM 21470 O O . ALA A 1 89 ? 9.177 -29.949 -4.751 1.00 10.00 89 ALA A O 12
ATOM 21477 N N . PHE A 1 90 ? 9.935 -29.375 -6.790 1.00 74.34 90 PHE A N 12
ATOM 21478 C CA . PHE A 1 90 ? 10.744 -28.267 -6.298 1.00 42.21 90 PHE A CA 12
ATOM 21479 C C . PHE A 1 90 ? 9.869 -27.207 -5.635 1.00 43.45 90 PHE A C 12
ATOM 21480 O O . PHE A 1 90 ? 10.264 -26.589 -4.646 1.00 51.45 90 PHE A O 12
ATOM 21497 N N . LYS A 1 91 ? 8.679 -27.001 -6.188 1.00 53.12 91 LYS A N 12
ATOM 21498 C CA . LYS A 1 91 ? 7.746 -26.017 -5.652 1.00 53.35 91 LYS A CA 12
ATOM 21499 C C . LYS A 1 91 ? 7.309 -26.393 -4.240 1.00 45.11 91 LYS A C 12
ATOM 21500 O O . LYS A 1 91 ? 7.133 -25.527 -3.384 1.00 30.03 91 LYS A O 12
ATOM 21519 N N . ALA A 1 92 ? 7.139 -27.690 -4.004 1.00 53.40 92 ALA A N 12
ATOM 21520 C CA . ALA A 1 92 ? 6.727 -28.180 -2.695 1.00 11.14 92 ALA A CA 12
ATOM 21521 C C . ALA A 1 92 ? 7.704 -27.739 -1.611 1.00 5.53 92 ALA A C 12
ATOM 21522 O O . ALA A 1 92 ? 7.305 -27.441 -0.485 1.00 42.04 92 ALA A O 12
ATOM 21529 N N . ALA A 1 93 ? 8.987 -27.699 -1.957 1.00 71.24 93 ALA A N 12
ATOM 21530 C CA . ALA A 1 93 ? 10.021 -27.293 -1.014 1.00 41.10 93 ALA A CA 12
ATOM 21531 C C . ALA A 1 93 ? 9.844 -25.836 -0.599 1.00 61.21 93 ALA A C 12
ATOM 21532 O O . ALA A 1 93 ? 9.636 -25.537 0.576 1.00 2.32 93 ALA A O 12
ATOM 21539 N N . ALA A 1 94 ? 9.929 -24.934 -1.572 1.00 34.44 94 ALA A N 12
ATOM 21540 C CA . ALA A 1 94 ? 9.776 -23.509 -1.307 1.00 64.10 94 ALA A CA 12
ATOM 21541 C C . ALA A 1 94 ? 8.489 -23.228 -0.540 1.00 2.45 94 ALA A C 12
ATOM 21542 O O . ALA A 1 94 ? 8.486 -22.466 0.428 1.00 60.21 94 ALA A O 12
ATOM 21549 N N . ARG A 1 95 ? 7.397 -23.846 -0.978 1.00 3.15 95 ARG A N 12
ATOM 21550 C CA . ARG A 1 95 ? 6.103 -23.660 -0.332 1.00 42.24 95 ARG A CA 12
ATOM 21551 C C . ARG A 1 95 ? 6.107 -24.250 1.075 1.00 62.45 95 ARG A C 12
ATOM 21552 O O . ARG A 1 95 ? 5.478 -23.712 1.986 1.00 25.41 95 ARG A O 12
ATOM 21573 N N . ASP A 1 96 ? 6.819 -25.359 1.243 1.00 70.30 96 ASP A N 12
ATOM 21574 C CA . ASP A 1 96 ? 6.905 -26.023 2.539 1.00 45.14 96 ASP A CA 12
ATOM 21575 C C . ASP A 1 96 ? 7.655 -25.155 3.545 1.00 64.34 96 ASP A C 12
ATOM 21576 O O . ASP A 1 96 ? 7.311 -25.118 4.725 1.00 21.55 96 ASP A O 12
ATOM 21585 N N . ALA A 1 97 ? 8.683 -24.459 3.068 1.00 34.53 97 ALA A N 12
ATOM 21586 C CA . ALA A 1 97 ? 9.481 -23.592 3.926 1.00 54.34 97 ALA A CA 12
ATOM 21587 C C . ALA A 1 97 ? 8.669 -22.391 4.399 1.00 13.20 97 ALA A C 12
ATOM 21588 O O . ALA A 1 97 ? 8.807 -21.945 5.537 1.00 22.44 97 ALA A O 12
ATOM 21595 N N . GLY A 1 98 ? 7.821 -21.870 3.517 1.00 61.03 98 GLY A N 12
ATOM 21596 C CA . GLY A 1 98 ? 7.000 -20.725 3.863 1.00 3.44 98 GLY A CA 12
ATOM 21597 C C . GLY A 1 98 ? 7.061 -19.630 2.817 1.00 5.52 98 GLY A C 12
ATOM 21598 O O . GLY A 1 98 ? 7.218 -18.454 3.147 1.00 23.54 98 GLY A O 12
ATOM 21602 N N . ALA A 1 99 ? 6.939 -20.015 1.551 1.00 20.23 99 ALA A N 12
ATOM 21603 C CA . ALA A 1 99 ? 6.981 -19.057 0.453 1.00 30.34 99 ALA A CA 12
ATOM 21604 C C . ALA A 1 99 ? 5.637 -18.984 -0.263 1.00 33.11 99 ALA A C 12
ATOM 21605 O O . ALA A 1 99 ? 4.841 -19.922 -0.210 1.00 34.22 99 ALA A O 12
ATOM 21612 N N . THR A 1 100 ? 5.389 -17.863 -0.933 1.00 14.22 100 THR A N 12
ATOM 21613 C CA . THR A 1 100 ? 4.140 -17.666 -1.658 1.00 71.32 100 THR A CA 12
ATOM 21614 C C . THR A 1 100 ? 4.255 -18.161 -3.096 1.00 3.44 100 THR A C 12
ATOM 21615 O O . THR A 1 100 ? 3.452 -18.975 -3.549 1.00 24.14 100 THR A O 12
ATOM 21626 N N . GLY A 1 101 ? 5.261 -17.663 -3.809 1.00 52.50 101 GLY A N 12
ATOM 21627 C CA . GLY A 1 101 ? 5.463 -18.066 -5.188 1.00 50.13 101 GLY A CA 12
ATOM 21628 C C . GLY A 1 101 ? 6.923 -18.311 -5.513 1.00 3.53 101 GLY A C 12
ATOM 21629 O O . GLY A 1 101 ? 7.799 -18.067 -4.683 1.00 45.41 101 GLY A O 12
ATOM 21633 N N . TRP A 1 102 ? 7.186 -18.795 -6.721 1.00 51.00 102 TRP A N 12
ATOM 21634 C CA . TRP A 1 102 ? 8.551 -19.075 -7.152 1.00 51.51 102 TRP A CA 12
ATOM 21635 C C . TRP A 1 102 ? 8.776 -18.606 -8.586 1.00 33.53 102 TRP A C 12
ATOM 21636 O O . TRP A 1 102 ? 7.823 -18.322 -9.312 1.00 13.34 102 TRP A O 12
ATOM 21657 N N . ILE A 1 103 ? 10.040 -18.530 -8.987 1.00 50.50 103 ILE A N 12
ATOM 21658 C CA . ILE A 1 103 ? 10.388 -18.097 -10.335 1.00 21.12 103 ILE A CA 12
ATOM 21659 C C . ILE A 1 103 ? 11.690 -18.740 -10.799 1.00 62.44 103 ILE A C 12
ATOM 21660 O O . ILE A 1 103 ? 12.402 -19.362 -10.011 1.00 42.33 103 ILE A O 12
ATOM 21676 N N . GLU A 1 104 ? 11.995 -18.585 -12.084 1.00 4.01 104 GLU A N 12
ATOM 21677 C CA . GLU A 1 104 ? 13.213 -19.150 -12.653 1.00 22.32 104 GLU A CA 12
ATOM 21678 C C . GLU A 1 104 ? 14.254 -18.062 -12.902 1.00 35.01 104 GLU A C 12
ATOM 21679 O O . GLU A 1 104 ? 13.982 -17.071 -13.580 1.00 63.14 104 GLU A O 12
ATOM 21691 N N . LYS A 1 105 ? 15.446 -18.254 -12.348 1.00 12.44 105 LYS A N 12
ATOM 21692 C CA . LYS A 1 105 ? 16.529 -17.291 -12.509 1.00 14.44 105 LYS A CA 12
ATOM 21693 C C . LYS A 1 105 ? 17.356 -17.605 -13.751 1.00 52.41 105 LYS A C 12
ATOM 21694 O O . LYS A 1 105 ? 17.374 -18.732 -14.245 1.00 63.23 105 LYS A O 12
ATOM 21713 N N . PRO A 1 106 ? 18.058 -16.586 -14.269 1.00 2.24 106 PRO A N 12
ATOM 21714 C CA . PRO A 1 106 ? 18.043 -15.239 -13.689 1.00 65.34 106 PRO A CA 12
ATOM 21715 C C . PRO A 1 106 ? 16.702 -14.540 -13.881 1.00 71.32 106 PRO A C 12
ATOM 21716 O O . PRO A 1 106 ? 15.801 -15.073 -14.531 1.00 4.14 106 PRO A O 12
ATOM 21727 N N . ILE A 1 107 ? 16.576 -13.346 -13.313 1.00 52.21 107 ILE A N 12
ATOM 21728 C CA . ILE A 1 107 ? 15.344 -12.574 -13.424 1.00 22.14 107 ILE A CA 12
ATOM 21729 C C . ILE A 1 107 ? 15.499 -11.431 -14.421 1.00 62.33 107 ILE A C 12
ATOM 21730 O O . ILE A 1 107 ? 16.558 -10.809 -14.508 1.00 14.51 107 ILE A O 12
ATOM 21746 N N . ASP A 1 108 ? 14.437 -11.160 -15.171 1.00 71.24 108 ASP A N 12
ATOM 21747 C CA . ASP A 1 108 ? 14.453 -10.090 -16.162 1.00 2.23 108 ASP A CA 12
ATOM 21748 C C . ASP A 1 108 ? 14.034 -8.763 -15.535 1.00 62.52 108 ASP A C 12
ATOM 21749 O O . ASP A 1 108 ? 13.380 -8.720 -14.493 1.00 23.31 108 ASP A O 12
ATOM 21758 N N . PRO A 1 109 ? 14.420 -7.654 -16.184 1.00 34.43 109 PRO A N 12
ATOM 21759 C CA . PRO A 1 109 ? 14.095 -6.306 -15.708 1.00 64.30 109 PRO A CA 12
ATOM 21760 C C . PRO A 1 109 ? 12.611 -5.986 -15.841 1.00 75.00 109 PRO A C 12
ATOM 21761 O O . PRO A 1 109 ? 12.035 -5.303 -14.995 1.00 74.12 109 PRO A O 12
ATOM 21772 N N . GLY A 1 110 ? 11.995 -6.485 -16.909 1.00 44.22 110 GLY A N 12
ATOM 21773 C CA . GLY A 1 110 ? 10.582 -6.241 -17.133 1.00 4.12 110 GLY A CA 12
ATOM 21774 C C . GLY A 1 110 ? 9.699 -7.159 -16.311 1.00 53.44 110 GLY A C 12
ATOM 21775 O O . GLY A 1 110 ? 8.607 -6.771 -15.894 1.00 21.40 110 GLY A O 12
ATOM 21779 N N . VAL A 1 111 ? 10.170 -8.380 -16.080 1.00 13.23 111 VAL A N 12
ATOM 21780 C CA . VAL A 1 111 ? 9.414 -9.356 -15.303 1.00 44.14 111 VAL A CA 12
ATOM 21781 C C . VAL A 1 111 ? 9.459 -9.028 -13.815 1.00 51.23 111 VAL A C 12
ATOM 21782 O O . VAL A 1 111 ? 8.498 -9.274 -13.085 1.00 1.11 111 VAL A O 12
ATOM 21795 N N . LEU A 1 112 ? 10.580 -8.470 -13.371 1.00 61.45 112 LEU A N 12
ATOM 21796 C CA . LEU A 1 112 ? 10.751 -8.107 -11.969 1.00 32.00 112 LEU A CA 12
ATOM 21797 C C . LEU A 1 112 ? 9.957 -6.849 -11.632 1.00 11.10 112 LEU A C 12
ATOM 21798 O O . LEU A 1 112 ? 9.423 -6.716 -10.531 1.00 15.40 112 LEU A O 12
ATOM 21814 N N . VAL A 1 113 ? 9.882 -5.929 -12.588 1.00 42.42 113 VAL A N 12
ATOM 21815 C CA . VAL A 1 113 ? 9.151 -4.682 -12.394 1.00 73.44 113 VAL A CA 12
ATOM 21816 C C . VAL A 1 113 ? 7.652 -4.891 -12.577 1.00 35.15 113 VAL A C 12
ATOM 21817 O O . VAL A 1 113 ? 6.843 -4.321 -11.845 1.00 53.13 113 VAL A O 12
ATOM 21830 N N . GLU A 1 114 ? 7.289 -5.713 -13.557 1.00 14.34 114 GLU A N 12
ATOM 21831 C CA . GLU A 1 114 ? 5.886 -5.996 -13.835 1.00 34.34 114 GLU A CA 12
ATOM 21832 C C . GLU A 1 114 ? 5.275 -6.855 -12.730 1.00 52.45 114 GLU A C 12
ATOM 21833 O O . GLU A 1 114 ? 4.090 -6.731 -12.415 1.00 45.45 114 GLU A O 12
ATOM 21845 N N . LEU A 1 115 ? 6.091 -7.725 -12.147 1.00 33.24 115 LEU A N 12
ATOM 21846 C CA . LEU A 1 115 ? 5.632 -8.605 -11.078 1.00 21.55 115 LEU A CA 12
ATOM 21847 C C . LEU A 1 115 ? 5.383 -7.820 -9.794 1.00 44.41 115 LEU A C 12
ATOM 21848 O O . LEU A 1 115 ? 4.436 -8.096 -9.058 1.00 53.44 115 LEU A O 12
ATOM 21864 N N . VAL A 1 116 ? 6.240 -6.837 -9.532 1.00 70.42 116 VAL A N 12
ATOM 21865 C CA . VAL A 1 116 ? 6.112 -6.009 -8.340 1.00 15.35 116 VAL A CA 12
ATOM 21866 C C . VAL A 1 116 ? 5.098 -4.890 -8.554 1.00 43.01 116 VAL A C 12
ATOM 21867 O O . VAL A 1 116 ? 4.391 -4.493 -7.628 1.00 60.44 116 VAL A O 12
ATOM 21880 N N . ALA A 1 117 ? 5.034 -4.385 -9.782 1.00 34.32 117 ALA A N 12
ATOM 21881 C CA . ALA A 1 117 ? 4.105 -3.314 -10.119 1.00 50.41 117 ALA A CA 12
ATOM 21882 C C . ALA A 1 117 ? 2.686 -3.659 -9.682 1.00 34.05 117 ALA A C 12
ATOM 21883 O O . ALA A 1 117 ? 2.048 -2.901 -8.949 1.00 62.24 117 ALA A O 12
ATOM 21890 N N . THR A 1 118 ? 2.194 -4.808 -10.135 1.00 25.20 118 THR A N 12
ATOM 21891 C CA . THR A 1 118 ? 0.850 -5.253 -9.792 1.00 33.12 118 THR A CA 12
ATOM 21892 C C . THR A 1 118 ? 0.627 -5.218 -8.284 1.00 51.23 118 THR A C 12
ATOM 21893 O O . THR A 1 118 ? -0.484 -4.964 -7.816 1.00 42.32 118 THR A O 12
ATOM 21904 N N . LEU A 1 119 ? 1.689 -5.473 -7.528 1.00 34.41 119 LEU A N 12
ATOM 21905 C CA . LEU A 1 119 ? 1.609 -5.470 -6.071 1.00 61.13 119 LEU A CA 12
ATOM 21906 C C . LEU A 1 119 ? 1.536 -4.045 -5.533 1.00 51.32 119 LEU A C 12
ATOM 21907 O O . LEU A 1 119 ? 0.850 -3.778 -4.546 1.00 44.53 119 LEU A O 12
ATOM 21923 N N . SER A 1 120 ? 2.245 -3.133 -6.190 1.00 5.40 120 SER A N 12
ATOM 21924 C CA . SER A 1 120 ? 2.262 -1.734 -5.777 1.00 24.33 120 SER A CA 12
ATOM 21925 C C . SER A 1 120 ? 0.954 -1.042 -6.148 1.00 64.22 120 SER A C 12
ATOM 21926 O O . SER A 1 120 ? 0.309 -0.419 -5.306 1.00 20.31 120 SER A O 12
ATOM 21934 N N . GLU A 1 121 ? 0.571 -1.157 -7.416 1.00 13.11 121 GLU A N 12
ATOM 21935 C CA . GLU A 1 121 ? -0.660 -0.542 -7.900 1.00 4.44 121 GLU A CA 12
ATOM 21936 C C . GLU A 1 121 ? -1.641 -1.601 -8.392 1.00 63.43 121 GLU A C 12
ATOM 21937 O O . GLU A 1 121 ? -1.256 -2.695 -8.807 1.00 41.35 121 GLU A O 12
ATOM 21949 N N . PRO A 1 122 ? -2.940 -1.272 -8.345 1.00 50.44 122 PRO A N 12
ATOM 21950 C CA . PRO A 1 122 ? -4.004 -2.181 -8.783 1.00 3.43 122 PRO A CA 12
ATOM 21951 C C . PRO A 1 122 ? -4.009 -2.382 -10.294 1.00 63.42 122 PRO A C 12
ATOM 21952 O O . PRO A 1 122 ? -3.256 -1.733 -11.019 1.00 50.41 122 PRO A O 12
ATOM 21963 N N . ALA A 1 123 ? -4.862 -3.287 -10.763 1.00 13.21 123 ALA A N 12
ATOM 21964 C CA . ALA A 1 123 ? -4.967 -3.572 -12.189 1.00 3.15 123 ALA A CA 12
ATOM 21965 C C . ALA A 1 123 ? -5.165 -2.291 -12.992 1.00 11.15 123 ALA A C 12
ATOM 21966 O O . ALA A 1 123 ? -5.734 -1.318 -12.496 1.00 64.40 123 ALA A O 12
ATOM 21973 N N . ALA A 1 124 ? -4.692 -2.297 -14.234 1.00 33.35 124 ALA A N 12
ATOM 21974 C CA . ALA A 1 124 ? -4.819 -1.136 -15.105 1.00 52.03 124 ALA A CA 12
ATOM 21975 C C . ALA A 1 124 ? -4.304 -1.443 -16.507 1.00 73.14 124 ALA A C 12
ATOM 21976 O O . ALA A 1 124 ? -3.632 -0.619 -17.126 1.00 72.21 124 ALA A O 12
ATOM 21983 N N . ASN A 1 125 ? -4.624 -2.634 -17.002 1.00 61.53 125 ASN A N 12
ATOM 21984 C CA . ASN A 1 125 ? -4.192 -3.051 -18.332 1.00 0.33 125 ASN A CA 12
ATOM 21985 C C . ASN A 1 125 ? -4.581 -2.013 -19.380 1.00 13.21 125 ASN A C 12
ATOM 21986 O O . ASN A 1 125 ? -4.007 -1.970 -20.468 1.00 13.12 125 ASN A O 12
ATOM 21997 N N . MET A 1 1 ? 1.498 -1.074 -1.197 1.00 33.53 1 MET A N 13
ATOM 21998 C CA . MET A 1 1 ? 2.386 0.076 -1.314 1.00 54.44 1 MET A CA 13
ATOM 21999 C C . MET A 1 1 ? 3.843 -0.342 -1.147 1.00 11.25 1 MET A C 13
ATOM 22000 O O . MET A 1 1 ? 4.356 -0.402 -0.029 1.00 10.13 1 MET A O 13
ATOM 22014 N N . ILE A 1 2 ? 4.503 -0.630 -2.263 1.00 4.12 2 ILE A N 13
ATOM 22015 C CA . ILE A 1 2 ? 5.901 -1.042 -2.238 1.00 5.51 2 ILE A CA 13
ATOM 22016 C C . ILE A 1 2 ? 6.800 0.094 -1.761 1.00 25.04 2 ILE A C 13
ATOM 22017 O O . ILE A 1 2 ? 7.110 1.014 -2.518 1.00 4.04 2 ILE A O 13
ATOM 22033 N N . ARG A 1 3 ? 7.217 0.022 -0.501 1.00 24.52 3 ARG A N 13
ATOM 22034 C CA . ARG A 1 3 ? 8.082 1.043 0.078 1.00 51.12 3 ARG A CA 13
ATOM 22035 C C . ARG A 1 3 ? 9.547 0.624 -0.002 1.00 10.24 3 ARG A C 13
ATOM 22036 O O . ARG A 1 3 ? 10.376 1.331 -0.576 1.00 23.42 3 ARG A O 13
ATOM 22057 N N . THR A 1 4 ? 9.860 -0.530 0.579 1.00 34.14 4 THR A N 13
ATOM 22058 C CA . THR A 1 4 ? 11.224 -1.043 0.576 1.00 11.52 4 THR A CA 13
ATOM 22059 C C . THR A 1 4 ? 11.283 -2.444 -0.020 1.00 64.21 4 THR A C 13
ATOM 22060 O O . THR A 1 4 ? 10.272 -3.143 -0.089 1.00 12.05 4 THR A O 13
ATOM 22071 N N . ILE A 1 5 ? 12.474 -2.849 -0.450 1.00 33.34 5 ILE A N 13
ATOM 22072 C CA . ILE A 1 5 ? 12.664 -4.169 -1.038 1.00 42.04 5 ILE A CA 13
ATOM 22073 C C . ILE A 1 5 ? 14.031 -4.740 -0.677 1.00 44.14 5 ILE A C 13
ATOM 22074 O O . ILE A 1 5 ? 15.037 -4.029 -0.694 1.00 23.13 5 ILE A O 13
ATOM 22090 N N . LEU A 1 6 ? 14.062 -6.028 -0.353 1.00 54.24 6 LEU A N 13
ATOM 22091 C CA . LEU A 1 6 ? 15.306 -6.696 0.010 1.00 23.30 6 LEU A CA 13
ATOM 22092 C C . LEU A 1 6 ? 15.619 -7.830 -0.961 1.00 32.52 6 LEU A C 13
ATOM 22093 O O . LEU A 1 6 ? 14.732 -8.591 -1.349 1.00 3.25 6 LEU A O 13
ATOM 22109 N N . ALA A 1 7 ? 16.886 -7.939 -1.348 1.00 14.11 7 ALA A N 13
ATOM 22110 C CA . ALA A 1 7 ? 17.316 -8.983 -2.270 1.00 11.22 7 ALA A CA 13
ATOM 22111 C C . ALA A 1 7 ? 18.647 -9.586 -1.833 1.00 75.32 7 ALA A C 13
ATOM 22112 O O . ALA A 1 7 ? 19.444 -8.932 -1.161 1.00 23.54 7 ALA A O 13
ATOM 22119 N N . ILE A 1 8 ? 18.879 -10.836 -2.219 1.00 71.32 8 ILE A N 13
ATOM 22120 C CA . ILE A 1 8 ? 20.113 -11.527 -1.867 1.00 43.14 8 ILE A CA 13
ATOM 22121 C C . ILE A 1 8 ? 20.612 -12.386 -3.025 1.00 14.04 8 ILE A C 13
ATOM 22122 O O . ILE A 1 8 ? 19.901 -13.268 -3.507 1.00 61.02 8 ILE A O 13
ATOM 22138 N N . ASP A 1 9 ? 21.837 -12.123 -3.464 1.00 25.41 9 ASP A N 13
ATOM 22139 C CA . ASP A 1 9 ? 22.433 -12.874 -4.563 1.00 20.41 9 ASP A CA 13
ATOM 22140 C C . ASP A 1 9 ? 23.955 -12.873 -4.460 1.00 41.12 9 ASP A C 13
ATOM 22141 O O . ASP A 1 9 ? 24.540 -12.030 -3.781 1.00 4.45 9 ASP A O 13
ATOM 22150 N N . ASP A 1 10 ? 24.590 -13.823 -5.138 1.00 55.23 10 ASP A N 13
ATOM 22151 C CA . ASP A 1 10 ? 26.044 -13.931 -5.124 1.00 33.45 10 ASP A CA 13
ATOM 22152 C C . ASP A 1 10 ? 26.648 -13.302 -6.375 1.00 3.34 10 ASP A C 13
ATOM 22153 O O . ASP A 1 10 ? 27.713 -12.686 -6.319 1.00 52.02 10 ASP A O 13
ATOM 22162 N N . SER A 1 11 ? 25.962 -13.461 -7.502 1.00 25.41 11 SER A N 13
ATOM 22163 C CA . SER A 1 11 ? 26.434 -12.913 -8.768 1.00 3.21 11 SER A CA 13
ATOM 22164 C C . SER A 1 11 ? 26.392 -11.388 -8.749 1.00 14.22 11 SER A C 13
ATOM 22165 O O . SER A 1 11 ? 25.320 -10.787 -8.685 1.00 13.21 11 SER A O 13
ATOM 22173 N N . ALA A 1 12 ? 27.566 -10.769 -8.804 1.00 42.44 12 ALA A N 13
ATOM 22174 C CA . ALA A 1 12 ? 27.664 -9.314 -8.796 1.00 22.34 12 ALA A CA 13
ATOM 22175 C C . ALA A 1 12 ? 26.812 -8.700 -9.901 1.00 13.15 12 ALA A C 13
ATOM 22176 O O . ALA A 1 12 ? 26.121 -7.703 -9.685 1.00 44.14 12 ALA A O 13
ATOM 22183 N N . THR A 1 13 ? 26.864 -9.300 -11.086 1.00 23.45 13 THR A N 13
ATOM 22184 C CA . THR A 1 13 ? 26.099 -8.811 -12.225 1.00 35.11 13 THR A CA 13
ATOM 22185 C C . THR A 1 13 ? 24.600 -8.893 -11.957 1.00 22.35 13 THR A C 13
ATOM 22186 O O . THR A 1 13 ? 23.840 -8.011 -12.354 1.00 12.15 13 THR A O 13
ATOM 22197 N N . MET A 1 14 ? 24.183 -9.958 -11.280 1.00 35.22 14 MET A N 13
ATOM 22198 C CA . MET A 1 14 ? 22.774 -10.154 -10.957 1.00 11.31 14 MET A CA 13
ATOM 22199 C C . MET A 1 14 ? 22.331 -9.197 -9.855 1.00 10.14 14 MET A C 13
ATOM 22200 O O . MET A 1 14 ? 21.214 -8.680 -9.881 1.00 10.14 14 MET A O 13
ATOM 22214 N N . ARG A 1 15 ? 23.213 -8.966 -8.888 1.00 21.03 15 ARG A N 13
ATOM 22215 C CA . ARG A 1 15 ? 22.912 -8.072 -7.776 1.00 34.51 15 ARG A CA 13
ATOM 22216 C C . ARG A 1 15 ? 22.714 -6.641 -8.267 1.00 34.42 15 ARG A C 13
ATOM 22217 O O . ARG A 1 15 ? 21.873 -5.908 -7.748 1.00 51.51 15 ARG A O 13
ATOM 22238 N N . ALA A 1 16 ? 23.494 -6.252 -9.269 1.00 43.23 16 ALA A N 13
ATOM 22239 C CA . ALA A 1 16 ? 23.404 -4.910 -9.831 1.00 52.10 16 ALA A CA 13
ATOM 22240 C C . ALA A 1 16 ? 22.189 -4.777 -10.743 1.00 34.13 16 ALA A C 13
ATOM 22241 O O . ALA A 1 16 ? 21.417 -3.823 -10.631 1.00 63.23 16 ALA A O 13
ATOM 22248 N N . LEU A 1 17 ? 22.024 -5.738 -11.645 1.00 32.44 17 LEU A N 13
ATOM 22249 C CA . LEU A 1 17 ? 20.902 -5.729 -12.577 1.00 12.41 17 LEU A CA 13
ATOM 22250 C C . LEU A 1 17 ? 19.577 -5.589 -11.834 1.00 3.55 17 LEU A C 13
ATOM 22251 O O . LEU A 1 17 ? 18.843 -4.619 -12.028 1.00 42.24 17 LEU A O 13
ATOM 22267 N N . LEU A 1 18 ? 19.278 -6.561 -10.980 1.00 25.24 18 LEU A N 13
ATOM 22268 C CA . LEU A 1 18 ? 18.043 -6.546 -10.204 1.00 51.21 18 LEU A CA 13
ATOM 22269 C C . LEU A 1 18 ? 17.917 -5.252 -9.405 1.00 65.35 18 LEU A C 13
ATOM 22270 O O . LEU A 1 18 ? 16.883 -4.585 -9.442 1.00 72.43 18 LEU A O 13
ATOM 22286 N N . HIS A 1 19 ? 18.979 -4.902 -8.685 1.00 75.14 19 HIS A N 13
ATOM 22287 C CA . HIS A 1 19 ? 18.988 -3.686 -7.880 1.00 22.33 19 HIS A CA 13
ATOM 22288 C C . HIS A 1 19 ? 18.642 -2.468 -8.730 1.00 42.04 19 HIS A C 13
ATOM 22289 O O . HIS A 1 19 ? 17.980 -1.542 -8.264 1.00 53.44 19 HIS A O 13
ATOM 22303 N N . ALA A 1 20 ? 19.096 -2.476 -9.979 1.00 60.35 20 ALA A N 13
ATOM 22304 C CA . ALA A 1 20 ? 18.833 -1.373 -10.895 1.00 44.01 20 ALA A CA 13
ATOM 22305 C C . ALA A 1 20 ? 17.390 -1.398 -11.386 1.00 33.54 20 ALA A C 13
ATOM 22306 O O . ALA A 1 20 ? 16.746 -0.356 -11.510 1.00 2.22 20 ALA A O 13
ATOM 22313 N N . THR A 1 21 ? 16.885 -2.596 -11.664 1.00 62.55 21 THR A N 13
ATOM 22314 C CA . THR A 1 21 ? 15.518 -2.758 -12.143 1.00 42.54 21 THR A CA 13
ATOM 22315 C C . THR A 1 21 ? 14.529 -2.039 -11.233 1.00 74.42 21 THR A C 13
ATOM 22316 O O . THR A 1 21 ? 13.802 -1.146 -11.671 1.00 73.51 21 THR A O 13
ATOM 22327 N N . LEU A 1 22 ? 14.505 -2.433 -9.965 1.00 23.42 22 LEU A N 13
ATOM 22328 C CA . LEU A 1 22 ? 13.604 -1.826 -8.991 1.00 43.04 22 LEU A CA 13
ATOM 22329 C C . LEU A 1 22 ? 13.991 -0.375 -8.722 1.00 62.34 22 LEU A C 13
ATOM 22330 O O . LEU A 1 22 ? 13.130 0.479 -8.518 1.00 12.44 22 LEU A O 13
ATOM 22346 N N . ALA A 1 23 ? 15.292 -0.105 -8.727 1.00 4.33 23 ALA A N 13
ATOM 22347 C CA . ALA A 1 23 ? 15.793 1.243 -8.488 1.00 2.14 23 ALA A CA 13
ATOM 22348 C C . ALA A 1 23 ? 15.205 2.233 -9.487 1.00 72.24 23 ALA A C 13
ATOM 22349 O O . ALA A 1 23 ? 14.652 3.263 -9.102 1.00 63.32 23 ALA A O 13
ATOM 22356 N N . GLN A 1 24 ? 15.328 1.913 -10.772 1.00 3.54 24 GLN A N 13
ATOM 22357 C CA . GLN A 1 24 ? 14.809 2.777 -11.826 1.00 64.52 24 GLN A CA 13
ATOM 22358 C C . GLN A 1 24 ? 13.313 3.012 -11.650 1.00 71.41 24 GLN A C 13
ATOM 22359 O O . GLN A 1 24 ? 12.804 4.090 -11.953 1.00 43.43 24 GLN A O 13
ATOM 22373 N N . ALA A 1 25 ? 12.613 1.994 -11.159 1.00 11.43 25 ALA A N 13
ATOM 22374 C CA . ALA A 1 25 ? 11.175 2.091 -10.941 1.00 11.12 25 ALA A CA 13
ATOM 22375 C C . ALA A 1 25 ? 10.854 3.073 -9.819 1.00 44.55 25 ALA A C 13
ATOM 22376 O O . ALA A 1 25 ? 9.737 3.581 -9.726 1.00 25.33 25 ALA A O 13
ATOM 22383 N N . GLY A 1 26 ? 11.842 3.337 -8.969 1.00 43.45 26 GLY A N 13
ATOM 22384 C CA . GLY A 1 26 ? 11.645 4.258 -7.865 1.00 34.30 26 GLY A CA 13
ATOM 22385 C C . GLY A 1 26 ? 11.717 3.569 -6.516 1.00 43.25 26 GLY A C 13
ATOM 22386 O O . GLY A 1 26 ? 12.174 4.157 -5.535 1.00 74.14 26 GLY A O 13
ATOM 22390 N N . TYR A 1 27 ? 11.265 2.321 -6.466 1.00 42.22 27 TYR A N 13
ATOM 22391 C CA . TYR A 1 27 ? 11.277 1.553 -5.227 1.00 2.32 27 TYR A CA 13
ATOM 22392 C C . TYR A 1 27 ? 12.672 1.539 -4.608 1.00 73.13 27 TYR A C 13
ATOM 22393 O O . TYR A 1 27 ? 13.674 1.684 -5.308 1.00 33.13 27 TYR A O 13
ATOM 22411 N N . GLU A 1 28 ? 12.726 1.362 -3.292 1.00 3.12 28 GLU A N 13
ATOM 22412 C CA . GLU A 1 28 ? 13.998 1.329 -2.578 1.00 74.23 28 GLU A CA 13
ATOM 22413 C C . GLU A 1 28 ? 14.443 -0.109 -2.327 1.00 32.01 28 GLU A C 13
ATOM 22414 O O . GLU A 1 28 ? 14.137 -0.693 -1.287 1.00 4.41 28 GLU A O 13
ATOM 22426 N N . VAL A 1 29 ? 15.167 -0.675 -3.288 1.00 15.22 29 VAL A N 13
ATOM 22427 C CA . VAL A 1 29 ? 15.655 -2.044 -3.172 1.00 12.34 29 VAL A CA 13
ATOM 22428 C C . VAL A 1 29 ? 17.084 -2.074 -2.641 1.00 72.34 29 VAL A C 13
ATOM 22429 O O . VAL A 1 29 ? 17.919 -1.255 -3.027 1.00 21.43 29 VAL A O 13
ATOM 22442 N N . THR A 1 30 ? 17.360 -3.025 -1.754 1.00 70.45 30 THR A N 13
ATOM 22443 C CA . THR A 1 30 ? 18.688 -3.163 -1.170 1.00 70.31 30 THR A CA 13
ATOM 22444 C C . THR A 1 30 ? 19.165 -4.610 -1.223 1.00 74.33 30 THR A C 13
ATOM 22445 O O . THR A 1 30 ? 18.437 -5.528 -0.844 1.00 62.43 30 THR A O 13
ATOM 22456 N N . VAL A 1 31 ? 20.391 -4.807 -1.695 1.00 64.55 31 VAL A N 13
ATOM 22457 C CA . VAL A 1 31 ? 20.966 -6.144 -1.796 1.00 42.43 31 VAL A CA 13
ATOM 22458 C C . VAL A 1 31 ? 21.840 -6.459 -0.587 1.00 52.23 31 VAL A C 13
ATOM 22459 O O . VAL A 1 31 ? 22.596 -5.610 -0.117 1.00 11.42 31 VAL A O 13
ATOM 22472 N N . ALA A 1 32 ? 21.731 -7.686 -0.089 1.00 75.01 32 ALA A N 13
ATOM 22473 C CA . ALA A 1 32 ? 22.512 -8.115 1.064 1.00 44.21 32 ALA A CA 13
ATOM 22474 C C . ALA A 1 32 ? 23.765 -8.868 0.628 1.00 1.44 32 ALA A C 13
ATOM 22475 O O . ALA A 1 32 ? 23.994 -9.074 -0.563 1.00 32.11 32 ALA A O 13
ATOM 22482 N N . ALA A 1 33 ? 24.573 -9.275 1.602 1.00 44.34 33 ALA A N 13
ATOM 22483 C CA . ALA A 1 33 ? 25.802 -10.006 1.318 1.00 3.33 33 ALA A CA 13
ATOM 22484 C C . ALA A 1 33 ? 25.569 -11.512 1.367 1.00 12.23 33 ALA A C 13
ATOM 22485 O O . ALA A 1 33 ? 26.166 -12.267 0.600 1.00 33.42 33 ALA A O 13
ATOM 22492 N N . ASP A 1 34 ? 24.698 -11.942 2.274 1.00 40.52 34 ASP A N 13
ATOM 22493 C CA . ASP A 1 34 ? 24.385 -13.358 2.423 1.00 65.25 34 ASP A CA 13
ATOM 22494 C C . ASP A 1 34 ? 22.901 -13.560 2.708 1.00 14.12 34 ASP A C 13
ATOM 22495 O O . ASP A 1 34 ? 22.256 -12.713 3.326 1.00 62.23 34 ASP A O 13
ATOM 22504 N N . GLY A 1 35 ? 22.363 -14.688 2.253 1.00 3.12 35 GLY A N 13
ATOM 22505 C CA . GLY A 1 35 ? 20.958 -14.980 2.469 1.00 42.04 35 GLY A CA 13
ATOM 22506 C C . GLY A 1 35 ? 20.557 -14.856 3.925 1.00 52.30 35 GLY A C 13
ATOM 22507 O O . GLY A 1 35 ? 19.424 -14.488 4.233 1.00 11.33 35 GLY A O 13
ATOM 22511 N N . GLU A 1 36 ? 21.488 -15.165 4.822 1.00 34.13 36 GLU A N 13
ATOM 22512 C CA . GLU A 1 36 ? 21.223 -15.088 6.254 1.00 33.22 36 GLU A CA 13
ATOM 22513 C C . GLU A 1 36 ? 21.061 -13.638 6.700 1.00 1.15 36 GLU A C 13
ATOM 22514 O O . GLU A 1 36 ? 20.118 -13.299 7.415 1.00 42.43 36 GLU A O 13
ATOM 22526 N N . ALA A 1 37 ? 21.989 -12.787 6.274 1.00 14.11 37 ALA A N 13
ATOM 22527 C CA . ALA A 1 37 ? 21.949 -11.373 6.628 1.00 60.41 37 ALA A CA 13
ATOM 22528 C C . ALA A 1 37 ? 20.716 -10.695 6.041 1.00 41.13 37 ALA A C 13
ATOM 22529 O O . ALA A 1 37 ? 20.137 -9.799 6.654 1.00 44.13 37 ALA A O 13
ATOM 22536 N N . GLY A 1 38 ? 20.320 -11.128 4.848 1.00 55.14 38 GLY A N 13
ATOM 22537 C CA . GLY A 1 38 ? 19.158 -10.550 4.197 1.00 31.23 38 GLY A CA 13
ATOM 22538 C C . GLY A 1 38 ? 17.868 -10.862 4.930 1.00 61.51 38 GLY A C 13
ATOM 22539 O O . GLY A 1 38 ? 17.071 -9.966 5.208 1.00 71.41 38 GLY A O 13
ATOM 22543 N N . PHE A 1 39 ? 17.661 -12.137 5.242 1.00 33.42 39 PHE A N 13
ATOM 22544 C CA . PHE A 1 39 ? 16.457 -12.566 5.945 1.00 71.34 39 PHE A CA 13
ATOM 22545 C C . PHE A 1 39 ? 16.437 -12.025 7.371 1.00 4.30 39 PHE A C 13
ATOM 22546 O O . PHE A 1 39 ? 15.429 -11.486 7.828 1.00 43.40 39 PHE A O 13
ATOM 22563 N N . ASP A 1 40 ? 17.558 -12.173 8.069 1.00 51.11 40 ASP A N 13
ATOM 22564 C CA . ASP A 1 40 ? 17.671 -11.699 9.443 1.00 1.33 40 ASP A CA 13
ATOM 22565 C C . ASP A 1 40 ? 17.242 -10.239 9.551 1.00 2.25 40 ASP A C 13
ATOM 22566 O O . ASP A 1 40 ? 16.649 -9.827 10.549 1.00 30.14 40 ASP A O 13
ATOM 22575 N N . LEU A 1 41 ? 17.547 -9.460 8.519 1.00 31.13 41 LEU A N 13
ATOM 22576 C CA . LEU A 1 41 ? 17.194 -8.045 8.498 1.00 11.32 41 LEU A CA 13
ATOM 22577 C C . LEU A 1 41 ? 15.785 -7.843 7.950 1.00 32.03 41 LEU A C 13
ATOM 22578 O O . LEU A 1 41 ? 15.106 -6.877 8.297 1.00 34.33 41 LEU A O 13
ATOM 22594 N N . ALA A 1 42 ? 15.351 -8.762 7.094 1.00 62.30 42 ALA A N 13
ATOM 22595 C CA . ALA A 1 42 ? 14.022 -8.688 6.502 1.00 55.34 42 ALA A CA 13
ATOM 22596 C C . ALA A 1 42 ? 12.938 -8.826 7.566 1.00 51.14 42 ALA A C 13
ATOM 22597 O O . ALA A 1 42 ? 11.832 -8.309 7.409 1.00 20.34 42 ALA A O 13
ATOM 22604 N N . ALA A 1 43 ? 13.263 -9.527 8.647 1.00 50.11 43 ALA A N 13
ATOM 22605 C CA . ALA A 1 43 ? 12.317 -9.732 9.737 1.00 5.32 43 ALA A CA 13
ATOM 22606 C C . ALA A 1 43 ? 12.424 -8.617 10.773 1.00 74.34 43 ALA A C 13
ATOM 22607 O O . ALA A 1 43 ? 11.445 -8.278 11.438 1.00 15.11 43 ALA A O 13
ATOM 22614 N N . THR A 1 44 ? 13.619 -8.050 10.905 1.00 71.51 44 THR A N 13
ATOM 22615 C CA . THR A 1 44 ? 13.853 -6.976 11.861 1.00 45.43 44 THR A CA 13
ATOM 22616 C C . THR A 1 44 ? 13.420 -5.629 11.291 1.00 24.44 44 THR A C 13
ATOM 22617 O O . THR A 1 44 ? 13.067 -4.713 12.035 1.00 63.22 44 THR A O 13
ATOM 22628 N N . THR A 1 45 ? 13.449 -5.515 9.967 1.00 32.22 45 THR A N 13
ATOM 22629 C CA . THR A 1 45 ? 13.060 -4.280 9.298 1.00 75.50 45 THR A CA 13
ATOM 22630 C C . THR A 1 45 ? 11.682 -4.412 8.659 1.00 60.45 45 THR A C 13
ATOM 22631 O O . THR A 1 45 ? 10.912 -3.453 8.618 1.00 32.50 45 THR A O 13
ATOM 22642 N N . ALA A 1 46 ? 11.378 -5.606 8.160 1.00 31.34 46 ALA A N 13
ATOM 22643 C CA . ALA A 1 46 ? 10.091 -5.864 7.525 1.00 5.12 46 ALA A CA 13
ATOM 22644 C C . ALA A 1 46 ? 9.934 -5.041 6.251 1.00 71.41 46 ALA A C 13
ATOM 22645 O O . ALA A 1 46 ? 9.381 -3.942 6.275 1.00 53.33 46 ALA A O 13
ATOM 22652 N N . TYR A 1 47 ? 10.424 -5.580 5.140 1.00 31.52 47 TYR A N 13
ATOM 22653 C CA . TYR A 1 47 ? 10.340 -4.895 3.856 1.00 2.52 47 TYR A CA 13
ATOM 22654 C C . TYR A 1 47 ? 9.031 -5.225 3.147 1.00 54.25 47 TYR A C 13
ATOM 22655 O O . TYR A 1 47 ? 8.205 -5.979 3.662 1.00 63.12 47 TYR A O 13
ATOM 22673 N N . ASP A 1 48 ? 8.848 -4.655 1.961 1.00 43.24 48 ASP A N 13
ATOM 22674 C CA . ASP A 1 48 ? 7.641 -4.889 1.177 1.00 15.24 48 ASP A CA 13
ATOM 22675 C C . ASP A 1 48 ? 7.798 -6.120 0.290 1.00 3.40 48 ASP A C 13
ATOM 22676 O O . ASP A 1 48 ? 6.832 -6.836 0.027 1.00 72.42 48 ASP A O 13
ATOM 22685 N N . LEU A 1 49 ? 9.022 -6.358 -0.169 1.00 73.43 49 LEU A N 13
ATOM 22686 C CA . LEU A 1 49 ? 9.307 -7.502 -1.029 1.00 35.44 49 LEU A CA 13
ATOM 22687 C C . LEU A 1 49 ? 10.682 -8.086 -0.720 1.00 53.13 49 LEU A C 13
ATOM 22688 O O . LEU A 1 49 ? 11.683 -7.370 -0.710 1.00 64.33 49 LEU A O 13
ATOM 22704 N N . VAL A 1 50 ? 10.723 -9.391 -0.471 1.00 72.02 50 VAL A N 13
ATOM 22705 C CA . VAL A 1 50 ? 11.975 -10.072 -0.166 1.00 43.01 50 VAL A CA 13
ATOM 22706 C C . VAL A 1 50 ? 12.360 -11.040 -1.279 1.00 72.22 50 VAL A C 13
ATOM 22707 O O . VAL A 1 50 ? 11.496 -11.614 -1.944 1.00 50.42 50 VAL A O 13
ATOM 22720 N N . LEU A 1 51 ? 13.661 -11.219 -1.477 1.00 42.41 51 LEU A N 13
ATOM 22721 C CA . LEU A 1 51 ? 14.162 -12.119 -2.510 1.00 53.22 51 LEU A CA 13
ATOM 22722 C C . LEU A 1 51 ? 15.303 -12.979 -1.977 1.00 2.41 51 LEU A C 13
ATOM 22723 O O . LEU A 1 51 ? 16.377 -12.472 -1.651 1.00 3.01 51 LEU A O 13
ATOM 22739 N N . THR A 1 52 ? 15.065 -14.284 -1.892 1.00 54.22 52 THR A N 13
ATOM 22740 C CA . THR A 1 52 ? 16.072 -15.215 -1.400 1.00 2.50 52 THR A CA 13
ATOM 22741 C C . THR A 1 52 ? 16.227 -16.405 -2.340 1.00 11.14 52 THR A C 13
ATOM 22742 O O . THR A 1 52 ? 15.254 -16.870 -2.933 1.00 34.23 52 THR A O 13
ATOM 22753 N N . ASP A 1 53 ? 17.455 -16.894 -2.470 1.00 41.21 53 ASP A N 13
ATOM 22754 C CA . ASP A 1 53 ? 17.737 -18.032 -3.337 1.00 31.21 53 ASP A CA 13
ATOM 22755 C C . ASP A 1 53 ? 17.474 -19.347 -2.610 1.00 21.25 53 ASP A C 13
ATOM 22756 O O . ASP A 1 53 ? 17.330 -19.373 -1.388 1.00 12.33 53 ASP A O 13
ATOM 22765 N N . GLN A 1 54 ? 17.412 -20.436 -3.369 1.00 44.25 54 GLN A N 13
ATOM 22766 C CA . GLN A 1 54 ? 17.165 -21.754 -2.797 1.00 11.34 54 GLN A CA 13
ATOM 22767 C C . GLN A 1 54 ? 17.809 -22.846 -3.645 1.00 12.53 54 GLN A C 13
ATOM 22768 O O . GLN A 1 54 ? 17.265 -23.249 -4.672 1.00 33.04 54 GLN A O 13
ATOM 22782 N N . ASN A 1 55 ? 18.971 -23.319 -3.208 1.00 23.12 55 ASN A N 13
ATOM 22783 C CA . ASN A 1 55 ? 19.690 -24.364 -3.928 1.00 21.02 55 ASN A CA 13
ATOM 22784 C C . ASN A 1 55 ? 20.219 -25.423 -2.965 1.00 52.11 55 ASN A C 13
ATOM 22785 O O . ASN A 1 55 ? 21.428 -25.578 -2.801 1.00 65.51 55 ASN A O 13
ATOM 22796 N N . MET A 1 56 ? 19.303 -26.149 -2.332 1.00 3.34 56 MET A N 13
ATOM 22797 C CA . MET A 1 56 ? 19.677 -27.194 -1.386 1.00 65.45 56 MET A CA 13
ATOM 22798 C C . MET A 1 56 ? 20.499 -26.620 -0.237 1.00 45.32 56 MET A C 13
ATOM 22799 O O . MET A 1 56 ? 21.695 -26.882 -0.106 1.00 21.25 56 MET A O 13
ATOM 22813 N N . PRO A 1 57 ? 19.846 -25.816 0.615 1.00 31.43 57 PRO A N 13
ATOM 22814 C CA . PRO A 1 57 ? 20.498 -25.188 1.768 1.00 35.45 57 PRO A CA 13
ATOM 22815 C C . PRO A 1 57 ? 20.864 -26.200 2.849 1.00 1.21 57 PRO A C 13
ATOM 22816 O O . PRO A 1 57 ? 20.203 -27.227 3.001 1.00 60.22 57 PRO A O 13
ATOM 22827 N N . ARG A 1 58 ? 21.921 -25.902 3.598 1.00 70.02 58 ARG A N 13
ATOM 22828 C CA . ARG A 1 58 ? 22.375 -26.786 4.664 1.00 25.31 58 ARG A CA 13
ATOM 22829 C C . ARG A 1 58 ? 22.472 -26.035 5.989 1.00 65.31 58 ARG A C 13
ATOM 22830 O O . ARG A 1 58 ? 22.128 -26.568 7.044 1.00 22.20 58 ARG A O 13
ATOM 22851 N N . LYS A 1 59 ? 22.944 -24.795 5.927 1.00 42.35 59 LYS A N 13
ATOM 22852 C CA . LYS A 1 59 ? 23.086 -23.969 7.120 1.00 45.12 59 LYS A CA 13
ATOM 22853 C C . LYS A 1 59 ? 22.738 -22.514 6.820 1.00 63.54 59 LYS A C 13
ATOM 22854 O O . LYS A 1 59 ? 23.550 -21.615 7.036 1.00 12.45 59 LYS A O 13
ATOM 22873 N N . SER A 1 60 ? 21.527 -22.292 6.321 1.00 54.52 60 SER A N 13
ATOM 22874 C CA . SER A 1 60 ? 21.072 -20.946 5.989 1.00 62.31 60 SER A CA 13
ATOM 22875 C C . SER A 1 60 ? 19.900 -20.535 6.875 1.00 42.32 60 SER A C 13
ATOM 22876 O O . SER A 1 60 ? 19.354 -21.348 7.619 1.00 60.34 60 SER A O 13
ATOM 22884 N N . GLY A 1 61 ? 19.519 -19.264 6.789 1.00 41.32 61 GLY A N 13
ATOM 22885 C CA . GLY A 1 61 ? 18.415 -18.765 7.587 1.00 12.23 61 GLY A CA 13
ATOM 22886 C C . GLY A 1 61 ? 17.134 -18.632 6.787 1.00 3.30 61 GLY A C 13
ATOM 22887 O O . GLY A 1 61 ? 16.349 -17.708 7.007 1.00 61.43 61 GLY A O 13
ATOM 22891 N N . LEU A 1 62 ? 16.923 -19.554 5.855 1.00 74.30 62 LEU A N 13
ATOM 22892 C CA . LEU A 1 62 ? 15.729 -19.535 5.017 1.00 34.51 62 LEU A CA 13
ATOM 22893 C C . LEU A 1 62 ? 14.521 -20.074 5.778 1.00 50.31 62 LEU A C 13
ATOM 22894 O O . LEU A 1 62 ? 13.381 -19.714 5.485 1.00 22.24 62 LEU A O 13
ATOM 22910 N N . GLU A 1 63 ? 14.780 -20.935 6.756 1.00 23.53 63 GLU A N 13
ATOM 22911 C CA . GLU A 1 63 ? 13.714 -21.522 7.560 1.00 51.52 63 GLU A CA 13
ATOM 22912 C C . GLU A 1 63 ? 12.793 -20.439 8.115 1.00 5.44 63 GLU A C 13
ATOM 22913 O O . GLU A 1 63 ? 11.617 -20.686 8.385 1.00 4.25 63 GLU A O 13
ATOM 22925 N N . LEU A 1 64 ? 13.337 -19.238 8.284 1.00 31.23 64 LEU A N 13
ATOM 22926 C CA . LEU A 1 64 ? 12.566 -18.116 8.808 1.00 31.24 64 LEU A CA 13
ATOM 22927 C C . LEU A 1 64 ? 11.247 -17.964 8.057 1.00 1.43 64 LEU A C 13
ATOM 22928 O O . LEU A 1 64 ? 10.251 -17.508 8.619 1.00 13.13 64 LEU A O 13
ATOM 22944 N N . ILE A 1 65 ? 11.248 -18.350 6.786 1.00 43.51 65 ILE A N 13
ATOM 22945 C CA . ILE A 1 65 ? 10.051 -18.259 5.959 1.00 1.44 65 ILE A CA 13
ATOM 22946 C C . ILE A 1 65 ? 8.840 -18.839 6.681 1.00 73.52 65 ILE A C 13
ATOM 22947 O O . ILE A 1 65 ? 7.723 -18.343 6.538 1.00 33.03 65 ILE A O 13
ATOM 22963 N N . ALA A 1 66 ? 9.069 -19.893 7.457 1.00 24.42 66 ALA A N 13
ATOM 22964 C CA . ALA A 1 66 ? 7.998 -20.540 8.204 1.00 13.35 66 ALA A CA 13
ATOM 22965 C C . ALA A 1 66 ? 7.493 -19.642 9.329 1.00 43.52 66 ALA A C 13
ATOM 22966 O O . ALA A 1 66 ? 6.290 -19.552 9.572 1.00 42.54 66 ALA A O 13
ATOM 22973 N N . ALA A 1 67 ? 8.421 -18.979 10.012 1.00 31.22 67 ALA A N 13
ATOM 22974 C CA . ALA A 1 67 ? 8.070 -18.087 11.110 1.00 34.10 67 ALA A CA 13
ATOM 22975 C C . ALA A 1 67 ? 7.397 -16.820 10.594 1.00 52.33 67 ALA A C 13
ATOM 22976 O O . ALA A 1 67 ? 6.487 -16.284 11.229 1.00 24.30 67 ALA A O 13
ATOM 22983 N N . LEU A 1 68 ? 7.849 -16.344 9.439 1.00 42.11 68 LEU A N 13
ATOM 22984 C CA . LEU A 1 68 ? 7.291 -15.138 8.837 1.00 0.10 68 LEU A CA 13
ATOM 22985 C C . LEU A 1 68 ? 5.906 -15.409 8.259 1.00 51.04 68 LEU A C 13
ATOM 22986 O O . LEU A 1 68 ? 5.026 -14.549 8.299 1.00 2.34 68 LEU A O 13
ATOM 23002 N N . ARG A 1 69 ? 5.719 -16.611 7.722 1.00 10.54 69 ARG A N 13
ATOM 23003 C CA . ARG A 1 69 ? 4.441 -16.995 7.137 1.00 75.32 69 ARG A CA 13
ATOM 23004 C C . ARG A 1 69 ? 3.365 -17.117 8.212 1.00 55.41 69 ARG A C 13
ATOM 23005 O O . ARG A 1 69 ? 2.284 -16.541 8.089 1.00 51.22 69 ARG A O 13
ATOM 23026 N N . GLN A 1 70 ? 3.669 -17.869 9.264 1.00 32.41 70 GLN A N 13
ATOM 23027 C CA . GLN A 1 70 ? 2.727 -18.067 10.360 1.00 50.24 70 GLN A CA 13
ATOM 23028 C C . GLN A 1 70 ? 2.287 -16.730 10.947 1.00 4.21 70 GLN A C 13
ATOM 23029 O O . GLN A 1 70 ? 1.139 -16.570 11.364 1.00 63.21 70 GLN A O 13
ATOM 23043 N N . LEU A 1 71 ? 3.207 -15.772 10.978 1.00 41.24 71 LEU A N 13
ATOM 23044 C CA . LEU A 1 71 ? 2.915 -14.447 11.515 1.00 73.33 71 LEU A CA 13
ATOM 23045 C C . LEU A 1 71 ? 1.982 -13.677 10.586 1.00 42.34 71 LEU A C 13
ATOM 23046 O O . LEU A 1 71 ? 1.950 -13.922 9.380 1.00 54.43 71 LEU A O 13
ATOM 23062 N N . SER A 1 72 ? 1.227 -12.743 11.155 1.00 12.01 72 SER A N 13
ATOM 23063 C CA . SER A 1 72 ? 0.292 -11.937 10.378 1.00 3.02 72 SER A CA 13
ATOM 23064 C C . SER A 1 72 ? 0.923 -10.606 9.981 1.00 12.44 72 SER A C 13
ATOM 23065 O O . SER A 1 72 ? 0.242 -9.584 9.898 1.00 33.04 72 SER A O 13
ATOM 23073 N N . ALA A 1 73 ? 2.229 -10.626 9.737 1.00 21.14 73 ALA A N 13
ATOM 23074 C CA . ALA A 1 73 ? 2.952 -9.422 9.347 1.00 24.24 73 ALA A CA 13
ATOM 23075 C C . ALA A 1 73 ? 3.643 -9.609 8.001 1.00 41.22 73 ALA A C 13
ATOM 23076 O O . ALA A 1 73 ? 3.786 -8.660 7.229 1.00 63.31 73 ALA A O 13
ATOM 23083 N N . TYR A 1 74 ? 4.070 -10.836 7.725 1.00 21.13 74 TYR A N 13
ATOM 23084 C CA . TYR A 1 74 ? 4.749 -11.146 6.473 1.00 70.03 74 TYR A CA 13
ATOM 23085 C C . TYR A 1 74 ? 3.887 -12.047 5.594 1.00 33.22 74 TYR A C 13
ATOM 23086 O O . TYR A 1 74 ? 4.058 -12.094 4.376 1.00 2.15 74 TYR A O 13
ATOM 23104 N N . ALA A 1 75 ? 2.958 -12.761 6.222 1.00 62.50 75 ALA A N 13
ATOM 23105 C CA . ALA A 1 75 ? 2.067 -13.660 5.499 1.00 54.52 75 ALA A CA 13
ATOM 23106 C C . ALA A 1 75 ? 1.476 -12.975 4.271 1.00 54.00 75 ALA A C 13
ATOM 23107 O O . ALA A 1 75 ? 1.347 -13.586 3.210 1.00 54.32 75 ALA A O 13
ATOM 23114 N N . ASP A 1 76 ? 1.118 -11.705 4.423 1.00 54.24 76 ASP A N 13
ATOM 23115 C CA . ASP A 1 76 ? 0.540 -10.937 3.326 1.00 42.15 76 ASP A CA 13
ATOM 23116 C C . ASP A 1 76 ? 1.624 -10.470 2.359 1.00 24.41 76 ASP A C 13
ATOM 23117 O O . ASP A 1 76 ? 1.404 -10.396 1.150 1.00 70.23 76 ASP A O 13
ATOM 23126 N N . THR A 1 77 ? 2.797 -10.155 2.900 1.00 21.54 77 THR A N 13
ATOM 23127 C CA . THR A 1 77 ? 3.915 -9.694 2.087 1.00 0.02 77 THR A CA 13
ATOM 23128 C C . THR A 1 77 ? 4.307 -10.738 1.048 1.00 21.22 77 THR A C 13
ATOM 23129 O O . THR A 1 77 ? 4.447 -11.924 1.347 1.00 22.31 77 THR A O 13
ATOM 23140 N N . PRO A 1 78 ? 4.490 -10.290 -0.203 1.00 12.03 78 PRO A N 13
ATOM 23141 C CA . PRO A 1 78 ? 4.870 -11.170 -1.311 1.00 71.35 78 PRO A CA 13
ATOM 23142 C C . PRO A 1 78 ? 6.300 -11.682 -1.181 1.00 65.02 78 PRO A C 13
ATOM 23143 O O . PRO A 1 78 ? 7.212 -10.925 -0.846 1.00 20.12 78 PRO A O 13
ATOM 23154 N N . ILE A 1 79 ? 6.490 -12.970 -1.449 1.00 10.33 79 ILE A N 13
ATOM 23155 C CA . ILE A 1 79 ? 7.810 -13.581 -1.363 1.00 4.04 79 ILE A CA 13
ATOM 23156 C C . ILE A 1 79 ? 8.146 -14.345 -2.639 1.00 25.44 79 ILE A C 13
ATOM 23157 O O . ILE A 1 79 ? 7.364 -15.176 -3.102 1.00 22.51 79 ILE A O 13
ATOM 23173 N N . LEU A 1 80 ? 9.315 -14.060 -3.202 1.00 24.53 80 LEU A N 13
ATOM 23174 C CA . LEU A 1 80 ? 9.757 -14.723 -4.424 1.00 44.42 80 LEU A CA 13
ATOM 23175 C C . LEU A 1 80 ? 11.112 -15.393 -4.221 1.00 23.00 80 LEU A C 13
ATOM 23176 O O . LEU A 1 80 ? 12.107 -14.730 -3.929 1.00 4.24 80 LEU A O 13
ATOM 23192 N N . VAL A 1 81 ? 11.144 -16.712 -4.380 1.00 72.40 81 VAL A N 13
ATOM 23193 C CA . VAL A 1 81 ? 12.377 -17.473 -4.217 1.00 41.15 81 VAL A CA 13
ATOM 23194 C C . VAL A 1 81 ? 12.954 -17.879 -5.569 1.00 24.03 81 VAL A C 13
ATOM 23195 O O . VAL A 1 81 ? 12.234 -18.357 -6.446 1.00 33.11 81 VAL A O 13
ATOM 23208 N N . LEU A 1 82 ? 14.259 -17.686 -5.730 1.00 72.54 82 LEU A N 13
ATOM 23209 C CA . LEU A 1 82 ? 14.935 -18.033 -6.976 1.00 32.43 82 LEU A CA 13
ATOM 23210 C C . LEU A 1 82 ? 15.343 -19.503 -6.983 1.00 33.23 82 LEU A C 13
ATOM 23211 O O . LEU A 1 82 ? 15.586 -20.097 -5.931 1.00 41.24 82 LEU A O 13
ATOM 23227 N N . THR A 1 83 ? 15.418 -20.086 -8.175 1.00 52.34 83 THR A N 13
ATOM 23228 C CA . THR A 1 83 ? 15.797 -21.485 -8.320 1.00 24.41 83 THR A CA 13
ATOM 23229 C C . THR A 1 83 ? 16.453 -21.740 -9.672 1.00 63.41 83 THR A C 13
ATOM 23230 O O . THR A 1 83 ? 16.322 -20.940 -10.599 1.00 74.41 83 THR A O 13
ATOM 23241 N N . THR A 1 84 ? 17.161 -22.861 -9.780 1.00 11.23 84 THR A N 13
ATOM 23242 C CA . THR A 1 84 ? 17.838 -23.221 -11.019 1.00 20.21 84 THR A CA 13
ATOM 23243 C C . THR A 1 84 ? 17.080 -24.315 -11.762 1.00 32.33 84 THR A C 13
ATOM 23244 O O . THR A 1 84 ? 17.050 -24.336 -12.992 1.00 30.24 84 THR A O 13
ATOM 23255 N N . GLU A 1 85 ? 16.468 -25.222 -11.006 1.00 73.14 85 GLU A N 13
ATOM 23256 C CA . GLU A 1 85 ? 15.709 -26.319 -11.595 1.00 62.43 85 GLU A CA 13
ATOM 23257 C C . GLU A 1 85 ? 14.217 -26.158 -11.322 1.00 13.44 85 GLU A C 13
ATOM 23258 O O . GLU A 1 85 ? 13.784 -26.141 -10.170 1.00 51.31 85 GLU A O 13
ATOM 23270 N N . GLY A 1 86 ? 13.434 -26.038 -12.390 1.00 64.32 86 GLY A N 13
ATOM 23271 C CA . GLY A 1 86 ? 11.999 -25.879 -12.245 1.00 4.51 86 GLY A CA 13
ATOM 23272 C C . GLY A 1 86 ? 11.287 -27.200 -12.039 1.00 73.55 86 GLY A C 13
ATOM 23273 O O . GLY A 1 86 ? 10.367 -27.540 -12.784 1.00 63.12 86 GLY A O 13
ATOM 23277 N N . SER A 1 87 ? 11.712 -27.950 -11.027 1.00 45.43 87 SER A N 13
ATOM 23278 C CA . SER A 1 87 ? 11.112 -29.245 -10.730 1.00 3.34 87 SER A CA 13
ATOM 23279 C C . SER A 1 87 ? 9.835 -29.077 -9.912 1.00 41.51 87 SER A C 13
ATOM 23280 O O . SER A 1 87 ? 9.754 -28.214 -9.037 1.00 61.40 87 SER A O 13
ATOM 23288 N N . ASP A 1 88 ? 8.840 -29.906 -10.204 1.00 72.43 88 ASP A N 13
ATOM 23289 C CA . ASP A 1 88 ? 7.566 -29.852 -9.497 1.00 11.33 88 ASP A CA 13
ATOM 23290 C C . ASP A 1 88 ? 7.755 -30.151 -8.013 1.00 2.22 88 ASP A C 13
ATOM 23291 O O . ASP A 1 88 ? 7.087 -29.565 -7.161 1.00 71.34 88 ASP A O 13
ATOM 23300 N N . ALA A 1 89 ? 8.670 -31.067 -7.711 1.00 53.30 89 ALA A N 13
ATOM 23301 C CA . ALA A 1 89 ? 8.948 -31.443 -6.330 1.00 55.25 89 ALA A CA 13
ATOM 23302 C C . ALA A 1 89 ? 9.448 -30.248 -5.526 1.00 62.01 89 ALA A C 13
ATOM 23303 O O . ALA A 1 89 ? 9.074 -30.067 -4.367 1.00 44.41 89 ALA A O 13
ATOM 23310 N N . PHE A 1 90 ? 10.297 -29.436 -6.148 1.00 14.23 90 PHE A N 13
ATOM 23311 C CA . PHE A 1 90 ? 10.850 -28.259 -5.489 1.00 2.35 90 PHE A CA 13
ATOM 23312 C C . PHE A 1 90 ? 9.743 -27.289 -5.087 1.00 54.21 90 PHE A C 13
ATOM 23313 O O . PHE A 1 90 ? 9.798 -26.670 -4.024 1.00 43.34 90 PHE A O 13
ATOM 23330 N N . LYS A 1 91 ? 8.736 -27.161 -5.946 1.00 25.35 91 LYS A N 13
ATOM 23331 C CA . LYS A 1 91 ? 7.614 -26.268 -5.683 1.00 24.14 91 LYS A CA 13
ATOM 23332 C C . LYS A 1 91 ? 7.013 -26.540 -4.307 1.00 45.32 91 LYS A C 13
ATOM 23333 O O . LYS A 1 91 ? 6.591 -25.617 -3.611 1.00 22.12 91 LYS A O 13
ATOM 23352 N N . ALA A 1 92 ? 6.980 -27.811 -3.922 1.00 32.23 92 ALA A N 13
ATOM 23353 C CA . ALA A 1 92 ? 6.434 -28.203 -2.628 1.00 61.12 92 ALA A CA 13
ATOM 23354 C C . ALA A 1 92 ? 7.227 -27.577 -1.486 1.00 33.24 92 ALA A C 13
ATOM 23355 O O . ALA A 1 92 ? 6.665 -27.222 -0.450 1.00 1.21 92 ALA A O 13
ATOM 23362 N N . ALA A 1 93 ? 8.535 -27.446 -1.681 1.00 73.12 93 ALA A N 13
ATOM 23363 C CA . ALA A 1 93 ? 9.404 -26.862 -0.667 1.00 51.13 93 ALA A CA 13
ATOM 23364 C C . ALA A 1 93 ? 9.083 -25.387 -0.453 1.00 14.24 93 ALA A C 13
ATOM 23365 O O . ALA A 1 93 ? 8.704 -24.978 0.644 1.00 13.34 93 ALA A O 13
ATOM 23372 N N . ALA A 1 94 ? 9.237 -24.593 -1.507 1.00 2.30 94 ALA A N 13
ATOM 23373 C CA . ALA A 1 94 ? 8.962 -23.163 -1.434 1.00 21.25 94 ALA A CA 13
ATOM 23374 C C . ALA A 1 94 ? 7.578 -22.900 -0.849 1.00 43.34 94 ALA A C 13
ATOM 23375 O O . ALA A 1 94 ? 7.410 -22.028 0.004 1.00 40.05 94 ALA A O 13
ATOM 23382 N N . ARG A 1 95 ? 6.591 -23.658 -1.315 1.00 13.45 95 ARG A N 13
ATOM 23383 C CA . ARG A 1 95 ? 5.221 -23.504 -0.839 1.00 60.12 95 ARG A CA 13
ATOM 23384 C C . ARG A 1 95 ? 5.093 -23.970 0.608 1.00 15.43 95 ARG A C 13
ATOM 23385 O O . ARG A 1 95 ? 4.336 -23.395 1.391 1.00 52.41 95 ARG A O 13
ATOM 23406 N N . ASP A 1 96 ? 5.836 -25.014 0.957 1.00 51.15 96 ASP A N 13
ATOM 23407 C CA . ASP A 1 96 ? 5.806 -25.557 2.310 1.00 51.32 96 ASP A CA 13
ATOM 23408 C C . ASP A 1 96 ? 6.232 -24.503 3.327 1.00 31.14 96 ASP A C 13
ATOM 23409 O O . ASP A 1 96 ? 5.638 -24.384 4.398 1.00 33.55 96 ASP A O 13
ATOM 23418 N N . ALA A 1 97 ? 7.266 -23.741 2.985 1.00 33.12 97 ALA A N 13
ATOM 23419 C CA . ALA A 1 97 ? 7.771 -22.697 3.868 1.00 34.22 97 ALA A CA 13
ATOM 23420 C C . ALA A 1 97 ? 6.746 -21.582 4.042 1.00 54.43 97 ALA A C 13
ATOM 23421 O O . ALA A 1 97 ? 6.614 -21.008 5.122 1.00 24.43 97 ALA A O 13
ATOM 23428 N N . GLY A 1 98 ? 6.021 -21.278 2.969 1.00 12.21 98 GLY A N 13
ATOM 23429 C CA . GLY A 1 98 ? 5.017 -20.231 3.024 1.00 3.10 98 GLY A CA 13
ATOM 23430 C C . GLY A 1 98 ? 5.355 -19.057 2.127 1.00 51.40 98 GLY A C 13
ATOM 23431 O O . GLY A 1 98 ? 5.131 -17.903 2.493 1.00 73.14 98 GLY A O 13
ATOM 23435 N N . ALA A 1 99 ? 5.897 -19.350 0.950 1.00 40.04 99 ALA A N 13
ATOM 23436 C CA . ALA A 1 99 ? 6.266 -18.309 -0.002 1.00 72.52 99 ALA A CA 13
ATOM 23437 C C . ALA A 1 99 ? 5.193 -18.140 -1.073 1.00 4.42 99 ALA A C 13
ATOM 23438 O O . ALA A 1 99 ? 4.634 -19.119 -1.568 1.00 2.21 99 ALA A O 13
ATOM 23445 N N . THR A 1 100 ? 4.909 -16.890 -1.427 1.00 3.15 100 THR A N 13
ATOM 23446 C CA . THR A 1 100 ? 3.902 -16.592 -2.437 1.00 44.40 100 THR A CA 13
ATOM 23447 C C . THR A 1 100 ? 4.149 -17.391 -3.712 1.00 1.44 100 THR A C 13
ATOM 23448 O O . THR A 1 100 ? 3.338 -18.233 -4.095 1.00 2.14 100 THR A O 13
ATOM 23459 N N . GLY A 1 101 ? 5.275 -17.121 -4.365 1.00 63.11 101 GLY A N 13
ATOM 23460 C CA . GLY A 1 101 ? 5.609 -17.824 -5.590 1.00 74.40 101 GLY A CA 13
ATOM 23461 C C . GLY A 1 101 ? 7.105 -17.920 -5.815 1.00 54.20 101 GLY A C 13
ATOM 23462 O O . GLY A 1 101 ? 7.890 -17.353 -5.056 1.00 24.13 101 GLY A O 13
ATOM 23466 N N . TRP A 1 102 ? 7.499 -18.639 -6.859 1.00 61.32 102 TRP A N 13
ATOM 23467 C CA . TRP A 1 102 ? 8.912 -18.808 -7.181 1.00 32.43 102 TRP A CA 13
ATOM 23468 C C . TRP A 1 102 ? 9.145 -18.698 -8.683 1.00 41.33 102 TRP A C 13
ATOM 23469 O O . TRP A 1 102 ? 8.204 -18.770 -9.474 1.00 15.04 102 TRP A O 13
ATOM 23490 N N . ILE A 1 103 ? 10.404 -18.523 -9.071 1.00 11.50 103 ILE A N 13
ATOM 23491 C CA . ILE A 1 103 ? 10.759 -18.404 -10.480 1.00 4.55 103 ILE A CA 13
ATOM 23492 C C . ILE A 1 103 ? 12.103 -19.065 -10.765 1.00 43.01 103 ILE A C 13
ATOM 23493 O O . ILE A 1 103 ? 12.904 -19.282 -9.857 1.00 22.35 103 ILE A O 13
ATOM 23509 N N . GLU A 1 104 ? 12.344 -19.381 -12.034 1.00 14.12 104 GLU A N 13
ATOM 23510 C CA . GLU A 1 104 ? 13.592 -20.017 -12.439 1.00 12.22 104 GLU A CA 13
ATOM 23511 C C . GLU A 1 104 ? 14.459 -19.051 -13.242 1.00 33.31 104 GLU A C 13
ATOM 23512 O O . GLU A 1 104 ? 13.995 -18.431 -14.199 1.00 13.23 104 GLU A O 13
ATOM 23524 N N . LYS A 1 105 ? 15.721 -18.929 -12.845 1.00 51.02 105 LYS A N 13
ATOM 23525 C CA . LYS A 1 105 ? 16.655 -18.040 -13.527 1.00 31.45 105 LYS A CA 13
ATOM 23526 C C . LYS A 1 105 ? 17.058 -18.611 -14.883 1.00 12.14 105 LYS A C 13
ATOM 23527 O O . LYS A 1 105 ? 16.928 -19.807 -15.143 1.00 23.31 105 LYS A O 13
ATOM 23546 N N . PRO A 1 106 ? 17.560 -17.737 -15.768 1.00 34.02 106 PRO A N 13
ATOM 23547 C CA . PRO A 1 106 ? 17.718 -16.311 -15.469 1.00 52.43 106 PRO A CA 13
ATOM 23548 C C . PRO A 1 106 ? 16.379 -15.588 -15.367 1.00 1.23 106 PRO A C 13
ATOM 23549 O O . PRO A 1 106 ? 15.357 -16.084 -15.842 1.00 23.22 106 PRO A O 13
ATOM 23560 N N . ILE A 1 107 ? 16.392 -14.414 -14.745 1.00 0.33 107 ILE A N 13
ATOM 23561 C CA . ILE A 1 107 ? 15.179 -13.623 -14.582 1.00 14.31 107 ILE A CA 13
ATOM 23562 C C . ILE A 1 107 ? 15.251 -12.332 -15.391 1.00 60.10 107 ILE A C 13
ATOM 23563 O O . ILE A 1 107 ? 16.283 -11.661 -15.417 1.00 52.03 107 ILE A O 13
ATOM 23579 N N . ASP A 1 108 ? 14.149 -11.990 -16.048 1.00 74.04 108 ASP A N 13
ATOM 23580 C CA . ASP A 1 108 ? 14.085 -10.778 -16.856 1.00 43.35 108 ASP A CA 13
ATOM 23581 C C . ASP A 1 108 ? 13.739 -9.568 -15.995 1.00 11.44 108 ASP A C 13
ATOM 23582 O O . ASP A 1 108 ? 13.078 -9.679 -14.962 1.00 23.13 108 ASP A O 13
ATOM 23591 N N . PRO A 1 109 ? 14.195 -8.383 -16.427 1.00 4.22 109 PRO A N 13
ATOM 23592 C CA . PRO A 1 109 ? 13.946 -7.129 -15.709 1.00 45.02 109 PRO A CA 13
ATOM 23593 C C . PRO A 1 109 ? 12.484 -6.702 -15.779 1.00 4.41 109 PRO A C 13
ATOM 23594 O O . PRO A 1 109 ? 11.948 -6.133 -14.829 1.00 51.31 109 PRO A O 13
ATOM 23605 N N . GLY A 1 110 ? 11.844 -6.980 -16.911 1.00 23.25 110 GLY A N 13
ATOM 23606 C CA . GLY A 1 110 ? 10.450 -6.618 -17.083 1.00 13.54 110 GLY A CA 13
ATOM 23607 C C . GLY A 1 110 ? 9.520 -7.480 -16.253 1.00 34.31 110 GLY A C 13
ATOM 23608 O O . GLY A 1 110 ? 8.527 -6.993 -15.712 1.00 30.44 110 GLY A O 13
ATOM 23612 N N . VAL A 1 111 ? 9.840 -8.767 -16.153 1.00 53.33 111 VAL A N 13
ATOM 23613 C CA . VAL A 1 111 ? 9.025 -9.700 -15.384 1.00 42.13 111 VAL A CA 13
ATOM 23614 C C . VAL A 1 111 ? 9.161 -9.444 -13.888 1.00 1.34 111 VAL A C 13
ATOM 23615 O O . VAL A 1 111 ? 8.165 -9.290 -13.180 1.00 12.22 111 VAL A O 13
ATOM 23628 N N . LEU A 1 112 ? 10.400 -9.398 -13.411 1.00 63.50 112 LEU A N 13
ATOM 23629 C CA . LEU A 1 112 ? 10.668 -9.160 -11.997 1.00 10.01 112 LEU A CA 13
ATOM 23630 C C . LEU A 1 112 ? 9.929 -7.920 -11.505 1.00 2.45 112 LEU A C 13
ATOM 23631 O O . LEU A 1 112 ? 9.423 -7.890 -10.383 1.00 3.14 112 LEU A O 13
ATOM 23647 N N . VAL A 1 113 ? 9.869 -6.897 -12.352 1.00 62.42 113 VAL A N 13
ATOM 23648 C CA . VAL A 1 113 ? 9.189 -5.655 -12.005 1.00 22.21 113 VAL A CA 13
ATOM 23649 C C . VAL A 1 113 ? 7.675 -5.816 -12.085 1.00 24.50 113 VAL A C 13
ATOM 23650 O O . VAL A 1 113 ? 6.931 -5.141 -11.375 1.00 5.11 113 VAL A O 13
ATOM 23663 N N . GLU A 1 114 ? 7.227 -6.717 -12.954 1.00 53.43 114 GLU A N 13
ATOM 23664 C CA . GLU A 1 114 ? 5.800 -6.966 -13.127 1.00 64.10 114 GLU A CA 13
ATOM 23665 C C . GLU A 1 114 ? 5.214 -7.648 -11.894 1.00 62.12 114 GLU A C 13
ATOM 23666 O O . GLU A 1 114 ? 4.149 -7.267 -11.407 1.00 2.40 114 GLU A O 13
ATOM 23678 N N . LEU A 1 115 ? 5.916 -8.659 -11.395 1.00 23.21 115 LEU A N 13
ATOM 23679 C CA . LEU A 1 115 ? 5.466 -9.396 -10.219 1.00 25.10 115 LEU A CA 13
ATOM 23680 C C . LEU A 1 115 ? 5.224 -8.453 -9.045 1.00 50.21 115 LEU A C 13
ATOM 23681 O O . LEU A 1 115 ? 4.271 -8.623 -8.285 1.00 32.01 115 LEU A O 13
ATOM 23697 N N . VAL A 1 116 ? 6.092 -7.456 -8.905 1.00 0.15 116 VAL A N 13
ATOM 23698 C CA . VAL A 1 116 ? 5.971 -6.483 -7.825 1.00 55.15 116 VAL A CA 13
ATOM 23699 C C . VAL A 1 116 ? 5.007 -5.363 -8.201 1.00 41.24 116 VAL A C 13
ATOM 23700 O O . VAL A 1 116 ? 4.314 -4.813 -7.346 1.00 3.12 116 VAL A O 13
ATOM 23713 N N . ALA A 1 117 ? 4.968 -5.030 -9.487 1.00 44.25 117 ALA A N 13
ATOM 23714 C CA . ALA A 1 117 ? 4.088 -3.977 -9.978 1.00 11.33 117 ALA A CA 13
ATOM 23715 C C . ALA A 1 117 ? 2.625 -4.317 -9.714 1.00 21.04 117 ALA A C 13
ATOM 23716 O O . ALA A 1 117 ? 1.881 -3.512 -9.152 1.00 32.50 117 ALA A O 13
ATOM 23723 N N . THR A 1 118 ? 2.218 -5.515 -10.123 1.00 15.53 118 THR A N 13
ATOM 23724 C CA . THR A 1 118 ? 0.843 -5.960 -9.932 1.00 22.51 118 THR A CA 13
ATOM 23725 C C . THR A 1 118 ? 0.399 -5.770 -8.486 1.00 61.51 118 THR A C 13
ATOM 23726 O O . THR A 1 118 ? -0.772 -5.501 -8.216 1.00 31.32 118 THR A O 13
ATOM 23737 N N . LEU A 1 119 ? 1.341 -5.911 -7.560 1.00 33.33 119 LEU A N 13
ATOM 23738 C CA . LEU A 1 119 ? 1.046 -5.754 -6.140 1.00 24.25 119 LEU A CA 13
ATOM 23739 C C . LEU A 1 119 ? 1.151 -4.291 -5.720 1.00 60.33 119 LEU A C 13
ATOM 23740 O O . LEU A 1 119 ? 0.390 -3.822 -4.875 1.00 13.42 119 LEU A O 13
ATOM 23756 N N . SER A 1 120 ? 2.098 -3.576 -6.319 1.00 53.31 120 SER A N 13
ATOM 23757 C CA . SER A 1 120 ? 2.303 -2.166 -6.007 1.00 20.22 120 SER A CA 13
ATOM 23758 C C . SER A 1 120 ? 1.043 -1.356 -6.297 1.00 62.35 120 SER A C 13
ATOM 23759 O O . SER A 1 120 ? 0.650 -0.497 -5.510 1.00 3.34 120 SER A O 13
ATOM 23767 N N . GLU A 1 121 ? 0.415 -1.638 -7.435 1.00 22.22 121 GLU A N 13
ATOM 23768 C CA . GLU A 1 121 ? -0.800 -0.935 -7.830 1.00 64.43 121 GLU A CA 13
ATOM 23769 C C . GLU A 1 121 ? -2.025 -1.828 -7.657 1.00 53.22 121 GLU A C 13
ATOM 23770 O O . GLU A 1 121 ? -1.939 -3.056 -7.683 1.00 51.32 121 GLU A O 13
ATOM 23782 N N . PRO A 1 122 ? -3.195 -1.197 -7.475 1.00 60.03 122 PRO A N 13
ATOM 23783 C CA . PRO A 1 122 ? -4.461 -1.914 -7.294 1.00 40.41 122 PRO A CA 13
ATOM 23784 C C . PRO A 1 122 ? -4.922 -2.608 -8.571 1.00 40.10 122 PRO A C 13
ATOM 23785 O O . PRO A 1 122 ? -4.188 -2.666 -9.557 1.00 23.22 122 PRO A O 13
ATOM 23796 N N . ALA A 1 123 ? -6.143 -3.133 -8.546 1.00 43.31 123 ALA A N 13
ATOM 23797 C CA . ALA A 1 123 ? -6.702 -3.821 -9.703 1.00 12.22 123 ALA A CA 13
ATOM 23798 C C . ALA A 1 123 ? -6.743 -2.904 -10.920 1.00 55.53 123 ALA A C 13
ATOM 23799 O O . ALA A 1 123 ? -6.907 -1.691 -10.790 1.00 44.22 123 ALA A O 13
ATOM 23806 N N . ALA A 1 124 ? -6.594 -3.491 -12.103 1.00 41.31 124 ALA A N 13
ATOM 23807 C CA . ALA A 1 124 ? -6.616 -2.726 -13.344 1.00 5.12 124 ALA A CA 13
ATOM 23808 C C . ALA A 1 124 ? -6.870 -3.633 -14.543 1.00 43.43 124 ALA A C 13
ATOM 23809 O O . ALA A 1 124 ? -7.686 -3.319 -15.408 1.00 51.33 124 ALA A O 13
ATOM 23816 N N . ASN A 1 125 ? -6.164 -4.758 -14.588 1.00 73.24 125 ASN A N 13
ATOM 23817 C CA . ASN A 1 125 ? -6.313 -5.710 -15.683 1.00 72.03 125 ASN A CA 13
ATOM 23818 C C . ASN A 1 125 ? -5.456 -6.950 -15.446 1.00 51.25 125 ASN A C 13
ATOM 23819 O O . ASN A 1 125 ? -4.244 -6.927 -15.657 1.00 62.52 125 ASN A O 13
ATOM 23830 N N . MET A 1 1 ? 0.957 0.321 -1.711 1.00 35.51 1 MET A N 14
ATOM 23831 C CA . MET A 1 1 ? 2.092 0.866 -2.446 1.00 72.43 1 MET A CA 14
ATOM 23832 C C . MET A 1 1 ? 3.407 0.493 -1.770 1.00 2.12 1 MET A C 14
ATOM 23833 O O . MET A 1 1 ? 3.688 0.933 -0.655 1.00 5.14 1 MET A O 14
ATOM 23847 N N . ILE A 1 2 ? 4.208 -0.319 -2.451 1.00 23.43 2 ILE A N 14
ATOM 23848 C CA . ILE A 1 2 ? 5.494 -0.750 -1.915 1.00 13.41 2 ILE A CA 14
ATOM 23849 C C . ILE A 1 2 ? 6.324 0.443 -1.453 1.00 13.41 2 ILE A C 14
ATOM 23850 O O . ILE A 1 2 ? 6.253 1.525 -2.037 1.00 30.04 2 ILE A O 14
ATOM 23866 N N . ARG A 1 3 ? 7.111 0.238 -0.402 1.00 42.03 3 ARG A N 14
ATOM 23867 C CA . ARG A 1 3 ? 7.956 1.296 0.138 1.00 52.51 3 ARG A CA 14
ATOM 23868 C C . ARG A 1 3 ? 9.422 0.872 0.144 1.00 14.51 3 ARG A C 14
ATOM 23869 O O . ARG A 1 3 ? 10.317 1.688 -0.079 1.00 53.33 3 ARG A O 14
ATOM 23890 N N . THR A 1 4 ? 9.661 -0.410 0.402 1.00 14.32 4 THR A N 14
ATOM 23891 C CA . THR A 1 4 ? 11.017 -0.942 0.439 1.00 33.03 4 THR A CA 14
ATOM 23892 C C . THR A 1 4 ? 11.069 -2.354 -0.132 1.00 71.22 4 THR A C 14
ATOM 23893 O O . THR A 1 4 ? 10.059 -3.057 -0.167 1.00 33.52 4 THR A O 14
ATOM 23904 N N . ILE A 1 5 ? 12.252 -2.763 -0.579 1.00 34.43 5 ILE A N 14
ATOM 23905 C CA . ILE A 1 5 ? 12.435 -4.093 -1.147 1.00 74.10 5 ILE A CA 14
ATOM 23906 C C . ILE A 1 5 ? 13.813 -4.651 -0.808 1.00 51.33 5 ILE A C 14
ATOM 23907 O O . ILE A 1 5 ? 14.783 -3.903 -0.681 1.00 3.34 5 ILE A O 14
ATOM 23923 N N . LEU A 1 6 ? 13.893 -5.969 -0.666 1.00 12.04 6 LEU A N 14
ATOM 23924 C CA . LEU A 1 6 ? 15.154 -6.629 -0.344 1.00 15.35 6 LEU A CA 14
ATOM 23925 C C . LEU A 1 6 ? 15.388 -7.830 -1.254 1.00 52.31 6 LEU A C 14
ATOM 23926 O O . LEU A 1 6 ? 14.482 -8.629 -1.489 1.00 21.11 6 LEU A O 14
ATOM 23942 N N . ALA A 1 7 ? 16.610 -7.951 -1.762 1.00 53.14 7 ALA A N 14
ATOM 23943 C CA . ALA A 1 7 ? 16.964 -9.057 -2.644 1.00 3.45 7 ALA A CA 14
ATOM 23944 C C . ALA A 1 7 ? 18.291 -9.684 -2.230 1.00 64.03 7 ALA A C 14
ATOM 23945 O O . ALA A 1 7 ? 19.117 -9.041 -1.580 1.00 74.44 7 ALA A O 14
ATOM 23952 N N . ILE A 1 8 ? 18.490 -10.942 -2.610 1.00 53.34 8 ILE A N 14
ATOM 23953 C CA . ILE A 1 8 ? 19.717 -11.655 -2.279 1.00 51.21 8 ILE A CA 14
ATOM 23954 C C . ILE A 1 8 ? 20.180 -12.523 -3.444 1.00 50.23 8 ILE A C 14
ATOM 23955 O O . ILE A 1 8 ? 19.564 -13.542 -3.755 1.00 71.34 8 ILE A O 14
ATOM 23971 N N . ASP A 1 9 ? 21.270 -12.113 -4.084 1.00 13.42 9 ASP A N 14
ATOM 23972 C CA . ASP A 1 9 ? 21.818 -12.854 -5.213 1.00 60.24 9 ASP A CA 14
ATOM 23973 C C . ASP A 1 9 ? 23.293 -13.172 -4.990 1.00 44.53 9 ASP A C 14
ATOM 23974 O O . ASP A 1 9 ? 23.920 -12.643 -4.072 1.00 22.32 9 ASP A O 14
ATOM 23983 N N . ASP A 1 10 ? 23.841 -14.038 -5.835 1.00 41.25 10 ASP A N 14
ATOM 23984 C CA . ASP A 1 10 ? 25.243 -14.426 -5.731 1.00 10.11 10 ASP A CA 14
ATOM 23985 C C . ASP A 1 10 ? 26.101 -13.632 -6.711 1.00 61.43 10 ASP A C 14
ATOM 23986 O O . ASP A 1 10 ? 27.039 -12.942 -6.313 1.00 21.03 10 ASP A O 14
ATOM 23995 N N . SER A 1 11 ? 25.774 -13.737 -7.995 1.00 52.23 11 SER A N 14
ATOM 23996 C CA . SER A 1 11 ? 26.518 -13.033 -9.033 1.00 54.14 11 SER A CA 14
ATOM 23997 C C . SER A 1 11 ? 26.583 -11.538 -8.736 1.00 10.10 11 SER A C 14
ATOM 23998 O O . SER A 1 11 ? 25.562 -10.899 -8.484 1.00 10.03 11 SER A O 14
ATOM 24006 N N . ALA A 1 12 ? 27.792 -10.987 -8.768 1.00 20.13 12 ALA A N 14
ATOM 24007 C CA . ALA A 1 12 ? 27.992 -9.568 -8.504 1.00 11.42 12 ALA A CA 14
ATOM 24008 C C . ALA A 1 12 ? 27.187 -8.710 -9.474 1.00 75.10 12 ALA A C 14
ATOM 24009 O O . ALA A 1 12 ? 26.554 -7.731 -9.077 1.00 31.04 12 ALA A O 14
ATOM 24016 N N . THR A 1 13 ? 27.214 -9.083 -10.750 1.00 23.12 13 THR A N 14
ATOM 24017 C CA . THR A 1 13 ? 26.489 -8.347 -11.777 1.00 74.23 13 THR A CA 14
ATOM 24018 C C . THR A 1 13 ? 24.986 -8.381 -11.521 1.00 23.35 13 THR A C 14
ATOM 24019 O O . THR A 1 13 ? 24.290 -7.388 -11.725 1.00 13.41 13 THR A O 14
ATOM 24030 N N . MET A 1 14 ? 24.494 -9.531 -11.071 1.00 15.32 14 MET A N 14
ATOM 24031 C CA . MET A 1 14 ? 23.073 -9.693 -10.784 1.00 52.52 14 MET A CA 14
ATOM 24032 C C . MET A 1 14 ? 22.649 -8.806 -9.618 1.00 1.14 14 MET A C 14
ATOM 24033 O O . MET A 1 14 ? 21.643 -8.101 -9.695 1.00 40.44 14 MET A O 14
ATOM 24047 N N . ARG A 1 15 ? 23.422 -8.847 -8.538 1.00 5.04 15 ARG A N 14
ATOM 24048 C CA . ARG A 1 15 ? 23.126 -8.048 -7.355 1.00 33.35 15 ARG A CA 14
ATOM 24049 C C . ARG A 1 15 ? 22.927 -6.581 -7.725 1.00 25.33 15 ARG A C 14
ATOM 24050 O O . ARG A 1 15 ? 22.082 -5.895 -7.152 1.00 33.22 15 ARG A O 14
ATOM 24071 N N . ALA A 1 16 ? 23.714 -6.107 -8.686 1.00 32.43 16 ALA A N 14
ATOM 24072 C CA . ALA A 1 16 ? 23.624 -4.723 -9.133 1.00 73.12 16 ALA A CA 14
ATOM 24073 C C . ALA A 1 16 ? 22.501 -4.547 -10.150 1.00 45.15 16 ALA A C 14
ATOM 24074 O O . ALA A 1 16 ? 21.733 -3.587 -10.082 1.00 40.45 16 ALA A O 14
ATOM 24081 N N . LEU A 1 17 ? 22.413 -5.478 -11.093 1.00 75.43 17 LEU A N 14
ATOM 24082 C CA . LEU A 1 17 ? 21.384 -5.426 -12.126 1.00 53.33 17 LEU A CA 14
ATOM 24083 C C . LEU A 1 17 ? 19.995 -5.315 -11.506 1.00 74.11 17 LEU A C 14
ATOM 24084 O O . LEU A 1 17 ? 19.285 -4.331 -11.718 1.00 11.21 17 LEU A O 14
ATOM 24100 N N . LEU A 1 18 ? 19.613 -6.329 -10.738 1.00 30.51 18 LEU A N 14
ATOM 24101 C CA . LEU A 1 18 ? 18.309 -6.346 -10.084 1.00 50.31 18 LEU A CA 14
ATOM 24102 C C . LEU A 1 18 ? 18.139 -5.131 -9.178 1.00 0.41 18 LEU A C 14
ATOM 24103 O O . LEU A 1 18 ? 17.044 -4.579 -9.060 1.00 22.22 18 LEU A O 14
ATOM 24119 N N . HIS A 1 19 ? 19.230 -4.717 -8.541 1.00 11.50 19 HIS A N 14
ATOM 24120 C CA . HIS A 1 19 ? 19.202 -3.564 -7.647 1.00 63.22 19 HIS A CA 14
ATOM 24121 C C . HIS A 1 19 ? 18.880 -2.287 -8.417 1.00 44.03 19 HIS A C 14
ATOM 24122 O O . HIS A 1 19 ? 18.191 -1.402 -7.910 1.00 64.25 19 HIS A O 14
ATOM 24136 N N . ALA A 1 20 ? 19.385 -2.198 -9.644 1.00 34.33 20 ALA A N 14
ATOM 24137 C CA . ALA A 1 20 ? 19.150 -1.030 -10.484 1.00 34.34 20 ALA A CA 14
ATOM 24138 C C . ALA A 1 20 ? 17.742 -1.050 -11.070 1.00 10.13 20 ALA A C 14
ATOM 24139 O O . ALA A 1 20 ? 17.094 -0.010 -11.192 1.00 41.32 20 ALA A O 14
ATOM 24146 N N . THR A 1 21 ? 17.273 -2.240 -11.432 1.00 20.01 21 THR A N 14
ATOM 24147 C CA . THR A 1 21 ? 15.943 -2.395 -12.007 1.00 51.31 21 THR A CA 14
ATOM 24148 C C . THR A 1 21 ? 14.885 -1.731 -11.133 1.00 22.24 21 THR A C 14
ATOM 24149 O O . THR A 1 21 ? 14.198 -0.805 -11.566 1.00 71.51 21 THR A O 14
ATOM 24160 N N . LEU A 1 22 ? 14.759 -2.209 -9.899 1.00 44.34 22 LEU A N 14
ATOM 24161 C CA . LEU A 1 22 ? 13.785 -1.661 -8.962 1.00 52.34 22 LEU A CA 14
ATOM 24162 C C . LEU A 1 22 ? 14.144 -0.229 -8.579 1.00 11.24 22 LEU A C 14
ATOM 24163 O O . LEU A 1 22 ? 13.266 0.615 -8.402 1.00 2.53 22 LEU A O 14
ATOM 24179 N N . ALA A 1 23 ? 15.440 0.038 -8.454 1.00 31.42 23 ALA A N 14
ATOM 24180 C CA . ALA A 1 23 ? 15.915 1.368 -8.096 1.00 2.25 23 ALA A CA 14
ATOM 24181 C C . ALA A 1 23 ? 15.393 2.418 -9.070 1.00 10.51 23 ALA A C 14
ATOM 24182 O O . ALA A 1 23 ? 14.805 3.419 -8.661 1.00 5.43 23 ALA A O 14
ATOM 24189 N N . GLN A 1 24 ? 15.612 2.183 -10.360 1.00 0.44 24 GLN A N 14
ATOM 24190 C CA . GLN A 1 24 ? 15.164 3.111 -11.392 1.00 1.05 24 GLN A CA 14
ATOM 24191 C C . GLN A 1 24 ? 13.652 3.300 -11.335 1.00 32.33 24 GLN A C 14
ATOM 24192 O O . GLN A 1 24 ? 13.142 4.387 -11.604 1.00 74.43 24 GLN A O 14
ATOM 24206 N N . ALA A 1 25 ? 12.940 2.234 -10.982 1.00 63.14 25 ALA A N 14
ATOM 24207 C CA . ALA A 1 25 ? 11.487 2.283 -10.889 1.00 35.23 25 ALA A CA 14
ATOM 24208 C C . ALA A 1 25 ? 11.041 3.174 -9.735 1.00 15.42 25 ALA A C 14
ATOM 24209 O O . ALA A 1 25 ? 9.906 3.649 -9.707 1.00 33.32 25 ALA A O 14
ATOM 24216 N N . GLY A 1 26 ? 11.942 3.398 -8.783 1.00 34.01 26 GLY A N 14
ATOM 24217 C CA . GLY A 1 26 ? 11.621 4.232 -7.639 1.00 62.41 26 GLY A CA 14
ATOM 24218 C C . GLY A 1 26 ? 11.659 3.463 -6.333 1.00 11.30 26 GLY A C 14
ATOM 24219 O O . GLY A 1 26 ? 12.019 4.013 -5.292 1.00 22.23 26 GLY A O 14
ATOM 24223 N N . TYR A 1 27 ? 11.285 2.190 -6.387 1.00 32.03 27 TYR A N 14
ATOM 24224 C CA . TYR A 1 27 ? 11.273 1.346 -5.198 1.00 24.12 27 TYR A CA 14
ATOM 24225 C C . TYR A 1 27 ? 12.634 1.359 -4.508 1.00 31.54 27 TYR A C 14
ATOM 24226 O O . TYR A 1 27 ? 13.662 1.589 -5.143 1.00 52.54 27 TYR A O 14
ATOM 24244 N N . GLU A 1 28 ? 12.630 1.108 -3.202 1.00 63.31 28 GLU A N 14
ATOM 24245 C CA . GLU A 1 28 ? 13.864 1.090 -2.425 1.00 11.31 28 GLU A CA 14
ATOM 24246 C C . GLU A 1 28 ? 14.386 -0.335 -2.264 1.00 52.34 28 GLU A C 14
ATOM 24247 O O . GLU A 1 28 ? 14.219 -0.954 -1.214 1.00 21.33 28 GLU A O 14
ATOM 24259 N N . VAL A 1 29 ? 15.018 -0.849 -3.315 1.00 0.14 29 VAL A N 14
ATOM 24260 C CA . VAL A 1 29 ? 15.565 -2.200 -3.291 1.00 61.23 29 VAL A CA 14
ATOM 24261 C C . VAL A 1 29 ? 16.953 -2.220 -2.660 1.00 73.51 29 VAL A C 14
ATOM 24262 O O . VAL A 1 29 ? 17.790 -1.364 -2.946 1.00 64.44 29 VAL A O 14
ATOM 24275 N N . THR A 1 30 ? 17.191 -3.205 -1.799 1.00 13.34 30 THR A N 14
ATOM 24276 C CA . THR A 1 30 ? 18.477 -3.337 -1.126 1.00 34.14 30 THR A CA 14
ATOM 24277 C C . THR A 1 30 ? 18.983 -4.774 -1.184 1.00 54.23 30 THR A C 14
ATOM 24278 O O . THR A 1 30 ? 18.200 -5.722 -1.119 1.00 13.41 30 THR A O 14
ATOM 24289 N N . VAL A 1 31 ? 20.297 -4.929 -1.308 1.00 1.24 31 VAL A N 14
ATOM 24290 C CA . VAL A 1 31 ? 20.908 -6.251 -1.373 1.00 61.02 31 VAL A CA 14
ATOM 24291 C C . VAL A 1 31 ? 21.727 -6.541 -0.121 1.00 5.44 31 VAL A C 14
ATOM 24292 O O . VAL A 1 31 ? 22.427 -5.667 0.392 1.00 72.14 31 VAL A O 14
ATOM 24305 N N . ALA A 1 32 ? 21.636 -7.773 0.368 1.00 63.34 32 ALA A N 14
ATOM 24306 C CA . ALA A 1 32 ? 22.371 -8.179 1.559 1.00 22.31 32 ALA A CA 14
ATOM 24307 C C . ALA A 1 32 ? 23.592 -9.017 1.192 1.00 14.05 32 ALA A C 14
ATOM 24308 O O . ALA A 1 32 ? 23.893 -9.210 0.015 1.00 51.50 32 ALA A O 14
ATOM 24315 N N . ALA A 1 33 ? 24.291 -9.512 2.209 1.00 53.04 33 ALA A N 14
ATOM 24316 C CA . ALA A 1 33 ? 25.478 -10.330 1.993 1.00 74.04 33 ALA A CA 14
ATOM 24317 C C . ALA A 1 33 ? 25.100 -11.738 1.546 1.00 71.24 33 ALA A C 14
ATOM 24318 O O . ALA A 1 33 ? 25.699 -12.288 0.621 1.00 10.12 33 ALA A O 14
ATOM 24325 N N . ASP A 1 34 ? 24.104 -12.317 2.208 1.00 41.33 34 ASP A N 14
ATOM 24326 C CA . ASP A 1 34 ? 23.646 -13.661 1.878 1.00 23.51 34 ASP A CA 14
ATOM 24327 C C . ASP A 1 34 ? 22.159 -13.819 2.181 1.00 5.12 34 ASP A C 14
ATOM 24328 O O . ASP A 1 34 ? 21.517 -12.898 2.684 1.00 23.15 34 ASP A O 14
ATOM 24337 N N . GLY A 1 35 ? 21.618 -14.993 1.870 1.00 1.21 35 GLY A N 14
ATOM 24338 C CA . GLY A 1 35 ? 20.211 -15.249 2.115 1.00 12.01 35 GLY A CA 14
ATOM 24339 C C . GLY A 1 35 ? 19.836 -15.081 3.574 1.00 4.33 35 GLY A C 14
ATOM 24340 O O . GLY A 1 35 ? 18.722 -14.665 3.891 1.00 24.54 35 GLY A O 14
ATOM 24344 N N . GLU A 1 36 ? 20.769 -15.406 4.464 1.00 10.43 36 GLU A N 14
ATOM 24345 C CA . GLU A 1 36 ? 20.529 -15.290 5.898 1.00 71.21 36 GLU A CA 14
ATOM 24346 C C . GLU A 1 36 ? 20.553 -13.829 6.338 1.00 74.14 36 GLU A C 14
ATOM 24347 O O . GLU A 1 36 ? 19.660 -13.370 7.050 1.00 41.45 36 GLU A O 14
ATOM 24359 N N . ALA A 1 37 ? 21.581 -13.105 5.908 1.00 12.34 37 ALA A N 14
ATOM 24360 C CA . ALA A 1 37 ? 21.721 -11.696 6.256 1.00 72.02 37 ALA A CA 14
ATOM 24361 C C . ALA A 1 37 ? 20.520 -10.889 5.772 1.00 25.43 37 ALA A C 14
ATOM 24362 O O . ALA A 1 37 ? 20.098 -9.935 6.424 1.00 64.11 37 ALA A O 14
ATOM 24369 N N . GLY A 1 38 ? 19.975 -11.279 4.624 1.00 32.31 38 GLY A N 14
ATOM 24370 C CA . GLY A 1 38 ? 18.829 -10.581 4.073 1.00 55.34 38 GLY A CA 14
ATOM 24371 C C . GLY A 1 38 ? 17.537 -10.934 4.784 1.00 42.43 38 GLY A C 14
ATOM 24372 O O . GLY A 1 38 ? 16.793 -10.050 5.209 1.00 32.12 38 GLY A O 14
ATOM 24376 N N . PHE A 1 39 ? 17.269 -12.229 4.912 1.00 42.11 39 PHE A N 14
ATOM 24377 C CA . PHE A 1 39 ? 16.057 -12.697 5.574 1.00 1.21 39 PHE A CA 14
ATOM 24378 C C . PHE A 1 39 ? 16.033 -12.260 7.036 1.00 55.32 39 PHE A C 14
ATOM 24379 O O . PHE A 1 39 ? 14.995 -11.847 7.554 1.00 31.12 39 PHE A O 14
ATOM 24396 N N . ASP A 1 40 ? 17.182 -12.354 7.694 1.00 23.25 40 ASP A N 14
ATOM 24397 C CA . ASP A 1 40 ? 17.294 -11.968 9.096 1.00 22.54 40 ASP A CA 14
ATOM 24398 C C . ASP A 1 40 ? 16.868 -10.517 9.296 1.00 21.45 40 ASP A C 14
ATOM 24399 O O . ASP A 1 40 ? 16.139 -10.197 10.237 1.00 65.14 40 ASP A O 14
ATOM 24408 N N . LEU A 1 41 ? 17.328 -9.644 8.408 1.00 54.52 41 LEU A N 14
ATOM 24409 C CA . LEU A 1 41 ? 16.995 -8.225 8.487 1.00 60.31 41 LEU A CA 14
ATOM 24410 C C . LEU A 1 41 ? 15.576 -7.970 7.990 1.00 34.31 41 LEU A C 14
ATOM 24411 O O . LEU A 1 41 ? 14.873 -7.103 8.508 1.00 52.34 41 LEU A O 14
ATOM 24427 N N . ALA A 1 42 ? 15.160 -8.734 6.985 1.00 51.32 42 ALA A N 14
ATOM 24428 C CA . ALA A 1 42 ? 13.823 -8.593 6.421 1.00 21.52 42 ALA A CA 14
ATOM 24429 C C . ALA A 1 42 ? 12.755 -8.738 7.500 1.00 53.04 42 ALA A C 14
ATOM 24430 O O . ALA A 1 42 ? 11.647 -8.220 7.362 1.00 11.14 42 ALA A O 14
ATOM 24437 N N . ALA A 1 43 ? 13.095 -9.446 8.572 1.00 54.13 43 ALA A N 14
ATOM 24438 C CA . ALA A 1 43 ? 12.165 -9.657 9.674 1.00 34.20 43 ALA A CA 14
ATOM 24439 C C . ALA A 1 43 ? 12.203 -8.491 10.656 1.00 22.30 43 ALA A C 14
ATOM 24440 O O . ALA A 1 43 ? 11.206 -8.183 11.310 1.00 3.11 43 ALA A O 14
ATOM 24447 N N . THR A 1 44 ? 13.361 -7.846 10.756 1.00 40.51 44 THR A N 14
ATOM 24448 C CA . THR A 1 44 ? 13.530 -6.715 11.660 1.00 41.35 44 THR A CA 14
ATOM 24449 C C . THR A 1 44 ? 13.062 -5.417 11.010 1.00 34.45 44 THR A C 14
ATOM 24450 O O . THR A 1 44 ? 12.640 -4.485 11.695 1.00 2.43 44 THR A O 14
ATOM 24461 N N . THR A 1 45 ? 13.137 -5.364 9.684 1.00 11.32 45 THR A N 14
ATOM 24462 C CA . THR A 1 45 ? 12.721 -4.180 8.942 1.00 30.24 45 THR A CA 14
ATOM 24463 C C . THR A 1 45 ? 11.340 -4.374 8.327 1.00 70.32 45 THR A C 14
ATOM 24464 O O . THR A 1 45 ? 10.551 -3.434 8.241 1.00 72.05 45 THR A O 14
ATOM 24475 N N . ALA A 1 46 ? 11.054 -5.600 7.901 1.00 62.33 46 ALA A N 14
ATOM 24476 C CA . ALA A 1 46 ? 9.767 -5.918 7.296 1.00 53.14 46 ALA A CA 14
ATOM 24477 C C . ALA A 1 46 ? 9.572 -5.157 5.988 1.00 31.24 46 ALA A C 14
ATOM 24478 O O . ALA A 1 46 ? 8.949 -4.096 5.964 1.00 55.34 46 ALA A O 14
ATOM 24485 N N . TYR A 1 47 ? 10.109 -5.706 4.905 1.00 42.35 47 TYR A N 14
ATOM 24486 C CA . TYR A 1 47 ? 9.997 -5.077 3.594 1.00 50.21 47 TYR A CA 14
ATOM 24487 C C . TYR A 1 47 ? 8.697 -5.481 2.905 1.00 62.40 47 TYR A C 14
ATOM 24488 O O . TYR A 1 47 ? 7.993 -6.382 3.363 1.00 41.44 47 TYR A O 14
ATOM 24506 N N . ASP A 1 48 ? 8.386 -4.810 1.802 1.00 45.13 48 ASP A N 14
ATOM 24507 C CA . ASP A 1 48 ? 7.173 -5.099 1.047 1.00 73.21 48 ASP A CA 14
ATOM 24508 C C . ASP A 1 48 ? 7.373 -6.308 0.139 1.00 72.53 48 ASP A C 14
ATOM 24509 O O . ASP A 1 48 ? 6.452 -7.100 -0.072 1.00 4.44 48 ASP A O 14
ATOM 24518 N N . LEU A 1 49 ? 8.580 -6.445 -0.398 1.00 62.30 49 LEU A N 14
ATOM 24519 C CA . LEU A 1 49 ? 8.902 -7.558 -1.285 1.00 54.12 49 LEU A CA 14
ATOM 24520 C C . LEU A 1 49 ? 10.296 -8.102 -0.993 1.00 44.22 49 LEU A C 14
ATOM 24521 O O . LEU A 1 49 ? 11.241 -7.340 -0.788 1.00 0.44 49 LEU A O 14
ATOM 24537 N N . VAL A 1 50 ? 10.419 -9.425 -0.979 1.00 32.43 50 VAL A N 14
ATOM 24538 C CA . VAL A 1 50 ? 11.699 -10.072 -0.716 1.00 11.15 50 VAL A CA 14
ATOM 24539 C C . VAL A 1 50 ? 12.075 -11.025 -1.844 1.00 63.21 50 VAL A C 14
ATOM 24540 O O . VAL A 1 50 ? 11.226 -11.742 -2.375 1.00 63.42 50 VAL A O 14
ATOM 24553 N N . LEU A 1 51 ? 13.353 -11.029 -2.206 1.00 44.22 51 LEU A N 14
ATOM 24554 C CA . LEU A 1 51 ? 13.844 -11.895 -3.272 1.00 61.15 51 LEU A CA 14
ATOM 24555 C C . LEU A 1 51 ? 14.992 -12.769 -2.779 1.00 24.42 51 LEU A C 14
ATOM 24556 O O . LEU A 1 51 ? 16.093 -12.281 -2.520 1.00 12.22 51 LEU A O 14
ATOM 24572 N N . THR A 1 52 ? 14.730 -14.067 -2.652 1.00 51.52 52 THR A N 14
ATOM 24573 C CA . THR A 1 52 ? 15.741 -15.009 -2.191 1.00 32.51 52 THR A CA 14
ATOM 24574 C C . THR A 1 52 ? 16.001 -16.090 -3.234 1.00 63.20 52 THR A C 14
ATOM 24575 O O . THR A 1 52 ? 15.198 -16.294 -4.144 1.00 60.14 52 THR A O 14
ATOM 24586 N N . ASP A 1 53 ? 17.128 -16.780 -3.095 1.00 71.32 53 ASP A N 14
ATOM 24587 C CA . ASP A 1 53 ? 17.493 -17.842 -4.025 1.00 64.43 53 ASP A CA 14
ATOM 24588 C C . ASP A 1 53 ? 17.912 -19.102 -3.274 1.00 73.51 53 ASP A C 14
ATOM 24589 O O . ASP A 1 53 ? 18.287 -19.042 -2.104 1.00 31.14 53 ASP A O 14
ATOM 24598 N N . GLN A 1 54 ? 17.843 -20.242 -3.955 1.00 41.32 54 GLN A N 14
ATOM 24599 C CA . GLN A 1 54 ? 18.213 -21.516 -3.351 1.00 1.01 54 GLN A CA 14
ATOM 24600 C C . GLN A 1 54 ? 19.680 -21.838 -3.614 1.00 44.25 54 GLN A C 14
ATOM 24601 O O . GLN A 1 54 ? 20.240 -21.437 -4.634 1.00 61.21 54 GLN A O 14
ATOM 24615 N N . ASN A 1 55 ? 20.298 -22.564 -2.688 1.00 13.42 55 ASN A N 14
ATOM 24616 C CA . ASN A 1 55 ? 21.701 -22.938 -2.820 1.00 31.51 55 ASN A CA 14
ATOM 24617 C C . ASN A 1 55 ? 22.073 -24.019 -1.809 1.00 12.22 55 ASN A C 14
ATOM 24618 O O . ASN A 1 55 ? 22.054 -23.785 -0.601 1.00 32.33 55 ASN A O 14
ATOM 24629 N N . MET A 1 56 ? 22.411 -25.201 -2.312 1.00 61.32 56 MET A N 14
ATOM 24630 C CA . MET A 1 56 ? 22.789 -26.317 -1.453 1.00 24.31 56 MET A CA 14
ATOM 24631 C C . MET A 1 56 ? 21.624 -26.737 -0.562 1.00 5.51 56 MET A C 14
ATOM 24632 O O . MET A 1 56 ? 20.675 -25.983 -0.346 1.00 32.44 56 MET A O 14
ATOM 24646 N N . PRO A 1 57 ? 21.696 -27.967 -0.032 1.00 42.32 57 PRO A N 14
ATOM 24647 C CA . PRO A 1 57 ? 20.656 -28.513 0.844 1.00 72.20 57 PRO A CA 14
ATOM 24648 C C . PRO A 1 57 ? 20.622 -27.823 2.203 1.00 35.45 57 PRO A C 14
ATOM 24649 O O . PRO A 1 57 ? 19.553 -27.622 2.781 1.00 22.43 57 PRO A O 14
ATOM 24660 N N . ARG A 1 58 ? 21.797 -27.463 2.709 1.00 54.44 58 ARG A N 14
ATOM 24661 C CA . ARG A 1 58 ? 21.900 -26.796 4.001 1.00 45.31 58 ARG A CA 14
ATOM 24662 C C . ARG A 1 58 ? 21.714 -25.289 3.851 1.00 5.44 58 ARG A C 14
ATOM 24663 O O . ARG A 1 58 ? 22.407 -24.641 3.066 1.00 62.31 58 ARG A O 14
ATOM 24684 N N . LYS A 1 59 ? 20.774 -24.736 4.610 1.00 41.30 59 LYS A N 14
ATOM 24685 C CA . LYS A 1 59 ? 20.496 -23.305 4.564 1.00 62.13 59 LYS A CA 14
ATOM 24686 C C . LYS A 1 59 ? 21.143 -22.587 5.744 1.00 41.34 59 LYS A C 14
ATOM 24687 O O . LYS A 1 59 ? 21.742 -23.218 6.614 1.00 32.03 59 LYS A O 14
ATOM 24706 N N . SER A 1 60 ? 21.017 -21.264 5.766 1.00 3.33 60 SER A N 14
ATOM 24707 C CA . SER A 1 60 ? 21.592 -20.459 6.838 1.00 32.54 60 SER A CA 14
ATOM 24708 C C . SER A 1 60 ? 20.512 -19.646 7.546 1.00 42.24 60 SER A C 14
ATOM 24709 O O . SER A 1 60 ? 20.427 -19.640 8.773 1.00 62.11 60 SER A O 14
ATOM 24717 N N . GLY A 1 61 ? 19.688 -18.959 6.760 1.00 1.43 61 GLY A N 14
ATOM 24718 C CA . GLY A 1 61 ? 18.625 -18.150 7.328 1.00 74.45 61 GLY A CA 14
ATOM 24719 C C . GLY A 1 61 ? 17.348 -18.218 6.513 1.00 11.22 61 GLY A C 14
ATOM 24720 O O . GLY A 1 61 ? 16.599 -17.243 6.437 1.00 41.32 61 GLY A O 14
ATOM 24724 N N . LEU A 1 62 ? 17.098 -19.370 5.902 1.00 65.35 62 LEU A N 14
ATOM 24725 C CA . LEU A 1 62 ? 15.904 -19.561 5.087 1.00 74.14 62 LEU A CA 14
ATOM 24726 C C . LEU A 1 62 ? 14.726 -20.013 5.944 1.00 11.44 62 LEU A C 14
ATOM 24727 O O . LEU A 1 62 ? 13.581 -19.640 5.688 1.00 23.55 62 LEU A O 14
ATOM 24743 N N . GLU A 1 63 ? 15.016 -20.815 6.964 1.00 41.02 63 GLU A N 14
ATOM 24744 C CA . GLU A 1 63 ? 13.980 -21.316 7.860 1.00 44.41 63 GLU A CA 14
ATOM 24745 C C . GLU A 1 63 ? 13.123 -20.172 8.393 1.00 54.41 63 GLU A C 14
ATOM 24746 O O . GLU A 1 63 ? 11.938 -20.350 8.680 1.00 61.00 63 GLU A O 14
ATOM 24758 N N . LEU A 1 64 ? 13.729 -18.997 8.523 1.00 11.24 64 LEU A N 14
ATOM 24759 C CA . LEU A 1 64 ? 13.022 -17.822 9.023 1.00 70.35 64 LEU A CA 14
ATOM 24760 C C . LEU A 1 64 ? 11.701 -17.628 8.286 1.00 73.04 64 LEU A C 14
ATOM 24761 O O . LEU A 1 64 ? 10.716 -17.171 8.867 1.00 40.11 64 LEU A O 14
ATOM 24777 N N . ILE A 1 65 ? 11.686 -17.980 7.004 1.00 25.04 65 ILE A N 14
ATOM 24778 C CA . ILE A 1 65 ? 10.485 -17.847 6.190 1.00 62.44 65 ILE A CA 14
ATOM 24779 C C . ILE A 1 65 ? 9.278 -18.469 6.884 1.00 3.13 65 ILE A C 14
ATOM 24780 O O . ILE A 1 65 ? 8.180 -17.915 6.856 1.00 11.24 65 ILE A O 14
ATOM 24796 N N . ALA A 1 66 ? 9.491 -19.623 7.509 1.00 41.44 66 ALA A N 14
ATOM 24797 C CA . ALA A 1 66 ? 8.422 -20.318 8.214 1.00 11.13 66 ALA A CA 14
ATOM 24798 C C . ALA A 1 66 ? 7.922 -19.498 9.399 1.00 42.11 66 ALA A C 14
ATOM 24799 O O . ALA A 1 66 ? 6.733 -19.506 9.714 1.00 54.03 66 ALA A O 14
ATOM 24806 N N . ALA A 1 67 ? 8.839 -18.792 10.052 1.00 11.45 67 ALA A N 14
ATOM 24807 C CA . ALA A 1 67 ? 8.490 -17.965 11.202 1.00 64.43 67 ALA A CA 14
ATOM 24808 C C . ALA A 1 67 ? 7.750 -16.705 10.767 1.00 30.14 67 ALA A C 14
ATOM 24809 O O . ALA A 1 67 ? 6.872 -16.213 11.477 1.00 12.11 67 ALA A O 14
ATOM 24816 N N . LEU A 1 68 ? 8.110 -16.187 9.598 1.00 13.55 68 LEU A N 14
ATOM 24817 C CA . LEU A 1 68 ? 7.479 -14.982 9.069 1.00 4.14 68 LEU A CA 14
ATOM 24818 C C . LEU A 1 68 ? 6.133 -15.308 8.430 1.00 44.40 68 LEU A C 14
ATOM 24819 O O . LEU A 1 68 ? 5.193 -14.516 8.502 1.00 21.31 68 LEU A O 14
ATOM 24835 N N . ARG A 1 69 ? 6.048 -16.478 7.806 1.00 22.13 69 ARG A N 14
ATOM 24836 C CA . ARG A 1 69 ? 4.817 -16.909 7.155 1.00 10.02 69 ARG A CA 14
ATOM 24837 C C . ARG A 1 69 ? 3.709 -17.132 8.180 1.00 21.24 69 ARG A C 14
ATOM 24838 O O . ARG A 1 69 ? 2.588 -16.653 8.010 1.00 22.44 69 ARG A O 14
ATOM 24859 N N . GLN A 1 70 ? 4.032 -17.862 9.243 1.00 33.40 70 GLN A N 14
ATOM 24860 C CA . GLN A 1 70 ? 3.063 -18.150 10.294 1.00 1.24 70 GLN A CA 14
ATOM 24861 C C . GLN A 1 70 ? 2.475 -16.861 10.860 1.00 60.22 70 GLN A C 14
ATOM 24862 O O . GLN A 1 70 ? 1.302 -16.813 11.234 1.00 63.13 70 GLN A O 14
ATOM 24876 N N . LEU A 1 71 ? 3.296 -15.819 10.920 1.00 2.31 71 LEU A N 14
ATOM 24877 C CA . LEU A 1 71 ? 2.858 -14.528 11.441 1.00 74.35 71 LEU A CA 14
ATOM 24878 C C . LEU A 1 71 ? 1.931 -13.829 10.451 1.00 3.52 71 LEU A C 14
ATOM 24879 O O . LEU A 1 71 ? 1.963 -14.106 9.252 1.00 25.03 71 LEU A O 14
ATOM 24895 N N . SER A 1 72 ? 1.108 -12.918 10.961 1.00 30.34 72 SER A N 14
ATOM 24896 C CA . SER A 1 72 ? 0.171 -12.179 10.123 1.00 23.30 72 SER A CA 14
ATOM 24897 C C . SER A 1 72 ? 0.758 -10.833 9.709 1.00 21.20 72 SER A C 14
ATOM 24898 O O . SER A 1 72 ? 0.040 -9.841 9.589 1.00 30.15 72 SER A O 14
ATOM 24906 N N . ALA A 1 73 ? 2.069 -10.808 9.492 1.00 70.02 73 ALA A N 14
ATOM 24907 C CA . ALA A 1 73 ? 2.753 -9.586 9.089 1.00 3.53 73 ALA A CA 14
ATOM 24908 C C . ALA A 1 73 ? 3.488 -9.778 7.767 1.00 3.31 73 ALA A C 14
ATOM 24909 O O . ALA A 1 73 ? 3.615 -8.844 6.975 1.00 53.14 73 ALA A O 14
ATOM 24916 N N . TYR A 1 74 ? 3.972 -10.993 7.536 1.00 73.13 74 TYR A N 14
ATOM 24917 C CA . TYR A 1 74 ? 4.697 -11.306 6.310 1.00 22.54 74 TYR A CA 14
ATOM 24918 C C . TYR A 1 74 ? 3.889 -12.250 5.425 1.00 51.22 74 TYR A C 14
ATOM 24919 O O . TYR A 1 74 ? 4.071 -12.286 4.208 1.00 2.23 74 TYR A O 14
ATOM 24937 N N . ALA A 1 75 ? 2.994 -13.012 6.045 1.00 1.12 75 ALA A N 14
ATOM 24938 C CA . ALA A 1 75 ? 2.155 -13.954 5.315 1.00 42.23 75 ALA A CA 14
ATOM 24939 C C . ALA A 1 75 ? 1.518 -13.292 4.098 1.00 54.21 75 ALA A C 14
ATOM 24940 O O . ALA A 1 75 ? 1.390 -13.908 3.040 1.00 41.13 75 ALA A O 14
ATOM 24947 N N . ASP A 1 76 ? 1.118 -12.035 4.256 1.00 42.33 76 ASP A N 14
ATOM 24948 C CA . ASP A 1 76 ? 0.494 -11.289 3.169 1.00 13.23 76 ASP A CA 14
ATOM 24949 C C . ASP A 1 76 ? 1.538 -10.819 2.162 1.00 64.44 76 ASP A C 14
ATOM 24950 O O . ASP A 1 76 ? 1.280 -10.772 0.959 1.00 54.25 76 ASP A O 14
ATOM 24959 N N . THR A 1 77 ? 2.721 -10.472 2.661 1.00 73.13 77 THR A N 14
ATOM 24960 C CA . THR A 1 77 ? 3.804 -10.004 1.805 1.00 32.31 77 THR A CA 14
ATOM 24961 C C . THR A 1 77 ? 4.089 -10.999 0.686 1.00 62.01 77 THR A C 14
ATOM 24962 O O . THR A 1 77 ? 4.334 -12.182 0.922 1.00 63.32 77 THR A O 14
ATOM 24973 N N . PRO A 1 78 ? 4.058 -10.511 -0.563 1.00 42.20 78 PRO A N 14
ATOM 24974 C CA . PRO A 1 78 ? 4.313 -11.341 -1.744 1.00 53.11 78 PRO A CA 14
ATOM 24975 C C . PRO A 1 78 ? 5.771 -11.774 -1.845 1.00 23.11 78 PRO A C 14
ATOM 24976 O O . PRO A 1 78 ? 6.597 -11.075 -2.434 1.00 35.30 78 PRO A O 14
ATOM 24987 N N . ILE A 1 79 ? 6.082 -12.930 -1.267 1.00 53.33 79 ILE A N 14
ATOM 24988 C CA . ILE A 1 79 ? 7.441 -13.456 -1.294 1.00 52.31 79 ILE A CA 14
ATOM 24989 C C . ILE A 1 79 ? 7.732 -14.160 -2.615 1.00 51.42 79 ILE A C 14
ATOM 24990 O O . ILE A 1 79 ? 6.908 -14.924 -3.119 1.00 32.23 79 ILE A O 14
ATOM 25006 N N . LEU A 1 80 ? 8.910 -13.898 -3.171 1.00 75.14 80 LEU A N 14
ATOM 25007 C CA . LEU A 1 80 ? 9.312 -14.508 -4.434 1.00 54.02 80 LEU A CA 14
ATOM 25008 C C . LEU A 1 80 ? 10.689 -15.152 -4.314 1.00 1.23 80 LEU A C 14
ATOM 25009 O O . LEU A 1 80 ? 11.690 -14.466 -4.105 1.00 23.51 80 LEU A O 14
ATOM 25025 N N . VAL A 1 81 ? 10.733 -16.474 -4.449 1.00 12.53 81 VAL A N 14
ATOM 25026 C CA . VAL A 1 81 ? 11.988 -17.210 -4.358 1.00 72.14 81 VAL A CA 14
ATOM 25027 C C . VAL A 1 81 ? 12.430 -17.712 -5.728 1.00 62.13 81 VAL A C 14
ATOM 25028 O O . VAL A 1 81 ? 11.602 -18.030 -6.583 1.00 14.43 81 VAL A O 14
ATOM 25041 N N . LEU A 1 82 ? 13.741 -17.782 -5.931 1.00 61.24 82 LEU A N 14
ATOM 25042 C CA . LEU A 1 82 ? 14.295 -18.247 -7.198 1.00 42.35 82 LEU A CA 14
ATOM 25043 C C . LEU A 1 82 ? 14.658 -19.726 -7.124 1.00 74.44 82 LEU A C 14
ATOM 25044 O O . LEU A 1 82 ? 14.986 -20.244 -6.056 1.00 71.33 82 LEU A O 14
ATOM 25060 N N . THR A 1 83 ? 14.598 -20.403 -8.267 1.00 61.13 83 THR A N 14
ATOM 25061 C CA . THR A 1 83 ? 14.921 -21.823 -8.333 1.00 12.23 83 THR A CA 14
ATOM 25062 C C . THR A 1 83 ? 15.814 -22.129 -9.529 1.00 62.02 83 THR A C 14
ATOM 25063 O O . THR A 1 83 ? 15.957 -21.309 -10.437 1.00 72.44 83 THR A O 14
ATOM 25074 N N . THR A 1 84 ? 16.415 -23.315 -9.526 1.00 32.15 84 THR A N 14
ATOM 25075 C CA . THR A 1 84 ? 17.295 -23.730 -10.611 1.00 0.54 84 THR A CA 14
ATOM 25076 C C . THR A 1 84 ? 16.550 -24.591 -11.624 1.00 43.23 84 THR A C 14
ATOM 25077 O O . THR A 1 84 ? 16.594 -24.328 -12.826 1.00 22.44 84 THR A O 14
ATOM 25088 N N . GLU A 1 85 ? 15.867 -25.619 -11.132 1.00 13.04 85 GLU A N 14
ATOM 25089 C CA . GLU A 1 85 ? 15.112 -26.519 -11.996 1.00 44.45 85 GLU A CA 14
ATOM 25090 C C . GLU A 1 85 ? 13.615 -26.245 -11.892 1.00 52.34 85 GLU A C 14
ATOM 25091 O O . GLU A 1 85 ? 13.083 -26.049 -10.801 1.00 12.34 85 GLU A O 14
ATOM 25103 N N . GLY A 1 86 ? 12.940 -26.232 -13.038 1.00 62.43 86 GLY A N 14
ATOM 25104 C CA . GLY A 1 86 ? 11.511 -25.981 -13.055 1.00 40.00 86 GLY A CA 14
ATOM 25105 C C . GLY A 1 86 ? 10.700 -27.226 -12.757 1.00 32.23 86 GLY A C 14
ATOM 25106 O O . GLY A 1 86 ? 9.831 -27.611 -13.539 1.00 35.13 86 GLY A O 14
ATOM 25110 N N . SER A 1 87 ? 10.985 -27.859 -11.623 1.00 50.11 87 SER A N 14
ATOM 25111 C CA . SER A 1 87 ? 10.279 -29.071 -11.226 1.00 30.50 87 SER A CA 14
ATOM 25112 C C . SER A 1 87 ? 9.192 -28.757 -10.203 1.00 54.32 87 SER A C 14
ATOM 25113 O O . SER A 1 87 ? 9.345 -27.860 -9.374 1.00 11.12 87 SER A O 14
ATOM 25121 N N . ASP A 1 88 ? 8.093 -29.501 -10.269 1.00 42.12 88 ASP A N 14
ATOM 25122 C CA . ASP A 1 88 ? 6.979 -29.303 -9.349 1.00 23.31 88 ASP A CA 14
ATOM 25123 C C . ASP A 1 88 ? 7.374 -29.689 -7.927 1.00 4.52 88 ASP A C 14
ATOM 25124 O O . ASP A 1 88 ? 6.951 -29.054 -6.961 1.00 73.30 88 ASP A O 14
ATOM 25133 N N . ALA A 1 89 ? 8.188 -30.733 -7.806 1.00 52.43 89 ALA A N 14
ATOM 25134 C CA . ALA A 1 89 ? 8.641 -31.202 -6.503 1.00 14.23 89 ALA A CA 14
ATOM 25135 C C . ALA A 1 89 ? 9.260 -30.066 -5.695 1.00 64.24 89 ALA A C 14
ATOM 25136 O O . ALA A 1 89 ? 9.113 -30.006 -4.475 1.00 35.34 89 ALA A O 14
ATOM 25143 N N . PHE A 1 90 ? 9.955 -29.167 -6.385 1.00 24.34 90 PHE A N 14
ATOM 25144 C CA . PHE A 1 90 ? 10.599 -28.034 -5.731 1.00 5.10 90 PHE A CA 14
ATOM 25145 C C . PHE A 1 90 ? 9.561 -27.064 -5.176 1.00 34.14 90 PHE A C 14
ATOM 25146 O O . PHE A 1 90 ? 9.742 -26.489 -4.102 1.00 71.21 90 PHE A O 14
ATOM 25163 N N . LYS A 1 91 ? 8.471 -26.887 -5.915 1.00 50.50 91 LYS A N 14
ATOM 25164 C CA . LYS A 1 91 ? 7.401 -25.987 -5.499 1.00 23.54 91 LYS A CA 14
ATOM 25165 C C . LYS A 1 91 ? 6.949 -26.302 -4.076 1.00 43.21 91 LYS A C 14
ATOM 25166 O O . LYS A 1 91 ? 6.606 -25.401 -3.311 1.00 22.44 91 LYS A O 14
ATOM 25185 N N . ALA A 1 92 ? 6.953 -27.585 -3.729 1.00 10.43 92 ALA A N 14
ATOM 25186 C CA . ALA A 1 92 ? 6.547 -28.017 -2.397 1.00 52.42 92 ALA A CA 14
ATOM 25187 C C . ALA A 1 92 ? 7.434 -27.395 -1.324 1.00 13.31 92 ALA A C 14
ATOM 25188 O O . ALA A 1 92 ? 6.969 -27.073 -0.231 1.00 14.30 92 ALA A O 14
ATOM 25195 N N . ALA A 1 93 ? 8.713 -27.229 -1.643 1.00 22.31 93 ALA A N 14
ATOM 25196 C CA . ALA A 1 93 ? 9.665 -26.645 -0.706 1.00 54.30 93 ALA A CA 14
ATOM 25197 C C . ALA A 1 93 ? 9.356 -25.172 -0.457 1.00 71.31 93 ALA A C 14
ATOM 25198 O O . ALA A 1 93 ? 9.074 -24.770 0.671 1.00 54.31 93 ALA A O 14
ATOM 25205 N N . ALA A 1 94 ? 9.412 -24.373 -1.518 1.00 24.15 94 ALA A N 14
ATOM 25206 C CA . ALA A 1 94 ? 9.138 -22.945 -1.414 1.00 35.53 94 ALA A CA 14
ATOM 25207 C C . ALA A 1 94 ? 7.774 -22.694 -0.779 1.00 1.33 94 ALA A C 14
ATOM 25208 O O . ALA A 1 94 ? 7.596 -21.734 -0.028 1.00 61.04 94 ALA A O 14
ATOM 25215 N N . ARG A 1 95 ? 6.815 -23.561 -1.085 1.00 13.12 95 ARG A N 14
ATOM 25216 C CA . ARG A 1 95 ? 5.467 -23.431 -0.545 1.00 54.22 95 ARG A CA 14
ATOM 25217 C C . ARG A 1 95 ? 5.422 -23.866 0.917 1.00 51.32 95 ARG A C 14
ATOM 25218 O O . ARG A 1 95 ? 4.691 -23.291 1.724 1.00 44.42 95 ARG A O 14
ATOM 25239 N N . ASP A 1 96 ? 6.207 -24.884 1.250 1.00 61.23 96 ASP A N 14
ATOM 25240 C CA . ASP A 1 96 ? 6.258 -25.396 2.614 1.00 32.33 96 ASP A CA 14
ATOM 25241 C C . ASP A 1 96 ? 6.956 -24.406 3.541 1.00 51.42 96 ASP A C 14
ATOM 25242 O O . ASP A 1 96 ? 6.565 -24.240 4.696 1.00 44.01 96 ASP A O 14
ATOM 25251 N N . ALA A 1 97 ? 7.991 -23.750 3.026 1.00 23.40 97 ALA A N 14
ATOM 25252 C CA . ALA A 1 97 ? 8.743 -22.776 3.807 1.00 41.24 97 ALA A CA 14
ATOM 25253 C C . ALA A 1 97 ? 7.853 -21.617 4.242 1.00 11.13 97 ALA A C 14
ATOM 25254 O O . ALA A 1 97 ? 7.998 -21.090 5.345 1.00 74.53 97 ALA A O 14
ATOM 25261 N N . GLY A 1 98 ? 6.931 -21.223 3.368 1.00 23.32 98 GLY A N 14
ATOM 25262 C CA . GLY A 1 98 ? 6.032 -20.128 3.681 1.00 32.31 98 GLY A CA 14
ATOM 25263 C C . GLY A 1 98 ? 6.136 -18.990 2.685 1.00 34.15 98 GLY A C 14
ATOM 25264 O O . GLY A 1 98 ? 5.978 -17.824 3.047 1.00 64.32 98 GLY A O 14
ATOM 25268 N N . ALA A 1 99 ? 6.403 -19.328 1.428 1.00 32.23 99 ALA A N 14
ATOM 25269 C CA . ALA A 1 99 ? 6.527 -18.326 0.378 1.00 42.34 99 ALA A CA 14
ATOM 25270 C C . ALA A 1 99 ? 5.251 -18.239 -0.453 1.00 21.33 99 ALA A C 14
ATOM 25271 O O . ALA A 1 99 ? 4.412 -19.140 -0.418 1.00 24.53 99 ALA A O 14
ATOM 25278 N N . THR A 1 100 ? 5.109 -17.149 -1.200 1.00 0.34 100 THR A N 14
ATOM 25279 C CA . THR A 1 100 ? 3.934 -16.944 -2.037 1.00 42.33 100 THR A CA 14
ATOM 25280 C C . THR A 1 100 ? 4.147 -17.519 -3.433 1.00 41.51 100 THR A C 14
ATOM 25281 O O . THR A 1 100 ? 3.404 -18.394 -3.874 1.00 65.52 100 THR A O 14
ATOM 25292 N N . GLY A 1 101 ? 5.168 -17.020 -4.124 1.00 53.23 101 GLY A N 14
ATOM 25293 C CA . GLY A 1 101 ? 5.460 -17.497 -5.463 1.00 42.34 101 GLY A CA 14
ATOM 25294 C C . GLY A 1 101 ? 6.941 -17.736 -5.683 1.00 52.12 101 GLY A C 14
ATOM 25295 O O . GLY A 1 101 ? 7.767 -17.359 -4.852 1.00 41.23 101 GLY A O 14
ATOM 25299 N N . TRP A 1 102 ? 7.277 -18.365 -6.803 1.00 74.14 102 TRP A N 14
ATOM 25300 C CA . TRP A 1 102 ? 8.668 -18.656 -7.129 1.00 4.23 102 TRP A CA 14
ATOM 25301 C C . TRP A 1 102 ? 8.941 -18.422 -8.610 1.00 44.33 102 TRP A C 14
ATOM 25302 O O . TRP A 1 102 ? 8.013 -18.320 -9.413 1.00 42.01 102 TRP A O 14
ATOM 25323 N N . ILE A 1 103 ? 10.219 -18.338 -8.966 1.00 52.41 103 ILE A N 14
ATOM 25324 C CA . ILE A 1 103 ? 10.612 -18.117 -10.352 1.00 43.21 103 ILE A CA 14
ATOM 25325 C C . ILE A 1 103 ? 11.888 -18.880 -10.690 1.00 25.45 103 ILE A C 14
ATOM 25326 O O . ILE A 1 103 ? 12.554 -19.418 -9.805 1.00 13.33 103 ILE A O 14
ATOM 25342 N N . GLU A 1 104 ? 12.224 -18.922 -11.975 1.00 64.11 104 GLU A N 14
ATOM 25343 C CA . GLU A 1 104 ? 13.422 -19.619 -12.429 1.00 20.22 104 GLU A CA 14
ATOM 25344 C C . GLU A 1 104 ? 14.519 -18.628 -12.804 1.00 45.52 104 GLU A C 14
ATOM 25345 O O . GLU A 1 104 ? 14.374 -17.850 -13.748 1.00 31.32 104 GLU A O 14
ATOM 25357 N N . LYS A 1 105 ? 15.618 -18.660 -12.058 1.00 44.00 105 LYS A N 14
ATOM 25358 C CA . LYS A 1 105 ? 16.742 -17.766 -12.311 1.00 1.12 105 LYS A CA 14
ATOM 25359 C C . LYS A 1 105 ? 17.565 -18.249 -13.501 1.00 20.23 105 LYS A C 14
ATOM 25360 O O . LYS A 1 105 ? 17.542 -19.425 -13.865 1.00 41.14 105 LYS A O 14
ATOM 25379 N N . PRO A 1 106 ? 18.311 -17.323 -14.121 1.00 2.13 106 PRO A N 14
ATOM 25380 C CA . PRO A 1 106 ? 18.346 -15.920 -13.696 1.00 30.42 106 PRO A CA 14
ATOM 25381 C C . PRO A 1 106 ? 17.035 -15.196 -13.980 1.00 52.22 106 PRO A C 14
ATOM 25382 O O . PRO A 1 106 ? 16.121 -15.761 -14.582 1.00 14.45 106 PRO A O 14
ATOM 25393 N N . ILE A 1 107 ? 16.950 -13.943 -13.545 1.00 71.30 107 ILE A N 14
ATOM 25394 C CA . ILE A 1 107 ? 15.751 -13.142 -13.755 1.00 14.22 107 ILE A CA 14
ATOM 25395 C C . ILE A 1 107 ? 16.031 -11.966 -14.685 1.00 33.31 107 ILE A C 14
ATOM 25396 O O . ILE A 1 107 ? 17.136 -11.424 -14.702 1.00 30.34 107 ILE A O 14
ATOM 25412 N N . ASP A 1 108 ? 15.022 -11.576 -15.456 1.00 61.24 108 ASP A N 14
ATOM 25413 C CA . ASP A 1 108 ? 15.158 -10.462 -16.388 1.00 22.42 108 ASP A CA 14
ATOM 25414 C C . ASP A 1 108 ? 14.689 -9.159 -15.749 1.00 32.23 108 ASP A C 14
ATOM 25415 O O . ASP A 1 108 ? 13.933 -9.153 -14.777 1.00 3.34 108 ASP A O 14
ATOM 25424 N N . PRO A 1 109 ? 15.147 -8.028 -16.306 1.00 32.15 109 PRO A N 14
ATOM 25425 C CA . PRO A 1 109 ? 14.787 -6.698 -15.806 1.00 2.32 109 PRO A CA 14
ATOM 25426 C C . PRO A 1 109 ? 13.326 -6.353 -16.073 1.00 70.52 109 PRO A C 14
ATOM 25427 O O . PRO A 1 109 ? 12.689 -5.655 -15.286 1.00 74.12 109 PRO A O 14
ATOM 25438 N N . GLY A 1 110 ? 12.801 -6.849 -17.190 1.00 35.24 110 GLY A N 14
ATOM 25439 C CA . GLY A 1 110 ? 11.418 -6.583 -17.540 1.00 73.14 110 GLY A CA 14
ATOM 25440 C C . GLY A 1 110 ? 10.445 -7.441 -16.755 1.00 41.42 110 GLY A C 14
ATOM 25441 O O . GLY A 1 110 ? 9.338 -7.005 -16.438 1.00 3.02 110 GLY A O 14
ATOM 25445 N N . VAL A 1 111 ? 10.857 -8.665 -16.442 1.00 4.11 111 VAL A N 14
ATOM 25446 C CA . VAL A 1 111 ? 10.014 -9.586 -15.690 1.00 24.35 111 VAL A CA 14
ATOM 25447 C C . VAL A 1 111 ? 10.051 -9.271 -14.198 1.00 74.33 111 VAL A C 14
ATOM 25448 O O . VAL A 1 111 ? 9.071 -9.485 -13.483 1.00 75.04 111 VAL A O 14
ATOM 25461 N N . LEU A 1 112 ? 11.186 -8.762 -13.734 1.00 42.34 112 LEU A N 14
ATOM 25462 C CA . LEU A 1 112 ? 11.351 -8.416 -12.327 1.00 0.12 112 LEU A CA 14
ATOM 25463 C C . LEU A 1 112 ? 10.544 -7.170 -11.974 1.00 64.31 112 LEU A C 14
ATOM 25464 O O . LEU A 1 112 ? 10.035 -7.043 -10.861 1.00 15.42 112 LEU A O 14
ATOM 25480 N N . VAL A 1 113 ? 10.431 -6.254 -12.931 1.00 30.33 113 VAL A N 14
ATOM 25481 C CA . VAL A 1 113 ? 9.683 -5.020 -12.723 1.00 23.04 113 VAL A CA 14
ATOM 25482 C C . VAL A 1 113 ? 8.184 -5.253 -12.874 1.00 24.43 113 VAL A C 14
ATOM 25483 O O . VAL A 1 113 ? 7.386 -4.754 -12.081 1.00 61.43 113 VAL A O 14
ATOM 25496 N N . GLU A 1 114 ? 7.810 -6.016 -13.896 1.00 53.44 114 GLU A N 14
ATOM 25497 C CA . GLU A 1 114 ? 6.405 -6.315 -14.151 1.00 44.31 114 GLU A CA 14
ATOM 25498 C C . GLU A 1 114 ? 5.832 -7.207 -13.054 1.00 74.24 114 GLU A C 14
ATOM 25499 O O . GLU A 1 114 ? 4.649 -7.118 -12.720 1.00 44.33 114 GLU A O 14
ATOM 25511 N N . LEU A 1 115 ? 6.677 -8.068 -12.498 1.00 73.23 115 LEU A N 14
ATOM 25512 C CA . LEU A 1 115 ? 6.255 -8.978 -11.439 1.00 71.51 115 LEU A CA 14
ATOM 25513 C C . LEU A 1 115 ? 5.953 -8.215 -10.153 1.00 71.35 115 LEU A C 14
ATOM 25514 O O . LEU A 1 115 ? 4.999 -8.530 -9.442 1.00 54.51 115 LEU A O 14
ATOM 25530 N N . VAL A 1 116 ? 6.772 -7.209 -9.862 1.00 74.33 116 VAL A N 14
ATOM 25531 C CA . VAL A 1 116 ? 6.590 -6.398 -8.664 1.00 64.51 116 VAL A CA 14
ATOM 25532 C C . VAL A 1 116 ? 5.540 -5.317 -8.886 1.00 54.54 116 VAL A C 14
ATOM 25533 O O . VAL A 1 116 ? 4.805 -4.953 -7.969 1.00 12.32 116 VAL A O 14
ATOM 25546 N N . ALA A 1 117 ? 5.474 -4.806 -10.112 1.00 32.22 117 ALA A N 14
ATOM 25547 C CA . ALA A 1 117 ? 4.511 -3.767 -10.456 1.00 30.41 117 ALA A CA 14
ATOM 25548 C C . ALA A 1 117 ? 3.101 -4.163 -10.031 1.00 71.22 117 ALA A C 14
ATOM 25549 O O . ALA A 1 117 ? 2.432 -3.431 -9.300 1.00 63.34 117 ALA A O 14
ATOM 25556 N N . THR A 1 118 ? 2.653 -5.326 -10.494 1.00 72.11 118 THR A N 14
ATOM 25557 C CA . THR A 1 118 ? 1.321 -5.818 -10.164 1.00 24.33 118 THR A CA 14
ATOM 25558 C C . THR A 1 118 ? 1.086 -5.798 -8.658 1.00 14.02 118 THR A C 14
ATOM 25559 O O . THR A 1 118 ? -0.026 -5.534 -8.196 1.00 45.25 118 THR A O 14
ATOM 25570 N N . LEU A 1 119 ? 2.137 -6.078 -7.895 1.00 50.55 119 LEU A N 14
ATOM 25571 C CA . LEU A 1 119 ? 2.045 -6.090 -6.440 1.00 35.54 119 LEU A CA 14
ATOM 25572 C C . LEU A 1 119 ? 1.941 -4.672 -5.888 1.00 31.21 119 LEU A C 14
ATOM 25573 O O . LEU A 1 119 ? 1.194 -4.416 -4.944 1.00 11.23 119 LEU A O 14
ATOM 25589 N N . SER A 1 120 ? 2.694 -3.754 -6.485 1.00 51.10 120 SER A N 14
ATOM 25590 C CA . SER A 1 120 ? 2.688 -2.361 -6.052 1.00 61.45 120 SER A CA 14
ATOM 25591 C C . SER A 1 120 ? 1.295 -1.755 -6.193 1.00 2.23 120 SER A C 14
ATOM 25592 O O . SER A 1 120 ? 0.876 -0.941 -5.371 1.00 1.14 120 SER A O 14
ATOM 25600 N N . GLU A 1 121 ? 0.584 -2.158 -7.241 1.00 33.13 121 GLU A N 14
ATOM 25601 C CA . GLU A 1 121 ? -0.762 -1.654 -7.490 1.00 3.35 121 GLU A CA 14
ATOM 25602 C C . GLU A 1 121 ? -1.791 -2.421 -6.665 1.00 14.21 121 GLU A C 14
ATOM 25603 O O . GLU A 1 121 ? -1.545 -3.532 -6.196 1.00 30.04 121 GLU A O 14
ATOM 25615 N N . PRO A 1 122 ? -2.974 -1.814 -6.483 1.00 23.20 122 PRO A N 14
ATOM 25616 C CA . PRO A 1 122 ? -4.065 -2.421 -5.715 1.00 20.10 122 PRO A CA 14
ATOM 25617 C C . PRO A 1 122 ? -4.679 -3.620 -6.429 1.00 33.20 122 PRO A C 14
ATOM 25618 O O . PRO A 1 122 ? -4.173 -4.069 -7.457 1.00 1.30 122 PRO A O 14
ATOM 25629 N N . ALA A 1 123 ? -5.774 -4.135 -5.877 1.00 45.44 123 ALA A N 14
ATOM 25630 C CA . ALA A 1 123 ? -6.458 -5.280 -6.463 1.00 71.34 123 ALA A CA 14
ATOM 25631 C C . ALA A 1 123 ? -6.758 -5.045 -7.940 1.00 4.51 123 ALA A C 14
ATOM 25632 O O . ALA A 1 123 ? -7.074 -3.927 -8.348 1.00 64.51 123 ALA A O 14
ATOM 25639 N N . ALA A 1 124 ? -6.655 -6.104 -8.736 1.00 53.31 124 ALA A N 14
ATOM 25640 C CA . ALA A 1 124 ? -6.917 -6.012 -10.167 1.00 44.32 124 ALA A CA 14
ATOM 25641 C C . ALA A 1 124 ? -7.023 -7.397 -10.796 1.00 15.11 124 ALA A C 14
ATOM 25642 O O . ALA A 1 124 ? -6.465 -7.649 -11.863 1.00 34.12 124 ALA A O 14
ATOM 25649 N N . ASN A 1 125 ? -7.744 -8.291 -10.127 1.00 24.42 125 ASN A N 14
ATOM 25650 C CA . ASN A 1 125 ? -7.922 -9.652 -10.620 1.00 72.21 125 ASN A CA 14
ATOM 25651 C C . ASN A 1 125 ? -8.512 -9.648 -12.027 1.00 42.33 125 ASN A C 14
ATOM 25652 O O . ASN A 1 125 ? -9.114 -10.629 -12.461 1.00 62.44 125 ASN A O 14
ATOM 25663 N N . MET A 1 1 ? 1.298 -1.137 -1.423 1.00 35.02 1 MET A N 15
ATOM 25664 C CA . MET A 1 1 ? 2.161 0.037 -1.481 1.00 15.10 1 MET A CA 15
ATOM 25665 C C . MET A 1 1 ? 3.623 -0.353 -1.288 1.00 14.31 1 MET A C 15
ATOM 25666 O O . MET A 1 1 ? 4.153 -0.277 -0.179 1.00 43.24 1 MET A O 15
ATOM 25680 N N . ILE A 1 2 ? 4.267 -0.770 -2.372 1.00 42.12 2 ILE A N 15
ATOM 25681 C CA . ILE A 1 2 ? 5.668 -1.170 -2.321 1.00 33.50 2 ILE A CA 15
ATOM 25682 C C . ILE A 1 2 ? 6.533 -0.069 -1.719 1.00 11.33 2 ILE A C 15
ATOM 25683 O O . ILE A 1 2 ? 6.795 0.949 -2.360 1.00 14.33 2 ILE A O 15
ATOM 25699 N N . ARG A 1 3 ? 6.976 -0.280 -0.484 1.00 34.15 3 ARG A N 15
ATOM 25700 C CA . ARG A 1 3 ? 7.812 0.695 0.205 1.00 24.25 3 ARG A CA 15
ATOM 25701 C C . ARG A 1 3 ? 9.292 0.372 0.016 1.00 33.24 3 ARG A C 15
ATOM 25702 O O . ARG A 1 3 ? 10.085 1.236 -0.359 1.00 54.12 3 ARG A O 15
ATOM 25723 N N . THR A 1 4 ? 9.658 -0.879 0.280 1.00 55.12 4 THR A N 15
ATOM 25724 C CA . THR A 1 4 ? 11.041 -1.316 0.141 1.00 72.04 4 THR A CA 15
ATOM 25725 C C . THR A 1 4 ? 11.120 -2.685 -0.525 1.00 65.02 4 THR A C 15
ATOM 25726 O O . THR A 1 4 ? 10.116 -3.387 -0.644 1.00 52.02 4 THR A O 15
ATOM 25737 N N . ILE A 1 5 ? 12.320 -3.059 -0.957 1.00 2.11 5 ILE A N 15
ATOM 25738 C CA . ILE A 1 5 ? 12.530 -4.345 -1.609 1.00 61.41 5 ILE A CA 15
ATOM 25739 C C . ILE A 1 5 ? 13.900 -4.920 -1.263 1.00 73.04 5 ILE A C 15
ATOM 25740 O O . ILE A 1 5 ? 14.857 -4.179 -1.036 1.00 13.25 5 ILE A O 15
ATOM 25756 N N . LEU A 1 6 ? 13.987 -6.245 -1.228 1.00 21.14 6 LEU A N 15
ATOM 25757 C CA . LEU A 1 6 ? 15.241 -6.921 -0.912 1.00 12.24 6 LEU A CA 15
ATOM 25758 C C . LEU A 1 6 ? 15.531 -8.029 -1.919 1.00 32.14 6 LEU A C 15
ATOM 25759 O O . LEU A 1 6 ? 14.669 -8.857 -2.210 1.00 72.44 6 LEU A O 15
ATOM 25775 N N . ALA A 1 7 ? 16.751 -8.039 -2.445 1.00 2.21 7 ALA A N 15
ATOM 25776 C CA . ALA A 1 7 ? 17.156 -9.048 -3.416 1.00 4.32 7 ALA A CA 15
ATOM 25777 C C . ALA A 1 7 ? 18.476 -9.697 -3.014 1.00 64.12 7 ALA A C 15
ATOM 25778 O O . ALA A 1 7 ? 19.502 -9.024 -2.905 1.00 71.21 7 ALA A O 15
ATOM 25785 N N . ILE A 1 8 ? 18.443 -11.007 -2.795 1.00 63.20 8 ILE A N 15
ATOM 25786 C CA . ILE A 1 8 ? 19.638 -11.746 -2.406 1.00 33.51 8 ILE A CA 15
ATOM 25787 C C . ILE A 1 8 ? 20.116 -12.653 -3.535 1.00 55.12 8 ILE A C 15
ATOM 25788 O O . ILE A 1 8 ? 19.490 -13.670 -3.836 1.00 52.50 8 ILE A O 15
ATOM 25804 N N . ASP A 1 9 ? 21.229 -12.279 -4.156 1.00 12.51 9 ASP A N 15
ATOM 25805 C CA . ASP A 1 9 ? 21.793 -13.059 -5.251 1.00 22.12 9 ASP A CA 15
ATOM 25806 C C . ASP A 1 9 ? 23.289 -13.278 -5.047 1.00 62.12 9 ASP A C 15
ATOM 25807 O O . ASP A 1 9 ? 23.893 -12.703 -4.142 1.00 3.41 9 ASP A O 15
ATOM 25816 N N . ASP A 1 10 ? 23.880 -14.114 -5.894 1.00 0.10 10 ASP A N 15
ATOM 25817 C CA . ASP A 1 10 ? 25.305 -14.409 -5.807 1.00 65.33 10 ASP A CA 15
ATOM 25818 C C . ASP A 1 10 ? 26.078 -13.684 -6.904 1.00 45.51 10 ASP A C 15
ATOM 25819 O O . ASP A 1 10 ? 27.173 -13.172 -6.671 1.00 3.52 10 ASP A O 15
ATOM 25828 N N . SER A 1 11 ? 25.502 -13.645 -8.101 1.00 14.41 11 SER A N 15
ATOM 25829 C CA . SER A 1 11 ? 26.139 -12.986 -9.235 1.00 75.04 11 SER A CA 15
ATOM 25830 C C . SER A 1 11 ? 26.109 -11.470 -9.070 1.00 52.41 11 SER A C 15
ATOM 25831 O O . SER A 1 11 ? 25.041 -10.863 -9.000 1.00 14.23 11 SER A O 15
ATOM 25839 N N . ALA A 1 12 ? 27.290 -10.864 -9.009 1.00 23.23 12 ALA A N 15
ATOM 25840 C CA . ALA A 1 12 ? 27.401 -9.419 -8.854 1.00 21.13 12 ALA A CA 15
ATOM 25841 C C . ALA A 1 12 ? 26.570 -8.689 -9.903 1.00 71.13 12 ALA A C 15
ATOM 25842 O O . ALA A 1 12 ? 25.988 -7.639 -9.630 1.00 10.32 12 ALA A O 15
ATOM 25849 N N . THR A 1 13 ? 26.518 -9.251 -11.107 1.00 25.41 13 THR A N 15
ATOM 25850 C CA . THR A 1 13 ? 25.760 -8.653 -12.198 1.00 62.12 13 THR A CA 15
ATOM 25851 C C . THR A 1 13 ? 24.269 -8.628 -11.883 1.00 21.03 13 THR A C 15
ATOM 25852 O O . THR A 1 13 ? 23.595 -7.622 -12.104 1.00 62.53 13 THR A O 15
ATOM 25863 N N . MET A 1 14 ? 23.760 -9.741 -11.364 1.00 0.54 14 MET A N 15
ATOM 25864 C CA . MET A 1 14 ? 22.348 -9.844 -11.016 1.00 34.43 14 MET A CA 15
ATOM 25865 C C . MET A 1 14 ? 21.999 -8.898 -9.871 1.00 74.23 14 MET A C 15
ATOM 25866 O O . MET A 1 14 ? 21.035 -8.136 -9.955 1.00 62.35 14 MET A O 15
ATOM 25880 N N . ARG A 1 15 ? 22.787 -8.953 -8.803 1.00 43.50 15 ARG A N 15
ATOM 25881 C CA . ARG A 1 15 ? 22.560 -8.101 -7.641 1.00 60.35 15 ARG A CA 15
ATOM 25882 C C . ARG A 1 15 ? 22.440 -6.637 -8.055 1.00 64.43 15 ARG A C 15
ATOM 25883 O O . ARG A 1 15 ? 21.662 -5.880 -7.476 1.00 63.13 15 ARG A O 15
ATOM 25904 N N . ALA A 1 16 ? 23.217 -6.247 -9.060 1.00 42.44 16 ALA A N 15
ATOM 25905 C CA . ALA A 1 16 ? 23.197 -4.875 -9.552 1.00 43.25 16 ALA A CA 15
ATOM 25906 C C . ALA A 1 16 ? 22.057 -4.663 -10.543 1.00 65.53 16 ALA A C 15
ATOM 25907 O O . ALA A 1 16 ? 21.429 -3.605 -10.565 1.00 54.54 16 ALA A O 15
ATOM 25914 N N . LEU A 1 17 ? 21.796 -5.676 -11.362 1.00 64.31 17 LEU A N 15
ATOM 25915 C CA . LEU A 1 17 ? 20.732 -5.601 -12.357 1.00 32.33 17 LEU A CA 15
ATOM 25916 C C . LEU A 1 17 ? 19.379 -5.369 -11.690 1.00 65.34 17 LEU A C 15
ATOM 25917 O O . LEU A 1 17 ? 18.719 -4.360 -11.938 1.00 15.45 17 LEU A O 15
ATOM 25933 N N . LEU A 1 18 ? 18.974 -6.309 -10.843 1.00 44.12 18 LEU A N 15
ATOM 25934 C CA . LEU A 1 18 ? 17.701 -6.206 -10.138 1.00 63.24 18 LEU A CA 15
ATOM 25935 C C . LEU A 1 18 ? 17.658 -4.952 -9.271 1.00 44.04 18 LEU A C 15
ATOM 25936 O O . LEU A 1 18 ? 16.612 -4.319 -9.128 1.00 33.22 18 LEU A O 15
ATOM 25952 N N . HIS A 1 19 ? 18.803 -4.597 -8.697 1.00 1.43 19 HIS A N 15
ATOM 25953 C CA . HIS A 1 19 ? 18.897 -3.416 -7.846 1.00 1.43 19 HIS A CA 15
ATOM 25954 C C . HIS A 1 19 ? 18.682 -2.142 -8.658 1.00 74.20 19 HIS A C 15
ATOM 25955 O O . HIS A 1 19 ? 18.039 -1.200 -8.195 1.00 20.52 19 HIS A O 15
ATOM 25969 N N . ALA A 1 20 ? 19.224 -2.121 -9.871 1.00 72.12 20 ALA A N 15
ATOM 25970 C CA . ALA A 1 20 ? 19.090 -0.964 -10.748 1.00 34.32 20 ALA A CA 15
ATOM 25971 C C . ALA A 1 20 ? 17.684 -0.879 -11.332 1.00 51.35 20 ALA A C 15
ATOM 25972 O O . ALA A 1 20 ? 17.046 0.174 -11.292 1.00 32.10 20 ALA A O 15
ATOM 25979 N N . THR A 1 21 ? 17.205 -1.993 -11.877 1.00 65.03 21 THR A N 15
ATOM 25980 C CA . THR A 1 21 ? 15.876 -2.043 -12.472 1.00 70.32 21 THR A CA 15
ATOM 25981 C C . THR A 1 21 ? 14.823 -1.505 -11.511 1.00 33.25 21 THR A C 15
ATOM 25982 O O . THR A 1 21 ? 13.890 -0.812 -11.919 1.00 71.34 21 THR A O 15
ATOM 25993 N N . LEU A 1 22 ? 14.977 -1.827 -10.231 1.00 60.30 22 LEU A N 15
ATOM 25994 C CA . LEU A 1 22 ? 14.039 -1.375 -9.210 1.00 33.14 22 LEU A CA 15
ATOM 25995 C C . LEU A 1 22 ? 14.384 0.034 -8.739 1.00 55.20 22 LEU A C 15
ATOM 25996 O O . LEU A 1 22 ? 13.497 0.842 -8.464 1.00 74.21 22 LEU A O 15
ATOM 26012 N N . ALA A 1 23 ? 15.678 0.323 -8.651 1.00 32.12 23 ALA A N 15
ATOM 26013 C CA . ALA A 1 23 ? 16.140 1.636 -8.218 1.00 32.11 23 ALA A CA 15
ATOM 26014 C C . ALA A 1 23 ? 15.606 2.734 -9.131 1.00 50.31 23 ALA A C 15
ATOM 26015 O O . ALA A 1 23 ? 15.029 3.716 -8.664 1.00 22.22 23 ALA A O 15
ATOM 26022 N N . GLN A 1 24 ? 15.803 2.562 -10.434 1.00 61.22 24 GLN A N 15
ATOM 26023 C CA . GLN A 1 24 ? 15.342 3.540 -11.412 1.00 42.30 24 GLN A CA 15
ATOM 26024 C C . GLN A 1 24 ? 13.836 3.755 -11.300 1.00 23.54 24 GLN A C 15
ATOM 26025 O O . GLN A 1 24 ? 13.338 4.858 -11.520 1.00 45.03 24 GLN A O 15
ATOM 26039 N N . ALA A 1 25 ? 13.117 2.692 -10.955 1.00 75.34 25 ALA A N 15
ATOM 26040 C CA . ALA A 1 25 ? 11.668 2.764 -10.812 1.00 52.02 25 ALA A CA 15
ATOM 26041 C C . ALA A 1 25 ? 11.277 3.631 -9.620 1.00 34.41 25 ALA A C 15
ATOM 26042 O O . ALA A 1 25 ? 10.153 4.126 -9.542 1.00 43.23 25 ALA A O 15
ATOM 26049 N N . GLY A 1 26 ? 12.211 3.809 -8.691 1.00 65.33 26 GLY A N 15
ATOM 26050 C CA . GLY A 1 26 ? 11.944 4.615 -7.515 1.00 3.12 26 GLY A CA 15
ATOM 26051 C C . GLY A 1 26 ? 11.892 3.789 -6.245 1.00 72.31 26 GLY A C 15
ATOM 26052 O O . GLY A 1 26 ? 12.251 4.267 -5.169 1.00 44.42 26 GLY A O 15
ATOM 26056 N N . TYR A 1 27 ? 11.441 2.545 -6.369 1.00 5.21 27 TYR A N 15
ATOM 26057 C CA . TYR A 1 27 ? 11.339 1.652 -5.221 1.00 61.43 27 TYR A CA 15
ATOM 26058 C C . TYR A 1 27 ? 12.655 1.600 -4.452 1.00 4.22 27 TYR A C 15
ATOM 26059 O O . TYR A 1 27 ? 13.724 1.842 -5.012 1.00 72.23 27 TYR A O 15
ATOM 26077 N N . GLU A 1 28 ? 12.568 1.283 -3.164 1.00 24.23 28 GLU A N 15
ATOM 26078 C CA . GLU A 1 28 ? 13.752 1.200 -2.317 1.00 23.45 28 GLU A CA 15
ATOM 26079 C C . GLU A 1 28 ? 14.268 -0.235 -2.241 1.00 53.23 28 GLU A C 15
ATOM 26080 O O . GLU A 1 28 ? 14.070 -0.926 -1.242 1.00 3.33 28 GLU A O 15
ATOM 26092 N N . VAL A 1 29 ? 14.929 -0.676 -3.306 1.00 62.44 29 VAL A N 15
ATOM 26093 C CA . VAL A 1 29 ? 15.474 -2.028 -3.362 1.00 52.31 29 VAL A CA 15
ATOM 26094 C C . VAL A 1 29 ? 16.881 -2.078 -2.778 1.00 10.54 29 VAL A C 15
ATOM 26095 O O . VAL A 1 29 ? 17.665 -1.141 -2.936 1.00 22.23 29 VAL A O 15
ATOM 26108 N N . THR A 1 30 ? 17.196 -3.178 -2.101 1.00 3.42 30 THR A N 15
ATOM 26109 C CA . THR A 1 30 ? 18.509 -3.350 -1.492 1.00 31.34 30 THR A CA 15
ATOM 26110 C C . THR A 1 30 ? 18.989 -4.791 -1.619 1.00 61.44 30 THR A C 15
ATOM 26111 O O . THR A 1 30 ? 18.187 -5.725 -1.634 1.00 55.13 30 THR A O 15
ATOM 26122 N N . VAL A 1 31 ? 20.304 -4.966 -1.711 1.00 34.51 31 VAL A N 15
ATOM 26123 C CA . VAL A 1 31 ? 20.891 -6.295 -1.836 1.00 21.04 31 VAL A CA 15
ATOM 26124 C C . VAL A 1 31 ? 21.658 -6.677 -0.575 1.00 24.21 31 VAL A C 15
ATOM 26125 O O . VAL A 1 31 ? 22.364 -5.855 0.008 1.00 42.53 31 VAL A O 15
ATOM 26138 N N . ALA A 1 32 ? 21.515 -7.931 -0.159 1.00 64.31 32 ALA A N 15
ATOM 26139 C CA . ALA A 1 32 ? 22.197 -8.424 1.031 1.00 1.14 32 ALA A CA 15
ATOM 26140 C C . ALA A 1 32 ? 23.481 -9.160 0.664 1.00 72.42 32 ALA A C 15
ATOM 26141 O O . ALA A 1 32 ? 23.841 -9.251 -0.509 1.00 62.23 32 ALA A O 15
ATOM 26148 N N . ALA A 1 33 ? 24.167 -9.684 1.674 1.00 20.32 33 ALA A N 15
ATOM 26149 C CA . ALA A 1 33 ? 25.410 -10.414 1.457 1.00 51.15 33 ALA A CA 15
ATOM 26150 C C . ALA A 1 33 ? 25.142 -11.896 1.218 1.00 51.01 33 ALA A C 15
ATOM 26151 O O . ALA A 1 33 ? 25.830 -12.541 0.427 1.00 72.51 33 ALA A O 15
ATOM 26158 N N . ASP A 1 34 ? 24.139 -12.429 1.907 1.00 62.40 34 ASP A N 15
ATOM 26159 C CA . ASP A 1 34 ? 23.780 -13.836 1.770 1.00 61.14 34 ASP A CA 15
ATOM 26160 C C . ASP A 1 34 ? 22.299 -14.051 2.068 1.00 45.44 34 ASP A C 15
ATOM 26161 O O . ASP A 1 34 ? 21.658 -13.220 2.710 1.00 44.12 34 ASP A O 15
ATOM 26170 N N . GLY A 1 35 ? 21.762 -15.171 1.595 1.00 30.20 35 GLY A N 15
ATOM 26171 C CA . GLY A 1 35 ? 20.361 -15.474 1.820 1.00 74.10 35 GLY A CA 15
ATOM 26172 C C . GLY A 1 35 ? 19.975 -15.382 3.283 1.00 22.21 35 GLY A C 15
ATOM 26173 O O . GLY A 1 35 ? 18.847 -15.018 3.612 1.00 72.10 35 GLY A O 15
ATOM 26177 N N . GLU A 1 36 ? 20.915 -15.715 4.163 1.00 15.10 36 GLU A N 15
ATOM 26178 C CA . GLU A 1 36 ? 20.665 -15.670 5.599 1.00 22.20 36 GLU A CA 15
ATOM 26179 C C . GLU A 1 36 ? 20.546 -14.229 6.086 1.00 40.10 36 GLU A C 15
ATOM 26180 O O . GLU A 1 36 ? 19.574 -13.864 6.747 1.00 23.43 36 GLU A O 15
ATOM 26192 N N . ALA A 1 37 ? 21.542 -13.414 5.754 1.00 21.10 37 ALA A N 15
ATOM 26193 C CA . ALA A 1 37 ? 21.549 -12.013 6.156 1.00 50.15 37 ALA A CA 15
ATOM 26194 C C . ALA A 1 37 ? 20.315 -11.286 5.633 1.00 52.15 37 ALA A C 15
ATOM 26195 O O . ALA A 1 37 ? 19.781 -10.395 6.292 1.00 32.43 37 ALA A O 15
ATOM 26202 N N . GLY A 1 38 ? 19.867 -11.671 4.441 1.00 34.45 38 GLY A N 15
ATOM 26203 C CA . GLY A 1 38 ? 18.699 -11.045 3.850 1.00 51.01 38 GLY A CA 15
ATOM 26204 C C . GLY A 1 38 ? 17.422 -11.377 4.596 1.00 1.25 38 GLY A C 15
ATOM 26205 O O . GLY A 1 38 ? 16.640 -10.486 4.929 1.00 34.43 38 GLY A O 15
ATOM 26209 N N . PHE A 1 39 ? 17.209 -12.662 4.859 1.00 2.13 39 PHE A N 15
ATOM 26210 C CA . PHE A 1 39 ? 16.017 -13.110 5.569 1.00 14.20 39 PHE A CA 15
ATOM 26211 C C . PHE A 1 39 ? 16.028 -12.620 7.014 1.00 15.31 39 PHE A C 15
ATOM 26212 O O . PHE A 1 39 ? 15.041 -12.068 7.501 1.00 12.41 39 PHE A O 15
ATOM 26229 N N . ASP A 1 40 ? 17.150 -12.826 7.694 1.00 71.41 40 ASP A N 15
ATOM 26230 C CA . ASP A 1 40 ? 17.291 -12.406 9.083 1.00 11.21 40 ASP A CA 15
ATOM 26231 C C . ASP A 1 40 ? 16.909 -10.938 9.248 1.00 64.01 40 ASP A C 15
ATOM 26232 O O . ASP A 1 40 ? 16.255 -10.561 10.221 1.00 40.11 40 ASP A O 15
ATOM 26241 N N . LEU A 1 41 ? 17.323 -10.114 8.292 1.00 43.31 41 LEU A N 15
ATOM 26242 C CA . LEU A 1 41 ? 17.026 -8.686 8.331 1.00 61.00 41 LEU A CA 15
ATOM 26243 C C . LEU A 1 41 ? 15.613 -8.410 7.827 1.00 30.04 41 LEU A C 15
ATOM 26244 O O . LEU A 1 41 ? 14.944 -7.491 8.299 1.00 40.15 41 LEU A O 15
ATOM 26260 N N . ALA A 1 42 ? 15.165 -9.214 6.869 1.00 54.34 42 ALA A N 15
ATOM 26261 C CA . ALA A 1 42 ? 13.830 -9.059 6.304 1.00 14.23 42 ALA A CA 15
ATOM 26262 C C . ALA A 1 42 ? 12.766 -9.073 7.397 1.00 24.24 42 ALA A C 15
ATOM 26263 O O . ALA A 1 42 ? 11.687 -8.504 7.234 1.00 25.34 42 ALA A O 15
ATOM 26270 N N . ALA A 1 43 ? 13.078 -9.728 8.511 1.00 3.11 43 ALA A N 15
ATOM 26271 C CA . ALA A 1 43 ? 12.150 -9.815 9.631 1.00 31.04 43 ALA A CA 15
ATOM 26272 C C . ALA A 1 43 ? 12.267 -8.594 10.538 1.00 71.23 43 ALA A C 15
ATOM 26273 O O . ALA A 1 43 ? 11.310 -8.216 11.215 1.00 63.11 43 ALA A O 15
ATOM 26280 N N . THR A 1 44 ? 13.446 -7.980 10.547 1.00 62.42 44 THR A N 15
ATOM 26281 C CA . THR A 1 44 ? 13.689 -6.803 11.371 1.00 31.53 44 THR A CA 15
ATOM 26282 C C . THR A 1 44 ? 13.274 -5.529 10.646 1.00 51.33 44 THR A C 15
ATOM 26283 O O . THR A 1 44 ? 12.917 -4.532 11.274 1.00 13.32 44 THR A O 15
ATOM 26294 N N . THR A 1 45 ? 13.322 -5.567 9.318 1.00 42.44 45 THR A N 15
ATOM 26295 C CA . THR A 1 45 ? 12.952 -4.414 8.506 1.00 34.21 45 THR A CA 15
ATOM 26296 C C . THR A 1 45 ? 11.563 -4.590 7.903 1.00 71.33 45 THR A C 15
ATOM 26297 O O . THR A 1 45 ? 10.804 -3.630 7.778 1.00 53.11 45 THR A O 15
ATOM 26308 N N . ALA A 1 46 ? 11.237 -5.824 7.530 1.00 14.34 46 ALA A N 15
ATOM 26309 C CA . ALA A 1 46 ? 9.937 -6.126 6.943 1.00 45.34 46 ALA A CA 15
ATOM 26310 C C . ALA A 1 46 ? 9.771 -5.433 5.594 1.00 15.24 46 ALA A C 15
ATOM 26311 O O . ALA A 1 46 ? 9.109 -4.399 5.495 1.00 61.15 46 ALA A O 15
ATOM 26318 N N . TYR A 1 47 ? 10.374 -6.008 4.560 1.00 3.24 47 TYR A N 15
ATOM 26319 C CA . TYR A 1 47 ? 10.295 -5.443 3.218 1.00 31.34 47 TYR A CA 15
ATOM 26320 C C . TYR A 1 47 ? 8.999 -5.859 2.528 1.00 2.13 47 TYR A C 15
ATOM 26321 O O . TYR A 1 47 ? 8.298 -6.759 2.990 1.00 61.50 47 TYR A O 15
ATOM 26339 N N . ASP A 1 48 ? 8.688 -5.196 1.420 1.00 65.43 48 ASP A N 15
ATOM 26340 C CA . ASP A 1 48 ? 7.478 -5.497 0.663 1.00 4.33 48 ASP A CA 15
ATOM 26341 C C . ASP A 1 48 ? 7.688 -6.709 -0.239 1.00 2.13 48 ASP A C 15
ATOM 26342 O O . ASP A 1 48 ? 6.771 -7.502 -0.454 1.00 32.31 48 ASP A O 15
ATOM 26351 N N . LEU A 1 49 ? 8.900 -6.846 -0.765 1.00 4.24 49 LEU A N 15
ATOM 26352 C CA . LEU A 1 49 ? 9.231 -7.961 -1.645 1.00 21.22 49 LEU A CA 15
ATOM 26353 C C . LEU A 1 49 ? 10.661 -8.435 -1.409 1.00 25.40 49 LEU A C 15
ATOM 26354 O O . LEU A 1 49 ? 11.610 -7.658 -1.514 1.00 11.42 49 LEU A O 15
ATOM 26370 N N . VAL A 1 50 ? 10.810 -9.718 -1.092 1.00 14.22 50 VAL A N 15
ATOM 26371 C CA . VAL A 1 50 ? 12.124 -10.297 -0.844 1.00 65.25 50 VAL A CA 15
ATOM 26372 C C . VAL A 1 50 ? 12.433 -11.407 -1.844 1.00 11.44 50 VAL A C 15
ATOM 26373 O O . VAL A 1 50 ? 11.541 -12.145 -2.264 1.00 13.34 50 VAL A O 15
ATOM 26386 N N . LEU A 1 51 ? 13.702 -11.520 -2.220 1.00 53.35 51 LEU A N 15
ATOM 26387 C CA . LEU A 1 51 ? 14.129 -12.540 -3.171 1.00 25.52 51 LEU A CA 15
ATOM 26388 C C . LEU A 1 51 ? 15.236 -13.407 -2.578 1.00 41.21 51 LEU A C 15
ATOM 26389 O O . LEU A 1 51 ? 16.361 -12.947 -2.378 1.00 51.45 51 LEU A O 15
ATOM 26405 N N . THR A 1 52 ? 14.911 -14.665 -2.300 1.00 34.51 52 THR A N 15
ATOM 26406 C CA . THR A 1 52 ? 15.877 -15.597 -1.731 1.00 55.13 52 THR A CA 15
ATOM 26407 C C . THR A 1 52 ? 16.164 -16.746 -2.691 1.00 53.55 52 THR A C 15
ATOM 26408 O O . THR A 1 52 ? 15.404 -16.988 -3.630 1.00 2.53 52 THR A O 15
ATOM 26419 N N . ASP A 1 53 ? 17.264 -17.450 -2.451 1.00 34.52 53 ASP A N 15
ATOM 26420 C CA . ASP A 1 53 ? 17.650 -18.576 -3.294 1.00 2.11 53 ASP A CA 15
ATOM 26421 C C . ASP A 1 53 ? 17.057 -19.879 -2.767 1.00 54.41 53 ASP A C 15
ATOM 26422 O O . ASP A 1 53 ? 16.209 -19.869 -1.875 1.00 3.24 53 ASP A O 15
ATOM 26431 N N . GLN A 1 54 ? 17.507 -20.997 -3.327 1.00 32.04 54 GLN A N 15
ATOM 26432 C CA . GLN A 1 54 ? 17.018 -22.307 -2.914 1.00 23.42 54 GLN A CA 15
ATOM 26433 C C . GLN A 1 54 ? 18.164 -23.309 -2.813 1.00 42.34 54 GLN A C 15
ATOM 26434 O O . GLN A 1 54 ? 19.314 -22.982 -3.104 1.00 1.22 54 GLN A O 15
ATOM 26448 N N . ASN A 1 55 ? 17.842 -24.530 -2.400 1.00 11.03 55 ASN A N 15
ATOM 26449 C CA . ASN A 1 55 ? 18.845 -25.579 -2.260 1.00 21.31 55 ASN A CA 15
ATOM 26450 C C . ASN A 1 55 ? 20.022 -25.098 -1.416 1.00 75.20 55 ASN A C 15
ATOM 26451 O O . ASN A 1 55 ? 21.162 -25.078 -1.878 1.00 1.14 55 ASN A O 15
ATOM 26462 N N . MET A 1 56 ? 19.735 -24.712 -0.177 1.00 22.30 56 MET A N 15
ATOM 26463 C CA . MET A 1 56 ? 20.770 -24.233 0.732 1.00 32.12 56 MET A CA 15
ATOM 26464 C C . MET A 1 56 ? 20.954 -25.195 1.902 1.00 61.04 56 MET A C 15
ATOM 26465 O O . MET A 1 56 ? 20.066 -25.979 2.238 1.00 51.52 56 MET A O 15
ATOM 26479 N N . PRO A 1 57 ? 22.134 -25.137 2.537 1.00 50.31 57 PRO A N 15
ATOM 26480 C CA . PRO A 1 57 ? 22.462 -25.996 3.678 1.00 13.15 57 PRO A CA 15
ATOM 26481 C C . PRO A 1 57 ? 21.662 -25.634 4.925 1.00 14.20 57 PRO A C 15
ATOM 26482 O O . PRO A 1 57 ? 20.989 -24.604 4.965 1.00 54.34 57 PRO A O 15
ATOM 26493 N N . ARG A 1 58 ? 21.740 -26.487 5.941 1.00 11.32 58 ARG A N 15
ATOM 26494 C CA . ARG A 1 58 ? 21.022 -26.256 7.189 1.00 21.31 58 ARG A CA 15
ATOM 26495 C C . ARG A 1 58 ? 21.408 -24.911 7.798 1.00 71.41 58 ARG A C 15
ATOM 26496 O O . ARG A 1 58 ? 20.574 -24.221 8.384 1.00 3.24 58 ARG A O 15
ATOM 26517 N N . LYS A 1 59 ? 22.677 -24.546 7.655 1.00 2.41 59 LYS A N 15
ATOM 26518 C CA . LYS A 1 59 ? 23.175 -23.284 8.190 1.00 41.45 59 LYS A CA 15
ATOM 26519 C C . LYS A 1 59 ? 22.783 -22.118 7.287 1.00 31.10 59 LYS A C 15
ATOM 26520 O O . LYS A 1 59 ? 23.585 -21.648 6.481 1.00 44.22 59 LYS A O 15
ATOM 26539 N N . SER A 1 60 ? 21.545 -21.656 7.429 1.00 11.23 60 SER A N 15
ATOM 26540 C CA . SER A 1 60 ? 21.046 -20.546 6.625 1.00 30.51 60 SER A CA 15
ATOM 26541 C C . SER A 1 60 ? 19.882 -19.850 7.323 1.00 2.53 60 SER A C 15
ATOM 26542 O O . SER A 1 60 ? 19.398 -20.309 8.357 1.00 65.22 60 SER A O 15
ATOM 26550 N N . GLY A 1 61 ? 19.437 -18.736 6.750 1.00 43.54 61 GLY A N 15
ATOM 26551 C CA . GLY A 1 61 ? 18.334 -17.992 7.330 1.00 42.04 61 GLY A CA 15
ATOM 26552 C C . GLY A 1 61 ? 17.024 -18.242 6.609 1.00 43.52 61 GLY A C 15
ATOM 26553 O O . GLY A 1 61 ? 16.177 -17.352 6.518 1.00 4.42 61 GLY A O 15
ATOM 26557 N N . LEU A 1 62 ? 16.857 -19.454 6.093 1.00 75.20 62 LEU A N 15
ATOM 26558 C CA . LEU A 1 62 ? 15.640 -19.818 5.374 1.00 23.44 62 LEU A CA 15
ATOM 26559 C C . LEU A 1 62 ? 14.558 -20.291 6.340 1.00 41.31 62 LEU A C 15
ATOM 26560 O O . LEU A 1 62 ? 13.372 -20.042 6.127 1.00 70.12 62 LEU A O 15
ATOM 26576 N N . GLU A 1 63 ? 14.976 -20.971 7.403 1.00 62.24 63 GLU A N 15
ATOM 26577 C CA . GLU A 1 63 ? 14.042 -21.477 8.401 1.00 13.44 63 GLU A CA 15
ATOM 26578 C C . GLU A 1 63 ? 13.114 -20.367 8.889 1.00 71.52 63 GLU A C 15
ATOM 26579 O O . GLU A 1 63 ? 11.954 -20.614 9.223 1.00 63.51 63 GLU A O 15
ATOM 26591 N N . LEU A 1 64 ? 13.632 -19.145 8.927 1.00 23.04 64 LEU A N 15
ATOM 26592 C CA . LEU A 1 64 ? 12.852 -17.997 9.374 1.00 14.43 64 LEU A CA 15
ATOM 26593 C C . LEU A 1 64 ? 11.517 -17.927 8.640 1.00 54.53 64 LEU A C 15
ATOM 26594 O O . LEU A 1 64 ? 10.510 -17.493 9.201 1.00 2.13 64 LEU A O 15
ATOM 26610 N N . ILE A 1 65 ? 11.516 -18.358 7.383 1.00 55.41 65 ILE A N 15
ATOM 26611 C CA . ILE A 1 65 ? 10.304 -18.347 6.573 1.00 14.32 65 ILE A CA 15
ATOM 26612 C C . ILE A 1 65 ? 9.137 -18.982 7.321 1.00 32.35 65 ILE A C 15
ATOM 26613 O O . ILE A 1 65 ? 8.007 -18.498 7.257 1.00 62.21 65 ILE A O 15
ATOM 26629 N N . ALA A 1 66 ? 9.419 -20.069 8.033 1.00 53.11 66 ALA A N 15
ATOM 26630 C CA . ALA A 1 66 ? 8.394 -20.769 8.797 1.00 13.21 66 ALA A CA 15
ATOM 26631 C C . ALA A 1 66 ? 7.633 -19.808 9.704 1.00 55.43 66 ALA A C 15
ATOM 26632 O O . ALA A 1 66 ? 6.415 -19.912 9.852 1.00 4.20 66 ALA A O 15
ATOM 26639 N N . ALA A 1 67 ? 8.358 -18.872 10.308 1.00 33.45 67 ALA A N 15
ATOM 26640 C CA . ALA A 1 67 ? 7.750 -17.892 11.200 1.00 41.14 67 ALA A CA 15
ATOM 26641 C C . ALA A 1 67 ? 6.994 -16.828 10.411 1.00 4.42 67 ALA A C 15
ATOM 26642 O O . ALA A 1 67 ? 5.955 -16.335 10.852 1.00 71.13 67 ALA A O 15
ATOM 26649 N N . LEU A 1 68 ? 7.523 -16.476 9.244 1.00 32.02 68 LEU A N 15
ATOM 26650 C CA . LEU A 1 68 ? 6.898 -15.469 8.394 1.00 41.41 68 LEU A CA 15
ATOM 26651 C C . LEU A 1 68 ? 5.550 -15.956 7.873 1.00 61.15 68 LEU A C 15
ATOM 26652 O O . LEU A 1 68 ? 4.623 -15.168 7.687 1.00 0.54 68 LEU A O 15
ATOM 26668 N N . ARG A 1 69 ? 5.448 -17.261 7.640 1.00 41.43 69 ARG A N 15
ATOM 26669 C CA . ARG A 1 69 ? 4.213 -17.853 7.141 1.00 61.41 69 ARG A CA 15
ATOM 26670 C C . ARG A 1 69 ? 3.109 -17.773 8.191 1.00 73.03 69 ARG A C 15
ATOM 26671 O O . ARG A 1 69 ? 1.980 -17.388 7.888 1.00 35.43 69 ARG A O 15
ATOM 26692 N N . GLN A 1 70 ? 3.444 -18.139 9.424 1.00 74.03 70 GLN A N 15
ATOM 26693 C CA . GLN A 1 70 ? 2.480 -18.109 10.517 1.00 34.33 70 GLN A CA 15
ATOM 26694 C C . GLN A 1 70 ? 2.131 -16.674 10.897 1.00 40.12 70 GLN A C 15
ATOM 26695 O O . GLN A 1 70 ? 0.991 -16.374 11.254 1.00 72.33 70 GLN A O 15
ATOM 26709 N N . LEU A 1 71 ? 3.119 -15.790 10.818 1.00 44.21 71 LEU A N 15
ATOM 26710 C CA . LEU A 1 71 ? 2.918 -14.385 11.154 1.00 54.55 71 LEU A CA 15
ATOM 26711 C C . LEU A 1 71 ? 2.044 -13.696 10.110 1.00 11.42 71 LEU A C 15
ATOM 26712 O O . LEU A 1 71 ? 2.104 -14.019 8.924 1.00 20.21 71 LEU A O 15
ATOM 26728 N N . SER A 1 72 ? 1.234 -12.743 10.560 1.00 11.51 72 SER A N 15
ATOM 26729 C CA . SER A 1 72 ? 0.346 -12.008 9.666 1.00 65.42 72 SER A CA 15
ATOM 26730 C C . SER A 1 72 ? 0.985 -10.695 9.225 1.00 12.42 72 SER A C 15
ATOM 26731 O O . SER A 1 72 ? 0.298 -9.692 9.031 1.00 35.33 72 SER A O 15
ATOM 26739 N N . ALA A 1 73 ? 2.304 -10.708 9.069 1.00 25.22 73 ALA A N 15
ATOM 26740 C CA . ALA A 1 73 ? 3.036 -9.520 8.650 1.00 45.42 73 ALA A CA 15
ATOM 26741 C C . ALA A 1 73 ? 3.842 -9.789 7.384 1.00 64.43 73 ALA A C 15
ATOM 26742 O O . ALA A 1 73 ? 4.023 -8.901 6.550 1.00 32.50 73 ALA A O 15
ATOM 26749 N N . TYR A 1 74 ? 4.325 -11.019 7.246 1.00 21.23 74 TYR A N 15
ATOM 26750 C CA . TYR A 1 74 ? 5.115 -11.405 6.083 1.00 52.22 74 TYR A CA 15
ATOM 26751 C C . TYR A 1 74 ? 4.382 -12.452 5.250 1.00 23.40 74 TYR A C 15
ATOM 26752 O O . TYR A 1 74 ? 4.603 -12.568 4.045 1.00 74.51 74 TYR A O 15
ATOM 26770 N N . ALA A 1 75 ? 3.509 -13.213 5.903 1.00 42.34 75 ALA A N 15
ATOM 26771 C CA . ALA A 1 75 ? 2.741 -14.249 5.224 1.00 64.15 75 ALA A CA 15
ATOM 26772 C C . ALA A 1 75 ? 2.107 -13.713 3.944 1.00 23.34 75 ALA A C 15
ATOM 26773 O O . ALA A 1 75 ? 2.043 -14.412 2.933 1.00 54.34 75 ALA A O 15
ATOM 26780 N N . ASP A 1 76 ? 1.640 -12.471 3.997 1.00 43.23 76 ASP A N 15
ATOM 26781 C CA . ASP A 1 76 ? 1.011 -11.841 2.842 1.00 62.14 76 ASP A CA 15
ATOM 26782 C C . ASP A 1 76 ? 2.060 -11.397 1.827 1.00 51.52 76 ASP A C 15
ATOM 26783 O O . ASP A 1 76 ? 1.834 -11.456 0.618 1.00 44.55 76 ASP A O 15
ATOM 26792 N N . THR A 1 77 ? 3.208 -10.950 2.327 1.00 40.03 77 THR A N 15
ATOM 26793 C CA . THR A 1 77 ? 4.291 -10.493 1.465 1.00 73.13 77 THR A CA 15
ATOM 26794 C C . THR A 1 77 ? 4.634 -11.540 0.411 1.00 20.24 77 THR A C 15
ATOM 26795 O O . THR A 1 77 ? 4.902 -12.701 0.720 1.00 25.41 77 THR A O 15
ATOM 26806 N N . PRO A 1 78 ? 4.627 -11.123 -0.863 1.00 52.13 78 PRO A N 15
ATOM 26807 C CA . PRO A 1 78 ? 4.937 -12.010 -1.988 1.00 52.04 78 PRO A CA 15
ATOM 26808 C C . PRO A 1 78 ? 6.408 -12.408 -2.024 1.00 63.04 78 PRO A C 15
ATOM 26809 O O . PRO A 1 78 ? 7.226 -11.740 -2.658 1.00 61.54 78 PRO A O 15
ATOM 26820 N N . ILE A 1 79 ? 6.738 -13.499 -1.341 1.00 42.21 79 ILE A N 15
ATOM 26821 C CA . ILE A 1 79 ? 8.111 -13.986 -1.297 1.00 44.20 79 ILE A CA 15
ATOM 26822 C C . ILE A 1 79 ? 8.435 -14.830 -2.525 1.00 30.01 79 ILE A C 15
ATOM 26823 O O . ILE A 1 79 ? 7.866 -15.905 -2.720 1.00 63.13 79 ILE A O 15
ATOM 26839 N N . LEU A 1 80 ? 9.353 -14.338 -3.349 1.00 51.43 80 LEU A N 15
ATOM 26840 C CA . LEU A 1 80 ? 9.755 -15.048 -4.559 1.00 11.53 80 LEU A CA 15
ATOM 26841 C C . LEU A 1 80 ? 11.123 -15.697 -4.379 1.00 63.14 80 LEU A C 15
ATOM 26842 O O . LEU A 1 80 ? 12.105 -15.024 -4.066 1.00 64.21 80 LEU A O 15
ATOM 26858 N N . VAL A 1 81 ? 11.181 -17.010 -4.582 1.00 52.43 81 VAL A N 15
ATOM 26859 C CA . VAL A 1 81 ? 12.429 -17.750 -4.446 1.00 64.24 81 VAL A CA 15
ATOM 26860 C C . VAL A 1 81 ? 13.006 -18.110 -5.811 1.00 2.10 81 VAL A C 15
ATOM 26861 O O . VAL A 1 81 ? 12.271 -18.452 -6.738 1.00 35.23 81 VAL A O 15
ATOM 26874 N N . LEU A 1 82 ? 14.327 -18.031 -5.928 1.00 41.31 82 LEU A N 15
ATOM 26875 C CA . LEU A 1 82 ? 15.005 -18.349 -7.180 1.00 54.33 82 LEU A CA 15
ATOM 26876 C C . LEU A 1 82 ? 15.231 -19.851 -7.310 1.00 63.54 82 LEU A C 15
ATOM 26877 O O . LEU A 1 82 ? 15.367 -20.559 -6.312 1.00 21.23 82 LEU A O 15
ATOM 26893 N N . THR A 1 83 ? 15.273 -20.334 -8.549 1.00 4.53 83 THR A N 15
ATOM 26894 C CA . THR A 1 83 ? 15.485 -21.752 -8.810 1.00 51.41 83 THR A CA 15
ATOM 26895 C C . THR A 1 83 ? 16.215 -21.964 -10.132 1.00 35.35 83 THR A C 15
ATOM 26896 O O . THR A 1 83 ? 16.264 -21.070 -10.977 1.00 23.12 83 THR A O 15
ATOM 26907 N N . THR A 1 84 ? 16.780 -23.155 -10.305 1.00 41.11 84 THR A N 15
ATOM 26908 C CA . THR A 1 84 ? 17.508 -23.485 -11.524 1.00 33.00 84 THR A CA 15
ATOM 26909 C C . THR A 1 84 ? 16.917 -24.717 -12.200 1.00 63.02 84 THR A C 15
ATOM 26910 O O . THR A 1 84 ? 16.896 -24.812 -13.427 1.00 11.02 84 THR A O 15
ATOM 26921 N N . GLU A 1 85 ? 16.438 -25.658 -11.392 1.00 45.21 85 GLU A N 15
ATOM 26922 C CA . GLU A 1 85 ? 15.848 -26.884 -11.914 1.00 74.35 85 GLU A CA 15
ATOM 26923 C C . GLU A 1 85 ? 14.600 -26.579 -12.738 1.00 72.12 85 GLU A C 15
ATOM 26924 O O . GLU A 1 85 ? 14.573 -26.797 -13.949 1.00 3.22 85 GLU A O 15
ATOM 26936 N N . GLY A 1 86 ? 13.566 -26.074 -12.071 1.00 44.34 86 GLY A N 15
ATOM 26937 C CA . GLY A 1 86 ? 12.329 -25.747 -12.757 1.00 24.45 86 GLY A CA 15
ATOM 26938 C C . GLY A 1 86 ? 11.340 -26.895 -12.744 1.00 74.43 86 GLY A C 15
ATOM 26939 O O . GLY A 1 86 ? 10.690 -27.175 -13.752 1.00 1.31 86 GLY A O 15
ATOM 26943 N N . SER A 1 87 ? 11.225 -27.564 -11.601 1.00 41.21 87 SER A N 15
ATOM 26944 C CA . SER A 1 87 ? 10.311 -28.692 -11.463 1.00 43.24 87 SER A CA 15
ATOM 26945 C C . SER A 1 87 ? 9.318 -28.451 -10.331 1.00 32.01 87 SER A C 15
ATOM 26946 O O . SER A 1 87 ? 9.645 -27.817 -9.328 1.00 30.04 87 SER A O 15
ATOM 26954 N N . ASP A 1 88 ? 8.103 -28.962 -10.500 1.00 1.43 88 ASP A N 15
ATOM 26955 C CA . ASP A 1 88 ? 7.061 -28.804 -9.492 1.00 54.12 88 ASP A CA 15
ATOM 26956 C C . ASP A 1 88 ? 7.495 -29.409 -8.161 1.00 5.20 88 ASP A C 15
ATOM 26957 O O . ASP A 1 88 ? 7.165 -28.890 -7.095 1.00 22.30 88 ASP A O 15
ATOM 26966 N N . ALA A 1 89 ? 8.237 -30.509 -8.231 1.00 63.31 89 ALA A N 15
ATOM 26967 C CA . ALA A 1 89 ? 8.718 -31.184 -7.032 1.00 31.21 89 ALA A CA 15
ATOM 26968 C C . ALA A 1 89 ? 9.417 -30.206 -6.094 1.00 51.21 89 ALA A C 15
ATOM 26969 O O . ALA A 1 89 ? 9.286 -30.299 -4.873 1.00 71.14 89 ALA A O 15
ATOM 26976 N N . PHE A 1 90 ? 10.160 -29.268 -6.672 1.00 22.00 90 PHE A N 15
ATOM 26977 C CA . PHE A 1 90 ? 10.882 -28.273 -5.887 1.00 53.11 90 PHE A CA 15
ATOM 26978 C C . PHE A 1 90 ? 9.928 -27.211 -5.346 1.00 63.33 90 PHE A C 15
ATOM 26979 O O . PHE A 1 90 ? 10.080 -26.740 -4.219 1.00 32.32 90 PHE A O 15
ATOM 26996 N N . LYS A 1 91 ? 8.945 -26.838 -6.159 1.00 24.32 91 LYS A N 15
ATOM 26997 C CA . LYS A 1 91 ? 7.966 -25.833 -5.764 1.00 73.21 91 LYS A CA 15
ATOM 26998 C C . LYS A 1 91 ? 7.347 -26.178 -4.413 1.00 55.24 91 LYS A C 15
ATOM 26999 O O . LYS A 1 91 ? 7.050 -25.292 -3.612 1.00 74.22 91 LYS A O 15
ATOM 27018 N N . ALA A 1 92 ? 7.156 -27.470 -4.167 1.00 50.22 92 ALA A N 15
ATOM 27019 C CA . ALA A 1 92 ? 6.576 -27.931 -2.912 1.00 53.11 92 ALA A CA 15
ATOM 27020 C C . ALA A 1 92 ? 7.423 -27.493 -1.722 1.00 61.41 92 ALA A C 15
ATOM 27021 O O . ALA A 1 92 ? 6.894 -27.121 -0.675 1.00 44.33 92 ALA A O 15
ATOM 27028 N N . ALA A 1 93 ? 8.741 -27.542 -1.890 1.00 35.31 93 ALA A N 15
ATOM 27029 C CA . ALA A 1 93 ? 9.661 -27.150 -0.830 1.00 13.31 93 ALA A CA 15
ATOM 27030 C C . ALA A 1 93 ? 9.540 -25.661 -0.522 1.00 23.13 93 ALA A C 15
ATOM 27031 O O . ALA A 1 93 ? 9.328 -25.270 0.626 1.00 75.44 93 ALA A O 15
ATOM 27038 N N . ALA A 1 94 ? 9.678 -24.835 -1.554 1.00 4.15 94 ALA A N 15
ATOM 27039 C CA . ALA A 1 94 ? 9.584 -23.389 -1.393 1.00 34.34 94 ALA A CA 15
ATOM 27040 C C . ALA A 1 94 ? 8.306 -23.002 -0.655 1.00 44.43 94 ALA A C 15
ATOM 27041 O O . ALA A 1 94 ? 8.343 -22.238 0.310 1.00 61.30 94 ALA A O 15
ATOM 27048 N N . ARG A 1 95 ? 7.178 -23.531 -1.117 1.00 23.54 95 ARG A N 15
ATOM 27049 C CA . ARG A 1 95 ? 5.889 -23.239 -0.502 1.00 3.25 95 ARG A CA 15
ATOM 27050 C C . ARG A 1 95 ? 5.796 -23.862 0.888 1.00 72.50 95 ARG A C 15
ATOM 27051 O O . ARG A 1 95 ? 5.192 -23.291 1.796 1.00 21.33 95 ARG A O 15
ATOM 27072 N N . ASP A 1 96 ? 6.396 -25.037 1.045 1.00 3.11 96 ASP A N 15
ATOM 27073 C CA . ASP A 1 96 ? 6.381 -25.738 2.324 1.00 64.24 96 ASP A CA 15
ATOM 27074 C C . ASP A 1 96 ? 6.969 -24.866 3.429 1.00 61.13 96 ASP A C 15
ATOM 27075 O O . ASP A 1 96 ? 6.432 -24.802 4.534 1.00 53.52 96 ASP A O 15
ATOM 27084 N N . ALA A 1 97 ? 8.076 -24.198 3.122 1.00 2.33 97 ALA A N 15
ATOM 27085 C CA . ALA A 1 97 ? 8.736 -23.329 4.089 1.00 43.02 97 ALA A CA 15
ATOM 27086 C C . ALA A 1 97 ? 7.847 -22.148 4.463 1.00 72.21 97 ALA A C 15
ATOM 27087 O O . ALA A 1 97 ? 7.825 -21.715 5.614 1.00 31.22 97 ALA A O 15
ATOM 27094 N N . GLY A 1 98 ? 7.114 -21.631 3.481 1.00 0.44 98 GLY A N 15
ATOM 27095 C CA . GLY A 1 98 ? 6.233 -20.504 3.728 1.00 4.11 98 GLY A CA 15
ATOM 27096 C C . GLY A 1 98 ? 6.462 -19.365 2.754 1.00 23.13 98 GLY A C 15
ATOM 27097 O O . GLY A 1 98 ? 6.368 -18.195 3.124 1.00 74.12 98 GLY A O 15
ATOM 27101 N N . ALA A 1 99 ? 6.766 -19.708 1.507 1.00 41.54 99 ALA A N 15
ATOM 27102 C CA . ALA A 1 99 ? 7.009 -18.705 0.477 1.00 51.11 99 ALA A CA 15
ATOM 27103 C C . ALA A 1 99 ? 5.766 -18.485 -0.379 1.00 64.35 99 ALA A C 15
ATOM 27104 O O . ALA A 1 99 ? 4.847 -19.305 -0.381 1.00 64.12 99 ALA A O 15
ATOM 27111 N N . THR A 1 100 ? 5.744 -17.373 -1.107 1.00 14.20 100 THR A N 15
ATOM 27112 C CA . THR A 1 100 ? 4.613 -17.044 -1.966 1.00 61.41 100 THR A CA 15
ATOM 27113 C C . THR A 1 100 ? 4.765 -17.682 -3.342 1.00 72.32 100 THR A C 15
ATOM 27114 O O . THR A 1 100 ? 3.962 -18.527 -3.738 1.00 3.23 100 THR A O 15
ATOM 27125 N N . GLY A 1 101 ? 5.801 -17.273 -4.068 1.00 53.05 101 GLY A N 15
ATOM 27126 C CA . GLY A 1 101 ? 6.039 -17.816 -5.393 1.00 51.01 101 GLY A CA 15
ATOM 27127 C C . GLY A 1 101 ? 7.505 -18.104 -5.647 1.00 3.23 101 GLY A C 15
ATOM 27128 O O . GLY A 1 101 ? 8.336 -17.965 -4.749 1.00 1.20 101 GLY A O 15
ATOM 27132 N N . TRP A 1 102 ? 7.824 -18.507 -6.871 1.00 70.21 102 TRP A N 15
ATOM 27133 C CA . TRP A 1 102 ? 9.201 -18.817 -7.239 1.00 72.34 102 TRP A CA 15
ATOM 27134 C C . TRP A 1 102 ? 9.519 -18.303 -8.639 1.00 10.21 102 TRP A C 15
ATOM 27135 O O . TRP A 1 102 ? 8.623 -17.897 -9.379 1.00 53.13 102 TRP A O 15
ATOM 27156 N N . ILE A 1 103 ? 10.799 -18.323 -8.995 1.00 51.41 103 ILE A N 15
ATOM 27157 C CA . ILE A 1 103 ? 11.234 -17.859 -10.307 1.00 35.02 103 ILE A CA 15
ATOM 27158 C C . ILE A 1 103 ? 12.497 -18.586 -10.756 1.00 53.30 103 ILE A C 15
ATOM 27159 O O . ILE A 1 103 ? 13.230 -19.139 -9.937 1.00 71.14 103 ILE A O 15
ATOM 27175 N N . GLU A 1 104 ? 12.745 -18.578 -12.062 1.00 53.10 104 GLU A N 15
ATOM 27176 C CA . GLU A 1 104 ? 13.920 -19.236 -12.620 1.00 5.15 104 GLU A CA 15
ATOM 27177 C C . GLU A 1 104 ? 14.891 -18.213 -13.202 1.00 44.02 104 GLU A C 15
ATOM 27178 O O . GLU A 1 104 ? 14.560 -17.489 -14.141 1.00 74.44 104 GLU A O 15
ATOM 27190 N N . LYS A 1 105 ? 16.093 -18.158 -12.638 1.00 30.23 105 LYS A N 15
ATOM 27191 C CA . LYS A 1 105 ? 17.114 -17.226 -13.100 1.00 1.54 105 LYS A CA 15
ATOM 27192 C C . LYS A 1 105 ? 17.727 -17.697 -14.414 1.00 71.04 105 LYS A C 15
ATOM 27193 O O . LYS A 1 105 ? 17.659 -18.873 -14.772 1.00 63.20 105 LYS A O 15
ATOM 27212 N N . PRO A 1 106 ? 18.341 -16.760 -15.152 1.00 12.11 106 PRO A N 15
ATOM 27213 C CA . PRO A 1 106 ? 18.427 -15.357 -14.737 1.00 10.43 106 PRO A CA 15
ATOM 27214 C C . PRO A 1 106 ? 17.076 -14.652 -14.789 1.00 75.45 106 PRO A C 15
ATOM 27215 O O . PRO A 1 106 ? 16.123 -15.162 -15.380 1.00 15.21 106 PRO A O 15
ATOM 27226 N N . ILE A 1 107 ? 17.000 -13.480 -14.170 1.00 1.44 107 ILE A N 15
ATOM 27227 C CA . ILE A 1 107 ? 15.765 -12.706 -14.148 1.00 2.40 107 ILE A CA 15
ATOM 27228 C C . ILE A 1 107 ? 15.878 -11.465 -15.028 1.00 23.41 107 ILE A C 15
ATOM 27229 O O . ILE A 1 107 ? 16.907 -10.789 -15.036 1.00 61.32 107 ILE A O 15
ATOM 27245 N N . ASP A 1 108 ? 14.814 -11.171 -15.766 1.00 74.50 108 ASP A N 15
ATOM 27246 C CA . ASP A 1 108 ? 14.792 -10.010 -16.648 1.00 34.30 108 ASP A CA 15
ATOM 27247 C C . ASP A 1 108 ? 14.221 -8.792 -15.928 1.00 73.35 108 ASP A C 15
ATOM 27248 O O . ASP A 1 108 ? 13.468 -8.908 -14.961 1.00 61.40 108 ASP A O 15
ATOM 27257 N N . PRO A 1 109 ? 14.587 -7.595 -16.410 1.00 14.13 109 PRO A N 15
ATOM 27258 C CA . PRO A 1 109 ? 14.123 -6.332 -15.827 1.00 72.22 109 PRO A CA 15
ATOM 27259 C C . PRO A 1 109 ? 12.639 -6.089 -16.078 1.00 15.31 109 PRO A C 15
ATOM 27260 O O . PRO A 1 109 ? 11.946 -5.506 -15.245 1.00 34.44 109 PRO A O 15
ATOM 27271 N N . GLY A 1 110 ? 12.156 -6.539 -17.232 1.00 61.12 110 GLY A N 15
ATOM 27272 C CA . GLY A 1 110 ? 10.756 -6.361 -17.571 1.00 44.44 110 GLY A CA 15
ATOM 27273 C C . GLY A 1 110 ? 9.842 -7.241 -16.742 1.00 42.43 110 GLY A C 15
ATOM 27274 O O . GLY A 1 110 ? 8.717 -6.855 -16.425 1.00 52.13 110 GLY A O 15
ATOM 27278 N N . VAL A 1 111 ? 10.325 -8.428 -16.391 1.00 22.12 111 VAL A N 15
ATOM 27279 C CA . VAL A 1 111 ? 9.543 -9.366 -15.594 1.00 64.10 111 VAL A CA 15
ATOM 27280 C C . VAL A 1 111 ? 9.603 -9.011 -14.113 1.00 32.25 111 VAL A C 15
ATOM 27281 O O . VAL A 1 111 ? 8.592 -9.060 -13.410 1.00 61.30 111 VAL A O 15
ATOM 27294 N N . LEU A 1 112 ? 10.793 -8.653 -13.643 1.00 33.30 112 LEU A N 15
ATOM 27295 C CA . LEU A 1 112 ? 10.985 -8.289 -12.244 1.00 10.25 112 LEU A CA 15
ATOM 27296 C C . LEU A 1 112 ? 10.149 -7.066 -11.880 1.00 3.24 112 LEU A C 15
ATOM 27297 O O . LEU A 1 112 ? 9.611 -6.975 -10.776 1.00 52.43 112 LEU A O 15
ATOM 27313 N N . VAL A 1 113 ? 10.044 -6.128 -12.816 1.00 14.24 113 VAL A N 15
ATOM 27314 C CA . VAL A 1 113 ? 9.271 -4.911 -12.595 1.00 73.40 113 VAL A CA 15
ATOM 27315 C C . VAL A 1 113 ? 7.780 -5.164 -12.792 1.00 62.03 113 VAL A C 15
ATOM 27316 O O . VAL A 1 113 ? 6.942 -4.491 -12.193 1.00 24.33 113 VAL A O 15
ATOM 27329 N N . GLU A 1 114 ? 7.457 -6.139 -13.637 1.00 4.23 114 GLU A N 15
ATOM 27330 C CA . GLU A 1 114 ? 6.067 -6.480 -13.913 1.00 11.20 114 GLU A CA 15
ATOM 27331 C C . GLU A 1 114 ? 5.433 -7.190 -12.720 1.00 4.31 114 GLU A C 15
ATOM 27332 O O . GLU A 1 114 ? 4.301 -6.894 -12.337 1.00 34.22 114 GLU A O 15
ATOM 27344 N N . LEU A 1 115 ? 6.172 -8.128 -12.137 1.00 52.30 115 LEU A N 15
ATOM 27345 C CA . LEU A 1 115 ? 5.683 -8.881 -10.987 1.00 64.34 115 LEU A CA 15
ATOM 27346 C C . LEU A 1 115 ? 5.420 -7.957 -9.802 1.00 64.45 115 LEU A C 15
ATOM 27347 O O . LEU A 1 115 ? 4.492 -8.177 -9.024 1.00 63.42 115 LEU A O 15
ATOM 27363 N N . VAL A 1 116 ? 6.243 -6.921 -9.673 1.00 33.02 116 VAL A N 15
ATOM 27364 C CA . VAL A 1 116 ? 6.097 -5.961 -8.585 1.00 22.20 116 VAL A CA 15
ATOM 27365 C C . VAL A 1 116 ? 5.077 -4.884 -8.935 1.00 71.03 116 VAL A C 15
ATOM 27366 O O . VAL A 1 116 ? 4.355 -4.393 -8.068 1.00 4.51 116 VAL A O 15
ATOM 27379 N N . ALA A 1 117 ? 5.022 -4.522 -10.213 1.00 11.22 117 ALA A N 15
ATOM 27380 C CA . ALA A 1 117 ? 4.088 -3.504 -10.679 1.00 30.41 117 ALA A CA 15
ATOM 27381 C C . ALA A 1 117 ? 2.668 -3.809 -10.215 1.00 74.31 117 ALA A C 15
ATOM 27382 O O . ALA A 1 117 ? 2.011 -2.971 -9.597 1.00 41.50 117 ALA A O 15
ATOM 27389 N N . THR A 1 118 ? 2.197 -5.015 -10.518 1.00 22.42 118 THR A N 15
ATOM 27390 C CA . THR A 1 118 ? 0.854 -5.430 -10.134 1.00 31.33 118 THR A CA 15
ATOM 27391 C C . THR A 1 118 ? 0.611 -5.200 -8.647 1.00 4.35 118 THR A C 15
ATOM 27392 O O . THR A 1 118 ? -0.499 -4.863 -8.233 1.00 31.31 118 THR A O 15
ATOM 27403 N N . LEU A 1 119 ? 1.656 -5.382 -7.846 1.00 40.34 119 LEU A N 15
ATOM 27404 C CA . LEU A 1 119 ? 1.557 -5.192 -6.403 1.00 74.43 119 LEU A CA 15
ATOM 27405 C C . LEU A 1 119 ? 1.497 -3.709 -6.051 1.00 62.45 119 LEU A C 15
ATOM 27406 O O . LEU A 1 119 ? 0.659 -3.283 -5.257 1.00 42.21 119 LEU A O 15
ATOM 27422 N N . SER A 1 120 ? 2.391 -2.928 -6.650 1.00 33.21 120 SER A N 15
ATOM 27423 C CA . SER A 1 120 ? 2.441 -1.493 -6.399 1.00 0.34 120 SER A CA 15
ATOM 27424 C C . SER A 1 120 ? 1.132 -0.824 -6.806 1.00 51.42 120 SER A C 15
ATOM 27425 O O . SER A 1 120 ? 0.667 0.107 -6.148 1.00 65.23 120 SER A O 15
ATOM 27433 N N . GLU A 1 121 ? 0.543 -1.305 -7.896 1.00 73.23 121 GLU A N 15
ATOM 27434 C CA . GLU A 1 121 ? -0.712 -0.753 -8.393 1.00 34.35 121 GLU A CA 15
ATOM 27435 C C . GLU A 1 121 ? -1.905 -1.388 -7.682 1.00 25.00 121 GLU A C 15
ATOM 27436 O O . GLU A 1 121 ? -1.841 -2.518 -7.196 1.00 45.53 121 GLU A O 15
ATOM 27448 N N . PRO A 1 122 ? -3.019 -0.645 -7.619 1.00 13.24 122 PRO A N 15
ATOM 27449 C CA . PRO A 1 122 ? -4.247 -1.114 -6.970 1.00 13.53 122 PRO A CA 15
ATOM 27450 C C . PRO A 1 122 ? -4.923 -2.236 -7.750 1.00 22.33 122 PRO A C 15
ATOM 27451 O O . PRO A 1 122 ? -4.357 -2.770 -8.703 1.00 50.24 122 PRO A O 15
ATOM 27462 N N . ALA A 1 123 ? -6.136 -2.590 -7.338 1.00 51.30 123 ALA A N 15
ATOM 27463 C CA . ALA A 1 123 ? -6.889 -3.647 -8.000 1.00 74.42 123 ALA A CA 15
ATOM 27464 C C . ALA A 1 123 ? -6.961 -3.411 -9.505 1.00 14.31 123 ALA A C 15
ATOM 27465 O O . ALA A 1 123 ? -7.065 -2.272 -9.959 1.00 41.33 123 ALA A O 15
ATOM 27472 N N . ALA A 1 124 ? -6.905 -4.494 -10.273 1.00 12.21 124 ALA A N 15
ATOM 27473 C CA . ALA A 1 124 ? -6.965 -4.404 -11.726 1.00 54.55 124 ALA A CA 15
ATOM 27474 C C . ALA A 1 124 ? -7.068 -5.787 -12.359 1.00 24.43 124 ALA A C 15
ATOM 27475 O O . ALA A 1 124 ? -6.390 -6.082 -13.342 1.00 71.14 124 ALA A O 15
ATOM 27482 N N . ASN A 1 125 ? -7.918 -6.633 -11.786 1.00 55.05 125 ASN A N 15
ATOM 27483 C CA . ASN A 1 125 ? -8.108 -7.987 -12.294 1.00 70.10 125 ASN A CA 15
ATOM 27484 C C . ASN A 1 125 ? -8.530 -7.964 -13.760 1.00 64.41 125 ASN A C 15
ATOM 27485 O O . ASN A 1 125 ? -8.945 -6.929 -14.281 1.00 24.34 125 ASN A O 15
ATOM 27496 N N . MET A 1 1 ? 1.561 -0.267 -0.568 1.00 50.45 1 MET A N 16
ATOM 27497 C CA . MET A 1 1 ? 2.529 0.720 -1.034 1.00 72.12 1 MET A CA 16
ATOM 27498 C C . MET A 1 1 ? 3.956 0.227 -0.815 1.00 13.32 1 MET A C 16
ATOM 27499 O O . MET A 1 1 ? 4.432 0.162 0.319 1.00 41.22 1 MET A O 16
ATOM 27513 N N . ILE A 1 2 ? 4.632 -0.118 -1.905 1.00 73.52 2 ILE A N 16
ATOM 27514 C CA . ILE A 1 2 ? 6.004 -0.604 -1.831 1.00 30.23 2 ILE A CA 16
ATOM 27515 C C . ILE A 1 2 ? 6.934 0.461 -1.259 1.00 33.43 2 ILE A C 16
ATOM 27516 O O . ILE A 1 2 ? 7.271 1.432 -1.935 1.00 4.41 2 ILE A O 16
ATOM 27532 N N . ARG A 1 3 ? 7.346 0.270 -0.010 1.00 34.43 3 ARG A N 16
ATOM 27533 C CA . ARG A 1 3 ? 8.237 1.213 0.653 1.00 3.35 3 ARG A CA 16
ATOM 27534 C C . ARG A 1 3 ? 9.693 0.777 0.512 1.00 13.13 3 ARG A C 16
ATOM 27535 O O . ARG A 1 3 ? 10.568 1.586 0.201 1.00 72.33 3 ARG A O 16
ATOM 27556 N N . THR A 1 4 ? 9.945 -0.507 0.744 1.00 25.44 4 THR A N 16
ATOM 27557 C CA . THR A 1 4 ? 11.294 -1.051 0.645 1.00 30.11 4 THR A CA 16
ATOM 27558 C C . THR A 1 4 ? 11.282 -2.440 0.016 1.00 0.35 4 THR A C 16
ATOM 27559 O O . THR A 1 4 ? 10.245 -3.103 -0.026 1.00 25.13 4 THR A O 16
ATOM 27570 N N . ILE A 1 5 ? 12.440 -2.874 -0.470 1.00 53.21 5 ILE A N 16
ATOM 27571 C CA . ILE A 1 5 ? 12.562 -4.185 -1.095 1.00 33.12 5 ILE A CA 16
ATOM 27572 C C . ILE A 1 5 ? 13.893 -4.840 -0.742 1.00 73.41 5 ILE A C 16
ATOM 27573 O O . ILE A 1 5 ? 14.915 -4.166 -0.615 1.00 43.55 5 ILE A O 16
ATOM 27589 N N . LEU A 1 6 ? 13.873 -6.159 -0.586 1.00 63.53 6 LEU A N 16
ATOM 27590 C CA . LEU A 1 6 ? 15.079 -6.908 -0.250 1.00 45.01 6 LEU A CA 16
ATOM 27591 C C . LEU A 1 6 ? 15.352 -7.995 -1.285 1.00 32.23 6 LEU A C 16
ATOM 27592 O O . LEU A 1 6 ? 14.460 -8.766 -1.639 1.00 41.55 6 LEU A O 16
ATOM 27608 N N . ALA A 1 7 ? 16.590 -8.053 -1.763 1.00 43.53 7 ALA A N 16
ATOM 27609 C CA . ALA A 1 7 ? 16.981 -9.048 -2.754 1.00 3.04 7 ALA A CA 16
ATOM 27610 C C . ALA A 1 7 ? 18.267 -9.757 -2.342 1.00 2.43 7 ALA A C 16
ATOM 27611 O O . ALA A 1 7 ? 19.096 -9.192 -1.627 1.00 63.24 7 ALA A O 16
ATOM 27618 N N . ILE A 1 8 ? 18.426 -10.995 -2.796 1.00 21.24 8 ILE A N 16
ATOM 27619 C CA . ILE A 1 8 ? 19.612 -11.780 -2.474 1.00 55.10 8 ILE A CA 16
ATOM 27620 C C . ILE A 1 8 ? 20.075 -12.594 -3.677 1.00 42.23 8 ILE A C 16
ATOM 27621 O O . ILE A 1 8 ? 19.330 -13.418 -4.207 1.00 34.24 8 ILE A O 16
ATOM 27637 N N . ASP A 1 9 ? 21.311 -12.358 -4.103 1.00 62.02 9 ASP A N 16
ATOM 27638 C CA . ASP A 1 9 ? 21.876 -13.071 -5.243 1.00 24.33 9 ASP A CA 16
ATOM 27639 C C . ASP A 1 9 ? 23.366 -13.329 -5.038 1.00 31.43 9 ASP A C 16
ATOM 27640 O O . ASP A 1 9 ? 23.969 -12.824 -4.091 1.00 20.01 9 ASP A O 16
ATOM 27649 N N . ASP A 1 10 ? 23.952 -14.120 -5.930 1.00 43.41 10 ASP A N 16
ATOM 27650 C CA . ASP A 1 10 ? 25.371 -14.445 -5.847 1.00 64.24 10 ASP A CA 16
ATOM 27651 C C . ASP A 1 10 ? 26.149 -13.777 -6.977 1.00 71.43 10 ASP A C 16
ATOM 27652 O O . ASP A 1 10 ? 27.276 -13.322 -6.784 1.00 63.41 10 ASP A O 16
ATOM 27661 N N . SER A 1 11 ? 25.539 -13.723 -8.157 1.00 61.41 11 SER A N 16
ATOM 27662 C CA . SER A 1 11 ? 26.176 -13.116 -9.320 1.00 1.23 11 SER A CA 16
ATOM 27663 C C . SER A 1 11 ? 26.216 -11.597 -9.185 1.00 51.52 11 SER A C 16
ATOM 27664 O O . SER A 1 11 ? 25.178 -10.945 -9.077 1.00 53.45 11 SER A O 16
ATOM 27672 N N . ALA A 1 12 ? 27.423 -11.040 -9.192 1.00 54.34 12 ALA A N 16
ATOM 27673 C CA . ALA A 1 12 ? 27.599 -9.598 -9.073 1.00 41.34 12 ALA A CA 16
ATOM 27674 C C . ALA A 1 12 ? 26.741 -8.854 -10.091 1.00 13.33 12 ALA A C 16
ATOM 27675 O O . ALA A 1 12 ? 26.184 -7.796 -9.794 1.00 74.21 12 ALA A O 16
ATOM 27682 N N . THR A 1 13 ? 26.638 -9.412 -11.293 1.00 21.12 13 THR A N 16
ATOM 27683 C CA . THR A 1 13 ? 25.849 -8.801 -12.355 1.00 2.42 13 THR A CA 16
ATOM 27684 C C . THR A 1 13 ? 24.361 -8.836 -12.024 1.00 44.24 13 THR A C 16
ATOM 27685 O O . THR A 1 13 ? 23.628 -7.893 -12.320 1.00 40.03 13 THR A O 16
ATOM 27696 N N . MET A 1 14 ? 23.922 -9.929 -11.409 1.00 4.10 14 MET A N 16
ATOM 27697 C CA . MET A 1 14 ? 22.521 -10.085 -11.037 1.00 21.13 14 MET A CA 16
ATOM 27698 C C . MET A 1 14 ? 22.156 -9.150 -9.888 1.00 23.32 14 MET A C 16
ATOM 27699 O O . MET A 1 14 ? 21.128 -8.475 -9.927 1.00 73.15 14 MET A O 16
ATOM 27713 N N . ARG A 1 15 ? 23.005 -9.117 -8.866 1.00 3.51 15 ARG A N 16
ATOM 27714 C CA . ARG A 1 15 ? 22.771 -8.266 -7.706 1.00 12.54 15 ARG A CA 16
ATOM 27715 C C . ARG A 1 15 ? 22.669 -6.800 -8.118 1.00 12.00 15 ARG A C 16
ATOM 27716 O O . ARG A 1 15 ? 21.877 -6.041 -7.559 1.00 25.31 15 ARG A O 16
ATOM 27737 N N . ALA A 1 16 ? 23.475 -6.409 -9.099 1.00 64.23 16 ALA A N 16
ATOM 27738 C CA . ALA A 1 16 ? 23.475 -5.036 -9.587 1.00 52.24 16 ALA A CA 16
ATOM 27739 C C . ALA A 1 16 ? 22.302 -4.789 -10.530 1.00 40.41 16 ALA A C 16
ATOM 27740 O O . ALA A 1 16 ? 21.601 -3.782 -10.415 1.00 63.14 16 ALA A O 16
ATOM 27747 N N . LEU A 1 17 ? 22.094 -5.712 -11.462 1.00 53.12 17 LEU A N 16
ATOM 27748 C CA . LEU A 1 17 ? 21.005 -5.594 -12.426 1.00 41.12 17 LEU A CA 16
ATOM 27749 C C . LEU A 1 17 ? 19.662 -5.451 -11.717 1.00 24.13 17 LEU A C 16
ATOM 27750 O O . LEU A 1 17 ? 18.979 -4.436 -11.856 1.00 41.23 17 LEU A O 16
ATOM 27766 N N . LEU A 1 18 ? 19.291 -6.473 -10.954 1.00 31.13 18 LEU A N 16
ATOM 27767 C CA . LEU A 1 18 ? 18.030 -6.461 -10.219 1.00 64.14 18 LEU A CA 16
ATOM 27768 C C . LEU A 1 18 ? 17.915 -5.209 -9.357 1.00 14.52 18 LEU A C 16
ATOM 27769 O O . LEU A 1 18 ? 16.882 -4.538 -9.353 1.00 12.21 18 LEU A O 16
ATOM 27785 N N . HIS A 1 19 ? 18.982 -4.897 -8.628 1.00 70.31 19 HIS A N 16
ATOM 27786 C CA . HIS A 1 19 ? 19.001 -3.723 -7.763 1.00 42.12 19 HIS A CA 16
ATOM 27787 C C . HIS A 1 19 ? 18.720 -2.454 -8.563 1.00 71.51 19 HIS A C 16
ATOM 27788 O O . HIS A 1 19 ? 18.020 -1.557 -8.095 1.00 43.43 19 HIS A O 16
ATOM 27802 N N . ALA A 1 20 ? 19.270 -2.388 -9.771 1.00 4.01 20 ALA A N 16
ATOM 27803 C CA . ALA A 1 20 ? 19.078 -1.231 -10.636 1.00 14.44 20 ALA A CA 16
ATOM 27804 C C . ALA A 1 20 ? 17.659 -1.193 -11.195 1.00 24.41 20 ALA A C 16
ATOM 27805 O O . ALA A 1 20 ? 17.058 -0.126 -11.321 1.00 33.22 20 ALA A O 16
ATOM 27812 N N . THR A 1 21 ? 17.129 -2.366 -11.530 1.00 44.44 21 THR A N 16
ATOM 27813 C CA . THR A 1 21 ? 15.783 -2.467 -12.078 1.00 54.21 21 THR A CA 16
ATOM 27814 C C . THR A 1 21 ? 14.767 -1.782 -11.170 1.00 60.54 21 THR A C 16
ATOM 27815 O O . THR A 1 21 ? 13.978 -0.950 -11.620 1.00 63.24 21 THR A O 16
ATOM 27826 N N . LEU A 1 22 ? 14.791 -2.137 -9.890 1.00 64.04 22 LEU A N 16
ATOM 27827 C CA . LEU A 1 22 ? 13.872 -1.556 -8.918 1.00 4.21 22 LEU A CA 16
ATOM 27828 C C . LEU A 1 22 ? 14.304 -0.143 -8.538 1.00 32.14 22 LEU A C 16
ATOM 27829 O O . LEU A 1 22 ? 13.469 0.738 -8.333 1.00 70.43 22 LEU A O 16
ATOM 27845 N N . ALA A 1 23 ? 15.613 0.066 -8.447 1.00 21.15 23 ALA A N 16
ATOM 27846 C CA . ALA A 1 23 ? 16.156 1.372 -8.095 1.00 54.43 23 ALA A CA 16
ATOM 27847 C C . ALA A 1 23 ? 15.684 2.443 -9.073 1.00 10.50 23 ALA A C 16
ATOM 27848 O O . ALA A 1 23 ? 15.120 3.460 -8.669 1.00 32.43 23 ALA A O 16
ATOM 27855 N N . GLN A 1 24 ? 15.920 2.209 -10.360 1.00 32.33 24 GLN A N 16
ATOM 27856 C CA . GLN A 1 24 ? 15.520 3.155 -11.394 1.00 52.22 24 GLN A CA 16
ATOM 27857 C C . GLN A 1 24 ? 14.027 3.455 -11.310 1.00 11.23 24 GLN A C 16
ATOM 27858 O O . GLN A 1 24 ? 13.593 4.575 -11.578 1.00 72.12 24 GLN A O 16
ATOM 27872 N N . ALA A 1 25 ? 13.246 2.447 -10.935 1.00 40.04 25 ALA A N 16
ATOM 27873 C CA . ALA A 1 25 ? 11.802 2.604 -10.814 1.00 70.50 25 ALA A CA 16
ATOM 27874 C C . ALA A 1 25 ? 11.446 3.531 -9.658 1.00 14.35 25 ALA A C 16
ATOM 27875 O O . ALA A 1 25 ? 10.350 4.088 -9.611 1.00 14.23 25 ALA A O 16
ATOM 27882 N N . GLY A 1 26 ? 12.379 3.693 -8.725 1.00 22.54 26 GLY A N 16
ATOM 27883 C CA . GLY A 1 26 ? 12.144 4.553 -7.580 1.00 55.21 26 GLY A CA 16
ATOM 27884 C C . GLY A 1 26 ? 12.132 3.788 -6.272 1.00 34.22 26 GLY A C 16
ATOM 27885 O O . GLY A 1 26 ? 12.588 4.292 -5.245 1.00 53.23 26 GLY A O 16
ATOM 27889 N N . TYR A 1 27 ? 11.608 2.568 -6.307 1.00 35.21 27 TYR A N 16
ATOM 27890 C CA . TYR A 1 27 ? 11.534 1.733 -5.114 1.00 20.12 27 TYR A CA 16
ATOM 27891 C C . TYR A 1 27 ? 12.897 1.631 -4.435 1.00 72.04 27 TYR A C 16
ATOM 27892 O O . TYR A 1 27 ? 13.935 1.788 -5.078 1.00 34.43 27 TYR A O 16
ATOM 27910 N N . GLU A 1 28 ? 12.884 1.367 -3.133 1.00 33.34 28 GLU A N 16
ATOM 27911 C CA . GLU A 1 28 ? 14.118 1.244 -2.366 1.00 63.14 28 GLU A CA 16
ATOM 27912 C C . GLU A 1 28 ? 14.505 -0.222 -2.189 1.00 41.42 28 GLU A C 16
ATOM 27913 O O . GLU A 1 28 ? 14.157 -0.851 -1.190 1.00 50.10 28 GLU A O 16
ATOM 27925 N N . VAL A 1 29 ? 15.227 -0.759 -3.167 1.00 63.42 29 VAL A N 16
ATOM 27926 C CA . VAL A 1 29 ? 15.662 -2.150 -3.120 1.00 64.13 29 VAL A CA 16
ATOM 27927 C C . VAL A 1 29 ? 17.092 -2.262 -2.602 1.00 13.43 29 VAL A C 16
ATOM 27928 O O . VAL A 1 29 ? 17.937 -1.414 -2.890 1.00 1.41 29 VAL A O 16
ATOM 27941 N N . THR A 1 30 ? 17.357 -3.314 -1.834 1.00 73.43 30 THR A N 16
ATOM 27942 C CA . THR A 1 30 ? 18.684 -3.537 -1.274 1.00 74.44 30 THR A CA 16
ATOM 27943 C C . THR A 1 30 ? 19.117 -4.988 -1.449 1.00 23.32 30 THR A C 16
ATOM 27944 O O . THR A 1 30 ? 18.312 -5.909 -1.309 1.00 53.34 30 THR A O 16
ATOM 27955 N N . VAL A 1 31 ? 20.396 -5.186 -1.754 1.00 72.42 31 VAL A N 16
ATOM 27956 C CA . VAL A 1 31 ? 20.937 -6.527 -1.946 1.00 2.51 31 VAL A CA 16
ATOM 27957 C C . VAL A 1 31 ? 21.674 -7.005 -0.700 1.00 33.22 31 VAL A C 16
ATOM 27958 O O . VAL A 1 31 ? 22.393 -6.239 -0.059 1.00 32.41 31 VAL A O 16
ATOM 27971 N N . ALA A 1 32 ? 21.489 -8.277 -0.362 1.00 64.33 32 ALA A N 16
ATOM 27972 C CA . ALA A 1 32 ? 22.138 -8.859 0.806 1.00 63.51 32 ALA A CA 16
ATOM 27973 C C . ALA A 1 32 ? 23.405 -9.612 0.412 1.00 32.13 32 ALA A C 16
ATOM 27974 O O . ALA A 1 32 ? 23.761 -9.673 -0.764 1.00 24.41 32 ALA A O 16
ATOM 27981 N N . ALA A 1 33 ? 24.081 -10.183 1.404 1.00 13.20 33 ALA A N 16
ATOM 27982 C CA . ALA A 1 33 ? 25.307 -10.932 1.161 1.00 71.54 33 ALA A CA 16
ATOM 27983 C C . ALA A 1 33 ? 25.012 -12.414 0.951 1.00 42.10 33 ALA A C 16
ATOM 27984 O O . ALA A 1 33 ? 25.666 -13.079 0.147 1.00 53.21 33 ALA A O 16
ATOM 27991 N N . ASP A 1 34 ? 24.026 -12.925 1.679 1.00 13.23 34 ASP A N 16
ATOM 27992 C CA . ASP A 1 34 ? 23.644 -14.328 1.573 1.00 63.33 34 ASP A CA 16
ATOM 27993 C C . ASP A 1 34 ? 22.153 -14.508 1.839 1.00 51.25 34 ASP A C 16
ATOM 27994 O O . ASP A 1 34 ? 21.516 -13.657 2.458 1.00 55.14 34 ASP A O 16
ATOM 28003 N N . GLY A 1 35 ? 21.602 -15.621 1.365 1.00 62.52 35 GLY A N 16
ATOM 28004 C CA . GLY A 1 35 ? 20.190 -15.892 1.560 1.00 12.22 35 GLY A CA 16
ATOM 28005 C C . GLY A 1 35 ? 19.772 -15.774 3.013 1.00 44.44 35 GLY A C 16
ATOM 28006 O O . GLY A 1 35 ? 18.646 -15.379 3.311 1.00 74.15 35 GLY A O 16
ATOM 28010 N N . GLU A 1 36 ? 20.683 -16.118 3.918 1.00 13.33 36 GLU A N 16
ATOM 28011 C CA . GLU A 1 36 ? 20.401 -16.050 5.347 1.00 31.24 36 GLU A CA 16
ATOM 28012 C C . GLU A 1 36 ? 20.398 -14.604 5.834 1.00 55.35 36 GLU A C 16
ATOM 28013 O O . GLU A 1 36 ? 19.500 -14.185 6.564 1.00 73.33 36 GLU A O 16
ATOM 28025 N N . ALA A 1 37 ? 21.409 -13.845 5.423 1.00 31.41 37 ALA A N 16
ATOM 28026 C CA . ALA A 1 37 ? 21.522 -12.446 5.815 1.00 44.02 37 ALA A CA 16
ATOM 28027 C C . ALA A 1 37 ? 20.312 -11.645 5.348 1.00 73.22 37 ALA A C 16
ATOM 28028 O O . ALA A 1 37 ? 19.863 -10.725 6.030 1.00 34.55 37 ALA A O 16
ATOM 28035 N N . GLY A 1 38 ? 19.787 -12.001 4.179 1.00 45.13 38 GLY A N 16
ATOM 28036 C CA . GLY A 1 38 ? 18.634 -11.304 3.640 1.00 32.33 38 GLY A CA 16
ATOM 28037 C C . GLY A 1 38 ? 17.358 -11.630 4.390 1.00 34.25 38 GLY A C 16
ATOM 28038 O O . GLY A 1 38 ? 16.630 -10.731 4.813 1.00 62.13 38 GLY A O 16
ATOM 28042 N N . PHE A 1 39 ? 17.083 -12.920 4.556 1.00 43.01 39 PHE A N 16
ATOM 28043 C CA . PHE A 1 39 ? 15.884 -13.363 5.258 1.00 43.40 39 PHE A CA 16
ATOM 28044 C C . PHE A 1 39 ? 15.928 -12.946 6.725 1.00 22.02 39 PHE A C 16
ATOM 28045 O O . PHE A 1 39 ? 14.972 -12.372 7.248 1.00 62.44 39 PHE A O 16
ATOM 28062 N N . ASP A 1 40 ? 17.044 -13.239 7.384 1.00 32.30 40 ASP A N 16
ATOM 28063 C CA . ASP A 1 40 ? 17.214 -12.895 8.791 1.00 72.41 40 ASP A CA 16
ATOM 28064 C C . ASP A 1 40 ? 16.913 -11.419 9.030 1.00 74.13 40 ASP A C 16
ATOM 28065 O O . ASP A 1 40 ? 16.253 -11.059 10.006 1.00 41.02 40 ASP A O 16
ATOM 28074 N N . LEU A 1 41 ? 17.400 -10.569 8.133 1.00 4.34 41 LEU A N 16
ATOM 28075 C CA . LEU A 1 41 ? 17.184 -9.130 8.247 1.00 64.33 41 LEU A CA 16
ATOM 28076 C C . LEU A 1 41 ? 15.769 -8.757 7.818 1.00 41.20 41 LEU A C 16
ATOM 28077 O O . LEU A 1 41 ? 15.163 -7.841 8.373 1.00 21.04 41 LEU A O 16
ATOM 28093 N N . ALA A 1 42 ? 15.248 -9.474 6.828 1.00 54.32 42 ALA A N 16
ATOM 28094 C CA . ALA A 1 42 ? 13.902 -9.220 6.328 1.00 61.43 42 ALA A CA 16
ATOM 28095 C C . ALA A 1 42 ? 12.878 -9.271 7.457 1.00 62.24 42 ALA A C 16
ATOM 28096 O O . ALA A 1 42 ? 11.818 -8.652 7.374 1.00 1.31 42 ALA A O 16
ATOM 28103 N N . ALA A 1 43 ? 13.202 -10.014 8.510 1.00 2.31 43 ALA A N 16
ATOM 28104 C CA . ALA A 1 43 ? 12.311 -10.144 9.656 1.00 31.01 43 ALA A CA 16
ATOM 28105 C C . ALA A 1 43 ? 12.502 -8.990 10.634 1.00 12.21 43 ALA A C 16
ATOM 28106 O O . ALA A 1 43 ? 11.573 -8.603 11.344 1.00 54.44 43 ALA A O 16
ATOM 28113 N N . THR A 1 44 ? 13.713 -8.443 10.668 1.00 42.10 44 THR A N 16
ATOM 28114 C CA . THR A 1 44 ? 14.027 -7.334 11.560 1.00 35.14 44 THR A CA 16
ATOM 28115 C C . THR A 1 44 ? 13.640 -5.999 10.935 1.00 12.21 44 THR A C 16
ATOM 28116 O O . THR A 1 44 ? 13.336 -5.036 11.640 1.00 51.43 44 THR A O 16
ATOM 28127 N N . THR A 1 45 ? 13.652 -5.947 9.607 1.00 43.14 45 THR A N 16
ATOM 28128 C CA . THR A 1 45 ? 13.303 -4.729 8.886 1.00 23.11 45 THR A CA 16
ATOM 28129 C C . THR A 1 45 ? 11.882 -4.801 8.341 1.00 74.22 45 THR A C 16
ATOM 28130 O O . THR A 1 45 ? 11.166 -3.800 8.313 1.00 60.42 45 THR A O 16
ATOM 28141 N N . ALA A 1 46 ? 11.478 -5.992 7.909 1.00 41.51 46 ALA A N 16
ATOM 28142 C CA . ALA A 1 46 ? 10.140 -6.194 7.367 1.00 62.20 46 ALA A CA 16
ATOM 28143 C C . ALA A 1 46 ? 9.939 -5.392 6.086 1.00 44.11 46 ALA A C 16
ATOM 28144 O O . ALA A 1 46 ? 9.218 -4.394 6.073 1.00 4.15 46 ALA A O 16
ATOM 28151 N N . TYR A 1 47 ? 10.582 -5.833 5.010 1.00 33.42 47 TYR A N 16
ATOM 28152 C CA . TYR A 1 47 ? 10.476 -5.154 3.724 1.00 31.04 47 TYR A CA 16
ATOM 28153 C C . TYR A 1 47 ? 9.122 -5.424 3.075 1.00 30.23 47 TYR A C 16
ATOM 28154 O O . TYR A 1 47 ? 8.338 -6.237 3.564 1.00 35.35 47 TYR A O 16
ATOM 28172 N N . ASP A 1 48 ? 8.856 -4.737 1.970 1.00 15.33 48 ASP A N 16
ATOM 28173 C CA . ASP A 1 48 ? 7.598 -4.902 1.251 1.00 34.43 48 ASP A CA 16
ATOM 28174 C C . ASP A 1 48 ? 7.660 -6.108 0.318 1.00 13.42 48 ASP A C 16
ATOM 28175 O O . ASP A 1 48 ? 6.665 -6.807 0.123 1.00 31.33 48 ASP A O 16
ATOM 28184 N N . LEU A 1 49 ? 8.834 -6.344 -0.257 1.00 55.12 49 LEU A N 16
ATOM 28185 C CA . LEU A 1 49 ? 9.026 -7.464 -1.171 1.00 73.34 49 LEU A CA 16
ATOM 28186 C C . LEU A 1 49 ? 10.395 -8.105 -0.968 1.00 10.34 49 LEU A C 16
ATOM 28187 O O . LEU A 1 49 ? 11.415 -7.416 -0.932 1.00 70.30 49 LEU A O 16
ATOM 28203 N N . VAL A 1 50 ? 10.410 -9.427 -0.836 1.00 63.41 50 VAL A N 16
ATOM 28204 C CA . VAL A 1 50 ? 11.654 -10.162 -0.639 1.00 44.24 50 VAL A CA 16
ATOM 28205 C C . VAL A 1 50 ? 11.988 -11.015 -1.858 1.00 53.22 50 VAL A C 16
ATOM 28206 O O . VAL A 1 50 ? 11.094 -11.493 -2.559 1.00 1.45 50 VAL A O 16
ATOM 28219 N N . LEU A 1 51 ? 13.279 -11.203 -2.106 1.00 61.12 51 LEU A N 16
ATOM 28220 C CA . LEU A 1 51 ? 13.732 -12.000 -3.241 1.00 51.02 51 LEU A CA 16
ATOM 28221 C C . LEU A 1 51 ? 14.924 -12.870 -2.855 1.00 11.32 51 LEU A C 16
ATOM 28222 O O . LEU A 1 51 ? 15.973 -12.363 -2.456 1.00 63.23 51 LEU A O 16
ATOM 28238 N N . THR A 1 52 ? 14.756 -14.183 -2.977 1.00 43.13 52 THR A N 16
ATOM 28239 C CA . THR A 1 52 ? 15.818 -15.123 -2.642 1.00 70.42 52 THR A CA 16
ATOM 28240 C C . THR A 1 52 ? 16.105 -16.066 -3.806 1.00 3.53 52 THR A C 16
ATOM 28241 O O . THR A 1 52 ? 15.221 -16.364 -4.608 1.00 51.45 52 THR A O 16
ATOM 28252 N N . ASP A 1 53 ? 17.346 -16.532 -3.891 1.00 4.34 53 ASP A N 16
ATOM 28253 C CA . ASP A 1 53 ? 17.750 -17.442 -4.956 1.00 31.33 53 ASP A CA 16
ATOM 28254 C C . ASP A 1 53 ? 18.404 -18.695 -4.381 1.00 43.21 53 ASP A C 16
ATOM 28255 O O . ASP A 1 53 ? 18.171 -19.804 -4.861 1.00 13.31 53 ASP A O 16
ATOM 28264 N N . GLN A 1 54 ? 19.225 -18.509 -3.352 1.00 53.41 54 GLN A N 16
ATOM 28265 C CA . GLN A 1 54 ? 19.914 -19.624 -2.714 1.00 0.21 54 GLN A CA 16
ATOM 28266 C C . GLN A 1 54 ? 18.918 -20.579 -2.064 1.00 4.23 54 GLN A C 16
ATOM 28267 O O . GLN A 1 54 ? 18.014 -20.154 -1.346 1.00 3.11 54 GLN A O 16
ATOM 28281 N N . ASN A 1 55 ? 19.091 -21.871 -2.321 1.00 24.31 55 ASN A N 16
ATOM 28282 C CA . ASN A 1 55 ? 18.207 -22.887 -1.761 1.00 40.12 55 ASN A CA 16
ATOM 28283 C C . ASN A 1 55 ? 19.010 -24.010 -1.112 1.00 4.44 55 ASN A C 16
ATOM 28284 O O . ASN A 1 55 ? 18.679 -25.186 -1.254 1.00 33.14 55 ASN A O 16
ATOM 28295 N N . MET A 1 56 ? 20.068 -23.637 -0.398 1.00 51.23 56 MET A N 16
ATOM 28296 C CA . MET A 1 56 ? 20.918 -24.612 0.275 1.00 74.31 56 MET A CA 16
ATOM 28297 C C . MET A 1 56 ? 20.361 -24.960 1.652 1.00 52.12 56 MET A C 16
ATOM 28298 O O . MET A 1 56 ? 19.915 -24.093 2.404 1.00 32.43 56 MET A O 16
ATOM 28312 N N . PRO A 1 57 ? 20.386 -26.257 1.991 1.00 31.31 57 PRO A N 16
ATOM 28313 C CA . PRO A 1 57 ? 19.887 -26.748 3.279 1.00 25.52 57 PRO A CA 16
ATOM 28314 C C . PRO A 1 57 ? 20.776 -26.326 4.444 1.00 43.11 57 PRO A C 16
ATOM 28315 O O . PRO A 1 57 ? 21.923 -26.761 4.551 1.00 0.44 57 PRO A O 16
ATOM 28326 N N . ARG A 1 58 ? 20.240 -25.477 5.314 1.00 54.40 58 ARG A N 16
ATOM 28327 C CA . ARG A 1 58 ? 20.985 -24.995 6.471 1.00 60.03 58 ARG A CA 16
ATOM 28328 C C . ARG A 1 58 ? 20.107 -24.989 7.719 1.00 45.10 58 ARG A C 16
ATOM 28329 O O . ARG A 1 58 ? 18.889 -25.148 7.636 1.00 64.21 58 ARG A O 16
ATOM 28350 N N . LYS A 1 59 ? 20.735 -24.805 8.876 1.00 54.32 59 LYS A N 16
ATOM 28351 C CA . LYS A 1 59 ? 20.012 -24.777 10.142 1.00 5.12 59 LYS A CA 16
ATOM 28352 C C . LYS A 1 59 ? 19.234 -23.474 10.296 1.00 5.04 59 LYS A C 16
ATOM 28353 O O . LYS A 1 59 ? 18.133 -23.459 10.845 1.00 32.14 59 LYS A O 16
ATOM 28372 N N . SER A 1 60 ? 19.814 -22.382 9.807 1.00 22.44 60 SER A N 16
ATOM 28373 C CA . SER A 1 60 ? 19.176 -21.074 9.893 1.00 32.12 60 SER A CA 16
ATOM 28374 C C . SER A 1 60 ? 19.265 -20.338 8.560 1.00 1.41 60 SER A C 16
ATOM 28375 O O . SER A 1 60 ? 20.165 -20.587 7.759 1.00 32.41 60 SER A O 16
ATOM 28383 N N . GLY A 1 61 ? 18.324 -19.427 8.330 1.00 74.33 61 GLY A N 16
ATOM 28384 C CA . GLY A 1 61 ? 18.313 -18.668 7.093 1.00 11.11 61 GLY A CA 16
ATOM 28385 C C . GLY A 1 61 ? 16.967 -18.712 6.398 1.00 52.55 61 GLY A C 16
ATOM 28386 O O . GLY A 1 61 ? 16.129 -17.830 6.593 1.00 5.51 61 GLY A O 16
ATOM 28390 N N . LEU A 1 62 ? 16.757 -19.739 5.582 1.00 44.12 62 LEU A N 16
ATOM 28391 C CA . LEU A 1 62 ? 15.503 -19.894 4.853 1.00 44.43 62 LEU A CA 16
ATOM 28392 C C . LEU A 1 62 ? 14.388 -20.365 5.781 1.00 44.22 62 LEU A C 16
ATOM 28393 O O . LEU A 1 62 ? 13.233 -19.972 5.627 1.00 54.24 62 LEU A O 16
ATOM 28409 N N . GLU A 1 63 ? 14.745 -21.207 6.745 1.00 34.53 63 GLU A N 16
ATOM 28410 C CA . GLU A 1 63 ? 13.773 -21.731 7.699 1.00 45.40 63 GLU A CA 16
ATOM 28411 C C . GLU A 1 63 ? 12.965 -20.599 8.328 1.00 22.42 63 GLU A C 16
ATOM 28412 O O . GLU A 1 63 ? 11.797 -20.775 8.677 1.00 21.21 63 GLU A O 16
ATOM 28424 N N . LEU A 1 64 ? 13.595 -19.439 8.471 1.00 42.44 64 LEU A N 16
ATOM 28425 C CA . LEU A 1 64 ? 12.936 -18.277 9.058 1.00 20.43 64 LEU A CA 16
ATOM 28426 C C . LEU A 1 64 ? 11.589 -18.020 8.390 1.00 0.05 64 LEU A C 16
ATOM 28427 O O . LEU A 1 64 ? 10.645 -17.559 9.033 1.00 40.34 64 LEU A O 16
ATOM 28443 N N . ILE A 1 65 ? 11.507 -18.323 7.099 1.00 2.14 65 ILE A N 16
ATOM 28444 C CA . ILE A 1 65 ? 10.275 -18.127 6.346 1.00 72.30 65 ILE A CA 16
ATOM 28445 C C . ILE A 1 65 ? 9.086 -18.755 7.065 1.00 75.43 65 ILE A C 16
ATOM 28446 O O . ILE A 1 65 ? 7.973 -18.230 7.021 1.00 24.55 65 ILE A O 16
ATOM 28462 N N . ALA A 1 66 ? 9.329 -19.882 7.727 1.00 52.31 66 ALA A N 16
ATOM 28463 C CA . ALA A 1 66 ? 8.279 -20.580 8.459 1.00 41.42 66 ALA A CA 16
ATOM 28464 C C . ALA A 1 66 ? 7.538 -19.630 9.394 1.00 22.55 66 ALA A C 16
ATOM 28465 O O . ALA A 1 66 ? 6.313 -19.524 9.343 1.00 3.23 66 ALA A O 16
ATOM 28472 N N . ALA A 1 67 ? 8.289 -18.944 10.249 1.00 2.51 67 ALA A N 16
ATOM 28473 C CA . ALA A 1 67 ? 7.703 -18.002 11.195 1.00 22.45 67 ALA A CA 16
ATOM 28474 C C . ALA A 1 67 ? 6.960 -16.885 10.470 1.00 25.43 67 ALA A C 16
ATOM 28475 O O . ALA A 1 67 ? 5.948 -16.381 10.957 1.00 12.15 67 ALA A O 16
ATOM 28482 N N . LEU A 1 68 ? 7.470 -16.503 9.305 1.00 54.54 68 LEU A N 16
ATOM 28483 C CA . LEU A 1 68 ? 6.854 -15.444 8.512 1.00 44.42 68 LEU A CA 16
ATOM 28484 C C . LEU A 1 68 ? 5.499 -15.886 7.970 1.00 31.43 68 LEU A C 16
ATOM 28485 O O . LEU A 1 68 ? 4.575 -15.082 7.848 1.00 44.43 68 LEU A O 16
ATOM 28501 N N . ARG A 1 69 ? 5.387 -17.171 7.650 1.00 75.32 69 ARG A N 16
ATOM 28502 C CA . ARG A 1 69 ? 4.144 -17.721 7.123 1.00 75.34 69 ARG A CA 16
ATOM 28503 C C . ARG A 1 69 ? 3.042 -17.685 8.178 1.00 40.31 69 ARG A C 16
ATOM 28504 O O . ARG A 1 69 ? 1.902 -17.326 7.886 1.00 52.44 69 ARG A O 16
ATOM 28525 N N . GLN A 1 70 ? 3.392 -18.059 9.404 1.00 31.22 70 GLN A N 16
ATOM 28526 C CA . GLN A 1 70 ? 2.432 -18.070 10.502 1.00 23.20 70 GLN A CA 16
ATOM 28527 C C . GLN A 1 70 ? 2.121 -16.652 10.967 1.00 2.53 70 GLN A C 16
ATOM 28528 O O . GLN A 1 70 ? 0.993 -16.348 11.357 1.00 32.01 70 GLN A O 16
ATOM 28542 N N . LEU A 1 71 ? 3.128 -15.786 10.924 1.00 21.15 71 LEU A N 16
ATOM 28543 C CA . LEU A 1 71 ? 2.962 -14.398 11.342 1.00 25.21 71 LEU A CA 16
ATOM 28544 C C . LEU A 1 71 ? 2.069 -13.639 10.367 1.00 52.04 71 LEU A C 16
ATOM 28545 O O . LEU A 1 71 ? 2.072 -13.910 9.166 1.00 65.31 71 LEU A O 16
ATOM 28561 N N . SER A 1 72 ? 1.306 -12.685 10.891 1.00 74.32 72 SER A N 16
ATOM 28562 C CA . SER A 1 72 ? 0.405 -11.887 10.067 1.00 64.35 72 SER A CA 16
ATOM 28563 C C . SER A 1 72 ? 1.063 -10.572 9.661 1.00 50.30 72 SER A C 16
ATOM 28564 O O . SER A 1 72 ? 0.399 -9.542 9.548 1.00 75.25 72 SER A O 16
ATOM 28572 N N . ALA A 1 73 ? 2.373 -10.615 9.444 1.00 44.20 73 ALA A N 16
ATOM 28573 C CA . ALA A 1 73 ? 3.122 -9.428 9.049 1.00 12.12 73 ALA A CA 16
ATOM 28574 C C . ALA A 1 73 ? 3.844 -9.649 7.724 1.00 34.53 73 ALA A C 16
ATOM 28575 O O . ALA A 1 73 ? 4.012 -8.720 6.935 1.00 50.21 73 ALA A O 16
ATOM 28582 N N . TYR A 1 74 ? 4.269 -10.885 7.487 1.00 33.43 74 TYR A N 16
ATOM 28583 C CA . TYR A 1 74 ? 4.976 -11.228 6.259 1.00 73.10 74 TYR A CA 16
ATOM 28584 C C . TYR A 1 74 ? 4.148 -12.181 5.402 1.00 61.11 74 TYR A C 16
ATOM 28585 O O . TYR A 1 74 ? 4.309 -12.236 4.183 1.00 13.20 74 TYR A O 16
ATOM 28603 N N . ALA A 1 75 ? 3.262 -12.930 6.049 1.00 34.22 75 ALA A N 16
ATOM 28604 C CA . ALA A 1 75 ? 2.406 -13.879 5.348 1.00 62.33 75 ALA A CA 16
ATOM 28605 C C . ALA A 1 75 ? 1.746 -13.232 4.135 1.00 4.41 75 ALA A C 16
ATOM 28606 O O . ALA A 1 75 ? 1.600 -13.860 3.086 1.00 3.25 75 ALA A O 16
ATOM 28613 N N . ASP A 1 76 ? 1.349 -11.973 4.286 1.00 42.13 76 ASP A N 16
ATOM 28614 C CA . ASP A 1 76 ? 0.705 -11.240 3.202 1.00 12.32 76 ASP A CA 16
ATOM 28615 C C . ASP A 1 76 ? 1.728 -10.802 2.159 1.00 52.13 76 ASP A C 16
ATOM 28616 O O . ASP A 1 76 ? 1.438 -10.774 0.962 1.00 12.21 76 ASP A O 16
ATOM 28625 N N . THR A 1 77 ? 2.927 -10.459 2.620 1.00 72.42 77 THR A N 16
ATOM 28626 C CA . THR A 1 77 ? 3.992 -10.021 1.727 1.00 2.44 77 THR A CA 16
ATOM 28627 C C . THR A 1 77 ? 4.289 -11.074 0.666 1.00 54.43 77 THR A C 16
ATOM 28628 O O . THR A 1 77 ? 4.551 -12.238 0.968 1.00 41.11 77 THR A O 16
ATOM 28639 N N . PRO A 1 78 ? 4.247 -10.658 -0.609 1.00 0.11 78 PRO A N 16
ATOM 28640 C CA . PRO A 1 78 ? 4.510 -11.551 -1.742 1.00 10.44 78 PRO A CA 16
ATOM 28641 C C . PRO A 1 78 ? 5.974 -11.968 -1.823 1.00 23.22 78 PRO A C 16
ATOM 28642 O O . PRO A 1 78 ? 6.844 -11.156 -2.139 1.00 23.02 78 PRO A O 16
ATOM 28653 N N . ILE A 1 79 ? 6.239 -13.238 -1.536 1.00 62.33 79 ILE A N 16
ATOM 28654 C CA . ILE A 1 79 ? 7.598 -13.763 -1.579 1.00 5.12 79 ILE A CA 16
ATOM 28655 C C . ILE A 1 79 ? 7.873 -14.471 -2.901 1.00 44.22 79 ILE A C 16
ATOM 28656 O O . ILE A 1 79 ? 7.118 -15.350 -3.316 1.00 74.51 79 ILE A O 16
ATOM 28672 N N . LEU A 1 80 ? 8.961 -14.083 -3.559 1.00 14.25 80 LEU A N 16
ATOM 28673 C CA . LEU A 1 80 ? 9.338 -14.682 -4.834 1.00 53.53 80 LEU A CA 16
ATOM 28674 C C . LEU A 1 80 ? 10.744 -15.269 -4.766 1.00 34.14 80 LEU A C 16
ATOM 28675 O O . LEU A 1 80 ? 11.726 -14.541 -4.618 1.00 34.43 80 LEU A O 16
ATOM 28691 N N . VAL A 1 81 ? 10.833 -16.591 -4.876 1.00 42.20 81 VAL A N 16
ATOM 28692 C CA . VAL A 1 81 ? 12.119 -17.276 -4.830 1.00 21.51 81 VAL A CA 16
ATOM 28693 C C . VAL A 1 81 ? 12.519 -17.788 -6.209 1.00 50.13 81 VAL A C 16
ATOM 28694 O O . VAL A 1 81 ? 11.665 -18.139 -7.025 1.00 24.52 81 VAL A O 16
ATOM 28707 N N . LEU A 1 82 ? 13.822 -17.827 -6.464 1.00 60.44 82 LEU A N 16
ATOM 28708 C CA . LEU A 1 82 ? 14.337 -18.297 -7.746 1.00 52.12 82 LEU A CA 16
ATOM 28709 C C . LEU A 1 82 ? 14.781 -19.753 -7.654 1.00 61.21 82 LEU A C 16
ATOM 28710 O O . LEU A 1 82 ? 15.187 -20.224 -6.591 1.00 33.40 82 LEU A O 16
ATOM 28726 N N . THR A 1 83 ? 14.704 -20.462 -8.776 1.00 61.30 83 THR A N 16
ATOM 28727 C CA . THR A 1 83 ? 15.099 -21.864 -8.823 1.00 21.33 83 THR A CA 16
ATOM 28728 C C . THR A 1 83 ? 16.044 -22.131 -9.989 1.00 1.22 83 THR A C 16
ATOM 28729 O O . THR A 1 83 ? 16.055 -21.393 -10.975 1.00 1.35 83 THR A O 16
ATOM 28740 N N . THR A 1 84 ? 16.837 -23.191 -9.871 1.00 63.34 84 THR A N 16
ATOM 28741 C CA . THR A 1 84 ? 17.786 -23.555 -10.916 1.00 25.23 84 THR A CA 16
ATOM 28742 C C . THR A 1 84 ? 17.136 -24.454 -11.961 1.00 22.42 84 THR A C 16
ATOM 28743 O O . THR A 1 84 ? 17.434 -24.354 -13.150 1.00 52.44 84 THR A O 16
ATOM 28754 N N . GLU A 1 85 ? 16.247 -25.333 -11.508 1.00 52.22 85 GLU A N 16
ATOM 28755 C CA . GLU A 1 85 ? 15.555 -26.250 -12.406 1.00 52.11 85 GLU A CA 16
ATOM 28756 C C . GLU A 1 85 ? 14.043 -26.159 -12.218 1.00 23.04 85 GLU A C 16
ATOM 28757 O O . GLU A 1 85 ? 13.556 -25.965 -11.105 1.00 1.13 85 GLU A O 16
ATOM 28769 N N . GLY A 1 86 ? 13.306 -26.300 -13.315 1.00 61.52 86 GLY A N 16
ATOM 28770 C CA . GLY A 1 86 ? 11.858 -26.231 -13.250 1.00 40.33 86 GLY A CA 16
ATOM 28771 C C . GLY A 1 86 ? 11.230 -27.558 -12.872 1.00 40.44 86 GLY A C 16
ATOM 28772 O O . GLY A 1 86 ? 10.375 -28.074 -13.591 1.00 73.41 86 GLY A O 16
ATOM 28776 N N . SER A 1 87 ? 11.656 -28.112 -11.742 1.00 2.53 87 SER A N 16
ATOM 28777 C CA . SER A 1 87 ? 11.134 -29.389 -11.272 1.00 73.53 87 SER A CA 16
ATOM 28778 C C . SER A 1 87 ? 9.946 -29.181 -10.338 1.00 53.52 87 SER A C 16
ATOM 28779 O O . SER A 1 87 ? 9.905 -28.217 -9.573 1.00 44.22 87 SER A O 16
ATOM 28787 N N . ASP A 1 88 ? 8.980 -30.090 -10.407 1.00 22.40 88 ASP A N 16
ATOM 28788 C CA . ASP A 1 88 ? 7.791 -30.008 -9.567 1.00 53.14 88 ASP A CA 16
ATOM 28789 C C . ASP A 1 88 ? 8.146 -30.218 -8.099 1.00 24.31 88 ASP A C 16
ATOM 28790 O O . ASP A 1 88 ? 7.568 -29.588 -7.214 1.00 23.53 88 ASP A O 16
ATOM 28799 N N . ALA A 1 89 ? 9.100 -31.109 -7.848 1.00 45.22 89 ALA A N 16
ATOM 28800 C CA . ALA A 1 89 ? 9.534 -31.402 -6.488 1.00 13.44 89 ALA A CA 16
ATOM 28801 C C . ALA A 1 89 ? 10.054 -30.147 -5.795 1.00 44.42 89 ALA A C 16
ATOM 28802 O O . ALA A 1 89 ? 9.838 -29.950 -4.599 1.00 71.22 89 ALA A O 16
ATOM 28809 N N . PHE A 1 90 ? 10.742 -29.300 -6.554 1.00 43.01 90 PHE A N 16
ATOM 28810 C CA . PHE A 1 90 ? 11.296 -28.064 -6.013 1.00 34.24 90 PHE A CA 16
ATOM 28811 C C . PHE A 1 90 ? 10.192 -27.178 -5.443 1.00 11.03 90 PHE A C 16
ATOM 28812 O O . PHE A 1 90 ? 10.352 -26.570 -4.384 1.00 32.42 90 PHE A O 16
ATOM 28829 N N . LYS A 1 91 ? 9.071 -27.108 -6.153 1.00 62.52 91 LYS A N 16
ATOM 28830 C CA . LYS A 1 91 ? 7.939 -26.298 -5.720 1.00 42.02 91 LYS A CA 16
ATOM 28831 C C . LYS A 1 91 ? 7.555 -26.625 -4.281 1.00 34.31 91 LYS A C 16
ATOM 28832 O O . LYS A 1 91 ? 7.157 -25.744 -3.519 1.00 64.21 91 LYS A O 16
ATOM 28851 N N . ALA A 1 92 ? 7.677 -27.897 -3.915 1.00 73.11 92 ALA A N 16
ATOM 28852 C CA . ALA A 1 92 ? 7.345 -28.339 -2.566 1.00 62.34 92 ALA A CA 16
ATOM 28853 C C . ALA A 1 92 ? 8.245 -27.670 -1.533 1.00 30.53 92 ALA A C 16
ATOM 28854 O O . ALA A 1 92 ? 7.811 -27.366 -0.422 1.00 54.24 92 ALA A O 16
ATOM 28861 N N . ALA A 1 93 ? 9.501 -27.446 -1.905 1.00 52.31 93 ALA A N 16
ATOM 28862 C CA . ALA A 1 93 ? 10.461 -26.812 -1.010 1.00 41.23 93 ALA A CA 16
ATOM 28863 C C . ALA A 1 93 ? 10.062 -25.371 -0.709 1.00 25.00 93 ALA A C 16
ATOM 28864 O O . ALA A 1 93 ? 9.818 -25.013 0.443 1.00 45.43 93 ALA A O 16
ATOM 28871 N N . ALA A 1 94 ? 9.999 -24.549 -1.751 1.00 63.14 94 ALA A N 16
ATOM 28872 C CA . ALA A 1 94 ? 9.629 -23.148 -1.598 1.00 0.32 94 ALA A CA 16
ATOM 28873 C C . ALA A 1 94 ? 8.327 -23.006 -0.817 1.00 30.22 94 ALA A C 16
ATOM 28874 O O . ALA A 1 94 ? 8.222 -22.179 0.089 1.00 42.11 94 ALA A O 16
ATOM 28881 N N . ARG A 1 95 ? 7.337 -23.818 -1.174 1.00 1.02 95 ARG A N 16
ATOM 28882 C CA . ARG A 1 95 ? 6.041 -23.781 -0.507 1.00 60.42 95 ARG A CA 16
ATOM 28883 C C . ARG A 1 95 ? 6.156 -24.273 0.933 1.00 61.23 95 ARG A C 16
ATOM 28884 O O . ARG A 1 95 ? 5.473 -23.773 1.826 1.00 30.15 95 ARG A O 16
ATOM 28905 N N . ASP A 1 96 ? 7.024 -25.256 1.149 1.00 12.41 96 ASP A N 16
ATOM 28906 C CA . ASP A 1 96 ? 7.229 -25.815 2.480 1.00 20.01 96 ASP A CA 16
ATOM 28907 C C . ASP A 1 96 ? 7.734 -24.748 3.446 1.00 3.11 96 ASP A C 16
ATOM 28908 O O . ASP A 1 96 ? 7.268 -24.653 4.581 1.00 21.40 96 ASP A O 16
ATOM 28917 N N . ALA A 1 97 ? 8.691 -23.947 2.988 1.00 71.23 97 ALA A N 16
ATOM 28918 C CA . ALA A 1 97 ? 9.259 -22.887 3.811 1.00 53.43 97 ALA A CA 16
ATOM 28919 C C . ALA A 1 97 ? 8.227 -21.800 4.094 1.00 43.43 97 ALA A C 16
ATOM 28920 O O . ALA A 1 97 ? 8.187 -21.239 5.188 1.00 53.52 97 ALA A O 16
ATOM 28927 N N . GLY A 1 98 ? 7.395 -21.507 3.099 1.00 12.51 98 GLY A N 16
ATOM 28928 C CA . GLY A 1 98 ? 6.375 -20.487 3.261 1.00 1.34 98 GLY A CA 16
ATOM 28929 C C . GLY A 1 98 ? 6.487 -19.385 2.227 1.00 42.24 98 GLY A C 16
ATOM 28930 O O . GLY A 1 98 ? 6.355 -18.205 2.550 1.00 53.13 98 GLY A O 16
ATOM 28934 N N . ALA A 1 99 ? 6.734 -19.770 0.979 1.00 72.03 99 ALA A N 16
ATOM 28935 C CA . ALA A 1 99 ? 6.864 -18.806 -0.107 1.00 14.12 99 ALA A CA 16
ATOM 28936 C C . ALA A 1 99 ? 5.592 -18.751 -0.947 1.00 64.34 99 ALA A C 16
ATOM 28937 O O . ALA A 1 99 ? 4.934 -19.769 -1.165 1.00 25.43 99 ALA A O 16
ATOM 28944 N N . THR A 1 100 ? 5.251 -17.556 -1.418 1.00 54.13 100 THR A N 16
ATOM 28945 C CA . THR A 1 100 ? 4.057 -17.368 -2.233 1.00 62.35 100 THR A CA 16
ATOM 28946 C C . THR A 1 100 ? 4.258 -17.925 -3.638 1.00 74.42 100 THR A C 16
ATOM 28947 O O . THR A 1 100 ? 3.522 -18.808 -4.077 1.00 73.13 100 THR A O 16
ATOM 28958 N N . GLY A 1 101 ? 5.260 -17.404 -4.339 1.00 71.04 101 GLY A N 16
ATOM 28959 C CA . GLY A 1 101 ? 5.539 -17.863 -5.688 1.00 2.53 101 GLY A CA 16
ATOM 28960 C C . GLY A 1 101 ? 7.024 -18.020 -5.951 1.00 13.43 101 GLY A C 16
ATOM 28961 O O . GLY A 1 101 ? 7.852 -17.577 -5.155 1.00 31.54 101 GLY A O 16
ATOM 28965 N N . TRP A 1 102 ? 7.361 -18.652 -7.069 1.00 12.12 102 TRP A N 16
ATOM 28966 C CA . TRP A 1 102 ? 8.756 -18.868 -7.434 1.00 5.25 102 TRP A CA 16
ATOM 28967 C C . TRP A 1 102 ? 8.968 -18.654 -8.928 1.00 51.22 102 TRP A C 16
ATOM 28968 O O . TRP A 1 102 ? 8.008 -18.596 -9.698 1.00 4.22 102 TRP A O 16
ATOM 28989 N N . ILE A 1 103 ? 10.228 -18.537 -9.332 1.00 63.34 103 ILE A N 16
ATOM 28990 C CA . ILE A 1 103 ? 10.564 -18.331 -10.736 1.00 20.13 103 ILE A CA 16
ATOM 28991 C C . ILE A 1 103 ? 11.850 -19.062 -11.106 1.00 70.05 103 ILE A C 16
ATOM 28992 O O . ILE A 1 103 ? 12.564 -19.561 -10.237 1.00 41.34 103 ILE A O 16
ATOM 29008 N N . GLU A 1 104 ? 12.139 -19.119 -12.403 1.00 31.52 104 GLU A N 16
ATOM 29009 C CA . GLU A 1 104 ? 13.340 -19.789 -12.888 1.00 41.20 104 GLU A CA 16
ATOM 29010 C C . GLU A 1 104 ? 14.370 -18.773 -13.375 1.00 31.14 104 GLU A C 16
ATOM 29011 O O . GLU A 1 104 ? 14.205 -18.161 -14.430 1.00 60.11 104 GLU A O 16
ATOM 29023 N N . LYS A 1 105 ? 15.433 -18.599 -12.597 1.00 1.41 105 LYS A N 16
ATOM 29024 C CA . LYS A 1 105 ? 16.491 -17.658 -12.947 1.00 23.54 105 LYS A CA 16
ATOM 29025 C C . LYS A 1 105 ? 17.249 -18.128 -14.184 1.00 65.30 105 LYS A C 16
ATOM 29026 O O . LYS A 1 105 ? 17.230 -19.306 -14.544 1.00 10.44 105 LYS A O 16
ATOM 29045 N N . PRO A 1 106 ? 17.935 -17.188 -14.851 1.00 62.34 106 PRO A N 16
ATOM 29046 C CA . PRO A 1 106 ? 17.965 -15.784 -14.433 1.00 42.31 106 PRO A CA 16
ATOM 29047 C C . PRO A 1 106 ? 16.623 -15.089 -14.637 1.00 62.15 106 PRO A C 16
ATOM 29048 O O . PRO A 1 106 ? 15.709 -15.650 -15.242 1.00 61.50 106 PRO A O 16
ATOM 29059 N N . ILE A 1 107 ? 16.512 -13.866 -14.131 1.00 1.14 107 ILE A N 16
ATOM 29060 C CA . ILE A 1 107 ? 15.282 -13.095 -14.260 1.00 12.05 107 ILE A CA 16
ATOM 29061 C C . ILE A 1 107 ? 15.505 -11.839 -15.095 1.00 2.24 107 ILE A C 16
ATOM 29062 O O . ILE A 1 107 ? 16.566 -11.218 -15.029 1.00 44.01 107 ILE A O 16
ATOM 29078 N N . ASP A 1 108 ? 14.498 -11.469 -15.878 1.00 21.01 108 ASP A N 16
ATOM 29079 C CA . ASP A 1 108 ? 14.583 -10.285 -16.724 1.00 53.54 108 ASP A CA 16
ATOM 29080 C C . ASP A 1 108 ? 14.016 -9.063 -16.008 1.00 5.24 108 ASP A C 16
ATOM 29081 O O . ASP A 1 108 ? 13.223 -9.173 -15.072 1.00 64.44 108 ASP A O 16
ATOM 29090 N N . PRO A 1 109 ? 14.433 -7.869 -16.454 1.00 40.50 109 PRO A N 16
ATOM 29091 C CA . PRO A 1 109 ? 13.980 -6.603 -15.869 1.00 44.10 109 PRO A CA 16
ATOM 29092 C C . PRO A 1 109 ? 12.514 -6.315 -16.174 1.00 23.04 109 PRO A C 16
ATOM 29093 O O . PRO A 1 109 ? 11.809 -5.712 -15.365 1.00 60.45 109 PRO A O 16
ATOM 29104 N N . GLY A 1 110 ? 12.061 -6.751 -17.345 1.00 42.54 110 GLY A N 16
ATOM 29105 C CA . GLY A 1 110 ? 10.681 -6.530 -17.735 1.00 72.23 110 GLY A CA 16
ATOM 29106 C C . GLY A 1 110 ? 9.713 -7.401 -16.959 1.00 70.23 110 GLY A C 16
ATOM 29107 O O . GLY A 1 110 ? 8.591 -6.988 -16.668 1.00 14.31 110 GLY A O 16
ATOM 29111 N N . VAL A 1 111 ? 10.147 -8.612 -16.624 1.00 71.35 111 VAL A N 16
ATOM 29112 C CA . VAL A 1 111 ? 9.311 -9.545 -15.878 1.00 54.30 111 VAL A CA 16
ATOM 29113 C C . VAL A 1 111 ? 9.344 -9.238 -14.385 1.00 33.30 111 VAL A C 16
ATOM 29114 O O . VAL A 1 111 ? 8.327 -9.339 -13.697 1.00 1.04 111 VAL A O 16
ATOM 29127 N N . LEU A 1 112 ? 10.518 -8.864 -13.890 1.00 11.45 112 LEU A N 16
ATOM 29128 C CA . LEU A 1 112 ? 10.684 -8.541 -12.477 1.00 24.25 112 LEU A CA 16
ATOM 29129 C C . LEU A 1 112 ? 9.842 -7.329 -12.092 1.00 32.45 112 LEU A C 16
ATOM 29130 O O . LEU A 1 112 ? 9.060 -7.380 -11.142 1.00 31.11 112 LEU A O 16
ATOM 29146 N N . VAL A 1 113 ? 10.005 -6.241 -12.837 1.00 10.34 113 VAL A N 16
ATOM 29147 C CA . VAL A 1 113 ? 9.257 -5.017 -12.576 1.00 1.44 113 VAL A CA 16
ATOM 29148 C C . VAL A 1 113 ? 7.756 -5.253 -12.699 1.00 41.35 113 VAL A C 16
ATOM 29149 O O . VAL A 1 113 ? 6.963 -4.662 -11.967 1.00 70.12 113 VAL A O 16
ATOM 29162 N N . GLU A 1 114 ? 7.374 -6.121 -13.631 1.00 51.30 114 GLU A N 16
ATOM 29163 C CA . GLU A 1 114 ? 5.967 -6.434 -13.851 1.00 31.44 114 GLU A CA 16
ATOM 29164 C C . GLU A 1 114 ? 5.403 -7.246 -12.688 1.00 73.32 114 GLU A C 16
ATOM 29165 O O . GLU A 1 114 ? 4.243 -7.082 -12.306 1.00 62.22 114 GLU A O 16
ATOM 29177 N N . LEU A 1 115 ? 6.230 -8.123 -12.130 1.00 42.11 115 LEU A N 16
ATOM 29178 C CA . LEU A 1 115 ? 5.815 -8.962 -11.011 1.00 41.12 115 LEU A CA 16
ATOM 29179 C C . LEU A 1 115 ? 5.570 -8.122 -9.762 1.00 52.41 115 LEU A C 16
ATOM 29180 O O . LEU A 1 115 ? 4.661 -8.403 -8.980 1.00 42.34 115 LEU A O 16
ATOM 29196 N N . VAL A 1 116 ? 6.385 -7.087 -9.581 1.00 70.25 116 VAL A N 16
ATOM 29197 C CA . VAL A 1 116 ? 6.255 -6.203 -8.429 1.00 73.34 116 VAL A CA 16
ATOM 29198 C C . VAL A 1 116 ? 5.209 -5.123 -8.681 1.00 44.53 116 VAL A C 16
ATOM 29199 O O . VAL A 1 116 ? 4.499 -4.707 -7.767 1.00 14.12 116 VAL A O 16
ATOM 29212 N N . ALA A 1 117 ? 5.121 -4.672 -9.928 1.00 42.44 117 ALA A N 16
ATOM 29213 C CA . ALA A 1 117 ? 4.161 -3.641 -10.302 1.00 12.32 117 ALA A CA 16
ATOM 29214 C C . ALA A 1 117 ? 2.750 -4.020 -9.863 1.00 43.33 117 ALA A C 16
ATOM 29215 O O . ALA A 1 117 ? 2.071 -3.249 -9.184 1.00 42.22 117 ALA A O 16
ATOM 29222 N N . THR A 1 118 ? 2.314 -5.212 -10.256 1.00 74.44 118 THR A N 16
ATOM 29223 C CA . THR A 1 118 ? 0.983 -5.693 -9.906 1.00 2.14 118 THR A CA 16
ATOM 29224 C C . THR A 1 118 ? 0.735 -5.578 -8.406 1.00 52.00 118 THR A C 16
ATOM 29225 O O . THR A 1 118 ? -0.383 -5.298 -7.971 1.00 73.51 118 THR A O 16
ATOM 29236 N N . LEU A 1 119 ? 1.783 -5.794 -7.619 1.00 60.43 119 LEU A N 16
ATOM 29237 C CA . LEU A 1 119 ? 1.679 -5.714 -6.166 1.00 73.24 119 LEU A CA 16
ATOM 29238 C C . LEU A 1 119 ? 1.703 -4.263 -5.698 1.00 2.20 119 LEU A C 16
ATOM 29239 O O . LEU A 1 119 ? 1.021 -3.897 -4.741 1.00 31.42 119 LEU A O 16
ATOM 29255 N N . SER A 1 120 ? 2.492 -3.439 -6.380 1.00 64.35 120 SER A N 16
ATOM 29256 C CA . SER A 1 120 ? 2.607 -2.028 -6.033 1.00 41.34 120 SER A CA 16
ATOM 29257 C C . SER A 1 120 ? 1.281 -1.306 -6.250 1.00 53.51 120 SER A C 16
ATOM 29258 O O . SER A 1 120 ? 0.891 -0.450 -5.456 1.00 44.12 120 SER A O 16
ATOM 29266 N N . GLU A 1 121 ? 0.592 -1.658 -7.331 1.00 41.43 121 GLU A N 16
ATOM 29267 C CA . GLU A 1 121 ? -0.690 -1.043 -7.653 1.00 52.43 121 GLU A CA 16
ATOM 29268 C C . GLU A 1 121 ? -1.846 -1.970 -7.287 1.00 4.30 121 GLU A C 16
ATOM 29269 O O . GLU A 1 121 ? -1.695 -3.189 -7.209 1.00 74.21 121 GLU A O 16
ATOM 29281 N N . PRO A 1 122 ? -3.027 -1.379 -7.056 1.00 13.22 122 PRO A N 16
ATOM 29282 C CA . PRO A 1 122 ? -4.232 -2.132 -6.694 1.00 24.12 122 PRO A CA 16
ATOM 29283 C C . PRO A 1 122 ? -4.765 -2.966 -7.854 1.00 44.30 122 PRO A C 16
ATOM 29284 O O . PRO A 1 122 ? -4.116 -3.087 -8.893 1.00 30.13 122 PRO A O 16
ATOM 29295 N N . ALA A 1 123 ? -5.950 -3.538 -7.670 1.00 50.21 123 ALA A N 16
ATOM 29296 C CA . ALA A 1 123 ? -6.571 -4.358 -8.703 1.00 0.21 123 ALA A CA 16
ATOM 29297 C C . ALA A 1 123 ? -6.703 -3.586 -10.011 1.00 52.32 123 ALA A C 16
ATOM 29298 O O . ALA A 1 123 ? -6.926 -2.375 -10.009 1.00 24.42 123 ALA A O 16
ATOM 29305 N N . ALA A 1 124 ? -6.564 -4.294 -11.127 1.00 52.33 124 ALA A N 16
ATOM 29306 C CA . ALA A 1 124 ? -6.670 -3.675 -12.443 1.00 5.43 124 ALA A CA 16
ATOM 29307 C C . ALA A 1 124 ? -6.902 -4.723 -13.526 1.00 2.23 124 ALA A C 16
ATOM 29308 O O . ALA A 1 124 ? -6.264 -4.694 -14.577 1.00 24.40 124 ALA A O 16
ATOM 29315 N N . ASN A 1 125 ? -7.819 -5.647 -13.261 1.00 32.31 125 ASN A N 16
ATOM 29316 C CA . ASN A 1 125 ? -8.135 -6.706 -14.213 1.00 45.12 125 ASN A CA 16
ATOM 29317 C C . ASN A 1 125 ? -8.467 -6.123 -15.584 1.00 30.54 125 ASN A C 16
ATOM 29318 O O . ASN A 1 125 ? -9.499 -6.446 -16.172 1.00 2.01 125 ASN A O 16
ATOM 29329 N N . MET A 1 1 ? 1.303 -0.929 -1.816 1.00 3.42 1 MET A N 17
ATOM 29330 C CA . MET A 1 1 ? 2.127 0.258 -1.613 1.00 55.01 1 MET A CA 17
ATOM 29331 C C . MET A 1 1 ? 3.575 -0.127 -1.332 1.00 24.12 1 MET A C 17
ATOM 29332 O O . MET A 1 1 ? 4.062 0.027 -0.211 1.00 52.51 1 MET A O 17
ATOM 29346 N N . ILE A 1 2 ? 4.259 -0.629 -2.355 1.00 11.32 2 ILE A N 17
ATOM 29347 C CA . ILE A 1 2 ? 5.652 -1.035 -2.216 1.00 50.35 2 ILE A CA 17
ATOM 29348 C C . ILE A 1 2 ? 6.492 0.082 -1.606 1.00 41.13 2 ILE A C 17
ATOM 29349 O O . ILE A 1 2 ? 6.647 1.150 -2.198 1.00 53.52 2 ILE A O 17
ATOM 29365 N N . ARG A 1 3 ? 7.034 -0.173 -0.420 1.00 61.21 3 ARG A N 17
ATOM 29366 C CA . ARG A 1 3 ? 7.860 0.810 0.270 1.00 15.44 3 ARG A CA 17
ATOM 29367 C C . ARG A 1 3 ? 9.341 0.475 0.125 1.00 30.23 3 ARG A C 17
ATOM 29368 O O . ARG A 1 3 ? 10.166 1.353 -0.127 1.00 44.14 3 ARG A O 17
ATOM 29389 N N . THR A 1 4 ? 9.672 -0.803 0.288 1.00 51.45 4 THR A N 17
ATOM 29390 C CA . THR A 1 4 ? 11.053 -1.254 0.177 1.00 60.45 4 THR A CA 17
ATOM 29391 C C . THR A 1 4 ? 11.130 -2.632 -0.471 1.00 25.43 4 THR A C 17
ATOM 29392 O O . THR A 1 4 ? 10.118 -3.317 -0.618 1.00 34.13 4 THR A O 17
ATOM 29403 N N . ILE A 1 5 ? 12.338 -3.033 -0.855 1.00 75.31 5 ILE A N 17
ATOM 29404 C CA . ILE A 1 5 ? 12.546 -4.331 -1.485 1.00 62.10 5 ILE A CA 17
ATOM 29405 C C . ILE A 1 5 ? 13.854 -4.963 -1.021 1.00 61.34 5 ILE A C 17
ATOM 29406 O O . ILE A 1 5 ? 14.848 -4.270 -0.802 1.00 1.25 5 ILE A O 17
ATOM 29422 N N . LEU A 1 6 ? 13.848 -6.284 -0.876 1.00 54.33 6 LEU A N 17
ATOM 29423 C CA . LEU A 1 6 ? 15.035 -7.011 -0.441 1.00 35.45 6 LEU A CA 17
ATOM 29424 C C . LEU A 1 6 ? 15.369 -8.139 -1.411 1.00 72.34 6 LEU A C 17
ATOM 29425 O O . LEU A 1 6 ? 14.500 -8.924 -1.790 1.00 35.14 6 LEU A O 17
ATOM 29441 N N . ALA A 1 7 ? 16.635 -8.215 -1.809 1.00 55.03 7 ALA A N 17
ATOM 29442 C CA . ALA A 1 7 ? 17.085 -9.249 -2.732 1.00 74.35 7 ALA A CA 17
ATOM 29443 C C . ALA A 1 7 ? 18.450 -9.792 -2.326 1.00 5.33 7 ALA A C 17
ATOM 29444 O O . ALA A 1 7 ? 19.271 -9.070 -1.758 1.00 61.10 7 ALA A O 17
ATOM 29451 N N . ILE A 1 8 ? 18.687 -11.066 -2.619 1.00 2.22 8 ILE A N 17
ATOM 29452 C CA . ILE A 1 8 ? 19.954 -11.704 -2.283 1.00 42.35 8 ILE A CA 17
ATOM 29453 C C . ILE A 1 8 ? 20.416 -12.630 -3.403 1.00 23.41 8 ILE A C 17
ATOM 29454 O O . ILE A 1 8 ? 19.647 -13.455 -3.897 1.00 42.14 8 ILE A O 17
ATOM 29470 N N . ASP A 1 9 ? 21.677 -12.490 -3.796 1.00 63.54 9 ASP A N 17
ATOM 29471 C CA . ASP A 1 9 ? 22.244 -13.317 -4.856 1.00 31.12 9 ASP A CA 17
ATOM 29472 C C . ASP A 1 9 ? 23.768 -13.301 -4.801 1.00 23.53 9 ASP A C 17
ATOM 29473 O O . ASP A 1 9 ? 24.365 -12.507 -4.073 1.00 70.51 9 ASP A O 17
ATOM 29482 N N . ASP A 1 10 ? 24.392 -14.184 -5.573 1.00 41.02 10 ASP A N 17
ATOM 29483 C CA . ASP A 1 10 ? 25.847 -14.272 -5.613 1.00 2.14 10 ASP A CA 17
ATOM 29484 C C . ASP A 1 10 ? 26.410 -13.451 -6.769 1.00 21.12 10 ASP A C 17
ATOM 29485 O O . ASP A 1 10 ? 27.329 -12.653 -6.587 1.00 3.03 10 ASP A O 17
ATOM 29494 N N . SER A 1 11 ? 25.853 -13.654 -7.958 1.00 72.03 11 SER A N 17
ATOM 29495 C CA . SER A 1 11 ? 26.302 -12.937 -9.145 1.00 43.55 11 SER A CA 17
ATOM 29496 C C . SER A 1 11 ? 26.273 -11.429 -8.913 1.00 2.03 11 SER A C 17
ATOM 29497 O O . SER A 1 11 ? 25.210 -10.809 -8.920 1.00 61.24 11 SER A O 17
ATOM 29505 N N . ALA A 1 12 ? 27.449 -10.846 -8.706 1.00 3.24 12 ALA A N 17
ATOM 29506 C CA . ALA A 1 12 ? 27.560 -9.411 -8.472 1.00 61.25 12 ALA A CA 17
ATOM 29507 C C . ALA A 1 12 ? 26.848 -8.621 -9.565 1.00 43.12 12 ALA A C 17
ATOM 29508 O O . ALA A 1 12 ? 26.078 -7.703 -9.281 1.00 75.41 12 ALA A O 17
ATOM 29515 N N . THR A 1 13 ? 27.112 -8.982 -10.817 1.00 53.34 13 THR A N 17
ATOM 29516 C CA . THR A 1 13 ? 26.498 -8.305 -11.953 1.00 31.10 13 THR A CA 17
ATOM 29517 C C . THR A 1 13 ? 24.981 -8.452 -11.926 1.00 71.44 13 THR A C 17
ATOM 29518 O O . THR A 1 13 ? 24.252 -7.535 -12.302 1.00 43.41 13 THR A O 17
ATOM 29529 N N . MET A 1 14 ? 24.511 -9.613 -11.479 1.00 44.35 14 MET A N 17
ATOM 29530 C CA . MET A 1 14 ? 23.080 -9.878 -11.402 1.00 74.53 14 MET A CA 17
ATOM 29531 C C . MET A 1 14 ? 22.410 -8.958 -10.387 1.00 32.54 14 MET A C 17
ATOM 29532 O O . MET A 1 14 ? 21.456 -8.251 -10.710 1.00 73.15 14 MET A O 17
ATOM 29546 N N . ARG A 1 15 ? 22.915 -8.974 -9.158 1.00 3.44 15 ARG A N 17
ATOM 29547 C CA . ARG A 1 15 ? 22.364 -8.142 -8.095 1.00 4.34 15 ARG A CA 17
ATOM 29548 C C . ARG A 1 15 ? 22.287 -6.682 -8.532 1.00 3.34 15 ARG A C 17
ATOM 29549 O O . ARG A 1 15 ? 21.351 -5.966 -8.177 1.00 22.02 15 ARG A O 17
ATOM 29570 N N . ALA A 1 16 ? 23.278 -6.247 -9.303 1.00 62.23 16 ALA A N 17
ATOM 29571 C CA . ALA A 1 16 ? 23.322 -4.874 -9.790 1.00 13.13 16 ALA A CA 17
ATOM 29572 C C . ALA A 1 16 ? 22.196 -4.607 -10.783 1.00 71.41 16 ALA A C 17
ATOM 29573 O O . ALA A 1 16 ? 21.594 -3.533 -10.782 1.00 3.52 16 ALA A O 17
ATOM 29580 N N . LEU A 1 17 ? 21.916 -5.591 -11.631 1.00 31.34 17 LEU A N 17
ATOM 29581 C CA . LEU A 1 17 ? 20.862 -5.463 -12.631 1.00 12.21 17 LEU A CA 17
ATOM 29582 C C . LEU A 1 17 ? 19.492 -5.355 -11.968 1.00 23.20 17 LEU A C 17
ATOM 29583 O O . LEU A 1 17 ? 18.749 -4.402 -12.205 1.00 71.12 17 LEU A O 17
ATOM 29599 N N . LEU A 1 18 ? 19.165 -6.337 -11.135 1.00 5.12 18 LEU A N 17
ATOM 29600 C CA . LEU A 1 18 ? 17.886 -6.352 -10.435 1.00 13.13 18 LEU A CA 17
ATOM 29601 C C . LEU A 1 18 ? 17.742 -5.128 -9.536 1.00 24.24 18 LEU A C 17
ATOM 29602 O O . LEU A 1 18 ? 16.649 -4.584 -9.379 1.00 73.22 18 LEU A O 17
ATOM 29618 N N . HIS A 1 19 ? 18.855 -4.698 -8.948 1.00 34.40 19 HIS A N 17
ATOM 29619 C CA . HIS A 1 19 ? 18.854 -3.536 -8.066 1.00 75.43 19 HIS A CA 17
ATOM 29620 C C . HIS A 1 19 ? 18.593 -2.256 -8.855 1.00 30.52 19 HIS A C 17
ATOM 29621 O O . HIS A 1 19 ? 17.839 -1.389 -8.416 1.00 53.43 19 HIS A O 17
ATOM 29635 N N . ALA A 1 20 ? 19.223 -2.146 -10.020 1.00 32.41 20 ALA A N 17
ATOM 29636 C CA . ALA A 1 20 ? 19.058 -0.974 -10.870 1.00 11.54 20 ALA A CA 17
ATOM 29637 C C . ALA A 1 20 ? 17.675 -0.951 -11.511 1.00 52.53 20 ALA A C 17
ATOM 29638 O O . ALA A 1 20 ? 16.996 0.077 -11.512 1.00 34.20 20 ALA A O 17
ATOM 29645 N N . THR A 1 21 ? 17.262 -2.090 -12.058 1.00 41.13 21 THR A N 17
ATOM 29646 C CA . THR A 1 21 ? 15.961 -2.200 -12.705 1.00 53.21 21 THR A CA 17
ATOM 29647 C C . THR A 1 21 ? 14.851 -1.680 -11.799 1.00 34.01 21 THR A C 17
ATOM 29648 O O . THR A 1 21 ? 13.930 -1.000 -12.255 1.00 21.32 21 THR A O 17
ATOM 29659 N N . LEU A 1 22 ? 14.943 -2.003 -10.514 1.00 10.34 22 LEU A N 17
ATOM 29660 C CA . LEU A 1 22 ? 13.946 -1.567 -9.542 1.00 31.12 22 LEU A CA 17
ATOM 29661 C C . LEU A 1 22 ? 14.261 -0.165 -9.029 1.00 71.54 22 LEU A C 17
ATOM 29662 O O . LEU A 1 22 ? 13.357 0.625 -8.759 1.00 22.22 22 LEU A O 17
ATOM 29678 N N . ALA A 1 23 ? 15.549 0.136 -8.901 1.00 13.35 23 ALA A N 17
ATOM 29679 C CA . ALA A 1 23 ? 15.983 1.444 -8.425 1.00 20.11 23 ALA A CA 17
ATOM 29680 C C . ALA A 1 23 ? 15.487 2.555 -9.344 1.00 60.02 23 ALA A C 17
ATOM 29681 O O . ALA A 1 23 ? 14.893 3.531 -8.887 1.00 75.24 23 ALA A O 17
ATOM 29688 N N . GLN A 1 24 ? 15.736 2.400 -10.640 1.00 62.44 24 GLN A N 17
ATOM 29689 C CA . GLN A 1 24 ? 15.316 3.392 -11.623 1.00 34.51 24 GLN A CA 17
ATOM 29690 C C . GLN A 1 24 ? 13.817 3.656 -11.522 1.00 51.01 24 GLN A C 17
ATOM 29691 O O . GLN A 1 24 ? 13.363 4.785 -11.702 1.00 53.43 24 GLN A O 17
ATOM 29705 N N . ALA A 1 25 ? 13.054 2.607 -11.233 1.00 60.12 25 ALA A N 17
ATOM 29706 C CA . ALA A 1 25 ? 11.607 2.726 -11.107 1.00 12.41 25 ALA A CA 17
ATOM 29707 C C . ALA A 1 25 ? 11.230 3.589 -9.908 1.00 11.54 25 ALA A C 17
ATOM 29708 O O . ALA A 1 25 ? 10.124 4.124 -9.838 1.00 41.23 25 ALA A O 17
ATOM 29715 N N . GLY A 1 26 ? 12.157 3.720 -8.964 1.00 1.45 26 GLY A N 17
ATOM 29716 C CA . GLY A 1 26 ? 11.902 4.519 -7.779 1.00 41.20 26 GLY A CA 17
ATOM 29717 C C . GLY A 1 26 ? 11.907 3.691 -6.509 1.00 51.23 26 GLY A C 17
ATOM 29718 O O . GLY A 1 26 ? 12.273 4.182 -5.441 1.00 41.12 26 GLY A O 17
ATOM 29722 N N . TYR A 1 27 ? 11.498 2.433 -6.624 1.00 61.43 27 TYR A N 17
ATOM 29723 C CA . TYR A 1 27 ? 11.453 1.536 -5.476 1.00 33.25 27 TYR A CA 17
ATOM 29724 C C . TYR A 1 27 ? 12.780 1.546 -4.724 1.00 1.25 27 TYR A C 17
ATOM 29725 O O . TYR A 1 27 ? 13.832 1.810 -5.304 1.00 42.53 27 TYR A O 17
ATOM 29743 N N . GLU A 1 28 ? 12.721 1.256 -3.428 1.00 31.34 28 GLU A N 17
ATOM 29744 C CA . GLU A 1 28 ? 13.918 1.232 -2.595 1.00 61.44 28 GLU A CA 17
ATOM 29745 C C . GLU A 1 28 ? 14.363 -0.203 -2.323 1.00 53.42 28 GLU A C 17
ATOM 29746 O O . GLU A 1 28 ? 13.904 -0.837 -1.373 1.00 74.13 28 GLU A O 17
ATOM 29758 N N . VAL A 1 29 ? 15.259 -0.708 -3.164 1.00 44.34 29 VAL A N 17
ATOM 29759 C CA . VAL A 1 29 ? 15.767 -2.066 -3.015 1.00 62.34 29 VAL A CA 17
ATOM 29760 C C . VAL A 1 29 ? 17.004 -2.096 -2.124 1.00 71.13 29 VAL A C 17
ATOM 29761 O O . VAL A 1 29 ? 17.685 -1.084 -1.953 1.00 71.35 29 VAL A O 17
ATOM 29774 N N . THR A 1 30 ? 17.290 -3.264 -1.557 1.00 62.04 30 THR A N 17
ATOM 29775 C CA . THR A 1 30 ? 18.445 -3.427 -0.683 1.00 13.51 30 THR A CA 17
ATOM 29776 C C . THR A 1 30 ? 19.041 -4.824 -0.813 1.00 13.51 30 THR A C 17
ATOM 29777 O O . THR A 1 30 ? 18.441 -5.808 -0.381 1.00 1.05 30 THR A O 17
ATOM 29788 N N . VAL A 1 31 ? 20.225 -4.903 -1.411 1.00 22.30 31 VAL A N 17
ATOM 29789 C CA . VAL A 1 31 ? 20.904 -6.181 -1.596 1.00 55.53 31 VAL A CA 17
ATOM 29790 C C . VAL A 1 31 ? 21.905 -6.438 -0.476 1.00 70.51 31 VAL A C 17
ATOM 29791 O O . VAL A 1 31 ? 22.624 -5.534 -0.052 1.00 60.32 31 VAL A O 17
ATOM 29804 N N . ALA A 1 32 ? 21.946 -7.679 -0.001 1.00 44.00 32 ALA A N 17
ATOM 29805 C CA . ALA A 1 32 ? 22.862 -8.057 1.069 1.00 73.25 32 ALA A CA 17
ATOM 29806 C C . ALA A 1 32 ? 24.014 -8.900 0.533 1.00 40.14 32 ALA A C 17
ATOM 29807 O O . ALA A 1 32 ? 24.130 -9.114 -0.674 1.00 21.14 32 ALA A O 17
ATOM 29814 N N . ALA A 1 33 ? 24.864 -9.375 1.437 1.00 42.10 33 ALA A N 17
ATOM 29815 C CA . ALA A 1 33 ? 26.007 -10.195 1.055 1.00 72.24 33 ALA A CA 17
ATOM 29816 C C . ALA A 1 33 ? 25.625 -11.670 0.983 1.00 15.32 33 ALA A C 17
ATOM 29817 O O . ALA A 1 33 ? 26.131 -12.412 0.142 1.00 52.05 33 ALA A O 17
ATOM 29824 N N . ASP A 1 34 ? 24.730 -12.088 1.872 1.00 54.45 34 ASP A N 17
ATOM 29825 C CA . ASP A 1 34 ? 24.279 -13.474 1.909 1.00 62.11 34 ASP A CA 17
ATOM 29826 C C . ASP A 1 34 ? 22.784 -13.552 2.203 1.00 24.20 34 ASP A C 17
ATOM 29827 O O . ASP A 1 34 ? 22.189 -12.598 2.701 1.00 53.10 34 ASP A O 17
ATOM 29836 N N . GLY A 1 35 ? 22.184 -14.696 1.890 1.00 35.41 35 GLY A N 17
ATOM 29837 C CA . GLY A 1 35 ? 20.763 -14.877 2.127 1.00 62.43 35 GLY A CA 17
ATOM 29838 C C . GLY A 1 35 ? 20.398 -14.743 3.592 1.00 72.13 35 GLY A C 17
ATOM 29839 O O . GLY A 1 35 ? 19.309 -14.278 3.926 1.00 53.14 35 GLY A O 17
ATOM 29843 N N . GLU A 1 36 ? 21.310 -15.153 4.468 1.00 71.14 36 GLU A N 17
ATOM 29844 C CA . GLU A 1 36 ? 21.076 -15.078 5.905 1.00 72.11 36 GLU A CA 17
ATOM 29845 C C . GLU A 1 36 ? 21.062 -13.628 6.379 1.00 51.41 36 GLU A C 17
ATOM 29846 O O . GLU A 1 36 ? 20.154 -13.206 7.095 1.00 22.42 36 GLU A O 17
ATOM 29858 N N . ALA A 1 37 ? 22.075 -12.869 5.974 1.00 63.30 37 ALA A N 17
ATOM 29859 C CA . ALA A 1 37 ? 22.180 -11.466 6.355 1.00 34.34 37 ALA A CA 17
ATOM 29860 C C . ALA A 1 37 ? 20.997 -10.664 5.824 1.00 11.42 37 ALA A C 17
ATOM 29861 O O . ALA A 1 37 ? 20.533 -9.724 6.468 1.00 52.40 37 ALA A O 17
ATOM 29868 N N . GLY A 1 38 ? 20.514 -11.041 4.644 1.00 14.32 38 GLY A N 17
ATOM 29869 C CA . GLY A 1 38 ? 19.390 -10.344 4.046 1.00 35.42 38 GLY A CA 17
ATOM 29870 C C . GLY A 1 38 ? 18.071 -10.698 4.706 1.00 43.13 38 GLY A C 17
ATOM 29871 O O . GLY A 1 38 ? 17.249 -9.822 4.975 1.00 1.04 38 GLY A O 17
ATOM 29875 N N . PHE A 1 39 ? 17.868 -11.985 4.965 1.00 74.21 39 PHE A N 17
ATOM 29876 C CA . PHE A 1 39 ? 16.638 -12.453 5.595 1.00 63.15 39 PHE A CA 17
ATOM 29877 C C . PHE A 1 39 ? 16.568 -12.004 7.051 1.00 1.11 39 PHE A C 17
ATOM 29878 O O . PHE A 1 39 ? 15.531 -11.532 7.517 1.00 10.30 39 PHE A O 17
ATOM 29895 N N . ASP A 1 40 ? 17.678 -12.155 7.764 1.00 24.15 40 ASP A N 17
ATOM 29896 C CA . ASP A 1 40 ? 17.744 -11.765 9.168 1.00 25.11 40 ASP A CA 17
ATOM 29897 C C . ASP A 1 40 ? 17.259 -10.331 9.357 1.00 30.31 40 ASP A C 17
ATOM 29898 O O . ASP A 1 40 ? 16.633 -10.004 10.366 1.00 32.42 40 ASP A O 17
ATOM 29907 N N . LEU A 1 41 ? 17.553 -9.479 8.381 1.00 35.30 41 LEU A N 17
ATOM 29908 C CA . LEU A 1 41 ? 17.147 -8.079 8.440 1.00 71.32 41 LEU A CA 17
ATOM 29909 C C . LEU A 1 41 ? 15.719 -7.904 7.931 1.00 25.13 41 LEU A C 17
ATOM 29910 O O . LEU A 1 41 ? 14.980 -7.046 8.412 1.00 51.02 41 LEU A O 17
ATOM 29926 N N . ALA A 1 42 ? 15.339 -8.725 6.958 1.00 53.22 42 ALA A N 17
ATOM 29927 C CA . ALA A 1 42 ? 13.999 -8.664 6.387 1.00 12.54 42 ALA A CA 17
ATOM 29928 C C . ALA A 1 42 ? 12.934 -8.774 7.474 1.00 41.55 42 ALA A C 17
ATOM 29929 O O . ALA A 1 42 ? 11.816 -8.286 7.311 1.00 32.32 42 ALA A O 17
ATOM 29936 N N . ALA A 1 43 ? 13.289 -9.417 8.581 1.00 62.34 43 ALA A N 17
ATOM 29937 C CA . ALA A 1 43 ? 12.364 -9.590 9.694 1.00 43.11 43 ALA A CA 17
ATOM 29938 C C . ALA A 1 43 ? 12.378 -8.373 10.613 1.00 61.12 43 ALA A C 17
ATOM 29939 O O . ALA A 1 43 ? 11.382 -8.065 11.268 1.00 20.24 43 ALA A O 17
ATOM 29946 N N . THR A 1 44 ? 13.514 -7.683 10.657 1.00 32.30 44 THR A N 17
ATOM 29947 C CA . THR A 1 44 ? 13.658 -6.501 11.497 1.00 32.21 44 THR A CA 17
ATOM 29948 C C . THR A 1 44 ? 13.147 -5.254 10.784 1.00 64.31 44 THR A C 17
ATOM 29949 O O . THR A 1 44 ? 12.705 -4.298 11.422 1.00 71.23 44 THR A O 17
ATOM 29960 N N . THR A 1 45 ? 13.211 -5.270 9.456 1.00 14.10 45 THR A N 17
ATOM 29961 C CA . THR A 1 45 ? 12.755 -4.140 8.656 1.00 62.22 45 THR A CA 17
ATOM 29962 C C . THR A 1 45 ? 11.380 -4.410 8.055 1.00 23.55 45 THR A C 17
ATOM 29963 O O . THR A 1 45 ? 10.558 -3.503 7.929 1.00 25.33 45 THR A O 17
ATOM 29974 N N . ALA A 1 46 ? 11.137 -5.664 7.687 1.00 14.02 46 ALA A N 17
ATOM 29975 C CA . ALA A 1 46 ? 9.860 -6.054 7.103 1.00 54.25 46 ALA A CA 17
ATOM 29976 C C . ALA A 1 46 ? 9.633 -5.358 5.765 1.00 40.13 46 ALA A C 17
ATOM 29977 O O . ALA A 1 46 ? 8.789 -4.468 5.652 1.00 63.33 46 ALA A O 17
ATOM 29984 N N . TYR A 1 47 ? 10.392 -5.768 4.754 1.00 15.32 47 TYR A N 17
ATOM 29985 C CA . TYR A 1 47 ? 10.275 -5.181 3.424 1.00 4.14 47 TYR A CA 17
ATOM 29986 C C . TYR A 1 47 ? 8.946 -5.556 2.778 1.00 73.45 47 TYR A C 17
ATOM 29987 O O . TYR A 1 47 ? 8.165 -6.325 3.338 1.00 32.44 47 TYR A O 17
ATOM 30005 N N . ASP A 1 48 ? 8.696 -5.008 1.593 1.00 20.45 48 ASP A N 17
ATOM 30006 C CA . ASP A 1 48 ? 7.462 -5.286 0.867 1.00 21.04 48 ASP A CA 17
ATOM 30007 C C . ASP A 1 48 ? 7.614 -6.526 -0.008 1.00 32.55 48 ASP A C 17
ATOM 30008 O O . ASP A 1 48 ? 6.664 -7.288 -0.193 1.00 72.32 48 ASP A O 17
ATOM 30017 N N . LEU A 1 49 ? 8.813 -6.723 -0.544 1.00 2.24 49 LEU A N 17
ATOM 30018 C CA . LEU A 1 49 ? 9.090 -7.871 -1.401 1.00 13.35 49 LEU A CA 17
ATOM 30019 C C . LEU A 1 49 ? 10.498 -8.404 -1.159 1.00 21.13 49 LEU A C 17
ATOM 30020 O O . LEU A 1 49 ? 11.480 -7.670 -1.273 1.00 15.33 49 LEU A O 17
ATOM 30036 N N . VAL A 1 50 ? 10.590 -9.688 -0.826 1.00 2.20 50 VAL A N 17
ATOM 30037 C CA . VAL A 1 50 ? 11.879 -10.321 -0.571 1.00 74.04 50 VAL A CA 17
ATOM 30038 C C . VAL A 1 50 ? 12.196 -11.368 -1.633 1.00 52.25 50 VAL A C 17
ATOM 30039 O O . VAL A 1 50 ? 11.297 -12.018 -2.168 1.00 33.52 50 VAL A O 17
ATOM 30052 N N . LEU A 1 51 ? 13.480 -11.526 -1.935 1.00 52.12 51 LEU A N 17
ATOM 30053 C CA . LEU A 1 51 ? 13.917 -12.495 -2.934 1.00 23.00 51 LEU A CA 17
ATOM 30054 C C . LEU A 1 51 ? 15.074 -13.337 -2.406 1.00 21.15 51 LEU A C 17
ATOM 30055 O O . LEU A 1 51 ? 15.923 -12.848 -1.659 1.00 52.00 51 LEU A O 17
ATOM 30071 N N . THR A 1 52 ? 15.104 -14.607 -2.799 1.00 53.43 52 THR A N 17
ATOM 30072 C CA . THR A 1 52 ? 16.156 -15.517 -2.367 1.00 5.33 52 THR A CA 17
ATOM 30073 C C . THR A 1 52 ? 16.545 -16.479 -3.483 1.00 52.25 52 THR A C 17
ATOM 30074 O O . THR A 1 52 ? 15.683 -17.037 -4.163 1.00 12.14 52 THR A O 17
ATOM 30085 N N . ASP A 1 53 ? 17.847 -16.669 -3.668 1.00 35.10 53 ASP A N 17
ATOM 30086 C CA . ASP A 1 53 ? 18.349 -17.566 -4.702 1.00 61.02 53 ASP A CA 17
ATOM 30087 C C . ASP A 1 53 ? 18.935 -18.832 -4.085 1.00 63.24 53 ASP A C 17
ATOM 30088 O O . ASP A 1 53 ? 20.072 -19.205 -4.374 1.00 71.25 53 ASP A O 17
ATOM 30097 N N . GLN A 1 54 ? 18.152 -19.487 -3.234 1.00 42.02 54 GLN A N 17
ATOM 30098 C CA . GLN A 1 54 ? 18.595 -20.710 -2.576 1.00 22.15 54 GLN A CA 17
ATOM 30099 C C . GLN A 1 54 ? 17.904 -21.931 -3.173 1.00 32.21 54 GLN A C 17
ATOM 30100 O O . GLN A 1 54 ? 16.688 -21.938 -3.361 1.00 1.10 54 GLN A O 17
ATOM 30114 N N . ASN A 1 55 ? 18.688 -22.963 -3.469 1.00 55.13 55 ASN A N 17
ATOM 30115 C CA . ASN A 1 55 ? 18.150 -24.190 -4.047 1.00 3.34 55 ASN A CA 17
ATOM 30116 C C . ASN A 1 55 ? 17.339 -24.967 -3.014 1.00 54.55 55 ASN A C 17
ATOM 30117 O O . ASN A 1 55 ? 16.264 -25.485 -3.317 1.00 44.04 55 ASN A O 17
ATOM 30128 N N . MET A 1 56 ? 17.860 -25.042 -1.794 1.00 41.24 56 MET A N 17
ATOM 30129 C CA . MET A 1 56 ? 17.183 -25.754 -0.717 1.00 12.32 56 MET A CA 17
ATOM 30130 C C . MET A 1 56 ? 17.208 -24.939 0.573 1.00 70.42 56 MET A C 17
ATOM 30131 O O . MET A 1 56 ? 17.871 -25.295 1.547 1.00 22.41 56 MET A O 17
ATOM 30145 N N . PRO A 1 57 ? 16.470 -23.820 0.581 1.00 14.33 57 PRO A N 17
ATOM 30146 C CA . PRO A 1 57 ? 16.391 -22.932 1.745 1.00 30.13 57 PRO A CA 17
ATOM 30147 C C . PRO A 1 57 ? 15.626 -23.562 2.904 1.00 21.32 57 PRO A C 17
ATOM 30148 O O . PRO A 1 57 ? 14.398 -23.502 2.955 1.00 15.33 57 PRO A O 17
ATOM 30159 N N . ARG A 1 58 ? 16.360 -24.166 3.833 1.00 62.42 58 ARG A N 17
ATOM 30160 C CA . ARG A 1 58 ? 15.750 -24.808 4.991 1.00 61.41 58 ARG A CA 17
ATOM 30161 C C . ARG A 1 58 ? 16.301 -24.225 6.289 1.00 61.22 58 ARG A C 17
ATOM 30162 O O . ARG A 1 58 ? 15.578 -24.084 7.275 1.00 12.51 58 ARG A O 17
ATOM 30183 N N . LYS A 1 59 ? 17.587 -23.889 6.282 1.00 55.05 59 LYS A N 17
ATOM 30184 C CA . LYS A 1 59 ? 18.236 -23.320 7.457 1.00 72.42 59 LYS A CA 17
ATOM 30185 C C . LYS A 1 59 ? 19.330 -22.338 7.052 1.00 63.11 59 LYS A C 17
ATOM 30186 O O . LYS A 1 59 ? 19.451 -21.976 5.881 1.00 31.45 59 LYS A O 17
ATOM 30205 N N . SER A 1 60 ? 20.126 -21.911 8.027 1.00 64.30 60 SER A N 17
ATOM 30206 C CA . SER A 1 60 ? 21.210 -20.969 7.772 1.00 33.00 60 SER A CA 17
ATOM 30207 C C . SER A 1 60 ? 20.662 -19.631 7.285 1.00 3.20 60 SER A C 17
ATOM 30208 O O . SER A 1 60 ? 21.078 -19.118 6.247 1.00 72.23 60 SER A O 17
ATOM 30216 N N . GLY A 1 61 ? 19.726 -19.070 8.044 1.00 12.12 61 GLY A N 17
ATOM 30217 C CA . GLY A 1 61 ? 19.136 -17.797 7.675 1.00 53.43 61 GLY A CA 17
ATOM 30218 C C . GLY A 1 61 ? 17.862 -17.960 6.870 1.00 54.21 61 GLY A C 17
ATOM 30219 O O . GLY A 1 61 ? 16.922 -17.176 7.015 1.00 63.24 61 GLY A O 17
ATOM 30223 N N . LEU A 1 62 ? 17.828 -18.979 6.018 1.00 3.42 62 LEU A N 17
ATOM 30224 C CA . LEU A 1 62 ? 16.660 -19.242 5.185 1.00 10.41 62 LEU A CA 17
ATOM 30225 C C . LEU A 1 62 ? 15.477 -19.697 6.034 1.00 64.41 62 LEU A C 17
ATOM 30226 O O . LEU A 1 62 ? 14.325 -19.404 5.718 1.00 41.33 62 LEU A O 17
ATOM 30242 N N . GLU A 1 63 ? 15.772 -20.415 7.114 1.00 41.24 63 GLU A N 17
ATOM 30243 C CA . GLU A 1 63 ? 14.732 -20.910 8.008 1.00 5.54 63 GLU A CA 17
ATOM 30244 C C . GLU A 1 63 ? 13.799 -19.780 8.435 1.00 24.03 63 GLU A C 17
ATOM 30245 O O . GLU A 1 63 ? 12.621 -20.005 8.714 1.00 53.33 63 GLU A O 17
ATOM 30257 N N . LEU A 1 64 ? 14.335 -18.565 8.485 1.00 20.44 64 LEU A N 17
ATOM 30258 C CA . LEU A 1 64 ? 13.552 -17.399 8.879 1.00 74.41 64 LEU A CA 17
ATOM 30259 C C . LEU A 1 64 ? 12.229 -17.350 8.120 1.00 23.40 64 LEU A C 17
ATOM 30260 O O . LEU A 1 64 ? 11.209 -16.920 8.659 1.00 71.52 64 LEU A O 17
ATOM 30276 N N . ILE A 1 65 ? 12.255 -17.795 6.868 1.00 33.23 65 ILE A N 17
ATOM 30277 C CA . ILE A 1 65 ? 11.057 -17.805 6.037 1.00 4.01 65 ILE A CA 17
ATOM 30278 C C . ILE A 1 65 ? 9.892 -18.473 6.759 1.00 24.42 65 ILE A C 17
ATOM 30279 O O . ILE A 1 65 ? 8.762 -17.988 6.717 1.00 62.41 65 ILE A O 17
ATOM 30295 N N . ALA A 1 66 ? 10.177 -19.589 7.423 1.00 33.01 66 ALA A N 17
ATOM 30296 C CA . ALA A 1 66 ? 9.154 -20.322 8.158 1.00 33.32 66 ALA A CA 17
ATOM 30297 C C . ALA A 1 66 ? 8.610 -19.493 9.317 1.00 73.23 66 ALA A C 17
ATOM 30298 O O . ALA A 1 66 ? 7.399 -19.413 9.520 1.00 33.53 66 ALA A O 17
ATOM 30305 N N . ALA A 1 67 ? 9.513 -18.878 10.073 1.00 33.24 67 ALA A N 17
ATOM 30306 C CA . ALA A 1 67 ? 9.123 -18.054 11.211 1.00 73.22 67 ALA A CA 17
ATOM 30307 C C . ALA A 1 67 ? 8.275 -16.868 10.764 1.00 0.12 67 ALA A C 17
ATOM 30308 O O . ALA A 1 67 ? 7.382 -16.423 11.486 1.00 33.23 67 ALA A O 17
ATOM 30315 N N . LEU A 1 68 ? 8.560 -16.359 9.571 1.00 45.21 68 LEU A N 17
ATOM 30316 C CA . LEU A 1 68 ? 7.824 -15.223 9.028 1.00 42.52 68 LEU A CA 17
ATOM 30317 C C . LEU A 1 68 ? 6.475 -15.664 8.469 1.00 24.33 68 LEU A C 17
ATOM 30318 O O . LEU A 1 68 ? 5.490 -14.930 8.546 1.00 30.44 68 LEU A O 17
ATOM 30334 N N . ARG A 1 69 ? 6.439 -16.869 7.909 1.00 53.22 69 ARG A N 17
ATOM 30335 C CA . ARG A 1 69 ? 5.211 -17.409 7.338 1.00 15.14 69 ARG A CA 17
ATOM 30336 C C . ARG A 1 69 ? 4.143 -17.587 8.415 1.00 44.35 69 ARG A C 17
ATOM 30337 O O . ARG A 1 69 ? 3.009 -17.137 8.256 1.00 31.04 69 ARG A O 17
ATOM 30358 N N . GLN A 1 70 ? 4.516 -18.245 9.507 1.00 22.31 70 GLN A N 17
ATOM 30359 C CA . GLN A 1 70 ? 3.590 -18.483 10.608 1.00 24.22 70 GLN A CA 17
ATOM 30360 C C . GLN A 1 70 ? 3.004 -17.171 11.119 1.00 33.42 70 GLN A C 17
ATOM 30361 O O . GLN A 1 70 ? 1.840 -17.113 11.518 1.00 73.22 70 GLN A O 17
ATOM 30375 N N . LEU A 1 71 ? 3.816 -16.121 11.105 1.00 3.43 71 LEU A N 17
ATOM 30376 C CA . LEU A 1 71 ? 3.378 -14.808 11.568 1.00 60.32 71 LEU A CA 17
ATOM 30377 C C . LEU A 1 71 ? 2.377 -14.194 10.594 1.00 21.23 71 LEU A C 17
ATOM 30378 O O . LEU A 1 71 ? 2.387 -14.501 9.402 1.00 32.53 71 LEU A O 17
ATOM 30394 N N . SER A 1 72 ? 1.516 -13.323 11.110 1.00 33.31 72 SER A N 17
ATOM 30395 C CA . SER A 1 72 ? 0.507 -12.667 10.287 1.00 40.42 72 SER A CA 17
ATOM 30396 C C . SER A 1 72 ? 0.993 -11.298 9.821 1.00 42.41 72 SER A C 17
ATOM 30397 O O . SER A 1 72 ? 0.209 -10.357 9.699 1.00 42.03 72 SER A O 17
ATOM 30405 N N . ALA A 1 73 ? 2.293 -11.195 9.562 1.00 13.35 73 ALA A N 17
ATOM 30406 C CA . ALA A 1 73 ? 2.884 -9.942 9.108 1.00 24.42 73 ALA A CA 17
ATOM 30407 C C . ALA A 1 73 ? 3.577 -10.119 7.761 1.00 25.44 73 ALA A C 17
ATOM 30408 O O . ALA A 1 73 ? 3.621 -9.196 6.949 1.00 44.52 73 ALA A O 17
ATOM 30415 N N . TYR A 1 74 ? 4.118 -11.311 7.532 1.00 41.21 74 TYR A N 17
ATOM 30416 C CA . TYR A 1 74 ? 4.812 -11.608 6.284 1.00 2.44 74 TYR A CA 17
ATOM 30417 C C . TYR A 1 74 ? 4.039 -12.634 5.462 1.00 64.11 74 TYR A C 17
ATOM 30418 O O . TYR A 1 74 ? 4.178 -12.699 4.241 1.00 61.21 74 TYR A O 17
ATOM 30436 N N . ALA A 1 75 ? 3.224 -13.434 6.141 1.00 22.32 75 ALA A N 17
ATOM 30437 C CA . ALA A 1 75 ? 2.427 -14.456 5.475 1.00 74.22 75 ALA A CA 17
ATOM 30438 C C . ALA A 1 75 ? 1.714 -13.886 4.253 1.00 31.30 75 ALA A C 17
ATOM 30439 O O . ALA A 1 75 ? 1.566 -14.565 3.236 1.00 11.43 75 ALA A O 17
ATOM 30446 N N . ASP A 1 76 ? 1.274 -12.638 4.360 1.00 52.51 76 ASP A N 17
ATOM 30447 C CA . ASP A 1 76 ? 0.576 -11.976 3.263 1.00 24.11 76 ASP A CA 17
ATOM 30448 C C . ASP A 1 76 ? 1.568 -11.382 2.268 1.00 4.54 76 ASP A C 17
ATOM 30449 O O . ASP A 1 76 ? 1.317 -11.356 1.063 1.00 14.41 76 ASP A O 17
ATOM 30458 N N . THR A 1 77 ? 2.698 -10.903 2.781 1.00 51.21 77 THR A N 17
ATOM 30459 C CA . THR A 1 77 ? 3.727 -10.306 1.939 1.00 70.32 77 THR A CA 17
ATOM 30460 C C . THR A 1 77 ? 4.163 -11.268 0.839 1.00 4.05 77 THR A C 17
ATOM 30461 O O . THR A 1 77 ? 4.429 -12.446 1.081 1.00 51.30 77 THR A O 17
ATOM 30472 N N . PRO A 1 78 ? 4.241 -10.757 -0.398 1.00 71.13 78 PRO A N 17
ATOM 30473 C CA . PRO A 1 78 ? 4.647 -11.554 -1.560 1.00 34.33 78 PRO A CA 17
ATOM 30474 C C . PRO A 1 78 ? 6.124 -11.931 -1.517 1.00 35.00 78 PRO A C 17
ATOM 30475 O O . PRO A 1 78 ? 6.985 -11.078 -1.302 1.00 22.02 78 PRO A O 17
ATOM 30486 N N . ILE A 1 79 ? 6.409 -13.212 -1.723 1.00 72.24 79 ILE A N 17
ATOM 30487 C CA . ILE A 1 79 ? 7.782 -13.700 -1.710 1.00 21.42 79 ILE A CA 17
ATOM 30488 C C . ILE A 1 79 ? 8.080 -14.539 -2.948 1.00 52.12 79 ILE A C 17
ATOM 30489 O O . ILE A 1 79 ? 7.371 -15.502 -3.245 1.00 1.23 79 ILE A O 17
ATOM 30505 N N . LEU A 1 80 ? 9.133 -14.168 -3.667 1.00 63.25 80 LEU A N 17
ATOM 30506 C CA . LEU A 1 80 ? 9.527 -14.887 -4.874 1.00 63.31 80 LEU A CA 17
ATOM 30507 C C . LEU A 1 80 ? 10.920 -15.490 -4.719 1.00 10.33 80 LEU A C 17
ATOM 30508 O O . LEU A 1 80 ? 11.896 -14.774 -4.493 1.00 31.02 80 LEU A O 17
ATOM 30524 N N . VAL A 1 81 ? 11.005 -16.810 -4.843 1.00 62.44 81 VAL A N 17
ATOM 30525 C CA . VAL A 1 81 ? 12.279 -17.509 -4.720 1.00 72.32 81 VAL A CA 17
ATOM 30526 C C . VAL A 1 81 ? 12.803 -17.940 -6.085 1.00 64.42 81 VAL A C 17
ATOM 30527 O O . VAL A 1 81 ? 12.070 -18.513 -6.892 1.00 32.41 81 VAL A O 17
ATOM 30540 N N . LEU A 1 82 ? 14.077 -17.662 -6.338 1.00 44.10 82 LEU A N 17
ATOM 30541 C CA . LEU A 1 82 ? 14.702 -18.021 -7.606 1.00 61.44 82 LEU A CA 17
ATOM 30542 C C . LEU A 1 82 ? 15.196 -19.464 -7.581 1.00 34.44 82 LEU A C 17
ATOM 30543 O O . LEU A 1 82 ? 15.528 -20.000 -6.523 1.00 20.13 82 LEU A O 17
ATOM 30559 N N . THR A 1 83 ? 15.243 -20.089 -8.753 1.00 62.31 83 THR A N 17
ATOM 30560 C CA . THR A 1 83 ? 15.697 -21.470 -8.866 1.00 2.43 83 THR A CA 17
ATOM 30561 C C . THR A 1 83 ? 16.435 -21.700 -10.180 1.00 31.45 83 THR A C 17
ATOM 30562 O O . THR A 1 83 ? 16.235 -20.972 -11.153 1.00 22.35 83 THR A O 17
ATOM 30573 N N . THR A 1 84 ? 17.289 -22.719 -10.202 1.00 70.05 84 THR A N 17
ATOM 30574 C CA . THR A 1 84 ? 18.057 -23.046 -11.397 1.00 41.42 84 THR A CA 17
ATOM 30575 C C . THR A 1 84 ? 17.568 -24.345 -12.027 1.00 41.43 84 THR A C 17
ATOM 30576 O O . THR A 1 84 ? 17.559 -24.487 -13.250 1.00 13.55 84 THR A O 17
ATOM 30587 N N . GLU A 1 85 ? 17.162 -25.289 -11.185 1.00 31.50 85 GLU A N 17
ATOM 30588 C CA . GLU A 1 85 ? 16.671 -26.577 -11.662 1.00 24.34 85 GLU A CA 17
ATOM 30589 C C . GLU A 1 85 ? 15.341 -26.416 -12.392 1.00 23.40 85 GLU A C 17
ATOM 30590 O O . GLU A 1 85 ? 15.281 -26.492 -13.618 1.00 71.54 85 GLU A O 17
ATOM 30602 N N . GLY A 1 86 ? 14.276 -26.194 -11.628 1.00 1.03 86 GLY A N 17
ATOM 30603 C CA . GLY A 1 86 ? 12.961 -26.027 -12.218 1.00 42.45 86 GLY A CA 17
ATOM 30604 C C . GLY A 1 86 ? 12.155 -27.310 -12.211 1.00 72.14 86 GLY A C 17
ATOM 30605 O O . GLY A 1 86 ? 11.468 -27.625 -13.183 1.00 60.12 86 GLY A O 17
ATOM 30609 N N . SER A 1 87 ? 12.239 -28.054 -11.113 1.00 70.12 87 SER A N 17
ATOM 30610 C CA . SER A 1 87 ? 11.515 -29.314 -10.986 1.00 5.32 87 SER A CA 17
ATOM 30611 C C . SER A 1 87 ? 10.348 -29.174 -10.014 1.00 0.23 87 SER A C 17
ATOM 30612 O O . SER A 1 87 ? 10.175 -28.132 -9.380 1.00 72.42 87 SER A O 17
ATOM 30620 N N . ASP A 1 88 ? 9.550 -30.230 -9.902 1.00 1.15 88 ASP A N 17
ATOM 30621 C CA . ASP A 1 88 ? 8.399 -30.227 -9.006 1.00 50.13 88 ASP A CA 17
ATOM 30622 C C . ASP A 1 88 ? 8.844 -30.298 -7.549 1.00 11.12 88 ASP A C 17
ATOM 30623 O O . ASP A 1 88 ? 8.342 -29.562 -6.700 1.00 1.31 88 ASP A O 17
ATOM 30632 N N . ALA A 1 89 ? 9.788 -31.190 -7.266 1.00 51.44 89 ALA A N 17
ATOM 30633 C CA . ALA A 1 89 ? 10.301 -31.356 -5.912 1.00 71.12 89 ALA A CA 17
ATOM 30634 C C . ALA A 1 89 ? 10.738 -30.020 -5.323 1.00 1.54 89 ALA A C 17
ATOM 30635 O O . ALA A 1 89 ? 10.542 -29.760 -4.135 1.00 43.42 89 ALA A O 17
ATOM 30642 N N . PHE A 1 90 ? 11.332 -29.175 -6.159 1.00 52.13 90 PHE A N 17
ATOM 30643 C CA . PHE A 1 90 ? 11.799 -27.865 -5.720 1.00 74.00 90 PHE A CA 17
ATOM 30644 C C . PHE A 1 90 ? 10.643 -27.030 -5.176 1.00 50.04 90 PHE A C 17
ATOM 30645 O O . PHE A 1 90 ? 10.760 -26.393 -4.129 1.00 64.22 90 PHE A O 17
ATOM 30662 N N . LYS A 1 91 ? 9.526 -27.037 -5.896 1.00 61.11 91 LYS A N 17
ATOM 30663 C CA . LYS A 1 91 ? 8.347 -26.282 -5.488 1.00 5.01 91 LYS A CA 17
ATOM 30664 C C . LYS A 1 91 ? 7.944 -26.633 -4.059 1.00 61.25 91 LYS A C 17
ATOM 30665 O O . LYS A 1 91 ? 7.488 -25.775 -3.304 1.00 44.15 91 LYS A O 17
ATOM 30684 N N . ALA A 1 92 ? 8.116 -27.900 -3.695 1.00 40.33 92 ALA A N 17
ATOM 30685 C CA . ALA A 1 92 ? 7.773 -28.363 -2.356 1.00 41.14 92 ALA A CA 17
ATOM 30686 C C . ALA A 1 92 ? 8.569 -27.611 -1.295 1.00 22.41 92 ALA A C 17
ATOM 30687 O O . ALA A 1 92 ? 8.050 -27.294 -0.225 1.00 62.21 92 ALA A O 17
ATOM 30694 N N . ALA A 1 93 ? 9.832 -27.330 -1.598 1.00 24.42 93 ALA A N 17
ATOM 30695 C CA . ALA A 1 93 ? 10.699 -26.615 -0.670 1.00 25.12 93 ALA A CA 17
ATOM 30696 C C . ALA A 1 93 ? 10.179 -25.206 -0.408 1.00 45.30 93 ALA A C 17
ATOM 30697 O O . ALA A 1 93 ? 9.878 -24.847 0.730 1.00 51.43 93 ALA A O 17
ATOM 30704 N N . ALA A 1 94 ? 10.078 -24.411 -1.468 1.00 72.04 94 ALA A N 17
ATOM 30705 C CA . ALA A 1 94 ? 9.593 -23.041 -1.353 1.00 30.32 94 ALA A CA 17
ATOM 30706 C C . ALA A 1 94 ? 8.259 -22.991 -0.615 1.00 24.30 94 ALA A C 17
ATOM 30707 O O . ALA A 1 94 ? 8.075 -22.189 0.300 1.00 3.13 94 ALA A O 17
ATOM 30714 N N . ARG A 1 95 ? 7.332 -23.853 -1.020 1.00 10.04 95 ARG A N 17
ATOM 30715 C CA . ARG A 1 95 ? 6.014 -23.905 -0.398 1.00 24.33 95 ARG A CA 17
ATOM 30716 C C . ARG A 1 95 ? 6.118 -24.349 1.059 1.00 73.15 95 ARG A C 17
ATOM 30717 O O . ARG A 1 95 ? 5.361 -23.888 1.913 1.00 21.55 95 ARG A O 17
ATOM 30738 N N . ASP A 1 96 ? 7.058 -25.246 1.333 1.00 63.33 96 ASP A N 17
ATOM 30739 C CA . ASP A 1 96 ? 7.261 -25.752 2.685 1.00 22.32 96 ASP A CA 17
ATOM 30740 C C . ASP A 1 96 ? 7.850 -24.672 3.587 1.00 41.10 96 ASP A C 17
ATOM 30741 O O . ASP A 1 96 ? 7.525 -24.593 4.771 1.00 21.13 96 ASP A O 17
ATOM 30750 N N . ALA A 1 97 ? 8.719 -23.842 3.018 1.00 34.22 97 ALA A N 17
ATOM 30751 C CA . ALA A 1 97 ? 9.352 -22.766 3.770 1.00 30.12 97 ALA A CA 17
ATOM 30752 C C . ALA A 1 97 ? 8.357 -21.653 4.080 1.00 52.04 97 ALA A C 17
ATOM 30753 O O . ALA A 1 97 ? 8.392 -21.056 5.155 1.00 64.40 97 ALA A O 17
ATOM 30760 N N . GLY A 1 98 ? 7.469 -21.378 3.129 1.00 50.42 98 GLY A N 17
ATOM 30761 C CA . GLY A 1 98 ? 6.477 -20.336 3.319 1.00 10.34 98 GLY A CA 17
ATOM 30762 C C . GLY A 1 98 ? 6.611 -19.216 2.307 1.00 55.24 98 GLY A C 17
ATOM 30763 O O . GLY A 1 98 ? 6.353 -18.054 2.619 1.00 43.42 98 GLY A O 17
ATOM 30767 N N . ALA A 1 99 ? 7.016 -19.565 1.090 1.00 34.51 99 ALA A N 17
ATOM 30768 C CA . ALA A 1 99 ? 7.183 -18.581 0.028 1.00 34.12 99 ALA A CA 17
ATOM 30769 C C . ALA A 1 99 ? 5.982 -18.578 -0.912 1.00 32.23 99 ALA A C 17
ATOM 30770 O O . ALA A 1 99 ? 5.502 -19.634 -1.327 1.00 43.33 99 ALA A O 17
ATOM 30777 N N . THR A 1 100 ? 5.498 -17.385 -1.243 1.00 44.05 100 THR A N 17
ATOM 30778 C CA . THR A 1 100 ? 4.352 -17.245 -2.133 1.00 2.03 100 THR A CA 17
ATOM 30779 C C . THR A 1 100 ? 4.579 -17.989 -3.444 1.00 3.04 100 THR A C 17
ATOM 30780 O O . THR A 1 100 ? 3.959 -19.020 -3.699 1.00 73.01 100 THR A O 17
ATOM 30791 N N . GLY A 1 101 ? 5.474 -17.459 -4.272 1.00 61.23 101 GLY A N 17
ATOM 30792 C CA . GLY A 1 101 ? 5.767 -18.087 -5.547 1.00 65.33 101 GLY A CA 17
ATOM 30793 C C . GLY A 1 101 ? 7.256 -18.227 -5.796 1.00 2.30 101 GLY A C 17
ATOM 30794 O O . GLY A 1 101 ? 8.071 -17.831 -4.963 1.00 1.54 101 GLY A O 17
ATOM 30798 N N . TRP A 1 102 ? 7.612 -18.792 -6.944 1.00 20.23 102 TRP A N 17
ATOM 30799 C CA . TRP A 1 102 ? 9.014 -18.984 -7.299 1.00 34.55 102 TRP A CA 17
ATOM 30800 C C . TRP A 1 102 ? 9.256 -18.644 -8.765 1.00 14.42 102 TRP A C 17
ATOM 30801 O O . TRP A 1 102 ? 8.311 -18.446 -9.529 1.00 72.34 102 TRP A O 17
ATOM 30822 N N . ILE A 1 103 ? 10.525 -18.576 -9.150 1.00 64.03 103 ILE A N 17
ATOM 30823 C CA . ILE A 1 103 ? 10.890 -18.260 -10.526 1.00 32.12 103 ILE A CA 17
ATOM 30824 C C . ILE A 1 103 ? 12.205 -18.927 -10.913 1.00 61.41 103 ILE A C 17
ATOM 30825 O O . ILE A 1 103 ? 12.972 -19.355 -10.051 1.00 60.43 103 ILE A O 17
ATOM 30841 N N . GLU A 1 104 ? 12.460 -19.010 -12.215 1.00 75.33 104 GLU A N 17
ATOM 30842 C CA . GLU A 1 104 ? 13.683 -19.625 -12.716 1.00 44.32 104 GLU A CA 17
ATOM 30843 C C . GLU A 1 104 ? 14.609 -18.575 -13.324 1.00 64.34 104 GLU A C 17
ATOM 30844 O O . GLU A 1 104 ? 14.169 -17.695 -14.064 1.00 13.12 104 GLU A O 17
ATOM 30856 N N . LYS A 1 105 ? 15.896 -18.675 -13.007 1.00 51.03 105 LYS A N 17
ATOM 30857 C CA . LYS A 1 105 ? 16.886 -17.736 -13.522 1.00 21.55 105 LYS A CA 17
ATOM 30858 C C . LYS A 1 105 ? 17.341 -18.138 -14.921 1.00 23.21 105 LYS A C 17
ATOM 30859 O O . LYS A 1 105 ? 17.178 -19.281 -15.349 1.00 13.03 105 LYS A O 17
ATOM 30878 N N . PRO A 1 106 ? 17.928 -17.178 -15.652 1.00 33.43 106 PRO A N 17
ATOM 30879 C CA . PRO A 1 106 ? 18.127 -15.814 -15.153 1.00 62.41 106 PRO A CA 17
ATOM 30880 C C . PRO A 1 106 ? 16.816 -15.048 -15.020 1.00 75.11 106 PRO A C 17
ATOM 30881 O O . PRO A 1 106 ? 15.752 -15.554 -15.379 1.00 54.40 106 PRO A O 17
ATOM 30892 N N . ILE A 1 107 ? 16.899 -13.827 -14.503 1.00 51.01 107 ILE A N 17
ATOM 30893 C CA . ILE A 1 107 ? 15.718 -12.991 -14.325 1.00 21.23 107 ILE A CA 17
ATOM 30894 C C . ILE A 1 107 ? 15.759 -11.777 -15.247 1.00 24.42 107 ILE A C 17
ATOM 30895 O O . ILE A 1 107 ? 16.804 -11.147 -15.413 1.00 55.33 107 ILE A O 17
ATOM 30911 N N . ASP A 1 108 ? 14.617 -11.455 -15.842 1.00 54.32 108 ASP A N 17
ATOM 30912 C CA . ASP A 1 108 ? 14.521 -10.314 -16.746 1.00 13.03 108 ASP A CA 17
ATOM 30913 C C . ASP A 1 108 ? 14.035 -9.073 -16.004 1.00 4.51 108 ASP A C 17
ATOM 30914 O O . ASP A 1 108 ? 13.357 -9.157 -14.980 1.00 4.23 108 ASP A O 17
ATOM 30923 N N . PRO A 1 109 ? 14.391 -7.891 -16.531 1.00 34.32 109 PRO A N 17
ATOM 30924 C CA . PRO A 1 109 ? 14.003 -6.610 -15.934 1.00 54.33 109 PRO A CA 17
ATOM 30925 C C . PRO A 1 109 ? 12.509 -6.334 -16.074 1.00 4.31 109 PRO A C 17
ATOM 30926 O O . PRO A 1 109 ? 11.909 -5.670 -15.229 1.00 62.34 109 PRO A O 17
ATOM 30937 N N . GLY A 1 110 ? 11.915 -6.848 -17.146 1.00 52.03 110 GLY A N 17
ATOM 30938 C CA . GLY A 1 110 ? 10.496 -6.646 -17.376 1.00 62.03 110 GLY A CA 17
ATOM 30939 C C . GLY A 1 110 ? 9.634 -7.492 -16.460 1.00 41.22 110 GLY A C 17
ATOM 30940 O O . GLY A 1 110 ? 8.580 -7.049 -16.004 1.00 1.23 110 GLY A O 17
ATOM 30944 N N . VAL A 1 111 ? 10.081 -8.714 -16.191 1.00 64.33 111 VAL A N 17
ATOM 30945 C CA . VAL A 1 111 ? 9.343 -9.625 -15.324 1.00 42.12 111 VAL A CA 17
ATOM 30946 C C . VAL A 1 111 ? 9.504 -9.239 -13.858 1.00 40.01 111 VAL A C 17
ATOM 30947 O O . VAL A 1 111 ? 8.528 -9.183 -13.109 1.00 10.13 111 VAL A O 17
ATOM 30960 N N . LEU A 1 112 ? 10.741 -8.973 -13.454 1.00 64.24 112 LEU A N 17
ATOM 30961 C CA . LEU A 1 112 ? 11.031 -8.591 -12.077 1.00 22.34 112 LEU A CA 17
ATOM 30962 C C . LEU A 1 112 ? 10.180 -7.400 -11.651 1.00 55.42 112 LEU A C 17
ATOM 30963 O O . LEU A 1 112 ? 9.459 -7.462 -10.655 1.00 72.21 112 LEU A O 17
ATOM 30979 N N . VAL A 1 113 ? 10.266 -6.314 -12.414 1.00 71.52 113 VAL A N 17
ATOM 30980 C CA . VAL A 1 113 ? 9.501 -5.109 -12.118 1.00 72.15 113 VAL A CA 17
ATOM 30981 C C . VAL A 1 113 ? 8.002 -5.385 -12.162 1.00 41.12 113 VAL A C 17
ATOM 30982 O O . VAL A 1 113 ? 7.267 -5.018 -11.246 1.00 61.31 113 VAL A O 17
ATOM 30995 N N . GLU A 1 114 ? 7.556 -6.034 -13.233 1.00 63.03 114 GLU A N 17
ATOM 30996 C CA . GLU A 1 114 ? 6.144 -6.359 -13.396 1.00 41.31 114 GLU A CA 17
ATOM 30997 C C . GLU A 1 114 ? 5.623 -7.139 -12.192 1.00 50.25 114 GLU A C 17
ATOM 30998 O O . GLU A 1 114 ? 4.503 -6.915 -11.731 1.00 71.41 114 GLU A O 17
ATOM 31010 N N . LEU A 1 115 ? 6.443 -8.055 -11.689 1.00 14.00 115 LEU A N 17
ATOM 31011 C CA . LEU A 1 115 ? 6.066 -8.870 -10.539 1.00 54.41 115 LEU A CA 17
ATOM 31012 C C . LEU A 1 115 ? 5.759 -7.994 -9.328 1.00 52.14 115 LEU A C 17
ATOM 31013 O O . LEU A 1 115 ? 4.875 -8.307 -8.530 1.00 64.22 115 LEU A O 17
ATOM 31029 N N . VAL A 1 116 ? 6.493 -6.893 -9.199 1.00 60.42 116 VAL A N 17
ATOM 31030 C CA . VAL A 1 116 ? 6.297 -5.970 -8.088 1.00 4.00 116 VAL A CA 17
ATOM 31031 C C . VAL A 1 116 ? 5.175 -4.982 -8.386 1.00 4.34 116 VAL A C 17
ATOM 31032 O O . VAL A 1 116 ? 4.430 -4.585 -7.490 1.00 43.13 116 VAL A O 17
ATOM 31045 N N . ALA A 1 117 ? 5.061 -4.588 -9.650 1.00 34.51 117 ALA A N 17
ATOM 31046 C CA . ALA A 1 117 ? 4.028 -3.648 -10.067 1.00 33.43 117 ALA A CA 17
ATOM 31047 C C . ALA A 1 117 ? 2.651 -4.099 -9.591 1.00 12.14 117 ALA A C 17
ATOM 31048 O O . ALA A 1 117 ? 1.934 -3.347 -8.928 1.00 63.52 117 ALA A O 17
ATOM 31055 N N . THR A 1 118 ? 2.285 -5.330 -9.933 1.00 21.55 118 THR A N 17
ATOM 31056 C CA . THR A 1 118 ? 0.993 -5.880 -9.542 1.00 23.44 118 THR A CA 17
ATOM 31057 C C . THR A 1 118 ? 0.758 -5.720 -8.044 1.00 71.11 118 THR A C 17
ATOM 31058 O O . THR A 1 118 ? -0.372 -5.507 -7.602 1.00 60.11 118 THR A O 17
ATOM 31069 N N . LEU A 1 119 ? 1.830 -5.823 -7.267 1.00 64.11 119 LEU A N 17
ATOM 31070 C CA . LEU A 1 119 ? 1.741 -5.689 -5.817 1.00 54.53 119 LEU A CA 17
ATOM 31071 C C . LEU A 1 119 ? 1.620 -4.223 -5.413 1.00 15.21 119 LEU A C 17
ATOM 31072 O O . LEU A 1 119 ? 0.920 -3.888 -4.457 1.00 23.13 119 LEU A O 17
ATOM 31088 N N . SER A 1 120 ? 2.304 -3.353 -6.149 1.00 13.32 120 SER A N 17
ATOM 31089 C CA . SER A 1 120 ? 2.274 -1.923 -5.866 1.00 1.50 120 SER A CA 17
ATOM 31090 C C . SER A 1 120 ? 0.869 -1.360 -6.058 1.00 1.30 120 SER A C 17
ATOM 31091 O O . SER A 1 120 ? 0.435 -0.479 -5.316 1.00 24.43 120 SER A O 17
ATOM 31099 N N . GLU A 1 121 ? 0.164 -1.875 -7.060 1.00 33.31 121 GLU A N 17
ATOM 31100 C CA . GLU A 1 121 ? -1.192 -1.424 -7.350 1.00 50.34 121 GLU A CA 17
ATOM 31101 C C . GLU A 1 121 ? -2.221 -2.432 -6.846 1.00 40.44 121 GLU A C 17
ATOM 31102 O O . GLU A 1 121 ? -1.937 -3.619 -6.686 1.00 12.24 121 GLU A O 17
ATOM 31114 N N . PRO A 1 122 ? -3.446 -1.948 -6.590 1.00 63.32 122 PRO A N 17
ATOM 31115 C CA . PRO A 1 122 ? -4.542 -2.789 -6.101 1.00 31.23 122 PRO A CA 17
ATOM 31116 C C . PRO A 1 122 ? -5.042 -3.765 -7.160 1.00 41.05 122 PRO A C 17
ATOM 31117 O O . PRO A 1 122 ? -4.464 -3.871 -8.242 1.00 30.23 122 PRO A O 17
ATOM 31128 N N . ALA A 1 123 ? -6.119 -4.475 -6.843 1.00 74.31 123 ALA A N 17
ATOM 31129 C CA . ALA A 1 123 ? -6.698 -5.440 -7.769 1.00 73.44 123 ALA A CA 17
ATOM 31130 C C . ALA A 1 123 ? -6.957 -4.807 -9.132 1.00 45.32 123 ALA A C 17
ATOM 31131 O O . ALA A 1 123 ? -7.019 -3.584 -9.257 1.00 31.02 123 ALA A O 17
ATOM 31138 N N . ALA A 1 124 ? -7.105 -5.646 -10.152 1.00 30.45 124 ALA A N 17
ATOM 31139 C CA . ALA A 1 124 ? -7.358 -5.168 -11.505 1.00 3.21 124 ALA A CA 17
ATOM 31140 C C . ALA A 1 124 ? -7.731 -6.319 -12.433 1.00 41.54 124 ALA A C 17
ATOM 31141 O O . ALA A 1 124 ? -8.843 -6.370 -12.957 1.00 62.11 124 ALA A O 17
ATOM 31148 N N . ASN A 1 125 ? -6.794 -7.239 -12.633 1.00 64.32 125 ASN A N 17
ATOM 31149 C CA . ASN A 1 125 ? -7.024 -8.389 -13.500 1.00 73.22 125 ASN A CA 17
ATOM 31150 C C . ASN A 1 125 ? -5.935 -9.440 -13.311 1.00 63.32 125 ASN A C 17
ATOM 31151 O O . ASN A 1 125 ? -4.862 -9.148 -12.783 1.00 71.21 125 ASN A O 17
ATOM 31162 N N . MET A 1 1 ? 1.191 0.060 -0.735 1.00 53.14 1 MET A N 18
ATOM 31163 C CA . MET A 1 1 ? 2.208 0.944 -1.293 1.00 30.20 1 MET A CA 18
ATOM 31164 C C . MET A 1 1 ? 3.608 0.420 -0.991 1.00 23.31 1 MET A C 18
ATOM 31165 O O . MET A 1 1 ? 4.014 0.341 0.169 1.00 64.41 1 MET A O 18
ATOM 31179 N N . ILE A 1 2 ? 4.341 0.063 -2.040 1.00 72.15 2 ILE A N 18
ATOM 31180 C CA . ILE A 1 2 ? 5.695 -0.453 -1.886 1.00 44.33 2 ILE A CA 18
ATOM 31181 C C . ILE A 1 2 ? 6.592 0.559 -1.180 1.00 53.03 2 ILE A C 18
ATOM 31182 O O . ILE A 1 2 ? 6.879 1.629 -1.716 1.00 42.35 2 ILE A O 18
ATOM 31198 N N . ARG A 1 3 ? 7.032 0.212 0.025 1.00 74.02 3 ARG A N 18
ATOM 31199 C CA . ARG A 1 3 ? 7.896 1.090 0.804 1.00 22.55 3 ARG A CA 18
ATOM 31200 C C . ARG A 1 3 ? 9.366 0.819 0.496 1.00 31.43 3 ARG A C 18
ATOM 31201 O O . ARG A 1 3 ? 10.155 1.746 0.313 1.00 0.25 3 ARG A O 18
ATOM 31222 N N . THR A 1 4 ? 9.728 -0.460 0.440 1.00 12.55 4 THR A N 18
ATOM 31223 C CA . THR A 1 4 ? 11.102 -0.853 0.156 1.00 30.14 4 THR A CA 18
ATOM 31224 C C . THR A 1 4 ? 11.155 -2.221 -0.514 1.00 33.34 4 THR A C 18
ATOM 31225 O O . THR A 1 4 ? 10.137 -2.904 -0.632 1.00 70.21 4 THR A O 18
ATOM 31236 N N . ILE A 1 5 ? 12.346 -2.616 -0.949 1.00 43.13 5 ILE A N 18
ATOM 31237 C CA . ILE A 1 5 ? 12.531 -3.904 -1.606 1.00 31.11 5 ILE A CA 18
ATOM 31238 C C . ILE A 1 5 ? 13.862 -4.536 -1.212 1.00 73.03 5 ILE A C 18
ATOM 31239 O O . ILE A 1 5 ? 14.840 -3.836 -0.947 1.00 52.22 5 ILE A O 18
ATOM 31255 N N . LEU A 1 6 ? 13.893 -5.864 -1.178 1.00 15.42 6 LEU A N 18
ATOM 31256 C CA . LEU A 1 6 ? 15.105 -6.592 -0.818 1.00 55.35 6 LEU A CA 18
ATOM 31257 C C . LEU A 1 6 ? 15.421 -7.667 -1.853 1.00 40.44 6 LEU A C 18
ATOM 31258 O O . LEU A 1 6 ? 14.630 -8.583 -2.073 1.00 32.23 6 LEU A O 18
ATOM 31274 N N . ALA A 1 7 ? 16.584 -7.548 -2.485 1.00 62.22 7 ALA A N 18
ATOM 31275 C CA . ALA A 1 7 ? 17.007 -8.512 -3.494 1.00 4.23 7 ALA A CA 18
ATOM 31276 C C . ALA A 1 7 ? 18.399 -9.053 -3.186 1.00 45.21 7 ALA A C 18
ATOM 31277 O O . ALA A 1 7 ? 19.381 -8.310 -3.201 1.00 44.10 7 ALA A O 18
ATOM 31284 N N . ILE A 1 8 ? 18.477 -10.350 -2.907 1.00 51.40 8 ILE A N 18
ATOM 31285 C CA . ILE A 1 8 ? 19.749 -10.989 -2.596 1.00 43.03 8 ILE A CA 18
ATOM 31286 C C . ILE A 1 8 ? 20.196 -11.905 -3.731 1.00 34.24 8 ILE A C 18
ATOM 31287 O O . ILE A 1 8 ? 19.404 -12.685 -4.260 1.00 71.14 8 ILE A O 18
ATOM 31303 N N . ASP A 1 9 ? 21.469 -11.807 -4.097 1.00 54.41 9 ASP A N 18
ATOM 31304 C CA . ASP A 1 9 ? 22.022 -12.629 -5.167 1.00 1.30 9 ASP A CA 18
ATOM 31305 C C . ASP A 1 9 ? 23.536 -12.757 -5.026 1.00 33.11 9 ASP A C 18
ATOM 31306 O O . ASP A 1 9 ? 24.190 -11.894 -4.441 1.00 10.03 9 ASP A O 18
ATOM 31315 N N . ASP A 1 10 ? 24.085 -13.840 -5.565 1.00 0.11 10 ASP A N 18
ATOM 31316 C CA . ASP A 1 10 ? 25.522 -14.082 -5.499 1.00 53.33 10 ASP A CA 18
ATOM 31317 C C . ASP A 1 10 ? 26.243 -13.387 -6.651 1.00 33.45 10 ASP A C 18
ATOM 31318 O O . ASP A 1 10 ? 27.304 -12.792 -6.463 1.00 15.03 10 ASP A O 18
ATOM 31327 N N . SER A 1 11 ? 25.660 -13.469 -7.842 1.00 71.34 11 SER A N 18
ATOM 31328 C CA . SER A 1 11 ? 26.249 -12.853 -9.025 1.00 62.13 11 SER A CA 18
ATOM 31329 C C . SER A 1 11 ? 26.196 -11.331 -8.929 1.00 31.40 11 SER A C 18
ATOM 31330 O O . SER A 1 11 ? 25.121 -10.734 -8.961 1.00 14.13 11 SER A O 18
ATOM 31338 N N . ALA A 1 12 ? 27.365 -10.711 -8.811 1.00 2.01 12 ALA A N 18
ATOM 31339 C CA . ALA A 1 12 ? 27.453 -9.259 -8.712 1.00 22.42 12 ALA A CA 18
ATOM 31340 C C . ALA A 1 12 ? 26.685 -8.584 -9.843 1.00 35.34 12 ALA A C 18
ATOM 31341 O O . ALA A 1 12 ? 26.082 -7.527 -9.654 1.00 1.13 12 ALA A O 18
ATOM 31348 N N . THR A 1 13 ? 26.709 -9.201 -11.020 1.00 24.41 13 THR A N 18
ATOM 31349 C CA . THR A 1 13 ? 26.017 -8.659 -12.182 1.00 35.22 13 THR A CA 18
ATOM 31350 C C . THR A 1 13 ? 24.508 -8.646 -11.965 1.00 53.53 13 THR A C 18
ATOM 31351 O O . THR A 1 13 ? 23.834 -7.667 -12.286 1.00 42.30 13 THR A O 18
ATOM 31362 N N . MET A 1 14 ? 23.983 -9.737 -11.419 1.00 20.51 14 MET A N 18
ATOM 31363 C CA . MET A 1 14 ? 22.553 -9.849 -11.158 1.00 34.21 14 MET A CA 18
ATOM 31364 C C . MET A 1 14 ? 22.130 -8.909 -10.033 1.00 62.40 14 MET A C 18
ATOM 31365 O O . MET A 1 14 ? 21.165 -8.158 -10.170 1.00 0.55 14 MET A O 18
ATOM 31379 N N . ARG A 1 15 ? 22.859 -8.958 -8.922 1.00 54.05 15 ARG A N 18
ATOM 31380 C CA . ARG A 1 15 ? 22.558 -8.112 -7.774 1.00 12.11 15 ARG A CA 18
ATOM 31381 C C . ARG A 1 15 ? 22.444 -6.649 -8.191 1.00 43.45 15 ARG A C 18
ATOM 31382 O O . ARG A 1 15 ? 21.598 -5.912 -7.686 1.00 31.43 15 ARG A O 18
ATOM 31403 N N . ALA A 1 16 ? 23.303 -6.234 -9.117 1.00 64.41 16 ALA A N 18
ATOM 31404 C CA . ALA A 1 16 ? 23.299 -4.860 -9.603 1.00 74.45 16 ALA A CA 18
ATOM 31405 C C . ALA A 1 16 ? 22.233 -4.661 -10.676 1.00 31.32 16 ALA A C 18
ATOM 31406 O O . ALA A 1 16 ? 21.504 -3.668 -10.665 1.00 20.35 16 ALA A O 18
ATOM 31413 N N . LEU A 1 17 ? 22.147 -5.610 -11.601 1.00 63.25 17 LEU A N 18
ATOM 31414 C CA . LEU A 1 17 ? 21.170 -5.539 -12.682 1.00 42.24 17 LEU A CA 18
ATOM 31415 C C . LEU A 1 17 ? 19.766 -5.312 -12.133 1.00 34.45 17 LEU A C 18
ATOM 31416 O O . LEU A 1 17 ? 19.131 -4.297 -12.420 1.00 52.31 17 LEU A O 18
ATOM 31432 N N . LEU A 1 18 ? 19.286 -6.264 -11.339 1.00 3.32 18 LEU A N 18
ATOM 31433 C CA . LEU A 1 18 ? 17.957 -6.168 -10.746 1.00 11.52 18 LEU A CA 18
ATOM 31434 C C . LEU A 1 18 ? 17.833 -4.912 -9.888 1.00 74.23 18 LEU A C 18
ATOM 31435 O O . LEU A 1 18 ? 16.852 -4.174 -9.988 1.00 42.23 18 LEU A O 18
ATOM 31451 N N . HIS A 1 19 ? 18.834 -4.675 -9.047 1.00 31.03 19 HIS A N 18
ATOM 31452 C CA . HIS A 1 19 ? 18.838 -3.507 -8.173 1.00 41.24 19 HIS A CA 18
ATOM 31453 C C . HIS A 1 19 ? 18.592 -2.230 -8.972 1.00 61.42 19 HIS A C 18
ATOM 31454 O O . HIS A 1 19 ? 17.819 -1.367 -8.558 1.00 60.03 19 HIS A O 18
ATOM 31468 N N . ALA A 1 20 ? 19.256 -2.118 -10.118 1.00 74.23 20 ALA A N 18
ATOM 31469 C CA . ALA A 1 20 ? 19.108 -0.948 -10.975 1.00 71.41 20 ALA A CA 18
ATOM 31470 C C . ALA A 1 20 ? 17.738 -0.928 -11.645 1.00 0.22 20 ALA A C 18
ATOM 31471 O O . ALA A 1 20 ? 17.135 0.132 -11.817 1.00 41.14 20 ALA A O 18
ATOM 31478 N N . THR A 1 21 ? 17.251 -2.106 -12.022 1.00 13.04 21 THR A N 18
ATOM 31479 C CA . THR A 1 21 ? 15.953 -2.223 -12.674 1.00 51.12 21 THR A CA 18
ATOM 31480 C C . THR A 1 21 ? 14.871 -1.498 -11.881 1.00 64.12 21 THR A C 18
ATOM 31481 O O . THR A 1 21 ? 14.146 -0.662 -12.422 1.00 32.24 21 THR A O 18
ATOM 31492 N N . LEU A 1 22 ? 14.769 -1.822 -10.597 1.00 74.20 22 LEU A N 18
ATOM 31493 C CA . LEU A 1 22 ? 13.775 -1.201 -9.728 1.00 41.32 22 LEU A CA 18
ATOM 31494 C C . LEU A 1 22 ? 14.223 0.193 -9.298 1.00 60.44 22 LEU A C 18
ATOM 31495 O O . LEU A 1 22 ? 13.422 1.125 -9.249 1.00 14.15 22 LEU A O 18
ATOM 31511 N N . ALA A 1 23 ? 15.509 0.326 -8.991 1.00 10.52 23 ALA A N 18
ATOM 31512 C CA . ALA A 1 23 ? 16.064 1.607 -8.570 1.00 25.44 23 ALA A CA 18
ATOM 31513 C C . ALA A 1 23 ? 15.700 2.713 -9.553 1.00 41.42 23 ALA A C 18
ATOM 31514 O O . ALA A 1 23 ? 15.227 3.777 -9.156 1.00 15.43 23 ALA A O 18
ATOM 31521 N N . GLN A 1 24 ? 15.925 2.455 -10.837 1.00 41.14 24 GLN A N 18
ATOM 31522 C CA . GLN A 1 24 ? 15.621 3.431 -11.877 1.00 43.30 24 GLN A CA 18
ATOM 31523 C C . GLN A 1 24 ? 14.122 3.701 -11.949 1.00 10.53 24 GLN A C 18
ATOM 31524 O O . GLN A 1 24 ? 13.696 4.812 -12.266 1.00 30.44 24 GLN A O 18
ATOM 31538 N N . ALA A 1 25 ? 13.327 2.679 -11.653 1.00 34.34 25 ALA A N 18
ATOM 31539 C CA . ALA A 1 25 ? 11.875 2.807 -11.682 1.00 31.50 25 ALA A CA 18
ATOM 31540 C C . ALA A 1 25 ? 11.383 3.731 -10.573 1.00 74.53 25 ALA A C 18
ATOM 31541 O O . ALA A 1 25 ? 10.278 4.268 -10.644 1.00 43.04 25 ALA A O 18
ATOM 31548 N N . GLY A 1 26 ? 12.210 3.910 -9.548 1.00 11.31 26 GLY A N 18
ATOM 31549 C CA . GLY A 1 26 ? 11.840 4.769 -8.438 1.00 41.32 26 GLY A CA 18
ATOM 31550 C C . GLY A 1 26 ? 11.863 4.041 -7.109 1.00 1.42 26 GLY A C 18
ATOM 31551 O O . GLY A 1 26 ? 12.313 4.588 -6.101 1.00 40.15 26 GLY A O 18
ATOM 31555 N N . TYR A 1 27 ? 11.376 2.806 -7.104 1.00 73.34 27 TYR A N 18
ATOM 31556 C CA . TYR A 1 27 ? 11.338 2.003 -5.888 1.00 3.24 27 TYR A CA 18
ATOM 31557 C C . TYR A 1 27 ? 12.709 1.963 -5.219 1.00 61.13 27 TYR A C 18
ATOM 31558 O O . TYR A 1 27 ? 13.736 2.135 -5.875 1.00 21.21 27 TYR A O 18
ATOM 31576 N N . GLU A 1 28 ? 12.715 1.734 -3.910 1.00 23.32 28 GLU A N 18
ATOM 31577 C CA . GLU A 1 28 ? 13.959 1.671 -3.152 1.00 25.31 28 GLU A CA 18
ATOM 31578 C C . GLU A 1 28 ? 14.313 0.227 -2.806 1.00 2.12 28 GLU A C 18
ATOM 31579 O O . GLU A 1 28 ? 13.714 -0.374 -1.914 1.00 4.13 28 GLU A O 18
ATOM 31591 N N . VAL A 1 29 ? 15.290 -0.324 -3.519 1.00 4.20 29 VAL A N 18
ATOM 31592 C CA . VAL A 1 29 ? 15.725 -1.696 -3.288 1.00 62.20 29 VAL A CA 18
ATOM 31593 C C . VAL A 1 29 ? 16.978 -1.737 -2.420 1.00 35.14 29 VAL A C 18
ATOM 31594 O O . VAL A 1 29 ? 17.687 -0.739 -2.285 1.00 33.32 29 VAL A O 18
ATOM 31607 N N . THR A 1 30 ? 17.246 -2.899 -1.831 1.00 54.14 30 THR A N 18
ATOM 31608 C CA . THR A 1 30 ? 18.412 -3.071 -0.975 1.00 42.30 30 THR A CA 18
ATOM 31609 C C . THR A 1 30 ? 18.909 -4.512 -1.005 1.00 41.54 30 THR A C 18
ATOM 31610 O O . THR A 1 30 ? 18.211 -5.429 -0.572 1.00 45.24 30 THR A O 18
ATOM 31621 N N . VAL A 1 31 ? 20.120 -4.704 -1.519 1.00 71.42 31 VAL A N 18
ATOM 31622 C CA . VAL A 1 31 ? 20.711 -6.034 -1.604 1.00 62.42 31 VAL A CA 18
ATOM 31623 C C . VAL A 1 31 ? 21.615 -6.312 -0.408 1.00 13.30 31 VAL A C 18
ATOM 31624 O O . VAL A 1 31 ? 22.371 -5.443 0.026 1.00 63.52 31 VAL A O 18
ATOM 31637 N N . ALA A 1 32 ? 21.530 -7.528 0.121 1.00 44.01 32 ALA A N 18
ATOM 31638 C CA . ALA A 1 32 ? 22.342 -7.921 1.266 1.00 62.11 32 ALA A CA 18
ATOM 31639 C C . ALA A 1 32 ? 23.508 -8.805 0.835 1.00 53.01 32 ALA A C 18
ATOM 31640 O O . ALA A 1 32 ? 23.715 -9.038 -0.355 1.00 43.25 32 ALA A O 18
ATOM 31647 N N . ALA A 1 33 ? 24.266 -9.294 1.811 1.00 72.12 33 ALA A N 18
ATOM 31648 C CA . ALA A 1 33 ? 25.410 -10.153 1.532 1.00 74.42 33 ALA A CA 18
ATOM 31649 C C . ALA A 1 33 ? 24.961 -11.566 1.173 1.00 14.13 33 ALA A C 18
ATOM 31650 O O . ALA A 1 33 ? 25.577 -12.231 0.340 1.00 14.40 33 ALA A O 18
ATOM 31657 N N . ASP A 1 34 ? 23.885 -12.019 1.808 1.00 51.51 34 ASP A N 18
ATOM 31658 C CA . ASP A 1 34 ? 23.353 -13.353 1.555 1.00 1.33 34 ASP A CA 18
ATOM 31659 C C . ASP A 1 34 ? 21.864 -13.415 1.880 1.00 51.40 34 ASP A C 18
ATOM 31660 O O . ASP A 1 34 ? 21.313 -12.501 2.494 1.00 65.34 34 ASP A O 18
ATOM 31669 N N . GLY A 1 35 ? 21.217 -14.498 1.462 1.00 34.44 35 GLY A N 18
ATOM 31670 C CA . GLY A 1 35 ? 19.797 -14.659 1.717 1.00 52.42 35 GLY A CA 18
ATOM 31671 C C . GLY A 1 35 ? 19.469 -14.652 3.197 1.00 53.23 35 GLY A C 18
ATOM 31672 O O . GLY A 1 35 ? 18.398 -14.198 3.599 1.00 41.22 35 GLY A O 18
ATOM 31676 N N . GLU A 1 36 ? 20.392 -15.158 4.008 1.00 33.04 36 GLU A N 18
ATOM 31677 C CA . GLU A 1 36 ? 20.193 -15.210 5.452 1.00 32.30 36 GLU A CA 18
ATOM 31678 C C . GLU A 1 36 ? 20.187 -13.807 6.052 1.00 42.04 36 GLU A C 18
ATOM 31679 O O . GLU A 1 36 ? 19.309 -13.461 6.841 1.00 32.40 36 GLU A O 18
ATOM 31691 N N . ALA A 1 37 ? 21.175 -13.003 5.671 1.00 72.32 37 ALA A N 18
ATOM 31692 C CA . ALA A 1 37 ? 21.284 -11.638 6.169 1.00 53.22 37 ALA A CA 18
ATOM 31693 C C . ALA A 1 37 ? 20.085 -10.799 5.738 1.00 21.21 37 ALA A C 18
ATOM 31694 O O . ALA A 1 37 ? 19.636 -9.919 6.470 1.00 10.53 37 ALA A O 18
ATOM 31701 N N . GLY A 1 38 ? 19.571 -11.079 4.544 1.00 45.42 38 GLY A N 18
ATOM 31702 C CA . GLY A 1 38 ? 18.430 -10.340 4.036 1.00 30.21 38 GLY A CA 18
ATOM 31703 C C . GLY A 1 38 ? 17.150 -10.670 4.778 1.00 12.50 38 GLY A C 18
ATOM 31704 O O . GLY A 1 38 ? 16.427 -9.772 5.212 1.00 30.42 38 GLY A O 18
ATOM 31708 N N . PHE A 1 39 ? 16.867 -11.960 4.923 1.00 50.11 39 PHE A N 18
ATOM 31709 C CA . PHE A 1 39 ? 15.663 -12.406 5.615 1.00 4.32 39 PHE A CA 18
ATOM 31710 C C . PHE A 1 39 ? 15.695 -11.991 7.083 1.00 1.32 39 PHE A C 18
ATOM 31711 O O . PHE A 1 39 ? 14.727 -11.437 7.604 1.00 53.32 39 PHE A O 18
ATOM 31728 N N . ASP A 1 40 ? 16.814 -12.263 7.745 1.00 64.24 40 ASP A N 18
ATOM 31729 C CA . ASP A 1 40 ? 16.974 -11.918 9.153 1.00 72.34 40 ASP A CA 18
ATOM 31730 C C . ASP A 1 40 ? 16.619 -10.455 9.397 1.00 4.20 40 ASP A C 18
ATOM 31731 O O . ASP A 1 40 ? 16.063 -10.105 10.439 1.00 23.21 40 ASP A O 18
ATOM 31740 N N . LEU A 1 41 ? 16.946 -9.603 8.431 1.00 34.20 41 LEU A N 18
ATOM 31741 C CA . LEU A 1 41 ? 16.663 -8.176 8.541 1.00 33.32 41 LEU A CA 18
ATOM 31742 C C . LEU A 1 41 ? 15.252 -7.862 8.054 1.00 10.41 41 LEU A C 18
ATOM 31743 O O . LEU A 1 41 ? 14.609 -6.932 8.541 1.00 4.02 41 LEU A O 18
ATOM 31759 N N . ALA A 1 42 ? 14.776 -8.644 7.091 1.00 34.23 42 ALA A N 18
ATOM 31760 C CA . ALA A 1 42 ? 13.440 -8.452 6.541 1.00 15.34 42 ALA A CA 18
ATOM 31761 C C . ALA A 1 42 ? 12.385 -8.471 7.642 1.00 33.55 42 ALA A C 18
ATOM 31762 O O . ALA A 1 42 ? 11.307 -7.896 7.493 1.00 61.30 42 ALA A O 18
ATOM 31769 N N . ALA A 1 43 ? 12.702 -9.138 8.748 1.00 41.42 43 ALA A N 18
ATOM 31770 C CA . ALA A 1 43 ? 11.782 -9.231 9.874 1.00 12.13 43 ALA A CA 18
ATOM 31771 C C . ALA A 1 43 ? 11.885 -8.002 10.771 1.00 40.43 43 ALA A C 18
ATOM 31772 O O . ALA A 1 43 ? 10.931 -7.641 11.461 1.00 21.44 43 ALA A O 18
ATOM 31779 N N . THR A 1 44 ? 13.050 -7.360 10.756 1.00 34.34 44 THR A N 18
ATOM 31780 C CA . THR A 1 44 ? 13.278 -6.172 11.569 1.00 21.53 44 THR A CA 18
ATOM 31781 C C . THR A 1 44 ? 12.902 -4.906 10.809 1.00 5.43 44 THR A C 18
ATOM 31782 O O . THR A 1 44 ? 12.529 -3.897 11.409 1.00 51.44 44 THR A O 18
ATOM 31793 N N . THR A 1 45 ? 13.003 -4.964 9.485 1.00 50.41 45 THR A N 18
ATOM 31794 C CA . THR A 1 45 ? 12.674 -3.821 8.643 1.00 42.54 45 THR A CA 18
ATOM 31795 C C . THR A 1 45 ? 11.290 -3.974 8.023 1.00 13.05 45 THR A C 18
ATOM 31796 O O . THR A 1 45 ? 10.553 -2.999 7.879 1.00 74.22 45 THR A O 18
ATOM 31807 N N . ALA A 1 46 ? 10.942 -5.204 7.660 1.00 21.21 46 ALA A N 18
ATOM 31808 C CA . ALA A 1 46 ? 9.644 -5.485 7.059 1.00 63.20 46 ALA A CA 18
ATOM 31809 C C . ALA A 1 46 ? 9.510 -4.806 5.700 1.00 11.24 46 ALA A C 18
ATOM 31810 O O . ALA A 1 46 ? 8.891 -3.748 5.583 1.00 74.10 46 ALA A O 18
ATOM 31817 N N . TYR A 1 47 ? 10.094 -5.419 4.677 1.00 21.22 47 TYR A N 18
ATOM 31818 C CA . TYR A 1 47 ? 10.042 -4.871 3.327 1.00 60.41 47 TYR A CA 18
ATOM 31819 C C . TYR A 1 47 ? 8.733 -5.245 2.637 1.00 24.24 47 TYR A C 18
ATOM 31820 O O . TYR A 1 47 ? 7.869 -5.891 3.230 1.00 70.31 47 TYR A O 18
ATOM 31838 N N . ASP A 1 48 ? 8.596 -4.834 1.382 1.00 71.43 48 ASP A N 18
ATOM 31839 C CA . ASP A 1 48 ? 7.394 -5.127 0.609 1.00 42.41 48 ASP A CA 18
ATOM 31840 C C . ASP A 1 48 ? 7.620 -6.318 -0.317 1.00 34.25 48 ASP A C 18
ATOM 31841 O O . ASP A 1 48 ? 6.696 -7.082 -0.599 1.00 34.21 48 ASP A O 18
ATOM 31850 N N . LEU A 1 49 ? 8.853 -6.471 -0.787 1.00 13.54 49 LEU A N 18
ATOM 31851 C CA . LEU A 1 49 ? 9.200 -7.569 -1.682 1.00 10.13 49 LEU A CA 18
ATOM 31852 C C . LEU A 1 49 ? 10.608 -8.081 -1.395 1.00 11.23 49 LEU A C 18
ATOM 31853 O O . LEU A 1 49 ? 11.574 -7.318 -1.415 1.00 14.51 49 LEU A O 18
ATOM 31869 N N . VAL A 1 50 ? 10.718 -9.379 -1.129 1.00 55.23 50 VAL A N 18
ATOM 31870 C CA . VAL A 1 50 ? 12.008 -9.994 -0.842 1.00 13.04 50 VAL A CA 18
ATOM 31871 C C . VAL A 1 50 ? 12.336 -11.083 -1.857 1.00 41.40 50 VAL A C 18
ATOM 31872 O O . VAL A 1 50 ? 11.461 -11.842 -2.275 1.00 33.04 50 VAL A O 18
ATOM 31885 N N . LEU A 1 51 ? 13.603 -11.154 -2.251 1.00 12.13 51 LEU A N 18
ATOM 31886 C CA . LEU A 1 51 ? 14.048 -12.151 -3.218 1.00 5.02 51 LEU A CA 18
ATOM 31887 C C . LEU A 1 51 ? 15.307 -12.860 -2.728 1.00 42.13 51 LEU A C 18
ATOM 31888 O O . LEU A 1 51 ? 16.273 -12.219 -2.312 1.00 14.41 51 LEU A O 18
ATOM 31904 N N . THR A 1 52 ? 15.291 -14.188 -2.783 1.00 24.21 52 THR A N 18
ATOM 31905 C CA . THR A 1 52 ? 16.431 -14.985 -2.346 1.00 42.34 52 THR A CA 18
ATOM 31906 C C . THR A 1 52 ? 16.789 -16.045 -3.381 1.00 62.50 52 THR A C 18
ATOM 31907 O O . THR A 1 52 ? 15.987 -16.367 -4.258 1.00 13.13 52 THR A O 18
ATOM 31918 N N . ASP A 1 53 ? 17.998 -16.586 -3.273 1.00 73.21 53 ASP A N 18
ATOM 31919 C CA . ASP A 1 53 ? 18.461 -17.613 -4.199 1.00 24.11 53 ASP A CA 18
ATOM 31920 C C . ASP A 1 53 ? 19.571 -18.450 -3.571 1.00 21.34 53 ASP A C 18
ATOM 31921 O O . ASP A 1 53 ? 20.660 -17.948 -3.296 1.00 44.44 53 ASP A O 18
ATOM 31930 N N . GLN A 1 54 ? 19.285 -19.729 -3.345 1.00 4.51 54 GLN A N 18
ATOM 31931 C CA . GLN A 1 54 ? 20.259 -20.634 -2.747 1.00 62.30 54 GLN A CA 18
ATOM 31932 C C . GLN A 1 54 ? 19.721 -22.061 -2.703 1.00 52.44 54 GLN A C 18
ATOM 31933 O O . GLN A 1 54 ? 18.510 -22.278 -2.722 1.00 22.02 54 GLN A O 18
ATOM 31947 N N . ASN A 1 55 ? 20.629 -23.029 -2.646 1.00 21.22 55 ASN A N 18
ATOM 31948 C CA . ASN A 1 55 ? 20.245 -24.435 -2.601 1.00 21.44 55 ASN A CA 18
ATOM 31949 C C . ASN A 1 55 ? 19.726 -24.813 -1.217 1.00 22.35 55 ASN A C 18
ATOM 31950 O O . ASN A 1 55 ? 19.990 -24.122 -0.234 1.00 2.45 55 ASN A O 18
ATOM 31961 N N . MET A 1 56 ? 18.987 -25.916 -1.148 1.00 42.23 56 MET A N 18
ATOM 31962 C CA . MET A 1 56 ? 18.433 -26.387 0.116 1.00 52.24 56 MET A CA 18
ATOM 31963 C C . MET A 1 56 ? 18.979 -27.767 0.468 1.00 13.21 56 MET A C 18
ATOM 31964 O O . MET A 1 56 ? 18.257 -28.764 0.472 1.00 73.03 56 MET A O 18
ATOM 31978 N N . PRO A 1 57 ? 20.284 -27.828 0.771 1.00 32.24 57 PRO A N 18
ATOM 31979 C CA . PRO A 1 57 ? 20.955 -29.081 1.131 1.00 11.10 57 PRO A CA 18
ATOM 31980 C C . PRO A 1 57 ? 20.513 -29.605 2.493 1.00 3.33 57 PRO A C 18
ATOM 31981 O O . PRO A 1 57 ? 20.188 -30.783 2.640 1.00 22.01 57 PRO A O 18
ATOM 31992 N N . ARG A 1 58 ? 20.504 -28.722 3.487 1.00 74.02 58 ARG A N 18
ATOM 31993 C CA . ARG A 1 58 ? 20.102 -29.096 4.837 1.00 23.45 58 ARG A CA 18
ATOM 31994 C C . ARG A 1 58 ? 19.529 -27.897 5.586 1.00 12.04 58 ARG A C 18
ATOM 31995 O O . ARG A 1 58 ? 19.389 -26.810 5.026 1.00 53.14 58 ARG A O 18
ATOM 32016 N N . LYS A 1 59 ? 19.198 -28.102 6.857 1.00 60.32 59 LYS A N 18
ATOM 32017 C CA . LYS A 1 59 ? 18.640 -27.039 7.684 1.00 23.11 59 LYS A CA 18
ATOM 32018 C C . LYS A 1 59 ? 19.522 -25.795 7.639 1.00 61.21 59 LYS A C 18
ATOM 32019 O O . LYS A 1 59 ? 20.655 -25.808 8.120 1.00 20.11 59 LYS A O 18
ATOM 32038 N N . SER A 1 60 ? 18.994 -24.722 7.059 1.00 3.11 60 SER A N 18
ATOM 32039 C CA . SER A 1 60 ? 19.735 -23.470 6.949 1.00 34.44 60 SER A CA 18
ATOM 32040 C C . SER A 1 60 ? 18.914 -22.304 7.492 1.00 71.40 60 SER A C 18
ATOM 32041 O O . SER A 1 60 ? 17.846 -22.499 8.071 1.00 50.51 60 SER A O 18
ATOM 32049 N N . GLY A 1 61 ? 19.422 -21.091 7.300 1.00 43.23 61 GLY A N 18
ATOM 32050 C CA . GLY A 1 61 ? 18.725 -19.910 7.775 1.00 33.52 61 GLY A CA 18
ATOM 32051 C C . GLY A 1 61 ? 17.407 -19.688 7.060 1.00 70.23 61 GLY A C 18
ATOM 32052 O O . GLY A 1 61 ? 16.458 -19.160 7.641 1.00 52.04 61 GLY A O 18
ATOM 32056 N N . LEU A 1 62 ? 17.347 -20.090 5.795 1.00 63.00 62 LEU A N 18
ATOM 32057 C CA . LEU A 1 62 ? 16.136 -19.931 4.998 1.00 40.52 62 LEU A CA 18
ATOM 32058 C C . LEU A 1 62 ? 14.919 -20.472 5.742 1.00 44.13 62 LEU A C 18
ATOM 32059 O O . LEU A 1 62 ? 13.807 -19.971 5.578 1.00 24.15 62 LEU A O 18
ATOM 32075 N N . GLU A 1 63 ? 15.140 -21.496 6.560 1.00 31.10 63 GLU A N 18
ATOM 32076 C CA . GLU A 1 63 ? 14.061 -22.104 7.330 1.00 51.21 63 GLU A CA 18
ATOM 32077 C C . GLU A 1 63 ? 13.271 -21.043 8.091 1.00 2.21 63 GLU A C 18
ATOM 32078 O O . GLU A 1 63 ? 12.083 -21.215 8.366 1.00 31.21 63 GLU A O 18
ATOM 32090 N N . LEU A 1 64 ? 13.939 -19.946 8.429 1.00 5.31 64 LEU A N 18
ATOM 32091 C CA . LEU A 1 64 ? 13.302 -18.856 9.159 1.00 14.33 64 LEU A CA 18
ATOM 32092 C C . LEU A 1 64 ? 11.986 -18.455 8.499 1.00 3.52 64 LEU A C 18
ATOM 32093 O O . LEU A 1 64 ? 11.051 -18.019 9.171 1.00 0.41 64 LEU A O 18
ATOM 32109 N N . ILE A 1 65 ? 11.921 -18.607 7.181 1.00 44.32 65 ILE A N 18
ATOM 32110 C CA . ILE A 1 65 ? 10.720 -18.263 6.431 1.00 75.50 65 ILE A CA 18
ATOM 32111 C C . ILE A 1 65 ? 9.474 -18.842 7.094 1.00 10.41 65 ILE A C 18
ATOM 32112 O O . ILE A 1 65 ? 8.408 -18.228 7.077 1.00 55.24 65 ILE A O 18
ATOM 32128 N N . ALA A 1 66 ? 9.618 -20.026 7.680 1.00 52.21 66 ALA A N 18
ATOM 32129 C CA . ALA A 1 66 ? 8.506 -20.685 8.353 1.00 75.44 66 ALA A CA 18
ATOM 32130 C C . ALA A 1 66 ? 7.817 -19.740 9.331 1.00 4.13 66 ALA A C 18
ATOM 32131 O O . ALA A 1 66 ? 6.592 -19.630 9.345 1.00 33.22 66 ALA A O 18
ATOM 32138 N N . ALA A 1 67 ? 8.614 -19.060 10.149 1.00 0.40 67 ALA A N 18
ATOM 32139 C CA . ALA A 1 67 ? 8.081 -18.123 11.130 1.00 2.51 67 ALA A CA 18
ATOM 32140 C C . ALA A 1 67 ? 7.518 -16.879 10.452 1.00 54.44 67 ALA A C 18
ATOM 32141 O O . ALA A 1 67 ? 6.534 -16.299 10.913 1.00 12.34 67 ALA A O 18
ATOM 32148 N N . LEU A 1 68 ? 8.147 -16.473 9.354 1.00 13.22 68 LEU A N 18
ATOM 32149 C CA . LEU A 1 68 ? 7.708 -15.296 8.612 1.00 60.13 68 LEU A CA 18
ATOM 32150 C C . LEU A 1 68 ? 6.272 -15.463 8.125 1.00 21.32 68 LEU A C 18
ATOM 32151 O O . LEU A 1 68 ? 5.530 -14.489 8.004 1.00 51.41 68 LEU A O 18
ATOM 32167 N N . ARG A 1 69 ? 5.887 -16.705 7.850 1.00 32.12 69 ARG A N 18
ATOM 32168 C CA . ARG A 1 69 ? 4.539 -17.000 7.378 1.00 23.11 69 ARG A CA 18
ATOM 32169 C C . ARG A 1 69 ? 3.549 -17.021 8.539 1.00 51.43 69 ARG A C 18
ATOM 32170 O O . ARG A 1 69 ? 2.393 -16.626 8.387 1.00 3.52 69 ARG A O 18
ATOM 32191 N N . GLN A 1 70 ? 4.011 -17.484 9.696 1.00 75.13 70 GLN A N 18
ATOM 32192 C CA . GLN A 1 70 ? 3.165 -17.557 10.881 1.00 55.00 70 GLN A CA 18
ATOM 32193 C C . GLN A 1 70 ? 3.316 -16.303 11.736 1.00 54.14 70 GLN A C 18
ATOM 32194 O O . GLN A 1 70 ? 3.081 -16.331 12.945 1.00 51.45 70 GLN A O 18
ATOM 32208 N N . LEU A 1 71 ? 3.709 -15.204 11.101 1.00 70.33 71 LEU A N 18
ATOM 32209 C CA . LEU A 1 71 ? 3.892 -13.939 11.803 1.00 51.21 71 LEU A CA 18
ATOM 32210 C C . LEU A 1 71 ? 2.700 -13.014 11.579 1.00 74.32 71 LEU A C 18
ATOM 32211 O O . LEU A 1 71 ? 2.493 -12.059 12.327 1.00 42.55 71 LEU A O 18
ATOM 32227 N N . SER A 1 72 ? 1.916 -13.307 10.546 1.00 63.15 72 SER A N 18
ATOM 32228 C CA . SER A 1 72 ? 0.745 -12.501 10.222 1.00 71.32 72 SER A CA 18
ATOM 32229 C C . SER A 1 72 ? 1.152 -11.084 9.829 1.00 30.25 72 SER A C 18
ATOM 32230 O O . SER A 1 72 ? 0.401 -10.131 10.036 1.00 21.32 72 SER A O 18
ATOM 32238 N N . ALA A 1 73 ? 2.347 -10.954 9.262 1.00 33.21 73 ALA A N 18
ATOM 32239 C CA . ALA A 1 73 ? 2.854 -9.655 8.839 1.00 50.14 73 ALA A CA 18
ATOM 32240 C C . ALA A 1 73 ? 3.591 -9.761 7.508 1.00 53.53 73 ALA A C 18
ATOM 32241 O O . ALA A 1 73 ? 3.543 -8.845 6.686 1.00 13.31 73 ALA A O 18
ATOM 32248 N N . TYR A 1 74 ? 4.272 -10.882 7.302 1.00 41.15 74 TYR A N 18
ATOM 32249 C CA . TYR A 1 74 ? 5.022 -11.105 6.071 1.00 31.51 74 TYR A CA 18
ATOM 32250 C C . TYR A 1 74 ? 4.382 -12.211 5.237 1.00 64.13 74 TYR A C 18
ATOM 32251 O O . TYR A 1 74 ? 4.587 -12.287 4.026 1.00 61.43 74 TYR A O 18
ATOM 32269 N N . ALA A 1 75 ? 3.606 -13.066 5.895 1.00 62.04 75 ALA A N 18
ATOM 32270 C CA . ALA A 1 75 ? 2.934 -14.166 5.215 1.00 72.22 75 ALA A CA 18
ATOM 32271 C C . ALA A 1 75 ? 2.227 -13.682 3.954 1.00 74.14 75 ALA A C 18
ATOM 32272 O O . ALA A 1 75 ? 2.243 -14.356 2.924 1.00 61.24 75 ALA A O 18
ATOM 32279 N N . ASP A 1 76 ? 1.606 -12.511 4.042 1.00 52.12 76 ASP A N 18
ATOM 32280 C CA . ASP A 1 76 ? 0.893 -11.936 2.907 1.00 35.30 76 ASP A CA 18
ATOM 32281 C C . ASP A 1 76 ? 1.868 -11.336 1.899 1.00 21.43 76 ASP A C 18
ATOM 32282 O O . ASP A 1 76 ? 1.628 -11.367 0.692 1.00 61.03 76 ASP A O 18
ATOM 32291 N N . THR A 1 77 ? 2.970 -10.790 2.403 1.00 2.42 77 THR A N 18
ATOM 32292 C CA . THR A 1 77 ? 3.981 -10.181 1.548 1.00 0.51 77 THR A CA 18
ATOM 32293 C C . THR A 1 77 ? 4.393 -11.126 0.425 1.00 4.44 77 THR A C 18
ATOM 32294 O O . THR A 1 77 ? 4.654 -12.309 0.642 1.00 60.21 77 THR A O 18
ATOM 32305 N N . PRO A 1 78 ? 4.456 -10.593 -0.804 1.00 75.43 78 PRO A N 18
ATOM 32306 C CA . PRO A 1 78 ? 4.837 -11.373 -1.986 1.00 4.43 78 PRO A CA 18
ATOM 32307 C C . PRO A 1 78 ? 6.312 -11.760 -1.973 1.00 20.44 78 PRO A C 18
ATOM 32308 O O . PRO A 1 78 ? 7.190 -10.903 -2.079 1.00 33.22 78 PRO A O 18
ATOM 32319 N N . ILE A 1 79 ? 6.577 -13.056 -1.842 1.00 42.13 79 ILE A N 18
ATOM 32320 C CA . ILE A 1 79 ? 7.946 -13.556 -1.817 1.00 60.11 79 ILE A CA 18
ATOM 32321 C C . ILE A 1 79 ? 8.243 -14.406 -3.048 1.00 5.11 79 ILE A C 18
ATOM 32322 O O . ILE A 1 79 ? 7.461 -15.284 -3.413 1.00 61.34 79 ILE A O 18
ATOM 32338 N N . LEU A 1 80 ? 9.380 -14.140 -3.683 1.00 33.22 80 LEU A N 18
ATOM 32339 C CA . LEU A 1 80 ? 9.783 -14.882 -4.873 1.00 12.15 80 LEU A CA 18
ATOM 32340 C C . LEU A 1 80 ? 11.154 -15.521 -4.677 1.00 71.21 80 LEU A C 18
ATOM 32341 O O . LEU A 1 80 ? 12.151 -14.828 -4.476 1.00 10.31 80 LEU A O 18
ATOM 32357 N N . VAL A 1 81 ? 11.197 -16.848 -4.740 1.00 33.32 81 VAL A N 18
ATOM 32358 C CA . VAL A 1 81 ? 12.446 -17.582 -4.573 1.00 52.42 81 VAL A CA 18
ATOM 32359 C C . VAL A 1 81 ? 12.965 -18.094 -5.912 1.00 32.42 81 VAL A C 18
ATOM 32360 O O . VAL A 1 81 ? 12.212 -18.659 -6.707 1.00 24.53 81 VAL A O 18
ATOM 32373 N N . LEU A 1 82 ? 14.255 -17.894 -6.155 1.00 63.44 82 LEU A N 18
ATOM 32374 C CA . LEU A 1 82 ? 14.877 -18.337 -7.399 1.00 33.23 82 LEU A CA 18
ATOM 32375 C C . LEU A 1 82 ? 15.291 -19.802 -7.309 1.00 31.53 82 LEU A C 18
ATOM 32376 O O . LEU A 1 82 ? 15.620 -20.302 -6.232 1.00 15.41 82 LEU A O 18
ATOM 32392 N N . THR A 1 83 ? 15.275 -20.488 -8.448 1.00 1.21 83 THR A N 18
ATOM 32393 C CA . THR A 1 83 ? 15.650 -21.895 -8.498 1.00 72.34 83 THR A CA 18
ATOM 32394 C C . THR A 1 83 ? 16.735 -22.138 -9.541 1.00 74.44 83 THR A C 18
ATOM 32395 O O . THR A 1 83 ? 16.726 -21.534 -10.615 1.00 31.44 83 THR A O 18
ATOM 32406 N N . THR A 1 84 ? 17.669 -23.028 -9.220 1.00 43.34 84 THR A N 18
ATOM 32407 C CA . THR A 1 84 ? 18.762 -23.351 -10.130 1.00 14.54 84 THR A CA 18
ATOM 32408 C C . THR A 1 84 ? 18.236 -23.712 -11.514 1.00 71.10 84 THR A C 18
ATOM 32409 O O . THR A 1 84 ? 18.554 -23.049 -12.501 1.00 31.33 84 THR A O 18
ATOM 32420 N N . GLU A 1 85 ? 17.429 -24.767 -11.579 1.00 4.00 85 GLU A N 18
ATOM 32421 C CA . GLU A 1 85 ? 16.860 -25.216 -12.844 1.00 41.32 85 GLU A CA 18
ATOM 32422 C C . GLU A 1 85 ? 15.337 -25.118 -12.821 1.00 24.03 85 GLU A C 18
ATOM 32423 O O . GLU A 1 85 ? 14.725 -24.575 -13.739 1.00 70.43 85 GLU A O 18
ATOM 32435 N N . GLY A 1 86 ? 14.732 -25.649 -11.762 1.00 43.23 86 GLY A N 18
ATOM 32436 C CA . GLY A 1 86 ? 13.287 -25.612 -11.638 1.00 72.23 86 GLY A CA 18
ATOM 32437 C C . GLY A 1 86 ? 12.684 -26.993 -11.470 1.00 3.14 86 GLY A C 18
ATOM 32438 O O . GLY A 1 86 ? 11.746 -27.359 -12.177 1.00 14.41 86 GLY A O 18
ATOM 32442 N N . SER A 1 87 ? 13.226 -27.763 -10.531 1.00 12.51 87 SER A N 18
ATOM 32443 C CA . SER A 1 87 ? 12.739 -29.113 -10.275 1.00 61.22 87 SER A CA 18
ATOM 32444 C C . SER A 1 87 ? 11.366 -29.079 -9.611 1.00 22.23 87 SER A C 18
ATOM 32445 O O . SER A 1 87 ? 11.056 -28.164 -8.848 1.00 53.44 87 SER A O 18
ATOM 32453 N N . ASP A 1 88 ? 10.548 -30.084 -9.906 1.00 3.52 88 ASP A N 18
ATOM 32454 C CA . ASP A 1 88 ? 9.208 -30.171 -9.337 1.00 43.32 88 ASP A CA 18
ATOM 32455 C C . ASP A 1 88 ? 9.271 -30.331 -7.821 1.00 74.04 88 ASP A C 18
ATOM 32456 O O . ASP A 1 88 ? 8.435 -29.793 -7.096 1.00 3.34 88 ASP A O 18
ATOM 32465 N N . ALA A 1 89 ? 10.266 -31.076 -7.351 1.00 14.23 89 ALA A N 18
ATOM 32466 C CA . ALA A 1 89 ? 10.437 -31.306 -5.922 1.00 23.33 89 ALA A CA 18
ATOM 32467 C C . ALA A 1 89 ? 10.677 -29.996 -5.179 1.00 64.13 89 ALA A C 18
ATOM 32468 O O . ALA A 1 89 ? 10.224 -29.820 -4.048 1.00 42.22 89 ALA A O 18
ATOM 32475 N N . PHE A 1 90 ? 11.394 -29.080 -5.822 1.00 55.32 90 PHE A N 18
ATOM 32476 C CA . PHE A 1 90 ? 11.695 -27.786 -5.222 1.00 4.44 90 PHE A CA 18
ATOM 32477 C C . PHE A 1 90 ? 10.413 -27.024 -4.898 1.00 44.23 90 PHE A C 18
ATOM 32478 O O . PHE A 1 90 ? 10.331 -26.324 -3.889 1.00 32.25 90 PHE A O 18
ATOM 32495 N N . LYS A 1 91 ? 9.415 -27.164 -5.763 1.00 72.24 91 LYS A N 18
ATOM 32496 C CA . LYS A 1 91 ? 8.136 -26.491 -5.572 1.00 34.10 91 LYS A CA 18
ATOM 32497 C C . LYS A 1 91 ? 7.583 -26.761 -4.176 1.00 54.52 91 LYS A C 18
ATOM 32498 O O . LYS A 1 91 ? 6.981 -25.884 -3.557 1.00 0.32 91 LYS A O 18
ATOM 32517 N N . ALA A 1 92 ? 7.792 -27.978 -3.687 1.00 34.33 92 ALA A N 18
ATOM 32518 C CA . ALA A 1 92 ? 7.317 -28.361 -2.363 1.00 20.32 92 ALA A CA 18
ATOM 32519 C C . ALA A 1 92 ? 8.103 -27.646 -1.270 1.00 23.05 92 ALA A C 18
ATOM 32520 O O . ALA A 1 92 ? 7.552 -27.287 -0.229 1.00 43.25 92 ALA A O 18
ATOM 32527 N N . ALA A 1 93 ? 9.394 -27.443 -1.512 1.00 22.12 93 ALA A N 18
ATOM 32528 C CA . ALA A 1 93 ? 10.256 -26.769 -0.548 1.00 74.51 93 ALA A CA 18
ATOM 32529 C C . ALA A 1 93 ? 9.824 -25.321 -0.344 1.00 62.14 93 ALA A C 18
ATOM 32530 O O . ALA A 1 93 ? 9.483 -24.916 0.766 1.00 12.42 93 ALA A O 18
ATOM 32537 N N . ALA A 1 94 ? 9.843 -24.546 -1.424 1.00 13.34 94 ALA A N 18
ATOM 32538 C CA . ALA A 1 94 ? 9.452 -23.143 -1.363 1.00 1.30 94 ALA A CA 18
ATOM 32539 C C . ALA A 1 94 ? 8.090 -22.980 -0.696 1.00 24.30 94 ALA A C 18
ATOM 32540 O O . ALA A 1 94 ? 7.918 -22.141 0.188 1.00 53.55 94 ALA A O 18
ATOM 32547 N N . ARG A 1 95 ? 7.126 -23.788 -1.125 1.00 24.30 95 ARG A N 18
ATOM 32548 C CA . ARG A 1 95 ? 5.779 -23.732 -0.570 1.00 64.32 95 ARG A CA 18
ATOM 32549 C C . ARG A 1 95 ? 5.776 -24.161 0.894 1.00 3.54 95 ARG A C 18
ATOM 32550 O O . ARG A 1 95 ? 5.020 -23.626 1.706 1.00 24.31 95 ARG A O 18
ATOM 32571 N N . ASP A 1 96 ? 6.626 -25.127 1.224 1.00 34.34 96 ASP A N 18
ATOM 32572 C CA . ASP A 1 96 ? 6.722 -25.627 2.591 1.00 75.20 96 ASP A CA 18
ATOM 32573 C C . ASP A 1 96 ? 7.273 -24.554 3.525 1.00 75.03 96 ASP A C 18
ATOM 32574 O O . ASP A 1 96 ? 6.790 -24.384 4.644 1.00 41.01 96 ASP A O 18
ATOM 32583 N N . ALA A 1 97 ? 8.286 -23.833 3.057 1.00 65.53 97 ALA A N 18
ATOM 32584 C CA . ALA A 1 97 ? 8.902 -22.777 3.849 1.00 4.43 97 ALA A CA 18
ATOM 32585 C C . ALA A 1 97 ? 7.904 -21.665 4.153 1.00 54.02 97 ALA A C 18
ATOM 32586 O O . ALA A 1 97 ? 7.923 -21.078 5.234 1.00 51.13 97 ALA A O 18
ATOM 32593 N N . GLY A 1 98 ? 7.031 -21.380 3.191 1.00 62.35 98 GLY A N 18
ATOM 32594 C CA . GLY A 1 98 ? 6.037 -20.339 3.375 1.00 44.14 98 GLY A CA 18
ATOM 32595 C C . GLY A 1 98 ? 6.222 -19.184 2.410 1.00 60.31 98 GLY A C 18
ATOM 32596 O O . GLY A 1 98 ? 5.944 -18.034 2.747 1.00 33.15 98 GLY A O 18
ATOM 32600 N N . ALA A 1 99 ? 6.694 -19.491 1.206 1.00 5.21 99 ALA A N 18
ATOM 32601 C CA . ALA A 1 99 ? 6.916 -18.470 0.190 1.00 52.24 99 ALA A CA 18
ATOM 32602 C C . ALA A 1 99 ? 5.765 -18.432 -0.810 1.00 70.02 99 ALA A C 18
ATOM 32603 O O . ALA A 1 99 ? 5.195 -19.467 -1.157 1.00 21.31 99 ALA A O 18
ATOM 32610 N N . THR A 1 100 ? 5.426 -17.232 -1.271 1.00 3.22 100 THR A N 18
ATOM 32611 C CA . THR A 1 100 ? 4.342 -17.059 -2.229 1.00 42.13 100 THR A CA 18
ATOM 32612 C C . THR A 1 100 ? 4.586 -17.881 -3.489 1.00 61.35 100 THR A C 18
ATOM 32613 O O . THR A 1 100 ? 3.939 -18.904 -3.710 1.00 20.10 100 THR A O 18
ATOM 32624 N N . GLY A 1 101 ? 5.525 -17.428 -4.314 1.00 42.43 101 GLY A N 18
ATOM 32625 C CA . GLY A 1 101 ? 5.838 -18.134 -5.543 1.00 22.45 101 GLY A CA 18
ATOM 32626 C C . GLY A 1 101 ? 7.330 -18.233 -5.790 1.00 64.53 101 GLY A C 18
ATOM 32627 O O . GLY A 1 101 ? 8.131 -17.724 -5.006 1.00 64.44 101 GLY A O 18
ATOM 32631 N N . TRP A 1 102 ? 7.705 -18.891 -6.882 1.00 34.35 102 TRP A N 18
ATOM 32632 C CA . TRP A 1 102 ? 9.111 -19.057 -7.229 1.00 44.11 102 TRP A CA 18
ATOM 32633 C C . TRP A 1 102 ? 9.332 -18.843 -8.722 1.00 50.05 102 TRP A C 18
ATOM 32634 O O . TRP A 1 102 ? 8.384 -18.859 -9.508 1.00 35.44 102 TRP A O 18
ATOM 32655 N N . ILE A 1 103 ? 10.588 -18.643 -9.108 1.00 53.20 103 ILE A N 18
ATOM 32656 C CA . ILE A 1 103 ? 10.931 -18.427 -10.508 1.00 62.10 103 ILE A CA 18
ATOM 32657 C C . ILE A 1 103 ? 12.329 -18.951 -10.818 1.00 62.41 103 ILE A C 18
ATOM 32658 O O . ILE A 1 103 ? 13.083 -19.308 -9.914 1.00 21.45 103 ILE A O 18
ATOM 32674 N N . GLU A 1 104 ? 12.668 -18.993 -12.103 1.00 3.12 104 GLU A N 18
ATOM 32675 C CA . GLU A 1 104 ? 13.977 -19.473 -12.532 1.00 12.23 104 GLU A CA 18
ATOM 32676 C C . GLU A 1 104 ? 14.873 -18.310 -12.949 1.00 33.10 104 GLU A C 18
ATOM 32677 O O . GLU A 1 104 ? 14.411 -17.339 -13.548 1.00 54.12 104 GLU A O 18
ATOM 32689 N N . LYS A 1 105 ? 16.158 -18.416 -12.627 1.00 75.03 105 LYS A N 18
ATOM 32690 C CA . LYS A 1 105 ? 17.120 -17.376 -12.968 1.00 44.52 105 LYS A CA 18
ATOM 32691 C C . LYS A 1 105 ? 17.933 -17.768 -14.198 1.00 24.14 105 LYS A C 18
ATOM 32692 O O . LYS A 1 105 ? 18.005 -18.937 -14.576 1.00 65.44 105 LYS A O 18
ATOM 32711 N N . PRO A 1 106 ? 18.562 -16.770 -14.836 1.00 51.11 106 PRO A N 18
ATOM 32712 C CA . PRO A 1 106 ? 18.483 -15.374 -14.395 1.00 32.22 106 PRO A CA 18
ATOM 32713 C C . PRO A 1 106 ? 17.098 -14.774 -14.615 1.00 23.24 106 PRO A C 18
ATOM 32714 O O . PRO A 1 106 ? 16.218 -15.416 -15.188 1.00 35.11 106 PRO A O 18
ATOM 32725 N N . ILE A 1 107 ? 16.913 -13.541 -14.156 1.00 44.11 107 ILE A N 18
ATOM 32726 C CA . ILE A 1 107 ? 15.636 -12.855 -14.305 1.00 1.33 107 ILE A CA 18
ATOM 32727 C C . ILE A 1 107 ? 15.774 -11.622 -15.191 1.00 43.41 107 ILE A C 18
ATOM 32728 O O . ILE A 1 107 ? 16.764 -10.894 -15.109 1.00 53.54 107 ILE A O 18
ATOM 32744 N N . ASP A 1 108 ? 14.775 -11.393 -16.036 1.00 44.52 108 ASP A N 18
ATOM 32745 C CA . ASP A 1 108 ? 14.783 -10.245 -16.937 1.00 24.35 108 ASP A CA 18
ATOM 32746 C C . ASP A 1 108 ? 14.343 -8.980 -16.208 1.00 15.30 108 ASP A C 18
ATOM 32747 O O . ASP A 1 108 ? 13.625 -9.027 -15.209 1.00 34.21 108 ASP A O 18
ATOM 32756 N N . PRO A 1 109 ? 14.782 -7.819 -16.718 1.00 22.54 109 PRO A N 18
ATOM 32757 C CA . PRO A 1 109 ? 14.446 -6.519 -16.131 1.00 12.03 109 PRO A CA 18
ATOM 32758 C C . PRO A 1 109 ? 12.976 -6.159 -16.322 1.00 65.14 109 PRO A C 18
ATOM 32759 O O . PRO A 1 109 ? 12.370 -5.509 -15.472 1.00 5.11 109 PRO A O 18
ATOM 32770 N N . GLY A 1 110 ? 12.409 -6.587 -17.446 1.00 34.20 110 GLY A N 18
ATOM 32771 C CA . GLY A 1 110 ? 11.014 -6.300 -17.728 1.00 63.44 110 GLY A CA 18
ATOM 32772 C C . GLY A 1 110 ? 10.069 -7.145 -16.898 1.00 32.33 110 GLY A C 18
ATOM 32773 O O . GLY A 1 110 ? 9.070 -6.645 -16.379 1.00 64.44 110 GLY A O 18
ATOM 32777 N N . VAL A 1 111 ? 10.382 -8.431 -16.772 1.00 2.05 111 VAL A N 18
ATOM 32778 C CA . VAL A 1 111 ? 9.553 -9.348 -15.999 1.00 12.34 111 VAL A CA 18
ATOM 32779 C C . VAL A 1 111 ? 9.560 -8.981 -14.519 1.00 4.12 111 VAL A C 18
ATOM 32780 O O . VAL A 1 111 ? 8.507 -8.867 -13.891 1.00 11.33 111 VAL A O 18
ATOM 32793 N N . LEU A 1 112 ? 10.755 -8.797 -13.967 1.00 14.11 112 LEU A N 18
ATOM 32794 C CA . LEU A 1 112 ? 10.900 -8.442 -12.559 1.00 44.25 112 LEU A CA 18
ATOM 32795 C C . LEU A 1 112 ? 10.034 -7.236 -12.209 1.00 71.34 112 LEU A C 18
ATOM 32796 O O . LEU A 1 112 ? 9.267 -7.268 -11.247 1.00 23.04 112 LEU A O 18
ATOM 32812 N N . VAL A 1 113 ? 10.160 -6.174 -12.999 1.00 35.30 113 VAL A N 18
ATOM 32813 C CA . VAL A 1 113 ? 9.386 -4.959 -12.775 1.00 33.22 113 VAL A CA 18
ATOM 32814 C C . VAL A 1 113 ? 7.889 -5.234 -12.875 1.00 65.20 113 VAL A C 18
ATOM 32815 O O . VAL A 1 113 ? 7.088 -4.625 -12.167 1.00 62.20 113 VAL A O 18
ATOM 32828 N N . GLU A 1 114 ? 7.521 -6.156 -13.759 1.00 54.11 114 GLU A N 18
ATOM 32829 C CA . GLU A 1 114 ? 6.120 -6.511 -13.952 1.00 35.23 114 GLU A CA 18
ATOM 32830 C C . GLU A 1 114 ? 5.577 -7.263 -12.739 1.00 41.53 114 GLU A C 18
ATOM 32831 O O . GLU A 1 114 ? 4.425 -7.078 -12.344 1.00 41.52 114 GLU A O 18
ATOM 32843 N N . LEU A 1 115 ? 6.415 -8.111 -12.153 1.00 74.04 115 LEU A N 18
ATOM 32844 C CA . LEU A 1 115 ? 6.020 -8.892 -10.986 1.00 4.21 115 LEU A CA 18
ATOM 32845 C C . LEU A 1 115 ? 5.742 -7.984 -9.792 1.00 41.23 115 LEU A C 18
ATOM 32846 O O . LEU A 1 115 ? 4.835 -8.242 -9.001 1.00 2.32 115 LEU A O 18
ATOM 32862 N N . VAL A 1 116 ? 6.527 -6.918 -9.670 1.00 64.30 116 VAL A N 18
ATOM 32863 C CA . VAL A 1 116 ? 6.364 -5.970 -8.575 1.00 53.51 116 VAL A CA 18
ATOM 32864 C C . VAL A 1 116 ? 5.295 -4.933 -8.901 1.00 55.13 116 VAL A C 18
ATOM 32865 O O . VAL A 1 116 ? 4.574 -4.470 -8.018 1.00 32.44 116 VAL A O 18
ATOM 32878 N N . ALA A 1 117 ? 5.197 -4.573 -10.177 1.00 2.41 117 ALA A N 18
ATOM 32879 C CA . ALA A 1 117 ? 4.214 -3.592 -10.621 1.00 21.31 117 ALA A CA 18
ATOM 32880 C C . ALA A 1 117 ? 2.816 -3.957 -10.134 1.00 20.44 117 ALA A C 18
ATOM 32881 O O . ALA A 1 117 ? 2.138 -3.151 -9.496 1.00 5.41 117 ALA A O 18
ATOM 32888 N N . THR A 1 118 ? 2.388 -5.179 -10.438 1.00 42.22 118 THR A N 18
ATOM 32889 C CA . THR A 1 118 ? 1.070 -5.650 -10.033 1.00 31.00 118 THR A CA 18
ATOM 32890 C C . THR A 1 118 ? 0.844 -5.435 -8.541 1.00 30.22 118 THR A C 18
ATOM 32891 O O . THR A 1 118 ? -0.273 -5.151 -8.106 1.00 40.22 118 THR A O 18
ATOM 32902 N N . LEU A 1 119 ? 1.910 -5.572 -7.760 1.00 40.02 119 LEU A N 18
ATOM 32903 C CA . LEU A 1 119 ? 1.828 -5.392 -6.315 1.00 1.22 119 LEU A CA 18
ATOM 32904 C C . LEU A 1 119 ? 1.822 -3.911 -5.950 1.00 40.32 119 LEU A C 18
ATOM 32905 O O . LEU A 1 119 ? 1.148 -3.496 -5.007 1.00 63.11 119 LEU A O 18
ATOM 32921 N N . SER A 1 120 ? 2.575 -3.118 -6.705 1.00 44.52 120 SER A N 18
ATOM 32922 C CA . SER A 1 120 ? 2.658 -1.682 -6.461 1.00 21.33 120 SER A CA 18
ATOM 32923 C C . SER A 1 120 ? 1.288 -1.027 -6.606 1.00 2.35 120 SER A C 18
ATOM 32924 O O . SER A 1 120 ? 0.950 -0.103 -5.867 1.00 11.32 120 SER A O 18
ATOM 32932 N N . GLU A 1 121 ? 0.505 -1.513 -7.563 1.00 53.33 121 GLU A N 18
ATOM 32933 C CA . GLU A 1 121 ? -0.828 -0.973 -7.806 1.00 32.50 121 GLU A CA 18
ATOM 32934 C C . GLU A 1 121 ? -1.900 -1.892 -7.226 1.00 53.43 121 GLU A C 18
ATOM 32935 O O . GLU A 1 121 ? -1.693 -3.091 -7.043 1.00 30.34 121 GLU A O 18
ATOM 32947 N N . PRO A 1 122 ? -3.075 -1.316 -6.930 1.00 40.33 122 PRO A N 18
ATOM 32948 C CA . PRO A 1 122 ? -4.203 -2.063 -6.367 1.00 74.01 122 PRO A CA 18
ATOM 32949 C C . PRO A 1 122 ? -4.819 -3.029 -7.374 1.00 11.14 122 PRO A C 18
ATOM 32950 O O . PRO A 1 122 ? -4.523 -2.970 -8.566 1.00 44.44 122 PRO A O 18
ATOM 32961 N N . ALA A 1 123 ? -5.678 -3.918 -6.885 1.00 0.42 123 ALA A N 18
ATOM 32962 C CA . ALA A 1 123 ? -6.337 -4.894 -7.742 1.00 73.55 123 ALA A CA 18
ATOM 32963 C C . ALA A 1 123 ? -7.839 -4.639 -7.812 1.00 31.34 123 ALA A C 18
ATOM 32964 O O . ALA A 1 123 ? -8.330 -3.626 -7.314 1.00 24.30 123 ALA A O 18
ATOM 32971 N N . ALA A 1 124 ? -8.564 -5.564 -8.432 1.00 61.43 124 ALA A N 18
ATOM 32972 C CA . ALA A 1 124 ? -10.010 -5.440 -8.565 1.00 51.31 124 ALA A CA 18
ATOM 32973 C C . ALA A 1 124 ? -10.664 -6.805 -8.751 1.00 40.30 124 ALA A C 18
ATOM 32974 O O . ALA A 1 124 ? -11.586 -6.958 -9.551 1.00 43.22 124 ALA A O 18
ATOM 32981 N N . ASN A 1 125 ? -10.180 -7.794 -8.007 1.00 1.10 125 ASN A N 18
ATOM 32982 C CA . ASN A 1 125 ? -10.717 -9.147 -8.091 1.00 71.23 125 ASN A CA 18
ATOM 32983 C C . ASN A 1 125 ? -12.199 -9.168 -7.727 1.00 65.00 125 ASN A C 18
ATOM 32984 O O . ASN A 1 125 ? -13.021 -9.712 -8.463 1.00 61.14 125 ASN A O 18
ATOM 32995 N N . MET A 1 1 ? 0.747 -1.488 -1.939 1.00 60.50 1 MET A N 19
ATOM 32996 C CA . MET A 1 1 ? 1.592 -0.317 -1.738 1.00 61.04 1 MET A CA 19
ATOM 32997 C C . MET A 1 1 ? 3.032 -0.729 -1.450 1.00 44.32 1 MET A C 19
ATOM 32998 O O . MET A 1 1 ? 3.437 -0.834 -0.292 1.00 64.22 1 MET A O 19
ATOM 33012 N N . ILE A 1 2 ? 3.800 -0.960 -2.510 1.00 2.13 2 ILE A N 19
ATOM 33013 C CA . ILE A 1 2 ? 5.195 -1.359 -2.369 1.00 70.11 2 ILE A CA 19
ATOM 33014 C C . ILE A 1 2 ? 6.019 -0.257 -1.712 1.00 53.21 2 ILE A C 19
ATOM 33015 O O . ILE A 1 2 ? 6.333 0.755 -2.339 1.00 71.02 2 ILE A O 19
ATOM 33031 N N . ARG A 1 3 ? 6.367 -0.461 -0.446 1.00 12.32 3 ARG A N 19
ATOM 33032 C CA . ARG A 1 3 ? 7.155 0.516 0.297 1.00 60.54 3 ARG A CA 19
ATOM 33033 C C . ARG A 1 3 ? 8.648 0.245 0.135 1.00 40.01 3 ARG A C 19
ATOM 33034 O O . ARG A 1 3 ? 9.442 1.169 -0.049 1.00 33.42 3 ARG A O 19
ATOM 33055 N N . THR A 1 4 ? 9.025 -1.028 0.205 1.00 34.11 4 THR A N 19
ATOM 33056 C CA . THR A 1 4 ? 10.422 -1.421 0.068 1.00 15.55 4 THR A CA 19
ATOM 33057 C C . THR A 1 4 ? 10.545 -2.805 -0.557 1.00 70.04 4 THR A C 19
ATOM 33058 O O . THR A 1 4 ? 9.626 -3.620 -0.470 1.00 22.25 4 THR A O 19
ATOM 33069 N N . ILE A 1 5 ? 11.685 -3.065 -1.188 1.00 43.40 5 ILE A N 19
ATOM 33070 C CA . ILE A 1 5 ? 11.929 -4.352 -1.827 1.00 14.03 5 ILE A CA 19
ATOM 33071 C C . ILE A 1 5 ? 13.324 -4.873 -1.500 1.00 42.44 5 ILE A C 19
ATOM 33072 O O . ILE A 1 5 ? 14.270 -4.097 -1.355 1.00 10.11 5 ILE A O 19
ATOM 33088 N N . LEU A 1 6 ? 13.447 -6.191 -1.388 1.00 54.43 6 LEU A N 19
ATOM 33089 C CA . LEU A 1 6 ? 14.728 -6.817 -1.081 1.00 40.41 6 LEU A CA 19
ATOM 33090 C C . LEU A 1 6 ? 15.094 -7.855 -2.137 1.00 34.24 6 LEU A C 19
ATOM 33091 O O . LEU A 1 6 ? 14.288 -8.721 -2.475 1.00 35.33 6 LEU A O 19
ATOM 33107 N N . ALA A 1 7 ? 16.315 -7.763 -2.652 1.00 2.01 7 ALA A N 19
ATOM 33108 C CA . ALA A 1 7 ? 16.789 -8.697 -3.666 1.00 3.05 7 ALA A CA 19
ATOM 33109 C C . ALA A 1 7 ? 18.130 -9.305 -3.268 1.00 10.12 7 ALA A C 19
ATOM 33110 O O . ALA A 1 7 ? 19.086 -8.586 -2.976 1.00 11.32 7 ALA A O 19
ATOM 33117 N N . ILE A 1 8 ? 18.193 -10.632 -3.258 1.00 32.12 8 ILE A N 19
ATOM 33118 C CA . ILE A 1 8 ? 19.417 -11.336 -2.896 1.00 10.30 8 ILE A CA 19
ATOM 33119 C C . ILE A 1 8 ? 19.862 -12.275 -4.012 1.00 53.31 8 ILE A C 19
ATOM 33120 O O . ILE A 1 8 ? 19.122 -13.173 -4.413 1.00 32.30 8 ILE A O 19
ATOM 33136 N N . ASP A 1 9 ? 21.075 -12.061 -4.509 1.00 22.44 9 ASP A N 19
ATOM 33137 C CA . ASP A 1 9 ? 21.621 -12.891 -5.577 1.00 51.50 9 ASP A CA 19
ATOM 33138 C C . ASP A 1 9 ? 23.122 -13.092 -5.396 1.00 1.02 9 ASP A C 19
ATOM 33139 O O . ASP A 1 9 ? 23.757 -12.411 -4.590 1.00 70.20 9 ASP A O 19
ATOM 33148 N N . ASP A 1 10 ? 23.683 -14.031 -6.149 1.00 71.42 10 ASP A N 19
ATOM 33149 C CA . ASP A 1 10 ? 25.110 -14.323 -6.072 1.00 13.11 10 ASP A CA 19
ATOM 33150 C C . ASP A 1 10 ? 25.902 -13.412 -7.004 1.00 53.34 10 ASP A C 19
ATOM 33151 O O . ASP A 1 10 ? 26.851 -12.750 -6.584 1.00 32.33 10 ASP A O 19
ATOM 33160 N N . SER A 1 11 ? 25.506 -13.383 -8.273 1.00 34.31 11 SER A N 19
ATOM 33161 C CA . SER A 1 11 ? 26.182 -12.557 -9.266 1.00 75.25 11 SER A CA 19
ATOM 33162 C C . SER A 1 11 ? 26.020 -11.075 -8.941 1.00 61.35 11 SER A C 19
ATOM 33163 O O . SER A 1 11 ? 24.905 -10.584 -8.770 1.00 32.32 11 SER A O 19
ATOM 33171 N N . ALA A 1 12 ? 27.142 -10.369 -8.859 1.00 5.54 12 ALA A N 19
ATOM 33172 C CA . ALA A 1 12 ? 27.127 -8.943 -8.556 1.00 52.33 12 ALA A CA 19
ATOM 33173 C C . ALA A 1 12 ? 26.332 -8.168 -9.603 1.00 23.44 12 ALA A C 19
ATOM 33174 O O . ALA A 1 12 ? 25.579 -7.251 -9.273 1.00 25.21 12 ALA A O 19
ATOM 33181 N N . THR A 1 13 ? 26.505 -8.543 -10.867 1.00 13.34 13 THR A N 19
ATOM 33182 C CA . THR A 1 13 ? 25.805 -7.882 -11.961 1.00 64.34 13 THR A CA 19
ATOM 33183 C C . THR A 1 13 ? 24.295 -7.952 -11.771 1.00 34.53 13 THR A C 19
ATOM 33184 O O . THR A 1 13 ? 23.590 -6.960 -11.953 1.00 20.14 13 THR A O 19
ATOM 33195 N N . MET A 1 14 ? 23.803 -9.131 -11.402 1.00 65.24 14 MET A N 19
ATOM 33196 C CA . MET A 1 14 ? 22.375 -9.329 -11.185 1.00 61.30 14 MET A CA 19
ATOM 33197 C C . MET A 1 14 ? 21.853 -8.384 -10.108 1.00 52.42 14 MET A C 19
ATOM 33198 O O . MET A 1 14 ? 20.913 -7.622 -10.340 1.00 63.51 14 MET A O 19
ATOM 33212 N N . ARG A 1 15 ? 22.467 -8.437 -8.931 1.00 22.30 15 ARG A N 19
ATOM 33213 C CA . ARG A 1 15 ? 22.063 -7.586 -7.818 1.00 74.45 15 ARG A CA 19
ATOM 33214 C C . ARG A 1 15 ? 22.062 -6.117 -8.230 1.00 74.12 15 ARG A C 19
ATOM 33215 O O . ARG A 1 15 ? 21.213 -5.340 -7.793 1.00 61.30 15 ARG A O 19
ATOM 33236 N N . ALA A 1 16 ? 23.018 -5.744 -9.073 1.00 45.55 16 ALA A N 19
ATOM 33237 C CA . ALA A 1 16 ? 23.127 -4.369 -9.545 1.00 41.32 16 ALA A CA 19
ATOM 33238 C C . ALA A 1 16 ? 22.020 -4.041 -10.542 1.00 22.23 16 ALA A C 19
ATOM 33239 O O . ALA A 1 16 ? 21.439 -2.956 -10.505 1.00 50.31 16 ALA A O 19
ATOM 33246 N N . LEU A 1 17 ? 21.733 -4.985 -11.431 1.00 64.04 17 LEU A N 19
ATOM 33247 C CA . LEU A 1 17 ? 20.696 -4.796 -12.439 1.00 72.43 17 LEU A CA 19
ATOM 33248 C C . LEU A 1 17 ? 19.316 -4.728 -11.794 1.00 35.13 17 LEU A C 19
ATOM 33249 O O . LEU A 1 17 ? 18.607 -3.729 -11.923 1.00 33.02 17 LEU A O 19
ATOM 33265 N N . LEU A 1 18 ? 18.941 -5.795 -11.097 1.00 34.20 18 LEU A N 19
ATOM 33266 C CA . LEU A 1 18 ? 17.646 -5.856 -10.428 1.00 75.03 18 LEU A CA 19
ATOM 33267 C C . LEU A 1 18 ? 17.426 -4.626 -9.554 1.00 11.23 18 LEU A C 19
ATOM 33268 O O . LEU A 1 18 ? 16.310 -4.116 -9.450 1.00 53.00 18 LEU A O 19
ATOM 33284 N N . HIS A 1 19 ? 18.499 -4.152 -8.928 1.00 15.04 19 HIS A N 19
ATOM 33285 C CA . HIS A 1 19 ? 18.424 -2.979 -8.064 1.00 13.01 19 HIS A CA 19
ATOM 33286 C C . HIS A 1 19 ? 18.021 -1.742 -8.861 1.00 72.11 19 HIS A C 19
ATOM 33287 O O . HIS A 1 19 ? 17.217 -0.931 -8.403 1.00 11.05 19 HIS A O 19
ATOM 33301 N N . ALA A 1 20 ? 18.586 -1.604 -10.056 1.00 75.52 20 ALA A N 19
ATOM 33302 C CA . ALA A 1 20 ? 18.284 -0.468 -10.917 1.00 42.42 20 ALA A CA 19
ATOM 33303 C C . ALA A 1 20 ? 16.908 -0.614 -11.558 1.00 1.42 20 ALA A C 19
ATOM 33304 O O . ALA A 1 20 ? 16.142 0.347 -11.634 1.00 54.33 20 ALA A O 19
ATOM 33311 N N . THR A 1 21 ? 16.600 -1.822 -12.018 1.00 72.13 21 THR A N 19
ATOM 33312 C CA . THR A 1 21 ? 15.317 -2.093 -12.654 1.00 72.41 21 THR A CA 19
ATOM 33313 C C . THR A 1 21 ? 14.160 -1.627 -11.778 1.00 54.03 21 THR A C 19
ATOM 33314 O O . THR A 1 21 ? 13.198 -1.031 -12.267 1.00 64.50 21 THR A O 19
ATOM 33325 N N . LEU A 1 22 ? 14.258 -1.900 -10.482 1.00 75.10 22 LEU A N 19
ATOM 33326 C CA . LEU A 1 22 ? 13.218 -1.507 -9.537 1.00 22.33 22 LEU A CA 19
ATOM 33327 C C . LEU A 1 22 ? 13.411 -0.063 -9.084 1.00 62.51 22 LEU A C 19
ATOM 33328 O O . LEU A 1 22 ? 12.443 0.666 -8.873 1.00 71.11 22 LEU A O 19
ATOM 33344 N N . ALA A 1 23 ? 14.668 0.343 -8.939 1.00 63.31 23 ALA A N 19
ATOM 33345 C CA . ALA A 1 23 ? 14.988 1.700 -8.516 1.00 45.31 23 ALA A CA 19
ATOM 33346 C C . ALA A 1 23 ? 14.409 2.728 -9.483 1.00 65.40 23 ALA A C 19
ATOM 33347 O O . ALA A 1 23 ? 13.707 3.651 -9.073 1.00 74.13 23 ALA A O 19
ATOM 33354 N N . GLN A 1 24 ? 14.710 2.560 -10.767 1.00 3.32 24 GLN A N 19
ATOM 33355 C CA . GLN A 1 24 ? 14.220 3.475 -11.791 1.00 61.12 24 GLN A CA 19
ATOM 33356 C C . GLN A 1 24 ? 12.699 3.577 -11.747 1.00 0.22 24 GLN A C 19
ATOM 33357 O O . GLN A 1 24 ? 12.131 4.637 -12.007 1.00 12.44 24 GLN A O 19
ATOM 33371 N N . ALA A 1 25 ? 12.046 2.468 -11.416 1.00 53.12 25 ALA A N 19
ATOM 33372 C CA . ALA A 1 25 ? 10.591 2.434 -11.336 1.00 73.33 25 ALA A CA 19
ATOM 33373 C C . ALA A 1 25 ? 10.085 3.280 -10.173 1.00 54.45 25 ALA A C 19
ATOM 33374 O O . ALA A 1 25 ? 8.925 3.690 -10.150 1.00 33.24 25 ALA A O 19
ATOM 33381 N N . GLY A 1 26 ? 10.963 3.539 -9.209 1.00 51.22 26 GLY A N 19
ATOM 33382 C CA . GLY A 1 26 ? 10.586 4.335 -8.056 1.00 55.31 26 GLY A CA 19
ATOM 33383 C C . GLY A 1 26 ? 10.629 3.542 -6.765 1.00 12.41 26 GLY A C 19
ATOM 33384 O O . GLY A 1 26 ? 10.954 4.082 -5.707 1.00 44.33 26 GLY A O 19
ATOM 33388 N N . TYR A 1 27 ? 10.298 2.259 -6.850 1.00 23.34 27 TYR A N 19
ATOM 33389 C CA . TYR A 1 27 ? 10.297 1.391 -5.678 1.00 32.11 27 TYR A CA 19
ATOM 33390 C C . TYR A 1 27 ? 11.625 1.479 -4.933 1.00 65.22 27 TYR A C 19
ATOM 33391 O O . TYR A 1 27 ? 12.656 1.812 -5.518 1.00 34.02 27 TYR A O 19
ATOM 33409 N N . GLU A 1 28 ? 11.592 1.176 -3.639 1.00 42.50 28 GLU A N 19
ATOM 33410 C CA . GLU A 1 28 ? 12.793 1.221 -2.814 1.00 4.33 28 GLU A CA 19
ATOM 33411 C C . GLU A 1 28 ? 13.407 -0.169 -2.669 1.00 54.43 28 GLU A C 19
ATOM 33412 O O . GLU A 1 28 ? 13.260 -0.820 -1.635 1.00 2.42 28 GLU A O 19
ATOM 33424 N N . VAL A 1 29 ? 14.094 -0.617 -3.715 1.00 73.40 29 VAL A N 19
ATOM 33425 C CA . VAL A 1 29 ? 14.730 -1.929 -3.706 1.00 31.22 29 VAL A CA 19
ATOM 33426 C C . VAL A 1 29 ? 16.138 -1.853 -3.127 1.00 1.13 29 VAL A C 19
ATOM 33427 O O . VAL A 1 29 ? 16.856 -0.874 -3.335 1.00 54.11 29 VAL A O 19
ATOM 33440 N N . THR A 1 30 ? 16.530 -2.894 -2.398 1.00 14.42 30 THR A N 19
ATOM 33441 C CA . THR A 1 30 ? 17.852 -2.945 -1.787 1.00 50.04 30 THR A CA 19
ATOM 33442 C C . THR A 1 30 ? 18.441 -4.349 -1.868 1.00 54.22 30 THR A C 19
ATOM 33443 O O . THR A 1 30 ? 17.719 -5.342 -1.778 1.00 55.25 30 THR A O 19
ATOM 33454 N N . VAL A 1 31 ? 19.757 -4.425 -2.037 1.00 51.25 31 VAL A N 19
ATOM 33455 C CA . VAL A 1 31 ? 20.443 -5.708 -2.128 1.00 42.04 31 VAL A CA 19
ATOM 33456 C C . VAL A 1 31 ? 21.123 -6.062 -0.811 1.00 31.34 31 VAL A C 19
ATOM 33457 O O . VAL A 1 31 ? 21.691 -5.199 -0.142 1.00 31.52 31 VAL A O 19
ATOM 33470 N N . ALA A 1 32 ? 21.061 -7.338 -0.443 1.00 70.14 32 ALA A N 19
ATOM 33471 C CA . ALA A 1 32 ? 21.673 -7.808 0.793 1.00 12.44 32 ALA A CA 19
ATOM 33472 C C . ALA A 1 32 ? 22.973 -8.553 0.514 1.00 5.11 32 ALA A C 19
ATOM 33473 O O . ALA A 1 32 ? 23.420 -8.635 -0.630 1.00 15.21 32 ALA A O 19
ATOM 33480 N N . ALA A 1 33 ? 23.578 -9.094 1.567 1.00 73.22 33 ALA A N 19
ATOM 33481 C CA . ALA A 1 33 ? 24.827 -9.834 1.434 1.00 13.20 33 ALA A CA 19
ATOM 33482 C C . ALA A 1 33 ? 24.564 -11.307 1.143 1.00 72.40 33 ALA A C 19
ATOM 33483 O O . ALA A 1 33 ? 25.306 -11.944 0.396 1.00 65.43 33 ALA A O 19
ATOM 33490 N N . ASP A 1 34 ? 23.504 -11.843 1.738 1.00 31.11 34 ASP A N 19
ATOM 33491 C CA . ASP A 1 34 ? 23.143 -13.242 1.542 1.00 31.42 34 ASP A CA 19
ATOM 33492 C C . ASP A 1 34 ? 21.643 -13.448 1.729 1.00 52.22 34 ASP A C 19
ATOM 33493 O O . ASP A 1 34 ? 20.946 -12.576 2.247 1.00 62.13 34 ASP A O 19
ATOM 33502 N N . GLY A 1 35 ? 21.152 -14.607 1.302 1.00 74.35 35 GLY A N 19
ATOM 33503 C CA . GLY A 1 35 ? 19.737 -14.906 1.429 1.00 1.31 35 GLY A CA 19
ATOM 33504 C C . GLY A 1 35 ? 19.234 -14.733 2.848 1.00 12.34 35 GLY A C 19
ATOM 33505 O O . GLY A 1 35 ? 18.094 -14.323 3.063 1.00 35.32 35 GLY A O 19
ATOM 33509 N N . GLU A 1 36 ? 20.086 -15.047 3.819 1.00 12.14 36 GLU A N 19
ATOM 33510 C CA . GLU A 1 36 ? 19.719 -14.926 5.225 1.00 11.14 36 GLU A CA 19
ATOM 33511 C C . GLU A 1 36 ? 19.783 -13.471 5.681 1.00 23.03 36 GLU A C 19
ATOM 33512 O O . GLU A 1 36 ? 18.962 -13.023 6.481 1.00 23.32 36 GLU A O 19
ATOM 33524 N N . ALA A 1 37 ? 20.765 -12.739 5.166 1.00 5.33 37 ALA A N 19
ATOM 33525 C CA . ALA A 1 37 ? 20.937 -11.335 5.519 1.00 50.35 37 ALA A CA 19
ATOM 33526 C C . ALA A 1 37 ? 19.711 -10.517 5.128 1.00 54.01 37 ALA A C 19
ATOM 33527 O O . ALA A 1 37 ? 19.337 -9.570 5.820 1.00 65.45 37 ALA A O 19
ATOM 33534 N N . GLY A 1 38 ? 19.087 -10.889 4.014 1.00 43.43 38 GLY A N 19
ATOM 33535 C CA . GLY A 1 38 ? 17.910 -10.178 3.550 1.00 32.22 38 GLY A CA 19
ATOM 33536 C C . GLY A 1 38 ? 16.659 -10.571 4.311 1.00 52.03 38 GLY A C 19
ATOM 33537 O O . GLY A 1 38 ? 15.895 -9.711 4.751 1.00 62.25 38 GLY A O 19
ATOM 33541 N N . PHE A 1 39 ? 16.447 -11.874 4.465 1.00 13.31 39 PHE A N 19
ATOM 33542 C CA . PHE A 1 39 ? 15.278 -12.379 5.175 1.00 34.04 39 PHE A CA 19
ATOM 33543 C C . PHE A 1 39 ? 15.319 -11.977 6.647 1.00 44.12 39 PHE A C 19
ATOM 33544 O O . PHE A 1 39 ? 14.332 -11.489 7.196 1.00 11.42 39 PHE A O 19
ATOM 33561 N N . ASP A 1 40 ? 16.469 -12.186 7.279 1.00 61.55 40 ASP A N 19
ATOM 33562 C CA . ASP A 1 40 ? 16.641 -11.846 8.686 1.00 2.00 40 ASP A CA 19
ATOM 33563 C C . ASP A 1 40 ? 16.222 -10.403 8.951 1.00 32.43 40 ASP A C 19
ATOM 33564 O O . ASP A 1 40 ? 15.601 -10.104 9.972 1.00 0.22 40 ASP A O 19
ATOM 33573 N N . LEU A 1 41 ? 16.566 -9.513 8.027 1.00 75.40 41 LEU A N 19
ATOM 33574 C CA . LEU A 1 41 ? 16.226 -8.101 8.161 1.00 33.00 41 LEU A CA 19
ATOM 33575 C C . LEU A 1 41 ? 14.728 -7.881 7.975 1.00 32.32 41 LEU A C 19
ATOM 33576 O O . LEU A 1 41 ? 14.135 -7.011 8.611 1.00 15.22 41 LEU A O 19
ATOM 33592 N N . ALA A 1 42 ? 14.122 -8.678 7.101 1.00 62.13 42 ALA A N 19
ATOM 33593 C CA . ALA A 1 42 ? 12.693 -8.574 6.834 1.00 11.45 42 ALA A CA 19
ATOM 33594 C C . ALA A 1 42 ? 11.877 -8.884 8.085 1.00 63.51 42 ALA A C 19
ATOM 33595 O O . ALA A 1 42 ? 10.709 -8.511 8.184 1.00 1.22 42 ALA A O 19
ATOM 33602 N N . ALA A 1 43 ? 12.501 -9.571 9.037 1.00 72.23 43 ALA A N 19
ATOM 33603 C CA . ALA A 1 43 ? 11.833 -9.931 10.281 1.00 33.03 43 ALA A CA 19
ATOM 33604 C C . ALA A 1 43 ? 11.673 -8.717 11.190 1.00 41.33 43 ALA A C 19
ATOM 33605 O O . ALA A 1 43 ? 10.806 -8.691 12.064 1.00 73.14 43 ALA A O 19
ATOM 33612 N N . THR A 1 44 ? 12.516 -7.710 10.979 1.00 61.54 44 THR A N 19
ATOM 33613 C CA . THR A 1 44 ? 12.470 -6.494 11.780 1.00 53.24 44 THR A CA 19
ATOM 33614 C C . THR A 1 44 ? 11.982 -5.309 10.953 1.00 64.43 44 THR A C 19
ATOM 33615 O O . THR A 1 44 ? 11.373 -4.378 11.481 1.00 63.35 44 THR A O 19
ATOM 33626 N N . THR A 1 45 ? 12.253 -5.350 9.652 1.00 65.33 45 THR A N 19
ATOM 33627 C CA . THR A 1 45 ? 11.843 -4.280 8.752 1.00 70.14 45 THR A CA 19
ATOM 33628 C C . THR A 1 45 ? 10.565 -4.649 8.006 1.00 44.40 45 THR A C 19
ATOM 33629 O O . THR A 1 45 ? 9.662 -3.826 7.859 1.00 1.02 45 THR A O 19
ATOM 33640 N N . ALA A 1 46 ? 10.496 -5.890 7.537 1.00 25.34 46 ALA A N 19
ATOM 33641 C CA . ALA A 1 46 ? 9.328 -6.368 6.809 1.00 33.32 46 ALA A CA 19
ATOM 33642 C C . ALA A 1 46 ? 9.164 -5.627 5.487 1.00 61.24 46 ALA A C 19
ATOM 33643 O O . ALA A 1 46 ? 8.524 -4.577 5.427 1.00 3.14 46 ALA A O 19
ATOM 33650 N N . TYR A 1 47 ? 9.746 -6.180 4.428 1.00 3.14 47 TYR A N 19
ATOM 33651 C CA . TYR A 1 47 ? 9.668 -5.569 3.107 1.00 75.13 47 TYR A CA 19
ATOM 33652 C C . TYR A 1 47 ? 8.427 -6.047 2.359 1.00 55.01 47 TYR A C 19
ATOM 33653 O O . TYR A 1 47 ? 7.826 -7.061 2.714 1.00 20.32 47 TYR A O 19
ATOM 33671 N N . ASP A 1 48 ? 8.049 -5.309 1.321 1.00 13.11 48 ASP A N 19
ATOM 33672 C CA . ASP A 1 48 ? 6.880 -5.657 0.520 1.00 4.55 48 ASP A CA 19
ATOM 33673 C C . ASP A 1 48 ? 7.176 -6.850 -0.382 1.00 61.05 48 ASP A C 19
ATOM 33674 O O . ASP A 1 48 ? 6.303 -7.681 -0.636 1.00 64.53 48 ASP A O 19
ATOM 33683 N N . LEU A 1 49 ? 8.411 -6.928 -0.866 1.00 20.03 49 LEU A N 19
ATOM 33684 C CA . LEU A 1 49 ? 8.822 -8.020 -1.742 1.00 2.51 49 LEU A CA 19
ATOM 33685 C C . LEU A 1 49 ? 10.246 -8.466 -1.424 1.00 34.41 49 LEU A C 19
ATOM 33686 O O . LEU A 1 49 ? 11.119 -7.644 -1.149 1.00 10.43 49 LEU A O 19
ATOM 33702 N N . VAL A 1 50 ? 10.473 -9.775 -1.466 1.00 33.53 50 VAL A N 19
ATOM 33703 C CA . VAL A 1 50 ? 11.791 -10.332 -1.185 1.00 72.04 50 VAL A CA 19
ATOM 33704 C C . VAL A 1 50 ? 12.150 -11.425 -2.185 1.00 72.25 50 VAL A C 19
ATOM 33705 O O . VAL A 1 50 ? 11.306 -12.241 -2.560 1.00 22.13 50 VAL A O 19
ATOM 33718 N N . LEU A 1 51 ? 13.407 -11.437 -2.615 1.00 12.30 51 LEU A N 19
ATOM 33719 C CA . LEU A 1 51 ? 13.879 -12.431 -3.572 1.00 41.14 51 LEU A CA 19
ATOM 33720 C C . LEU A 1 51 ? 15.128 -13.136 -3.053 1.00 71.44 51 LEU A C 19
ATOM 33721 O O . LEU A 1 51 ? 16.095 -12.492 -2.646 1.00 41.12 51 LEU A O 19
ATOM 33737 N N . THR A 1 52 ? 15.102 -14.466 -3.072 1.00 54.55 52 THR A N 19
ATOM 33738 C CA . THR A 1 52 ? 16.231 -15.259 -2.605 1.00 61.11 52 THR A CA 19
ATOM 33739 C C . THR A 1 52 ? 16.878 -16.024 -3.754 1.00 21.42 52 THR A C 19
ATOM 33740 O O . THR A 1 52 ? 16.252 -16.257 -4.788 1.00 33.43 52 THR A O 19
ATOM 33751 N N . ASP A 1 53 ? 18.134 -16.414 -3.566 1.00 2.33 53 ASP A N 19
ATOM 33752 C CA . ASP A 1 53 ? 18.866 -17.155 -4.586 1.00 72.13 53 ASP A CA 19
ATOM 33753 C C . ASP A 1 53 ? 19.463 -18.433 -4.006 1.00 25.10 53 ASP A C 19
ATOM 33754 O O . ASP A 1 53 ? 19.471 -19.477 -4.658 1.00 4.21 53 ASP A O 19
ATOM 33763 N N . GLN A 1 54 ? 19.963 -18.342 -2.778 1.00 5.11 54 GLN A N 19
ATOM 33764 C CA . GLN A 1 54 ? 20.565 -19.491 -2.111 1.00 52.22 54 GLN A CA 19
ATOM 33765 C C . GLN A 1 54 ? 19.568 -20.640 -2.002 1.00 10.24 54 GLN A C 19
ATOM 33766 O O . GLN A 1 54 ? 18.366 -20.450 -2.181 1.00 32.42 54 GLN A O 19
ATOM 33780 N N . ASN A 1 55 ? 20.077 -21.832 -1.707 1.00 15.24 55 ASN A N 19
ATOM 33781 C CA . ASN A 1 55 ? 19.230 -23.012 -1.574 1.00 64.31 55 ASN A CA 19
ATOM 33782 C C . ASN A 1 55 ? 19.091 -23.420 -0.111 1.00 30.24 55 ASN A C 19
ATOM 33783 O O . ASN A 1 55 ? 19.530 -22.703 0.788 1.00 33.43 55 ASN A O 19
ATOM 33794 N N . MET A 1 56 ? 18.478 -24.576 0.120 1.00 73.52 56 MET A N 19
ATOM 33795 C CA . MET A 1 56 ? 18.282 -25.081 1.474 1.00 2.21 56 MET A CA 19
ATOM 33796 C C . MET A 1 56 ? 18.697 -26.545 1.574 1.00 31.30 56 MET A C 19
ATOM 33797 O O . MET A 1 56 ? 17.863 -27.447 1.662 1.00 0.22 56 MET A O 19
ATOM 33811 N N . PRO A 1 57 ? 20.016 -26.790 1.560 1.00 74.32 57 PRO A N 19
ATOM 33812 C CA . PRO A 1 57 ? 20.570 -28.144 1.648 1.00 22.42 57 PRO A CA 19
ATOM 33813 C C . PRO A 1 57 ? 20.371 -28.764 3.027 1.00 13.43 57 PRO A C 19
ATOM 33814 O O . PRO A 1 57 ? 20.166 -29.971 3.152 1.00 23.21 57 PRO A O 19
ATOM 33825 N N . ARG A 1 58 ? 20.431 -27.929 4.060 1.00 70.21 58 ARG A N 19
ATOM 33826 C CA . ARG A 1 58 ? 20.258 -28.396 5.430 1.00 15.43 58 ARG A CA 19
ATOM 33827 C C . ARG A 1 58 ? 19.819 -27.253 6.342 1.00 24.31 58 ARG A C 19
ATOM 33828 O O . ARG A 1 58 ? 18.663 -27.185 6.759 1.00 72.24 58 ARG A O 19
ATOM 33849 N N . LYS A 1 59 ? 20.752 -26.358 6.649 1.00 15.51 59 LYS A N 19
ATOM 33850 C CA . LYS A 1 59 ? 20.463 -25.217 7.511 1.00 62.13 59 LYS A CA 19
ATOM 33851 C C . LYS A 1 59 ? 21.462 -24.089 7.273 1.00 70.13 59 LYS A C 19
ATOM 33852 O O . LYS A 1 59 ? 22.669 -24.320 7.206 1.00 22.12 59 LYS A O 19
ATOM 33871 N N . SER A 1 60 ? 20.951 -22.869 7.147 1.00 54.33 60 SER A N 19
ATOM 33872 C CA . SER A 1 60 ? 21.798 -21.705 6.914 1.00 20.10 60 SER A CA 19
ATOM 33873 C C . SER A 1 60 ? 21.093 -20.424 7.349 1.00 2.13 60 SER A C 19
ATOM 33874 O O . SER A 1 60 ? 21.689 -19.563 7.996 1.00 72.31 60 SER A O 19
ATOM 33882 N N . GLY A 1 61 ? 19.819 -20.305 6.989 1.00 72.20 61 GLY A N 19
ATOM 33883 C CA . GLY A 1 61 ? 19.053 -19.127 7.350 1.00 15.20 61 GLY A CA 19
ATOM 33884 C C . GLY A 1 61 ? 17.697 -19.087 6.673 1.00 12.02 61 GLY A C 19
ATOM 33885 O O . GLY A 1 61 ? 16.728 -18.577 7.237 1.00 34.22 61 GLY A O 19
ATOM 33889 N N . LEU A 1 62 ? 17.627 -19.624 5.460 1.00 30.23 62 LEU A N 19
ATOM 33890 C CA . LEU A 1 62 ? 16.380 -19.647 4.704 1.00 14.22 62 LEU A CA 19
ATOM 33891 C C . LEU A 1 62 ? 15.244 -20.222 5.544 1.00 11.04 62 LEU A C 19
ATOM 33892 O O . LEU A 1 62 ? 14.090 -19.818 5.404 1.00 20.22 62 LEU A O 19
ATOM 33908 N N . GLU A 1 63 ? 15.580 -21.165 6.419 1.00 63.34 63 GLU A N 19
ATOM 33909 C CA . GLU A 1 63 ? 14.588 -21.794 7.282 1.00 30.33 63 GLU A CA 19
ATOM 33910 C C . GLU A 1 63 ? 13.767 -20.743 8.023 1.00 53.10 63 GLU A C 19
ATOM 33911 O O . GLU A 1 63 ? 12.606 -20.973 8.365 1.00 52.23 63 GLU A O 19
ATOM 33923 N N . LEU A 1 64 ? 14.377 -19.589 8.268 1.00 3.04 64 LEU A N 19
ATOM 33924 C CA . LEU A 1 64 ? 13.704 -18.501 8.969 1.00 10.11 64 LEU A CA 19
ATOM 33925 C C . LEU A 1 64 ? 12.329 -18.234 8.366 1.00 13.51 64 LEU A C 19
ATOM 33926 O O . LEU A 1 64 ? 11.393 -17.856 9.072 1.00 22.35 64 LEU A O 19
ATOM 33942 N N . ILE A 1 65 ? 12.213 -18.433 7.058 1.00 61.34 65 ILE A N 19
ATOM 33943 C CA . ILE A 1 65 ? 10.951 -18.217 6.361 1.00 43.12 65 ILE A CA 19
ATOM 33944 C C . ILE A 1 65 ? 9.802 -18.923 7.073 1.00 42.24 65 ILE A C 19
ATOM 33945 O O . ILE A 1 65 ? 8.699 -18.387 7.175 1.00 42.20 65 ILE A O 19
ATOM 33961 N N . ALA A 1 66 ? 10.069 -20.128 7.564 1.00 23.24 66 ALA A N 19
ATOM 33962 C CA . ALA A 1 66 ? 9.059 -20.906 8.270 1.00 30.34 66 ALA A CA 19
ATOM 33963 C C . ALA A 1 66 ? 8.484 -20.122 9.446 1.00 65.55 66 ALA A C 19
ATOM 33964 O O . ALA A 1 66 ? 7.276 -20.134 9.680 1.00 45.41 66 ALA A O 19
ATOM 33971 N N . ALA A 1 67 ? 9.358 -19.444 10.182 1.00 42.53 67 ALA A N 19
ATOM 33972 C CA . ALA A 1 67 ? 8.937 -18.653 11.332 1.00 60.32 67 ALA A CA 19
ATOM 33973 C C . ALA A 1 67 ? 7.976 -17.545 10.914 1.00 24.03 67 ALA A C 19
ATOM 33974 O O . ALA A 1 67 ? 7.049 -17.203 11.650 1.00 61.44 67 ALA A O 19
ATOM 33981 N N . LEU A 1 68 ? 8.204 -16.986 9.731 1.00 71.22 68 LEU A N 19
ATOM 33982 C CA . LEU A 1 68 ? 7.358 -15.915 9.215 1.00 23.03 68 LEU A CA 19
ATOM 33983 C C . LEU A 1 68 ? 6.037 -16.468 8.692 1.00 71.53 68 LEU A C 19
ATOM 33984 O O . LEU A 1 68 ? 5.022 -15.772 8.680 1.00 32.05 68 LEU A O 19
ATOM 34000 N N . ARG A 1 69 ? 6.057 -17.726 8.261 1.00 41.52 69 ARG A N 19
ATOM 34001 C CA . ARG A 1 69 ? 4.860 -18.373 7.737 1.00 3.11 69 ARG A CA 19
ATOM 34002 C C . ARG A 1 69 ? 3.749 -18.389 8.783 1.00 61.03 69 ARG A C 19
ATOM 34003 O O . ARG A 1 69 ? 2.583 -18.154 8.466 1.00 4.22 69 ARG A O 19
ATOM 34024 N N . GLN A 1 70 ? 4.120 -18.669 10.028 1.00 14.42 70 GLN A N 19
ATOM 34025 C CA . GLN A 1 70 ? 3.154 -18.716 11.119 1.00 33.54 70 GLN A CA 19
ATOM 34026 C C . GLN A 1 70 ? 3.093 -17.380 11.852 1.00 60.12 70 GLN A C 19
ATOM 34027 O O . GLN A 1 70 ? 2.712 -17.318 13.022 1.00 42.04 70 GLN A O 19
ATOM 34041 N N . LEU A 1 71 ? 3.471 -16.313 11.157 1.00 10.21 71 LEU A N 19
ATOM 34042 C CA . LEU A 1 71 ? 3.460 -14.976 11.742 1.00 60.25 71 LEU A CA 19
ATOM 34043 C C . LEU A 1 71 ? 2.223 -14.200 11.301 1.00 1.35 71 LEU A C 19
ATOM 34044 O O . LEU A 1 71 ? 1.809 -13.247 11.961 1.00 12.24 71 LEU A O 19
ATOM 34060 N N . SER A 1 72 ? 1.637 -14.615 10.183 1.00 34.14 72 SER A N 19
ATOM 34061 C CA . SER A 1 72 ? 0.448 -13.958 9.654 1.00 15.41 72 SER A CA 19
ATOM 34062 C C . SER A 1 72 ? 0.758 -12.521 9.244 1.00 21.21 72 SER A C 19
ATOM 34063 O O . SER A 1 72 ? -0.109 -11.649 9.293 1.00 24.00 72 SER A O 19
ATOM 34071 N N . ALA A 1 73 ? 2.002 -12.284 8.840 1.00 53.31 73 ALA A N 19
ATOM 34072 C CA . ALA A 1 73 ? 2.428 -10.955 8.419 1.00 15.44 73 ALA A CA 19
ATOM 34073 C C . ALA A 1 73 ? 3.215 -11.018 7.115 1.00 4.43 73 ALA A C 19
ATOM 34074 O O . ALA A 1 73 ? 3.118 -10.122 6.276 1.00 74.43 73 ALA A O 19
ATOM 34081 N N . TYR A 1 74 ? 3.996 -12.080 6.952 1.00 5.43 74 TYR A N 19
ATOM 34082 C CA . TYR A 1 74 ? 4.804 -12.257 5.751 1.00 31.43 74 TYR A CA 19
ATOM 34083 C C . TYR A 1 74 ? 4.285 -13.422 4.914 1.00 62.24 74 TYR A C 19
ATOM 34084 O O . TYR A 1 74 ? 4.485 -13.466 3.700 1.00 14.21 74 TYR A O 19
ATOM 34102 N N . ALA A 1 75 ? 3.618 -14.364 5.572 1.00 74.55 75 ALA A N 19
ATOM 34103 C CA . ALA A 1 75 ? 3.067 -15.529 4.889 1.00 42.33 75 ALA A CA 19
ATOM 34104 C C . ALA A 1 75 ? 2.279 -15.117 3.650 1.00 13.22 75 ALA A C 19
ATOM 34105 O O . ALA A 1 75 ? 2.294 -15.811 2.633 1.00 3.15 75 ALA A O 19
ATOM 34112 N N . ASP A 1 76 ? 1.590 -13.985 3.743 1.00 52.23 76 ASP A N 19
ATOM 34113 C CA . ASP A 1 76 ? 0.795 -13.480 2.629 1.00 31.30 76 ASP A CA 19
ATOM 34114 C C . ASP A 1 76 ? 1.676 -12.756 1.616 1.00 4.25 76 ASP A C 19
ATOM 34115 O O . ASP A 1 76 ? 1.416 -12.789 0.413 1.00 14.13 76 ASP A O 19
ATOM 34124 N N . THR A 1 77 ? 2.722 -12.100 2.112 1.00 54.05 77 THR A N 19
ATOM 34125 C CA . THR A 1 77 ? 3.640 -11.365 1.251 1.00 23.41 77 THR A CA 19
ATOM 34126 C C . THR A 1 77 ? 4.124 -12.233 0.095 1.00 30.51 77 THR A C 19
ATOM 34127 O O . THR A 1 77 ? 4.506 -13.390 0.273 1.00 34.43 77 THR A O 19
ATOM 34138 N N . PRO A 1 78 ? 4.110 -11.665 -1.119 1.00 54.45 78 PRO A N 19
ATOM 34139 C CA . PRO A 1 78 ? 4.545 -12.369 -2.329 1.00 22.32 78 PRO A CA 19
ATOM 34140 C C . PRO A 1 78 ? 6.051 -12.607 -2.350 1.00 62.24 78 PRO A C 19
ATOM 34141 O O . PRO A 1 78 ? 6.832 -11.682 -2.577 1.00 72.45 78 PRO A O 19
ATOM 34152 N N . ILE A 1 79 ? 6.452 -13.852 -2.113 1.00 43.43 79 ILE A N 19
ATOM 34153 C CA . ILE A 1 79 ? 7.865 -14.210 -2.107 1.00 61.24 79 ILE A CA 19
ATOM 34154 C C . ILE A 1 79 ? 8.217 -15.078 -3.311 1.00 31.44 79 ILE A C 19
ATOM 34155 O O . ILE A 1 79 ? 7.490 -16.014 -3.649 1.00 5.12 79 ILE A O 19
ATOM 34171 N N . LEU A 1 80 ? 9.337 -14.764 -3.953 1.00 15.03 80 LEU A N 19
ATOM 34172 C CA . LEU A 1 80 ? 9.787 -15.517 -5.118 1.00 42.33 80 LEU A CA 19
ATOM 34173 C C . LEU A 1 80 ? 11.188 -16.077 -4.896 1.00 62.41 80 LEU A C 19
ATOM 34174 O O . LEU A 1 80 ? 12.141 -15.328 -4.680 1.00 60.40 80 LEU A O 19
ATOM 34190 N N . VAL A 1 81 ? 11.307 -17.400 -4.953 1.00 35.23 81 VAL A N 19
ATOM 34191 C CA . VAL A 1 81 ? 12.592 -18.062 -4.761 1.00 54.31 81 VAL A CA 19
ATOM 34192 C C . VAL A 1 81 ? 13.163 -18.547 -6.088 1.00 45.45 81 VAL A C 19
ATOM 34193 O O . VAL A 1 81 ? 12.428 -19.008 -6.963 1.00 2.25 81 VAL A O 19
ATOM 34206 N N . LEU A 1 82 ? 14.480 -18.440 -6.233 1.00 73.24 82 LEU A N 19
ATOM 34207 C CA . LEU A 1 82 ? 15.152 -18.869 -7.455 1.00 41.30 82 LEU A CA 19
ATOM 34208 C C . LEU A 1 82 ? 15.439 -20.366 -7.422 1.00 71.41 82 LEU A C 19
ATOM 34209 O O . LEU A 1 82 ? 15.644 -20.948 -6.356 1.00 13.42 82 LEU A O 19
ATOM 34225 N N . THR A 1 83 ? 15.454 -20.987 -8.598 1.00 2.12 83 THR A N 19
ATOM 34226 C CA . THR A 1 83 ? 15.717 -22.416 -8.704 1.00 61.52 83 THR A CA 19
ATOM 34227 C C . THR A 1 83 ? 16.619 -22.723 -9.895 1.00 15.33 83 THR A C 19
ATOM 34228 O O . THR A 1 83 ? 16.798 -21.888 -10.782 1.00 61.03 83 THR A O 19
ATOM 34239 N N . THR A 1 84 ? 17.184 -23.926 -9.909 1.00 41.21 84 THR A N 19
ATOM 34240 C CA . THR A 1 84 ? 18.068 -24.342 -10.991 1.00 34.12 84 THR A CA 19
ATOM 34241 C C . THR A 1 84 ? 17.330 -25.219 -11.996 1.00 63.22 84 THR A C 19
ATOM 34242 O O . THR A 1 84 ? 17.590 -25.154 -13.197 1.00 60.42 84 THR A O 19
ATOM 34253 N N . GLU A 1 85 ? 16.409 -26.038 -11.497 1.00 45.11 85 GLU A N 19
ATOM 34254 C CA . GLU A 1 85 ? 15.635 -26.928 -12.354 1.00 32.13 85 GLU A CA 19
ATOM 34255 C C . GLU A 1 85 ? 14.140 -26.775 -12.087 1.00 41.35 85 GLU A C 19
ATOM 34256 O O . GLU A 1 85 ? 13.718 -26.582 -10.948 1.00 71.41 85 GLU A O 19
ATOM 34268 N N . GLY A 1 86 ? 13.344 -26.861 -13.149 1.00 12.40 86 GLY A N 19
ATOM 34269 C CA . GLY A 1 86 ? 11.905 -26.729 -13.010 1.00 3.51 86 GLY A CA 19
ATOM 34270 C C . GLY A 1 86 ? 11.243 -28.022 -12.577 1.00 45.32 86 GLY A C 19
ATOM 34271 O O . GLY A 1 86 ? 10.330 -28.511 -13.241 1.00 35.54 86 GLY A O 19
ATOM 34275 N N . SER A 1 87 ? 11.707 -28.578 -11.462 1.00 54.51 87 SER A N 19
ATOM 34276 C CA . SER A 1 87 ? 11.157 -29.825 -10.945 1.00 21.15 87 SER A CA 19
ATOM 34277 C C . SER A 1 87 ? 10.079 -29.552 -9.900 1.00 50.11 87 SER A C 19
ATOM 34278 O O . SER A 1 87 ? 10.149 -28.569 -9.162 1.00 51.02 87 SER A O 19
ATOM 34286 N N . ASP A 1 88 ? 9.083 -30.429 -9.844 1.00 53.25 88 ASP A N 19
ATOM 34287 C CA . ASP A 1 88 ? 7.989 -30.284 -8.890 1.00 63.34 88 ASP A CA 19
ATOM 34288 C C . ASP A 1 88 ? 8.482 -30.498 -7.463 1.00 30.43 88 ASP A C 19
ATOM 34289 O O . ASP A 1 88 ? 8.025 -29.835 -6.532 1.00 61.50 88 ASP A O 19
ATOM 34298 N N . ALA A 1 89 ? 9.416 -31.429 -7.298 1.00 30.42 89 ALA A N 19
ATOM 34299 C CA . ALA A 1 89 ? 9.971 -31.730 -5.984 1.00 62.21 89 ALA A CA 19
ATOM 34300 C C . ALA A 1 89 ? 10.502 -30.469 -5.311 1.00 31.35 89 ALA A C 19
ATOM 34301 O O . ALA A 1 89 ? 10.383 -30.305 -4.096 1.00 53.12 89 ALA A O 19
ATOM 34308 N N . PHE A 1 90 ? 11.089 -29.581 -6.106 1.00 71.42 90 PHE A N 19
ATOM 34309 C CA . PHE A 1 90 ? 11.640 -28.335 -5.586 1.00 72.41 90 PHE A CA 19
ATOM 34310 C C . PHE A 1 90 ? 10.530 -27.422 -5.073 1.00 61.23 90 PHE A C 19
ATOM 34311 O O . PHE A 1 90 ? 10.659 -26.801 -4.018 1.00 41.33 90 PHE A O 19
ATOM 34328 N N . LYS A 1 91 ? 9.439 -27.346 -5.828 1.00 2.40 91 LYS A N 19
ATOM 34329 C CA . LYS A 1 91 ? 8.305 -26.510 -5.452 1.00 2.12 91 LYS A CA 19
ATOM 34330 C C . LYS A 1 91 ? 7.858 -26.810 -4.025 1.00 33.02 91 LYS A C 19
ATOM 34331 O O . LYS A 1 91 ? 7.449 -25.911 -3.291 1.00 33.14 91 LYS A O 19
ATOM 34350 N N . ALA A 1 92 ? 7.940 -28.079 -3.638 1.00 54.04 92 ALA A N 19
ATOM 34351 C CA . ALA A 1 92 ? 7.546 -28.496 -2.298 1.00 64.33 92 ALA A CA 19
ATOM 34352 C C . ALA A 1 92 ? 8.397 -27.806 -1.237 1.00 35.21 92 ALA A C 19
ATOM 34353 O O . ALA A 1 92 ? 7.904 -27.455 -0.165 1.00 72.32 92 ALA A O 19
ATOM 34360 N N . ALA A 1 93 ? 9.676 -27.615 -1.542 1.00 72.40 93 ALA A N 19
ATOM 34361 C CA . ALA A 1 93 ? 10.594 -26.966 -0.614 1.00 72.15 93 ALA A CA 19
ATOM 34362 C C . ALA A 1 93 ? 10.174 -25.525 -0.345 1.00 61.12 93 ALA A C 19
ATOM 34363 O O . ALA A 1 93 ? 9.894 -25.153 0.794 1.00 41.22 93 ALA A O 19
ATOM 34370 N N . ALA A 1 94 ? 10.133 -24.718 -1.401 1.00 25.44 94 ALA A N 19
ATOM 34371 C CA . ALA A 1 94 ? 9.747 -23.318 -1.278 1.00 33.44 94 ALA A CA 19
ATOM 34372 C C . ALA A 1 94 ? 8.399 -23.181 -0.578 1.00 12.32 94 ALA A C 19
ATOM 34373 O O . ALA A 1 94 ? 8.220 -22.316 0.280 1.00 54.22 94 ALA A O 19
ATOM 34380 N N . ARG A 1 95 ? 7.454 -24.038 -0.950 1.00 31.02 95 ARG A N 19
ATOM 34381 C CA . ARG A 1 95 ? 6.121 -24.010 -0.359 1.00 24.22 95 ARG A CA 19
ATOM 34382 C C . ARG A 1 95 ? 6.169 -24.427 1.108 1.00 34.32 95 ARG A C 19
ATOM 34383 O O . ARG A 1 95 ? 5.428 -23.900 1.938 1.00 13.20 95 ARG A O 19
ATOM 34404 N N . ASP A 1 96 ? 7.044 -25.377 1.420 1.00 75.01 96 ASP A N 19
ATOM 34405 C CA . ASP A 1 96 ? 7.188 -25.865 2.787 1.00 51.14 96 ASP A CA 19
ATOM 34406 C C . ASP A 1 96 ? 7.837 -24.808 3.675 1.00 32.21 96 ASP A C 19
ATOM 34407 O O . ASP A 1 96 ? 7.437 -24.618 4.823 1.00 22.34 96 ASP A O 19
ATOM 34416 N N . ALA A 1 97 ? 8.840 -24.124 3.136 1.00 64.12 97 ALA A N 19
ATOM 34417 C CA . ALA A 1 97 ? 9.544 -23.086 3.879 1.00 31.21 97 ALA A CA 19
ATOM 34418 C C . ALA A 1 97 ? 8.621 -21.913 4.190 1.00 3.51 97 ALA A C 19
ATOM 34419 O O . ALA A 1 97 ? 8.700 -21.315 5.263 1.00 64.52 97 ALA A O 19
ATOM 34426 N N . GLY A 1 98 ? 7.746 -21.586 3.243 1.00 24.34 98 GLY A N 19
ATOM 34427 C CA . GLY A 1 98 ? 6.822 -20.484 3.436 1.00 71.32 98 GLY A CA 19
ATOM 34428 C C . GLY A 1 98 ? 6.922 -19.445 2.337 1.00 5.33 98 GLY A C 19
ATOM 34429 O O . GLY A 1 98 ? 6.743 -18.252 2.584 1.00 70.44 98 GLY A O 19
ATOM 34433 N N . ALA A 1 99 ? 7.212 -19.897 1.122 1.00 50.25 99 ALA A N 19
ATOM 34434 C CA . ALA A 1 99 ? 7.336 -18.997 -0.019 1.00 30.14 99 ALA A CA 19
ATOM 34435 C C . ALA A 1 99 ? 6.098 -19.063 -0.907 1.00 64.01 99 ALA A C 19
ATOM 34436 O O . ALA A 1 99 ? 5.523 -20.133 -1.111 1.00 1.24 99 ALA A O 19
ATOM 34443 N N . THR A 1 100 ? 5.692 -17.912 -1.434 1.00 71.34 100 THR A N 19
ATOM 34444 C CA . THR A 1 100 ? 4.521 -17.839 -2.300 1.00 24.15 100 THR A CA 19
ATOM 34445 C C . THR A 1 100 ? 4.743 -18.617 -3.592 1.00 4.42 100 THR A C 19
ATOM 34446 O O . THR A 1 100 ? 4.087 -19.627 -3.841 1.00 14.44 100 THR A O 19
ATOM 34457 N N . GLY A 1 101 ? 5.675 -18.139 -4.412 1.00 33.20 101 GLY A N 19
ATOM 34458 C CA . GLY A 1 101 ? 5.967 -18.803 -5.669 1.00 50.20 101 GLY A CA 19
ATOM 34459 C C . GLY A 1 101 ? 7.455 -18.904 -5.939 1.00 21.32 101 GLY A C 19
ATOM 34460 O O . GLY A 1 101 ? 8.271 -18.458 -5.132 1.00 33.43 101 GLY A O 19
ATOM 34464 N N . TRP A 1 102 ? 7.810 -19.493 -7.075 1.00 73.21 102 TRP A N 19
ATOM 34465 C CA . TRP A 1 102 ? 9.211 -19.653 -7.448 1.00 34.41 102 TRP A CA 19
ATOM 34466 C C . TRP A 1 102 ? 9.421 -19.334 -8.924 1.00 20.21 102 TRP A C 19
ATOM 34467 O O . TRP A 1 102 ? 8.467 -19.291 -9.701 1.00 14.32 102 TRP A O 19
ATOM 34488 N N . ILE A 1 103 ? 10.675 -19.112 -9.304 1.00 33.01 103 ILE A N 19
ATOM 34489 C CA . ILE A 1 103 ? 11.009 -18.798 -10.688 1.00 33.24 103 ILE A CA 19
ATOM 34490 C C . ILE A 1 103 ? 12.410 -19.287 -11.039 1.00 74.34 103 ILE A C 19
ATOM 34491 O O . ILE A 1 103 ? 13.169 -19.705 -10.166 1.00 33.40 103 ILE A O 19
ATOM 34507 N N . GLU A 1 104 ? 12.745 -19.230 -12.324 1.00 42.15 104 GLU A N 19
ATOM 34508 C CA . GLU A 1 104 ? 14.056 -19.666 -12.791 1.00 71.42 104 GLU A CA 19
ATOM 34509 C C . GLU A 1 104 ? 14.974 -18.471 -13.032 1.00 35.11 104 GLU A C 19
ATOM 34510 O O . GLU A 1 104 ? 14.550 -17.447 -13.568 1.00 44.31 104 GLU A O 19
ATOM 34522 N N . LYS A 1 105 ? 16.233 -18.609 -12.631 1.00 72.30 105 LYS A N 19
ATOM 34523 C CA . LYS A 1 105 ? 17.212 -17.543 -12.803 1.00 3.14 105 LYS A CA 19
ATOM 34524 C C . LYS A 1 105 ? 18.148 -17.846 -13.968 1.00 62.32 105 LYS A C 19
ATOM 34525 O O . LYS A 1 105 ? 18.312 -18.994 -14.381 1.00 64.53 105 LYS A O 19
ATOM 34544 N N . PRO A 1 106 ? 18.779 -16.794 -14.511 1.00 75.35 106 PRO A N 19
ATOM 34545 C CA . PRO A 1 106 ? 18.591 -15.423 -14.029 1.00 35.04 106 PRO A CA 19
ATOM 34546 C C . PRO A 1 106 ? 17.202 -14.881 -14.349 1.00 12.10 106 PRO A C 19
ATOM 34547 O O . PRO A 1 106 ? 16.407 -15.542 -15.018 1.00 14.41 106 PRO A O 19
ATOM 34558 N N . ILE A 1 107 ? 16.917 -13.675 -13.868 1.00 71.43 107 ILE A N 19
ATOM 34559 C CA . ILE A 1 107 ? 15.624 -13.045 -14.105 1.00 44.25 107 ILE A CA 19
ATOM 34560 C C . ILE A 1 107 ? 15.761 -11.846 -15.038 1.00 15.33 107 ILE A C 19
ATOM 34561 O O . ILE A 1 107 ? 16.795 -11.179 -15.061 1.00 1.32 107 ILE A O 19
ATOM 34577 N N . ASP A 1 108 ? 14.709 -11.577 -15.804 1.00 1.54 108 ASP A N 19
ATOM 34578 C CA . ASP A 1 108 ? 14.709 -10.455 -16.736 1.00 64.52 108 ASP A CA 19
ATOM 34579 C C . ASP A 1 108 ? 14.162 -9.196 -16.072 1.00 51.11 108 ASP A C 19
ATOM 34580 O O . ASP A 1 108 ? 13.437 -9.253 -15.078 1.00 65.43 108 ASP A O 19
ATOM 34589 N N . PRO A 1 109 ? 14.516 -8.030 -16.632 1.00 1.30 109 PRO A N 19
ATOM 34590 C CA . PRO A 1 109 ? 14.072 -6.734 -16.110 1.00 51.21 109 PRO A CA 19
ATOM 34591 C C . PRO A 1 109 ? 12.581 -6.500 -16.332 1.00 5.23 109 PRO A C 19
ATOM 34592 O O . PRO A 1 109 ? 11.903 -5.916 -15.488 1.00 13.10 109 PRO A O 19
ATOM 34603 N N . GLY A 1 110 ? 12.078 -6.960 -17.473 1.00 32.10 110 GLY A N 19
ATOM 34604 C CA . GLY A 1 110 ? 10.671 -6.791 -17.784 1.00 75.23 110 GLY A CA 19
ATOM 34605 C C . GLY A 1 110 ? 9.784 -7.729 -16.989 1.00 61.12 110 GLY A C 19
ATOM 34606 O O . GLY A 1 110 ? 8.657 -7.381 -16.637 1.00 40.22 110 GLY A O 19
ATOM 34610 N N . VAL A 1 111 ? 10.293 -8.924 -16.706 1.00 60.12 111 VAL A N 19
ATOM 34611 C CA . VAL A 1 111 ? 9.540 -9.916 -15.948 1.00 53.20 111 VAL A CA 19
ATOM 34612 C C . VAL A 1 111 ? 9.578 -9.611 -14.455 1.00 14.02 111 VAL A C 19
ATOM 34613 O O . VAL A 1 111 ? 8.611 -9.862 -13.734 1.00 31.22 111 VAL A O 19
ATOM 34626 N N . LEU A 1 112 ? 10.700 -9.068 -13.996 1.00 14.41 112 LEU A N 19
ATOM 34627 C CA . LEU A 1 112 ? 10.864 -8.727 -12.587 1.00 63.00 112 LEU A CA 19
ATOM 34628 C C . LEU A 1 112 ? 9.992 -7.534 -12.210 1.00 4.33 112 LEU A C 19
ATOM 34629 O O . LEU A 1 112 ? 9.384 -7.509 -11.139 1.00 64.35 112 LEU A O 19
ATOM 34645 N N . VAL A 1 113 ? 9.934 -6.546 -13.097 1.00 43.31 113 VAL A N 19
ATOM 34646 C CA . VAL A 1 113 ? 9.134 -5.350 -12.859 1.00 60.40 113 VAL A CA 19
ATOM 34647 C C . VAL A 1 113 ? 7.645 -5.652 -12.984 1.00 31.20 113 VAL A C 19
ATOM 34648 O O . VAL A 1 113 ? 6.855 -5.301 -12.108 1.00 23.41 113 VAL A O 19
ATOM 34661 N N . GLU A 1 114 ? 7.269 -6.305 -14.079 1.00 72.41 114 GLU A N 19
ATOM 34662 C CA . GLU A 1 114 ? 5.873 -6.654 -14.318 1.00 63.13 114 GLU A CA 19
ATOM 34663 C C . GLU A 1 114 ? 5.328 -7.524 -13.189 1.00 5.31 114 GLU A C 19
ATOM 34664 O O . GLU A 1 114 ? 4.148 -7.447 -12.845 1.00 61.11 114 GLU A O 19
ATOM 34676 N N . LEU A 1 115 ? 6.196 -8.351 -12.616 1.00 10.40 115 LEU A N 19
ATOM 34677 C CA . LEU A 1 115 ? 5.803 -9.236 -11.525 1.00 61.12 115 LEU A CA 19
ATOM 34678 C C . LEU A 1 115 ? 5.448 -8.437 -10.276 1.00 4.44 115 LEU A C 19
ATOM 34679 O O . LEU A 1 115 ? 4.546 -8.807 -9.524 1.00 43.21 115 LEU A O 19
ATOM 34695 N N . VAL A 1 116 ? 6.163 -7.337 -10.060 1.00 40.44 116 VAL A N 19
ATOM 34696 C CA . VAL A 1 116 ? 5.922 -6.482 -8.904 1.00 32.21 116 VAL A CA 19
ATOM 34697 C C . VAL A 1 116 ? 4.794 -5.494 -9.177 1.00 12.53 116 VAL A C 19
ATOM 34698 O O . VAL A 1 116 ? 4.028 -5.147 -8.278 1.00 40.51 116 VAL A O 19
ATOM 34711 N N . ALA A 1 117 ? 4.697 -5.044 -10.424 1.00 4.35 117 ALA A N 19
ATOM 34712 C CA . ALA A 1 117 ? 3.661 -4.097 -10.816 1.00 2.41 117 ALA A CA 19
ATOM 34713 C C . ALA A 1 117 ? 2.283 -4.578 -10.377 1.00 14.15 117 ALA A C 19
ATOM 34714 O O . ALA A 1 117 ? 1.518 -3.831 -9.764 1.00 63.30 117 ALA A O 19
ATOM 34721 N N . THR A 1 118 ? 1.969 -5.830 -10.694 1.00 22.54 118 THR A N 19
ATOM 34722 C CA . THR A 1 118 ? 0.682 -6.411 -10.333 1.00 51.23 118 THR A CA 19
ATOM 34723 C C . THR A 1 118 ? 0.388 -6.219 -8.850 1.00 10.21 118 THR A C 19
ATOM 34724 O O . THR A 1 118 ? -0.766 -6.054 -8.451 1.00 42.12 118 THR A O 19
ATOM 34735 N N . LEU A 1 119 ? 1.438 -6.240 -8.036 1.00 73.31 119 LEU A N 19
ATOM 34736 C CA . LEU A 1 119 ? 1.292 -6.067 -6.595 1.00 22.41 119 LEU A CA 19
ATOM 34737 C C . LEU A 1 119 ? 1.255 -4.588 -6.225 1.00 21.12 119 LEU A C 19
ATOM 34738 O O . LEU A 1 119 ? 0.551 -4.187 -5.298 1.00 70.32 119 LEU A O 19
ATOM 34754 N N . SER A 1 120 ? 2.016 -3.781 -6.957 1.00 24.02 120 SER A N 19
ATOM 34755 C CA . SER A 1 120 ? 2.072 -2.346 -6.705 1.00 11.13 120 SER A CA 19
ATOM 34756 C C . SER A 1 120 ? 0.729 -1.689 -7.007 1.00 53.35 120 SER A C 19
ATOM 34757 O O . SER A 1 120 ? 0.205 -0.922 -6.200 1.00 5.21 120 SER A O 19
ATOM 34765 N N . GLU A 1 121 ? 0.177 -1.996 -8.177 1.00 41.14 121 GLU A N 19
ATOM 34766 C CA . GLU A 1 121 ? -1.105 -1.435 -8.588 1.00 3.44 121 GLU A CA 19
ATOM 34767 C C . GLU A 1 121 ? -1.020 0.084 -8.708 1.00 11.45 121 GLU A C 19
ATOM 34768 O O . GLU A 1 121 ? -0.126 0.727 -8.157 1.00 64.13 121 GLU A O 19
ATOM 34780 N N . PRO A 1 122 ? -1.973 0.673 -9.445 1.00 12.20 122 PRO A N 19
ATOM 34781 C CA . PRO A 1 122 ? -2.029 2.123 -9.655 1.00 61.12 122 PRO A CA 19
ATOM 34782 C C . PRO A 1 122 ? -2.407 2.879 -8.386 1.00 22.42 122 PRO A C 19
ATOM 34783 O O . PRO A 1 122 ? -2.909 2.291 -7.428 1.00 63.34 122 PRO A O 19
ATOM 34794 N N . ALA A 1 123 ? -2.163 4.185 -8.386 1.00 5.05 123 ALA A N 19
ATOM 34795 C CA . ALA A 1 123 ? -2.480 5.021 -7.235 1.00 3.24 123 ALA A CA 19
ATOM 34796 C C . ALA A 1 123 ? -1.871 4.452 -5.958 1.00 20.43 123 ALA A C 19
ATOM 34797 O O . ALA A 1 123 ? -2.471 4.525 -4.886 1.00 55.21 123 ALA A O 19
ATOM 34804 N N . ALA A 1 124 ? -0.676 3.883 -6.080 1.00 1.11 124 ALA A N 19
ATOM 34805 C CA . ALA A 1 124 ? 0.014 3.302 -4.935 1.00 43.11 124 ALA A CA 19
ATOM 34806 C C . ALA A 1 124 ? 1.425 2.862 -5.310 1.00 61.53 124 ALA A C 19
ATOM 34807 O O . ALA A 1 124 ? 1.726 1.669 -5.339 1.00 52.15 124 ALA A O 19
ATOM 34814 N N . ASN A 1 125 ? 2.286 3.832 -5.597 1.00 45.24 125 ASN A N 19
ATOM 34815 C CA . ASN A 1 125 ? 3.666 3.544 -5.972 1.00 60.33 125 ASN A CA 19
ATOM 34816 C C . ASN A 1 125 ? 4.355 2.700 -4.904 1.00 71.31 125 ASN A C 19
ATOM 34817 O O . ASN A 1 125 ? 4.616 3.173 -3.799 1.00 1.05 125 ASN A O 19
ATOM 34828 N N . MET A 1 1 ? 1.422 -0.509 -1.049 1.00 33.32 1 MET A N 20
ATOM 34829 C CA . MET A 1 1 ? 2.322 0.638 -1.074 1.00 34.04 1 MET A CA 20
ATOM 34830 C C . MET A 1 1 ? 3.761 0.206 -0.813 1.00 61.43 1 MET A C 20
ATOM 34831 O O . MET A 1 1 ? 4.262 0.324 0.305 1.00 13.34 1 MET A O 20
ATOM 34845 N N . ILE A 1 2 ? 4.420 -0.296 -1.852 1.00 45.01 2 ILE A N 20
ATOM 34846 C CA . ILE A 1 2 ? 5.802 -0.745 -1.735 1.00 3.13 2 ILE A CA 20
ATOM 34847 C C . ILE A 1 2 ? 6.685 0.345 -1.136 1.00 22.53 2 ILE A C 20
ATOM 34848 O O . ILE A 1 2 ? 6.897 1.392 -1.747 1.00 22.10 2 ILE A O 20
ATOM 34864 N N . ARG A 1 3 ? 7.199 0.089 0.063 1.00 0.52 3 ARG A N 20
ATOM 34865 C CA . ARG A 1 3 ? 8.060 1.048 0.745 1.00 1.20 3 ARG A CA 20
ATOM 34866 C C . ARG A 1 3 ? 9.530 0.675 0.576 1.00 31.11 3 ARG A C 20
ATOM 34867 O O . ARG A 1 3 ? 10.375 1.534 0.322 1.00 23.24 3 ARG A O 20
ATOM 34888 N N . THR A 1 4 ? 9.829 -0.613 0.719 1.00 14.32 4 THR A N 20
ATOM 34889 C CA . THR A 1 4 ? 11.195 -1.100 0.584 1.00 5.24 4 THR A CA 20
ATOM 34890 C C . THR A 1 4 ? 11.227 -2.474 -0.074 1.00 31.53 4 THR A C 20
ATOM 34891 O O . THR A 1 4 ? 10.225 -3.190 -0.085 1.00 61.32 4 THR A O 20
ATOM 34902 N N . ILE A 1 5 ? 12.383 -2.837 -0.620 1.00 35.51 5 ILE A N 20
ATOM 34903 C CA . ILE A 1 5 ? 12.544 -4.128 -1.278 1.00 53.12 5 ILE A CA 20
ATOM 34904 C C . ILE A 1 5 ? 13.863 -4.784 -0.886 1.00 43.02 5 ILE A C 20
ATOM 34905 O O . ILE A 1 5 ? 14.871 -4.105 -0.686 1.00 25.21 5 ILE A O 20
ATOM 34921 N N . LEU A 1 6 ? 13.851 -6.108 -0.780 1.00 35.10 6 LEU A N 20
ATOM 34922 C CA . LEU A 1 6 ? 15.047 -6.858 -0.414 1.00 2.23 6 LEU A CA 20
ATOM 34923 C C . LEU A 1 6 ? 15.314 -7.980 -1.412 1.00 54.20 6 LEU A C 20
ATOM 34924 O O . LEU A 1 6 ? 14.409 -8.733 -1.770 1.00 31.31 6 LEU A O 20
ATOM 34940 N N . ALA A 1 7 ? 16.562 -8.086 -1.856 1.00 53.32 7 ALA A N 20
ATOM 34941 C CA . ALA A 1 7 ? 16.948 -9.118 -2.810 1.00 22.34 7 ALA A CA 20
ATOM 34942 C C . ALA A 1 7 ? 18.264 -9.774 -2.405 1.00 42.03 7 ALA A C 20
ATOM 34943 O O . ALA A 1 7 ? 19.096 -9.158 -1.739 1.00 44.41 7 ALA A O 20
ATOM 34950 N N . ILE A 1 8 ? 18.445 -11.026 -2.811 1.00 62.13 8 ILE A N 20
ATOM 34951 C CA . ILE A 1 8 ? 19.661 -11.764 -2.491 1.00 74.31 8 ILE A CA 20
ATOM 34952 C C . ILE A 1 8 ? 20.107 -12.625 -3.668 1.00 43.10 8 ILE A C 20
ATOM 34953 O O . ILE A 1 8 ? 19.310 -13.362 -4.249 1.00 44.43 8 ILE A O 20
ATOM 34969 N N . ASP A 1 9 ? 21.386 -12.528 -4.013 1.00 5.42 9 ASP A N 20
ATOM 34970 C CA . ASP A 1 9 ? 21.941 -13.299 -5.119 1.00 21.41 9 ASP A CA 20
ATOM 34971 C C . ASP A 1 9 ? 23.455 -13.428 -4.986 1.00 63.51 9 ASP A C 20
ATOM 34972 O O . ASP A 1 9 ? 24.070 -12.789 -4.133 1.00 22.04 9 ASP A O 20
ATOM 34981 N N . ASP A 1 10 ? 24.050 -14.260 -5.835 1.00 14.12 10 ASP A N 20
ATOM 34982 C CA . ASP A 1 10 ? 25.492 -14.473 -5.812 1.00 60.25 10 ASP A CA 20
ATOM 34983 C C . ASP A 1 10 ? 26.162 -13.784 -6.997 1.00 74.14 10 ASP A C 20
ATOM 34984 O O . ASP A 1 10 ? 27.268 -13.259 -6.878 1.00 44.42 10 ASP A O 20
ATOM 34993 N N . SER A 1 11 ? 25.483 -13.792 -8.140 1.00 43.44 11 SER A N 20
ATOM 34994 C CA . SER A 1 11 ? 26.015 -13.172 -9.349 1.00 14.44 11 SER A CA 20
ATOM 34995 C C . SER A 1 11 ? 25.814 -11.659 -9.316 1.00 63.54 11 SER A C 20
ATOM 34996 O O . SER A 1 11 ? 24.684 -11.172 -9.309 1.00 64.04 11 SER A O 20
ATOM 35004 N N . ALA A 1 12 ? 26.920 -10.923 -9.297 1.00 3.23 12 ALA A N 20
ATOM 35005 C CA . ALA A 1 12 ? 26.868 -9.466 -9.267 1.00 74.43 12 ALA A CA 20
ATOM 35006 C C . ALA A 1 12 ? 25.971 -8.927 -10.376 1.00 53.12 12 ALA A C 20
ATOM 35007 O O . ALA A 1 12 ? 25.283 -7.920 -10.199 1.00 64.44 12 ALA A O 20
ATOM 35014 N N . THR A 1 13 ? 25.982 -9.602 -11.521 1.00 71.24 13 THR A N 20
ATOM 35015 C CA . THR A 1 13 ? 25.171 -9.190 -12.660 1.00 1.40 13 THR A CA 20
ATOM 35016 C C . THR A 1 13 ? 23.693 -9.133 -12.291 1.00 2.23 13 THR A C 20
ATOM 35017 O O . THR A 1 13 ? 23.017 -8.137 -12.548 1.00 64.13 13 THR A O 20
ATOM 35028 N N . MET A 1 14 ? 23.198 -10.207 -11.685 1.00 74.02 14 MET A N 20
ATOM 35029 C CA . MET A 1 14 ? 21.799 -10.278 -11.279 1.00 11.43 14 MET A CA 20
ATOM 35030 C C . MET A 1 14 ? 21.502 -9.269 -10.174 1.00 4.43 14 MET A C 20
ATOM 35031 O O . MET A 1 14 ? 20.560 -8.483 -10.274 1.00 51.15 14 MET A O 20
ATOM 35045 N N . ARG A 1 15 ? 22.312 -9.296 -9.120 1.00 61.43 15 ARG A N 20
ATOM 35046 C CA . ARG A 1 15 ? 22.135 -8.385 -7.996 1.00 71.12 15 ARG A CA 20
ATOM 35047 C C . ARG A 1 15 ? 22.047 -6.940 -8.477 1.00 14.51 15 ARG A C 20
ATOM 35048 O O . ARG A 1 15 ? 21.315 -6.130 -7.909 1.00 13.33 15 ARG A O 20
ATOM 35069 N N . ALA A 1 16 ? 22.798 -6.624 -9.527 1.00 11.54 16 ALA A N 20
ATOM 35070 C CA . ALA A 1 16 ? 22.803 -5.277 -10.084 1.00 43.15 16 ALA A CA 20
ATOM 35071 C C . ALA A 1 16 ? 21.636 -5.076 -11.045 1.00 11.34 16 ALA A C 20
ATOM 35072 O O . ALA A 1 16 ? 21.043 -3.997 -11.100 1.00 31.40 16 ALA A O 20
ATOM 35079 N N . LEU A 1 17 ? 21.311 -6.119 -11.800 1.00 13.01 17 LEU A N 20
ATOM 35080 C CA . LEU A 1 17 ? 20.214 -6.057 -12.759 1.00 54.44 17 LEU A CA 20
ATOM 35081 C C . LEU A 1 17 ? 18.889 -5.780 -12.055 1.00 3.30 17 LEU A C 20
ATOM 35082 O O . LEU A 1 17 ? 18.246 -4.758 -12.298 1.00 42.40 17 LEU A O 20
ATOM 35098 N N . LEU A 1 18 ? 18.488 -6.695 -11.180 1.00 30.20 18 LEU A N 20
ATOM 35099 C CA . LEU A 1 18 ? 17.241 -6.549 -10.437 1.00 52.05 18 LEU A CA 20
ATOM 35100 C C . LEU A 1 18 ? 17.227 -5.244 -9.648 1.00 52.10 18 LEU A C 20
ATOM 35101 O O . LEU A 1 18 ? 16.248 -4.497 -9.681 1.00 4.24 18 LEU A O 20
ATOM 35117 N N . HIS A 1 19 ? 18.319 -4.974 -8.941 1.00 25.44 19 HIS A N 20
ATOM 35118 C CA . HIS A 1 19 ? 18.434 -3.757 -8.145 1.00 21.53 19 HIS A CA 20
ATOM 35119 C C . HIS A 1 19 ? 18.291 -2.518 -9.023 1.00 64.32 19 HIS A C 20
ATOM 35120 O O . HIS A 1 19 ? 17.677 -1.530 -8.624 1.00 12.14 19 HIS A O 20
ATOM 35134 N N . ALA A 1 20 ? 18.864 -2.579 -10.221 1.00 51.10 20 ALA A N 20
ATOM 35135 C CA . ALA A 1 20 ? 18.799 -1.463 -11.156 1.00 43.40 20 ALA A CA 20
ATOM 35136 C C . ALA A 1 20 ? 17.389 -1.291 -11.710 1.00 71.50 20 ALA A C 20
ATOM 35137 O O . ALA A 1 20 ? 16.834 -0.192 -11.696 1.00 35.43 20 ALA A O 20
ATOM 35144 N N . THR A 1 21 ? 16.813 -2.386 -12.199 1.00 43.53 21 THR A N 20
ATOM 35145 C CA . THR A 1 21 ? 15.468 -2.356 -12.760 1.00 24.10 21 THR A CA 20
ATOM 35146 C C . THR A 1 21 ? 14.489 -1.685 -11.804 1.00 52.11 21 THR A C 20
ATOM 35147 O O . THR A 1 21 ? 13.681 -0.849 -12.212 1.00 45.20 21 THR A O 20
ATOM 35158 N N . LEU A 1 22 ? 14.565 -2.055 -10.531 1.00 32.05 22 LEU A N 20
ATOM 35159 C CA . LEU A 1 22 ? 13.684 -1.488 -9.515 1.00 44.41 22 LEU A CA 20
ATOM 35160 C C . LEU A 1 22 ? 14.141 -0.087 -9.120 1.00 12.12 22 LEU A C 20
ATOM 35161 O O . LEU A 1 22 ? 13.321 0.797 -8.872 1.00 61.10 22 LEU A O 20
ATOM 35177 N N . ALA A 1 23 ? 15.454 0.109 -9.065 1.00 62.42 23 ALA A N 20
ATOM 35178 C CA . ALA A 1 23 ? 16.020 1.403 -8.705 1.00 34.34 23 ALA A CA 20
ATOM 35179 C C . ALA A 1 23 ? 15.500 2.504 -9.623 1.00 21.22 23 ALA A C 20
ATOM 35180 O O . ALA A 1 23 ? 15.069 3.559 -9.159 1.00 22.15 23 ALA A O 20
ATOM 35187 N N . GLN A 1 24 ? 15.545 2.251 -10.927 1.00 30.32 24 GLN A N 20
ATOM 35188 C CA . GLN A 1 24 ? 15.080 3.222 -11.910 1.00 13.35 24 GLN A CA 20
ATOM 35189 C C . GLN A 1 24 ? 13.599 3.529 -11.713 1.00 12.13 24 GLN A C 20
ATOM 35190 O O . GLN A 1 24 ? 13.148 4.647 -11.962 1.00 21.21 24 GLN A O 20
ATOM 35204 N N . ALA A 1 25 ? 12.847 2.529 -11.264 1.00 51.24 25 ALA A N 20
ATOM 35205 C CA . ALA A 1 25 ? 11.417 2.693 -11.033 1.00 22.13 25 ALA A CA 20
ATOM 35206 C C . ALA A 1 25 ? 11.155 3.645 -9.870 1.00 72.35 25 ALA A C 20
ATOM 35207 O O . ALA A 1 25 ? 10.067 4.207 -9.749 1.00 63.12 25 ALA A O 20
ATOM 35214 N N . GLY A 1 26 ? 12.159 3.820 -9.017 1.00 0.12 26 GLY A N 20
ATOM 35215 C CA . GLY A 1 26 ? 12.016 4.704 -7.875 1.00 11.03 26 GLY A CA 20
ATOM 35216 C C . GLY A 1 26 ? 12.024 3.955 -6.557 1.00 71.31 26 GLY A C 20
ATOM 35217 O O . GLY A 1 26 ? 12.493 4.473 -5.543 1.00 62.54 26 GLY A O 20
ATOM 35221 N N . TYR A 1 27 ? 11.502 2.733 -6.570 1.00 10.41 27 TYR A N 20
ATOM 35222 C CA . TYR A 1 27 ? 11.447 1.913 -5.366 1.00 10.03 27 TYR A CA 20
ATOM 35223 C C . TYR A 1 27 ? 12.819 1.822 -4.705 1.00 43.04 27 TYR A C 20
ATOM 35224 O O . TYR A 1 27 ? 13.848 1.962 -5.366 1.00 11.20 27 TYR A O 20
ATOM 35242 N N . GLU A 1 28 ? 12.825 1.586 -3.397 1.00 72.42 28 GLU A N 20
ATOM 35243 C CA . GLU A 1 28 ? 14.070 1.476 -2.647 1.00 22.13 28 GLU A CA 20
ATOM 35244 C C . GLU A 1 28 ? 14.409 0.015 -2.366 1.00 20.25 28 GLU A C 20
ATOM 35245 O O . GLU A 1 28 ? 13.855 -0.598 -1.453 1.00 74.32 28 GLU A O 20
ATOM 35257 N N . VAL A 1 29 ? 15.323 -0.537 -3.157 1.00 24.42 29 VAL A N 20
ATOM 35258 C CA . VAL A 1 29 ? 15.737 -1.926 -2.994 1.00 3.13 29 VAL A CA 20
ATOM 35259 C C . VAL A 1 29 ? 17.032 -2.023 -2.195 1.00 65.13 29 VAL A C 20
ATOM 35260 O O . VAL A 1 29 ? 17.786 -1.054 -2.091 1.00 74.22 29 VAL A O 20
ATOM 35273 N N . THR A 1 30 ? 17.287 -3.200 -1.632 1.00 62.11 30 THR A N 20
ATOM 35274 C CA . THR A 1 30 ? 18.491 -3.425 -0.842 1.00 41.30 30 THR A CA 20
ATOM 35275 C C . THR A 1 30 ? 19.001 -4.851 -1.010 1.00 71.52 30 THR A C 20
ATOM 35276 O O . THR A 1 30 ? 18.369 -5.805 -0.555 1.00 1.00 30 THR A O 20
ATOM 35287 N N . VAL A 1 31 ? 20.148 -4.992 -1.667 1.00 3.44 31 VAL A N 20
ATOM 35288 C CA . VAL A 1 31 ? 20.744 -6.303 -1.893 1.00 42.23 31 VAL A CA 20
ATOM 35289 C C . VAL A 1 31 ? 21.785 -6.625 -0.827 1.00 31.21 31 VAL A C 20
ATOM 35290 O O . VAL A 1 31 ? 22.574 -5.766 -0.435 1.00 14.22 31 VAL A O 20
ATOM 35303 N N . ALA A 1 32 ? 21.781 -7.870 -0.362 1.00 22.23 32 ALA A N 20
ATOM 35304 C CA . ALA A 1 32 ? 22.727 -8.307 0.658 1.00 72.52 32 ALA A CA 20
ATOM 35305 C C . ALA A 1 32 ? 23.836 -9.159 0.049 1.00 51.40 32 ALA A C 20
ATOM 35306 O O . ALA A 1 32 ? 23.899 -9.336 -1.167 1.00 54.32 32 ALA A O 20
ATOM 35313 N N . ALA A 1 33 ? 24.709 -9.683 0.902 1.00 4.35 33 ALA A N 20
ATOM 35314 C CA . ALA A 1 33 ? 25.815 -10.516 0.448 1.00 24.31 33 ALA A CA 20
ATOM 35315 C C . ALA A 1 33 ? 25.401 -11.982 0.367 1.00 40.44 33 ALA A C 20
ATOM 35316 O O . ALA A 1 33 ? 25.850 -12.715 -0.514 1.00 73.34 33 ALA A O 20
ATOM 35323 N N . ASP A 1 34 ? 24.544 -12.401 1.290 1.00 34.23 34 ASP A N 20
ATOM 35324 C CA . ASP A 1 34 ? 24.068 -13.780 1.323 1.00 43.54 34 ASP A CA 20
ATOM 35325 C C . ASP A 1 34 ? 22.609 -13.841 1.763 1.00 51.04 34 ASP A C 20
ATOM 35326 O O . ASP A 1 34 ? 22.079 -12.885 2.327 1.00 44.30 34 ASP A O 20
ATOM 35335 N N . GLY A 1 35 ? 21.964 -14.973 1.499 1.00 75.22 35 GLY A N 20
ATOM 35336 C CA . GLY A 1 35 ? 20.571 -15.138 1.873 1.00 1.11 35 GLY A CA 20
ATOM 35337 C C . GLY A 1 35 ? 20.355 -15.017 3.369 1.00 74.25 35 GLY A C 20
ATOM 35338 O O . GLY A 1 35 ? 19.302 -14.562 3.814 1.00 1.24 35 GLY A O 20
ATOM 35342 N N . GLU A 1 36 ? 21.353 -15.428 4.145 1.00 52.24 36 GLU A N 20
ATOM 35343 C CA . GLU A 1 36 ? 21.264 -15.365 5.599 1.00 64.32 36 GLU A CA 20
ATOM 35344 C C . GLU A 1 36 ? 21.253 -13.918 6.081 1.00 3.35 36 GLU A C 20
ATOM 35345 O O . GLU A 1 36 ? 20.489 -13.556 6.975 1.00 35.22 36 GLU A O 20
ATOM 35357 N N . ALA A 1 37 ? 22.108 -13.094 5.483 1.00 30.24 37 ALA A N 20
ATOM 35358 C CA . ALA A 1 37 ? 22.196 -11.686 5.850 1.00 21.45 37 ALA A CA 20
ATOM 35359 C C . ALA A 1 37 ? 20.978 -10.913 5.356 1.00 4.14 37 ALA A C 20
ATOM 35360 O O . ALA A 1 37 ? 20.516 -9.980 6.011 1.00 14.04 37 ALA A O 20
ATOM 35367 N N . GLY A 1 38 ? 20.464 -11.307 4.195 1.00 14.14 38 GLY A N 20
ATOM 35368 C CA . GLY A 1 38 ? 19.304 -10.639 3.633 1.00 5.10 38 GLY A CA 20
ATOM 35369 C C . GLY A 1 38 ? 18.026 -10.971 4.377 1.00 3.12 38 GLY A C 20
ATOM 35370 O O . GLY A 1 38 ? 17.273 -10.076 4.762 1.00 60.31 38 GLY A O 20
ATOM 35374 N N . PHE A 1 39 ? 17.779 -12.261 4.580 1.00 44.15 39 PHE A N 20
ATOM 35375 C CA . PHE A 1 39 ? 16.582 -12.709 5.280 1.00 34.32 39 PHE A CA 20
ATOM 35376 C C . PHE A 1 39 ? 16.591 -12.237 6.731 1.00 42.50 39 PHE A C 20
ATOM 35377 O O . PHE A 1 39 ? 15.604 -11.690 7.223 1.00 3.45 39 PHE A O 20
ATOM 35394 N N . ASP A 1 40 ? 17.713 -12.452 7.410 1.00 73.04 40 ASP A N 20
ATOM 35395 C CA . ASP A 1 40 ? 17.852 -12.048 8.804 1.00 64.12 40 ASP A CA 20
ATOM 35396 C C . ASP A 1 40 ? 17.461 -10.585 8.988 1.00 64.14 40 ASP A C 20
ATOM 35397 O O . ASP A 1 40 ? 16.893 -10.207 10.013 1.00 22.21 40 ASP A O 20
ATOM 35406 N N . LEU A 1 41 ? 17.770 -9.766 7.988 1.00 11.35 41 LEU A N 20
ATOM 35407 C CA . LEU A 1 41 ? 17.452 -8.343 8.040 1.00 52.12 41 LEU A CA 20
ATOM 35408 C C . LEU A 1 41 ? 16.024 -8.087 7.568 1.00 1.21 41 LEU A C 20
ATOM 35409 O O . LEU A 1 41 ? 15.389 -7.116 7.979 1.00 32.41 41 LEU A O 20
ATOM 35425 N N . ALA A 1 42 ? 15.525 -8.965 6.704 1.00 22.25 42 ALA A N 20
ATOM 35426 C CA . ALA A 1 42 ? 14.171 -8.837 6.180 1.00 1.44 42 ALA A CA 20
ATOM 35427 C C . ALA A 1 42 ? 13.136 -9.009 7.286 1.00 34.04 42 ALA A C 20
ATOM 35428 O O . ALA A 1 42 ? 12.043 -8.448 7.219 1.00 14.33 42 ALA A O 20
ATOM 35435 N N . ALA A 1 43 ? 13.487 -9.790 8.303 1.00 0.51 43 ALA A N 20
ATOM 35436 C CA . ALA A 1 43 ? 12.588 -10.035 9.424 1.00 2.52 43 ALA A CA 20
ATOM 35437 C C . ALA A 1 43 ? 12.719 -8.943 10.481 1.00 20.33 43 ALA A C 20
ATOM 35438 O O . ALA A 1 43 ? 11.760 -8.630 11.188 1.00 23.21 43 ALA A O 20
ATOM 35445 N N . THR A 1 44 ? 13.912 -8.367 10.586 1.00 45.33 44 THR A N 20
ATOM 35446 C CA . THR A 1 44 ? 14.169 -7.312 11.558 1.00 42.20 44 THR A CA 20
ATOM 35447 C C . THR A 1 44 ? 13.726 -5.954 11.026 1.00 42.13 44 THR A C 20
ATOM 35448 O O . THR A 1 44 ? 13.387 -5.054 11.795 1.00 42.21 44 THR A O 20
ATOM 35459 N N . THR A 1 45 ? 13.730 -5.811 9.704 1.00 61.42 45 THR A N 20
ATOM 35460 C CA . THR A 1 45 ? 13.329 -4.563 9.069 1.00 50.45 45 THR A CA 20
ATOM 35461 C C . THR A 1 45 ? 11.924 -4.668 8.487 1.00 72.20 45 THR A C 20
ATOM 35462 O O . THR A 1 45 ? 11.167 -3.698 8.487 1.00 3.43 45 THR A O 20
ATOM 35473 N N . ALA A 1 46 ? 11.581 -5.853 7.992 1.00 13.12 46 ALA A N 20
ATOM 35474 C CA . ALA A 1 46 ? 10.265 -6.086 7.410 1.00 12.41 46 ALA A CA 20
ATOM 35475 C C . ALA A 1 46 ? 10.065 -5.248 6.152 1.00 44.15 46 ALA A C 20
ATOM 35476 O O . ALA A 1 46 ? 9.603 -4.109 6.219 1.00 3.32 46 ALA A O 20
ATOM 35483 N N . TYR A 1 47 ? 10.417 -5.819 5.005 1.00 40.21 47 TYR A N 20
ATOM 35484 C CA . TYR A 1 47 ? 10.279 -5.123 3.731 1.00 44.01 47 TYR A CA 20
ATOM 35485 C C . TYR A 1 47 ? 8.938 -5.442 3.078 1.00 11.32 47 TYR A C 20
ATOM 35486 O O . TYR A 1 47 ? 8.096 -6.123 3.664 1.00 51.30 47 TYR A O 20
ATOM 35504 N N . ASP A 1 48 ? 8.747 -4.945 1.861 1.00 11.21 48 ASP A N 20
ATOM 35505 C CA . ASP A 1 48 ? 7.509 -5.177 1.126 1.00 70.00 48 ASP A CA 20
ATOM 35506 C C . ASP A 1 48 ? 7.646 -6.380 0.197 1.00 12.45 48 ASP A C 20
ATOM 35507 O O . ASP A 1 48 ? 6.686 -7.120 -0.022 1.00 64.32 48 ASP A O 20
ATOM 35516 N N . LEU A 1 49 ? 8.843 -6.568 -0.346 1.00 3.40 49 LEU A N 20
ATOM 35517 C CA . LEU A 1 49 ? 9.106 -7.680 -1.252 1.00 61.13 49 LEU A CA 20
ATOM 35518 C C . LEU A 1 49 ? 10.488 -8.273 -1.000 1.00 25.31 49 LEU A C 20
ATOM 35519 O O . LEU A 1 49 ? 11.476 -7.547 -0.887 1.00 62.11 49 LEU A O 20
ATOM 35535 N N . VAL A 1 50 ? 10.552 -9.598 -0.914 1.00 74.41 50 VAL A N 20
ATOM 35536 C CA . VAL A 1 50 ? 11.813 -10.290 -0.679 1.00 3.05 50 VAL A CA 20
ATOM 35537 C C . VAL A 1 50 ? 12.136 -11.248 -1.819 1.00 61.35 50 VAL A C 20
ATOM 35538 O O . VAL A 1 50 ? 11.269 -11.987 -2.289 1.00 41.50 50 VAL A O 20
ATOM 35551 N N . LEU A 1 51 ? 13.389 -11.232 -2.261 1.00 73.35 51 LEU A N 20
ATOM 35552 C CA . LEU A 1 51 ? 13.828 -12.101 -3.348 1.00 53.12 51 LEU A CA 20
ATOM 35553 C C . LEU A 1 51 ? 15.023 -12.947 -2.920 1.00 52.35 51 LEU A C 20
ATOM 35554 O O . LEU A 1 51 ? 16.091 -12.419 -2.608 1.00 31.43 51 LEU A O 20
ATOM 35570 N N . THR A 1 52 ? 14.837 -14.263 -2.911 1.00 33.01 52 THR A N 20
ATOM 35571 C CA . THR A 1 52 ? 15.899 -15.182 -2.523 1.00 31.30 52 THR A CA 20
ATOM 35572 C C . THR A 1 52 ? 16.263 -16.117 -3.671 1.00 22.35 52 THR A C 20
ATOM 35573 O O . THR A 1 52 ? 15.387 -16.655 -4.348 1.00 12.12 52 THR A O 20
ATOM 35584 N N . ASP A 1 53 ? 17.561 -16.308 -3.883 1.00 54.43 53 ASP A N 20
ATOM 35585 C CA . ASP A 1 53 ? 18.041 -17.180 -4.949 1.00 12.14 53 ASP A CA 20
ATOM 35586 C C . ASP A 1 53 ? 18.742 -18.406 -4.372 1.00 72.24 53 ASP A C 20
ATOM 35587 O O . ASP A 1 53 ? 18.253 -19.528 -4.499 1.00 60.44 53 ASP A O 20
ATOM 35596 N N . GLN A 1 54 ? 19.889 -18.183 -3.740 1.00 45.12 54 GLN A N 20
ATOM 35597 C CA . GLN A 1 54 ? 20.658 -19.270 -3.146 1.00 61.44 54 GLN A CA 20
ATOM 35598 C C . GLN A 1 54 ? 19.785 -20.114 -2.224 1.00 15.35 54 GLN A C 20
ATOM 35599 O O . GLN A 1 54 ? 18.730 -19.668 -1.773 1.00 4.14 54 GLN A O 20
ATOM 35613 N N . ASN A 1 55 ? 20.231 -21.335 -1.947 1.00 53.13 55 ASN A N 20
ATOM 35614 C CA . ASN A 1 55 ? 19.489 -22.241 -1.079 1.00 33.35 55 ASN A CA 20
ATOM 35615 C C . ASN A 1 55 ? 20.329 -23.464 -0.724 1.00 30.34 55 ASN A C 20
ATOM 35616 O O . ASN A 1 55 ? 21.033 -24.013 -1.571 1.00 32.22 55 ASN A O 20
ATOM 35627 N N . MET A 1 56 ? 20.249 -23.886 0.534 1.00 0.53 56 MET A N 20
ATOM 35628 C CA . MET A 1 56 ? 21.001 -25.045 1.001 1.00 53.22 56 MET A CA 20
ATOM 35629 C C . MET A 1 56 ? 20.434 -25.566 2.317 1.00 31.54 56 MET A C 20
ATOM 35630 O O . MET A 1 56 ? 19.723 -24.864 3.037 1.00 61.05 56 MET A O 20
ATOM 35644 N N . PRO A 1 57 ? 20.754 -26.828 2.642 1.00 12.11 57 PRO A N 20
ATOM 35645 C CA . PRO A 1 57 ? 20.287 -27.471 3.874 1.00 73.12 57 PRO A CA 20
ATOM 35646 C C . PRO A 1 57 ? 20.939 -26.881 5.119 1.00 24.13 57 PRO A C 20
ATOM 35647 O O . PRO A 1 57 ? 22.007 -27.325 5.541 1.00 23.13 57 PRO A O 20
ATOM 35658 N N . ARG A 1 58 ? 20.291 -25.879 5.703 1.00 34.14 58 ARG A N 20
ATOM 35659 C CA . ARG A 1 58 ? 20.809 -25.228 6.901 1.00 71.14 58 ARG A CA 20
ATOM 35660 C C . ARG A 1 58 ? 19.729 -25.122 7.973 1.00 75.31 58 ARG A C 20
ATOM 35661 O O . ARG A 1 58 ? 18.592 -25.550 7.769 1.00 21.23 58 ARG A O 20
ATOM 35682 N N . LYS A 1 59 ? 20.091 -24.550 9.116 1.00 71.00 59 LYS A N 20
ATOM 35683 C CA . LYS A 1 59 ? 19.154 -24.387 10.221 1.00 12.41 59 LYS A CA 20
ATOM 35684 C C . LYS A 1 59 ? 18.848 -22.912 10.461 1.00 15.31 59 LYS A C 20
ATOM 35685 O O . LYS A 1 59 ? 17.711 -22.544 10.757 1.00 34.44 59 LYS A O 20
ATOM 35704 N N . SER A 1 60 ? 19.869 -22.071 10.330 1.00 54.12 60 SER A N 20
ATOM 35705 C CA . SER A 1 60 ? 19.708 -20.636 10.535 1.00 64.02 60 SER A CA 20
ATOM 35706 C C . SER A 1 60 ? 19.869 -19.878 9.220 1.00 33.34 60 SER A C 20
ATOM 35707 O O . SER A 1 60 ? 20.880 -19.216 8.992 1.00 62.43 60 SER A O 20
ATOM 35715 N N . GLY A 1 61 ? 18.861 -19.981 8.358 1.00 24.05 61 GLY A N 20
ATOM 35716 C CA . GLY A 1 61 ? 18.909 -19.301 7.077 1.00 21.22 61 GLY A CA 20
ATOM 35717 C C . GLY A 1 61 ? 17.540 -19.168 6.440 1.00 1.02 61 GLY A C 20
ATOM 35718 O O . GLY A 1 61 ? 16.626 -18.590 7.030 1.00 21.21 61 GLY A O 20
ATOM 35722 N N . LEU A 1 62 ? 17.397 -19.702 5.232 1.00 1.32 62 LEU A N 20
ATOM 35723 C CA . LEU A 1 62 ? 16.129 -19.639 4.513 1.00 45.50 62 LEU A CA 20
ATOM 35724 C C . LEU A 1 62 ? 15.001 -20.241 5.344 1.00 2.22 62 LEU A C 20
ATOM 35725 O O . LEU A 1 62 ? 13.835 -19.890 5.170 1.00 13.04 62 LEU A O 20
ATOM 35741 N N . GLU A 1 63 ? 15.358 -21.147 6.249 1.00 62.23 63 GLU A N 20
ATOM 35742 C CA . GLU A 1 63 ? 14.375 -21.797 7.108 1.00 50.43 63 GLU A CA 20
ATOM 35743 C C . GLU A 1 63 ? 13.481 -20.764 7.788 1.00 34.20 63 GLU A C 20
ATOM 35744 O O . GLU A 1 63 ? 12.334 -21.051 8.133 1.00 15.14 63 GLU A O 20
ATOM 35756 N N . LEU A 1 64 ? 14.013 -19.562 7.978 1.00 64.20 64 LEU A N 20
ATOM 35757 C CA . LEU A 1 64 ? 13.265 -18.486 8.618 1.00 52.25 64 LEU A CA 20
ATOM 35758 C C . LEU A 1 64 ? 11.891 -18.322 7.975 1.00 1.41 64 LEU A C 20
ATOM 35759 O O . LEU A 1 64 ? 10.936 -17.900 8.628 1.00 21.34 64 LEU A O 20
ATOM 35775 N N . ILE A 1 65 ? 11.799 -18.659 6.693 1.00 1.42 65 ILE A N 20
ATOM 35776 C CA . ILE A 1 65 ? 10.542 -18.552 5.964 1.00 15.50 65 ILE A CA 20
ATOM 35777 C C . ILE A 1 65 ? 9.391 -19.158 6.760 1.00 21.22 65 ILE A C 20
ATOM 35778 O O . ILE A 1 65 ? 8.263 -18.670 6.710 1.00 53.21 65 ILE A O 20
ATOM 35794 N N . ALA A 1 66 ? 9.686 -20.225 7.496 1.00 12.11 66 ALA A N 20
ATOM 35795 C CA . ALA A 1 66 ? 8.677 -20.896 8.306 1.00 22.24 66 ALA A CA 20
ATOM 35796 C C . ALA A 1 66 ? 8.084 -19.947 9.342 1.00 54.34 66 ALA A C 20
ATOM 35797 O O . ALA A 1 66 ? 6.869 -19.904 9.534 1.00 71.10 66 ALA A O 20
ATOM 35804 N N . ALA A 1 67 ? 8.949 -19.187 10.006 1.00 75.40 67 ALA A N 20
ATOM 35805 C CA . ALA A 1 67 ? 8.509 -18.238 11.021 1.00 41.33 67 ALA A CA 20
ATOM 35806 C C . ALA A 1 67 ? 7.734 -17.084 10.394 1.00 44.44 67 ALA A C 20
ATOM 35807 O O . ALA A 1 67 ? 6.687 -16.678 10.899 1.00 72.20 67 ALA A O 20
ATOM 35814 N N . LEU A 1 68 ? 8.256 -16.557 9.291 1.00 73.42 68 LEU A N 20
ATOM 35815 C CA . LEU A 1 68 ? 7.613 -15.448 8.594 1.00 31.44 68 LEU A CA 20
ATOM 35816 C C . LEU A 1 68 ? 6.268 -15.875 8.016 1.00 74.10 68 LEU A C 20
ATOM 35817 O O . LEU A 1 68 ? 5.336 -15.075 7.930 1.00 50.13 68 LEU A O 20
ATOM 35833 N N . ARG A 1 69 ? 6.173 -17.141 7.623 1.00 30.11 69 ARG A N 20
ATOM 35834 C CA . ARG A 1 69 ? 4.941 -17.675 7.054 1.00 2.50 69 ARG A CA 20
ATOM 35835 C C . ARG A 1 69 ? 3.856 -17.792 8.120 1.00 11.42 69 ARG A C 20
ATOM 35836 O O . ARG A 1 69 ? 2.717 -17.376 7.907 1.00 21.45 69 ARG A O 20
ATOM 35857 N N . GLN A 1 70 ? 4.218 -18.360 9.266 1.00 52.12 70 GLN A N 20
ATOM 35858 C CA . GLN A 1 70 ? 3.274 -18.532 10.364 1.00 62.40 70 GLN A CA 20
ATOM 35859 C C . GLN A 1 70 ? 2.870 -17.184 10.952 1.00 63.25 70 GLN A C 20
ATOM 35860 O O . GLN A 1 70 ? 1.730 -16.998 11.379 1.00 42.21 70 GLN A O 20
ATOM 35874 N N . LEU A 1 71 ? 3.812 -16.247 10.970 1.00 15.04 71 LEU A N 20
ATOM 35875 C CA . LEU A 1 71 ? 3.554 -14.915 11.506 1.00 10.22 71 LEU A CA 20
ATOM 35876 C C . LEU A 1 71 ? 2.515 -14.181 10.664 1.00 3.33 71 LEU A C 20
ATOM 35877 O O . LEU A 1 71 ? 2.398 -14.415 9.461 1.00 24.05 71 LEU A O 20
ATOM 35893 N N . SER A 1 72 ? 1.764 -13.290 11.304 1.00 5.03 72 SER A N 20
ATOM 35894 C CA . SER A 1 72 ? 0.734 -12.522 10.615 1.00 63.13 72 SER A CA 20
ATOM 35895 C C . SER A 1 72 ? 1.271 -11.163 10.178 1.00 42.44 72 SER A C 20
ATOM 35896 O O . SER A 1 72 ? 0.546 -10.169 10.174 1.00 53.44 72 SER A O 20
ATOM 35904 N N . ALA A 1 73 ? 2.548 -11.128 9.810 1.00 31.02 73 ALA A N 20
ATOM 35905 C CA . ALA A 1 73 ? 3.183 -9.892 9.369 1.00 33.23 73 ALA A CA 20
ATOM 35906 C C . ALA A 1 73 ? 3.806 -10.058 7.987 1.00 12.34 73 ALA A C 20
ATOM 35907 O O . ALA A 1 73 ? 3.843 -9.116 7.196 1.00 52.44 73 ALA A O 20
ATOM 35914 N N . TYR A 1 74 ? 4.295 -11.260 7.704 1.00 13.13 74 TYR A N 20
ATOM 35915 C CA . TYR A 1 74 ? 4.919 -11.548 6.419 1.00 44.44 74 TYR A CA 20
ATOM 35916 C C . TYR A 1 74 ? 4.053 -12.492 5.591 1.00 31.02 74 TYR A C 20
ATOM 35917 O O . TYR A 1 74 ? 4.160 -12.538 4.366 1.00 1.31 74 TYR A O 20
ATOM 35935 N N . ALA A 1 75 ? 3.193 -13.244 6.271 1.00 64.22 75 ALA A N 20
ATOM 35936 C CA . ALA A 1 75 ? 2.306 -14.186 5.600 1.00 11.10 75 ALA A CA 20
ATOM 35937 C C . ALA A 1 75 ? 1.612 -13.534 4.409 1.00 42.50 75 ALA A C 20
ATOM 35938 O O . ALA A 1 75 ? 1.445 -14.155 3.359 1.00 13.34 75 ALA A O 20
ATOM 35945 N N . ASP A 1 76 ? 1.210 -12.279 4.579 1.00 2.10 76 ASP A N 20
ATOM 35946 C CA . ASP A 1 76 ? 0.535 -11.542 3.517 1.00 15.14 76 ASP A CA 20
ATOM 35947 C C . ASP A 1 76 ? 1.535 -11.045 2.479 1.00 64.01 76 ASP A C 20
ATOM 35948 O O . ASP A 1 76 ? 1.233 -10.988 1.286 1.00 1.44 76 ASP A O 20
ATOM 35957 N N . THR A 1 77 ? 2.729 -10.685 2.940 1.00 64.23 77 THR A N 20
ATOM 35958 C CA . THR A 1 77 ? 3.774 -10.191 2.052 1.00 42.01 77 THR A CA 20
ATOM 35959 C C . THR A 1 77 ? 4.110 -11.215 0.974 1.00 74.22 77 THR A C 20
ATOM 35960 O O . THR A 1 77 ? 4.308 -12.399 1.248 1.00 1.23 77 THR A O 20
ATOM 35971 N N . PRO A 1 78 ? 4.176 -10.752 -0.283 1.00 74.24 78 PRO A N 20
ATOM 35972 C CA . PRO A 1 78 ? 4.488 -11.612 -1.428 1.00 65.53 78 PRO A CA 20
ATOM 35973 C C . PRO A 1 78 ? 5.939 -12.082 -1.421 1.00 61.30 78 PRO A C 20
ATOM 35974 O O . PRO A 1 78 ? 6.864 -11.270 -1.394 1.00 42.11 78 PRO A O 20
ATOM 35985 N N . ILE A 1 79 ? 6.131 -13.397 -1.446 1.00 15.14 79 ILE A N 20
ATOM 35986 C CA . ILE A 1 79 ? 7.469 -13.974 -1.443 1.00 42.45 79 ILE A CA 20
ATOM 35987 C C . ILE A 1 79 ? 7.766 -14.678 -2.763 1.00 4.11 79 ILE A C 20
ATOM 35988 O O . ILE A 1 79 ? 7.007 -15.542 -3.203 1.00 22.52 79 ILE A O 20
ATOM 36004 N N . LEU A 1 80 ? 8.876 -14.304 -3.390 1.00 25.14 80 LEU A N 20
ATOM 36005 C CA . LEU A 1 80 ? 9.276 -14.901 -4.659 1.00 65.21 80 LEU A CA 20
ATOM 36006 C C . LEU A 1 80 ? 10.675 -15.502 -4.562 1.00 1.14 80 LEU A C 20
ATOM 36007 O O . LEU A 1 80 ? 11.659 -14.785 -4.381 1.00 2.42 80 LEU A O 20
ATOM 36023 N N . VAL A 1 81 ? 10.756 -16.823 -4.685 1.00 21.14 81 VAL A N 20
ATOM 36024 C CA . VAL A 1 81 ? 12.035 -17.521 -4.614 1.00 15.53 81 VAL A CA 20
ATOM 36025 C C . VAL A 1 81 ? 12.499 -17.958 -5.998 1.00 61.51 81 VAL A C 20
ATOM 36026 O O . VAL A 1 81 ? 11.685 -18.273 -6.867 1.00 62.25 81 VAL A O 20
ATOM 36039 N N . LEU A 1 82 ? 13.812 -17.977 -6.197 1.00 24.22 82 LEU A N 20
ATOM 36040 C CA . LEU A 1 82 ? 14.387 -18.378 -7.476 1.00 50.45 82 LEU A CA 20
ATOM 36041 C C . LEU A 1 82 ? 14.900 -19.813 -7.418 1.00 2.23 82 LEU A C 20
ATOM 36042 O O . LEU A 1 82 ? 15.294 -20.301 -6.358 1.00 11.54 82 LEU A O 20
ATOM 36058 N N . THR A 1 83 ? 14.895 -20.485 -8.565 1.00 25.13 83 THR A N 20
ATOM 36059 C CA . THR A 1 83 ? 15.361 -21.864 -8.644 1.00 42.34 83 THR A CA 20
ATOM 36060 C C . THR A 1 83 ? 16.336 -22.049 -9.802 1.00 12.22 83 THR A C 20
ATOM 36061 O O . THR A 1 83 ? 16.399 -21.223 -10.713 1.00 55.22 83 THR A O 20
ATOM 36072 N N . THR A 1 84 ? 17.096 -23.139 -9.761 1.00 52.11 84 THR A N 20
ATOM 36073 C CA . THR A 1 84 ? 18.068 -23.432 -10.806 1.00 61.25 84 THR A CA 20
ATOM 36074 C C . THR A 1 84 ? 17.591 -24.574 -11.696 1.00 71.14 84 THR A C 20
ATOM 36075 O O . THR A 1 84 ? 17.742 -24.526 -12.917 1.00 30.34 84 THR A O 20
ATOM 36086 N N . GLU A 1 85 ? 17.014 -25.599 -11.077 1.00 71.44 85 GLU A N 20
ATOM 36087 C CA . GLU A 1 85 ? 16.515 -26.754 -11.815 1.00 52.34 85 GLU A CA 20
ATOM 36088 C C . GLU A 1 85 ? 15.182 -26.435 -12.487 1.00 32.54 85 GLU A C 20
ATOM 36089 O O . GLU A 1 85 ? 15.091 -26.372 -13.712 1.00 32.22 85 GLU A O 20
ATOM 36101 N N . GLY A 1 86 ? 14.149 -26.236 -11.673 1.00 72.53 86 GLY A N 20
ATOM 36102 C CA . GLY A 1 86 ? 12.834 -25.928 -12.205 1.00 64.15 86 GLY A CA 20
ATOM 36103 C C . GLY A 1 86 ? 11.959 -27.159 -12.338 1.00 2.40 86 GLY A C 20
ATOM 36104 O O . GLY A 1 86 ? 11.149 -27.256 -13.259 1.00 71.15 86 GLY A O 20
ATOM 36108 N N . SER A 1 87 ? 12.123 -28.102 -11.416 1.00 4.21 87 SER A N 20
ATOM 36109 C CA . SER A 1 87 ? 11.346 -29.335 -11.437 1.00 34.11 87 SER A CA 20
ATOM 36110 C C . SER A 1 87 ? 10.099 -29.206 -10.567 1.00 22.14 87 SER A C 20
ATOM 36111 O O . SER A 1 87 ? 9.891 -28.186 -9.909 1.00 33.41 87 SER A O 20
ATOM 36119 N N . ASP A 1 88 ? 9.274 -30.247 -10.568 1.00 71.04 88 ASP A N 20
ATOM 36120 C CA . ASP A 1 88 ? 8.048 -30.252 -9.779 1.00 31.22 88 ASP A CA 20
ATOM 36121 C C . ASP A 1 88 ? 8.353 -30.487 -8.303 1.00 23.52 88 ASP A C 20
ATOM 36122 O O . ASP A 1 88 ? 7.707 -29.915 -7.426 1.00 52.22 88 ASP A O 20
ATOM 36131 N N . ALA A 1 89 ? 9.342 -31.335 -8.036 1.00 11.40 89 ALA A N 20
ATOM 36132 C CA . ALA A 1 89 ? 9.733 -31.645 -6.667 1.00 4.14 89 ALA A CA 20
ATOM 36133 C C . ALA A 1 89 ? 10.167 -30.387 -5.921 1.00 70.22 89 ALA A C 20
ATOM 36134 O O . ALA A 1 89 ? 9.898 -30.236 -4.729 1.00 62.23 89 ALA A O 20
ATOM 36141 N N . PHE A 1 90 ? 10.840 -29.487 -6.630 1.00 72.14 90 PHE A N 20
ATOM 36142 C CA . PHE A 1 90 ? 11.312 -28.243 -6.035 1.00 44.41 90 PHE A CA 20
ATOM 36143 C C . PHE A 1 90 ? 10.141 -27.392 -5.551 1.00 65.30 90 PHE A C 20
ATOM 36144 O O . PHE A 1 90 ? 10.195 -26.795 -4.476 1.00 3.03 90 PHE A O 20
ATOM 36161 N N . LYS A 1 91 ? 9.083 -27.342 -6.353 1.00 44.21 91 LYS A N 20
ATOM 36162 C CA . LYS A 1 91 ? 7.898 -26.566 -6.009 1.00 32.03 91 LYS A CA 20
ATOM 36163 C C . LYS A 1 91 ? 7.402 -26.922 -4.611 1.00 31.11 91 LYS A C 20
ATOM 36164 O O . LYS A 1 91 ? 6.919 -26.061 -3.876 1.00 21.54 91 LYS A O 20
ATOM 36183 N N . ALA A 1 92 ? 7.526 -28.195 -4.250 1.00 73.24 92 ALA A N 20
ATOM 36184 C CA . ALA A 1 92 ? 7.093 -28.664 -2.940 1.00 2.44 92 ALA A CA 20
ATOM 36185 C C . ALA A 1 92 ? 7.875 -27.975 -1.825 1.00 74.55 92 ALA A C 20
ATOM 36186 O O . ALA A 1 92 ? 7.340 -27.718 -0.747 1.00 62.13 92 ALA A O 20
ATOM 36193 N N . ALA A 1 93 ? 9.143 -27.681 -2.093 1.00 54.22 93 ALA A N 20
ATOM 36194 C CA . ALA A 1 93 ? 9.997 -27.021 -1.113 1.00 71.35 93 ALA A CA 20
ATOM 36195 C C . ALA A 1 93 ? 9.524 -25.597 -0.842 1.00 75.35 93 ALA A C 20
ATOM 36196 O O . ALA A 1 93 ? 9.157 -25.259 0.282 1.00 14.43 93 ALA A O 20
ATOM 36203 N N . ALA A 1 94 ? 9.535 -24.767 -1.880 1.00 63.23 94 ALA A N 20
ATOM 36204 C CA . ALA A 1 94 ? 9.106 -23.380 -1.754 1.00 32.12 94 ALA A CA 20
ATOM 36205 C C . ALA A 1 94 ? 7.731 -23.288 -1.100 1.00 61.33 94 ALA A C 20
ATOM 36206 O O . ALA A 1 94 ? 7.482 -22.406 -0.279 1.00 33.24 94 ALA A O 20
ATOM 36213 N N . ARG A 1 95 ? 6.842 -24.204 -1.471 1.00 64.32 95 ARG A N 20
ATOM 36214 C CA . ARG A 1 95 ? 5.492 -24.225 -0.922 1.00 41.01 95 ARG A CA 20
ATOM 36215 C C . ARG A 1 95 ? 5.499 -24.724 0.520 1.00 61.42 95 ARG A C 20
ATOM 36216 O O . ARG A 1 95 ? 4.723 -24.257 1.353 1.00 54.11 95 ARG A O 20
ATOM 36237 N N . ASP A 1 96 ? 6.380 -25.676 0.806 1.00 20.52 96 ASP A N 20
ATOM 36238 C CA . ASP A 1 96 ? 6.489 -26.239 2.147 1.00 32.31 96 ASP A CA 20
ATOM 36239 C C . ASP A 1 96 ? 6.965 -25.185 3.142 1.00 72.21 96 ASP A C 20
ATOM 36240 O O . ASP A 1 96 ? 6.435 -25.076 4.247 1.00 32.41 96 ASP A O 20
ATOM 36249 N N . ALA A 1 97 ? 7.969 -24.412 2.742 1.00 52.24 97 ALA A N 20
ATOM 36250 C CA . ALA A 1 97 ? 8.516 -23.366 3.597 1.00 34.12 97 ALA A CA 20
ATOM 36251 C C . ALA A 1 97 ? 7.472 -22.293 3.888 1.00 32.23 97 ALA A C 20
ATOM 36252 O O . ALA A 1 97 ? 7.411 -21.756 4.993 1.00 2.23 97 ALA A O 20
ATOM 36259 N N . GLY A 1 98 ? 6.651 -21.985 2.888 1.00 24.22 98 GLY A N 20
ATOM 36260 C CA . GLY A 1 98 ? 5.622 -20.977 3.057 1.00 14.23 98 GLY A CA 20
ATOM 36261 C C . GLY A 1 98 ? 5.800 -19.802 2.116 1.00 22.20 98 GLY A C 20
ATOM 36262 O O . GLY A 1 98 ? 5.474 -18.667 2.461 1.00 41.22 98 GLY A O 20
ATOM 36266 N N . ALA A 1 99 ? 6.321 -20.075 0.924 1.00 2.12 99 ALA A N 20
ATOM 36267 C CA . ALA A 1 99 ? 6.542 -19.032 -0.070 1.00 4.24 99 ALA A CA 20
ATOM 36268 C C . ALA A 1 99 ? 5.376 -18.950 -1.049 1.00 21.14 99 ALA A C 20
ATOM 36269 O O . ALA A 1 99 ? 4.833 -19.972 -1.471 1.00 42.42 99 ALA A O 20
ATOM 36276 N N . THR A 1 100 ? 4.994 -17.728 -1.406 1.00 51.10 100 THR A N 20
ATOM 36277 C CA . THR A 1 100 ? 3.891 -17.513 -2.334 1.00 13.12 100 THR A CA 20
ATOM 36278 C C . THR A 1 100 ? 4.170 -18.168 -3.681 1.00 71.35 100 THR A C 20
ATOM 36279 O O . THR A 1 100 ? 3.546 -19.167 -4.038 1.00 51.44 100 THR A O 20
ATOM 36290 N N . GLY A 1 101 ? 5.113 -17.600 -4.427 1.00 1.02 101 GLY A N 20
ATOM 36291 C CA . GLY A 1 101 ? 5.459 -18.144 -5.727 1.00 53.53 101 GLY A CA 20
ATOM 36292 C C . GLY A 1 101 ? 6.957 -18.250 -5.932 1.00 31.15 101 GLY A C 20
ATOM 36293 O O . GLY A 1 101 ? 7.738 -17.767 -5.111 1.00 74.33 101 GLY A O 20
ATOM 36297 N N . TRP A 1 102 ? 7.359 -18.885 -7.026 1.00 41.15 102 TRP A N 20
ATOM 36298 C CA . TRP A 1 102 ? 8.775 -19.055 -7.335 1.00 14.13 102 TRP A CA 20
ATOM 36299 C C . TRP A 1 102 ? 9.037 -18.843 -8.822 1.00 21.14 102 TRP A C 20
ATOM 36300 O O . TRP A 1 102 ? 8.106 -18.811 -9.627 1.00 21.40 102 TRP A O 20
ATOM 36321 N N . ILE A 1 103 ? 10.309 -18.699 -9.179 1.00 13.01 103 ILE A N 20
ATOM 36322 C CA . ILE A 1 103 ? 10.692 -18.492 -10.570 1.00 1.32 103 ILE A CA 20
ATOM 36323 C C . ILE A 1 103 ? 12.015 -19.182 -10.884 1.00 71.22 103 ILE A C 20
ATOM 36324 O O . ILE A 1 103 ? 12.778 -19.523 -9.981 1.00 32.00 103 ILE A O 20
ATOM 36340 N N . GLU A 1 104 ? 12.280 -19.383 -12.171 1.00 71.42 104 GLU A N 20
ATOM 36341 C CA . GLU A 1 104 ? 13.512 -20.033 -12.604 1.00 52.54 104 GLU A CA 20
ATOM 36342 C C . GLU A 1 104 ? 14.435 -19.037 -13.302 1.00 20.54 104 GLU A C 20
ATOM 36343 O O . GLU A 1 104 ? 14.191 -18.640 -14.441 1.00 3.41 104 GLU A O 20
ATOM 36355 N N . LYS A 1 105 ? 15.496 -18.639 -12.609 1.00 3.43 105 LYS A N 20
ATOM 36356 C CA . LYS A 1 105 ? 16.458 -17.691 -13.159 1.00 51.32 105 LYS A CA 20
ATOM 36357 C C . LYS A 1 105 ? 17.001 -18.182 -14.497 1.00 53.44 105 LYS A C 20
ATOM 36358 O O . LYS A 1 105 ? 16.930 -19.366 -14.826 1.00 41.15 105 LYS A O 20
ATOM 36377 N N . PRO A 1 106 ? 17.557 -17.252 -15.288 1.00 62.02 106 PRO A N 20
ATOM 36378 C CA . PRO A 1 106 ? 17.646 -15.839 -14.907 1.00 63.24 106 PRO A CA 20
ATOM 36379 C C . PRO A 1 106 ? 16.284 -15.155 -14.896 1.00 53.20 106 PRO A C 20
ATOM 36380 O O . PRO A 1 106 ? 15.281 -15.740 -15.307 1.00 23.42 106 PRO A O 20
ATOM 36391 N N . ILE A 1 107 ? 16.254 -13.913 -14.424 1.00 64.11 107 ILE A N 20
ATOM 36392 C CA . ILE A 1 107 ? 15.015 -13.149 -14.361 1.00 74.34 107 ILE A CA 20
ATOM 36393 C C . ILE A 1 107 ? 15.086 -11.911 -15.248 1.00 62.04 107 ILE A C 20
ATOM 36394 O O . ILE A 1 107 ? 16.142 -11.293 -15.385 1.00 1.21 107 ILE A O 20
ATOM 36410 N N . ASP A 1 108 ? 13.956 -11.554 -15.848 1.00 0.50 108 ASP A N 20
ATOM 36411 C CA . ASP A 1 108 ? 13.889 -10.387 -16.720 1.00 41.32 108 ASP A CA 20
ATOM 36412 C C . ASP A 1 108 ? 13.402 -9.162 -15.952 1.00 40.35 108 ASP A C 20
ATOM 36413 O O . ASP A 1 108 ? 12.736 -9.268 -14.923 1.00 30.54 108 ASP A O 20
ATOM 36422 N N . PRO A 1 109 ? 13.742 -7.969 -16.463 1.00 70.04 109 PRO A N 20
ATOM 36423 C CA . PRO A 1 109 ? 13.350 -6.701 -15.842 1.00 2.35 109 PRO A CA 20
ATOM 36424 C C . PRO A 1 109 ? 11.853 -6.435 -15.960 1.00 44.33 109 PRO A C 20
ATOM 36425 O O . PRO A 1 109 ? 11.250 -5.825 -15.079 1.00 35.01 109 PRO A O 20
ATOM 36436 N N . GLY A 1 110 ? 11.260 -6.897 -17.057 1.00 11.02 110 GLY A N 20
ATOM 36437 C CA . GLY A 1 110 ? 9.838 -6.699 -17.270 1.00 61.11 110 GLY A CA 20
ATOM 36438 C C . GLY A 1 110 ? 8.989 -7.552 -16.348 1.00 43.21 110 GLY A C 20
ATOM 36439 O O . GLY A 1 110 ? 7.943 -7.112 -15.872 1.00 11.33 110 GLY A O 20
ATOM 36443 N N . VAL A 1 111 ? 9.439 -8.777 -16.096 1.00 44.03 111 VAL A N 20
ATOM 36444 C CA . VAL A 1 111 ? 8.714 -9.694 -15.226 1.00 34.13 111 VAL A CA 20
ATOM 36445 C C . VAL A 1 111 ? 8.885 -9.312 -13.760 1.00 25.22 111 VAL A C 20
ATOM 36446 O O . VAL A 1 111 ? 7.928 -9.333 -12.985 1.00 22.41 111 VAL A O 20
ATOM 36459 N N . LEU A 1 112 ? 10.111 -8.963 -13.385 1.00 41.42 112 LEU A N 20
ATOM 36460 C CA . LEU A 1 112 ? 10.410 -8.575 -12.011 1.00 14.50 112 LEU A CA 20
ATOM 36461 C C . LEU A 1 112 ? 9.592 -7.354 -11.600 1.00 31.32 112 LEU A C 20
ATOM 36462 O O . LEU A 1 112 ? 8.886 -7.378 -10.592 1.00 12.14 112 LEU A O 20
ATOM 36478 N N . VAL A 1 113 ? 9.691 -6.289 -12.389 1.00 13.13 113 VAL A N 20
ATOM 36479 C CA . VAL A 1 113 ? 8.958 -5.060 -12.109 1.00 12.11 113 VAL A CA 20
ATOM 36480 C C . VAL A 1 113 ? 7.454 -5.310 -12.088 1.00 50.50 113 VAL A C 20
ATOM 36481 O O . VAL A 1 113 ? 6.753 -4.860 -11.182 1.00 42.42 113 VAL A O 20
ATOM 36494 N N . GLU A 1 114 ? 6.965 -6.030 -13.093 1.00 21.25 114 GLU A N 20
ATOM 36495 C CA . GLU A 1 114 ? 5.543 -6.339 -13.189 1.00 23.20 114 GLU A CA 20
ATOM 36496 C C . GLU A 1 114 ? 5.046 -7.015 -11.915 1.00 32.25 114 GLU A C 20
ATOM 36497 O O . GLU A 1 114 ? 3.933 -6.755 -11.454 1.00 25.13 114 GLU A O 20
ATOM 36509 N N . LEU A 1 115 ? 5.877 -7.884 -11.350 1.00 31.30 115 LEU A N 20
ATOM 36510 C CA . LEU A 1 115 ? 5.523 -8.599 -10.129 1.00 34.14 115 LEU A CA 20
ATOM 36511 C C . LEU A 1 115 ? 5.330 -7.630 -8.967 1.00 13.22 115 LEU A C 20
ATOM 36512 O O . LEU A 1 115 ? 4.487 -7.848 -8.096 1.00 4.21 115 LEU A O 20
ATOM 36528 N N . VAL A 1 116 ? 6.115 -6.557 -8.961 1.00 73.03 116 VAL A N 20
ATOM 36529 C CA . VAL A 1 116 ? 6.028 -5.552 -7.909 1.00 2.14 116 VAL A CA 20
ATOM 36530 C C . VAL A 1 116 ? 4.910 -4.554 -8.192 1.00 25.54 116 VAL A C 20
ATOM 36531 O O . VAL A 1 116 ? 4.260 -4.059 -7.272 1.00 51.53 116 VAL A O 20
ATOM 36544 N N . ALA A 1 117 ? 4.693 -4.265 -9.470 1.00 73.33 117 ALA A N 20
ATOM 36545 C CA . ALA A 1 117 ? 3.652 -3.329 -9.875 1.00 54.12 117 ALA A CA 20
ATOM 36546 C C . ALA A 1 117 ? 2.314 -3.686 -9.237 1.00 14.01 117 ALA A C 20
ATOM 36547 O O . ALA A 1 117 ? 1.687 -2.856 -8.577 1.00 31.20 117 ALA A O 20
ATOM 36554 N N . THR A 1 118 ? 1.879 -4.926 -9.438 1.00 24.42 118 THR A N 20
ATOM 36555 C CA . THR A 1 118 ? 0.615 -5.393 -8.884 1.00 13.34 118 THR A CA 20
ATOM 36556 C C . THR A 1 118 ? 0.528 -5.101 -7.390 1.00 22.21 118 THR A C 20
ATOM 36557 O O . THR A 1 118 ? -0.550 -4.827 -6.862 1.00 12.32 118 THR A O 20
ATOM 36568 N N . LEU A 1 119 ? 1.670 -5.162 -6.713 1.00 53.41 119 LEU A N 20
ATOM 36569 C CA . LEU A 1 119 ? 1.723 -4.903 -5.278 1.00 62.04 119 LEU A CA 20
ATOM 36570 C C . LEU A 1 119 ? 1.652 -3.407 -4.992 1.00 12.42 119 LEU A C 20
ATOM 36571 O O . LEU A 1 119 ? 0.893 -2.965 -4.129 1.00 74.13 119 LEU A O 20
ATOM 36587 N N . SER A 1 120 ? 2.446 -2.631 -5.722 1.00 43.24 120 SER A N 20
ATOM 36588 C CA . SER A 1 120 ? 2.474 -1.184 -5.546 1.00 5.43 120 SER A CA 20
ATOM 36589 C C . SER A 1 120 ? 1.101 -0.576 -5.816 1.00 21.54 120 SER A C 20
ATOM 36590 O O . SER A 1 120 ? 0.579 0.187 -5.004 1.00 54.15 120 SER A O 20
ATOM 36598 N N . GLU A 1 121 ? 0.523 -0.922 -6.962 1.00 31.43 121 GLU A N 20
ATOM 36599 C CA . GLU A 1 121 ? -0.789 -0.411 -7.339 1.00 54.13 121 GLU A CA 20
ATOM 36600 C C . GLU A 1 121 ? -1.723 -1.550 -7.739 1.00 42.02 121 GLU A C 20
ATOM 36601 O O . GLU A 1 121 ? -1.290 -2.614 -8.183 1.00 54.21 121 GLU A O 20
ATOM 36613 N N . PRO A 1 122 ? -3.035 -1.323 -7.578 1.00 60.31 122 PRO A N 20
ATOM 36614 C CA . PRO A 1 122 ? -4.057 -2.318 -7.916 1.00 15.11 122 PRO A CA 20
ATOM 36615 C C . PRO A 1 122 ? -4.180 -2.535 -9.420 1.00 60.42 122 PRO A C 20
ATOM 36616 O O . PRO A 1 122 ? -3.368 -2.035 -10.197 1.00 43.24 122 PRO A O 20
ATOM 36627 N N . ALA A 1 123 ? -5.201 -3.285 -9.824 1.00 4.21 123 ALA A N 20
ATOM 36628 C CA . ALA A 1 123 ? -5.430 -3.566 -11.236 1.00 35.05 123 ALA A CA 20
ATOM 36629 C C . ALA A 1 123 ? -5.547 -2.276 -12.040 1.00 60.14 123 ALA A C 20
ATOM 36630 O O . ALA A 1 123 ? -6.194 -1.321 -11.610 1.00 65.45 123 ALA A O 20
ATOM 36637 N N . ALA A 1 124 ? -4.916 -2.255 -13.210 1.00 52.10 124 ALA A N 20
ATOM 36638 C CA . ALA A 1 124 ? -4.951 -1.082 -14.075 1.00 64.53 124 ALA A CA 20
ATOM 36639 C C . ALA A 1 124 ? -4.399 -1.405 -15.460 1.00 22.53 124 ALA A C 20
ATOM 36640 O O . ALA A 1 124 ? -3.419 -0.808 -15.903 1.00 12.44 124 ALA A O 20
ATOM 36647 N N . ASN A 1 125 ? -5.034 -2.356 -16.138 1.00 11.30 125 ASN A N 20
ATOM 36648 C CA . ASN A 1 125 ? -4.605 -2.759 -17.472 1.00 73.03 125 ASN A CA 20
ATOM 36649 C C . ASN A 1 125 ? -4.891 -1.660 -18.491 1.00 4.41 125 ASN A C 20
ATOM 36650 O O . ASN A 1 125 ? -5.981 -1.090 -18.515 1.00 34.14 125 ASN A O 20
#